Protein AF-0000000085053010 (afdb_homodimer)

Nearest PDB structures (foldseek):
  4k17-assembly2_B  TM=7.929E-01  e=8.274E-27  Mus musculus
  4k17-assembly1_A  TM=7.684E-01  e=2.219E-26  Mus musculus
  8j07-assembly1_5  TM=6.119E-01  e=8.176E-06  Homo sapiens
  4z79-assembly1_A  TM=6.629E-01  e=2.456E-03  Homo sapiens
  5wfn-assembly2_D  TM=6.579E-01  e=7.276E-02  Homo sapiens

Structure (mmCIF, N/CA/C/O backbone):
data_AF-0000000085053010-model_v1
#
loop_
_entity.id
_entity.type
_entity.pdbx_description
1 polymer 'RasGTPase-activating protein'
#
loop_
_atom_site.group_PDB
_atom_site.id
_atom_site.type_symbol
_atom_site.label_atom_id
_atom_site.label_alt_id
_atom_site.label_comp_id
_atom_site.label_asym_id
_atom_site.label_entity_id
_atom_site.label_seq_id
_atom_site.pdbx_PDB_ins_code
_atom_site.Cartn_x
_atom_site.Cartn_y
_atom_site.Cartn_z
_atom_site.occupancy
_atom_site.B_iso_or_equiv
_atom_site.auth_seq_id
_atom_site.auth_comp_id
_atom_site.auth_asym_id
_atom_site.auth_atom_id
_atom_site.pdbx_PDB_model_num
ATOM 1 N N . MET A 1 1 ? -22.344 43.875 -30.562 1 17.2 1 MET A N 1
ATOM 2 C CA . MET A 1 1 ? -20.984 44.406 -30.516 1 17.2 1 MET A CA 1
ATOM 3 C C . MET A 1 1 ? -20.703 45.062 -29.172 1 17.2 1 MET A C 1
ATOM 5 O O . MET A 1 1 ? -19.656 45.719 -29 1 17.2 1 MET A O 1
ATOM 9 N N . MET A 1 2 ? -21.5 45 -28.219 1 18.98 2 MET A N 1
ATOM 10 C CA . MET A 1 2 ? -21.625 45.938 -27.109 1 18.98 2 MET A CA 1
ATOM 11 C C . MET A 1 2 ? -20.406 45.875 -26.203 1 18.98 2 MET A C 1
ATOM 13 O O . MET A 1 2 ? -19.953 44.812 -25.812 1 18.98 2 MET A O 1
ATOM 17 N N . MET A 1 3 ? -19.375 46.906 -26.203 1 20.56 3 MET A N 1
ATOM 18 C CA . MET A 1 3 ? -18.141 47.469 -25.656 1 20.56 3 MET A CA 1
ATOM 19 C C . MET A 1 3 ? -18.219 47.562 -24.125 1 20.56 3 MET A C 1
ATOM 21 O O . MET A 1 3 ? -18.609 48.625 -23.609 1 20.56 3 MET A O 1
ATOM 25 N N . ASP A 1 4 ? -18.938 46.656 -23.5 1 22.41 4 ASP A N 1
ATOM 26 C CA . ASP A 1 4 ? -19.391 46.906 -22.141 1 22.41 4 ASP A CA 1
ATOM 27 C C . ASP A 1 4 ? -18.234 47.281 -21.219 1 22.41 4 ASP A C 1
ATOM 29 O O . ASP A 1 4 ? -17.172 46.656 -21.281 1 22.41 4 ASP A O 1
ATOM 33 N N . GLN A 1 5 ? -18.109 48.5 -20.703 1 24.81 5 GLN A N 1
ATOM 34 C CA . GLN A 1 5 ? -17.312 49.469 -19.938 1 24.81 5 GLN A CA 1
ATOM 35 C C . GLN A 1 5 ? -16.875 48.875 -18.609 1 24.81 5 GLN A C 1
ATOM 37 O O . GLN A 1 5 ? -17.688 48.344 -17.859 1 24.81 5 GLN A O 1
ATOM 42 N N . LEU A 1 6 ? -15.68 48.344 -18.562 1 26.39 6 LEU A N 1
ATOM 43 C CA . LEU A 1 6 ? -14.938 47.781 -17.453 1 26.39 6 LEU A CA 1
ATOM 44 C C . LEU A 1 6 ? -15.125 48.625 -16.188 1 26.39 6 LEU A C 1
ATOM 46 O O . LEU A 1 6 ? -14.852 49.812 -16.188 1 26.39 6 LEU A O 1
ATOM 50 N N . SER A 1 7 ? -16.203 48.406 -15.43 1 28.05 7 SER A N 1
ATOM 51 C CA . SER A 1 7 ? -16.734 49.25 -14.359 1 28.05 7 SER A CA 1
ATOM 52 C C . SER A 1 7 ? -15.633 49.625 -13.359 1 28.05 7 SER A C 1
ATOM 54 O O . SER A 1 7 ? -14.797 48.781 -13.016 1 28.05 7 SER A O 1
ATOM 56 N N . THR A 1 8 ? -15.148 50.875 -13.172 1 32.38 8 THR A N 1
ATOM 57 C CA . THR A 1 8 ? -14.297 51.719 -12.352 1 32.38 8 THR A CA 1
ATOM 58 C C . THR A 1 8 ? -14.477 51.406 -10.875 1 32.38 8 THR A C 1
ATOM 60 O O . THR A 1 8 ? -13.727 51.906 -10.031 1 32.38 8 THR A O 1
ATOM 63 N N . THR A 1 9 ? -15.609 50.906 -10.453 1 29.25 9 THR A N 1
ATOM 64 C CA . THR A 1 9 ? -15.977 50.812 -9.047 1 29.25 9 THR A CA 1
ATOM 65 C C . THR A 1 9 ? -15.406 49.562 -8.406 1 29.25 9 THR A C 1
ATOM 67 O O . THR A 1 9 ? -15.695 49.25 -7.242 1 29.25 9 THR A O 1
ATOM 70 N N . SER A 1 10 ? -15.039 48.719 -9.328 1 27.34 10 SER A N 1
ATOM 71 C CA . SER A 1 10 ? -14.719 47.469 -8.68 1 27.34 10 SER A CA 1
ATOM 72 C C . SER A 1 10 ? -13.523 47.625 -7.746 1 27.34 10 SER A C 1
ATOM 74 O O . SER A 1 10 ? -12.633 48.438 -7.988 1 27.34 10 SER A O 1
ATOM 76 N N . ASN A 1 11 ? -13.719 47.25 -6.449 1 30.48 11 ASN A N 1
ATOM 77 C CA . ASN A 1 11 ? -12.75 47.375 -5.367 1 30.48 11 ASN A CA 1
ATOM 78 C C . ASN A 1 11 ? -11.352 46.969 -5.809 1 30.48 11 ASN A C 1
ATOM 80 O O . ASN A 1 11 ? -10.359 47.594 -5.422 1 30.48 11 ASN A O 1
ATOM 84 N N . ALA A 1 12 ? -11.328 46 -6.668 1 30.16 12 ALA A N 1
ATOM 85 C CA . ALA A 1 12 ? -10.07 45.594 -7.277 1 30.16 12 ALA A CA 1
ATOM 86 C C . ALA A 1 12 ? -9.461 46.719 -8.102 1 30.16 12 ALA A C 1
ATOM 88 O O . ALA A 1 12 ? -8.25 46.969 -8.062 1 30.16 12 ALA A O 1
ATOM 89 N N . TYR A 1 13 ? -10.297 47.531 -8.781 1 32.75 13 TYR A N 1
ATOM 90 C CA . TYR A 1 13 ? -9.883 48.688 -9.57 1 32.75 13 TYR A CA 1
ATOM 91 C C . TYR A 1 13 ? -9.375 49.812 -8.68 1 32.75 13 TYR A C 1
ATOM 93 O O . TYR A 1 13 ? -8.305 50.375 -8.93 1 32.75 13 TYR A O 1
ATOM 101 N N . ASN A 1 14 ? -10.172 50.062 -7.668 1 32.03 14 ASN A N 1
ATOM 102 C CA . ASN A 1 14 ? -9.758 51.156 -6.77 1 32.03 14 ASN A CA 1
ATOM 103 C C . ASN A 1 14 ? -8.461 50.812 -6.039 1 32.03 14 ASN A C 1
ATOM 105 O O . ASN A 1 14 ? -7.598 51.656 -5.863 1 32.03 14 ASN A O 1
ATOM 109 N N . ALA A 1 15 ? -8.297 49.5 -5.652 1 33.34 15 ALA A N 1
ATOM 110 C CA . ALA A 1 15 ? -7.047 49.125 -5 1 33.34 15 ALA A CA 1
ATOM 111 C C . ALA A 1 15 ? -5.871 49.188 -5.973 1 33.34 15 ALA A C 1
ATOM 113 O O . ALA A 1 15 ? -4.777 49.625 -5.605 1 33.34 15 ALA A O 1
ATOM 114 N N . MET A 1 16 ? -6.074 49 -7.238 1 32.44 16 MET A N 1
ATOM 115 C CA . MET A 1 16 ? -5.105 49.188 -8.312 1 32.44 16 MET A CA 1
ATOM 116 C C . MET A 1 16 ? -4.773 50.688 -8.492 1 32.44 16 MET A C 1
ATOM 118 O O . MET A 1 16 ? -3.604 51.062 -8.594 1 32.44 16 MET A O 1
ATOM 122 N N . ILE A 1 17 ? -5.777 51.5 -8.539 1 34.78 17 ILE A N 1
ATOM 123 C CA . ILE A 1 17 ? -5.59 52.938 -8.703 1 34.78 17 ILE A CA 1
ATOM 124 C C . ILE A 1 17 ? -4.809 53.5 -7.52 1 34.78 17 ILE A C 1
ATOM 126 O O . ILE A 1 17 ? -3.893 54.312 -7.691 1 34.78 17 ILE A O 1
ATOM 130 N N . SER A 1 18 ? -5.234 53.031 -6.32 1 32.47 18 SER A N 1
ATOM 131 C CA . SER A 1 18 ? -4.52 53.562 -5.16 1 32.47 18 SER A CA 1
ATOM 132 C C . SER A 1 18 ? -3.072 53.062 -5.141 1 32.47 18 SER A C 1
ATOM 134 O O . SER A 1 18 ? -2.164 53.812 -4.801 1 32.47 18 SER A O 1
ATOM 136 N N . ALA A 1 19 ? -2.764 51.781 -5.484 1 31.02 19 ALA A N 1
ATOM 137 C CA . ALA A 1 19 ? -1.388 51.344 -5.645 1 31.02 19 ALA A CA 1
ATOM 138 C C . ALA A 1 19 ? -0.682 52.094 -6.762 1 31.02 19 ALA A C 1
ATOM 140 O O . ALA A 1 19 ? 0.478 52.5 -6.617 1 31.02 19 ALA A O 1
ATOM 141 N N . GLU A 1 20 ? -1.279 52.25 -7.863 1 31.39 20 GLU A N 1
ATOM 142 C CA . GLU A 1 20 ? -0.753 53.062 -8.945 1 31.39 20 GLU A CA 1
ATOM 143 C C . GLU A 1 20 ? -0.503 54.5 -8.477 1 31.39 20 GLU A C 1
ATOM 145 O O . GLU A 1 20 ? 0.502 55.125 -8.844 1 31.39 20 GLU A O 1
ATOM 150 N N . ASN A 1 21 ? -1.512 55.031 -7.926 1 30.44 21 ASN A N 1
ATOM 151 C CA . ASN A 1 21 ? -1.35 56.375 -7.438 1 30.44 21 ASN A CA 1
ATOM 152 C C . ASN A 1 21 ? -0.29 56.469 -6.344 1 30.44 21 ASN A C 1
ATOM 154 O O . ASN A 1 21 ? 0.304 57.531 -6.129 1 30.44 21 ASN A O 1
ATOM 158 N N . SER A 1 22 ? -0.301 55.438 -5.391 1 30.55 22 SER A N 1
ATOM 159 C CA . SER A 1 22 ? 0.771 55.594 -4.414 1 30.55 22 SER A CA 1
ATOM 160 C C . SER A 1 22 ? 2.135 55.312 -5.039 1 30.55 22 SER A C 1
ATOM 162 O O . SER A 1 22 ? 3.166 55.469 -4.383 1 30.55 22 SER A O 1
ATOM 164 N N . VAL A 1 23 ? 2.275 54.469 -6.023 1 31.38 23 VAL A N 1
ATOM 165 C CA . VAL A 1 23 ? 3.549 54.312 -6.719 1 31.38 23 VAL A CA 1
ATOM 166 C C . VAL A 1 23 ? 3.99 55.625 -7.312 1 31.38 23 VAL A C 1
ATOM 168 O O . VAL A 1 23 ? 4.926 55.688 -8.117 1 31.38 23 VAL A O 1
ATOM 171 N N . LYS A 1 24 ? 3.307 56.531 -7.441 1 32.78 24 LYS A N 1
ATOM 172 C CA . LYS A 1 24 ? 4.023 57.688 -7.973 1 32.78 24 LYS A CA 1
ATOM 173 C C . LYS A 1 24 ? 5.336 57.906 -7.227 1 32.78 24 LYS A C 1
ATOM 175 O O . LYS A 1 24 ? 6.055 58.875 -7.496 1 32.78 24 LYS A O 1
ATOM 180 N N . GLY A 1 25 ? 5.312 57.656 -5.926 1 29.19 25 GLY A N 1
ATOM 181 C CA . GLY A 1 25 ? 6.582 58.156 -5.414 1 29.19 25 GLY A CA 1
ATOM 182 C C . GLY A 1 25 ? 7.773 57.375 -5.93 1 29.19 25 GLY A C 1
ATOM 183 O O . GLY A 1 25 ? 7.609 56.281 -6.527 1 29.19 25 GLY A O 1
ATOM 184 N N . THR A 1 26 ? 9.102 57.781 -5.574 1 29.92 26 THR A N 1
ATOM 185 C CA . THR A 1 26 ? 10.508 57.469 -5.801 1 29.92 26 THR A CA 1
ATOM 186 C C . THR A 1 26 ? 10.734 55.938 -5.688 1 29.92 26 THR A C 1
ATOM 188 O O . THR A 1 26 ? 9.969 55.25 -5.027 1 29.92 26 THR A O 1
ATOM 191 N N . SER A 1 27 ? 11.586 55.188 -6.645 1 35.34 27 SER A N 1
ATOM 192 C CA . SER A 1 27 ? 12.383 53.969 -6.781 1 35.34 27 SER A CA 1
ATOM 193 C C . SER A 1 27 ? 12.742 53.406 -5.418 1 35.34 27 SER A C 1
ATOM 195 O O . SER A 1 27 ? 13.781 52.75 -5.27 1 35.34 27 SER A O 1
ATOM 197 N N . ASN A 1 28 ? 12.25 53.875 -4.328 1 33.19 28 ASN A N 1
ATOM 198 C CA . ASN A 1 28 ? 12.883 53.531 -3.057 1 33.19 28 ASN A CA 1
ATOM 199 C C . ASN A 1 28 ? 12.617 52.062 -2.674 1 33.19 28 ASN A C 1
ATOM 201 O O . ASN A 1 28 ? 11.508 51.562 -2.842 1 33.19 28 ASN A O 1
ATOM 205 N N . THR A 1 29 ? 13.672 51.156 -2.693 1 41.28 29 THR A N 1
ATOM 206 C CA . THR A 1 29 ? 13.789 49.875 -2.043 1 41.28 29 THR A CA 1
ATOM 207 C C . THR A 1 29 ? 13.031 49.844 -0.718 1 41.28 29 THR A C 1
ATOM 209 O O . THR A 1 29 ? 13.242 50.719 0.132 1 41.28 29 THR A O 1
ATOM 212 N N . VAL A 1 30 ? 11.906 49.344 -0.717 1 43.03 30 VAL A N 1
ATOM 213 C CA . VAL A 1 30 ? 11.117 49.281 0.512 1 43.03 30 VAL A CA 1
ATOM 214 C C . VAL A 1 30 ? 11.711 48.219 1.434 1 43.03 30 VAL A C 1
ATOM 216 O O . VAL A 1 30 ? 12.062 47.125 0.986 1 43.03 30 VAL A O 1
ATOM 219 N N . VAL A 1 31 ? 12.195 48.562 2.629 1 50.06 31 VAL A N 1
ATOM 220 C CA . VAL A 1 31 ? 12.75 47.719 3.688 1 50.06 31 VAL A CA 1
ATOM 221 C C . VAL A 1 31 ? 11.633 46.969 4.383 1 50.06 31 VAL A C 1
ATOM 223 O O . VAL A 1 31 ? 10.688 47.562 4.895 1 50.06 31 VAL A O 1
ATOM 226 N N . ILE A 1 32 ? 11.539 45.656 4.09 1 50.72 32 ILE A N 1
ATOM 227 C CA . ILE A 1 32 ? 10.578 44.844 4.812 1 50.72 32 ILE A CA 1
ATOM 228 C C . ILE A 1 32 ? 11.195 44.344 6.117 1 50.72 32 ILE A C 1
ATOM 230 O O . ILE A 1 32 ? 12.289 43.781 6.117 1 50.72 32 ILE A O 1
ATOM 234 N N . TYR A 1 33 ? 10.578 44.75 7.262 1 54.12 33 TYR A N 1
ATOM 235 C CA . TYR A 1 33 ? 11.031 44.312 8.57 1 54.12 33 TYR A CA 1
ATOM 236 C C . TYR A 1 33 ? 10.547 42.875 8.852 1 54.12 33 TYR A C 1
ATOM 238 O O . TYR A 1 33 ? 9.375 42.562 8.641 1 54.12 33 TYR A O 1
ATOM 246 N N . LYS A 1 34 ? 11.414 41.938 8.961 1 57.88 34 LYS A N 1
ATOM 247 C CA . LYS A 1 34 ? 11.109 40.656 9.57 1 57.88 34 LYS A CA 1
ATOM 248 C C . LYS A 1 34 ? 11.844 40.5 10.898 1 57.88 34 LYS A C 1
ATOM 250 O O . LYS A 1 34 ? 13.07 40.562 10.953 1 57.88 34 LYS A O 1
ATOM 255 N N . PRO A 1 35 ? 11 40.531 11.969 1 52 35 PRO A N 1
ATOM 256 C CA . PRO A 1 35 ? 11.734 40.312 13.219 1 52 35 PRO A CA 1
ATOM 257 C C . PRO A 1 35 ? 12.586 39.062 13.211 1 52 35 PRO A C 1
ATOM 259 O O . PRO A 1 35 ? 12.219 38.062 12.562 1 52 35 PRO A O 1
ATOM 262 N N . LEU A 1 36 ? 13.82 39.031 13.359 1 49.34 36 LEU A N 1
ATOM 263 C CA . LEU A 1 36 ? 14.789 37.938 13.344 1 49.34 36 LEU A CA 1
ATOM 264 C C . LEU A 1 36 ? 14.289 36.75 14.164 1 49.34 36 LEU A C 1
ATOM 266 O O . LEU A 1 36 ? 14.672 35.625 13.914 1 49.34 36 LEU A O 1
ATOM 270 N N . GLY A 1 37 ? 13.734 36.812 15.336 1 47.69 37 GLY A N 1
ATOM 271 C CA . GLY A 1 37 ? 13.586 35.812 16.359 1 47.69 37 GLY A CA 1
ATOM 272 C C . GLY A 1 37 ? 12.766 34.625 15.922 1 47.69 37 GLY A C 1
ATOM 273 O O . GLY A 1 37 ? 12.383 33.781 16.734 1 47.69 37 GLY A O 1
ATOM 274 N N . VAL A 1 38 ? 12.32 34.594 14.781 1 43.41 38 VAL A N 1
ATOM 275 C CA . VAL A 1 38 ? 11.203 33.656 14.695 1 43.41 38 VAL A CA 1
ATOM 276 C C . VAL A 1 38 ? 11.719 32.219 14.719 1 43.41 38 VAL A C 1
ATOM 278 O O . VAL A 1 38 ? 10.938 31.266 14.805 1 43.41 38 VAL A O 1
ATOM 281 N N . ASP A 1 39 ? 12.859 32 14.273 1 44.06 39 ASP A N 1
ATOM 282 C CA . ASP A 1 39 ? 13.086 30.547 14.25 1 44.06 39 ASP A CA 1
ATOM 283 C C . ASP A 1 39 ? 13.352 30.016 15.648 1 44.06 39 ASP A C 1
ATOM 285 O O . ASP A 1 39 ? 14.461 30.109 16.156 1 44.06 39 ASP A O 1
ATOM 289 N N . ILE A 1 40 ? 12.383 30.203 16.422 1 42.66 40 ILE A N 1
ATOM 290 C CA . ILE A 1 40 ? 12.484 29.656 17.766 1 42.66 40 ILE A CA 1
ATOM 291 C C . ILE A 1 40 ? 12.914 28.188 17.688 1 42.66 40 ILE A C 1
ATOM 293 O O . ILE A 1 40 ? 12.234 27.375 17.062 1 42.66 40 ILE A O 1
ATOM 297 N N . LEU A 1 41 ? 14.133 28.031 17.891 1 45.41 41 LEU A N 1
ATOM 298 C CA . LEU A 1 41 ? 14.578 26.656 18.109 1 45.41 41 LEU A CA 1
ATOM 299 C C . LEU A 1 41 ? 13.781 26 19.219 1 45.41 41 LEU A C 1
ATOM 301 O O . LEU A 1 41 ? 13.594 26.578 20.297 1 45.41 41 LEU A O 1
ATOM 305 N N . PRO A 1 42 ? 13.016 25.156 18.906 1 38.41 42 PRO A N 1
ATOM 306 C CA . PRO A 1 42 ? 12.336 24.484 20.016 1 38.41 42 PRO A CA 1
ATOM 307 C C . PRO A 1 42 ? 13.234 24.297 21.234 1 38.41 42 PRO A C 1
ATOM 309 O O . PRO A 1 42 ? 14.461 24.25 21.094 1 38.41 42 PRO A O 1
ATOM 312 N N . GLN A 1 43 ? 12.68 24.547 22.297 1 35.91 43 GLN A N 1
ATOM 313 C CA . GLN A 1 43 ? 13.406 24.312 23.547 1 35.91 43 GLN A CA 1
ATOM 314 C C . GLN A 1 43 ? 14.078 22.938 23.531 1 35.91 43 GLN A C 1
ATOM 316 O O . GLN A 1 43 ? 13.438 21.938 23.234 1 35.91 43 GLN A O 1
ATOM 321 N N . GLY A 1 44 ? 15.305 22.844 23.656 1 41.25 44 GLY A N 1
ATOM 322 C CA . GLY A 1 44 ? 16.141 21.672 23.672 1 41.25 44 GLY A CA 1
ATOM 323 C C . GLY A 1 44 ? 16.891 21.453 22.359 1 41.25 44 GLY A C 1
ATOM 324 O O . GLY A 1 44 ? 17.5 20.391 22.156 1 41.25 44 GLY A O 1
ATOM 325 N N . SER A 1 45 ? 16.516 22.375 21.562 1 41.47 45 SER A N 1
ATOM 326 C CA . SER A 1 45 ? 17.25 22.281 20.297 1 41.47 45 SER A CA 1
ATOM 327 C C . SER A 1 45 ? 18.75 22.469 20.516 1 41.47 45 SER A C 1
ATOM 329 O O . SER A 1 45 ? 19.172 23.281 21.344 1 41.47 45 SER A O 1
ATOM 331 N N . ILE A 1 46 ? 19.422 21.516 20.391 1 41.72 46 ILE A N 1
ATOM 332 C CA . ILE A 1 46 ? 20.859 21.625 20.5 1 41.72 46 ILE A CA 1
ATOM 333 C C . ILE A 1 46 ? 21.422 22.328 19.25 1 41.72 46 ILE A C 1
ATOM 335 O O . ILE A 1 46 ? 21.234 21.859 18.125 1 41.72 46 ILE A O 1
ATOM 339 N N . ILE A 1 47 ? 21.594 23.688 19.484 1 48.56 47 ILE A N 1
ATOM 340 C CA . ILE A 1 47 ? 22.156 24.438 18.359 1 48.56 47 ILE A CA 1
ATOM 341 C C . ILE A 1 47 ? 23.672 24.469 18.469 1 48.56 47 ILE A C 1
ATOM 343 O O . ILE A 1 47 ? 24.234 24.453 19.562 1 48.56 47 ILE A O 1
ATOM 347 N N . THR A 1 48 ? 24.281 24.141 17.391 1 45.44 48 THR A N 1
ATOM 348 C CA . THR A 1 48 ? 25.734 24.188 17.344 1 45.44 48 THR A CA 1
ATOM 349 C C . THR A 1 48 ? 26.25 25.578 17.703 1 45.44 48 THR A C 1
ATOM 351 O O . THR A 1 48 ? 25.453 26.531 17.781 1 45.44 48 THR A O 1
ATOM 354 N N . GLU A 1 49 ? 27.438 25.656 18.219 1 53.81 49 GLU A N 1
ATOM 355 C CA . GLU A 1 49 ? 28.094 26.938 18.5 1 53.81 49 GLU A CA 1
ATOM 356 C C . GLU A 1 49 ? 27.969 27.891 17.328 1 53.81 49 GLU A C 1
ATOM 358 O O . GLU A 1 49 ? 27.766 29.094 17.516 1 53.81 49 GLU A O 1
ATOM 363 N N . GLU A 1 50 ? 28.031 27.266 16.234 1 50.97 50 GLU A N 1
ATOM 364 C CA . GLU A 1 50 ? 27.938 28.078 15.016 1 50.97 50 GLU A CA 1
ATOM 365 C C . GLU A 1 50 ? 26.531 28.609 14.812 1 50.97 50 GLU A C 1
ATOM 367 O O . GLU A 1 50 ? 26.344 29.781 14.477 1 50.97 50 GLU A O 1
ATOM 372 N N . GLU A 1 51 ? 25.594 27.797 15.195 1 53.09 51 GLU A N 1
ATOM 373 C CA . GLU A 1 51 ? 24.203 28.25 15.078 1 53.09 51 GLU A CA 1
ATOM 374 C C . GLU A 1 51 ? 23.891 29.312 16.109 1 53.09 51 GLU A C 1
ATOM 376 O O . GLU A 1 51 ? 23.188 30.281 15.82 1 53.09 51 GLU A O 1
ATOM 381 N N . GLN A 1 52 ? 24.578 29.094 17.188 1 59.84 52 GLN A N 1
ATOM 382 C CA . GLN A 1 52 ? 24.438 30.094 18.234 1 59.84 52 GLN A CA 1
ATOM 383 C C . GLN A 1 52 ? 25.047 31.422 17.812 1 59.84 52 GLN A C 1
ATOM 385 O O . GLN A 1 52 ? 24.484 32.5 18.078 1 59.84 52 GLN A O 1
ATOM 390 N N . ALA A 1 53 ? 26.188 31.25 17.203 1 61.38 53 ALA A N 1
ATOM 391 C CA . ALA A 1 53 ? 26.844 32.469 16.719 1 61.38 53 ALA A CA 1
ATOM 392 C C . ALA A 1 53 ? 26 33.156 15.672 1 61.38 53 ALA A C 1
ATOM 394 O O . ALA A 1 53 ? 25.875 34.375 15.68 1 61.38 53 ALA A O 1
ATOM 395 N N . ILE A 1 54 ? 25.312 32.406 14.867 1 60.5 54 ILE A N 1
ATOM 396 C CA . ILE A 1 54 ? 24.438 32.969 13.836 1 60.5 54 ILE A CA 1
ATOM 397 C C . ILE A 1 54 ? 23.234 33.625 14.484 1 60.5 54 ILE A C 1
ATOM 399 O O . ILE A 1 54 ? 22.859 34.75 14.117 1 60.5 54 ILE A O 1
ATOM 403 N N . ARG A 1 55 ? 22.859 33.062 15.539 1 62.34 55 ARG A N 1
ATOM 404 C CA . ARG A 1 55 ? 21.703 33.625 16.234 1 62.34 55 ARG A CA 1
ATOM 405 C C . ARG A 1 55 ? 22.062 34.906 16.953 1 62.34 55 ARG A C 1
ATOM 407 O O . ARG A 1 55 ? 21.281 35.875 16.953 1 62.34 55 ARG A O 1
ATOM 414 N N . ASN A 1 56 ? 23.281 34.844 17.547 1 62.81 56 ASN A N 1
ATOM 415 C CA . ASN A 1 56 ? 23.75 36.062 18.219 1 62.81 56 ASN A CA 1
ATOM 416 C C . ASN A 1 56 ? 23.938 37.219 17.25 1 62.81 56 ASN A C 1
ATOM 418 O O . ASN A 1 56 ? 23.609 38.344 17.562 1 62.81 56 ASN A O 1
ATOM 422 N N . ARG A 1 57 ? 24.375 36.719 16.094 1 66.5 57 ARG A N 1
ATOM 423 C CA . ARG A 1 57 ? 24.547 37.719 15.062 1 66.5 57 ARG A CA 1
ATOM 424 C C . ARG A 1 57 ? 23.203 38.281 14.594 1 66.5 57 ARG A C 1
ATOM 426 O O . ARG A 1 57 ? 23.047 39.5 14.422 1 66.5 57 ARG A O 1
ATOM 433 N N . GLU A 1 58 ? 22.281 37.469 14.531 1 63.69 58 GLU A N 1
ATOM 434 C CA . GLU A 1 58 ? 20.953 37.875 14.086 1 63.69 58 GLU A CA 1
ATOM 435 C C . GLU A 1 58 ? 20.281 38.75 15.133 1 63.69 58 GLU A C 1
ATOM 437 O O . GLU A 1 58 ? 19.609 39.75 14.789 1 63.69 58 GLU A O 1
ATOM 442 N N . LYS A 1 59 ? 20.609 38.438 16.297 1 66.19 59 LYS A N 1
ATOM 443 C CA . LYS A 1 59 ? 20.031 39.219 17.391 1 66.19 59 LYS A CA 1
ATOM 444 C C . LYS A 1 59 ? 20.594 40.625 17.391 1 66.19 59 LYS A C 1
ATOM 446 O O . LYS A 1 59 ? 19.922 41.562 17.828 1 66.19 59 LYS A O 1
ATOM 451 N N . SER A 1 60 ? 21.812 40.688 16.891 1 69 60 SER A N 1
ATOM 452 C CA . SER A 1 60 ? 22.438 42 16.859 1 69 60 SER A CA 1
ATOM 453 C C . SER A 1 60 ? 21.953 42.812 15.664 1 69 60 SER A C 1
ATOM 455 O O . SER A 1 60 ? 22.078 44.031 15.648 1 69 60 SER A O 1
ATOM 457 N N . MET A 1 61 ? 21.297 42.156 14.75 1 70.94 61 MET A N 1
ATOM 458 C CA . MET A 1 61 ? 20.828 42.812 13.531 1 70.94 61 MET A CA 1
ATOM 459 C C . MET A 1 61 ? 19.375 43.219 13.656 1 70.94 61 MET A C 1
ATOM 461 O O . MET A 1 61 ? 18.562 42.938 12.781 1 70.94 61 MET A O 1
ATOM 465 N N . THR A 1 62 ? 19.062 43.875 14.766 1 72.06 62 THR A N 1
ATOM 466 C CA . THR A 1 62 ? 17.641 44.156 14.984 1 72.06 62 THR A CA 1
ATOM 467 C C . THR A 1 62 ? 17.312 45.594 14.68 1 72.06 62 THR A C 1
ATOM 469 O O . THR A 1 62 ? 16.141 45.938 14.438 1 72.06 62 THR A O 1
ATOM 472 N N . LEU A 1 63 ? 18.375 46.469 14.672 1 78 63 LEU A N 1
ATOM 473 C CA . LEU A 1 63 ? 18.062 47.875 14.469 1 78 63 LEU A CA 1
ATOM 474 C C . LEU A 1 63 ? 17.531 48.094 13.062 1 78 63 LEU A C 1
ATOM 476 O O . LEU A 1 63 ? 18.156 47.688 12.078 1 78 63 LEU A O 1
ATOM 480 N N . MET A 1 64 ? 16.484 48.75 13 1 79.25 64 MET A N 1
ATOM 481 C CA . MET A 1 64 ? 15.852 49.031 11.719 1 79.25 64 MET A CA 1
ATOM 482 C C . MET A 1 64 ? 16.531 50.219 11.023 1 79.25 64 MET A C 1
ATOM 484 O O . MET A 1 64 ? 17 51.125 11.68 1 79.25 64 MET A O 1
ATOM 488 N N . TYR A 1 65 ? 16.641 50.062 9.75 1 78.5 65 TYR A N 1
ATOM 489 C CA . TYR A 1 65 ? 17.141 51.156 8.914 1 78.5 65 TYR A CA 1
ATOM 490 C C . TYR A 1 65 ? 16.031 52.156 8.578 1 78.5 65 TYR A C 1
ATOM 492 O O . TYR A 1 65 ? 14.891 51.75 8.32 1 78.5 65 TYR A O 1
ATOM 500 N N . SER A 1 66 ? 16.406 53.5 8.703 1 74.69 66 SER A N 1
ATOM 501 C CA . SER A 1 66 ? 15.445 54.531 8.305 1 74.69 66 SER A CA 1
ATOM 502 C C . SER A 1 66 ? 15.258 54.531 6.789 1 74.69 66 SER A C 1
ATOM 504 O O . SER A 1 66 ? 16.031 53.938 6.055 1 74.69 66 SER A O 1
ATOM 506 N N . ILE A 1 67 ? 14.281 55.156 6.395 1 67.19 67 ILE A N 1
ATOM 507 C CA . ILE A 1 67 ? 14.031 55.312 4.965 1 67.19 67 ILE A CA 1
ATOM 508 C C . ILE A 1 67 ? 15.227 56 4.305 1 67.19 67 ILE A C 1
ATOM 510 O O . ILE A 1 67 ? 15.625 55.656 3.193 1 67.19 67 ILE A O 1
ATOM 514 N N . LYS A 1 68 ? 15.695 57.031 5.051 1 74.38 68 LYS A N 1
ATOM 515 C CA . LYS A 1 68 ? 16.859 57.75 4.531 1 74.38 68 LYS A CA 1
ATOM 516 C C . LYS A 1 68 ? 18.047 56.844 4.363 1 74.38 68 LYS A C 1
ATOM 518 O O . LYS A 1 68 ? 18.719 56.875 3.326 1 74.38 68 LYS A O 1
ATOM 523 N N . GLU A 1 69 ? 18.219 56.094 5.391 1 79.56 69 GLU A N 1
ATOM 524 C CA . GLU A 1 69 ? 19.344 55.156 5.324 1 79.56 69 GLU A CA 1
ATOM 525 C C . GLU A 1 69 ? 19.125 54.125 4.211 1 79.56 69 GLU A C 1
ATOM 527 O O . GLU A 1 69 ? 20.078 53.781 3.494 1 79.56 69 GLU A O 1
ATOM 532 N N . SER A 1 70 ? 17.969 53.625 4.172 1 74.31 70 SER A N 1
ATOM 533 C CA . SER A 1 70 ? 17.656 52.656 3.139 1 74.31 70 SER A CA 1
ATOM 534 C C . SER A 1 70 ? 17.828 53.25 1.744 1 74.31 70 SER A C 1
ATOM 536 O O . SER A 1 70 ? 18.281 52.531 0.828 1 74.31 70 SER A O 1
ATOM 538 N N . SER A 1 71 ? 17.422 54.469 1.626 1 72.5 71 SER A N 1
ATOM 539 C CA . SER A 1 71 ? 17.625 55.156 0.35 1 72.5 71 SER A CA 1
ATOM 540 C C . SER A 1 71 ? 19.109 55.281 0.01 1 72.5 71 SER A C 1
ATOM 542 O O . SER A 1 71 ? 19.5 55.125 -1.151 1 72.5 71 SER A O 1
ATOM 544 N N . ILE A 1 72 ? 19.906 55.562 0.985 1 82.88 72 ILE A N 1
ATOM 545 C CA . ILE A 1 72 ? 21.344 55.656 0.781 1 82.88 72 ILE A CA 1
ATOM 546 C C . ILE A 1 72 ? 21.891 54.312 0.326 1 82.88 72 ILE A C 1
ATOM 548 O O . ILE A 1 72 ? 22.734 54.25 -0.571 1 82.88 72 ILE A O 1
ATOM 552 N N . ILE A 1 73 ? 21.422 53.312 0.945 1 81.62 73 ILE A N 1
ATOM 553 C CA . ILE A 1 73 ? 21.859 51.969 0.578 1 81.62 73 ILE A CA 1
ATOM 554 C C . ILE A 1 73 ? 21.453 51.656 -0.863 1 81.62 73 ILE A C 1
ATOM 556 O O . ILE A 1 73 ? 22.234 51.062 -1.625 1 81.62 73 ILE A O 1
ATOM 560 N N . ASP A 1 74 ? 20.281 52 -1.181 1 72.69 74 ASP A N 1
ATOM 561 C CA . ASP A 1 74 ? 19.812 51.844 -2.553 1 72.69 74 ASP A CA 1
ATOM 562 C C . ASP A 1 74 ? 20.703 52.594 -3.533 1 72.69 74 ASP A C 1
ATOM 564 O O . ASP A 1 74 ? 21.031 52.094 -4.605 1 72.69 74 ASP A O 1
ATOM 568 N N . GLN A 1 75 ? 21.047 53.812 -3.193 1 76.5 75 GLN A N 1
ATOM 569 C CA . GLN A 1 75 ? 21.922 54.625 -4.031 1 76.5 75 GLN A CA 1
ATOM 570 C C . GLN A 1 75 ? 23.297 54 -4.18 1 76.5 75 GLN A C 1
ATOM 572 O O . GLN A 1 75 ? 23.891 54.031 -5.262 1 76.5 75 GLN A O 1
ATOM 577 N N . LEU A 1 76 ? 23.75 53.531 -3.154 1 84.88 76 LEU A N 1
ATOM 578 C CA . LEU A 1 76 ? 25.047 52.844 -3.188 1 84.88 76 LEU A CA 1
ATOM 579 C C . LEU A 1 76 ? 25.016 51.656 -4.156 1 84.88 76 LEU A C 1
ATOM 581 O O . LEU A 1 76 ? 25.938 51.469 -4.957 1 84.88 76 LEU A O 1
ATOM 585 N N . PHE A 1 77 ? 24.062 50.938 -4.023 1 75.81 77 PHE A N 1
ATOM 586 C CA . PHE A 1 77 ? 23.906 49.781 -4.887 1 75.81 77 PHE A CA 1
ATOM 587 C C . PHE A 1 77 ? 23.812 50.188 -6.348 1 75.81 77 PHE A C 1
ATOM 589 O O . PHE A 1 77 ? 24.422 49.562 -7.219 1 75.81 77 PHE A O 1
ATOM 596 N N . LYS A 1 78 ? 23.016 51.188 -6.582 1 70.31 78 LYS A N 1
ATOM 597 C CA . LYS A 1 78 ? 22.875 51.688 -7.941 1 70.31 78 LYS A CA 1
ATOM 598 C C . LYS A 1 78 ? 24.203 52.219 -8.484 1 70.31 78 LYS A C 1
ATOM 600 O O . LYS A 1 78 ? 24.531 51.969 -9.641 1 70.31 78 LYS A O 1
ATOM 605 N N . LEU A 1 79 ? 24.828 52.906 -7.727 1 81 79 LEU A N 1
ATOM 606 C CA . LEU A 1 79 ? 26.141 53.438 -8.109 1 81 79 LEU A CA 1
ATOM 607 C C . LEU A 1 79 ? 27.078 52.312 -8.531 1 81 79 LEU A C 1
ATOM 609 O O . LEU A 1 79 ? 27.766 52.406 -9.547 1 81 79 LEU A O 1
ATOM 613 N N . ILE A 1 80 ? 27.078 51.219 -7.812 1 80.31 80 ILE A N 1
ATOM 614 C CA . ILE A 1 80 ? 27.953 50.094 -8.102 1 80.31 80 ILE A CA 1
ATOM 615 C C . ILE A 1 80 ? 27.469 49.375 -9.359 1 80.31 80 ILE A C 1
ATOM 617 O O . ILE A 1 80 ? 28.266 49.062 -10.242 1 80.31 80 ILE A O 1
ATOM 621 N N . ALA A 1 81 ? 26.203 49.094 -9.406 1 69.19 81 ALA A N 1
ATOM 622 C CA . ALA A 1 81 ? 25.625 48.344 -10.523 1 69.19 81 ALA A CA 1
ATOM 623 C C . ALA A 1 81 ? 25.844 49.094 -11.844 1 69.19 81 ALA A C 1
ATOM 625 O O . ALA A 1 81 ? 26.094 48.438 -12.883 1 69.19 81 ALA A O 1
ATOM 626 N N . LEU A 1 82 ? 25.75 50.406 -11.703 1 65.81 82 LEU A N 1
ATOM 627 C CA . LEU A 1 82 ? 25.797 51.188 -12.93 1 65.81 82 LEU A CA 1
ATOM 628 C C . LEU A 1 82 ? 27.234 51.469 -13.336 1 65.81 82 LEU A C 1
ATOM 630 O O . LEU A 1 82 ? 27.547 51.562 -14.531 1 65.81 82 LEU A O 1
ATOM 634 N N . ASN A 1 83 ? 28.109 51.625 -12.422 1 73.62 83 ASN A N 1
ATOM 635 C CA . ASN A 1 83 ? 29.406 52.188 -12.75 1 73.62 83 ASN A CA 1
ATOM 636 C C . ASN A 1 83 ? 30.531 51.188 -12.516 1 73.62 83 ASN A C 1
ATOM 638 O O . ASN A 1 83 ? 31.641 51.344 -13.039 1 73.62 83 ASN A O 1
ATOM 642 N N . GLN A 1 84 ? 30.297 50.219 -11.609 1 76.94 84 GLN A N 1
ATOM 643 C CA . GLN A 1 84 ? 31.359 49.25 -11.32 1 76.94 84 GLN A CA 1
ATOM 644 C C . GLN A 1 84 ? 30.781 47.906 -10.898 1 76.94 84 GLN A C 1
ATOM 646 O O . GLN A 1 84 ? 31 47.469 -9.773 1 76.94 84 GLN A O 1
ATOM 651 N N . ILE A 1 85 ? 30.328 47.188 -11.781 1 69.62 85 ILE A N 1
ATOM 652 C CA . ILE A 1 85 ? 29.516 45.969 -11.531 1 69.62 85 ILE A CA 1
ATOM 653 C C . ILE A 1 85 ? 30.406 44.875 -10.992 1 69.62 85 ILE A C 1
ATOM 655 O O . ILE A 1 85 ? 29.938 43.969 -10.281 1 69.62 85 ILE A O 1
ATOM 659 N N . ASP A 1 86 ? 31.734 44.938 -11.234 1 69.94 86 ASP A N 1
ATOM 660 C CA . ASP A 1 86 ? 32.656 43.875 -10.812 1 69.94 86 ASP A CA 1
ATOM 661 C C . ASP A 1 86 ? 32.781 43.812 -9.289 1 69.94 86 ASP A C 1
ATOM 663 O O . ASP A 1 86 ? 33.219 42.812 -8.734 1 69.94 86 ASP A O 1
ATOM 667 N N . VAL A 1 87 ? 32.312 44.844 -8.688 1 79.94 87 VAL A N 1
ATOM 668 C CA . VAL A 1 87 ? 32.312 44.875 -7.23 1 79.94 87 VAL A CA 1
ATOM 669 C C . VAL A 1 87 ? 31.453 43.75 -6.688 1 79.94 87 VAL A C 1
ATOM 671 O O . VAL A 1 87 ? 31.797 43.125 -5.68 1 79.94 87 VAL A O 1
ATOM 674 N N . PHE A 1 88 ? 30.406 43.438 -7.344 1 72.69 88 PHE A N 1
ATOM 675 C CA . PHE A 1 88 ? 29.5 42.406 -6.852 1 72.69 88 PHE A CA 1
ATOM 676 C C . PHE A 1 88 ? 30.141 41.031 -6.914 1 72.69 88 PHE A C 1
ATOM 678 O O . PHE A 1 88 ? 29.906 40.188 -6.047 1 72.69 88 PHE A O 1
ATOM 685 N N . LYS A 1 89 ? 30.906 40.844 -7.898 1 66.88 89 LYS A N 1
ATOM 686 C CA . LYS A 1 89 ? 31.688 39.625 -7.957 1 66.88 89 LYS A CA 1
ATOM 687 C C . LYS A 1 89 ? 32.656 39.531 -6.793 1 66.88 89 LYS A C 1
ATOM 689 O O . LYS A 1 89 ? 32.812 38.469 -6.195 1 66.88 89 LYS A O 1
ATOM 694 N N . GLN A 1 90 ? 33.188 40.625 -6.527 1 76 90 GLN A N 1
ATOM 695 C CA . GLN A 1 90 ? 34.188 40.688 -5.465 1 76 90 GLN A CA 1
ATOM 696 C C . GLN A 1 90 ? 33.562 40.469 -4.098 1 76 90 GLN A C 1
ATOM 698 O O . GLN A 1 90 ? 34.188 39.938 -3.186 1 76 90 GLN A O 1
ATOM 703 N N . LEU A 1 91 ? 32.344 40.875 -3.947 1 79.25 91 LEU A N 1
ATOM 704 C CA . LEU A 1 91 ? 31.672 40.75 -2.666 1 79.25 91 LEU A CA 1
ATOM 705 C C . LEU A 1 91 ? 31.562 39.281 -2.256 1 79.25 91 LEU A C 1
ATOM 707 O O . LEU A 1 91 ? 31.578 38.969 -1.065 1 79.25 91 LEU A O 1
ATOM 711 N N . TYR A 1 92 ? 31.422 38.344 -3.283 1 67.25 92 TYR A N 1
ATOM 712 C CA . TYR A 1 92 ? 31.281 36.906 -2.994 1 67.25 92 TYR A CA 1
ATOM 713 C C . TYR A 1 92 ? 32.562 36.375 -2.393 1 67.25 92 TYR A C 1
ATOM 715 O O . TYR A 1 92 ? 32.562 35.344 -1.713 1 67.25 92 TYR A O 1
ATOM 723 N N . ASN A 1 93 ? 33.594 37.094 -2.65 1 71.44 93 ASN A N 1
ATOM 724 C CA . ASN A 1 93 ? 34.875 36.656 -2.078 1 71.44 93 ASN A CA 1
ATOM 725 C C . ASN A 1 93 ? 35 37.062 -0.608 1 71.44 93 ASN A C 1
ATOM 727 O O . ASN A 1 93 ? 35.844 36.531 0.119 1 71.44 93 ASN A O 1
ATOM 731 N N . TYR A 1 94 ? 34.094 37.969 -0.225 1 78 94 TYR A N 1
ATOM 732 C CA . TYR A 1 94 ? 34.188 38.5 1.128 1 78 94 TYR A CA 1
ATOM 733 C C . TYR A 1 94 ? 33.281 37.781 2.082 1 78 94 TYR A C 1
ATOM 735 O O . TYR A 1 94 ? 33.25 38.062 3.283 1 78 94 TYR A O 1
ATOM 743 N N . ILE A 1 95 ? 32.438 36.812 1.571 1 72.44 95 ILE A N 1
ATOM 744 C CA . ILE A 1 95 ? 31.438 36.188 2.422 1 72.44 95 ILE A CA 1
ATOM 745 C C . ILE A 1 95 ? 31.75 34.688 2.572 1 72.44 95 ILE A C 1
ATOM 747 O O . ILE A 1 95 ? 32.531 34.125 1.794 1 72.44 95 ILE A O 1
ATOM 751 N N . GLU A 1 96 ? 31.203 34.219 3.65 1 62.69 96 GLU A N 1
ATOM 752 C CA . GLU A 1 96 ? 31.312 32.781 3.875 1 62.69 96 GLU A CA 1
ATOM 753 C C . GLU A 1 96 ? 30.266 32 3.068 1 62.69 96 GLU A C 1
ATOM 755 O O . GLU A 1 96 ? 29.312 32.594 2.576 1 62.69 96 GLU A O 1
ATOM 760 N N . GLN A 1 97 ? 30.5 30.766 2.77 1 53.41 97 GLN A N 1
ATOM 761 C CA . GLN A 1 97 ? 29.672 29.922 1.91 1 53.41 97 GLN A CA 1
ATOM 762 C C . GLN A 1 97 ? 28.219 29.922 2.375 1 53.41 97 GLN A C 1
ATOM 764 O O . GLN A 1 97 ? 27.297 29.844 1.556 1 53.41 97 GLN A O 1
ATOM 769 N N . ASP A 1 98 ? 27.984 30.156 3.676 1 51.97 98 ASP A N 1
ATOM 770 C CA . ASP A 1 98 ? 26.625 30.109 4.219 1 51.97 98 ASP A CA 1
ATOM 771 C C . ASP A 1 98 ? 25.828 31.359 3.852 1 51.97 98 ASP A C 1
ATOM 773 O O . ASP A 1 98 ? 24.609 31.359 3.9 1 51.97 98 ASP A O 1
ATOM 777 N N . GLU A 1 99 ? 26.594 32.344 3.385 1 60.38 99 GLU A N 1
ATOM 778 C CA . GLU A 1 99 ? 25.938 33.625 3.09 1 60.38 99 GLU A CA 1
ATOM 779 C C . GLU A 1 99 ? 25.734 33.812 1.59 1 60.38 99 GLU A C 1
ATOM 781 O O . GLU A 1 99 ? 25.172 34.812 1.15 1 60.38 99 GLU A O 1
ATOM 786 N N . TYR A 1 100 ? 26.156 32.75 0.917 1 57.94 100 TYR A N 1
ATOM 787 C CA . TYR A 1 100 ? 26.062 32.875 -0.535 1 57.94 100 TYR A CA 1
ATOM 788 C C . TYR A 1 100 ? 24.625 33.062 -0.983 1 57.94 100 TYR A C 1
ATOM 790 O O . TYR A 1 100 ? 24.328 33.938 -1.806 1 57.94 100 TYR A O 1
ATOM 798 N N . LEU A 1 101 ? 23.812 32.281 -0.351 1 54.75 101 LEU A N 1
ATOM 799 C CA . LEU A 1 101 ? 22.422 32.344 -0.752 1 54.75 101 LEU A CA 1
ATOM 800 C C . LEU A 1 101 ? 21.812 33.688 -0.345 1 54.75 101 LEU A C 1
ATOM 802 O O . LEU A 1 101 ? 21.031 34.281 -1.105 1 54.75 101 LEU A O 1
ATOM 806 N N . LEU A 1 102 ? 22.188 34.125 0.81 1 60.91 102 LEU A N 1
ATOM 807 C CA . LEU A 1 102 ? 21.656 35.375 1.311 1 60.91 102 LEU A CA 1
ATOM 808 C C . LEU A 1 102 ? 22.094 36.531 0.43 1 60.91 102 LEU A C 1
ATOM 810 O O . LEU A 1 102 ? 21.281 37.406 0.089 1 60.91 102 LEU A O 1
ATOM 814 N N . LEU A 1 103 ? 23.297 36.562 0.032 1 66.44 103 LEU A N 1
ATOM 815 C CA . LEU A 1 103 ? 23.812 37.625 -0.811 1 66.44 103 LEU A CA 1
ATOM 816 C C . LEU A 1 103 ? 23.156 37.594 -2.188 1 66.44 103 LEU A C 1
ATOM 818 O O . LEU A 1 103 ? 22.797 38.656 -2.73 1 66.44 103 LEU A O 1
ATOM 822 N N . SER A 1 104 ? 22.922 36.375 -2.605 1 55.88 104 SER A N 1
ATOM 823 C CA . SER A 1 104 ? 22.281 36.25 -3.91 1 55.88 104 SER A CA 1
ATOM 824 C C . SER A 1 104 ? 20.859 36.781 -3.879 1 55.88 104 SER A C 1
ATOM 826 O O . SER A 1 104 ? 20.422 37.469 -4.801 1 55.88 104 SER A O 1
ATOM 828 N N . LYS A 1 105 ? 20.25 36.469 -2.789 1 58.06 105 LYS A N 1
ATOM 829 C CA . LYS A 1 105 ? 18.875 36.969 -2.635 1 58.06 105 LYS A CA 1
ATOM 830 C C . LYS A 1 105 ? 18.828 38.469 -2.551 1 58.06 105 LYS A C 1
ATOM 832 O O . LYS A 1 105 ? 17.938 39.125 -3.123 1 58.06 105 LYS A O 1
ATOM 837 N N . VAL A 1 106 ? 19.828 39 -1.836 1 64.69 106 VAL A N 1
ATOM 838 C CA . VAL A 1 106 ? 19.906 40.469 -1.673 1 64.69 106 VAL A CA 1
ATOM 839 C C . VAL A 1 106 ? 20.125 41.125 -3.029 1 64.69 106 VAL A C 1
ATOM 841 O O . VAL A 1 106 ? 19.484 42.125 -3.357 1 64.69 106 VAL A O 1
ATOM 844 N N . LEU A 1 107 ? 21 40.531 -3.748 1 60.97 107 LEU A N 1
ATOM 845 C CA . LEU A 1 107 ? 21.344 41.094 -5.047 1 60.97 107 LEU A CA 1
ATOM 846 C C . LEU A 1 107 ? 20.141 41.062 -5.988 1 60.97 107 LEU A C 1
ATOM 848 O O . LEU A 1 107 ? 19.891 42.031 -6.73 1 60.97 107 LEU A O 1
ATOM 852 N N . MET A 1 108 ? 19.391 40.031 -5.809 1 52.38 108 MET A N 1
ATOM 853 C CA . MET A 1 108 ? 18.188 39.906 -6.641 1 52.38 108 MET A CA 1
ATOM 854 C C . MET A 1 108 ? 17.125 40.906 -6.211 1 52.38 108 MET A C 1
ATOM 856 O O . MET A 1 108 ? 16.484 41.531 -7.055 1 52.38 108 MET A O 1
ATOM 860 N N . THR A 1 109 ? 16.969 40.969 -4.883 1 54.75 109 THR A N 1
ATOM 861 C CA . THR A 1 109 ? 15.906 41.812 -4.336 1 54.75 109 THR A CA 1
ATOM 862 C C . THR A 1 109 ? 16.172 43.281 -4.66 1 54.75 109 THR A C 1
ATOM 864 O O . THR A 1 109 ? 15.273 44 -5.117 1 54.75 109 THR A O 1
ATOM 867 N N . ILE A 1 110 ? 17.391 43.625 -4.316 1 54.53 110 ILE A N 1
ATOM 868 C CA . ILE A 1 110 ? 17.703 45.062 -4.504 1 54.53 110 ILE A CA 1
ATOM 869 C C . ILE A 1 110 ? 17.766 45.375 -5.996 1 54.53 110 ILE A C 1
ATOM 871 O O . ILE A 1 110 ? 17.406 46.469 -6.426 1 54.53 110 ILE A O 1
ATOM 875 N N . SER A 1 111 ? 18.156 44.312 -6.766 1 48.28 111 SER A N 1
ATOM 876 C CA . SER A 1 111 ? 18.312 44.531 -8.195 1 48.28 111 SER A CA 1
ATOM 877 C C . SER A 1 111 ? 16.953 44.656 -8.883 1 48.28 111 SER A C 1
ATOM 879 O O . SER A 1 111 ? 16.812 45.375 -9.875 1 48.28 111 SER A O 1
ATOM 881 N N . ILE A 1 112 ? 16.109 43.781 -8.602 1 42.47 112 ILE A N 1
ATOM 882 C CA . ILE A 1 112 ? 14.797 43.781 -9.25 1 42.47 112 ILE A CA 1
ATOM 883 C C . ILE A 1 112 ? 14.133 45.125 -9.047 1 42.47 112 ILE A C 1
ATOM 885 O O . ILE A 1 112 ? 13.477 45.656 -9.953 1 42.47 112 ILE A O 1
ATOM 889 N N . GLY A 1 113 ? 14.18 45.625 -7.922 1 40.38 113 GLY A N 1
ATOM 890 C CA . GLY A 1 113 ? 13.664 46.969 -7.809 1 40.38 113 GLY A CA 1
ATOM 891 C C . GLY A 1 113 ? 14.367 47.969 -8.719 1 40.38 113 GLY A C 1
ATOM 892 O O . GLY A 1 113 ? 13.859 49.062 -8.969 1 40.38 113 GLY A O 1
ATOM 893 N N . CYS A 1 114 ? 15.758 47.625 -8.93 1 38.62 114 CYS A N 1
ATOM 894 C CA . CYS A 1 114 ? 16.516 48.562 -9.781 1 38.62 114 CYS A CA 1
ATOM 895 C C . CYS A 1 114 ? 16.562 48.062 -11.219 1 38.62 114 CYS A C 1
ATOM 897 O O . CYS A 1 114 ? 16.562 46.844 -11.461 1 38.62 114 CYS A O 1
ATOM 899 N N . ASN A 1 115 ? 16.016 48.719 -12.188 1 38.09 115 ASN A N 1
ATOM 900 C CA . ASN A 1 115 ? 16.281 48.469 -13.602 1 38.09 115 ASN A CA 1
ATOM 901 C C . ASN A 1 115 ? 17.594 47.719 -13.805 1 38.09 115 ASN A C 1
ATOM 903 O O . ASN A 1 115 ? 17.812 47.094 -14.852 1 38.09 115 ASN A O 1
ATOM 907 N N . SER A 1 116 ? 18.5 47.719 -12.945 1 39.62 116 SER A N 1
ATOM 908 C CA . SER A 1 116 ? 19.844 47.156 -12.961 1 39.62 116 SER A CA 1
ATOM 909 C C . SER A 1 116 ? 19.812 45.656 -12.711 1 39.62 116 SER A C 1
ATOM 911 O O . SER A 1 116 ? 20.859 45 -12.734 1 39.62 116 SER A O 1
ATOM 913 N N . SER A 1 117 ? 18.641 45.094 -12.359 1 40 117 SER A N 1
ATOM 914 C CA . SER A 1 117 ? 18.516 4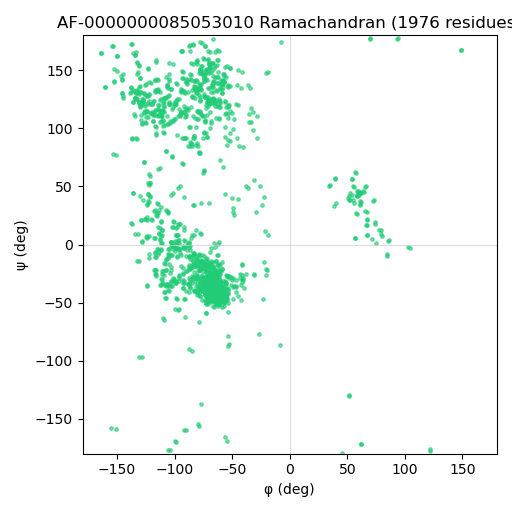3.688 -12.102 1 40 117 SER A CA 1
ATOM 915 C C . SER A 1 117 ? 18.953 42.844 -13.312 1 40 117 SER A C 1
ATOM 917 O O . SER A 1 117 ? 19.656 41.844 -13.172 1 40 117 SER A O 1
ATOM 919 N N . LEU A 1 118 ? 18.516 43.344 -14.445 1 37.38 118 LEU A N 1
ATOM 920 C CA . LEU A 1 118 ? 18.891 42.625 -15.672 1 37.38 118 LEU A CA 1
ATOM 921 C C . LEU A 1 118 ? 20.406 42.594 -15.836 1 37.38 118 LEU A C 1
ATOM 923 O O . LEU A 1 118 ? 20.969 41.594 -16.266 1 37.38 118 LEU A O 1
ATOM 927 N N . ARG A 1 119 ? 21.016 43.719 -15.43 1 40.31 119 ARG A N 1
ATOM 928 C CA . ARG A 1 119 ? 22.469 43.781 -15.539 1 40.31 119 ARG A CA 1
ATOM 929 C C . ARG A 1 119 ? 23.141 42.781 -14.594 1 40.31 119 ARG A C 1
ATOM 931 O O . ARG A 1 119 ? 24.109 42.125 -14.969 1 40.31 119 ARG A O 1
ATOM 938 N N . LEU A 1 120 ? 22.562 42.656 -13.492 1 43 120 LEU A N 1
ATOM 939 C CA . LEU A 1 120 ? 23.141 41.719 -12.539 1 43 120 LEU A CA 1
ATOM 940 C C . LEU A 1 120 ? 22.938 40.281 -13 1 43 120 LEU A C 1
ATOM 942 O O . LEU A 1 120 ? 23.844 39.438 -12.922 1 43 120 LEU A O 1
ATOM 946 N N . VAL A 1 121 ? 21.75 40.094 -13.477 1 40.34 121 VAL A N 1
ATOM 947 C CA . VAL A 1 121 ? 21.484 38.75 -13.992 1 40.34 121 VAL A CA 1
ATOM 948 C C . VAL A 1 121 ? 22.438 38.438 -15.141 1 40.34 121 VAL A C 1
ATOM 950 O O . VAL A 1 121 ? 23.031 37.344 -15.188 1 40.34 121 VAL A O 1
ATOM 953 N N . ARG A 1 122 ? 22.562 39.438 -15.953 1 34.59 122 ARG A N 1
ATOM 954 C CA . ARG A 1 122 ? 23.438 39.281 -17.109 1 34.59 122 ARG A CA 1
ATOM 955 C C . ARG A 1 122 ? 24.891 39.031 -16.672 1 34.59 122 ARG A C 1
ATOM 957 O O . ARG A 1 122 ? 25.578 38.188 -17.25 1 34.59 122 ARG A O 1
ATOM 964 N N . TYR A 1 123 ? 25.281 39.844 -15.711 1 36.41 123 TYR A N 1
ATOM 965 C CA . TYR A 1 123 ? 26.656 39.688 -15.242 1 36.41 123 TYR A CA 1
ATOM 966 C C . TYR A 1 123 ? 26.906 38.281 -14.703 1 36.41 123 TYR A C 1
ATOM 968 O O . TYR A 1 123 ? 27.906 37.656 -15.047 1 36.41 123 TYR A O 1
ATOM 976 N N . PHE A 1 124 ? 25.922 37.906 -13.93 1 37.69 124 PHE A N 1
ATOM 977 C CA . PHE A 1 124 ? 26.203 36.594 -13.297 1 37.69 124 PHE A CA 1
ATOM 978 C C . PHE A 1 124 ? 25.984 35.469 -14.281 1 37.69 124 PHE A C 1
ATOM 980 O O . PHE A 1 124 ? 26.625 34.406 -14.164 1 37.69 124 PHE A O 1
ATOM 987 N N . ILE A 1 125 ? 25.125 35.719 -15.172 1 32.34 125 ILE A N 1
ATOM 988 C CA . ILE A 1 125 ? 24.984 34.688 -16.219 1 32.34 125 ILE A CA 1
ATOM 989 C C . ILE A 1 125 ? 26.297 34.562 -17 1 32.34 125 ILE A C 1
ATOM 991 O O . ILE A 1 125 ? 26.719 33.469 -17.344 1 32.34 125 ILE A O 1
ATOM 995 N N . HIS A 1 126 ? 26.859 35.781 -17.281 1 29.17 126 HIS A N 1
ATOM 996 C CA . HIS A 1 126 ? 28.047 35.75 -18.141 1 29.17 126 HIS A CA 1
ATOM 997 C C . HIS A 1 126 ? 29.281 35.375 -17.344 1 29.17 126 HIS A C 1
ATOM 999 O O . HIS A 1 126 ? 30.375 35.25 -17.906 1 29.17 126 HIS A O 1
ATOM 1005 N N . CYS A 1 127 ? 29.281 35.562 -16.141 1 29.34 127 CYS A N 1
ATOM 1006 C CA . CYS A 1 127 ? 30.469 35.031 -15.492 1 29.34 127 CYS A CA 1
ATOM 1007 C C . CYS A 1 127 ? 30.688 33.562 -15.883 1 29.34 127 CYS A C 1
ATOM 1009 O O . CYS A 1 127 ? 29.75 32.75 -15.852 1 29.34 127 CYS A O 1
ATOM 1011 N N . ASP A 1 128 ? 31.438 33.406 -17 1 28 128 ASP A N 1
ATOM 1012 C CA . ASP A 1 128 ? 32.031 32.219 -17.609 1 28 128 ASP A CA 1
ATOM 1013 C C . ASP A 1 128 ? 32.281 31.141 -16.562 1 28 128 ASP A C 1
ATOM 1015 O O . ASP A 1 128 ? 33.188 31.25 -15.758 1 28 128 ASP A O 1
ATOM 1019 N N . TYR A 1 129 ? 31.438 30.781 -15.797 1 25.31 129 TYR A N 1
ATOM 1020 C CA . TYR A 1 129 ? 31.984 29.469 -15.461 1 25.31 129 TYR A CA 1
ATOM 1021 C C . TYR A 1 129 ? 32.094 28.594 -16.703 1 25.31 129 TYR A C 1
ATOM 1023 O O . TYR A 1 129 ? 31.094 28.234 -17.312 1 25.31 129 TYR A O 1
ATOM 1031 N N . LYS A 1 130 ? 33.031 28.828 -17.625 1 25.14 130 LYS A N 1
ATOM 1032 C CA . LYS A 1 130 ? 33.656 28.438 -18.891 1 25.14 130 LYS A CA 1
ATOM 1033 C C . LYS A 1 130 ? 33.406 26.969 -19.188 1 25.14 130 LYS A C 1
ATOM 1035 O O . LYS A 1 130 ? 33.312 26.578 -20.359 1 25.14 130 LYS A O 1
ATOM 1040 N N . GLN A 1 131 ? 33.531 25.984 -18.391 1 24.75 131 GLN A N 1
ATOM 1041 C CA . GLN A 1 131 ? 34.125 24.828 -19.078 1 24.75 131 GLN A CA 1
ATOM 1042 C C . GLN A 1 131 ? 33.156 24.281 -20.125 1 24.75 131 GLN A C 1
ATOM 1044 O O . GLN A 1 131 ? 33.562 23.484 -20.984 1 24.75 131 GLN A O 1
ATOM 1049 N N . ALA A 1 132 ? 31.828 24.562 -20.078 1 22.89 132 ALA A N 1
ATOM 1050 C CA . ALA A 1 132 ? 31.109 23.562 -20.828 1 22.89 132 ALA A CA 1
ATOM 1051 C C . ALA A 1 132 ? 31 23.938 -22.312 1 22.89 132 ALA A C 1
ATOM 1053 O O . ALA A 1 132 ? 30.453 23.188 -23.109 1 22.89 132 ALA A O 1
ATOM 1054 N N . VAL A 1 133 ? 31.141 25.219 -22.781 1 26.61 133 VAL A N 1
ATOM 1055 C CA . VAL A 1 133 ? 30.516 25.469 -24.078 1 26.61 133 VAL A CA 1
ATOM 1056 C C . VAL A 1 133 ? 31.438 24.984 -25.203 1 26.61 133 VAL A C 1
ATOM 1058 O O . VAL A 1 133 ? 32.031 25.797 -25.922 1 26.61 133 VAL A O 1
ATOM 1061 N N . ALA A 1 134 ? 32.406 24.297 -25.062 1 25.48 134 ALA A N 1
ATOM 1062 C CA . ALA A 1 134 ? 33.312 24.25 -26.188 1 25.48 134 ALA A CA 1
ATOM 1063 C C . ALA A 1 134 ? 32.594 23.859 -27.484 1 25.48 134 ALA A C 1
ATOM 1065 O O . ALA A 1 134 ? 32.812 24.5 -28.516 1 25.48 134 ALA A O 1
ATOM 1066 N N . GLY A 1 135 ? 32.188 22.562 -27.938 1 27.42 135 GLY A N 1
ATOM 1067 C CA . GLY A 1 135 ? 32.406 22.109 -29.297 1 27.42 135 GLY A CA 1
ATOM 1068 C C . GLY A 1 135 ? 31.312 22.547 -30.266 1 27.42 135 GLY A C 1
ATOM 1069 O O . GLY A 1 135 ? 30.203 22.875 -29.844 1 27.42 135 GLY A O 1
ATOM 1070 N N . ASN A 1 136 ? 31.406 23.156 -31.609 1 29.81 136 ASN A N 1
ATOM 1071 C CA . ASN A 1 136 ? 31.016 23.703 -32.906 1 29.81 136 ASN A CA 1
ATOM 1072 C C . ASN A 1 136 ? 29.953 22.844 -33.594 1 29.81 136 ASN A C 1
ATOM 1074 O O . ASN A 1 136 ? 29.703 22.984 -34.781 1 29.81 136 ASN A O 1
ATOM 1078 N N . GLN A 1 137 ? 29.641 21.547 -33.5 1 32.56 137 GLN A N 1
ATOM 1079 C CA . GLN A 1 137 ? 28.938 20.844 -34.594 1 32.56 137 GLN A CA 1
ATOM 1080 C C . GLN A 1 137 ? 27.484 21.297 -34.688 1 32.56 137 GLN A C 1
ATOM 1082 O O . GLN A 1 137 ? 26.859 21.609 -33.656 1 32.56 137 GLN A O 1
ATOM 1087 N N . SER A 1 138 ? 26.875 21.797 -35.938 1 35.69 138 SER A N 1
ATOM 1088 C CA . SER A 1 138 ? 25.609 22.203 -36.531 1 35.69 138 SER A CA 1
ATOM 1089 C C . SER A 1 138 ? 24.453 21.375 -35.969 1 35.69 138 SER A C 1
ATOM 1091 O O . SER A 1 138 ? 24.5 20.141 -36 1 35.69 138 SER A O 1
ATOM 1093 N N . PRO A 1 139 ? 23.5 21.922 -35.312 1 40 139 PRO A N 1
ATOM 1094 C CA . PRO A 1 139 ? 22.578 21.031 -34.625 1 40 139 PRO A CA 1
ATOM 1095 C C . PRO A 1 139 ? 21.5 20.453 -35.531 1 40 139 PRO A C 1
ATOM 1097 O O . PRO A 1 139 ? 20.938 21.156 -36.375 1 40 139 PRO A O 1
ATOM 1100 N N . THR A 1 140 ? 21.578 19.188 -36.031 1 48.09 140 THR A N 1
ATOM 1101 C CA . THR A 1 140 ? 20.625 18.453 -36.844 1 48.09 140 THR A CA 1
ATOM 1102 C C . THR A 1 140 ? 19.188 18.688 -36.344 1 48.09 140 THR A C 1
ATOM 1104 O O . THR A 1 140 ? 18.969 19.094 -35.219 1 48.09 140 THR A O 1
ATOM 1107 N N . MET A 1 141 ? 18.031 18.688 -37.281 1 49.19 141 MET A N 1
ATOM 1108 C CA . MET A 1 141 ? 16.609 18.859 -36.969 1 49.19 141 MET A CA 1
ATOM 1109 C C . MET A 1 141 ? 16.234 18.109 -35.719 1 49.19 141 MET A C 1
ATOM 1111 O O . MET A 1 141 ? 15.445 18.609 -34.906 1 49.19 141 MET A O 1
ATOM 1115 N N . SER A 1 142 ? 16.938 17.172 -35.656 1 51.34 142 SER A N 1
ATOM 1116 C CA . SER A 1 142 ? 16.734 16.344 -34.469 1 51.34 142 SER A CA 1
ATOM 1117 C C . SER A 1 142 ? 17.219 17.047 -33.219 1 51.34 142 SER A C 1
ATOM 1119 O O . SER A 1 142 ? 16.594 16.938 -32.156 1 51.34 142 SER A O 1
ATOM 1121 N N . SER A 1 143 ? 18.078 17.828 -33.406 1 56.78 143 SER A N 1
ATOM 1122 C CA . SER A 1 143 ? 18.641 18.594 -32.312 1 56.78 143 SER A CA 1
ATOM 1123 C C . SER A 1 143 ? 17.734 19.781 -31.953 1 56.78 143 SER A C 1
ATOM 1125 O O . SER A 1 143 ? 17.578 20.109 -30.766 1 56.78 143 SER A O 1
ATOM 1127 N N . LEU A 1 144 ? 17.203 20.312 -32.969 1 60.09 144 LEU A N 1
ATOM 1128 C CA . LEU A 1 144 ? 16.297 21.438 -32.75 1 60.09 144 LEU A CA 1
ATOM 1129 C C . LEU A 1 144 ? 15.008 20.984 -32.094 1 60.09 144 LEU A C 1
ATOM 1131 O O . LEU A 1 144 ? 14.484 21.688 -31.203 1 60.09 144 LEU A O 1
ATOM 1135 N N . LEU A 1 145 ? 14.625 19.812 -32.375 1 63.25 145 LEU A N 1
ATOM 1136 C CA . LEU A 1 145 ? 13.438 19.25 -31.734 1 63.25 145 LEU A CA 1
ATOM 1137 C C . LEU A 1 145 ? 13.695 18.922 -30.266 1 63.25 145 LEU A C 1
ATOM 1139 O O . LEU A 1 145 ? 12.82 19.141 -29.422 1 63.25 145 LEU A O 1
ATOM 1143 N N . ASN A 1 146 ? 14.773 18.594 -30.031 1 61.28 146 ASN A N 1
ATOM 1144 C CA . ASN A 1 146 ? 15.18 18.375 -28.641 1 61.28 146 ASN A CA 1
ATOM 1145 C C . ASN A 1 146 ? 15.305 19.688 -27.875 1 61.28 146 ASN A C 1
ATOM 1147 O O . ASN A 1 146 ? 14.945 19.766 -26.703 1 61.28 146 ASN A O 1
ATOM 1151 N N . TYR A 1 147 ? 15.625 20.719 -28.578 1 63.59 147 TYR A N 1
ATOM 1152 C CA . TYR A 1 147 ? 15.688 22.047 -27.969 1 63.59 147 TYR A CA 1
ATOM 1153 C C . TYR A 1 147 ? 14.289 22.594 -27.703 1 63.59 147 TYR A C 1
ATOM 1155 O O . TYR A 1 147 ? 14.062 23.281 -26.719 1 63.59 147 TYR A O 1
ATOM 1163 N N . CYS A 1 148 ? 13.43 22.234 -28.625 1 65.94 148 CYS A N 1
ATOM 1164 C CA . CYS A 1 148 ? 12.047 22.641 -28.391 1 65.94 148 CYS A CA 1
ATOM 1165 C C . CYS A 1 148 ? 11.492 22 -27.125 1 65.94 148 CYS A C 1
ATOM 1167 O O . CYS A 1 148 ? 10.82 22.656 -26.328 1 65.94 148 CYS A O 1
ATOM 1169 N N . ARG A 1 149 ? 11.883 20.844 -26.891 1 66.12 149 ARG A N 1
ATOM 1170 C CA . ARG A 1 149 ? 11.453 20.141 -25.688 1 66.12 149 ARG A CA 1
ATOM 1171 C C . ARG A 1 149 ? 12.133 20.719 -24.453 1 66.12 149 ARG A C 1
ATOM 1173 O O . ARG A 1 149 ? 11.492 20.906 -23.406 1 66.12 149 ARG A O 1
ATOM 1180 N N . GLU A 1 150 ? 13.266 21 -24.625 1 64.75 150 GLU A N 1
ATOM 1181 C CA . GLU A 1 150 ? 14.008 21.547 -23.5 1 64.75 150 GLU A CA 1
ATOM 1182 C C . GLU A 1 150 ? 13.539 22.953 -23.156 1 64.75 150 GLU A C 1
ATOM 1184 O O . GLU A 1 150 ? 13.383 23.297 -21.984 1 64.75 150 GLU A O 1
ATOM 1189 N N . ILE A 1 151 ? 13.188 23.688 -24.172 1 63.75 151 ILE A N 1
ATOM 1190 C CA . ILE A 1 151 ? 12.688 25.031 -23.938 1 63.75 151 ILE A CA 1
ATOM 1191 C C . ILE A 1 151 ? 11.273 24.969 -23.375 1 63.75 151 ILE A C 1
ATOM 1193 O O . ILE A 1 151 ? 10.93 25.703 -22.453 1 63.75 151 ILE A O 1
ATOM 1197 N N . ALA A 1 152 ? 10.602 24.016 -23.938 1 65.88 152 ALA A N 1
ATOM 1198 C CA . ALA A 1 152 ? 9.258 23.828 -23.406 1 65.88 152 ALA A CA 1
ATOM 1199 C C . ALA A 1 152 ? 9.32 23.391 -21.938 1 65.88 152 ALA A C 1
ATOM 1201 O O . ALA A 1 152 ? 8.562 23.891 -21.109 1 65.88 152 ALA A O 1
ATOM 1202 N N . THR A 1 153 ? 10.195 22.609 -21.547 1 64.38 153 THR A N 1
ATOM 1203 C CA . THR A 1 153 ? 10.344 22.141 -20.172 1 64.38 153 THR A CA 1
ATOM 1204 C C . THR A 1 153 ? 10.891 23.25 -19.281 1 64.38 153 THR A C 1
ATOM 1206 O O . THR A 1 153 ? 10.445 23.422 -18.156 1 64.38 153 THR A O 1
ATOM 1209 N N . GLN A 1 154 ? 11.727 24.047 -19.797 1 63.69 154 GLN A N 1
ATOM 1210 C CA . GLN A 1 154 ? 12.25 25.156 -19.016 1 63.69 154 GLN A CA 1
ATOM 1211 C C . GLN A 1 154 ? 11.211 26.266 -18.859 1 63.69 154 GLN A C 1
ATOM 1213 O O . GLN A 1 154 ? 11.07 26.844 -17.781 1 63.69 154 GLN A O 1
ATOM 1218 N N . PHE A 1 155 ? 10.445 26.391 -19.938 1 63.12 155 PHE A N 1
ATOM 1219 C CA . PHE A 1 155 ? 9.43 27.453 -19.922 1 63.12 155 PHE A CA 1
ATOM 1220 C C . PHE A 1 155 ? 8.273 27.062 -19 1 63.12 155 PHE A C 1
ATOM 1222 O O . PHE A 1 155 ? 7.668 27.922 -18.359 1 63.12 155 PHE A O 1
ATOM 1229 N N . THR A 1 156 ? 8.047 25.766 -18.953 1 63.34 156 THR A N 1
ATOM 1230 C CA . THR A 1 156 ? 6.91 25.328 -18.156 1 63.34 156 THR A CA 1
ATOM 1231 C C . THR A 1 156 ? 7.363 24.891 -16.75 1 63.34 156 THR A C 1
ATOM 1233 O O . THR A 1 156 ? 6.551 24.422 -15.953 1 63.34 156 THR A O 1
ATOM 1236 N N . SER A 1 157 ? 8.547 25.016 -16.438 1 58.03 157 SER A N 1
ATOM 1237 C CA . SER A 1 157 ? 9.016 24.656 -15.094 1 58.03 157 SER A CA 1
ATOM 1238 C C . SER A 1 157 ? 8.484 25.641 -14.047 1 58.03 157 SER A C 1
ATOM 1240 O O . SER A 1 157 ? 8.234 26.797 -14.352 1 58.03 157 SER A O 1
ATOM 1242 N N . THR A 1 158 ? 8.312 25.25 -12.773 1 54.31 158 THR A N 1
ATOM 1243 C CA . THR A 1 158 ? 7.812 26.109 -11.703 1 54.31 158 THR A CA 1
ATOM 1244 C C . THR A 1 158 ? 8.75 27.297 -11.484 1 54.31 158 THR A C 1
ATOM 1246 O O . THR A 1 158 ? 8.289 28.406 -11.227 1 54.31 158 THR A O 1
ATOM 1249 N N . ASP A 1 159 ? 9.93 27.188 -1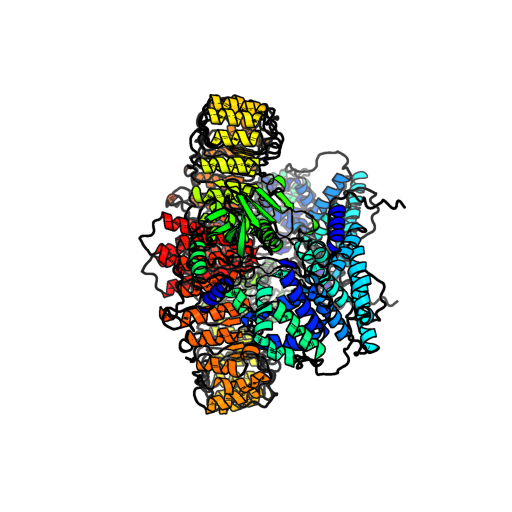1.797 1 49.38 159 ASP A N 1
ATOM 1250 C CA . ASP A 1 159 ? 10.93 28.25 -11.68 1 49.38 159 ASP A CA 1
ATOM 1251 C C . ASP A 1 159 ? 10.742 29.297 -12.773 1 49.38 159 ASP A C 1
ATOM 1253 O O . ASP A 1 159 ? 10.789 30.5 -12.508 1 49.38 159 ASP A O 1
ATOM 1257 N N . SER A 1 160 ? 10.422 28.812 -13.883 1 56.88 160 SER A N 1
ATOM 1258 C CA . SER A 1 160 ? 10.211 29.719 -14.992 1 56.88 160 SER A CA 1
ATOM 1259 C C . SER A 1 160 ? 8.844 30.391 -14.906 1 56.88 160 SER A C 1
ATOM 1261 O O . SER A 1 160 ? 8.703 31.578 -15.211 1 56.88 160 SER A O 1
ATOM 1263 N N . ILE A 1 161 ? 7.977 29.625 -14.477 1 58.5 161 ILE A N 1
ATOM 1264 C CA . ILE A 1 161 ? 6.641 30.188 -14.32 1 58.5 161 ILE A CA 1
ATOM 1265 C C . ILE A 1 161 ? 6.625 31.156 -13.148 1 58.5 161 ILE A C 1
ATOM 1267 O O . ILE A 1 161 ? 6.035 32.25 -13.242 1 58.5 161 ILE A O 1
ATOM 1271 N N . ASP A 1 162 ? 7.379 30.812 -12.172 1 51.84 162 ASP A N 1
ATOM 1272 C CA . ASP A 1 162 ? 7.512 31.656 -10.992 1 51.84 162 ASP A CA 1
ATOM 1273 C C . ASP A 1 162 ? 8.344 32.906 -11.289 1 51.84 162 ASP A C 1
ATOM 1275 O O . ASP A 1 162 ? 8.086 33.969 -10.75 1 51.84 162 ASP A O 1
ATOM 1279 N N . LYS A 1 163 ? 9.172 32.906 -12.438 1 50.31 163 LYS A N 1
ATOM 1280 C CA . LYS A 1 163 ? 10.07 34 -12.836 1 50.31 163 LYS A CA 1
ATOM 1281 C C . LYS A 1 163 ? 9.477 34.812 -13.977 1 50.31 163 LYS A C 1
ATOM 1283 O O . LYS A 1 163 ? 10.109 35.75 -14.477 1 50.31 163 LYS A O 1
ATOM 1288 N N . LEU A 1 164 ? 8.406 34.406 -14.367 1 57.84 164 LEU A N 1
ATOM 1289 C CA . LEU A 1 164 ? 7.73 35.219 -15.383 1 57.84 164 LEU A CA 1
ATOM 1290 C C . LEU A 1 164 ? 7.387 36.594 -14.844 1 57.84 164 LEU A C 1
ATOM 1292 O O . LEU A 1 164 ? 6.844 36.719 -13.742 1 57.84 164 LEU A O 1
ATOM 1296 N N . PRO A 1 165 ? 7.684 37.625 -15.57 1 50.22 165 PRO A N 1
ATOM 1297 C CA . PRO A 1 165 ? 7.379 38.969 -15.07 1 50.22 165 PRO A CA 1
ATOM 1298 C C . PRO A 1 165 ? 5.895 39.156 -14.773 1 50.22 165 PRO A C 1
ATOM 1300 O O . PRO A 1 165 ? 5.043 38.75 -15.555 1 50.22 165 PRO A O 1
ATOM 1303 N N . VAL A 1 166 ? 5.66 39.781 -13.695 1 50.31 166 VAL A N 1
ATOM 1304 C CA . VAL A 1 166 ? 4.293 39.969 -13.211 1 50.31 166 VAL A CA 1
ATOM 1305 C C . VAL A 1 166 ? 3.453 40.656 -14.289 1 50.31 166 VAL A C 1
ATOM 1307 O O . VAL A 1 166 ? 2.322 40.25 -14.555 1 50.31 166 VAL A O 1
ATOM 1310 N N . PRO A 1 167 ? 4.086 41.562 -15.07 1 48.41 167 PRO A N 1
ATOM 1311 C CA . PRO A 1 167 ? 3.219 42.156 -16.078 1 48.41 167 PRO A CA 1
ATOM 1312 C C . PRO A 1 167 ? 2.715 41.156 -17.109 1 48.41 167 PRO A C 1
ATOM 1314 O O . PRO A 1 167 ? 1.569 41.25 -17.547 1 48.41 167 PRO A O 1
ATOM 1317 N N . ILE A 1 168 ? 3.451 40.156 -17.188 1 57.25 168 ILE A N 1
ATOM 1318 C CA . ILE A 1 168 ? 3.029 39.156 -18.172 1 57.25 168 ILE A CA 1
ATOM 1319 C C . ILE A 1 168 ? 1.929 38.281 -17.578 1 57.25 168 ILE A C 1
ATOM 1321 O O . ILE A 1 168 ? 0.96 37.938 -18.266 1 57.25 168 ILE A O 1
ATOM 1325 N N . LYS A 1 169 ? 2.133 38.094 -16.344 1 56.09 169 LYS A N 1
ATOM 1326 C CA . LYS A 1 169 ? 1.093 37.281 -15.703 1 56.09 169 LYS A CA 1
ATOM 1327 C C . LYS A 1 169 ? -0.222 38.062 -15.625 1 56.09 169 LYS A C 1
ATOM 1329 O O . LYS A 1 169 ? -1.294 37.5 -15.844 1 56.09 169 LYS A O 1
ATOM 1334 N N . VAL A 1 170 ? -0.04 39.438 -15.359 1 50.53 170 VAL A N 1
ATOM 1335 C CA . VAL A 1 170 ? -1.216 40.312 -15.305 1 50.53 170 VAL A CA 1
ATOM 1336 C C . VAL A 1 170 ? -1.879 40.375 -16.672 1 50.53 170 VAL A C 1
ATOM 1338 O O . VAL A 1 170 ? -3.1 40.25 -16.797 1 50.53 170 VAL A O 1
ATOM 1341 N N . VAL A 1 171 ? -1.07 40.438 -17.625 1 53.28 171 VAL A N 1
ATOM 1342 C CA . VAL A 1 171 ? -1.634 40.531 -18.969 1 53.28 171 VAL A CA 1
ATOM 1343 C C . VAL A 1 171 ? -2.27 39.188 -19.344 1 53.28 171 VAL A C 1
ATOM 1345 O O . VAL A 1 171 ? -3.346 39.156 -19.938 1 53.28 171 VAL A O 1
ATOM 1348 N N . ALA A 1 172 ? -1.623 38.219 -18.797 1 57.91 172 ALA A N 1
ATOM 1349 C CA . ALA A 1 172 ? -2.197 36.906 -19.062 1 57.91 172 ALA A CA 1
ATOM 1350 C C . ALA A 1 172 ? -3.559 36.75 -18.391 1 57.91 172 ALA A C 1
ATOM 1352 O O . ALA A 1 172 ? -4.488 36.188 -18.984 1 57.91 172 ALA A O 1
ATOM 1353 N N . MET A 1 173 ? -3.635 37.375 -17.234 1 54.53 173 MET A N 1
ATOM 1354 C CA . MET A 1 173 ? -4.918 37.375 -16.547 1 54.53 173 MET A CA 1
ATOM 1355 C C . MET A 1 173 ? -5.965 38.156 -17.312 1 54.53 173 MET A C 1
ATOM 1357 O O . MET A 1 173 ? -7.113 37.719 -17.438 1 54.53 173 MET A O 1
ATOM 1361 N N . PHE A 1 174 ? -5.492 39.344 -17.797 1 49.5 174 PHE A N 1
ATOM 1362 C CA . PHE A 1 174 ? -6.414 40.156 -18.562 1 49.5 174 PHE A CA 1
ATOM 1363 C C . PHE A 1 174 ? -6.93 39.406 -19.781 1 49.5 174 PHE A C 1
ATOM 1365 O O . PHE A 1 174 ? -8.125 39.438 -20.078 1 49.5 174 PHE A O 1
ATOM 1372 N N . TYR A 1 175 ? -6.051 38.781 -20.312 1 54.91 175 TYR A N 1
ATOM 1373 C CA . TYR A 1 175 ? -6.461 38.062 -21.516 1 54.91 175 TYR A CA 1
ATOM 1374 C C . TYR A 1 175 ? -7.352 36.875 -21.188 1 54.91 175 TYR A C 1
ATOM 1376 O O . TYR A 1 175 ? -8.258 36.531 -21.953 1 54.91 175 TYR A O 1
ATOM 1384 N N . HIS A 1 176 ? -7.062 36.469 -19.969 1 55.34 176 HIS A N 1
ATOM 1385 C CA . HIS A 1 176 ? -7.945 35.375 -19.547 1 55.34 176 HIS A CA 1
ATOM 1386 C C . HIS A 1 176 ? -9.352 35.906 -19.266 1 55.34 176 HIS A C 1
ATOM 1388 O O . HIS A 1 176 ? -10.336 35.25 -19.594 1 55.34 176 HIS A O 1
ATOM 1394 N N . GLU A 1 177 ? -9.43 36.969 -18.594 1 50.97 177 GLU A N 1
ATOM 1395 C CA . GLU A 1 177 ? -10.727 37.562 -18.312 1 50.97 177 GLU A CA 1
ATOM 1396 C C . GLU A 1 177 ? -11.438 38 -19.594 1 50.97 177 GLU A C 1
ATOM 1398 O O . GLU A 1 177 ? -12.664 37.906 -19.688 1 50.97 177 GLU A O 1
ATOM 1403 N N . MET A 1 178 ? -10.672 38.5 -20.391 1 49.47 178 MET A N 1
ATOM 1404 C CA . MET A 1 178 ? -11.297 39 -21.625 1 49.47 178 MET A CA 1
ATOM 1405 C C . MET A 1 178 ? -11.766 37.844 -22.5 1 49.47 178 MET A C 1
ATOM 1407 O O . MET A 1 178 ? -12.734 37.969 -23.25 1 49.47 178 MET A O 1
ATOM 1411 N N . TRP A 1 179 ? -10.953 36.875 -22.375 1 45.44 179 TRP A N 1
ATOM 1412 C CA . TRP A 1 179 ? -11.367 35.688 -23.156 1 45.44 179 TRP A CA 1
ATOM 1413 C C . TRP A 1 179 ? -11.531 34.5 -22.25 1 45.44 179 TRP A C 1
ATOM 1415 O O . TRP A 1 179 ? -10.68 33.594 -22.219 1 45.44 179 TRP A O 1
ATOM 1425 N N . PRO A 1 180 ? -12.539 34.719 -21.25 1 44.97 180 PRO A N 1
ATOM 1426 C CA . PRO A 1 180 ? -12.766 33.719 -20.203 1 44.97 180 PRO A CA 1
ATOM 1427 C C . PRO A 1 180 ? -12.953 32.312 -20.766 1 44.97 180 PRO A C 1
ATOM 1429 O O . PRO A 1 180 ? -13.008 31.328 -20 1 44.97 180 PRO A O 1
ATOM 1432 N N . HIS A 1 181 ? -13.539 32.219 -21.859 1 44.31 181 HIS A N 1
ATOM 1433 C CA . HIS A 1 181 ? -14.07 30.906 -22.266 1 44.31 181 HIS A CA 1
ATOM 1434 C C . HIS A 1 181 ? -12.984 29.844 -22.234 1 44.31 181 HIS A C 1
ATOM 1436 O O . HIS A 1 181 ? -11.789 30.156 -22.234 1 44.31 181 HIS A O 1
ATOM 1442 N N . GLU A 1 182 ? -13.328 28.75 -22.781 1 42.12 182 GLU A N 1
ATOM 1443 C CA . GLU A 1 182 ? -12.969 27.344 -22.625 1 42.12 182 GLU A CA 1
ATOM 1444 C C . GLU A 1 182 ? -11.453 27.156 -22.719 1 42.12 182 GLU A C 1
ATOM 1446 O O . GLU A 1 182 ? -10.867 26.453 -21.891 1 42.12 182 GLU A O 1
ATOM 1451 N N . GLU A 1 183 ? -10.852 27.016 -23.922 1 46.75 183 GLU A N 1
ATOM 1452 C CA . GLU A 1 183 ? -9.648 26.281 -24.297 1 46.75 183 GLU A CA 1
ATOM 1453 C C . GLU A 1 183 ? -8.391 27.125 -24.047 1 46.75 183 GLU A C 1
ATOM 1455 O O . GLU A 1 183 ? -7.336 26.859 -24.625 1 46.75 183 GLU A O 1
ATOM 1460 N N . ASP A 1 184 ? -8.195 28.016 -23.047 1 49.84 184 ASP A N 1
ATOM 1461 C CA . ASP A 1 184 ? -7.062 28.844 -22.656 1 49.84 184 ASP A CA 1
ATOM 1462 C C . ASP A 1 184 ? -6.355 29.422 -23.891 1 49.84 184 ASP A C 1
ATOM 1464 O O . ASP A 1 184 ? -5.137 29.609 -23.875 1 49.84 184 ASP A O 1
ATOM 1468 N N . GLN A 1 185 ? -7.066 29.75 -24.891 1 57.62 185 GLN A N 1
ATOM 1469 C CA . GLN A 1 185 ? -6.539 30.219 -26.172 1 57.62 185 GLN A CA 1
ATOM 1470 C C . GLN A 1 185 ? -5.988 31.641 -26.047 1 57.62 185 GLN A C 1
ATOM 1472 O O . GLN A 1 185 ? -4.957 31.953 -26.656 1 57.62 185 GLN A O 1
ATOM 1477 N N . GLY A 1 186 ? -6.809 32.594 -25.438 1 57.25 186 GLY A N 1
ATOM 1478 C CA . GLY A 1 186 ? -6.312 33.938 -25.312 1 57.25 186 GLY A CA 1
ATOM 1479 C C . GLY A 1 186 ? -5.004 34.031 -24.547 1 57.25 186 GLY A C 1
ATOM 1480 O O . GLY A 1 186 ? -4.062 34.688 -24.969 1 57.25 186 GLY A O 1
ATOM 1481 N N . ILE A 1 187 ? -4.883 33.312 -23.531 1 59.34 187 ILE A N 1
ATOM 1482 C CA . ILE A 1 187 ? -3.697 33.281 -22.688 1 59.34 187 ILE A CA 1
ATOM 1483 C C . ILE A 1 187 ? -2.566 32.562 -23.391 1 59.34 187 ILE A C 1
ATOM 1485 O O . ILE A 1 187 ? -1.409 32.969 -23.344 1 59.34 187 ILE A O 1
ATOM 1489 N N . SER A 1 188 ? -3.01 31.656 -24.031 1 62.97 188 SER A N 1
ATOM 1490 C CA . SER A 1 188 ? -2.018 30.922 -24.812 1 62.97 188 SER A CA 1
ATOM 1491 C C . SER A 1 188 ? -1.478 31.766 -25.969 1 62.97 188 SER A C 1
ATOM 1493 O O . SER A 1 188 ? -0.274 31.766 -26.219 1 62.97 188 SER A O 1
ATOM 1495 N N . ASN A 1 189 ? -2.354 32.438 -26.609 1 64.06 189 ASN A N 1
ATOM 1496 C CA . ASN A 1 189 ? -1.902 33.312 -27.688 1 64.06 189 ASN A CA 1
ATOM 1497 C C . ASN A 1 189 ? -1.002 34.438 -27.172 1 64.06 189 ASN A C 1
ATOM 1499 O O . ASN A 1 189 ? -0.007 34.781 -27.797 1 64.06 189 ASN A O 1
ATOM 1503 N N . PHE A 1 190 ? -1.287 35.062 -26.047 1 62.12 190 PHE A N 1
ATOM 1504 C CA . PHE A 1 190 ? -0.447 36.094 -25.438 1 62.12 190 PHE A CA 1
ATOM 1505 C C . PHE A 1 190 ? 0.881 35.5 -24.984 1 62.12 190 PHE A C 1
ATOM 1507 O O . PHE A 1 190 ? 1.947 35.969 -25.391 1 62.12 190 PHE A O 1
ATOM 1514 N N . LEU A 1 191 ? 0.75 34.438 -24.188 1 65.75 191 LEU A N 1
ATOM 1515 C CA . LEU A 1 191 ? 1.957 33.938 -23.531 1 65.75 191 LEU A CA 1
ATOM 1516 C C . LEU A 1 191 ? 2.867 33.25 -24.547 1 65.75 191 LEU A C 1
ATOM 1518 O O . LEU A 1 191 ? 4.09 33.344 -24.469 1 65.75 191 LEU A O 1
ATOM 1522 N N . ILE A 1 192 ? 2.244 32.75 -25.438 1 69.44 192 ILE A N 1
ATOM 1523 C CA . ILE A 1 192 ? 3.049 31.969 -26.375 1 69.44 192 ILE A CA 1
ATOM 1524 C C . ILE A 1 192 ? 3.332 32.781 -27.625 1 69.44 192 ILE A C 1
ATOM 1526 O O . ILE A 1 192 ? 4.492 33.062 -27.953 1 69.44 192 ILE A O 1
ATOM 1530 N N . ASN A 1 193 ? 2.316 33.281 -28.281 1 69.94 193 ASN A N 1
ATOM 1531 C CA . ASN A 1 193 ? 2.512 33.906 -29.578 1 69.94 193 ASN A CA 1
ATOM 1532 C C . ASN A 1 193 ? 3.035 35.344 -29.422 1 69.94 193 ASN A C 1
ATOM 1534 O O . ASN A 1 193 ? 3.91 35.781 -30.172 1 69.94 193 ASN A O 1
ATOM 1538 N N . ARG A 1 194 ? 2.518 36.094 -28.469 1 65.19 194 ARG A N 1
ATOM 1539 C CA . ARG A 1 194 ? 2.887 37.5 -28.375 1 65.19 194 ARG A CA 1
ATOM 1540 C C . ARG A 1 194 ? 4.105 37.688 -27.484 1 65.19 194 ARG A C 1
ATOM 1542 O O . ARG A 1 194 ? 4.867 38.656 -27.656 1 65.19 194 ARG A O 1
ATOM 1549 N N . PHE A 1 195 ? 4.277 36.656 -26.609 1 64.06 195 PHE A N 1
ATOM 1550 C CA . PHE A 1 195 ? 5.414 36.812 -25.719 1 64.06 195 PHE A CA 1
ATOM 1551 C C . PHE A 1 195 ? 6.531 35.844 -26.078 1 64.06 195 PHE A C 1
ATOM 1553 O O . PHE A 1 195 ? 7.613 36.25 -26.5 1 64.06 195 PHE A O 1
ATOM 1560 N N . LEU A 1 196 ? 6.285 34.656 -25.938 1 65 196 LEU A N 1
ATOM 1561 C CA . LEU A 1 196 ? 7.348 33.656 -26.094 1 65 196 LEU A CA 1
ATOM 1562 C C . LEU A 1 196 ? 7.848 33.594 -27.531 1 65 196 LEU A C 1
ATOM 1564 O O . LEU A 1 196 ? 9.055 33.625 -27.766 1 65 196 LEU A O 1
ATOM 1568 N N . VAL A 1 197 ? 6.961 33.562 -28.328 1 67.81 197 VAL A N 1
ATOM 1569 C CA . VAL A 1 197 ? 7.332 33.406 -29.734 1 67.81 197 VAL A CA 1
ATOM 1570 C C . VAL A 1 197 ? 8.062 34.656 -30.203 1 67.81 197 VAL A C 1
ATOM 1572 O O . VAL A 1 197 ? 9.094 34.594 -30.875 1 67.81 197 VAL A O 1
ATOM 1575 N N . GLN A 1 198 ? 7.527 35.844 -29.875 1 65.69 198 GLN A N 1
ATOM 1576 C CA . GLN A 1 198 ? 8.188 37.062 -30.281 1 65.69 198 GLN A CA 1
ATOM 1577 C C . GLN A 1 198 ? 9.586 37.156 -29.672 1 65.69 198 GLN A C 1
ATOM 1579 O O . GLN A 1 198 ? 10.523 37.594 -30.344 1 65.69 198 GLN A O 1
ATOM 1584 N N . ALA A 1 199 ? 9.711 36.594 -28.469 1 62.97 199 ALA A N 1
ATOM 1585 C CA . ALA A 1 199 ? 11 36.625 -27.797 1 62.97 199 ALA A CA 1
ATOM 1586 C C . ALA A 1 199 ? 11.992 35.688 -28.453 1 62.97 199 ALA A C 1
ATOM 1588 O O . ALA A 1 199 ? 13.188 35.969 -28.531 1 62.97 199 ALA A O 1
ATOM 1589 N N . LEU A 1 200 ? 11.516 34.719 -28.969 1 66.06 200 LEU A N 1
ATOM 1590 C CA . LEU A 1 200 ? 12.375 33.719 -29.609 1 66.06 200 LEU A CA 1
ATOM 1591 C C . LEU A 1 200 ? 12.734 34.188 -31.031 1 66.06 200 LEU A C 1
ATOM 1593 O O . LEU A 1 200 ? 13.859 33.938 -31.484 1 66.06 200 LEU A O 1
ATOM 1597 N N . GLN A 1 201 ? 11.719 34.781 -31.734 1 68.06 201 GLN A N 1
ATOM 1598 C CA . GLN A 1 201 ? 11.945 35.156 -33.125 1 68.06 201 GLN A CA 1
ATOM 1599 C C . GLN A 1 201 ? 12.852 36.375 -33.219 1 68.06 201 GLN A C 1
ATOM 1601 O O . GLN A 1 201 ? 13.609 36.531 -34.156 1 68.06 201 GLN A O 1
ATOM 1606 N N . SER A 1 202 ? 12.469 37.375 -32.469 1 63.44 202 SER A N 1
ATOM 1607 C CA . SER A 1 202 ? 13.289 38.562 -32.438 1 63.44 202 SER A CA 1
ATOM 1608 C C . SER A 1 202 ? 13.938 38.75 -31.062 1 63.44 202 SER A C 1
ATOM 1610 O O . SER A 1 202 ? 13.633 39.719 -30.344 1 63.44 202 SER A O 1
ATOM 1612 N N . PRO A 1 203 ? 14.789 37.812 -30.797 1 55.81 203 PRO A N 1
ATOM 1613 C CA . PRO A 1 203 ? 15.352 37.844 -29.453 1 55.81 203 PRO A CA 1
ATOM 1614 C C . PRO A 1 203 ? 16.141 39.125 -29.141 1 55.81 203 PRO A C 1
ATOM 1616 O O . PRO A 1 203 ? 16.219 39.531 -27.984 1 55.81 203 PRO A O 1
ATOM 1619 N N . GLU A 1 204 ? 16.484 39.812 -30.172 1 59.66 204 GLU A N 1
ATOM 1620 C CA . GLU A 1 204 ? 17.188 41.062 -30.047 1 59.66 204 GLU A CA 1
ATOM 1621 C C . GLU A 1 204 ? 16.25 42.188 -29.578 1 59.66 204 GLU A C 1
ATOM 1623 O O . GLU A 1 204 ? 16.641 43.031 -28.766 1 59.66 204 GLU A O 1
ATOM 1628 N N . SER A 1 205 ? 15.031 42.094 -30.078 1 58.06 205 SER A N 1
ATOM 1629 C CA . SER A 1 205 ? 14.07 43.156 -29.781 1 58.06 205 SER A CA 1
ATOM 1630 C C . SER A 1 205 ? 13.555 43.031 -28.344 1 58.06 205 SER A C 1
ATOM 1632 O O . SER A 1 205 ? 13.039 44 -27.781 1 58.06 205 SER A O 1
ATOM 1634 N N . TYR A 1 206 ? 13.828 41.812 -27.766 1 51.38 206 TYR A N 1
ATOM 1635 C CA . TYR A 1 206 ? 13.344 41.594 -26.406 1 51.38 206 TYR A CA 1
ATOM 1636 C C . TYR A 1 206 ? 14.5 41.438 -25.438 1 51.38 206 TYR A C 1
ATOM 1638 O O . TYR A 1 206 ? 14.328 40.906 -24.344 1 51.38 206 TYR A O 1
ATOM 1646 N N . SER A 1 207 ? 15.781 41.906 -26.031 1 47.78 207 SER A N 1
ATOM 1647 C CA . SER A 1 207 ? 17.109 42.031 -25.422 1 47.78 207 SER A CA 1
ATOM 1648 C C . SER A 1 207 ? 17.547 40.688 -24.812 1 47.78 207 SER A C 1
ATOM 1650 O O . SER A 1 207 ? 18.125 40.688 -23.719 1 47.78 207 SER A O 1
ATOM 1652 N N . LEU A 1 208 ? 17.25 39.625 -25.438 1 50.84 208 LEU A N 1
ATOM 1653 C CA . LEU A 1 208 ? 17.578 38.25 -25.062 1 50.84 208 LEU A CA 1
ATOM 1654 C C . LEU A 1 208 ? 18.953 37.875 -25.594 1 50.84 208 LEU A C 1
ATOM 1656 O O . LEU A 1 208 ? 19.5 36.844 -25.203 1 50.84 208 LEU A O 1
ATOM 1660 N N . VAL A 1 209 ? 19.406 38.781 -26.5 1 51.81 209 VAL A N 1
ATOM 1661 C CA . VAL A 1 209 ? 20.719 38.594 -27.094 1 51.81 209 VAL A CA 1
ATOM 1662 C C . VAL A 1 209 ? 21.562 39.844 -26.875 1 51.81 209 VAL A C 1
ATOM 1664 O O . VAL A 1 209 ? 21.109 40.938 -27.156 1 51.81 209 VAL A O 1
ATOM 1667 N N . PRO A 1 210 ? 22.781 39.688 -26.344 1 43.06 210 PRO A N 1
ATOM 1668 C CA . PRO A 1 210 ? 23.641 40.875 -26.234 1 43.06 210 PRO A CA 1
ATOM 1669 C C . PRO A 1 210 ? 23.906 41.531 -27.594 1 43.06 210 PRO A C 1
ATOM 1671 O O . PRO A 1 210 ? 23.953 40.844 -28.609 1 43.06 210 PRO A O 1
ATOM 1674 N N . PRO A 1 211 ? 23.891 42.812 -27.531 1 47 211 PRO A N 1
ATOM 1675 C CA . PRO A 1 211 ? 24.094 43.531 -28.797 1 47 211 PRO A CA 1
ATOM 1676 C C . PRO A 1 211 ? 25.328 43.031 -29.562 1 47 211 PRO A C 1
ATOM 1678 O O . PRO A 1 211 ? 25.359 43.094 -30.797 1 47 211 PRO A O 1
ATOM 1681 N N . GLN A 1 212 ? 26.25 42.594 -28.797 1 44.81 212 GLN A N 1
ATOM 1682 C CA . GLN A 1 212 ? 27.484 42.25 -29.484 1 44.81 212 GLN A CA 1
ATOM 1683 C C . GLN A 1 212 ? 27.359 40.906 -30.172 1 44.81 212 GLN A C 1
ATOM 1685 O O . GLN A 1 212 ? 28.203 40.562 -31.016 1 44.81 212 GLN A O 1
ATOM 1690 N N . LEU A 1 213 ? 26.453 40.281 -29.625 1 44.75 213 LEU A N 1
ATOM 1691 C CA . LEU A 1 213 ? 26.344 38.969 -30.25 1 44.75 213 LEU A CA 1
ATOM 1692 C C . LEU A 1 213 ? 25.359 39 -31.422 1 44.75 213 LEU A C 1
ATOM 1694 O O . LEU A 1 213 ? 24.219 39.469 -31.266 1 44.75 213 LEU A O 1
ATOM 1698 N N . HIS A 1 214 ? 25.922 38.844 -32.375 1 49.59 214 HIS A N 1
ATOM 1699 C CA . HIS A 1 214 ? 25.141 38.781 -33.594 1 49.59 214 HIS A CA 1
ATOM 1700 C C . HIS A 1 214 ? 24.562 37.375 -33.781 1 49.59 214 HIS A C 1
ATOM 1702 O O . HIS A 1 214 ? 25.281 36.375 -33.719 1 49.59 214 HIS A O 1
ATOM 1708 N N . ILE A 1 215 ? 23.266 37.344 -33.594 1 50.94 215 ILE A N 1
ATOM 1709 C CA . ILE A 1 215 ? 22.609 36.062 -33.906 1 50.94 215 ILE A CA 1
ATOM 1710 C C . ILE A 1 215 ? 22.766 35.75 -35.375 1 50.94 215 ILE A C 1
ATOM 1712 O O . ILE A 1 215 ? 22.453 36.562 -36.25 1 50.94 215 ILE A O 1
ATOM 1716 N N . SER A 1 216 ? 23.375 34.719 -35.531 1 55.56 216 SER A N 1
ATOM 1717 C CA . SER A 1 216 ? 23.578 34.375 -36.938 1 55.56 216 SER A CA 1
ATOM 1718 C C . SER A 1 216 ? 22.234 34.125 -37.625 1 55.56 216 SER A C 1
ATOM 1720 O O . SER A 1 216 ? 21.219 33.906 -36.969 1 55.56 216 SER A O 1
ATOM 1722 N N . ALA A 1 217 ? 22.172 34.312 -38.875 1 58.41 217 ALA A N 1
ATOM 1723 C CA . ALA A 1 217 ? 20.969 34.062 -39.656 1 58.41 217 ALA A CA 1
ATOM 1724 C C . ALA A 1 217 ? 20.438 32.656 -39.406 1 58.41 217 ALA A C 1
ATOM 1726 O O . ALA A 1 217 ? 19.219 32.438 -39.375 1 58.41 217 ALA A O 1
ATOM 1727 N N . ARG A 1 218 ? 21.219 31.75 -39.094 1 57.59 218 ARG A N 1
ATOM 1728 C CA . ARG A 1 218 ? 20.828 30.359 -38.844 1 57.59 218 ARG A CA 1
ATOM 1729 C C . ARG A 1 218 ? 20.219 30.203 -37.469 1 57.59 218 ARG A C 1
ATOM 1731 O O . ARG A 1 218 ? 19.203 29.516 -37.312 1 57.59 218 ARG A O 1
ATOM 1738 N N . SER A 1 219 ? 20.875 30.828 -36.562 1 55.84 219 SER A N 1
ATOM 1739 C CA . SER A 1 219 ? 20.344 30.781 -35.219 1 55.84 219 SER A CA 1
ATOM 1740 C C . SER A 1 219 ? 18.984 31.484 -35.125 1 55.84 219 SER A C 1
ATOM 1742 O O . SER A 1 219 ? 18.062 31.016 -34.469 1 55.84 219 SER A O 1
ATOM 1744 N N . SER A 1 220 ? 19.016 32.594 -35.781 1 62 220 SER A N 1
ATOM 1745 C CA . SER A 1 220 ? 17.734 33.281 -35.875 1 62 220 SER A CA 1
ATOM 1746 C C . SER A 1 220 ? 16.688 32.438 -36.562 1 62 220 SER A C 1
ATOM 1748 O O . SER A 1 220 ? 15.523 32.406 -36.125 1 62 220 SER A O 1
ATOM 1750 N N . SER A 1 221 ? 17.141 31.781 -37.625 1 65.25 221 SER A N 1
ATOM 1751 C CA . SER A 1 221 ? 16.219 30.891 -38.344 1 65.25 221 SER A CA 1
ATOM 1752 C C . SER A 1 221 ? 15.805 29.719 -37.469 1 65.25 221 SER A C 1
ATOM 1754 O O . SER A 1 221 ? 14.633 29.344 -37.438 1 65.25 221 SER A O 1
ATOM 1756 N N . ASN A 1 222 ? 16.703 29.203 -36.625 1 60.69 222 ASN A N 1
ATOM 1757 C CA . ASN A 1 222 ? 16.375 28.094 -35.75 1 60.69 222 ASN A CA 1
ATOM 1758 C C . ASN A 1 222 ? 15.438 28.5 -34.625 1 60.69 222 ASN A C 1
ATOM 1760 O O . ASN A 1 222 ? 14.484 27.781 -34.312 1 60.69 222 ASN A O 1
ATOM 1764 N N . LEU A 1 223 ? 15.68 29.656 -34.094 1 63.59 223 LEU A N 1
ATOM 1765 C CA . LEU A 1 223 ? 14.789 30.188 -33.062 1 63.59 223 LEU A CA 1
ATOM 1766 C C . LEU A 1 223 ? 13.398 30.469 -33.625 1 63.59 223 LEU A C 1
ATOM 1768 O O . LEU A 1 223 ? 12.391 30.25 -32.938 1 63.59 223 LEU A O 1
ATOM 1772 N N . THR A 1 224 ? 13.539 30.953 -34.781 1 68.44 224 THR A N 1
ATOM 1773 C CA . THR A 1 224 ? 12.258 31.188 -35.438 1 68.44 224 THR A CA 1
ATOM 1774 C C . THR A 1 224 ? 11.516 29.875 -35.656 1 68.44 224 THR A C 1
ATOM 1776 O O . THR A 1 224 ? 10.297 29.812 -35.5 1 68.44 224 THR A O 1
ATOM 1779 N N . ILE A 1 225 ? 12.25 28.844 -35.969 1 67 225 ILE A N 1
ATOM 1780 C CA . ILE A 1 225 ? 11.609 27.547 -36.219 1 67 225 ILE A CA 1
ATOM 1781 C C . ILE A 1 225 ? 11.094 26.984 -34.875 1 67 225 ILE A C 1
ATOM 1783 O O . ILE A 1 225 ? 9.969 26.484 -34.812 1 67 225 ILE A O 1
ATOM 1787 N N . ILE A 1 226 ? 11.859 27.172 -33.75 1 65.06 226 ILE A N 1
ATOM 1788 C CA . ILE A 1 226 ? 11.43 26.719 -32.438 1 65.06 226 ILE A CA 1
ATOM 1789 C C . ILE A 1 226 ? 10.219 27.516 -31.984 1 65.06 226 ILE A C 1
ATOM 1791 O O . ILE A 1 226 ? 9.242 26.953 -31.484 1 65.06 226 ILE A O 1
ATOM 1795 N N . ALA A 1 227 ? 10.297 28.812 -32.219 1 67.88 227 ALA A N 1
ATOM 1796 C CA . ALA A 1 227 ? 9.18 29.688 -31.875 1 67.88 227 ALA A CA 1
ATOM 1797 C C . ALA A 1 227 ? 7.918 29.297 -32.625 1 67.88 227 ALA A C 1
ATOM 1799 O O . ALA A 1 227 ? 6.832 29.203 -32.062 1 67.88 227 ALA A O 1
ATOM 1800 N N . LYS A 1 228 ? 8.172 29.094 -33.875 1 71.5 228 LYS A N 1
ATOM 1801 C CA . LYS A 1 228 ? 7.02 28.734 -34.688 1 71.5 228 LYS A CA 1
ATOM 1802 C C . LYS A 1 228 ? 6.492 27.344 -34.344 1 71.5 228 LYS A C 1
ATOM 1804 O O . LYS A 1 228 ? 5.281 27.109 -34.375 1 71.5 228 LYS A O 1
ATOM 1809 N N . MET A 1 229 ? 7.422 26.469 -33.875 1 68.56 229 MET A N 1
ATOM 1810 C CA . MET A 1 229 ? 6.984 25.125 -33.5 1 68.56 229 MET A CA 1
ATOM 1811 C C . MET A 1 229 ? 6.18 25.156 -32.188 1 68.56 229 MET A C 1
ATOM 1813 O O . MET A 1 229 ? 5.125 24.531 -32.094 1 68.56 229 MET A O 1
ATOM 1817 N N . ILE A 1 230 ? 6.625 25.969 -31.172 1 69.19 230 ILE A N 1
ATOM 1818 C CA . ILE A 1 230 ? 5.914 26.094 -29.906 1 69.19 230 ILE A CA 1
ATOM 1819 C C . ILE A 1 230 ? 4.594 26.828 -30.125 1 69.19 230 ILE A C 1
ATOM 1821 O O . ILE A 1 230 ? 3.555 26.422 -29.594 1 69.19 230 ILE A O 1
ATOM 1825 N N . SER A 1 231 ? 4.645 27.891 -30.922 1 72.62 231 SER A N 1
ATOM 1826 C CA . SER A 1 231 ? 3.428 28.641 -31.234 1 72.62 231 SER A CA 1
ATOM 1827 C C . SER A 1 231 ? 2.412 27.766 -31.953 1 72.62 231 SER A C 1
ATOM 1829 O O . SER A 1 231 ? 1.229 27.766 -31.609 1 72.62 231 SER A O 1
ATOM 1831 N N . HIS A 1 232 ? 2.975 27.031 -32.875 1 72.62 232 HIS A N 1
ATOM 1832 C CA . HIS A 1 232 ? 2.084 26.141 -33.625 1 72.62 232 HIS A CA 1
ATOM 1833 C C . HIS A 1 232 ? 1.491 25.062 -32.719 1 72.62 232 HIS A C 1
ATOM 1835 O O . HIS A 1 232 ? 0.293 24.781 -32.781 1 72.62 232 HIS A O 1
ATOM 1841 N N . THR A 1 233 ? 2.338 24.547 -31.781 1 70.19 233 THR A N 1
ATOM 1842 C CA . THR A 1 233 ? 1.893 23.438 -30.953 1 70.19 233 THR A CA 1
ATOM 1843 C C . THR A 1 233 ? 0.869 23.891 -29.922 1 70.19 233 THR A C 1
ATOM 1845 O O . THR A 1 233 ? -0.119 23.203 -29.672 1 70.19 233 THR A O 1
ATOM 1848 N N . LEU A 1 234 ? 1.099 25.141 -29.266 1 69.31 234 LEU A N 1
ATOM 1849 C CA . LEU A 1 234 ? 0.285 25.516 -28.125 1 69.31 234 LEU A CA 1
ATOM 1850 C C . LEU A 1 234 ? -0.869 26.422 -28.547 1 69.31 234 LEU A C 1
ATOM 1852 O O . LEU A 1 234 ? -1.911 26.453 -27.891 1 69.31 234 LEU A O 1
ATOM 1856 N N . THR A 1 235 ? -0.777 27.281 -29.656 1 69.56 235 THR A N 1
ATOM 1857 C CA . THR A 1 235 ? -1.832 28.219 -30 1 69.56 235 THR A CA 1
ATOM 1858 C C . THR A 1 235 ? -2.469 27.844 -31.344 1 69.56 235 THR A C 1
ATOM 1860 O O . THR A 1 235 ? -3.473 28.438 -31.75 1 69.56 235 THR A O 1
ATOM 1863 N N . GLY A 1 236 ? -1.858 26.891 -31.984 1 66.81 236 GLY A N 1
ATOM 1864 C CA . GLY A 1 236 ? -2.41 26.438 -33.25 1 66.81 236 GLY A CA 1
ATOM 1865 C C . GLY A 1 236 ? -2.072 27.359 -34.406 1 66.81 236 GLY A C 1
ATOM 1866 O O . GLY A 1 236 ? -2.678 27.266 -35.469 1 66.81 236 GLY A O 1
ATOM 1867 N N . THR A 1 237 ? -1.115 28.344 -34.25 1 68.62 237 THR A N 1
ATOM 1868 C CA . THR A 1 237 ? -0.715 29.234 -35.344 1 68.62 237 THR A CA 1
ATOM 1869 C C . THR A 1 237 ? -0.126 28.422 -36.5 1 68.62 237 THR A C 1
ATOM 1871 O O . THR A 1 237 ? 0.703 27.531 -36.281 1 68.62 237 THR A O 1
ATOM 1874 N N . PRO A 1 238 ? -0.667 28.594 -37.688 1 67.56 238 PRO A N 1
ATOM 1875 C CA . PRO A 1 238 ? -0.232 27.797 -38.812 1 67.56 238 PRO A CA 1
ATOM 1876 C C . PRO A 1 238 ? 1.273 27.875 -39.062 1 67.56 238 PRO A C 1
ATOM 1878 O O . PRO A 1 238 ? 1.853 28.969 -39 1 67.56 238 PRO A O 1
ATOM 1881 N N . PHE A 1 239 ? 2.162 26.75 -39 1 62.81 239 PHE A N 1
ATOM 1882 C CA . PHE A 1 239 ? 3.592 26.656 -39.281 1 62.81 239 PHE A CA 1
ATOM 1883 C C . PHE A 1 239 ? 3.883 25.516 -40.25 1 62.81 239 PHE A C 1
ATOM 1885 O O . PHE A 1 239 ? 3.549 24.359 -40 1 62.81 239 PHE A O 1
ATOM 1892 N N . LYS A 1 240 ? 4.281 25.812 -41.406 1 59.38 240 LYS A N 1
ATOM 1893 C CA . LYS A 1 240 ? 4.629 24.828 -42.438 1 59.38 240 LYS A CA 1
ATOM 1894 C C . LYS A 1 240 ? 6.039 24.281 -42.219 1 59.38 240 LYS A C 1
ATOM 1896 O O . LYS A 1 240 ? 7.02 25.016 -42.312 1 59.38 240 LYS A O 1
ATOM 1901 N N . TYR A 1 241 ? 6.145 23.219 -41.406 1 52.09 241 TYR A N 1
ATOM 1902 C CA . TYR A 1 241 ? 7.469 22.656 -41.156 1 52.09 241 TYR A CA 1
ATOM 1903 C C . TYR A 1 241 ? 7.734 21.469 -42.031 1 52.09 241 TYR A C 1
ATOM 1905 O O . TYR A 1 241 ? 6.805 20.75 -42.438 1 52.09 241 TYR A O 1
ATOM 1913 N N . GLY A 1 242 ? 8.305 21.5 -43.094 1 51.62 242 GLY A N 1
ATOM 1914 C CA . GLY A 1 242 ? 8.68 20.453 -44.031 1 51.62 242 GLY A CA 1
ATOM 1915 C C . GLY A 1 242 ? 8.43 19.047 -43.5 1 51.62 242 GLY A C 1
ATOM 1916 O O . GLY A 1 242 ? 7.945 18.891 -42.375 1 51.62 242 GLY A O 1
ATOM 1917 N N . GLU A 1 243 ? 8.609 17.766 -44.281 1 47.34 243 GLU A N 1
ATOM 1918 C CA . GLU A 1 243 ? 8.336 16.344 -44.125 1 47.34 243 GLU A CA 1
ATOM 1919 C C . GLU A 1 243 ? 9.25 15.734 -43.062 1 47.34 243 GLU A C 1
ATOM 1921 O O . GLU A 1 243 ? 9.672 14.586 -43.188 1 47.34 243 GLU A O 1
ATOM 1926 N N . GLU A 1 244 ? 9.578 16.469 -41.969 1 50.47 244 GLU A N 1
ATOM 1927 C CA . GLU A 1 244 ? 10.539 15.766 -41.125 1 50.47 244 GLU A CA 1
ATOM 1928 C C . GLU A 1 244 ? 9.82 14.938 -40.062 1 50.47 244 GLU A C 1
ATOM 1930 O O . GLU A 1 244 ? 8.875 15.414 -39.406 1 50.47 244 GLU A O 1
ATOM 1935 N N . LYS A 1 245 ? 10.07 13.656 -39.75 1 53.25 245 LYS A N 1
ATOM 1936 C CA . LYS A 1 245 ? 9.359 12.617 -39 1 53.25 245 LYS A CA 1
ATOM 1937 C C . LYS A 1 245 ? 9.219 12.992 -37.531 1 53.25 245 LYS A C 1
ATOM 1939 O O . LYS A 1 245 ? 8.203 12.688 -36.906 1 53.25 245 LYS A O 1
ATOM 1944 N N . ASP A 1 246 ? 10.016 13.555 -36.938 1 55.5 246 ASP A N 1
ATOM 1945 C CA . ASP A 1 246 ? 10.062 13.641 -35.469 1 55.5 246 ASP A CA 1
ATOM 1946 C C . ASP A 1 246 ? 9.312 14.875 -34.969 1 55.5 246 ASP A C 1
ATOM 1948 O O . ASP A 1 246 ? 9.312 15.156 -33.781 1 55.5 246 ASP A O 1
ATOM 1952 N N . ILE A 1 247 ? 8.5 15.586 -35.656 1 63.81 247 ILE A N 1
ATOM 1953 C CA . ILE A 1 247 ? 7.902 16.875 -35.312 1 63.81 247 ILE A CA 1
ATOM 1954 C C . ILE A 1 247 ? 6.578 16.641 -34.594 1 63.81 247 ILE A C 1
ATOM 1956 O O . ILE A 1 247 ? 6.27 17.312 -33.594 1 63.81 247 ILE A O 1
ATOM 1960 N N . GLU A 1 248 ? 5.902 15.688 -35.094 1 65.25 248 GLU A N 1
ATOM 1961 C CA . GLU A 1 248 ? 4.609 15.414 -34.469 1 65.25 248 GLU A CA 1
ATOM 1962 C C . GLU A 1 248 ? 4.785 14.891 -33.031 1 65.25 248 GLU A C 1
ATOM 1964 O O . GLU A 1 248 ? 4.02 15.25 -32.125 1 65.25 248 GLU A O 1
ATOM 1969 N N . GLN A 1 249 ? 5.844 14.258 -32.906 1 64.62 249 GLN A N 1
ATOM 1970 C CA . GLN A 1 249 ? 6.188 13.766 -31.562 1 64.62 249 GLN A CA 1
ATOM 1971 C C . GLN A 1 249 ? 6.66 14.906 -30.656 1 64.62 249 GLN A C 1
ATOM 1973 O O . GLN A 1 249 ? 6.312 14.953 -29.484 1 64.62 249 GLN A O 1
ATOM 1978 N N . THR A 1 250 ? 7.332 15.68 -31.125 1 68 250 THR A N 1
ATOM 1979 C CA . THR A 1 250 ? 7.816 16.812 -30.359 1 68 250 THR A CA 1
ATOM 1980 C C . THR A 1 250 ? 6.672 17.781 -30.047 1 68 250 THR A C 1
ATOM 1982 O O . THR A 1 250 ? 6.598 18.328 -28.938 1 68 250 THR A O 1
ATOM 1985 N N . LYS A 1 251 ? 5.734 17.859 -30.938 1 68.62 251 LYS A N 1
ATOM 1986 C CA . LYS A 1 251 ? 4.547 18.672 -30.672 1 68.62 251 LYS A CA 1
ATOM 1987 C C . LYS A 1 251 ? 3.738 18.109 -29.516 1 68.62 251 LYS A C 1
ATOM 1989 O O . LYS A 1 251 ? 3.305 18.859 -28.625 1 68.62 251 LYS A O 1
ATOM 1994 N N . GLN A 1 252 ? 3.74 16.906 -29.5 1 68.19 252 GLN A N 1
ATOM 1995 C CA . GLN A 1 252 ? 2.992 16.25 -28.438 1 68.19 252 GLN A CA 1
ATOM 1996 C C . GLN A 1 252 ? 3.736 16.328 -27.109 1 68.19 252 GLN A C 1
ATOM 1998 O O . GLN A 1 252 ? 3.121 16.531 -26.062 1 68.19 252 GLN A O 1
ATOM 2003 N N . THR A 1 253 ? 4.895 16.234 -27.234 1 69.81 253 THR A N 1
ATOM 2004 C CA . THR A 1 253 ? 5.703 16.344 -26.016 1 69.81 253 THR A CA 1
ATOM 2005 C C . THR A 1 253 ? 5.645 17.75 -25.453 1 69.81 253 THR A C 1
ATOM 2007 O O . THR A 1 253 ? 5.52 17.938 -24.234 1 69.81 253 THR A O 1
ATOM 2010 N N . ILE A 1 254 ? 5.594 18.734 -26.281 1 71.75 254 ILE A N 1
ATOM 2011 C CA . ILE A 1 254 ? 5.52 20.109 -25.828 1 71.75 254 ILE A CA 1
ATOM 2012 C C . ILE A 1 254 ? 4.125 20.391 -25.281 1 71.75 254 ILE A C 1
ATOM 2014 O O . ILE A 1 254 ? 3.986 21 -24.203 1 71.75 254 ILE A O 1
ATOM 2018 N N . LYS A 1 255 ? 3.152 19.891 -25.938 1 70.44 255 LYS A N 1
ATOM 2019 C CA . LYS A 1 255 ? 1.801 20.031 -25.406 1 70.44 255 LYS A CA 1
ATOM 2020 C C . LYS A 1 255 ? 1.657 19.344 -24.062 1 70.44 255 LYS A C 1
ATOM 2022 O O . LYS A 1 255 ? 1.02 19.875 -23.156 1 70.44 255 LYS A O 1
ATOM 2027 N N . GLN A 1 256 ? 2.336 18.375 -23.891 1 67.62 256 GLN A N 1
ATOM 2028 C CA . GLN A 1 256 ? 2.305 17.609 -22.656 1 67.62 256 GLN A CA 1
ATOM 2029 C C . GLN A 1 256 ? 3.098 18.297 -21.547 1 67.62 256 GLN A C 1
ATOM 2031 O O . GLN A 1 256 ? 2.666 18.328 -20.391 1 67.62 256 GLN A O 1
ATOM 2036 N N . ILE A 1 257 ? 4.117 18.844 -21.797 1 70.81 257 ILE A N 1
ATOM 2037 C CA . ILE A 1 257 ? 4.898 19.578 -20.812 1 70.81 257 ILE A CA 1
ATOM 2038 C C . ILE A 1 257 ? 4.098 20.766 -20.312 1 70.81 257 ILE A C 1
ATOM 2040 O O . ILE A 1 257 ? 4.031 21.016 -19.094 1 70.81 257 ILE A O 1
ATOM 2044 N N . PHE A 1 258 ? 3.381 21.438 -21.219 1 67.81 258 PHE A N 1
ATOM 2045 C CA . PHE A 1 258 ? 2.598 22.578 -20.781 1 67.81 258 PHE A CA 1
ATOM 2046 C C . PHE A 1 258 ? 1.31 22.141 -20.094 1 67.81 258 PHE A C 1
ATOM 2048 O O . PHE A 1 258 ? 0.851 22.781 -19.156 1 67.81 258 PHE A O 1
ATOM 2055 N N . ARG A 1 259 ? 0.822 21.094 -20.484 1 67.5 259 ARG A N 1
ATOM 2056 C CA . ARG A 1 259 ? -0.387 20.578 -19.844 1 67.5 259 ARG A CA 1
ATOM 2057 C C . ARG A 1 259 ? -0.082 20 -18.469 1 67.5 259 ARG A C 1
ATOM 2059 O O . ARG A 1 259 ? -0.814 20.266 -17.5 1 67.5 259 ARG A O 1
ATOM 2066 N N . GLU A 1 260 ? 0.989 19.375 -18.234 1 61.97 260 GLU A N 1
ATOM 2067 C CA . GLU A 1 260 ? 1.384 18.75 -16.969 1 61.97 260 GLU A CA 1
ATOM 2068 C C . GLU A 1 260 ? 1.884 19.781 -15.977 1 61.97 260 GLU A C 1
ATOM 2070 O O . GLU A 1 260 ? 1.701 19.625 -14.766 1 61.97 260 GLU A O 1
ATOM 2075 N N . SER A 1 261 ? 2.508 20.828 -16.438 1 62.09 261 SER A N 1
ATOM 2076 C CA . SER A 1 261 ? 2.945 21.922 -15.555 1 62.09 261 SER A CA 1
ATOM 2077 C C . SER A 1 261 ? 1.809 22.891 -15.281 1 62.09 261 SER A C 1
ATOM 2079 O O . SER A 1 261 ? 1.948 23.797 -14.453 1 62.09 261 SER A O 1
ATOM 2081 N N . ASN A 1 262 ? 0.652 22.531 -15.695 1 61.19 262 ASN A N 1
ATOM 2082 C CA . ASN A 1 262 ? -0.45 23.484 -15.656 1 61.19 262 ASN A CA 1
ATOM 2083 C C . ASN A 1 262 ? 0.029 24.906 -15.922 1 61.19 262 ASN A C 1
ATOM 2085 O O . ASN A 1 262 ? -0.307 25.844 -15.18 1 61.19 262 ASN A O 1
ATOM 2089 N N . TYR A 1 263 ? 0.745 25.031 -16.953 1 63.81 263 TYR A N 1
ATOM 2090 C CA . TYR A 1 263 ? 1.496 26.266 -17.125 1 63.81 263 TYR A CA 1
ATOM 2091 C C . TYR A 1 263 ? 0.561 27.469 -17.203 1 63.81 263 TYR A C 1
ATOM 2093 O O . TYR A 1 263 ? 0.75 28.453 -16.484 1 63.81 263 TYR A O 1
ATOM 2101 N N . PHE A 1 264 ? -0.527 27.328 -18 1 61.56 264 PHE A N 1
ATOM 2102 C CA . PHE A 1 264 ? -1.385 28.5 -18.141 1 61.56 264 PHE A CA 1
ATOM 2103 C C . PHE A 1 264 ? -2.184 28.734 -16.875 1 61.56 264 PHE A C 1
ATOM 2105 O O . PHE A 1 264 ? -2.326 29.891 -16.422 1 61.56 264 PHE A O 1
ATOM 2112 N N . LYS A 1 265 ? -2.672 27.688 -16.219 1 59.09 265 LYS A N 1
ATOM 2113 C CA . LYS A 1 265 ? -3.318 27.812 -14.922 1 59.09 265 LYS A CA 1
ATOM 2114 C C . LYS A 1 265 ? -2.309 28.188 -13.844 1 59.09 265 LYS A C 1
ATOM 2116 O O . LYS A 1 265 ? -2.611 29 -12.953 1 59.09 265 LYS A O 1
ATOM 2121 N N . SER A 1 266 ? -1.215 27.656 -13.852 1 58.22 266 SER A N 1
ATOM 2122 C CA . SER A 1 266 ? -0.16 27.969 -12.891 1 58.22 266 SER A CA 1
ATOM 2123 C C . SER A 1 266 ? 0.353 29.391 -13.07 1 58.22 266 SER A C 1
ATOM 2125 O O . SER A 1 266 ? 0.667 30.062 -12.086 1 58.22 266 SER A O 1
ATOM 2127 N N . VAL A 1 267 ? 0.35 29.734 -14.273 1 58.28 267 VAL A N 1
ATOM 2128 C CA . VAL A 1 267 ? 0.669 31.125 -14.516 1 58.28 267 VAL A CA 1
ATOM 2129 C C . VAL A 1 267 ? -0.481 32 -14.031 1 58.28 267 VAL A C 1
ATOM 2131 O O . VAL A 1 267 ? -0.254 33.062 -13.445 1 58.28 267 VAL A O 1
ATOM 2134 N N . LEU A 1 268 ? -1.796 31.5 -14.297 1 53.41 268 LEU A N 1
ATOM 2135 C CA . LEU A 1 268 ? -2.969 32.219 -13.82 1 53.41 268 LEU A CA 1
ATOM 2136 C C . LEU A 1 268 ? -3.127 32.062 -12.312 1 53.41 268 LEU A C 1
ATOM 2138 O O . LEU A 1 268 ? -3.562 33 -11.633 1 53.41 268 LEU A O 1
ATOM 2142 N N . GLY A 1 269 ? -3.271 30.953 -11.602 1 45.88 269 GLY A N 1
ATOM 2143 C CA . GLY A 1 269 ? -3.396 30.656 -10.188 1 45.88 269 GLY A CA 1
ATOM 2144 C C . GLY A 1 269 ? -2.225 31.156 -9.367 1 45.88 269 GLY A C 1
ATOM 2145 O O . GLY A 1 269 ? -2.283 31.172 -8.133 1 45.88 269 GLY A O 1
ATOM 2146 N N . SER A 1 270 ? -1.145 30.953 -9.75 1 37.94 270 SER A N 1
ATOM 2147 C CA . SER A 1 270 ? -0.156 31.672 -8.945 1 37.94 270 SER A CA 1
ATOM 2148 C C . SER A 1 270 ? -0.678 33.031 -8.508 1 37.94 270 SER A C 1
ATOM 2150 O O . SER A 1 270 ? -0.805 33.938 -9.328 1 37.94 270 SER A O 1
ATOM 2152 N N . ARG A 1 271 ? -1.964 32.844 -7.969 1 33 271 ARG A N 1
ATOM 2153 C CA . ARG A 1 271 ? -2.521 34 -7.266 1 33 271 ARG A CA 1
ATOM 2154 C C . ARG A 1 271 ? -1.421 34.969 -6.824 1 33 271 ARG A C 1
ATOM 2156 O O . ARG A 1 271 ? -0.273 34.562 -6.637 1 33 271 ARG A O 1
ATOM 2163 N N . PHE A 1 272 ? -1.943 36.062 -6.883 1 30.56 272 PHE A N 1
ATOM 2164 C CA . PHE A 1 272 ? -1.31 37.219 -6.273 1 30.56 272 PHE A CA 1
ATOM 2165 C C . PHE A 1 272 ? -0.894 36.938 -4.836 1 30.56 272 PHE A C 1
ATOM 2167 O O . PHE A 1 272 ? -1.737 36.875 -3.941 1 30.56 272 PHE A O 1
ATOM 2174 N N . SER A 1 273 ? -0.588 35.781 -4.379 1 27.5 273 SER A N 1
ATOM 2175 C CA . SER A 1 273 ? -0.209 36.344 -3.096 1 27.5 273 SER A CA 1
ATOM 2176 C C . SER A 1 273 ? 0.28 37.781 -3.264 1 27.5 273 SER A C 1
ATOM 2178 O O . SER A 1 273 ? 0.847 38.156 -4.301 1 27.5 273 SER A O 1
ATOM 2180 N N . THR A 1 274 ? -0.572 38.656 -2.748 1 26.38 274 THR A N 1
ATOM 2181 C CA . THR A 1 274 ? -0.105 40 -2.568 1 26.38 274 THR A CA 1
ATOM 2182 C C . THR A 1 274 ? 1.42 40.062 -2.529 1 26.38 274 THR A C 1
ATOM 2184 O O . THR A 1 274 ? 2.01 41.156 -2.525 1 26.38 274 THR A O 1
ATOM 2187 N N . GLN A 1 275 ? 1.923 38.875 -2.219 1 26.59 275 GLN A N 1
ATOM 2188 C CA . GLN A 1 275 ? 3.369 38.938 -2.043 1 26.59 275 GLN A CA 1
ATOM 2189 C C . GLN A 1 275 ? 4.082 39.031 -3.389 1 26.59 275 GLN A C 1
ATOM 2191 O O . GLN A 1 275 ? 5.289 39.281 -3.441 1 26.59 275 GLN A O 1
ATOM 2196 N N . SER A 1 276 ? 3.553 38.406 -4.34 1 28.5 276 SER A N 1
ATOM 2197 C CA . SER A 1 276 ? 4.316 38.5 -5.582 1 28.5 276 SER A CA 1
ATOM 2198 C C . SER A 1 276 ? 4.406 39.938 -6.078 1 28.5 276 SER A C 1
ATOM 2200 O O . SER A 1 276 ? 5.129 40.219 -7.035 1 28.5 276 SER A O 1
ATOM 2202 N N . TYR A 1 277 ? 3.229 40.531 -5.949 1 28.62 277 TYR A N 1
ATOM 2203 C CA . TYR A 1 277 ? 3.361 41.969 -6.25 1 28.62 277 TYR A CA 1
ATOM 2204 C C . TYR A 1 277 ? 4.566 42.562 -5.535 1 28.62 277 TYR A C 1
ATOM 2206 O O . TYR A 1 277 ? 5.055 43.625 -5.91 1 28.62 277 TYR A O 1
ATOM 2214 N N . GLN A 1 278 ? 4.598 42.031 -4.324 1 28.73 278 GLN A N 1
ATOM 2215 C CA . GLN A 1 278 ? 5.523 42.719 -3.418 1 28.73 278 GLN A CA 1
ATOM 2216 C C . GLN A 1 278 ? 6.973 42.469 -3.834 1 28.73 278 GLN A C 1
ATOM 2218 O O . GLN A 1 278 ? 7.695 41.719 -3.166 1 28.73 278 GLN A O 1
ATOM 2223 N N . PHE A 1 279 ? 7.152 41.719 -4.695 1 31.16 279 PHE A N 1
ATOM 2224 C CA . PHE A 1 279 ? 8.586 41.875 -4.898 1 31.16 279 PHE A CA 1
ATOM 2225 C C . PHE A 1 279 ? 8.953 43.375 -4.914 1 31.16 279 PHE A C 1
ATOM 2227 O O . PHE A 1 279 ? 8.891 44 -5.961 1 31.16 279 PHE A O 1
ATOM 2234 N N . SER A 1 280 ? 8.328 44 -4.098 1 35.59 280 SER A N 1
ATOM 2235 C CA . SER A 1 280 ? 8.875 45.219 -3.537 1 35.59 280 SER A CA 1
ATOM 2236 C C . SER A 1 280 ? 10.391 45.156 -3.4 1 35.59 280 SER A C 1
ATOM 2238 O O . SER A 1 280 ? 10.938 44.094 -3.105 1 35.59 280 SER A O 1
ATOM 2240 N N . ASN A 1 281 ? 11.023 45.781 -4.18 1 42.41 281 ASN A N 1
ATOM 2241 C CA . ASN A 1 281 ? 12.398 46.188 -3.932 1 42.41 281 ASN A CA 1
ATOM 2242 C C . ASN A 1 281 ? 12.703 46.25 -2.438 1 42.41 281 ASN A C 1
ATOM 2244 O O . ASN A 1 281 ? 13.18 47.281 -1.938 1 42.41 281 ASN A O 1
ATOM 2248 N N . GLU A 1 282 ? 12.008 45.281 -1.793 1 49 282 GLU A N 1
ATOM 2249 C CA . GLU A 1 282 ? 12.141 45.344 -0.34 1 49 282 GLU A CA 1
ATOM 2250 C C . GLU A 1 282 ? 13.266 44.438 0.154 1 49 282 GLU A C 1
ATOM 2252 O O . GLU A 1 282 ? 13.344 43.281 -0.23 1 49 282 GLU A O 1
ATOM 2257 N N . ALA A 1 283 ? 14.102 44.969 0.569 1 61.78 283 ALA A N 1
ATOM 2258 C CA . ALA A 1 283 ? 15.188 44.281 1.235 1 61.78 283 ALA A CA 1
ATOM 2259 C C . ALA A 1 283 ? 14.844 43.969 2.695 1 61.78 283 ALA A C 1
ATOM 2261 O O . ALA A 1 283 ? 14.289 44.844 3.387 1 61.78 283 ALA A O 1
ATOM 2262 N N . THR A 1 284 ? 14.953 42.75 3.1 1 65.56 284 THR A N 1
ATOM 2263 C CA . THR A 1 284 ? 14.789 42.438 4.516 1 65.56 284 THR A CA 1
ATOM 2264 C C . THR A 1 284 ? 15.867 43.125 5.348 1 65.56 284 THR A C 1
ATOM 2266 O O . THR A 1 284 ? 16.891 43.562 4.816 1 65.56 284 THR A O 1
ATOM 2269 N N . MET A 1 285 ? 15.484 43.219 6.59 1 72.81 285 MET A N 1
ATOM 2270 C CA . MET A 1 285 ? 16.453 43.844 7.488 1 72.81 285 MET A CA 1
ATOM 2271 C C . MET A 1 285 ? 17.781 43.094 7.461 1 72.81 285 MET A C 1
ATOM 2273 O O . MET A 1 285 ? 18.859 43.688 7.473 1 72.81 285 MET A O 1
ATOM 2277 N N . SER A 1 286 ? 17.547 41.812 7.371 1 71.44 286 SER A N 1
ATOM 2278 C CA . SER A 1 286 ? 18.766 41 7.352 1 71.44 286 SER A CA 1
ATOM 2279 C C . SER A 1 286 ? 19.578 41.25 6.09 1 71.44 286 SER A C 1
ATOM 2281 O O . SER A 1 286 ? 20.812 41.281 6.137 1 71.44 286 SER A O 1
ATOM 2283 N N . GLN A 1 287 ? 18.953 41.5 5.098 1 71.25 287 GLN A N 1
ATOM 2284 C CA . GLN A 1 287 ? 19.625 41.812 3.838 1 71.25 287 GLN A CA 1
ATOM 2285 C C . GLN A 1 287 ? 20.328 43.156 3.887 1 71.25 287 GLN A C 1
ATOM 2287 O O . GLN A 1 287 ? 21.453 43.312 3.418 1 71.25 287 GLN A O 1
ATOM 2292 N N . LEU A 1 288 ? 19.625 44.125 4.508 1 78.25 288 LEU A N 1
ATOM 2293 C CA . LEU A 1 288 ? 20.219 45.438 4.629 1 78.25 288 LEU A CA 1
ATOM 2294 C C . LEU A 1 288 ? 21.438 45.438 5.543 1 78.25 288 LEU A C 1
ATOM 2296 O O . LEU A 1 288 ? 22.438 46.062 5.254 1 78.25 288 LEU A O 1
ATOM 2300 N N . HIS A 1 289 ? 21.266 44.719 6.598 1 80.75 289 HIS A N 1
ATOM 2301 C CA . HIS A 1 289 ? 22.406 44.562 7.492 1 80.75 289 HIS A CA 1
ATOM 2302 C C . HIS A 1 289 ? 23.594 43.938 6.781 1 80.75 289 HIS A C 1
ATOM 2304 O O . HIS A 1 289 ? 24.734 44.344 6.965 1 80.75 289 HIS A O 1
ATOM 2310 N N . LEU A 1 290 ? 23.266 42.938 5.984 1 79.06 290 LEU A N 1
ATOM 2311 C CA . LEU A 1 290 ? 24.328 42.25 5.27 1 79.06 290 LEU A CA 1
ATOM 2312 C C . LEU A 1 290 ? 25.047 43.188 4.305 1 79.06 290 LEU A C 1
ATOM 2314 O O . LEU A 1 290 ? 26.281 43.219 4.277 1 79.06 290 LEU A O 1
ATOM 2318 N N . ILE A 1 291 ? 24.344 43.938 3.555 1 81.75 291 ILE A N 1
ATOM 2319 C CA . ILE A 1 291 ? 24.938 44.844 2.559 1 81.75 291 ILE A CA 1
ATOM 2320 C C . ILE A 1 291 ? 25.719 45.938 3.258 1 81.75 291 ILE A C 1
ATOM 2322 O O . ILE A 1 291 ? 26.828 46.312 2.832 1 81.75 291 ILE A O 1
ATOM 2326 N N . HIS A 1 292 ? 25.094 46.531 4.234 1 86.75 292 HIS A N 1
ATOM 2327 C CA . HIS A 1 292 ? 25.781 47.562 5 1 86.75 292 HIS A CA 1
ATOM 2328 C C . HIS A 1 292 ? 27.109 47.062 5.562 1 86.75 292 HIS A C 1
ATOM 2330 O O . HIS A 1 292 ? 28.125 47.719 5.453 1 86.75 292 HIS A O 1
ATOM 2336 N N . ARG A 1 293 ? 27.094 45.969 6.094 1 87.5 293 ARG A N 1
ATOM 2337 C CA . ARG A 1 293 ? 28.281 45.375 6.672 1 87.5 293 ARG A CA 1
ATOM 2338 C C . ARG A 1 293 ? 29.344 45.156 5.605 1 87.5 293 ARG A C 1
ATOM 2340 O O . ARG A 1 293 ? 30.5 45.531 5.789 1 87.5 293 ARG A O 1
ATOM 2347 N N . LEU A 1 294 ? 29.016 44.531 4.5 1 86.75 294 LEU A N 1
ATOM 2348 C CA . LEU A 1 294 ? 29.969 44.156 3.441 1 86.75 294 LEU A CA 1
ATOM 2349 C C . LEU A 1 294 ? 30.578 45.406 2.824 1 86.75 294 LEU A C 1
ATOM 2351 O O . LEU A 1 294 ? 31.781 45.469 2.586 1 86.75 294 LEU A O 1
ATOM 2355 N N . LEU A 1 295 ? 29.734 46.406 2.576 1 89 295 LEU A N 1
ATOM 2356 C CA . LEU A 1 295 ? 30.219 47.625 1.933 1 89 295 LEU A CA 1
ATOM 2357 C C . LEU A 1 295 ? 31.109 48.438 2.873 1 89 295 LEU A C 1
ATOM 2359 O O . LEU A 1 295 ? 32.125 49 2.447 1 89 295 LEU A O 1
ATOM 2363 N N . TRP A 1 296 ? 30.766 48.469 4.113 1 90.19 296 TRP A N 1
ATOM 2364 C CA . TRP A 1 296 ? 31.531 49.25 5.078 1 90.19 296 TRP A CA 1
ATOM 2365 C C . TRP A 1 296 ? 32.875 48.594 5.371 1 90.19 296 TRP A C 1
ATOM 2367 O O . TRP A 1 296 ? 33.906 49.25 5.398 1 90.19 296 TRP A O 1
ATOM 2377 N N . GLN A 1 297 ? 32.844 47.344 5.594 1 89.88 297 GLN A N 1
ATOM 2378 C CA . GLN A 1 297 ? 34.062 46.625 5.973 1 89.88 297 GLN A CA 1
ATOM 2379 C C . GLN A 1 297 ? 35.094 46.625 4.84 1 89.88 297 GLN A C 1
ATOM 2381 O O . GLN A 1 297 ? 36.281 46.562 5.082 1 89.88 297 GLN A O 1
ATOM 2386 N N . ASN A 1 298 ? 34.625 46.688 3.66 1 90.44 298 ASN A N 1
ATOM 2387 C CA . ASN A 1 298 ? 35.5 46.625 2.504 1 90.44 298 ASN A CA 1
ATOM 2388 C C . ASN A 1 298 ? 35.5 47.938 1.728 1 90.44 298 ASN A C 1
ATOM 2390 O O . ASN A 1 298 ? 35.625 47.938 0.503 1 90.44 298 ASN A O 1
ATOM 2394 N N . LYS A 1 299 ? 35.25 48.938 2.363 1 92.69 299 LYS A N 1
ATOM 2395 C CA . LYS A 1 299 ? 35.062 50.25 1.755 1 92.69 299 LYS A CA 1
ATOM 2396 C C . LYS A 1 299 ? 36.281 50.688 0.949 1 92.69 299 LYS A C 1
ATOM 2398 O O . LYS A 1 299 ? 36.156 51.125 -0.191 1 92.69 299 LYS A O 1
ATOM 2403 N N . GLN A 1 300 ? 37.469 50.5 1.483 1 90.81 300 GLN A N 1
ATOM 2404 C CA . GLN A 1 300 ? 38.688 50.969 0.837 1 90.81 300 GLN A CA 1
ATOM 2405 C C . GLN A 1 300 ? 38.969 50.156 -0.437 1 90.81 300 GLN A C 1
ATOM 2407 O O . GLN A 1 300 ? 39.312 50.719 -1.472 1 90.81 300 GLN A O 1
ATOM 2412 N N . GLU A 1 301 ? 38.781 48.844 -0.315 1 90.62 301 GLU A N 1
ATOM 2413 C CA . GLU A 1 301 ? 39 48 -1.473 1 90.62 301 GLU A CA 1
ATOM 2414 C C . GLU A 1 301 ? 38 48.281 -2.58 1 90.62 301 GLU A C 1
ATOM 2416 O O . GLU A 1 301 ? 38.344 48.312 -3.762 1 90.62 301 GLU A O 1
ATOM 2421 N N . ILE A 1 302 ? 36.844 48.562 -2.219 1 92.19 302 ILE A N 1
ATOM 2422 C CA . ILE A 1 302 ? 35.781 48.781 -3.205 1 92.19 302 ILE A CA 1
ATOM 2423 C C . ILE A 1 302 ? 36 50.125 -3.881 1 92.19 302 ILE A C 1
ATOM 2425 O O . ILE A 1 302 ? 35.844 50.25 -5.098 1 92.19 302 ILE A O 1
ATOM 2429 N N . GLN A 1 303 ? 36.312 51.062 -3.09 1 92.25 303 GLN A N 1
ATOM 2430 C CA . GLN A 1 303 ? 36.594 52.406 -3.648 1 92.25 303 GLN A CA 1
ATOM 2431 C C . GLN A 1 303 ? 37.688 52.344 -4.703 1 92.25 303 GLN A C 1
ATOM 2433 O O . GLN A 1 303 ? 37.625 53 -5.734 1 92.25 303 GLN A O 1
ATOM 2438 N N . SER A 1 304 ? 38.688 51.531 -4.422 1 89.75 304 SER A N 1
ATOM 2439 C CA . SER A 1 304 ? 39.844 51.406 -5.32 1 89.75 304 SER A CA 1
ATOM 2440 C C . SER A 1 304 ? 39.469 50.688 -6.609 1 89.75 304 SER A C 1
ATOM 2442 O O . SER A 1 304 ? 40.156 50.781 -7.617 1 89.75 304 SER A O 1
ATOM 2444 N N . MET A 1 305 ? 38.406 50 -6.602 1 87.81 305 MET A N 1
ATOM 2445 C CA . MET A 1 305 ? 38 49.219 -7.766 1 87.81 305 MET A CA 1
ATOM 2446 C C . MET A 1 305 ? 37.344 50.125 -8.82 1 87.81 305 MET A C 1
ATOM 2448 O O . MET A 1 305 ? 37.281 49.781 -10 1 87.81 305 MET A O 1
ATOM 2452 N N . PHE A 1 306 ? 36.969 51.25 -8.367 1 88.38 306 PHE A N 1
ATOM 2453 C CA . PHE A 1 306 ? 36.281 52.156 -9.32 1 88.38 306 PHE A CA 1
ATOM 2454 C C . PHE A 1 306 ? 37.312 52.75 -10.297 1 88.38 306 PHE A C 1
ATOM 2456 O O . PHE A 1 306 ? 38.281 53.375 -9.883 1 88.38 306 PHE A O 1
ATOM 2463 N N . LYS A 1 307 ? 37.031 52.594 -11.523 1 83.12 307 LYS A N 1
ATOM 2464 C CA . LYS A 1 307 ? 37.906 53.125 -12.562 1 83.12 307 LYS A CA 1
ATOM 2465 C C . LYS A 1 307 ? 37.812 54.656 -12.641 1 83.12 307 LYS A C 1
ATOM 2467 O O . LYS A 1 307 ? 38.812 55.344 -12.875 1 83.12 307 LYS A O 1
ATOM 2472 N N . ASN A 1 308 ? 36.562 55.188 -12.516 1 85.44 308 ASN A N 1
ATOM 2473 C CA . ASN A 1 308 ? 36.312 56.625 -12.492 1 85.44 308 ASN A CA 1
ATOM 2474 C C . ASN A 1 308 ? 36.375 57.188 -11.07 1 85.44 308 ASN A C 1
ATOM 2476 O O . ASN A 1 308 ? 35.594 56.812 -10.211 1 85.44 308 ASN A O 1
ATOM 2480 N N . VAL A 1 309 ? 37.281 58.062 -10.812 1 85.81 309 VAL A N 1
ATOM 2481 C CA . VAL A 1 309 ? 37.562 58.625 -9.484 1 85.81 309 VAL A CA 1
ATOM 2482 C C . VAL A 1 309 ? 36.344 59.344 -8.945 1 85.81 309 VAL A C 1
ATOM 2484 O O . VAL A 1 309 ? 36.094 59.344 -7.738 1 85.81 309 VAL A O 1
ATOM 2487 N N . GLU A 1 310 ? 35.594 59.906 -9.867 1 87.88 310 GLU A N 1
ATOM 2488 C CA . GLU A 1 310 ? 34.406 60.625 -9.438 1 87.88 310 GLU A CA 1
ATOM 2489 C C . GLU A 1 310 ? 33.375 59.688 -8.781 1 87.88 310 GLU A C 1
ATOM 2491 O O . GLU A 1 310 ? 32.781 60 -7.766 1 87.88 310 GLU A O 1
ATOM 2496 N N . PHE A 1 311 ? 33.312 58.562 -9.375 1 88.44 311 PHE A N 1
ATOM 2497 C CA . PHE A 1 311 ? 32.375 57.594 -8.836 1 88.44 311 PHE A CA 1
ATOM 2498 C C . PHE A 1 311 ? 32.875 57 -7.539 1 88.44 311 PHE A C 1
ATOM 2500 O O . PHE A 1 311 ? 32.094 56.688 -6.641 1 88.44 311 PHE A O 1
ATOM 2507 N N . GLY A 1 312 ? 34.125 56.875 -7.418 1 90.75 312 GLY A N 1
ATOM 2508 C CA . GLY A 1 312 ? 34.719 56.406 -6.176 1 90.75 312 GLY A CA 1
ATOM 2509 C C . GLY A 1 312 ? 34.5 57.375 -5.02 1 90.75 312 GLY A C 1
ATOM 2510 O O . GLY A 1 312 ? 34.25 56.938 -3.895 1 90.75 312 GLY A O 1
ATOM 2511 N N . THR A 1 313 ? 34.625 58.594 -5.359 1 91.75 313 THR A N 1
ATOM 2512 C CA . THR A 1 313 ? 34.406 59.625 -4.344 1 91.75 313 THR A CA 1
ATOM 2513 C C . THR A 1 313 ? 32.938 59.688 -3.939 1 91.75 313 THR A C 1
ATOM 2515 O O . THR A 1 313 ? 32.625 59.906 -2.77 1 91.75 313 THR A O 1
ATOM 2518 N N . GLU A 1 314 ? 32.188 59.531 -4.926 1 91.44 314 GLU A N 1
ATOM 2519 C CA . GLU A 1 314 ? 30.766 59.5 -4.617 1 91.44 314 GLU A CA 1
ATOM 2520 C C . GLU A 1 314 ? 30.422 58.312 -3.717 1 91.44 314 GLU A C 1
ATOM 2522 O O . GLU A 1 314 ? 29.625 58.438 -2.791 1 91.44 314 GLU A O 1
ATOM 2527 N N . PHE A 1 315 ? 31 57.188 -3.984 1 92.88 315 PHE A N 1
ATOM 2528 C CA . PHE A 1 315 ? 30.828 56 -3.146 1 92.88 315 PHE A CA 1
ATOM 2529 C C . PHE A 1 315 ? 31.25 56.281 -1.711 1 92.88 315 PHE A C 1
ATOM 2531 O O . PHE A 1 315 ? 30.516 55.969 -0.769 1 92.88 315 PHE A O 1
ATOM 2538 N N . ASP A 1 316 ? 32.344 56.906 -1.637 1 92.62 316 ASP A N 1
ATOM 2539 C CA . ASP A 1 316 ? 32.875 57.219 -0.316 1 92.62 316 ASP A CA 1
ATOM 2540 C C . ASP A 1 316 ? 31.953 58.188 0.426 1 92.62 316 ASP A C 1
ATOM 2542 O O . ASP A 1 316 ? 31.75 58.062 1.634 1 92.62 316 ASP A O 1
ATOM 2546 N N . SER A 1 317 ? 31.406 59.094 -0.26 1 92.94 317 SER A N 1
ATOM 2547 C CA . SER A 1 317 ? 30.5 60.062 0.347 1 92.94 317 SER A CA 1
ATOM 2548 C C . SER A 1 317 ? 29.219 59.375 0.845 1 92.94 317 SER A C 1
ATOM 2550 O O . SER A 1 317 ? 28.766 59.656 1.96 1 92.94 317 SER A O 1
ATOM 2552 N N . LEU A 1 318 ? 28.734 58.562 0.069 1 91 318 LEU A N 1
ATOM 2553 C CA . LEU A 1 318 ? 27.484 57.906 0.407 1 91 318 LEU A CA 1
ATOM 2554 C C . LEU A 1 318 ? 27.672 56.938 1.571 1 91 318 LEU A C 1
ATOM 2556 O O . LEU A 1 318 ? 26.844 56.875 2.49 1 91 318 LEU A O 1
ATOM 2560 N N . ILE A 1 319 ? 28.688 56.188 1.599 1 92.94 319 ILE A N 1
ATOM 2561 C CA . ILE A 1 319 ? 28.906 55.219 2.645 1 92.94 319 ILE A CA 1
ATOM 2562 C C . ILE A 1 319 ? 29.203 55.906 3.969 1 92.94 319 ILE A C 1
ATOM 2564 O O . ILE A 1 319 ? 28.828 55.406 5.035 1 92.94 319 ILE A O 1
ATOM 2568 N N . ASN A 1 320 ? 29.828 57.031 3.883 1 90.56 320 ASN A N 1
ATOM 2569 C CA . ASN A 1 320 ? 30.078 57.812 5.094 1 90.56 320 ASN A CA 1
ATOM 2570 C C . ASN A 1 320 ? 28.781 58.406 5.652 1 90.56 320 ASN A C 1
ATOM 2572 O O . ASN A 1 320 ? 28.625 58.562 6.867 1 90.56 320 ASN A O 1
ATOM 2576 N N . LYS A 1 321 ? 27.906 58.719 4.75 1 88.94 321 LYS A N 1
ATOM 2577 C CA . LYS A 1 321 ? 26.609 59.219 5.184 1 88.94 321 LYS A CA 1
ATOM 2578 C C . LYS A 1 321 ? 25.828 58.125 5.898 1 88.94 321 LYS A C 1
ATOM 2580 O O . LYS A 1 321 ? 25.047 58.406 6.82 1 88.94 321 LYS A O 1
ATOM 2585 N N . LEU A 1 322 ? 25.984 56.938 5.5 1 87.56 322 LEU A N 1
ATOM 2586 C CA . LEU A 1 322 ? 25.328 55.781 6.125 1 87.56 322 LEU A CA 1
ATOM 2587 C C . LEU A 1 322 ? 25.938 55.5 7.484 1 87.56 322 LEU A C 1
ATOM 2589 O O . LEU A 1 322 ? 25.234 55.094 8.414 1 87.56 322 LEU A O 1
ATOM 2593 N N . GLY A 1 323 ? 27.141 55.719 7.645 1 85.25 323 GLY A N 1
ATOM 2594 C CA . GLY A 1 323 ? 27.812 55.562 8.922 1 85.25 323 GLY A CA 1
ATOM 2595 C C . GLY A 1 323 ? 28.438 54.219 9.117 1 85.25 323 GLY A C 1
ATOM 2596 O O . GLY A 1 323 ? 28.25 53.312 8.297 1 85.25 323 GLY A O 1
ATOM 2597 N N . ASP A 1 324 ? 29.125 54.031 10.258 1 86.81 324 ASP A N 1
ATOM 2598 C CA . ASP A 1 324 ? 29.844 52.812 10.625 1 86.81 324 ASP A CA 1
ATOM 2599 C C . ASP A 1 324 ? 28.875 51.688 11.023 1 86.81 324 ASP A C 1
ATOM 2601 O O . ASP A 1 324 ? 27.984 51.906 11.859 1 86.81 324 ASP A O 1
ATOM 2605 N N . TYR A 1 325 ? 29.094 50.562 10.336 1 87.19 325 TYR A N 1
ATOM 2606 C CA . TYR A 1 325 ? 28.219 49.438 10.633 1 87.19 325 TYR A CA 1
ATOM 2607 C C . TYR A 1 325 ? 28.406 48.969 12.07 1 87.19 325 TYR A C 1
ATOM 2609 O O . TYR A 1 325 ? 27.453 48.562 12.734 1 87.19 325 TYR A O 1
ATOM 2617 N N . ASN A 1 326 ? 29.641 49.031 12.57 1 81.31 326 ASN A N 1
ATOM 2618 C CA . ASN A 1 326 ? 29.906 48.594 13.938 1 81.31 326 ASN A CA 1
ATOM 2619 C C . ASN A 1 326 ? 29.219 49.5 14.961 1 81.31 326 ASN A C 1
ATOM 2621 O O . ASN A 1 326 ? 28.781 49 16 1 81.31 326 ASN A O 1
ATOM 2625 N N . SER A 1 327 ? 29.078 50.75 14.594 1 79.75 327 SER A N 1
ATOM 2626 C CA . SER A 1 327 ? 28.375 51.656 15.484 1 79.75 327 SER A CA 1
ATOM 2627 C C . SER A 1 327 ? 26.891 51.344 15.555 1 79.75 327 SER A C 1
ATOM 2629 O O . SER A 1 327 ? 26.25 51.594 16.578 1 79.75 327 SER A O 1
ATOM 2631 N N . ARG A 1 328 ? 26.469 50.812 14.547 1 79.5 328 ARG A N 1
ATOM 2632 C CA . ARG A 1 328 ? 25.047 50.469 14.484 1 79.5 328 ARG A CA 1
ATOM 2633 C C . ARG A 1 328 ? 24.734 49.25 15.344 1 79.5 328 ARG A C 1
ATOM 2635 O O . ARG A 1 328 ? 23.688 49.188 16 1 79.5 328 ARG A O 1
ATOM 2642 N N . ILE A 1 329 ? 25.625 48.344 15.305 1 78.62 329 ILE A N 1
ATOM 2643 C CA . ILE A 1 329 ? 25.344 47.094 16.016 1 78.62 329 ILE A CA 1
ATOM 2644 C C . ILE A 1 329 ? 25.703 47.25 17.484 1 78.62 329 ILE A C 1
ATOM 2646 O O . ILE A 1 329 ? 25.094 46.625 18.359 1 78.62 329 ILE A O 1
ATOM 2650 N N . SER A 1 330 ? 26.719 48.125 17.734 1 73.62 330 SER A N 1
ATOM 2651 C CA . SER A 1 330 ? 27.156 48.312 19.109 1 73.62 330 SER A CA 1
ATOM 2652 C C . SER A 1 330 ? 26.344 49.375 19.812 1 73.62 330 SER A C 1
ATOM 2654 O O . SER A 1 330 ? 26.453 49.562 21.016 1 73.62 330 SER A O 1
ATOM 2656 N N . LEU A 1 331 ? 25.359 50.062 19.125 1 76.81 331 LEU A N 1
ATOM 2657 C CA . LEU A 1 331 ? 24.5 51.094 19.672 1 76.81 331 LEU A CA 1
ATOM 2658 C C . LEU A 1 331 ? 25.312 52.188 20.359 1 76.81 331 LEU A C 1
ATOM 2660 O O . LEU A 1 331 ? 25 52.594 21.469 1 76.81 331 LEU A O 1
ATOM 2664 N N . GLN A 1 332 ? 26.438 52.562 19.844 1 68.19 332 GLN A N 1
ATOM 2665 C CA . GLN A 1 332 ? 27.406 53.469 20.453 1 68.19 332 GLN A CA 1
ATOM 2666 C C . GLN A 1 332 ? 26.812 54.844 20.641 1 68.19 332 GLN A C 1
ATOM 2668 O O . GLN A 1 332 ? 27.359 55.656 21.375 1 68.19 332 GLN A O 1
ATOM 2673 N N . SER A 1 333 ? 25.656 55.125 20.125 1 76.25 333 SER A N 1
ATOM 2674 C CA . SER A 1 333 ? 25.047 56.438 20.25 1 76.25 333 SER A CA 1
ATOM 2675 C C . SER A 1 333 ? 24.5 56.656 21.656 1 76.25 333 SER A C 1
ATOM 2677 O O . SER A 1 333 ? 24.234 57.781 22.047 1 76.25 333 SER A O 1
ATOM 2679 N N . ILE A 1 334 ? 24.484 55.594 22.422 1 84.25 334 ILE A N 1
ATOM 2680 C CA . ILE A 1 334 ? 23.938 55.656 23.766 1 84.25 334 ILE A CA 1
ATOM 2681 C C . ILE A 1 334 ? 25.047 55.406 24.781 1 84.25 334 ILE A C 1
ATOM 2683 O O . ILE A 1 334 ? 25.969 54.625 24.547 1 84.25 334 ILE A O 1
ATOM 2687 N N . ALA A 1 335 ? 24.938 56.156 25.891 1 83.69 335 ALA A N 1
ATOM 2688 C CA . ALA A 1 335 ? 25.938 56 26.938 1 83.69 335 ALA A CA 1
ATOM 2689 C C . ALA A 1 335 ? 26 54.531 27.422 1 83.69 335 ALA A C 1
ATOM 2691 O O . ALA A 1 335 ? 24.969 53.875 27.531 1 83.69 335 ALA A O 1
ATOM 2692 N N . PRO A 1 336 ? 27.156 54.062 27.656 1 84.75 336 PRO A N 1
ATOM 2693 C CA . PRO A 1 336 ? 27.344 52.656 27.969 1 84.75 336 PRO A CA 1
ATOM 2694 C C . PRO A 1 336 ? 26.578 52.219 29.219 1 84.75 336 PRO A C 1
ATOM 2696 O O . PRO A 1 336 ? 26.047 51.094 29.25 1 84.75 336 PRO A O 1
ATOM 2699 N N . ASN A 1 337 ? 26.547 53.094 30.25 1 82.06 337 ASN A N 1
ATOM 2700 C CA . ASN A 1 337 ? 25.828 52.719 31.453 1 82.06 337 ASN A CA 1
ATOM 2701 C C . ASN A 1 337 ? 24.328 52.625 31.203 1 82.06 337 ASN A C 1
ATOM 2703 O O . ASN A 1 337 ? 23.672 51.719 31.734 1 82.06 337 ASN A O 1
ATOM 2707 N N . GLU A 1 338 ? 23.891 53.5 30.359 1 87.19 338 GLU A N 1
ATOM 2708 C CA . GLU A 1 338 ? 22.484 53.438 29.984 1 87.19 338 GLU A CA 1
ATOM 2709 C C . GLU A 1 338 ? 22.188 52.219 29.125 1 87.19 338 GLU A C 1
ATOM 2711 O O . GLU A 1 338 ? 21.188 51.531 29.328 1 87.19 338 GLU A O 1
ATOM 2716 N N . LEU A 1 339 ? 23.062 51.906 28.359 1 88.06 339 LEU A N 1
ATOM 2717 C CA . LEU A 1 339 ? 22.875 50.781 27.438 1 88.06 339 LEU A CA 1
ATOM 2718 C C . LEU A 1 339 ? 22.844 49.469 28.188 1 88.06 339 LEU A C 1
ATOM 2720 O O . LEU A 1 339 ? 22.078 48.562 27.844 1 88.06 339 LEU A O 1
ATOM 2724 N N . LYS A 1 340 ? 23.672 49.406 29.125 1 87.44 340 LYS A N 1
ATOM 2725 C CA . LYS A 1 340 ? 23.688 48.156 29.922 1 87.44 340 LYS A CA 1
ATOM 2726 C C . LYS A 1 340 ? 22.359 47.938 30.625 1 87.44 340 LYS A C 1
ATOM 2728 O O . LYS A 1 340 ? 21.828 46.844 30.641 1 87.44 340 LYS A O 1
ATOM 2733 N N . SER A 1 341 ? 21.875 49 31.172 1 88.5 341 SER A N 1
ATOM 2734 C CA . SER A 1 341 ? 20.594 48.906 31.859 1 88.5 341 SER A CA 1
ATOM 2735 C C . SER A 1 341 ? 19.453 48.594 30.891 1 88.5 341 SER A C 1
ATOM 2737 O O . SER A 1 341 ? 18.547 47.844 31.234 1 88.5 341 SER A O 1
ATOM 2739 N N . ILE A 1 342 ? 19.5 49.156 29.812 1 90 342 ILE A N 1
ATOM 2740 C CA . ILE A 1 342 ? 18.469 48.938 28.797 1 90 342 ILE A CA 1
ATOM 2741 C C . ILE A 1 342 ? 18.516 47.5 28.281 1 90 342 ILE A C 1
ATOM 2743 O O . ILE A 1 342 ? 17.484 46.812 28.203 1 90 342 ILE A O 1
ATOM 2747 N N . LYS A 1 343 ? 19.656 47.031 28 1 86.31 343 LYS A N 1
ATOM 2748 C CA . LYS A 1 343 ? 19.812 45.656 27.516 1 86.31 343 LYS A CA 1
ATOM 2749 C C . LYS A 1 343 ? 19.359 44.656 28.547 1 86.31 343 LYS A C 1
ATOM 2751 O O . LYS A 1 343 ? 18.766 43.625 28.203 1 86.31 343 LYS A O 1
ATOM 2756 N N . ASN A 1 344 ? 19.641 44.969 29.766 1 88.12 344 ASN A N 1
ATOM 2757 C CA . ASN A 1 344 ? 19.219 44.062 30.828 1 88.12 344 ASN A CA 1
ATOM 2758 C C . ASN A 1 344 ? 17.688 43.969 30.906 1 88.12 344 ASN A C 1
ATOM 2760 O O . ASN A 1 344 ? 17.141 42.906 31.062 1 88.12 344 ASN A O 1
ATOM 2764 N N . TYR A 1 345 ? 17.141 45.094 30.781 1 89.56 345 TYR A N 1
ATOM 2765 C CA . TYR A 1 345 ? 15.68 45.125 30.828 1 89.56 345 TYR A CA 1
ATOM 2766 C C . TYR A 1 345 ? 15.078 44.438 29.625 1 89.56 345 TYR A C 1
ATOM 2768 O O . TYR A 1 345 ? 14.133 43.656 29.766 1 89.56 345 TYR A O 1
ATOM 2776 N N . MET A 1 346 ? 15.586 44.656 28.547 1 86.31 346 MET A N 1
ATOM 2777 C CA . MET A 1 346 ? 15.062 44.094 27.328 1 86.31 346 MET A CA 1
ATOM 2778 C C . MET A 1 346 ? 15.227 42.562 27.328 1 86.31 346 MET A C 1
ATOM 2780 O O . MET A 1 346 ? 14.336 41.844 26.891 1 86.31 346 MET A O 1
ATOM 2784 N N . ASN A 1 347 ? 16.297 42.156 27.812 1 81.88 347 ASN A N 1
ATOM 2785 C CA . ASN A 1 347 ? 16.531 40.719 27.906 1 81.88 347 ASN A CA 1
ATOM 2786 C C . ASN A 1 347 ? 15.578 40.062 28.891 1 81.88 347 ASN A C 1
ATOM 2788 O O . ASN A 1 347 ? 15.102 38.969 28.641 1 81.88 347 ASN A O 1
ATOM 2792 N N . GLN A 1 348 ? 15.359 40.75 29.906 1 81.94 348 GLN A N 1
ATOM 2793 C CA . GLN A 1 348 ? 14.438 40.25 30.906 1 81.94 348 GLN A CA 1
ATOM 2794 C C . GLN A 1 348 ? 13.031 40.094 30.328 1 81.94 348 GLN A C 1
ATOM 2796 O O . GLN A 1 348 ? 12.297 39.156 30.703 1 81.94 348 GLN A O 1
ATOM 2801 N N . LYS A 1 349 ? 12.711 40.969 29.422 1 82.88 349 LYS A N 1
ATOM 2802 C CA . LYS A 1 349 ? 11.375 40.969 28.844 1 82.88 349 LYS A CA 1
ATOM 2803 C C . LYS A 1 349 ? 11.367 40.219 27.516 1 82.88 349 LYS A C 1
ATOM 2805 O O . LYS A 1 349 ? 10.336 40.156 26.828 1 82.88 349 LYS A O 1
ATOM 2810 N N . ASN A 1 350 ? 12.461 39.594 27.219 1 79.25 350 ASN A N 1
ATOM 2811 C CA . ASN A 1 350 ? 12.609 38.906 25.953 1 79.25 350 ASN A CA 1
ATOM 2812 C C . ASN A 1 350 ? 12.234 39.781 24.766 1 79.25 350 ASN A C 1
ATOM 2814 O O . ASN A 1 350 ? 11.438 39.375 23.922 1 79.25 350 ASN A O 1
ATOM 2818 N N . GLU A 1 351 ? 12.641 41.031 24.859 1 84.88 351 GLU A N 1
ATOM 2819 C CA . GLU A 1 351 ? 12.43 42 23.797 1 84.88 351 GLU A CA 1
ATOM 2820 C C . GLU A 1 351 ? 13.719 42.281 23.031 1 84.88 351 GLU A C 1
ATOM 2822 O O . GLU A 1 351 ? 14.805 42.25 23.609 1 84.88 351 GLU A O 1
ATOM 2827 N N . ASP A 1 352 ? 13.523 42.531 21.781 1 83.25 352 ASP A N 1
ATOM 2828 C CA . ASP A 1 352 ? 14.641 42.969 20.953 1 83.25 352 ASP A CA 1
ATOM 2829 C C . ASP A 1 352 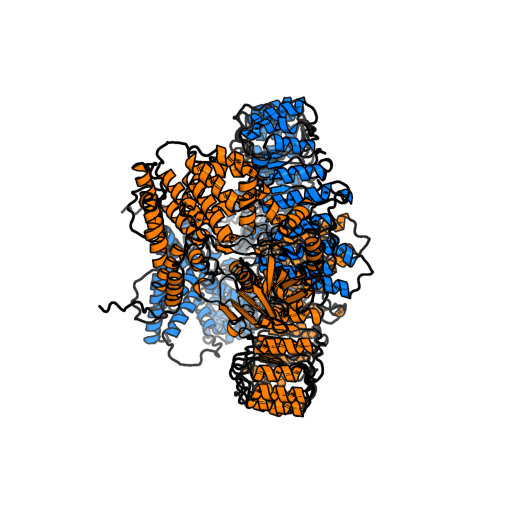? 14.531 44.469 20.672 1 83.25 352 ASP A C 1
ATOM 2831 O O . ASP A 1 352 ? 13.445 45.062 20.781 1 83.25 352 ASP A O 1
ATOM 2835 N N . ILE A 1 353 ? 15.648 45.094 20.375 1 85.62 353 ILE A N 1
ATOM 2836 C CA . ILE A 1 353 ? 15.688 46.531 20.141 1 85.62 353 ILE A CA 1
ATOM 2837 C C . ILE A 1 353 ? 15.578 46.812 18.656 1 85.62 353 ILE A C 1
ATOM 2839 O O . ILE A 1 353 ? 16.484 46.5 17.875 1 85.62 353 ILE A O 1
ATOM 2843 N N . SER A 1 354 ? 14.523 47.375 18.234 1 86.44 354 SER A N 1
ATOM 2844 C CA . SER A 1 354 ? 14.312 47.75 16.828 1 86.44 354 SER A CA 1
ATOM 2845 C C . SER A 1 354 ? 14.758 49.188 16.562 1 86.44 354 SER A C 1
ATOM 2847 O O . SER A 1 354 ? 15.125 49.531 15.445 1 86.44 354 SER A O 1
ATOM 2849 N N . TYR A 1 355 ? 14.617 50.094 17.562 1 89.19 355 TYR A N 1
ATOM 2850 C CA . TYR A 1 355 ? 15.07 51.469 17.531 1 89.19 355 TYR A CA 1
ATOM 2851 C C . TYR A 1 355 ? 15.531 51.938 18.906 1 89.19 355 TYR A C 1
ATOM 2853 O O . TYR A 1 355 ? 14.961 51.531 19.922 1 89.19 355 TYR A O 1
ATOM 2861 N N . ILE A 1 356 ? 16.547 52.688 18.906 1 89.81 356 ILE A N 1
ATOM 2862 C CA . ILE A 1 356 ? 17 53.312 20.156 1 89.81 356 ILE A CA 1
ATOM 2863 C C . ILE A 1 356 ? 17.547 54.688 19.875 1 89.81 356 ILE A C 1
ATOM 2865 O O . ILE A 1 356 ? 18.266 54.906 18.891 1 89.81 356 ILE A O 1
ATOM 2869 N N . GLY A 1 357 ? 17.062 55.688 20.578 1 89.69 357 GLY A N 1
ATOM 2870 C CA . GLY A 1 357 ? 17.531 57.062 20.406 1 89.69 357 GLY A CA 1
ATOM 2871 C C . GLY A 1 357 ? 17.141 57.969 21.547 1 89.69 357 GLY A C 1
ATOM 2872 O O . GLY A 1 357 ? 16.281 57.625 22.375 1 89.69 357 GLY A O 1
ATOM 2873 N N . TYR A 1 358 ? 17.797 59.125 21.609 1 90.38 358 TYR A N 1
ATOM 2874 C CA . TYR A 1 358 ? 17.484 60.125 22.625 1 90.38 358 TYR A CA 1
ATOM 2875 C C . TYR A 1 358 ? 16.281 60.969 22.203 1 90.38 358 TYR A C 1
ATOM 2877 O O . TYR A 1 358 ? 16.125 61.281 21.016 1 90.38 358 TYR A O 1
ATOM 2885 N N . ILE A 1 359 ? 15.445 61.281 23.156 1 92 359 ILE A N 1
ATOM 2886 C CA . ILE A 1 359 ? 14.312 62.156 22.922 1 92 359 ILE A CA 1
ATOM 2887 C C . ILE A 1 359 ? 14.25 63.219 24.047 1 92 359 ILE A C 1
ATOM 2889 O O . ILE A 1 359 ? 14.859 63.031 25.109 1 92 359 ILE A O 1
ATOM 2893 N N . GLN A 1 360 ? 13.602 64.312 23.719 1 91.44 360 GLN A N 1
ATOM 2894 C CA . GLN A 1 360 ? 13.367 65.375 24.734 1 91.44 360 GLN A CA 1
ATOM 2895 C C . GLN A 1 360 ? 11.906 65.312 25.188 1 91.44 360 GLN A C 1
ATOM 2897 O O . GLN A 1 360 ? 11.023 65.812 24.453 1 91.44 360 GLN A O 1
ATOM 2902 N N . LYS A 1 361 ? 11.703 64.812 26.328 1 89.94 361 LYS A N 1
ATOM 2903 C CA . LYS A 1 361 ? 10.352 64.75 26.859 1 89.94 361 LYS A CA 1
ATOM 2904 C C . LYS A 1 361 ? 9.906 66.125 27.422 1 89.94 361 LYS A C 1
ATOM 2906 O O . LYS A 1 361 ? 10.672 66.812 28.109 1 89.94 361 LYS A O 1
ATOM 2911 N N . ASN A 1 362 ? 8.719 66.5 27.094 1 81.19 362 ASN A N 1
ATOM 2912 C CA . ASN A 1 362 ? 8.188 67.75 27.625 1 81.19 362 ASN A CA 1
ATOM 2913 C C . ASN A 1 362 ? 7.781 67.625 29.094 1 81.19 362 ASN A C 1
ATOM 2915 O O . ASN A 1 362 ? 6.82 66.875 29.406 1 81.19 362 ASN A O 1
ATOM 2919 N N . GLY A 1 363 ? 8.742 67.938 30.016 1 71.25 363 GLY A N 1
ATOM 2920 C CA . GLY A 1 363 ? 8.445 67.938 31.438 1 71.25 363 GLY A CA 1
ATOM 2921 C C . GLY A 1 363 ? 7.895 69.188 31.984 1 71.25 363 GLY A C 1
ATOM 2922 O O . GLY A 1 363 ? 7.801 70.188 31.25 1 71.25 363 GLY A O 1
ATOM 2923 N N . LYS A 1 364 ? 7.297 69.25 33.281 1 70.75 364 LYS A N 1
ATOM 2924 C CA . LYS A 1 364 ? 6.746 70.438 33.938 1 70.75 364 LYS A CA 1
ATOM 2925 C C . LYS A 1 364 ? 7.777 71.562 34.031 1 70.75 364 LYS A C 1
ATOM 2927 O O . LYS A 1 364 ? 7.426 72.75 33.938 1 70.75 364 LYS A O 1
ATOM 2932 N N . ARG A 1 365 ? 9.188 71.25 34.344 1 75.06 365 ARG A N 1
ATOM 2933 C CA . ARG A 1 365 ? 10.234 72.188 34.562 1 75.06 365 ARG A CA 1
ATOM 2934 C C . ARG A 1 365 ? 11.094 72.375 33.312 1 75.06 365 ARG A C 1
ATOM 2936 O O . ARG A 1 365 ? 12.227 72.875 33.406 1 75.06 365 ARG A O 1
ATOM 2943 N N . GLY A 1 366 ? 10.555 71.875 32.156 1 79.38 366 GLY A N 1
ATOM 2944 C CA . GLY A 1 366 ? 11.281 71.938 30.891 1 79.38 366 GLY A CA 1
ATOM 2945 C C . GLY A 1 366 ? 11.531 70.625 30.234 1 79.38 366 GLY A C 1
ATOM 2946 O O . GLY A 1 366 ? 11.102 69.562 30.75 1 79.38 366 GLY A O 1
ATOM 2947 N N . PRO A 1 367 ? 12.258 70.625 29.062 1 86.06 367 PRO A N 1
ATOM 2948 C CA . PRO A 1 367 ? 12.539 69.438 28.344 1 86.06 367 PRO A CA 1
ATOM 2949 C C . PRO A 1 367 ? 13.555 68.5 29.062 1 86.06 367 PRO A C 1
ATOM 2951 O O . PRO A 1 367 ? 14.555 69.062 29.578 1 86.06 367 PRO A O 1
ATOM 2954 N N . VAL A 1 368 ? 13.219 67.312 29.375 1 88.62 368 VAL A N 1
ATOM 2955 C CA . VAL A 1 368 ? 14.102 66.375 30.031 1 88.62 368 VAL A CA 1
ATOM 2956 C C . VAL A 1 368 ? 14.555 65.312 29.016 1 88.62 368 VAL A C 1
ATOM 2958 O O . VAL A 1 368 ? 13.742 64.75 28.281 1 88.62 368 VAL A O 1
ATOM 2961 N N . LYS A 1 369 ? 15.844 65 29.031 1 89.88 369 LYS A N 1
ATOM 2962 C CA . LYS A 1 369 ? 16.438 64.062 28.109 1 89.88 369 LYS A CA 1
ATOM 2963 C C . LYS A 1 369 ? 16.125 62.625 28.547 1 89.88 369 LYS A C 1
ATOM 2965 O O . LYS A 1 369 ? 16.266 62.281 29.734 1 89.88 369 LYS A O 1
ATOM 2970 N N . ARG A 1 370 ? 15.562 61.812 27.625 1 92.19 370 ARG A N 1
ATOM 2971 C CA . ARG A 1 370 ? 15.25 60.406 27.844 1 92.19 370 ARG A CA 1
ATOM 2972 C C . ARG A 1 370 ? 15.703 59.562 26.672 1 92.19 370 ARG A C 1
ATOM 2974 O O . ARG A 1 370 ? 16.016 60.062 25.609 1 92.19 370 ARG A O 1
ATOM 2981 N N . VAL A 1 371 ? 15.773 58.219 26.984 1 92.69 371 VAL A N 1
ATOM 2982 C CA . VAL A 1 371 ? 16.062 57.281 25.906 1 92.69 371 VAL A CA 1
ATOM 2983 C C . VAL A 1 371 ? 14.797 56.531 25.5 1 92.69 371 VAL A C 1
ATOM 2985 O O . VAL A 1 371 ? 14.109 55.969 26.344 1 92.69 371 VAL A O 1
ATOM 2988 N N . LEU A 1 372 ? 14.445 56.625 24.281 1 93.69 372 LEU A N 1
ATOM 2989 C CA . LEU A 1 372 ? 13.305 55.906 23.734 1 93.69 372 LEU A CA 1
ATOM 2990 C C . LEU A 1 372 ? 13.766 54.625 23.031 1 93.69 372 LEU A C 1
ATOM 2992 O O . LEU A 1 372 ? 14.688 54.656 22.219 1 93.69 372 LEU A O 1
ATOM 2996 N N . VAL A 1 373 ? 13.18 53.531 23.469 1 92.94 373 VAL A N 1
ATOM 2997 C CA . VAL A 1 373 ? 13.477 52.25 22.844 1 92.94 373 VAL A CA 1
ATOM 2998 C C . VAL A 1 373 ? 12.203 51.656 22.266 1 92.94 373 VAL A C 1
ATOM 3000 O O . VAL A 1 373 ? 11.195 51.531 22.969 1 92.94 373 VAL A O 1
ATOM 3003 N N . VAL A 1 374 ? 12.242 51.438 20.984 1 92.38 374 VAL A N 1
ATOM 3004 C CA . VAL A 1 374 ? 11.18 50.656 20.359 1 92.38 374 VAL A CA 1
ATOM 3005 C C . VAL A 1 374 ? 11.594 49.188 20.25 1 92.38 374 VAL A C 1
ATOM 3007 O O . VAL A 1 374 ? 12.57 48.875 19.562 1 92.38 374 VAL A O 1
ATOM 3010 N N . GLY A 1 375 ? 10.891 48.375 20.969 1 89.81 375 GLY A N 1
ATOM 3011 C CA . GLY A 1 375 ? 11.156 46.938 20.922 1 89.81 375 GLY A CA 1
ATOM 3012 C C . GLY A 1 375 ? 10.336 46.219 19.859 1 89.81 375 GLY A C 1
ATOM 3013 O O . GLY A 1 375 ? 9.859 46.844 18.906 1 89.81 375 GLY A O 1
ATOM 3014 N N . THR A 1 376 ? 10.219 44.875 20.078 1 88.44 376 THR A N 1
ATOM 3015 C CA . THR A 1 376 ? 9.43 44.062 19.172 1 88.44 376 THR A CA 1
ATOM 3016 C C . THR A 1 376 ? 7.941 44.156 19.484 1 88.44 376 THR A C 1
ATOM 3018 O O . THR A 1 376 ? 7.102 44.031 18.594 1 88.44 376 THR A O 1
ATOM 3021 N N . ASN A 1 377 ? 7.688 44.406 20.734 1 91.81 377 ASN A N 1
ATOM 3022 C CA . ASN A 1 377 ? 6.281 44.438 21.109 1 91.81 377 ASN A CA 1
ATOM 3023 C C . ASN A 1 377 ? 5.965 45.688 21.953 1 91.81 377 ASN A C 1
ATOM 3025 O O . ASN A 1 377 ? 4.797 46.031 22.156 1 91.81 377 ASN A O 1
ATOM 3029 N N . LYS A 1 378 ? 7.035 46.312 22.422 1 93.12 378 LYS A N 1
ATOM 3030 C CA . LYS A 1 378 ? 6.832 47.375 23.391 1 93.12 378 LYS A CA 1
ATOM 3031 C C . LYS A 1 378 ? 7.602 48.625 23 1 93.12 378 LYS A C 1
ATOM 3033 O O . LYS A 1 378 ? 8.547 48.562 22.219 1 93.12 378 LYS A O 1
ATOM 3038 N N . VAL A 1 379 ? 7.09 49.75 23.484 1 94.5 379 VAL A N 1
ATOM 3039 C CA . VAL A 1 379 ? 7.801 51.031 23.469 1 94.5 379 VAL A CA 1
ATOM 3040 C C . VAL A 1 379 ? 8.156 51.438 24.891 1 94.5 379 VAL A C 1
ATOM 3042 O O . VAL A 1 379 ? 7.281 51.531 25.75 1 94.5 379 VAL A O 1
ATOM 3045 N N . ILE A 1 380 ? 9.461 51.688 25.062 1 94.62 380 ILE A N 1
ATOM 3046 C CA . ILE A 1 380 ? 9.93 51.906 26.422 1 94.62 380 ILE A CA 1
ATOM 3047 C C . ILE A 1 380 ? 10.773 53.188 26.469 1 94.62 380 ILE A C 1
ATOM 3049 O O . ILE A 1 380 ? 11.508 53.469 25.531 1 94.62 380 ILE A O 1
ATOM 3053 N N . THR A 1 381 ? 10.648 53.906 27.562 1 93.94 381 THR A N 1
ATOM 3054 C CA . THR A 1 381 ? 11.5 55.062 27.828 1 93.94 381 THR A CA 1
ATOM 3055 C C . THR A 1 381 ? 12.344 54.844 29.078 1 93.94 381 THR A C 1
ATOM 3057 O O . THR A 1 381 ? 11.891 54.219 30.047 1 93.94 381 THR A O 1
ATOM 3060 N N . PHE A 1 382 ? 13.531 55.312 28.984 1 93.56 382 PHE A N 1
ATOM 3061 C CA . PHE A 1 382 ? 14.461 55.219 30.094 1 93.56 382 PHE A CA 1
ATOM 3062 C C . PHE A 1 382 ? 14.984 56.594 30.5 1 93.56 382 PHE A C 1
ATOM 3064 O O . PHE A 1 382 ? 15.133 57.469 29.641 1 93.56 382 PHE A O 1
ATOM 3071 N N . LYS A 1 383 ? 15.32 56.719 31.734 1 89.81 383 LYS A N 1
ATOM 3072 C CA . LYS A 1 383 ? 15.922 57.969 32.219 1 89.81 383 LYS A CA 1
ATOM 3073 C C . LYS A 1 383 ? 17.391 58.062 31.828 1 89.81 383 LYS A C 1
ATOM 3075 O O . LYS A 1 383 ? 18.094 57.031 31.828 1 89.81 383 LYS A O 1
ATOM 3080 N N . HIS A 1 384 ? 17.844 59.188 31.391 1 81.69 384 HIS A N 1
ATOM 3081 C CA . HIS A 1 384 ? 19.188 59.375 30.875 1 81.69 384 HIS A CA 1
ATOM 3082 C C . HIS A 1 384 ? 20.219 59.281 32 1 81.69 384 HIS A C 1
ATOM 3084 O O . HIS A 1 384 ? 21.391 59 31.734 1 81.69 384 HIS A O 1
ATOM 3090 N N . THR A 1 385 ? 19.906 59.562 33.281 1 72.44 385 THR A N 1
ATOM 3091 C CA . THR A 1 385 ? 20.906 59.688 34.344 1 72.44 385 THR A CA 1
ATOM 3092 C C . THR A 1 385 ? 21.328 58.312 34.844 1 72.44 385 THR A C 1
ATOM 3094 O O . THR A 1 385 ? 22.516 58.062 35.094 1 72.44 385 THR A O 1
ATOM 3097 N N . ASN A 1 386 ? 20.391 57.344 35.062 1 73.25 386 ASN A N 1
ATOM 3098 C CA . ASN A 1 386 ? 20.734 56.062 35.688 1 73.25 386 ASN A CA 1
ATOM 3099 C C . ASN A 1 386 ? 20.156 54.875 34.906 1 73.25 386 ASN A C 1
ATOM 3101 O O . ASN A 1 386 ? 20.328 53.75 35.312 1 73.25 386 ASN A O 1
ATOM 3105 N N . GLY A 1 387 ? 19.641 55.156 33.75 1 78.06 387 GLY A N 1
ATOM 3106 C CA . GLY A 1 387 ? 19.109 54.062 32.969 1 78.06 387 GLY A CA 1
ATOM 3107 C C . GLY A 1 387 ? 17.875 53.438 33.594 1 78.06 387 GLY A C 1
ATOM 3108 O O . GLY A 1 387 ? 17.531 52.312 33.281 1 78.06 387 GLY A O 1
ATOM 3109 N N . LYS A 1 388 ? 17.297 54.156 34.5 1 87.19 388 LYS A N 1
ATOM 3110 C CA . LYS A 1 388 ? 16.094 53.625 35.156 1 87.19 388 LYS A CA 1
ATOM 3111 C C . LYS A 1 388 ? 14.891 53.656 34.219 1 87.19 388 LYS A C 1
ATOM 3113 O O . LYS A 1 388 ? 14.789 54.531 33.375 1 87.19 388 LYS A O 1
ATOM 3118 N N . LEU A 1 389 ? 13.992 52.688 34.438 1 91.38 389 LEU A N 1
ATOM 3119 C CA . LEU A 1 389 ? 12.812 52.531 33.594 1 91.38 389 LEU A CA 1
ATOM 3120 C C . LEU A 1 389 ? 11.867 53.719 33.75 1 91.38 389 LEU A C 1
ATOM 3122 O O . LEU A 1 389 ? 11.602 54.156 34.875 1 91.38 389 LEU A O 1
ATOM 3126 N N . GLY A 1 390 ? 11.484 54.375 32.719 1 90.38 390 GLY A N 1
ATOM 3127 C CA . GLY A 1 390 ? 10.445 55.375 32.719 1 90.38 390 GLY A CA 1
ATOM 3128 C C . GLY A 1 390 ? 9.055 54.812 32.5 1 90.38 390 GLY A C 1
ATOM 3129 O O . GLY A 1 390 ? 8.406 54.375 33.469 1 90.38 390 GLY A O 1
ATOM 3130 N N . ARG A 1 391 ? 8.648 54.719 31.266 1 91.56 391 ARG A N 1
ATOM 3131 C CA . ARG A 1 391 ? 7.348 54.156 30.891 1 91.56 391 ARG A CA 1
ATOM 3132 C C . ARG A 1 391 ? 7.504 52.969 29.938 1 91.56 391 ARG A C 1
ATOM 3134 O O . ARG A 1 391 ? 8.438 52.938 29.141 1 91.56 391 ARG A O 1
ATOM 3141 N N . ASP A 1 392 ? 6.719 52.031 30.188 1 91.69 392 ASP A N 1
ATOM 3142 C CA . ASP A 1 392 ? 6.68 50.844 29.344 1 91.69 392 ASP A CA 1
ATOM 3143 C C . ASP A 1 392 ? 5.262 50.562 28.844 1 91.69 392 ASP A C 1
ATOM 3145 O O . ASP A 1 392 ? 4.312 50.562 29.641 1 91.69 392 ASP A O 1
ATOM 3149 N N . GLY A 1 393 ? 5.043 50.562 27.594 1 93.81 393 GLY A N 1
ATOM 3150 C CA . GLY A 1 393 ? 3.736 50.312 27.016 1 93.81 393 GLY A CA 1
ATOM 3151 C C . GLY A 1 393 ? 3.781 49.312 25.875 1 93.81 393 GLY A C 1
ATOM 3152 O O . GLY A 1 393 ? 4.648 49.375 25 1 93.81 393 GLY A O 1
ATOM 3153 N N . HIS A 1 394 ? 2.848 48.312 25.891 1 94.25 394 HIS A N 1
ATOM 3154 C CA . HIS A 1 394 ? 2.709 47.375 24.781 1 94.25 394 HIS A CA 1
ATOM 3155 C C . HIS A 1 394 ? 2.053 48.031 23.578 1 94.25 394 HIS A C 1
ATOM 3157 O O . HIS A 1 394 ? 1.206 48.906 23.719 1 94.25 394 HIS A O 1
ATOM 3163 N N . LEU A 1 395 ? 2.342 47.625 22.438 1 92.81 395 LEU A N 1
ATOM 3164 C CA . LEU A 1 395 ? 1.86 48.219 21.203 1 92.81 395 LEU A CA 1
ATOM 3165 C C . LEU A 1 395 ? 0.342 48.094 21.094 1 92.81 395 LEU A C 1
ATOM 3167 O O . LEU A 1 395 ? -0.305 48.938 20.484 1 92.81 395 LEU A O 1
ATOM 3171 N N . LEU A 1 396 ? -0.214 47.094 21.688 1 92.31 396 LEU A N 1
ATOM 3172 C CA . LEU A 1 396 ? -1.661 46.906 21.641 1 92.31 396 LEU A CA 1
ATOM 3173 C C . LEU A 1 396 ? -2.369 48 22.469 1 92.31 396 LEU A C 1
ATOM 3175 O O . LEU A 1 396 ? -3.555 48.25 22.266 1 92.31 396 LEU A O 1
ATOM 3179 N N . ASP A 1 397 ? -1.644 48.531 23.391 1 93.5 397 ASP A N 1
ATOM 3180 C CA . ASP A 1 397 ? -2.219 49.594 24.234 1 93.5 397 ASP A CA 1
ATOM 3181 C C . ASP A 1 397 ? -1.997 50.969 23.625 1 93.5 397 ASP A C 1
ATOM 3183 O O . ASP A 1 397 ? -2.473 51.969 24.172 1 93.5 397 ASP A O 1
ATOM 3187 N N . LEU A 1 398 ? -1.27 51.062 22.531 1 94.69 398 LEU A N 1
ATOM 3188 C CA . LEU A 1 398 ? -1.05 52.312 21.828 1 94.69 398 LEU A CA 1
ATOM 3189 C C . LEU A 1 398 ? -2.285 52.719 21.031 1 94.69 398 LEU A C 1
ATOM 3191 O O . LEU A 1 398 ? -2.59 52.094 20.016 1 94.69 398 LEU A O 1
ATOM 3195 N N . VAL A 1 399 ? -2.949 53.719 21.406 1 93.75 399 VAL A N 1
ATOM 3196 C CA . VAL A 1 399 ? -4.242 54.094 20.844 1 93.75 399 VAL A CA 1
ATOM 3197 C C . VAL A 1 399 ? -4.039 55.094 19.688 1 93.75 399 VAL A C 1
ATOM 3199 O O . VAL A 1 399 ? -4.773 55.031 18.703 1 93.75 399 VAL A O 1
ATOM 3202 N N . GLU A 1 400 ? -3.002 55.969 19.969 1 94.5 400 GLU A N 1
ATOM 3203 C CA . GLU A 1 400 ? -2.85 57.031 19 1 94.5 400 GLU A CA 1
ATOM 3204 C C . GLU A 1 400 ? -1.405 57.531 18.938 1 94.5 400 GLU A C 1
ATOM 3206 O O . GLU A 1 400 ? -0.725 57.594 19.953 1 94.5 400 GLU A O 1
ATOM 3211 N N . ILE A 1 401 ? -0.963 57.812 17.688 1 95.12 401 ILE A N 1
ATOM 3212 C CA . ILE A 1 401 ? 0.277 58.562 17.469 1 95.12 401 ILE A CA 1
ATOM 3213 C C . ILE A 1 401 ? -0.037 59.938 16.891 1 95.12 401 ILE A C 1
ATOM 3215 O O . ILE A 1 401 ? -0.623 60.031 15.812 1 95.12 401 ILE A O 1
ATOM 3219 N N . ASN A 1 402 ? 0.298 60.906 17.688 1 95 402 ASN A N 1
ATOM 3220 C CA . ASN A 1 402 ? 0.073 62.281 17.281 1 95 402 ASN A CA 1
ATOM 3221 C C . ASN A 1 402 ? 1.388 63.031 17.016 1 95 402 ASN A C 1
ATOM 3223 O O . ASN A 1 402 ? 2.225 63.156 17.906 1 95 402 ASN A O 1
ATOM 3227 N N . SER A 1 403 ? 1.602 63.438 15.727 1 94.5 403 SER A N 1
ATOM 3228 C CA . SER A 1 403 ? 2.795 64.188 15.336 1 94.5 403 SER A CA 1
ATOM 3229 C C . SER A 1 403 ? 2.436 65.375 14.477 1 94.5 403 SER A C 1
ATOM 3231 O O . SER A 1 403 ? 2.377 65.312 13.242 1 94.5 403 SER A O 1
ATOM 3233 N N . PRO A 1 404 ? 2.232 66.562 15.195 1 91.69 404 PRO A N 1
ATOM 3234 C CA . PRO A 1 404 ? 1.825 67.75 14.461 1 91.69 404 PRO A CA 1
ATOM 3235 C C . PRO A 1 404 ? 2.949 68.312 13.609 1 91.69 404 PRO A C 1
ATOM 3237 O O . PRO A 1 404 ? 2.688 69.062 12.68 1 91.69 404 PRO A O 1
ATOM 3240 N N . SER A 1 405 ? 4.148 68.125 14.031 1 88 405 SER A N 1
ATOM 3241 C CA . SER A 1 405 ? 5.297 68.562 13.25 1 88 405 SER A CA 1
ATOM 3242 C C . SER A 1 405 ? 6.371 67.438 13.18 1 88 405 SER A C 1
ATOM 3244 O O . SER A 1 405 ? 6.332 66.5 13.938 1 88 405 SER A O 1
ATOM 3246 N N . GLY A 1 406 ? 7.289 67.625 12.258 1 88.31 406 GLY A N 1
ATOM 3247 C CA . GLY A 1 406 ? 8.359 66.625 12.094 1 88.31 406 GLY A CA 1
ATOM 3248 C C . GLY A 1 406 ? 9.273 66.562 13.297 1 88.31 406 GLY A C 1
ATOM 3249 O O . GLY A 1 406 ? 10.148 65.688 13.352 1 88.31 406 GLY A O 1
ATOM 3250 N N . GLN A 1 407 ? 9.039 67.312 14.312 1 90.06 407 GLN A N 1
ATOM 3251 C CA . GLN A 1 407 ? 9.938 67.375 15.461 1 90.06 407 GLN A CA 1
ATOM 3252 C C . GLN A 1 407 ? 9.188 67 16.75 1 90.06 407 GLN A C 1
ATOM 3254 O O . GLN A 1 407 ? 9.797 66.875 17.797 1 90.06 407 GLN A O 1
ATOM 3259 N N . GLN A 1 408 ? 7.91 66.938 16.594 1 92.75 408 GLN A N 1
ATOM 3260 C CA . GLN A 1 408 ? 7.094 66.688 17.781 1 92.75 408 GLN A CA 1
ATOM 3261 C C . GLN A 1 408 ? 6.402 65.312 17.641 1 92.75 408 GLN A C 1
ATOM 3263 O O . GLN A 1 408 ? 5.883 65 16.578 1 92.75 408 GLN A O 1
ATOM 3268 N N . LEU A 1 409 ? 6.477 64.5 18.703 1 94.06 409 LEU A N 1
ATOM 3269 C CA . LEU A 1 409 ? 5.898 63.188 18.703 1 94.06 409 LEU A CA 1
ATOM 3270 C C . LEU A 1 409 ? 5.156 62.906 20 1 94.06 409 LEU A C 1
ATOM 3272 O O . LEU A 1 409 ? 5.727 63.062 21.094 1 94.06 409 LEU A O 1
ATOM 3276 N N . ASP A 1 410 ? 3.9 62.594 19.953 1 94.88 410 ASP A N 1
ATOM 3277 C CA . ASP A 1 410 ? 3.094 62.188 21.094 1 94.88 410 ASP A CA 1
ATOM 3278 C C . ASP A 1 410 ? 2.562 60.75 20.922 1 94.88 410 ASP A C 1
ATOM 3280 O O . ASP A 1 410 ? 1.748 60.5 20.031 1 94.88 410 ASP A O 1
ATOM 3284 N N . LEU A 1 411 ? 3.057 59.844 21.719 1 95.5 411 LEU A N 1
ATOM 3285 C CA . LEU A 1 411 ? 2.555 58.46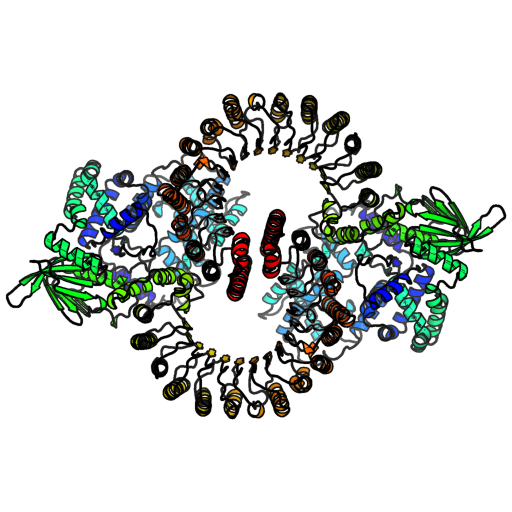9 21.766 1 95.5 411 LEU A CA 1
ATOM 3286 C C . LEU A 1 411 ? 1.528 58.312 22.875 1 95.5 411 LEU A C 1
ATOM 3288 O O . LEU A 1 411 ? 1.872 58.344 24.047 1 95.5 411 LEU A O 1
ATOM 3292 N N . ILE A 1 412 ? 0.303 58.125 22.547 1 95.81 412 ILE A N 1
ATOM 3293 C CA . ILE A 1 412 ? -0.785 58.031 23.516 1 95.81 412 ILE A CA 1
ATOM 3294 C C . ILE A 1 412 ? -1.166 56.594 23.75 1 95.81 412 ILE A C 1
ATOM 3296 O O . ILE A 1 412 ? -1.744 55.938 22.875 1 95.81 412 ILE A O 1
ATOM 3300 N N . PHE A 1 413 ? -0.836 56.062 24.891 1 95.25 413 PHE A N 1
ATOM 3301 C CA . PHE A 1 413 ? -1.222 54.719 25.312 1 95.25 413 PHE A CA 1
ATOM 3302 C C . PHE A 1 413 ? -2.504 54.75 26.141 1 95.25 413 PHE A C 1
ATOM 3304 O O . PHE A 1 413 ? -2.945 55.844 26.562 1 95.25 413 PHE A O 1
ATOM 3311 N N . LYS A 1 414 ? -3.141 53.656 26.375 1 92.06 414 LYS A N 1
ATOM 3312 C CA . LYS A 1 414 ? -4.367 53.562 27.172 1 92.06 414 LYS A CA 1
ATOM 3313 C C . LYS A 1 414 ? -4.141 54.094 28.578 1 92.06 414 LYS A C 1
ATOM 3315 O O . LYS A 1 414 ? -5.035 54.688 29.172 1 92.06 414 LYS A O 1
ATOM 3320 N N . ARG A 1 415 ? -2.908 53.844 29.172 1 92.19 415 ARG A N 1
ATOM 3321 C CA . ARG A 1 415 ? -2.676 54.156 30.578 1 92.19 415 ARG A CA 1
ATOM 3322 C C . ARG A 1 415 ? -1.775 55.375 30.734 1 92.19 415 ARG A C 1
ATOM 3324 O O . ARG A 1 415 ? -1.716 55.969 31.812 1 92.19 415 ARG A O 1
ATOM 3331 N N . HIS A 1 416 ? -0.987 55.656 29.656 1 91.81 416 HIS A N 1
ATOM 3332 C CA . HIS A 1 416 ? -0.055 56.781 29.75 1 91.81 416 HIS A CA 1
ATOM 3333 C C . HIS A 1 416 ? 0.257 57.375 28.391 1 91.81 416 HIS A C 1
ATOM 3335 O O . HIS A 1 416 ? -0.215 56.875 27.359 1 91.81 416 HIS A O 1
ATOM 3341 N N . GLN A 1 417 ? 0.929 58.5 28.391 1 92.5 417 GLN A N 1
ATOM 3342 C CA . GLN A 1 417 ? 1.336 59.125 27.156 1 92.5 417 GLN A CA 1
ATOM 3343 C C . GLN A 1 417 ? 2.807 59.531 27.203 1 92.5 417 GLN A C 1
ATOM 3345 O O . GLN A 1 417 ? 3.346 59.812 28.281 1 92.5 417 GLN A O 1
ATOM 3350 N N . ILE A 1 418 ? 3.443 59.5 26.109 1 92.19 418 ILE A N 1
ATOM 3351 C CA . ILE A 1 418 ? 4.82 59.969 25.938 1 92.19 418 ILE A CA 1
ATOM 3352 C C . ILE A 1 418 ? 4.863 61.125 24.969 1 92.19 418 ILE A C 1
ATOM 3354 O O . ILE A 1 418 ? 4.773 60.938 23.75 1 92.19 418 ILE A O 1
ATOM 3358 N N . SER A 1 419 ? 4.98 62.281 25.531 1 91.69 419 SER A N 1
ATOM 3359 C CA . SER A 1 419 ? 5.117 63.5 24.719 1 91.69 419 SER A CA 1
ATOM 3360 C C . SER A 1 419 ? 6.574 63.938 24.625 1 91.69 419 SER A C 1
ATOM 3362 O O . SER A 1 419 ? 7.223 64.188 25.641 1 91.69 419 SER A O 1
ATOM 3364 N N . SER A 1 420 ? 7.062 64 23.344 1 91.69 420 SER A N 1
ATOM 3365 C CA . SER A 1 420 ? 8.484 64.25 23.188 1 91.69 420 SER A CA 1
ATOM 3366 C C . SER A 1 420 ? 8.773 65 21.875 1 91.69 420 SER A C 1
ATOM 3368 O O . SER A 1 420 ? 7.902 65.062 21 1 91.69 420 SER A O 1
ATOM 3370 N N . THR A 1 421 ? 9.938 65.562 21.875 1 91.25 421 THR A N 1
ATOM 3371 C CA . THR A 1 421 ? 10.477 66.188 20.656 1 91.25 421 THR A CA 1
ATOM 3372 C C . THR A 1 421 ? 11.727 65.438 20.203 1 91.25 421 THR A C 1
ATOM 3374 O O . THR A 1 421 ? 12.516 64.938 21.031 1 91.25 421 THR A O 1
ATOM 3377 N N . SER A 1 422 ? 11.758 65.125 18.938 1 89.19 422 SER A N 1
ATOM 3378 C CA . SER A 1 422 ? 12.898 64.375 18.375 1 89.19 422 SER A CA 1
ATOM 3379 C C . SER A 1 422 ? 13.094 64.75 16.906 1 89.19 422 SER A C 1
ATOM 3381 O O . SER A 1 422 ? 12.133 65.062 16.203 1 89.19 422 SER A O 1
ATOM 3383 N N . GLU A 1 423 ? 14.391 64.688 16.453 1 84.5 423 GLU A N 1
ATOM 3384 C CA . GLU A 1 423 ? 14.688 64.875 15.047 1 84.5 423 GLU A CA 1
ATOM 3385 C C . GLU A 1 423 ? 14.352 63.594 14.234 1 84.5 423 GLU A C 1
ATOM 3387 O O . GLU A 1 423 ? 14.188 63.688 13.016 1 84.5 423 GLU A O 1
ATOM 3392 N N . ASP A 1 424 ? 14.141 62.5 15 1 88.38 424 ASP A N 1
ATOM 3393 C CA . ASP A 1 424 ? 13.914 61.25 14.328 1 88.38 424 ASP A CA 1
ATOM 3394 C C . ASP A 1 424 ? 12.445 60.844 14.398 1 88.38 424 ASP A C 1
ATOM 3396 O O . ASP A 1 424 ? 12.125 59.656 14.414 1 88.38 424 ASP A O 1
ATOM 3400 N N . CYS A 1 425 ? 11.594 61.75 14.508 1 90.06 425 CYS A N 1
ATOM 3401 C CA . CYS A 1 425 ? 10.18 61.469 14.703 1 90.06 425 CYS A CA 1
ATOM 3402 C C . CYS A 1 425 ? 9.648 60.562 13.609 1 90.06 425 CYS A C 1
ATOM 3404 O O . CYS A 1 425 ? 8.984 59.562 13.891 1 90.06 425 CYS A O 1
ATOM 3406 N N . ASP A 1 426 ? 9.953 60.812 12.414 1 87.06 426 ASP A N 1
ATOM 3407 C CA . ASP A 1 426 ? 9.438 60.031 11.297 1 87.06 426 ASP A CA 1
ATOM 3408 C C . ASP A 1 426 ? 9.984 58.594 11.32 1 87.06 426 ASP A C 1
ATOM 3410 O O . ASP A 1 426 ? 9.273 57.656 10.961 1 87.06 426 ASP A O 1
ATOM 3414 N N . HIS A 1 427 ? 11.211 58.438 11.734 1 86.44 427 HIS A N 1
ATOM 3415 C CA . HIS A 1 427 ? 11.805 57.125 11.844 1 86.44 427 HIS A CA 1
ATOM 3416 C C . HIS A 1 427 ? 11.141 56.312 12.953 1 86.44 427 HIS A C 1
ATOM 3418 O O . HIS A 1 427 ? 10.891 55.094 12.781 1 86.44 427 HIS A O 1
ATOM 3424 N N . ILE A 1 428 ? 10.867 56.938 14.039 1 91.81 428 ILE A N 1
ATOM 3425 C CA . ILE A 1 428 ? 10.211 56.281 15.164 1 91.81 428 ILE A CA 1
ATOM 3426 C C . ILE A 1 428 ? 8.812 55.812 14.742 1 91.81 428 ILE A C 1
ATOM 3428 O O . ILE A 1 428 ? 8.43 54.656 14.984 1 91.81 428 ILE A O 1
ATOM 3432 N N . ILE A 1 429 ? 8.133 56.688 14.133 1 91.44 429 ILE A N 1
ATOM 3433 C CA . ILE A 1 429 ? 6.777 56.406 13.688 1 91.44 429 ILE A CA 1
ATOM 3434 C C . ILE A 1 429 ? 6.797 55.25 12.711 1 91.44 429 ILE A C 1
ATOM 3436 O O . ILE A 1 429 ? 5.996 54.312 12.828 1 91.44 429 ILE A O 1
ATOM 3440 N N . THR A 1 430 ? 7.699 55.25 11.797 1 84.44 430 THR A N 1
ATOM 3441 C CA . THR A 1 430 ? 7.801 54.188 10.797 1 84.44 430 THR A CA 1
ATOM 3442 C C . THR A 1 430 ? 8.141 52.844 11.461 1 84.44 430 THR A C 1
ATOM 3444 O O . THR A 1 430 ? 7.602 51.812 11.094 1 84.44 430 THR A O 1
ATOM 3447 N N . CYS A 1 431 ? 9.023 52.875 12.398 1 86.75 431 CYS A N 1
ATOM 3448 C CA . CYS A 1 431 ? 9.422 51.656 13.117 1 86.75 431 CYS A CA 1
ATOM 3449 C C . CYS A 1 431 ? 8.227 51.062 13.836 1 86.75 431 CYS A C 1
ATOM 3451 O O . CYS A 1 431 ? 7.992 49.844 13.734 1 86.75 431 CYS A O 1
ATOM 3453 N N . ILE A 1 432 ? 7.523 51.844 14.508 1 91.44 432 ILE A N 1
ATOM 3454 C CA . ILE A 1 432 ? 6.371 51.375 15.266 1 91.44 432 ILE A CA 1
ATOM 3455 C C . ILE A 1 432 ? 5.324 50.812 14.305 1 91.44 432 ILE A C 1
ATOM 3457 O O . ILE A 1 432 ? 4.77 49.719 14.547 1 91.44 432 ILE A O 1
ATOM 3461 N N . ARG A 1 433 ? 5.109 51.5 13.289 1 87.88 433 ARG A N 1
ATOM 3462 C CA . ARG A 1 433 ? 4.094 51.062 12.328 1 87.88 433 ARG A CA 1
ATOM 3463 C C . ARG A 1 433 ? 4.469 49.719 11.688 1 87.88 433 ARG A C 1
ATOM 3465 O O . ARG A 1 433 ? 3.607 48.875 11.469 1 87.88 433 ARG A O 1
ATOM 3472 N N . ARG A 1 434 ? 5.68 49.562 11.344 1 83.88 434 ARG A N 1
ATOM 3473 C CA . ARG A 1 434 ? 6.133 48.344 10.719 1 83.88 434 ARG A CA 1
ATOM 3474 C C . ARG A 1 434 ? 5.941 47.156 11.656 1 83.88 434 ARG A C 1
ATOM 3476 O O . ARG A 1 434 ? 5.504 46.062 11.234 1 83.88 434 ARG A O 1
ATOM 3483 N N . ILE A 1 435 ? 6.293 47.312 12.867 1 87.38 435 ILE A N 1
ATOM 3484 C CA . ILE A 1 435 ? 6.156 46.25 13.859 1 87.38 435 ILE A CA 1
ATOM 3485 C C . ILE A 1 435 ? 4.676 45.938 14.07 1 87.38 435 ILE A C 1
ATOM 3487 O O . ILE A 1 435 ? 4.289 44.781 14.148 1 87.38 435 ILE A O 1
ATOM 3491 N N . TYR A 1 436 ? 4 46.969 14.156 1 88.81 436 TYR A N 1
ATOM 3492 C CA . TYR A 1 436 ? 2.566 46.812 14.375 1 88.81 436 TYR A CA 1
ATOM 3493 C C . TYR A 1 436 ? 1.922 46.062 13.219 1 88.81 436 TYR A C 1
ATOM 3495 O O . TYR A 1 436 ? 1.127 45.156 13.438 1 88.81 436 TYR A O 1
ATOM 3503 N N . GLU A 1 437 ? 2.279 46.438 12.055 1 82.94 437 GLU A N 1
ATOM 3504 C CA . GLU A 1 437 ? 1.699 45.781 10.883 1 82.94 437 GLU A CA 1
ATOM 3505 C C . GLU A 1 437 ? 2.178 44.344 10.742 1 82.94 437 GLU A C 1
ATOM 3507 O O . GLU A 1 437 ? 1.451 43.5 10.234 1 82.94 437 GLU A O 1
ATOM 3512 N N . TYR A 1 438 ? 3.328 44.125 11.156 1 84.25 438 TYR A N 1
ATOM 3513 C CA . TYR A 1 438 ? 3.832 42.75 11.117 1 84.25 438 TYR A CA 1
ATOM 3514 C C . TYR A 1 438 ? 3.029 41.844 12.047 1 84.25 438 TYR A C 1
ATOM 3516 O O . TYR A 1 438 ? 2.701 40.719 11.695 1 84.25 438 TYR A O 1
ATOM 3524 N N . SER A 1 439 ? 2.676 42.344 13.164 1 89.06 439 SER A N 1
ATOM 3525 C CA . SER A 1 439 ? 2.027 41.531 14.188 1 89.06 439 SER A CA 1
ATOM 3526 C C . SER A 1 439 ? 0.515 41.5 13.992 1 89.06 439 SER A C 1
ATOM 3528 O O . SER A 1 439 ? -0.14 40.5 14.32 1 89.06 439 SER A O 1
ATOM 3530 N N . PHE A 1 440 ? -0.055 42.594 13.539 1 88.81 440 PHE A N 1
ATOM 3531 C CA . PHE A 1 440 ? -1.509 42.688 13.57 1 88.81 440 PHE A CA 1
ATOM 3532 C C . PHE A 1 440 ? -2.047 43.125 12.211 1 88.81 440 PHE A C 1
ATOM 3534 O O . PHE A 1 440 ? -2.977 43.906 12.125 1 88.81 440 PHE A O 1
ATOM 3541 N N . ASN A 1 441 ? -1.537 42.625 11.227 1 77.81 441 ASN A N 1
ATOM 3542 C CA . ASN A 1 441 ? -1.921 43 9.867 1 77.81 441 ASN A CA 1
ATOM 3543 C C . ASN A 1 441 ? -3.387 42.688 9.594 1 77.81 441 ASN A C 1
ATOM 3545 O O . ASN A 1 441 ? -4.094 43.469 8.977 1 77.81 441 ASN A O 1
ATOM 3549 N N . ASN A 1 442 ? -3.914 41.594 10.062 1 75.5 442 ASN A N 1
ATOM 3550 C CA . ASN A 1 442 ? -5.25 41.125 9.727 1 75.5 442 ASN A CA 1
ATOM 3551 C C . ASN A 1 442 ? -6.305 41.719 10.664 1 75.5 442 ASN A C 1
ATOM 3553 O O . ASN A 1 442 ? -7.496 41.438 10.508 1 75.5 442 ASN A O 1
ATOM 3557 N N . TRP A 1 443 ? -5.863 42.5 11.5 1 86.19 443 TRP A N 1
ATOM 3558 C CA . TRP A 1 443 ? -6.832 43.031 12.445 1 86.19 443 TRP A CA 1
ATOM 3559 C C . TRP A 1 443 ? -7.664 44.156 11.805 1 86.19 443 TRP A C 1
ATOM 3561 O O . TRP A 1 443 ? -7.203 44.812 10.891 1 86.19 443 TRP A O 1
ATOM 3571 N N . PRO A 1 444 ? -8.953 44.25 12.242 1 83.62 444 PRO A N 1
ATOM 3572 C CA . PRO A 1 444 ? -9.82 45.312 11.68 1 83.62 444 PRO A CA 1
ATOM 3573 C C . PRO A 1 444 ? -9.25 46.719 11.883 1 83.62 444 PRO A C 1
ATOM 3575 O O . PRO A 1 444 ? -8.641 47 12.922 1 83.62 444 PRO A O 1
ATOM 3578 N N . PHE A 1 445 ? -9.5 47.594 10.953 1 80.75 445 PHE A N 1
ATOM 3579 C CA . PHE A 1 445 ? -8.969 48.938 10.93 1 80.75 445 PHE A CA 1
ATOM 3580 C C . PHE A 1 445 ? -9.422 49.719 12.156 1 80.75 445 PHE A C 1
ATOM 3582 O O . PHE A 1 445 ? -8.672 50.531 12.688 1 80.75 445 PHE A O 1
ATOM 3589 N N . SER A 1 446 ? -10.586 49.375 12.602 1 80.94 446 SER A N 1
ATOM 3590 C CA . SER A 1 446 ? -11.148 50.125 13.734 1 80.94 446 SER A CA 1
ATOM 3591 C C . SER A 1 446 ? -10.367 49.844 15.016 1 80.94 446 SER A C 1
ATOM 3593 O O . SER A 1 446 ? -10.406 50.625 15.961 1 80.94 446 SER A O 1
ATOM 3595 N N . MET A 1 447 ? -9.656 48.781 14.961 1 83.75 447 MET A N 1
ATOM 3596 C CA . MET A 1 447 ? -8.938 48.375 16.172 1 83.75 447 MET A CA 1
ATOM 3597 C C . MET A 1 447 ? -7.484 48.844 16.109 1 83.75 447 MET A C 1
ATOM 3599 O O . MET A 1 447 ? -6.773 48.781 17.125 1 83.75 447 MET A O 1
ATOM 3603 N N . LYS A 1 448 ? -7.055 49.281 15.062 1 85.62 448 LYS A N 1
ATOM 3604 C CA . LYS A 1 448 ? -5.668 49.688 14.891 1 85.62 448 LYS A CA 1
ATOM 3605 C C . LYS A 1 448 ? -5.449 51.094 15.453 1 85.62 448 LYS A C 1
ATOM 3607 O O . LYS A 1 448 ? -6.41 51.844 15.672 1 85.62 448 LYS A O 1
ATOM 3612 N N . MET A 1 449 ? -4.215 51.344 15.734 1 88.81 449 MET A N 1
ATOM 3613 C CA . MET A 1 449 ? -3.883 52.656 16.297 1 88.81 449 MET A CA 1
ATOM 3614 C C . MET A 1 449 ? -4.207 53.781 15.305 1 88.81 449 MET A C 1
ATOM 3616 O O . MET A 1 449 ? -4.043 53.594 14.094 1 88.81 449 MET A O 1
ATOM 3620 N N . LYS A 1 450 ? -4.652 54.875 15.883 1 91.5 450 LYS A N 1
ATOM 3621 C CA . LYS A 1 450 ? -4.957 56.062 15.07 1 91.5 450 LYS A CA 1
ATOM 3622 C C . LYS A 1 450 ? -3.697 56.875 14.766 1 91.5 450 LYS A C 1
ATOM 3624 O O . LYS A 1 450 ? -2.852 57.062 15.648 1 91.5 450 LYS A O 1
ATOM 3629 N N . LEU A 1 451 ? -3.545 57.25 13.539 1 91.62 451 LEU A N 1
ATOM 3630 C CA . LEU A 1 451 ? -2.385 58 13.102 1 91.62 451 LEU A CA 1
ATOM 3631 C C . LEU A 1 451 ? -2.777 59.438 12.773 1 91.62 451 LEU A C 1
ATOM 3633 O O . LEU A 1 451 ? -3.404 59.719 11.742 1 91.62 451 LEU A O 1
ATOM 3637 N N . LYS A 1 452 ? -2.447 60.344 13.727 1 93.75 452 LYS A N 1
ATOM 3638 C CA . LYS A 1 452 ? -2.637 61.781 13.5 1 93.75 452 LYS A CA 1
ATOM 3639 C C . LYS A 1 452 ? -1.312 62.469 13.164 1 93.75 452 LYS A C 1
ATOM 3641 O O . LYS A 1 452 ? -0.73 63.125 14.016 1 93.75 452 LYS A O 1
ATOM 3646 N N . ILE A 1 453 ? -0.874 62.25 11.945 1 91.5 453 ILE A N 1
ATOM 3647 C CA . ILE A 1 453 ? 0.403 62.781 11.477 1 91.5 453 ILE A CA 1
ATOM 3648 C C . ILE A 1 453 ? 0.159 63.875 10.469 1 91.5 453 ILE A C 1
ATOM 3650 O O . ILE A 1 453 ? -0.585 63.719 9.5 1 91.5 453 ILE A O 1
ATOM 3654 N N . THR A 1 454 ? 0.739 65.062 10.703 1 89.5 454 THR A N 1
ATOM 3655 C CA . THR A 1 454 ? 0.592 66.25 9.805 1 89.5 454 THR A CA 1
ATOM 3656 C C . THR A 1 454 ? 1.947 66.625 9.25 1 89.5 454 THR A C 1
ATOM 3658 O O . THR A 1 454 ? 2.881 66.938 10.016 1 89.5 454 THR A O 1
ATOM 3661 N N . PRO A 1 455 ? 2.102 66.875 7.969 1 86.88 455 PRO A N 1
ATOM 3662 C CA . PRO A 1 455 ? 1.184 66.438 6.895 1 86.88 455 PRO A CA 1
ATOM 3663 C C . PRO A 1 455 ? 1.149 64.938 6.668 1 86.88 455 PRO A C 1
ATOM 3665 O O . PRO A 1 455 ? 2.08 64.25 7.059 1 86.88 455 PRO A O 1
ATOM 3668 N N . GLN A 1 456 ? 0.222 64.5 6.195 1 81.25 456 GLN A N 1
ATOM 3669 C CA . GLN A 1 456 ? 0.001 63.062 6 1 81.25 456 GLN A CA 1
ATOM 3670 C C . GLN A 1 456 ? 1.044 62.469 5.059 1 81.25 456 GLN A C 1
ATOM 3672 O O . GLN A 1 456 ? 1.274 61.25 5.062 1 81.25 456 GLN A O 1
ATOM 3677 N N . SER A 1 457 ? 1.687 63.281 4.336 1 76.06 457 SER A N 1
ATOM 3678 C CA . SER A 1 457 ? 2.701 62.844 3.389 1 76.06 457 SER A CA 1
ATOM 3679 C C . SER A 1 457 ? 3.91 62.25 4.109 1 76.06 457 SER A C 1
ATOM 3681 O O . SER A 1 457 ? 4.711 61.531 3.51 1 76.06 457 SER A O 1
ATOM 3683 N N . ARG A 1 458 ? 4.012 62.5 5.441 1 81.56 458 ARG A N 1
ATOM 3684 C CA . ARG A 1 458 ? 5.117 62 6.246 1 81.56 458 ARG A CA 1
ATOM 3685 C C . ARG A 1 458 ? 4.98 60.5 6.477 1 81.56 458 ARG A C 1
ATOM 3687 O O . ARG A 1 458 ? 5.953 59.812 6.836 1 81.56 458 ARG A O 1
ATOM 3694 N N . LEU A 1 459 ? 3.811 60.031 6.25 1 81.12 459 LEU A N 1
ATOM 3695 C CA . LEU A 1 459 ? 3.572 58.625 6.445 1 81.12 459 LEU A CA 1
ATOM 3696 C C . LEU A 1 459 ? 4.059 57.812 5.242 1 81.12 459 LEU A C 1
ATOM 3698 O O . LEU A 1 459 ? 3.492 57.906 4.152 1 81.12 459 LEU A O 1
ATOM 3702 N N . GLU A 1 460 ? 5.035 57.031 5.582 1 68.94 460 GLU A N 1
ATOM 3703 C CA . GLU A 1 460 ? 5.59 56.156 4.535 1 68.94 460 GLU A CA 1
ATOM 3704 C C . GLU A 1 460 ? 4.695 54.969 4.277 1 68.94 460 GLU A C 1
ATOM 3706 O O . GLU A 1 460 ? 4.02 54.469 5.188 1 68.94 460 GLU A O 1
ATOM 3711 N N . ALA A 1 461 ? 4.68 54.5 3.047 1 60.78 461 ALA A N 1
ATOM 3712 C CA . ALA A 1 461 ? 3.963 53.281 2.705 1 60.78 461 ALA A CA 1
ATOM 3713 C C . ALA A 1 461 ? 4.652 52.062 3.305 1 60.78 461 ALA A C 1
ATOM 3715 O O . ALA A 1 461 ? 5.883 51.969 3.281 1 60.78 461 ALA A O 1
ATOM 3716 N N . ILE A 1 462 ? 4.047 51.312 4.07 1 68.25 462 ILE A N 1
ATOM 3717 C CA . ILE A 1 462 ? 4.578 50.094 4.684 1 68.25 462 ILE A CA 1
ATOM 3718 C C . ILE A 1 462 ? 4.094 48.875 3.912 1 68.25 462 ILE A C 1
ATOM 3720 O O . ILE A 1 462 ? 2.893 48.688 3.709 1 68.25 462 ILE A O 1
ATOM 3724 N N . ALA A 1 463 ? 5.074 48.125 3.398 1 57.06 463 ALA A N 1
ATOM 3725 C CA . ALA A 1 463 ? 4.727 46.906 2.719 1 57.06 463 ALA A CA 1
ATOM 3726 C C . ALA A 1 463 ? 4.234 45.844 3.713 1 57.06 463 ALA A C 1
ATOM 3728 O O . ALA A 1 463 ? 4.773 45.719 4.816 1 57.06 463 ALA A O 1
ATOM 3729 N N . PRO A 1 464 ? 3.182 45.219 3.355 1 59.06 464 PRO A N 1
ATOM 3730 C CA . PRO A 1 464 ? 2.74 44.156 4.258 1 59.06 464 PRO A CA 1
ATOM 3731 C C . PRO A 1 464 ? 3.768 43.031 4.398 1 59.06 464 PRO A C 1
ATOM 3733 O O . PRO A 1 464 ? 4.527 42.75 3.463 1 59.06 464 PRO A O 1
ATOM 3736 N N . ALA A 1 465 ? 3.926 42.562 5.582 1 65.06 465 ALA A N 1
ATOM 3737 C CA . ALA A 1 465 ? 4.844 41.469 5.852 1 65.06 465 ALA A CA 1
ATOM 3738 C C . ALA A 1 465 ? 4.496 40.25 5.004 1 65.06 465 ALA A C 1
ATOM 3740 O O . ALA A 1 465 ? 3.346 40.062 4.598 1 65.06 465 ALA A O 1
ATOM 3741 N N . ASP A 1 466 ? 5.391 39.438 4.52 1 59.69 466 ASP A N 1
ATOM 3742 C CA . ASP A 1 466 ? 5.23 38.219 3.732 1 59.69 466 ASP A CA 1
ATOM 3743 C C . ASP A 1 466 ? 4.742 37.062 4.602 1 59.69 466 ASP A C 1
ATOM 3745 O O . ASP A 1 466 ? 5.473 36.094 4.828 1 59.69 466 ASP A O 1
ATOM 3749 N N . HIS A 1 467 ? 3.521 37.281 5.102 1 69.56 467 HIS A N 1
ATOM 3750 C CA . HIS A 1 467 ? 2.955 36.25 5.961 1 69.56 467 HIS A CA 1
ATOM 3751 C C . HIS A 1 467 ? 2.166 35.219 5.148 1 69.56 467 HIS A C 1
ATOM 3753 O O . HIS A 1 467 ? 1.544 35.562 4.141 1 69.56 467 HIS A O 1
ATOM 3759 N N . THR A 1 468 ? 2.281 33.938 5.484 1 66.94 468 THR A N 1
ATOM 3760 C CA . THR A 1 468 ? 1.271 32.969 5.098 1 66.94 468 THR A CA 1
ATOM 3761 C C . THR A 1 468 ? 0.017 33.125 5.953 1 66.94 468 THR A C 1
ATOM 3763 O O . THR A 1 468 ? 0.035 33.781 6.977 1 66.94 468 THR A O 1
ATOM 3766 N N . PRO A 1 469 ? -1.046 32.656 5.523 1 70 469 PRO A N 1
ATOM 3767 C CA . PRO A 1 469 ? -2.262 32.75 6.336 1 70 469 PRO A CA 1
ATOM 3768 C C . PRO A 1 469 ? -2.076 32.188 7.75 1 70 469 PRO A C 1
ATOM 3770 O O . PRO A 1 469 ? -2.67 32.719 8.695 1 70 469 PRO A O 1
ATOM 3773 N N . SER A 1 470 ? -1.215 31.312 7.871 1 76.38 470 SER A N 1
ATOM 3774 C CA . SER A 1 470 ? -1 30.734 9.195 1 76.38 470 SER A CA 1
ATOM 3775 C C . SER A 1 470 ? 0.097 31.484 9.945 1 76.38 470 SER A C 1
ATOM 3777 O O . SER A 1 470 ? 0.031 31.641 11.172 1 76.38 470 SER A O 1
ATOM 3779 N N . SER A 1 471 ? 1.08 32.031 9.242 1 78.44 471 SER A N 1
ATOM 3780 C CA . SER A 1 471 ? 2.176 32.719 9.922 1 78.44 471 SER A CA 1
ATOM 3781 C C . SER A 1 471 ? 1.716 34.062 10.5 1 78.44 471 SER A C 1
ATOM 3783 O O . SER A 1 471 ? 2.291 34.531 11.477 1 78.44 471 SER A O 1
ATOM 3785 N N . ILE A 1 472 ? 0.721 34.562 9.961 1 82.44 472 ILE A N 1
ATOM 3786 C CA . ILE A 1 472 ? 0.2 35.844 10.469 1 82.44 472 ILE A CA 1
ATOM 3787 C C . ILE A 1 472 ? -0.406 35.625 11.852 1 82.44 472 ILE A C 1
ATOM 3789 O O . ILE A 1 472 ? -0.291 36.5 12.719 1 82.44 472 ILE A O 1
ATOM 3793 N N . MET A 1 473 ? -1.033 34.562 12.016 1 88.38 473 MET A N 1
ATOM 3794 C CA . MET A 1 473 ? -1.607 34.25 13.32 1 88.38 473 MET A CA 1
ATOM 3795 C C . MET A 1 473 ? -0.511 34.031 14.359 1 88.38 473 MET A C 1
ATOM 3797 O O . MET A 1 473 ? -0.654 34.406 15.516 1 88.38 473 MET A O 1
ATOM 3801 N N . VAL A 1 474 ? 0.533 33.406 13.883 1 88.94 474 VAL A N 1
ATOM 3802 C CA . VAL A 1 474 ? 1.64 33.156 14.797 1 88.94 474 VAL A CA 1
ATOM 3803 C C . VAL A 1 474 ? 2.268 34.469 15.242 1 88.94 474 VAL A C 1
ATOM 3805 O O . VAL A 1 474 ? 2.621 34.625 16.422 1 88.94 474 VAL A O 1
ATOM 3808 N N . ALA A 1 475 ? 2.398 35.406 14.32 1 89 475 ALA A N 1
ATOM 3809 C CA . ALA A 1 475 ? 2.932 36.719 14.672 1 89 475 ALA A CA 1
ATOM 3810 C C . ALA A 1 475 ? 2.049 37.406 15.711 1 89 475 ALA A C 1
ATOM 3812 O O . ALA A 1 475 ? 2.551 37.969 16.688 1 89 475 ALA A O 1
ATOM 3813 N N . ALA A 1 476 ? 0.808 37.312 15.516 1 91.88 476 ALA A N 1
ATOM 3814 C CA . ALA A 1 476 ? -0.13 37.906 16.484 1 91.88 476 ALA A CA 1
ATOM 3815 C C . ALA A 1 476 ? -0.054 37.188 17.812 1 91.88 476 ALA A C 1
ATOM 3817 O O . ALA A 1 476 ? -0.053 37.812 18.875 1 91.88 476 ALA A O 1
ATOM 3818 N N . TYR A 1 477 ? 0.057 35.875 17.781 1 93.44 477 TYR A N 1
ATOM 3819 C CA . TYR A 1 477 ? 0.139 35.062 18.984 1 93.44 477 TYR A CA 1
ATOM 3820 C C . TYR A 1 477 ? 1.362 35.438 19.812 1 93.44 477 TYR A C 1
ATOM 3822 O O . TYR A 1 477 ? 1.264 35.625 21.031 1 93.44 477 TYR A O 1
ATOM 3830 N N . LYS A 1 478 ? 2.469 35.562 19.188 1 91.62 478 LYS A N 1
ATOM 3831 C CA . LYS A 1 478 ? 3.699 35.938 19.891 1 91.62 478 LYS A CA 1
ATOM 3832 C C . LYS A 1 478 ? 3.572 37.281 20.562 1 91.62 478 LYS A C 1
ATOM 3834 O O . LYS A 1 478 ? 3.982 37.469 21.719 1 91.62 478 LYS A O 1
ATOM 3839 N N . SER A 1 479 ? 3.027 38.219 19.844 1 92.94 479 SER A N 1
ATOM 3840 C CA . SER A 1 479 ? 2.838 39.562 20.406 1 92.94 479 SER A CA 1
ATOM 3841 C C . SER A 1 479 ? 1.848 39.531 21.578 1 92.94 479 SER A C 1
ATOM 3843 O O . SER A 1 479 ? 2.031 40.219 22.578 1 92.94 479 SER A O 1
ATOM 3845 N N . LEU A 1 480 ? 0.836 38.719 21.438 1 94.75 480 LEU A N 1
ATOM 3846 C CA . LEU A 1 480 ? -0.183 38.594 22.484 1 94.75 480 LEU A CA 1
ATOM 3847 C C . LEU A 1 480 ? 0.366 37.906 23.719 1 94.75 480 LEU A C 1
ATOM 3849 O O . LEU A 1 480 ? -0.03 38.188 24.844 1 94.75 480 LEU A O 1
ATOM 3853 N N . CYS A 1 481 ? 1.214 36.938 23.484 1 93.56 481 CYS A N 1
ATOM 3854 C CA . CYS A 1 481 ? 1.861 36.312 24.625 1 93.56 481 CYS A CA 1
ATOM 3855 C C . CYS A 1 481 ? 2.625 37.344 25.453 1 93.56 481 CYS A C 1
ATOM 3857 O O . CYS A 1 481 ? 2.594 37.312 26.688 1 93.56 481 CYS A O 1
ATOM 3859 N N . ALA A 1 482 ? 3.309 38.219 24.781 1 91.94 482 ALA A N 1
ATOM 3860 C CA . ALA A 1 482 ? 3.99 39.312 25.469 1 91.94 482 ALA A CA 1
ATOM 3861 C C . ALA A 1 482 ? 2.992 40.219 26.188 1 91.94 482 ALA A C 1
ATOM 3863 O O . ALA A 1 482 ? 3.26 40.688 27.297 1 91.94 482 ALA A O 1
ATOM 3864 N N . TYR A 1 483 ? 1.869 40.438 25.609 1 93.62 483 TYR A N 1
ATOM 3865 C CA . TYR A 1 483 ? 0.833 41.312 26.156 1 93.62 483 TYR A CA 1
ATOM 3866 C C . TYR A 1 483 ? 0.257 40.719 27.438 1 93.62 483 TYR A C 1
ATOM 3868 O O . TYR A 1 483 ? 0.073 41.406 28.438 1 93.62 483 TYR A O 1
ATOM 3876 N N . TYR A 1 484 ? 0.028 39.406 27.406 1 93.19 484 TYR A N 1
ATOM 3877 C CA . TYR A 1 484 ? -0.567 38.719 28.547 1 93.19 484 TYR A CA 1
ATOM 3878 C C . TYR A 1 484 ? 0.509 38.188 29.484 1 93.19 484 TYR A C 1
ATOM 3880 O O . TYR A 1 484 ? 0.202 37.562 30.5 1 93.19 484 TYR A O 1
ATOM 3888 N N . GLN A 1 485 ? 1.769 38.375 29.141 1 88.94 485 GLN A N 1
ATOM 3889 C CA . GLN A 1 485 ? 2.904 37.938 29.938 1 88.94 485 GLN A CA 1
ATOM 3890 C C . GLN A 1 485 ? 2.898 36.406 30.094 1 88.94 485 GLN A C 1
ATOM 3892 O O . GLN A 1 485 ? 3.051 35.906 31.203 1 88.94 485 GLN A O 1
ATOM 3897 N N . SER A 1 486 ? 2.486 35.781 29.047 1 90.12 486 SER A N 1
ATOM 3898 C CA . SER A 1 486 ? 2.537 34.312 28.969 1 90.12 486 SER A CA 1
ATOM 3899 C C . SER A 1 486 ? 3.672 33.875 28.062 1 90.12 486 SER A C 1
ATOM 3901 O O . SER A 1 486 ? 4.016 34.531 27.078 1 90.12 486 SER A O 1
ATOM 3903 N N . PRO A 1 487 ? 4.348 32.812 28.391 1 88.25 487 PRO A N 1
ATOM 3904 C CA . PRO A 1 487 ? 5.445 32.344 27.547 1 88.25 487 PRO A CA 1
ATOM 3905 C C . PRO A 1 487 ? 4.965 31.844 26.188 1 88.25 487 PRO A C 1
ATOM 3907 O O . PRO A 1 487 ? 3.883 31.266 26.094 1 88.25 487 PRO A O 1
ATOM 3910 N N . VAL A 1 488 ? 5.758 32.188 25.219 1 89.06 488 VAL A N 1
ATOM 3911 C CA . VAL A 1 488 ? 5.477 31.656 23.875 1 89.06 488 VAL A CA 1
ATOM 3912 C C . VAL A 1 488 ? 5.758 30.156 23.828 1 89.06 488 VAL A C 1
ATOM 3914 O O . VAL A 1 488 ? 6.82 29.703 24.266 1 89.06 488 VAL A O 1
ATOM 3917 N N . LYS A 1 489 ? 4.82 29.422 23.438 1 85.75 489 LYS A N 1
ATOM 3918 C CA . LYS A 1 489 ? 5.004 27.969 23.281 1 85.75 489 LYS A CA 1
ATOM 3919 C C . LYS A 1 489 ? 5.461 27.625 21.875 1 85.75 489 LYS A C 1
ATOM 3921 O O . LYS A 1 489 ? 4.668 27.672 20.922 1 85.75 489 LYS A O 1
ATOM 3926 N N . PRO A 1 490 ? 6.68 27.203 21.734 1 77.56 490 PRO A N 1
ATOM 3927 C CA . PRO A 1 490 ? 7.219 26.953 20.406 1 77.56 490 PRO A CA 1
ATOM 3928 C C . PRO A 1 490 ? 6.449 25.875 19.641 1 77.56 490 PRO A C 1
ATOM 3930 O O . PRO A 1 490 ? 6.293 25.953 18.422 1 77.56 490 PRO A O 1
ATOM 3933 N N . ASN A 1 491 ? 6.02 24.891 20.312 1 77.62 491 ASN A N 1
ATOM 3934 C CA . ASN A 1 491 ? 5.277 23.812 19.672 1 77.62 491 ASN A CA 1
ATOM 3935 C C . ASN A 1 491 ? 3.979 24.312 19.047 1 77.62 491 ASN A C 1
ATOM 3937 O O . ASN A 1 491 ? 3.582 23.859 17.984 1 77.62 491 ASN A O 1
ATOM 3941 N N . VAL A 1 492 ? 3.367 25.203 19.75 1 85.12 492 VAL A N 1
ATOM 3942 C CA . VAL A 1 492 ? 2.129 25.781 19.234 1 85.12 492 VAL A CA 1
ATOM 3943 C C . VAL A 1 492 ? 2.416 26.547 17.953 1 85.12 492 VAL A C 1
ATOM 3945 O O . VAL A 1 492 ? 1.702 26.406 16.953 1 85.12 492 VAL A O 1
ATOM 3948 N N . CYS A 1 493 ? 3.496 27.344 17.953 1 84.94 493 CYS A N 1
ATOM 3949 C CA . CYS A 1 493 ? 3.883 28.109 16.766 1 84.94 493 CYS A CA 1
ATOM 3950 C C . CYS A 1 493 ? 4.18 27.188 15.594 1 84.94 493 CYS A C 1
ATOM 3952 O O . CYS A 1 493 ? 3.715 27.438 14.477 1 84.94 493 CYS A O 1
ATOM 3954 N N . TRP A 1 494 ? 4.84 26.188 15.961 1 76.81 494 TRP A N 1
ATOM 3955 C CA . TRP A 1 494 ? 5.242 25.266 14.914 1 76.81 494 TRP A CA 1
ATOM 3956 C C . TRP A 1 494 ? 4.023 24.625 14.258 1 76.81 494 TRP A C 1
ATOM 3958 O O . TRP A 1 494 ? 3.951 24.516 13.031 1 76.81 494 TRP A O 1
ATOM 3968 N N . PHE A 1 495 ? 3.115 24.156 14.992 1 78.06 495 PHE A N 1
ATOM 3969 C CA . PHE A 1 495 ? 1.945 23.484 14.453 1 78.06 495 PHE A CA 1
ATOM 3970 C C . PHE A 1 495 ? 1.083 24.438 13.641 1 78.06 495 PHE A C 1
ATOM 3972 O O . PHE A 1 495 ? 0.561 24.062 12.586 1 78.06 495 PHE A O 1
ATOM 3979 N N . ILE A 1 496 ? 0.948 25.641 14.109 1 82.62 496 ILE A N 1
ATOM 3980 C CA . ILE A 1 496 ? 0.121 26.594 13.391 1 82.62 496 ILE A CA 1
ATOM 3981 C C . ILE A 1 496 ? 0.755 26.906 12.039 1 82.62 496 ILE A C 1
ATOM 3983 O O . ILE A 1 496 ? 0.058 27 11.023 1 82.62 496 ILE A O 1
ATOM 3987 N N . GLU A 1 497 ? 1.963 27.016 12.023 1 76.75 497 GLU A N 1
ATOM 3988 C CA . GLU A 1 497 ? 2.666 27.406 10.797 1 76.75 497 GLU A CA 1
ATOM 3989 C C . GLU A 1 497 ? 2.715 26.234 9.812 1 76.75 497 GLU A C 1
ATOM 3991 O O . GLU A 1 497 ? 2.693 26.453 8.594 1 76.75 497 GLU A O 1
ATOM 3996 N N . ASN A 1 498 ? 2.789 25.062 10.359 1 67.88 498 ASN A N 1
ATOM 3997 C CA . ASN A 1 498 ? 3.057 23.938 9.469 1 67.88 498 ASN A CA 1
ATOM 3998 C C . ASN A 1 498 ? 1.82 23.062 9.281 1 67.88 498 ASN A C 1
ATOM 4000 O O . ASN A 1 498 ? 1.682 22.391 8.258 1 67.88 498 ASN A O 1
ATOM 4004 N N . ALA A 1 499 ? 1.226 22.797 10.297 1 60.66 499 ALA A N 1
ATOM 4005 C CA . ALA A 1 499 ? 0.124 21.828 10.266 1 60.66 499 ALA A CA 1
ATOM 4006 C C . ALA A 1 499 ? -1.04 22.359 9.438 1 60.66 499 ALA A C 1
ATOM 4008 O O . ALA A 1 499 ? -1.69 21.609 8.711 1 60.66 499 ALA A O 1
ATOM 4009 N N . PHE A 1 500 ? -1.359 23.625 9.609 1 58.25 500 PHE A N 1
ATOM 4010 C CA . PHE A 1 500 ? -2.592 24.141 9.023 1 58.25 500 PHE A CA 1
ATOM 4011 C C . PHE A 1 500 ? -2.361 24.594 7.586 1 58.25 500 PHE A C 1
ATOM 4013 O O . PHE A 1 500 ? -3.309 24.703 6.805 1 58.25 500 PHE A O 1
ATOM 4020 N N . GLY A 1 501 ? -1.246 24.875 7.156 1 50.22 501 GLY A N 1
ATOM 4021 C CA . GLY A 1 501 ? -1.009 25.328 5.793 1 50.22 501 GLY A CA 1
ATOM 4022 C C . GLY A 1 501 ? -1.185 24.219 4.766 1 50.22 501 GLY A C 1
ATOM 4023 O O . GLY A 1 501 ? -1.246 24.484 3.564 1 50.22 501 GLY A O 1
ATOM 4024 N N . ARG A 1 502 ? -1.156 23.047 5.145 1 50.22 502 ARG A N 1
ATOM 4025 C CA . ARG A 1 502 ? -0.843 22.047 4.117 1 50.22 502 ARG A CA 1
ATOM 4026 C C . ARG A 1 502 ? -2.115 21.438 3.537 1 50.22 502 ARG A C 1
ATOM 4028 O O . ARG A 1 502 ? -2.186 21.172 2.338 1 50.22 502 ARG A O 1
ATOM 4035 N N . ASP A 1 503 ? -3.037 20.859 4.273 1 49.12 503 ASP A N 1
ATOM 4036 C CA . ASP A 1 503 ? -4.254 20.344 3.654 1 49.12 503 ASP A CA 1
ATOM 4037 C C . ASP A 1 503 ? -5.328 21.422 3.576 1 49.12 503 ASP A C 1
ATOM 4039 O O . ASP A 1 503 ? -5.977 21.734 4.578 1 49.12 503 ASP A O 1
ATOM 4043 N N . PRO A 1 504 ? -5.168 22.219 2.447 1 49.97 504 PRO A N 1
ATOM 4044 C CA . PRO A 1 504 ? -6.164 23.281 2.354 1 49.97 504 PRO A CA 1
ATOM 4045 C C . PRO A 1 504 ? -7.566 22.828 2.734 1 49.97 504 PRO A C 1
ATOM 4047 O O . PRO A 1 504 ? -8.445 23.656 3 1 49.97 504 PRO A O 1
ATOM 4050 N N . LYS A 1 505 ? -7.598 21.484 2.701 1 56.41 505 LYS A N 1
ATOM 4051 C CA . LYS A 1 505 ? -8.961 21.016 2.918 1 56.41 505 LYS A CA 1
ATOM 4052 C C . LYS A 1 505 ? -9.297 20.984 4.406 1 56.41 505 LYS A C 1
ATOM 4054 O O . LYS A 1 505 ? -10.477 20.984 4.781 1 56.41 505 LYS A O 1
ATOM 4059 N N . ASN A 1 506 ? -8.172 21 5.16 1 64.19 506 ASN A N 1
ATOM 4060 C CA . ASN A 1 506 ? -8.5 20.906 6.578 1 64.19 506 ASN A CA 1
ATOM 4061 C C . ASN A 1 506 ? -8.242 22.234 7.305 1 64.19 506 ASN A C 1
ATOM 4063 O O . ASN A 1 506 ? -7.098 22.547 7.629 1 64.19 506 ASN A O 1
ATOM 4067 N N . LYS A 1 507 ? -9.18 23.016 7.469 1 79.94 507 LYS A N 1
ATOM 4068 C CA . LYS A 1 507 ? -9.148 24.328 8.125 1 79.94 507 LYS A CA 1
ATOM 4069 C C . LYS A 1 507 ? -9.742 24.234 9.531 1 79.94 507 LYS A C 1
ATOM 4071 O O . LYS A 1 507 ? -10.523 25.109 9.93 1 79.94 507 LYS A O 1
ATOM 4076 N N . VAL A 1 508 ? -9.398 23.172 10.266 1 86.62 508 VAL A N 1
ATOM 4077 C CA . VAL A 1 508 ? -9.922 22.938 11.602 1 86.62 508 VAL A CA 1
ATOM 4078 C C . VAL A 1 508 ? -8.875 23.328 12.641 1 86.62 508 VAL A C 1
ATOM 4080 O O . VAL A 1 508 ? -7.762 22.812 12.641 1 86.62 508 VAL A O 1
ATOM 4083 N N . PHE A 1 509 ? -9.18 24.312 13.453 1 89.06 509 PHE A N 1
ATOM 4084 C CA . PHE A 1 509 ? -8.352 24.672 14.594 1 89.06 509 PHE A CA 1
ATOM 4085 C C . PHE A 1 509 ? -8.656 23.781 15.789 1 89.06 509 PHE A C 1
ATOM 4087 O O . PHE A 1 509 ? -9.539 24.078 16.594 1 89.06 509 PHE A O 1
ATOM 4094 N N . ASN A 1 510 ? -7.934 22.688 16 1 86.38 510 ASN A N 1
ATOM 4095 C CA . ASN A 1 510 ? -8.148 21.672 17.031 1 86.38 510 ASN A CA 1
ATOM 4096 C C . ASN A 1 510 ? -7.098 21.75 18.125 1 86.38 510 ASN A C 1
ATOM 4098 O O . ASN A 1 510 ? -5.902 21.594 17.859 1 86.38 510 ASN A O 1
ATOM 4102 N N . PHE A 1 511 ? -7.434 21.859 19.391 1 85.19 511 PHE A N 1
ATOM 4103 C CA . PHE A 1 511 ? -6.52 22.016 20.516 1 85.19 511 PHE A CA 1
ATOM 4104 C C . PHE A 1 511 ? -5.719 20.734 20.734 1 85.19 511 PHE A C 1
ATOM 4106 O O . PHE A 1 511 ? -4.605 20.766 21.266 1 85.19 511 PHE A O 1
ATOM 4113 N N . LYS A 1 512 ? -6.324 19.672 20.344 1 78.06 512 LYS A N 1
ATOM 4114 C CA . LYS A 1 512 ? -5.672 18.391 20.594 1 78.06 512 LYS A CA 1
ATOM 4115 C C . LYS A 1 512 ? -4.367 18.281 19.797 1 78.06 512 LYS A C 1
ATOM 4117 O O . LYS A 1 512 ? -3.488 17.5 20.156 1 78.06 512 LYS A O 1
ATOM 4122 N N . LEU A 1 513 ? -4.262 19.016 18.734 1 74.5 513 LEU A N 1
ATOM 4123 C CA . LEU A 1 513 ? -3.076 18.969 17.875 1 74.5 513 LEU A CA 1
ATOM 4124 C C . LEU A 1 513 ? -1.844 19.438 18.656 1 74.5 513 LEU A C 1
ATOM 4126 O O . LEU A 1 513 ? -0.731 18.969 18.375 1 74.5 513 LEU A O 1
ATOM 4130 N N . PHE A 1 514 ? -2.037 20.359 19.609 1 77.31 514 PHE A N 1
ATOM 4131 C CA . PHE A 1 514 ? -0.907 20.969 20.312 1 77.31 514 PHE A CA 1
ATOM 4132 C C . PHE A 1 514 ? -0.391 20.062 21.406 1 77.31 514 PHE A C 1
ATOM 4134 O O . PHE A 1 514 ? 0.705 20.266 21.938 1 77.31 514 PHE A O 1
ATOM 4141 N N . THR A 1 515 ? -1.229 19.062 21.766 1 71.44 515 THR A N 1
ATOM 4142 C CA . THR A 1 515 ? -0.848 18.172 22.859 1 71.44 515 THR A CA 1
ATOM 4143 C C . THR A 1 515 ? -0.414 16.812 22.328 1 71.44 515 THR A C 1
ATOM 4145 O O . THR A 1 515 ? -0.024 15.938 23.094 1 71.44 515 THR A O 1
ATOM 4148 N N . LYS A 1 516 ? -0.535 16.672 21.031 1 63.25 516 LYS A N 1
ATOM 4149 C CA . LYS A 1 516 ? -0.343 15.352 20.453 1 63.25 516 LYS A CA 1
ATOM 4150 C C . LYS A 1 516 ? 1.102 14.883 20.609 1 63.25 516 LYS A C 1
ATOM 4152 O O . LYS A 1 516 ? 1.353 13.703 20.859 1 63.25 516 LYS A O 1
ATOM 4157 N N . HIS A 1 517 ? 2.104 15.797 20.516 1 61.25 517 HIS A N 1
ATOM 4158 C CA . HIS A 1 517 ? 3.496 15.367 20.516 1 61.25 517 HIS A CA 1
ATOM 4159 C C . HIS A 1 517 ? 4.035 15.227 21.938 1 61.25 517 HIS A C 1
ATOM 4161 O O . HIS A 1 517 ? 4.777 14.289 22.234 1 61.25 517 HIS A O 1
ATOM 4167 N N . THR A 1 518 ? 3.604 16.188 22.922 1 62.34 518 THR A N 1
ATOM 4168 C CA . THR A 1 518 ? 4.172 16.203 24.266 1 62.34 518 THR A CA 1
ATOM 4169 C C . THR A 1 518 ? 3.172 15.641 25.281 1 62.34 518 THR A C 1
ATOM 4171 O O . THR A 1 518 ? 3.553 15.25 26.391 1 62.34 518 THR A O 1
ATOM 4174 N N . ARG A 1 519 ? 1.875 15.414 24.938 1 65.88 519 ARG A N 1
ATOM 4175 C CA . ARG A 1 519 ? 0.784 14.977 25.812 1 65.88 519 ARG A CA 1
ATOM 4176 C C . ARG A 1 519 ? 0.608 15.922 26.984 1 65.88 519 ARG A C 1
ATOM 4178 O O . ARG A 1 519 ? 0.037 15.547 28.016 1 65.88 519 ARG A O 1
ATOM 4185 N N . GLU A 1 520 ? 1.344 17 26.984 1 75.94 520 GLU A N 1
ATOM 4186 C CA . GLU A 1 520 ? 1.127 18.047 27.969 1 75.94 520 GLU A CA 1
ATOM 4187 C C . GLU A 1 520 ? 0.093 19.062 27.484 1 75.94 520 GLU A C 1
ATOM 4189 O O . GLU A 1 520 ? 0.274 19.703 26.453 1 75.94 520 GLU A O 1
ATOM 4194 N N . GLN A 1 521 ? -0.958 19.047 28.25 1 80.88 521 GLN A N 1
ATOM 4195 C CA . GLN A 1 521 ? -2.016 20 27.891 1 80.88 521 GLN A CA 1
ATOM 4196 C C . GLN A 1 521 ? -1.607 21.422 28.219 1 80.88 521 GLN A C 1
ATOM 4198 O O . GLN A 1 521 ? -0.932 21.672 29.219 1 80.88 521 GLN A O 1
ATOM 4203 N N . LEU A 1 522 ? -1.948 22.328 27.391 1 88.06 522 LEU A N 1
ATOM 4204 C CA . LEU A 1 522 ? -1.727 23.75 27.641 1 88.06 522 LEU A CA 1
ATOM 4205 C C . LEU A 1 522 ? -2.594 24.234 28.797 1 88.06 522 LEU A C 1
ATOM 4207 O O . LEU A 1 522 ? -3.742 23.812 28.953 1 88.06 522 LEU A O 1
ATOM 4211 N N . SER A 1 523 ? -1.995 25.047 29.672 1 89.81 523 SER A N 1
ATOM 4212 C CA . SER A 1 523 ? -2.781 25.625 30.766 1 89.81 523 SER A CA 1
ATOM 4213 C C . SER A 1 523 ? -3.82 26.609 30.234 1 89.81 523 SER A C 1
ATOM 4215 O O . SER A 1 523 ? -3.703 27.094 29.109 1 89.81 523 SER A O 1
ATOM 4217 N N . ASN A 1 524 ? -4.898 26.844 31 1 92.75 524 ASN A N 1
ATOM 4218 C CA . ASN A 1 524 ? -5.926 27.812 30.609 1 92.75 524 ASN A CA 1
ATOM 4219 C C . ASN A 1 524 ? -5.328 29.188 30.344 1 92.75 524 ASN A C 1
ATOM 4221 O O . ASN A 1 524 ? -5.781 29.906 29.438 1 92.75 524 ASN A O 1
ATOM 4225 N N . GLN A 1 525 ? -4.273 29.547 31.078 1 92.94 525 GLN A N 1
ATOM 4226 C CA . GLN A 1 525 ? -3.613 30.828 30.891 1 92.94 525 GLN A CA 1
ATOM 4227 C C . GLN A 1 525 ? -2.891 30.891 29.547 1 92.94 525 GLN A C 1
ATOM 4229 O O . GLN A 1 525 ? -2.879 31.938 28.891 1 92.94 525 GLN A O 1
ATOM 4234 N N . ASP A 1 526 ? -2.363 29.781 29.219 1 91.31 526 ASP A N 1
ATOM 4235 C CA . ASP A 1 526 ? -1.622 29.703 27.969 1 91.31 526 ASP A CA 1
ATOM 4236 C C . ASP A 1 526 ? -2.559 29.797 26.766 1 91.31 526 ASP A C 1
ATOM 4238 O O . ASP A 1 526 ? -2.135 30.188 25.672 1 91.31 526 ASP A O 1
ATOM 4242 N N . LEU A 1 527 ? -3.811 29.547 27.016 1 93.19 527 LEU A N 1
ATOM 4243 C CA . LEU A 1 527 ? -4.762 29.5 25.922 1 93.19 527 LEU A CA 1
ATOM 4244 C C . LEU A 1 527 ? -5.324 30.891 25.625 1 93.19 527 LEU A C 1
ATOM 4246 O O . LEU A 1 527 ? -5.848 31.125 24.531 1 93.19 527 LEU A O 1
ATOM 4250 N N . ILE A 1 528 ? -5.219 31.75 26.5 1 95.81 528 ILE A N 1
ATOM 4251 C CA . ILE A 1 528 ? -5.844 33.062 26.375 1 95.81 528 ILE A CA 1
ATOM 4252 C C . ILE A 1 528 ? -5.254 33.812 25.172 1 95.81 528 ILE A C 1
ATOM 4254 O O . ILE A 1 528 ? -5.984 34.25 24.281 1 95.81 528 ILE A O 1
ATOM 4258 N N . PRO A 1 529 ? -3.867 33.938 25.078 1 95.69 529 PRO A N 1
ATOM 4259 C CA . PRO A 1 529 ? -3.33 34.625 23.906 1 95.69 529 PRO A CA 1
ATOM 4260 C C . PRO A 1 529 ? -3.658 33.875 22.594 1 95.69 529 PRO A C 1
ATOM 4262 O O . PRO A 1 529 ? -3.834 34.531 21.562 1 95.69 529 PRO A O 1
ATOM 4265 N N . LEU A 1 530 ? -3.766 32.656 22.672 1 93.56 530 LEU A N 1
ATOM 4266 C CA . LEU A 1 530 ? -4.043 31.844 21.484 1 93.56 530 LEU A CA 1
ATOM 4267 C C . LEU A 1 530 ? -5.449 32.125 20.969 1 93.56 530 LEU A C 1
ATOM 4269 O O . LEU A 1 530 ? -5.637 32.312 19.766 1 93.56 530 LEU A O 1
ATOM 4273 N N . ILE A 1 531 ? -6.426 32.125 21.844 1 95.25 531 ILE A N 1
ATOM 4274 C CA . ILE A 1 531 ? -7.809 32.406 21.469 1 95.25 531 ILE A CA 1
ATOM 4275 C C . ILE A 1 531 ? -7.953 33.844 21.016 1 95.25 531 ILE A C 1
ATOM 4277 O O . ILE A 1 531 ? -8.719 34.125 20.078 1 95.25 531 ILE A O 1
ATOM 4281 N N . HIS A 1 532 ? -7.23 34.688 21.688 1 95.31 532 HIS A N 1
ATOM 4282 C CA . HIS A 1 532 ? -7.254 36.094 21.266 1 95.31 532 HIS A CA 1
ATOM 4283 C C . HIS A 1 532 ? -6.738 36.25 19.844 1 95.31 532 HIS A C 1
ATOM 4285 O O . HIS A 1 532 ? -7.277 37.031 19.062 1 95.31 532 HIS A O 1
ATOM 4291 N N . ALA A 1 533 ? -5.73 35.531 19.5 1 93.19 533 ALA A N 1
ATOM 4292 C CA . ALA A 1 533 ? -5.184 35.562 18.141 1 93.19 533 ALA A CA 1
ATOM 4293 C C . ALA A 1 533 ? -6.203 35.062 17.125 1 93.19 533 ALA A C 1
ATOM 4295 O O . ALA A 1 533 ? -6.207 35.5 15.969 1 93.19 533 ALA A O 1
ATOM 4296 N N . LEU A 1 534 ? -7.102 34.25 17.531 1 92.62 534 LEU A N 1
ATOM 4297 C CA . LEU A 1 534 ? -8.102 33.656 16.656 1 92.62 534 LEU A CA 1
ATOM 4298 C C . LEU A 1 534 ? -9.242 34.625 16.375 1 92.62 534 LEU A C 1
ATOM 4300 O O . LEU A 1 534 ? -10.008 34.438 15.438 1 92.62 534 LEU A O 1
ATOM 4304 N N . ARG A 1 535 ? -9.352 35.656 17.172 1 91.75 535 ARG A N 1
ATOM 4305 C CA . ARG A 1 535 ? -10.453 36.594 17.031 1 91.75 535 ARG A CA 1
ATOM 4306 C C . ARG A 1 535 ? -10.539 37.125 15.609 1 91.75 535 ARG A C 1
ATOM 4308 O O . ARG A 1 535 ? -11.641 37.312 15.07 1 91.75 535 ARG A O 1
ATOM 4315 N N . TYR A 1 536 ? -9.422 37.344 15.062 1 88.12 536 TYR A N 1
ATOM 4316 C CA . TYR A 1 536 ? -9.422 38 13.766 1 88.12 536 TYR A CA 1
ATOM 4317 C C . TYR A 1 536 ? -8.68 37.188 12.719 1 88.12 536 TYR A C 1
ATOM 4319 O O . TYR A 1 536 ? -8.188 37.719 11.734 1 88.12 536 TYR A O 1
ATOM 4327 N N . ASP A 1 537 ? -8.648 35.938 13.031 1 86.69 537 ASP A N 1
ATOM 4328 C CA . ASP A 1 537 ? -8.078 35 12.047 1 86.69 537 ASP A CA 1
ATOM 4329 C C . ASP A 1 537 ? -9.047 34.781 10.898 1 86.69 537 ASP A C 1
ATOM 4331 O O . ASP A 1 537 ? -10.266 34.719 11.102 1 86.69 537 ASP A O 1
ATOM 4335 N N . TRP A 1 538 ? -8.5 34.688 9.656 1 79.44 538 TRP A N 1
ATOM 4336 C CA . TRP A 1 538 ? -9.359 34.531 8.492 1 79.44 538 TRP A CA 1
ATOM 4337 C C . TRP A 1 538 ? -9.156 33.156 7.863 1 79.44 538 TRP A C 1
ATOM 4339 O O . TRP A 1 538 ? -9.742 32.844 6.82 1 79.44 538 TRP A O 1
ATOM 4349 N N . TYR A 1 539 ? -8.375 32.344 8.453 1 81.19 539 TYR A N 1
ATOM 4350 C CA . TYR A 1 539 ? -8.016 31.078 7.82 1 81.19 539 TYR A CA 1
ATOM 4351 C C . TYR A 1 539 ? -8.867 29.922 8.352 1 81.19 539 TYR A C 1
ATOM 4353 O O . TYR A 1 539 ? -9.414 29.141 7.578 1 81.19 539 TYR A O 1
ATOM 4361 N N . PHE A 1 540 ? -9.055 29.766 9.672 1 87.56 540 PHE A N 1
ATOM 4362 C CA . PHE A 1 540 ? -9.711 28.625 10.289 1 87.56 540 PHE A CA 1
ATOM 4363 C C . PHE A 1 540 ? -11.227 28.75 10.203 1 87.56 540 PHE A C 1
ATOM 4365 O O . PHE A 1 540 ? -11.781 29.797 10.539 1 87.56 540 PHE A O 1
ATOM 4372 N N . GLU A 1 541 ? -11.852 27.703 9.812 1 89.44 541 GLU A N 1
ATOM 4373 C CA . GLU A 1 541 ? -13.305 27.719 9.633 1 89.44 541 GLU A CA 1
ATOM 4374 C C . GLU A 1 541 ? -14 26.906 10.719 1 89.44 541 GLU A C 1
ATOM 4376 O O . GLU A 1 541 ? -15.211 27.031 10.922 1 89.44 541 GLU A O 1
ATOM 4381 N N . GLU A 1 542 ? -13.266 26.109 11.367 1 91.62 542 GLU A N 1
ATOM 4382 C CA . GLU A 1 542 ? -13.844 25.281 12.422 1 91.62 542 GLU A CA 1
ATOM 4383 C C . GLU A 1 542 ? -13.031 25.375 13.711 1 91.62 542 GLU A C 1
ATOM 4385 O O . GLU A 1 542 ? -11.797 25.406 13.672 1 91.62 542 GLU A O 1
ATOM 4390 N N . LEU A 1 543 ? -13.703 25.5 14.773 1 93.19 543 LEU A N 1
ATOM 4391 C CA . LEU A 1 543 ? -13.094 25.484 16.109 1 93.19 543 LEU A CA 1
ATOM 4392 C C . LEU A 1 543 ? -13.469 24.203 16.859 1 93.19 543 LEU A C 1
ATOM 4394 O O . LEU A 1 543 ? -14.656 23.891 17.016 1 93.19 543 LEU A O 1
ATOM 4398 N N . ALA A 1 544 ? -12.523 23.453 17.266 1 93.12 544 ALA A N 1
ATOM 4399 C CA . ALA A 1 544 ? -12.773 22.219 18 1 93.12 544 ALA A CA 1
ATOM 4400 C C . ALA A 1 544 ? -12 22.188 19.312 1 93.12 544 ALA A C 1
ATOM 4402 O O . ALA A 1 544 ? -10.766 22.188 19.312 1 93.12 544 ALA A O 1
ATOM 4403 N N . ILE A 1 545 ? -12.656 22.219 20.422 1 93.19 545 ILE A N 1
ATOM 4404 C CA . ILE A 1 545 ? -12.109 22.031 21.75 1 93.19 545 ILE A CA 1
ATOM 4405 C C . ILE A 1 545 ? -12.758 20.812 22.406 1 93.19 545 ILE A C 1
ATOM 4407 O O . ILE A 1 545 ? -13.906 20.875 22.859 1 93.19 545 ILE A O 1
ATOM 4411 N N . LYS A 1 546 ? -12.031 19.766 22.5 1 91.5 546 LYS A N 1
ATOM 4412 C CA . LYS A 1 546 ? -12.586 18.531 23.031 1 91.5 546 LYS A CA 1
ATOM 4413 C C . LYS A 1 546 ? -11.75 18 24.203 1 91.5 546 LYS A C 1
ATOM 4415 O O . LYS A 1 546 ? -10.516 18.094 24.172 1 91.5 546 LYS A O 1
ATOM 4420 N N . ASN A 1 547 ? -12.391 17.531 25.266 1 88.56 547 ASN A N 1
ATOM 4421 C CA . ASN A 1 547 ? -11.758 16.906 26.422 1 88.56 547 ASN A CA 1
ATOM 4422 C C . ASN A 1 547 ? -10.68 17.812 27.016 1 88.56 547 ASN A C 1
ATOM 4424 O O . ASN A 1 547 ? -9.547 17.391 27.234 1 88.56 547 ASN A O 1
ATOM 4428 N N . TYR A 1 548 ? -10.977 19.031 27.109 1 89.06 548 TYR A N 1
ATOM 4429 C CA . TYR A 1 548 ? -10.125 20.078 27.672 1 89.06 548 TYR A CA 1
ATOM 4430 C C . TYR A 1 548 ? -10.836 20.797 28.812 1 89.06 548 TYR A C 1
ATOM 4432 O O . TYR A 1 548 ? -11.758 21.578 28.562 1 89.06 548 TYR A O 1
ATOM 4440 N N . PRO A 1 549 ? -10.414 20.609 30.016 1 89.81 549 PRO A N 1
ATOM 4441 C CA . PRO A 1 549 ? -11.086 21.312 31.109 1 89.81 549 PRO A CA 1
ATOM 4442 C C . PRO A 1 549 ? -10.852 22.812 31.078 1 89.81 549 PRO A C 1
ATOM 4444 O O . PRO A 1 549 ? -9.703 23.266 31 1 89.81 549 PRO A O 1
ATOM 4447 N N . ILE A 1 550 ? -11.883 23.609 31 1 93.06 550 ILE A N 1
ATOM 4448 C CA . ILE A 1 550 ? -11.844 25.078 31.031 1 93.06 550 ILE A CA 1
ATOM 4449 C C . ILE A 1 550 ? -12.359 25.578 32.375 1 93.06 550 ILE A C 1
ATOM 4451 O O . ILE A 1 550 ? -13.57 25.641 32.594 1 93.06 550 ILE A O 1
ATOM 4455 N N . THR A 1 551 ? -11.453 25.984 33.219 1 91.19 551 THR A N 1
ATOM 4456 C CA . THR A 1 551 ? -11.82 26.344 34.594 1 91.19 551 THR A CA 1
ATOM 4457 C C . THR A 1 551 ? -11.688 27.859 34.812 1 91.19 551 THR A C 1
ATOM 4459 O O . THR A 1 551 ? -12.328 28.422 35.688 1 91.19 551 THR A O 1
ATOM 4462 N N . LEU A 1 552 ? -10.867 28.547 34 1 92.69 552 LEU A N 1
ATOM 4463 C CA . LEU A 1 552 ? -10.609 29.969 34.188 1 92.69 552 LEU A CA 1
ATOM 4464 C C . LEU A 1 552 ? -11.695 30.812 33.5 1 92.69 552 LEU A C 1
ATOM 4466 O O . LEU A 1 552 ? -11.969 30.625 32.312 1 92.69 552 LEU A O 1
ATOM 4470 N N . LYS A 1 553 ? -12.266 31.672 34.219 1 91.25 553 LYS A N 1
ATOM 4471 C CA . LYS A 1 553 ? -13.328 32.531 33.719 1 91.25 553 LYS A CA 1
ATOM 4472 C C . LYS A 1 553 ? -12.812 33.469 32.594 1 91.25 553 LYS A C 1
ATOM 4474 O O . LYS A 1 553 ? -13.547 33.781 31.672 1 91.25 553 LYS A O 1
ATOM 4479 N N . GLU A 1 554 ? -11.594 33.906 32.75 1 93.38 554 GLU A N 1
ATOM 4480 C CA . GLU A 1 554 ? -10.992 34.781 31.734 1 93.38 554 GLU A CA 1
ATOM 4481 C C . GLU A 1 554 ? -10.945 34.062 30.375 1 93.38 554 GLU A C 1
ATOM 4483 O O . GLU A 1 554 ? -11.117 34.719 29.344 1 93.38 554 GLU A O 1
ATOM 4488 N N . LEU A 1 555 ? -10.688 32.844 30.469 1 94.56 555 LEU A N 1
ATOM 4489 C CA . LEU A 1 555 ? -10.633 32.094 29.234 1 94.56 555 LEU A CA 1
ATOM 4490 C C . LEU A 1 555 ? -12.016 31.984 28.594 1 94.56 555 LEU A C 1
ATOM 4492 O O . LEU A 1 555 ? -12.148 32.094 27.359 1 94.56 555 LEU A O 1
ATOM 4496 N N . ILE A 1 556 ? -13.023 31.812 29.359 1 94.25 556 ILE A N 1
ATOM 4497 C CA . ILE A 1 556 ? -14.398 31.734 28.859 1 94.25 556 ILE A CA 1
ATOM 4498 C C . ILE A 1 556 ? -14.773 33.062 28.203 1 94.25 556 ILE A C 1
ATOM 4500 O O . ILE A 1 556 ? -15.367 33.094 27.125 1 94.25 556 ILE A O 1
ATOM 4504 N N . THR A 1 557 ? -14.398 34.094 28.875 1 94.25 557 THR A N 1
ATOM 4505 C CA . THR A 1 557 ? -14.672 35.406 28.328 1 94.25 557 THR A CA 1
ATOM 4506 C C . THR A 1 557 ? -13.969 35.594 26.984 1 94.25 557 THR A C 1
ATOM 4508 O O . THR A 1 557 ? -14.539 36.188 26.047 1 94.25 557 THR A O 1
ATOM 4511 N N . GLU A 1 558 ? -12.781 35.125 26.953 1 94.81 558 GLU A N 1
ATOM 4512 C CA . GLU A 1 558 ? -12.031 35.25 25.703 1 94.81 558 GLU A CA 1
ATOM 4513 C C . GLU A 1 558 ? -12.672 34.406 24.594 1 94.81 558 GLU A C 1
ATOM 4515 O O . GLU A 1 558 ? -12.703 34.844 23.438 1 94.81 558 GLU A O 1
ATOM 4520 N N . ILE A 1 559 ? -13.117 33.25 24.906 1 94.81 559 ILE A N 1
ATOM 4521 C CA . ILE A 1 559 ? -13.766 32.406 23.922 1 94.81 559 ILE A CA 1
ATOM 4522 C C . ILE A 1 559 ? -15.031 33.062 23.406 1 94.81 559 ILE A C 1
ATOM 4524 O O . ILE A 1 559 ? -15.266 33.094 22.188 1 94.81 559 ILE A O 1
ATOM 4528 N N . THR A 1 560 ? -15.805 33.594 24.297 1 93.81 560 THR A N 1
ATOM 4529 C CA . THR A 1 560 ? -17.031 34.281 23.906 1 93.81 560 THR A CA 1
ATOM 4530 C C . THR A 1 560 ? -16.734 35.5 23.047 1 93.81 560 THR A C 1
ATOM 4532 O O . THR A 1 560 ? -17.438 35.781 22.062 1 93.81 560 THR A O 1
ATOM 4535 N N . THR A 1 561 ? -15.688 36.219 23.406 1 93.81 561 THR A N 1
ATOM 4536 C CA . THR A 1 561 ? -15.297 37.406 22.609 1 93.81 561 THR A CA 1
ATOM 4537 C C . THR A 1 561 ? -14.844 37 21.219 1 93.81 561 THR A C 1
ATOM 4539 O O . THR A 1 561 ? -15.148 37.656 20.234 1 93.81 561 THR A O 1
ATOM 4542 N N . MET A 1 562 ? -14.125 35.969 21.219 1 94.5 562 MET A N 1
ATOM 4543 C CA . MET A 1 562 ? -13.648 35.438 19.938 1 94.5 562 MET A CA 1
ATOM 4544 C C . MET A 1 562 ? -14.82 35.031 19.047 1 94.5 562 MET A C 1
ATOM 4546 O O . MET A 1 562 ? -14.836 35.344 17.859 1 94.5 562 MET A O 1
ATOM 4550 N N . LEU A 1 563 ? -15.828 34.406 19.625 1 92.5 563 LEU A N 1
ATOM 4551 C CA . LEU A 1 563 ? -17 33.969 18.859 1 92.5 563 LEU A CA 1
ATOM 4552 C C . LEU A 1 563 ? -17.797 35.156 18.359 1 92.5 563 LEU A C 1
ATOM 4554 O O . LEU A 1 563 ? -18.453 35.094 17.312 1 92.5 563 LEU A O 1
ATOM 4558 N N . SER A 1 564 ? -17.672 36.219 19.094 1 90.44 564 SER A N 1
ATOM 4559 C CA . SER A 1 564 ? -18.406 37.406 18.734 1 90.44 564 SER A CA 1
ATOM 4560 C C . SER A 1 564 ? -17.688 38.188 17.641 1 90.44 564 SER A C 1
ATOM 4562 O O . SER A 1 564 ? -18.312 38.906 16.859 1 90.44 564 SER A O 1
ATOM 4564 N N . SER A 1 565 ? -16.438 38.031 17.578 1 88.88 565 SER A N 1
ATOM 4565 C CA . SER A 1 565 ? -15.641 38.875 16.688 1 88.88 565 SER A CA 1
ATOM 4566 C C . SER A 1 565 ? -15.273 38.125 15.406 1 88.88 565 SER A C 1
ATOM 4568 O O . SER A 1 565 ? -15.188 38.75 14.336 1 88.88 565 SER A O 1
ATOM 4570 N N . ASN A 1 566 ? -15.133 36.875 15.5 1 89.5 566 ASN A N 1
ATOM 4571 C CA . ASN A 1 566 ? -14.664 36.094 14.352 1 89.5 566 ASN A CA 1
ATOM 4572 C C . ASN A 1 566 ? -15.773 35.875 13.328 1 89.5 566 ASN A C 1
ATOM 4574 O O . ASN A 1 566 ? -16.891 35.5 13.688 1 89.5 566 ASN A O 1
ATOM 4578 N N . THR A 1 567 ? -15.5 36.094 12.102 1 84.38 567 THR A N 1
ATOM 4579 C CA . THR A 1 567 ? -16.516 35.969 11.062 1 84.38 567 THR A CA 1
ATOM 4580 C C . THR A 1 567 ? -16.234 34.781 10.156 1 84.38 567 THR A C 1
ATOM 4582 O O . THR A 1 567 ? -16.969 34.5 9.203 1 84.38 567 THR A O 1
ATOM 4585 N N . THR A 1 568 ? -15.211 34.062 10.43 1 86.94 568 THR A N 1
ATOM 4586 C CA . THR A 1 568 ? -14.789 33 9.523 1 86.94 568 THR A CA 1
ATOM 4587 C C . THR A 1 568 ? -15.234 31.641 10.039 1 86.94 568 THR A C 1
ATOM 4589 O O . THR A 1 568 ? -15.539 30.75 9.258 1 86.94 568 THR A O 1
ATOM 4592 N N . ILE A 1 569 ? -15.367 31.438 11.305 1 91.19 569 ILE A N 1
ATOM 4593 C CA . ILE A 1 569 ? -15.703 30.156 11.914 1 91.19 569 ILE A CA 1
ATOM 4594 C C . ILE A 1 569 ? -17.172 29.828 11.648 1 91.19 569 ILE A C 1
ATOM 4596 O O . ILE A 1 569 ? -18.047 30.656 11.883 1 91.19 569 ILE A O 1
ATOM 4600 N N . ASN A 1 570 ? -17.406 28.672 11.109 1 91.38 570 ASN A N 1
ATOM 4601 C CA . ASN A 1 570 ? -18.766 28.266 10.812 1 91.38 570 ASN A CA 1
ATOM 4602 C C . ASN A 1 570 ? -19.078 26.891 11.391 1 91.38 570 ASN A C 1
ATOM 4604 O O . ASN A 1 570 ? -20.141 26.312 11.125 1 91.38 570 ASN A O 1
ATOM 4608 N N . SER A 1 571 ? -18.25 26.266 12.055 1 93.81 571 SER A N 1
ATOM 4609 C CA . SER A 1 571 ? -18.438 24.984 12.742 1 93.81 571 SER A CA 1
ATOM 4610 C C . SER A 1 571 ? -17.797 25 14.117 1 93.81 571 SER A C 1
ATOM 4612 O O . SER A 1 571 ? -16.641 25.438 14.266 1 93.81 571 SER A O 1
ATOM 4614 N N . ILE A 1 572 ? -18.453 24.609 15.109 1 94.94 572 ILE A N 1
ATOM 4615 C CA . ILE A 1 572 ? -17.953 24.656 16.484 1 94.94 572 ILE A CA 1
ATOM 4616 C C . ILE A 1 572 ? -18.172 23.312 17.172 1 94.94 572 ILE A C 1
ATOM 4618 O O . ILE A 1 572 ? -19.25 22.734 17.078 1 94.94 572 ILE A O 1
ATOM 4622 N N . SER A 1 573 ? -17.203 22.781 17.75 1 95.94 573 SER A N 1
ATOM 4623 C CA . SER A 1 573 ? -17.266 21.578 18.578 1 95.94 573 SER A CA 1
ATOM 4624 C C . SER A 1 573 ? -16.703 21.828 19.969 1 95.94 573 SER A C 1
ATOM 4626 O O . SER A 1 573 ? -15.484 21.875 20.141 1 95.94 573 SER A O 1
ATOM 4628 N N . LEU A 1 574 ? -17.5 21.953 20.922 1 95.12 574 LEU A N 1
ATOM 4629 C CA . LEU A 1 574 ? -17.141 22.109 22.328 1 95.12 574 LEU A CA 1
ATOM 4630 C C . LEU A 1 574 ? -17.641 20.922 23.141 1 95.12 574 LEU A C 1
ATOM 4632 O O . LEU A 1 574 ? -18.75 20.938 23.656 1 95.12 574 LEU A O 1
ATOM 4636 N N . SER A 1 575 ? -16.766 19.969 23.344 1 95.38 575 SER A N 1
ATOM 4637 C CA . SER A 1 575 ? -17.188 18.703 23.938 1 95.38 575 SER A CA 1
ATOM 4638 C C . SER A 1 575 ? -16.406 18.406 25.203 1 95.38 575 SER A C 1
ATOM 4640 O O . SER A 1 575 ? -15.172 18.531 25.219 1 95.38 575 SER A O 1
ATOM 4642 N N . ASN A 1 576 ? -17.078 18.125 26.234 1 93.75 576 ASN A N 1
ATOM 4643 C CA . ASN A 1 576 ? -16.484 17.672 27.5 1 93.75 576 ASN A CA 1
ATOM 4644 C C . ASN A 1 576 ? -15.477 18.672 28.031 1 93.75 576 ASN A C 1
ATOM 4646 O O . ASN A 1 576 ? -14.32 18.312 28.281 1 93.75 576 ASN A O 1
ATOM 4650 N N . LEU A 1 577 ? -15.914 19.844 28.312 1 93 577 LEU A N 1
ATOM 4651 C CA . LEU A 1 577 ? -15.031 20.938 28.703 1 93 577 LEU A CA 1
ATOM 4652 C C . LEU A 1 577 ? -15.094 21.156 30.219 1 93 577 LEU A C 1
ATOM 4654 O O . LEU A 1 577 ? -14.344 21.984 30.75 1 93 577 LEU A O 1
ATOM 4658 N N . SER A 1 578 ? -15.812 20.422 31 1 89.94 578 SER A N 1
ATOM 4659 C CA . SER A 1 578 ? -15.961 20.625 32.438 1 89.94 578 SER A CA 1
ATOM 4660 C C . SER A 1 578 ? -16.062 22.109 32.781 1 89.94 578 SER A C 1
ATOM 4662 O O . SER A 1 578 ? -15.32 22.594 33.625 1 89.94 578 SER A O 1
ATOM 4664 N N . LEU A 1 579 ? -16.969 22.766 32.219 1 90.5 579 LEU A N 1
ATOM 4665 C CA . LEU A 1 579 ? -17.141 24.203 32.375 1 90.5 579 LEU A CA 1
ATOM 4666 C C . LEU A 1 579 ? -17.703 24.562 33.75 1 90.5 579 LEU A C 1
ATOM 4668 O O . LEU A 1 579 ? -18.484 23.797 34.312 1 90.5 579 LEU A O 1
ATOM 4672 N N . PRO A 1 580 ? -17.203 25.734 34.188 1 88.19 580 PRO A N 1
ATOM 4673 C CA . PRO A 1 580 ? -17.844 26.219 35.406 1 88.19 580 PRO A CA 1
ATOM 4674 C C . PRO A 1 580 ? -19.328 26.516 35.219 1 88.19 580 PRO A C 1
ATOM 4676 O O . PRO A 1 580 ? -19.812 26.609 34.094 1 88.19 580 PRO A O 1
ATOM 4679 N N . LYS A 1 581 ? -19.969 26.703 36.344 1 84.5 581 LYS A N 1
ATOM 4680 C CA . LYS A 1 581 ? -21.406 26.938 36.344 1 84.5 581 LYS A CA 1
ATOM 4681 C C . LYS A 1 581 ? -21.766 28.172 35.531 1 84.5 581 LYS A C 1
ATOM 4683 O O . LYS A 1 581 ? -21.062 29.188 35.594 1 84.5 581 LYS A O 1
ATOM 4688 N N . GLU A 1 582 ? -22.734 28.156 34.688 1 86.38 582 GLU A N 1
ATOM 4689 C CA . GLU A 1 582 ? -23.344 29.25 33.938 1 86.38 582 GLU A CA 1
ATOM 4690 C C . GLU A 1 582 ? -22.438 29.688 32.781 1 86.38 582 GLU A C 1
ATOM 4692 O O . GLU A 1 582 ? -22.766 30.625 32.062 1 86.38 582 GLU A O 1
ATOM 4697 N N . SER A 1 583 ? -21.312 29.047 32.594 1 88.38 583 SER A N 1
ATOM 4698 C CA . SER A 1 583 ? -20.375 29.422 31.547 1 88.38 583 SER A CA 1
ATOM 4699 C C . SER A 1 583 ? -20.953 29.109 30.172 1 88.38 583 SER A C 1
ATOM 4701 O O . SER A 1 583 ? -20.75 29.875 29.234 1 88.38 583 SER A O 1
ATOM 4703 N N . ILE A 1 584 ? -21.625 28.047 30.062 1 89.75 584 ILE A N 1
ATOM 4704 C CA . ILE A 1 584 ? -22.156 27.625 28.766 1 89.75 584 ILE A CA 1
ATOM 4705 C C . ILE A 1 584 ? -23.266 28.578 28.344 1 89.75 584 ILE A C 1
ATOM 4707 O O . ILE A 1 584 ? -23.484 28.797 27.141 1 89.75 584 ILE A O 1
ATOM 4711 N N . MET A 1 585 ? -23.938 29.109 29.344 1 92.75 585 MET A N 1
ATOM 4712 C CA . MET A 1 585 ? -24.984 30.094 29.078 1 92.75 585 MET A CA 1
ATOM 4713 C C . MET A 1 585 ? -24.406 31.297 28.312 1 92.75 585 MET A C 1
ATOM 4715 O O . MET A 1 585 ? -25.016 31.766 27.344 1 92.75 585 MET A O 1
ATOM 4719 N N . GLN A 1 586 ? -23.266 31.734 28.688 1 91.56 586 GLN A N 1
ATOM 4720 C CA . GLN A 1 586 ? -22.609 32.875 28.047 1 91.56 586 GLN A CA 1
ATOM 4721 C C . GLN A 1 586 ? -22.312 32.594 26.578 1 91.56 586 GLN A C 1
ATOM 4723 O O . GLN A 1 586 ? -22.453 33.469 25.734 1 91.56 586 GLN A O 1
ATOM 4728 N N . ILE A 1 587 ? -21.922 31.406 26.391 1 92.25 587 ILE A N 1
ATOM 4729 C CA . ILE A 1 587 ? -21.562 31.016 25.031 1 92.25 587 ILE A CA 1
ATOM 4730 C C . ILE A 1 587 ? -22.797 31.078 24.141 1 92.25 587 ILE A C 1
ATOM 4732 O O . ILE A 1 587 ? -22.766 31.656 23.047 1 92.25 587 ILE A O 1
ATOM 4736 N N . PHE A 1 588 ? -23.922 30.578 24.594 1 94 588 PHE A N 1
ATOM 4737 C CA . PHE A 1 588 ? -25.156 30.562 23.812 1 94 588 PHE A CA 1
ATOM 4738 C C . PHE A 1 588 ? -25.688 31.984 23.594 1 94 588 PHE A C 1
ATOM 4740 O O . PHE A 1 588 ? -26.203 32.312 22.531 1 94 588 PHE A O 1
ATOM 4747 N N . ASP A 1 589 ? -25.469 32.781 24.578 1 92.38 589 ASP A N 1
ATOM 4748 C CA . ASP A 1 589 ? -25.938 34.156 24.469 1 92.38 589 ASP A CA 1
ATOM 4749 C C . ASP A 1 589 ? -25.188 34.875 23.359 1 92.38 589 ASP A C 1
ATOM 4751 O O . ASP A 1 589 ? -25.781 35.625 22.578 1 92.38 589 ASP A O 1
ATOM 4755 N N . VAL A 1 590 ? -23.969 34.625 23.344 1 91.44 590 VAL A N 1
ATOM 4756 C CA . VAL A 1 590 ? -23.125 35.312 22.359 1 91.44 590 VAL A CA 1
ATOM 4757 C C . VAL A 1 590 ? -23.453 34.781 20.953 1 91.44 590 VAL A C 1
ATOM 4759 O O . VAL A 1 590 ? -23.594 35.562 20.016 1 91.44 590 VAL A O 1
ATOM 4762 N N . ILE A 1 591 ? -23.594 33.438 20.812 1 89.69 591 ILE A N 1
ATOM 4763 C CA . ILE A 1 591 ? -23.844 32.875 19.5 1 89.69 591 ILE A CA 1
ATOM 4764 C C . ILE A 1 591 ? -25.219 33.281 19 1 89.69 591 ILE A C 1
ATOM 4766 O O . ILE A 1 591 ? -25.422 33.469 17.797 1 89.69 591 ILE A O 1
ATOM 4770 N N . GLN A 1 592 ? -26.125 33.438 19.922 1 90.69 592 GLN A N 1
ATOM 4771 C CA . GLN A 1 592 ? -27.469 33.875 19.562 1 90.69 592 GLN A CA 1
ATOM 4772 C C . GLN A 1 592 ? -27.453 35.281 19 1 90.69 592 GLN A C 1
ATOM 4774 O O . GLN A 1 592 ? -28.156 35.594 18.047 1 90.69 592 GLN A O 1
ATOM 4779 N N . ASN A 1 593 ? -26.641 36.094 19.547 1 87.69 593 ASN A N 1
ATOM 4780 C CA . ASN A 1 593 ? -26.625 37.531 19.188 1 87.69 593 ASN A CA 1
ATOM 4781 C C . ASN A 1 593 ? -25.75 37.781 17.953 1 87.69 593 ASN A C 1
ATOM 4783 O O . ASN A 1 593 ? -25.891 38.844 17.312 1 87.69 593 ASN A O 1
ATOM 4787 N N . GLN A 1 594 ? -24.891 36.906 17.625 1 83.19 594 GLN A N 1
ATOM 4788 C CA . GLN A 1 594 ? -23.969 37.094 16.5 1 83.19 594 GLN A CA 1
ATOM 4789 C C . GLN A 1 594 ? -24.594 36.625 15.188 1 83.19 594 GLN A C 1
ATOM 4791 O O . GLN A 1 594 ? -24.531 35.438 14.859 1 83.19 594 GLN A O 1
ATOM 4796 N N . LYS A 1 595 ? -25.047 37.5 14.453 1 77.69 595 LYS A N 1
ATOM 4797 C CA . LYS A 1 595 ? -25.781 37.188 13.234 1 77.69 595 LYS A CA 1
ATOM 4798 C C . LYS A 1 595 ? -24.844 36.719 12.125 1 77.69 595 LYS A C 1
ATOM 4800 O O . LYS A 1 595 ? -25.266 36.062 11.18 1 77.69 595 LYS A O 1
ATOM 4805 N N . THR A 1 596 ? -23.625 37.062 12.305 1 78.69 596 THR A N 1
ATOM 4806 C CA . THR A 1 596 ? -22.688 36.719 11.25 1 78.69 596 THR A CA 1
ATOM 4807 C C . THR A 1 596 ? -22.172 35.281 11.438 1 78.69 596 THR A C 1
ATOM 4809 O O . THR A 1 596 ? -21.578 34.719 10.523 1 78.69 596 THR A O 1
ATOM 4812 N N . LEU A 1 597 ? -22.453 34.719 12.539 1 84.06 597 LEU A N 1
ATOM 4813 C CA . LEU A 1 597 ? -21.984 33.375 12.82 1 84.06 597 LEU A CA 1
ATOM 4814 C C . LEU A 1 597 ? -22.969 32.344 12.273 1 84.06 597 LEU A C 1
ATOM 4816 O O . LEU A 1 597 ? -23.891 31.938 12.969 1 84.06 597 LEU A O 1
ATOM 4820 N N . ASN A 1 598 ? -22.797 31.969 11.078 1 86.19 598 ASN A N 1
ATOM 4821 C CA . ASN A 1 598 ? -23.625 30.953 10.438 1 86.19 598 ASN A CA 1
ATOM 4822 C C . ASN A 1 598 ? -23.047 29.562 10.617 1 86.19 598 ASN A C 1
ATOM 4824 O O . ASN A 1 598 ? -22.328 29.062 9.742 1 86.19 598 ASN A O 1
ATOM 4828 N N . LEU A 1 599 ? -23.453 28.875 11.641 1 92.62 599 LEU A N 1
ATOM 4829 C CA . LEU A 1 599 ? -22.891 27.578 11.984 1 92.62 599 LEU A CA 1
ATOM 4830 C C . LEU A 1 599 ? -23.5 26.469 11.141 1 92.62 599 LEU A C 1
ATOM 4832 O O . LEU A 1 599 ? -24.719 26.453 10.914 1 92.62 599 LEU A O 1
ATOM 4836 N N . THR A 1 600 ? -22.781 25.609 10.594 1 94.62 600 THR A N 1
ATOM 4837 C CA . THR A 1 600 ? -23.234 24.422 9.875 1 94.62 600 THR A CA 1
ATOM 4838 C C . THR A 1 600 ? -23.234 23.203 10.789 1 94.62 600 THR A C 1
ATOM 4840 O O . THR A 1 600 ? -23.953 22.234 10.547 1 94.62 600 THR A O 1
ATOM 4843 N N . LYS A 1 601 ? -22.359 23.25 11.805 1 96 601 LYS A N 1
ATOM 4844 C CA . LYS A 1 601 ? -22.234 22.172 12.781 1 96 601 LYS A CA 1
ATOM 4845 C C . LYS A 1 601 ? -22.094 22.734 14.195 1 96 601 LYS A C 1
ATOM 4847 O O . LYS A 1 601 ? -21.406 23.719 14.414 1 96 601 LYS A O 1
ATOM 4852 N N . LEU A 1 602 ? -22.781 22.188 15.109 1 96 602 LEU A N 1
ATOM 4853 C CA . LEU A 1 602 ? -22.688 22.562 16.516 1 96 602 LEU A CA 1
ATOM 4854 C C . LEU A 1 602 ? -22.625 21.312 17.391 1 96 602 LEU A C 1
ATOM 4856 O O . LEU A 1 602 ? -23.562 20.516 17.422 1 96 602 LEU A O 1
ATOM 4860 N N . ASP A 1 603 ? -21.562 21.094 17.984 1 96.81 603 ASP A N 1
ATOM 4861 C CA . ASP A 1 603 ? -21.375 19.984 18.906 1 96.81 603 ASP A CA 1
ATOM 4862 C C . ASP A 1 603 ? -21.109 20.484 20.328 1 96.81 603 ASP A C 1
ATOM 4864 O O . ASP A 1 603 ? -20.078 21.094 20.594 1 96.81 603 ASP A O 1
ATOM 4868 N N . ILE A 1 604 ? -21.969 20.297 21.219 1 95.69 604 ILE A N 1
ATOM 4869 C CA . ILE A 1 604 ? -21.828 20.703 22.609 1 95.69 604 ILE A CA 1
ATOM 4870 C C . ILE A 1 604 ? -21.984 19.469 23.516 1 95.69 604 ILE A C 1
ATOM 4872 O O . ILE A 1 604 ? -22.453 19.594 24.641 1 95.69 604 ILE A O 1
ATOM 4876 N N . SER A 1 605 ? -21.484 18.391 23.094 1 96.12 605 SER A N 1
ATOM 4877 C CA . SER A 1 605 ? -21.734 17.109 23.75 1 96.12 605 SER A CA 1
ATOM 4878 C C . SER A 1 605 ? -20.891 16.969 25 1 96.12 605 SER A C 1
ATOM 4880 O O . SER A 1 605 ? -19.859 17.609 25.156 1 96.12 605 SER A O 1
ATOM 4882 N N . LYS A 1 606 ? -21.422 16.203 25.953 1 95 606 LYS A N 1
ATOM 4883 C CA . LYS A 1 606 ? -20.75 15.766 27.172 1 95 606 LYS A CA 1
ATOM 4884 C C . LYS A 1 606 ? -20.469 16.953 28.094 1 95 606 LYS A C 1
ATOM 4886 O O . LYS A 1 606 ? -19.438 16.984 28.766 1 95 606 LYS A O 1
ATOM 4891 N N . ASN A 1 607 ? -21.203 18.047 27.938 1 94.25 607 ASN A N 1
ATOM 4892 C CA . ASN A 1 607 ? -21.203 19.141 28.891 1 94.25 607 ASN A CA 1
ATOM 4893 C C . ASN A 1 607 ? -22.469 19.172 29.734 1 94.25 607 ASN A C 1
ATOM 4895 O O . ASN A 1 607 ? -23.578 19.156 29.188 1 94.25 607 ASN A O 1
ATOM 4899 N N . MET A 1 608 ? -22.375 19.219 31.016 1 91.56 608 MET A N 1
ATOM 4900 C CA . MET A 1 608 ? -23.547 19.219 31.875 1 91.56 608 MET A CA 1
ATOM 4901 C C . MET A 1 608 ? -24.203 20.594 31.906 1 91.56 608 MET A C 1
ATOM 4903 O O . MET A 1 608 ? -23.547 21.594 32.25 1 91.56 608 MET A O 1
ATOM 4907 N N . PHE A 1 609 ? -25.5 20.625 31.547 1 92.38 609 PHE A N 1
ATOM 4908 C CA . PHE A 1 609 ? -26.219 21.891 31.516 1 92.38 609 PHE A CA 1
ATOM 4909 C C . PHE A 1 609 ? -26.953 22.156 32.812 1 92.38 609 PHE A C 1
ATOM 4911 O O . PHE A 1 609 ? -27.594 21.25 33.344 1 92.38 609 PHE A O 1
ATOM 4918 N N . ASP A 1 610 ? -26.828 23.344 33.344 1 89.06 610 ASP A N 1
ATOM 4919 C CA . ASP A 1 610 ? -27.703 23.797 34.406 1 89.06 610 ASP A CA 1
ATOM 4920 C C . ASP A 1 610 ? -28.984 24.422 33.844 1 89.06 610 ASP A C 1
ATOM 4922 O O . ASP A 1 610 ? -29.141 24.516 32.625 1 89.06 610 ASP A O 1
ATOM 4926 N N . GLU A 1 611 ? -29.891 24.719 34.594 1 89.81 611 GLU A N 1
ATOM 4927 C CA . GLU A 1 611 ? -31.203 25.219 34.188 1 89.81 611 GLU A CA 1
ATOM 4928 C C . GLU A 1 611 ? -31.062 26.5 33.344 1 89.81 611 GLU A C 1
ATOM 4930 O O . GLU A 1 611 ? -31.734 26.656 32.344 1 89.81 611 GLU A O 1
ATOM 4935 N N . LYS A 1 612 ? -30.203 27.375 33.781 1 91.62 612 LYS A N 1
ATOM 4936 C CA . LYS A 1 612 ? -30 28.625 33.062 1 91.62 612 LYS A CA 1
ATOM 4937 C C . LYS A 1 612 ? -29.391 28.359 31.688 1 91.62 612 LYS A C 1
ATOM 4939 O O . LYS A 1 612 ? -29.75 29.016 30.703 1 91.62 612 LYS A O 1
ATOM 4944 N N . SER A 1 613 ? -28.484 27.438 31.703 1 93.25 613 SER A N 1
ATOM 4945 C CA . SER A 1 613 ? -27.844 27.078 30.438 1 93.25 613 SER A CA 1
ATOM 4946 C C . SER A 1 613 ? -28.844 26.469 29.469 1 93.25 613 SER A C 1
ATOM 4948 O O . SER A 1 613 ? -28.781 26.719 28.266 1 93.25 613 SER A O 1
ATOM 4950 N N . VAL A 1 614 ? -29.766 25.672 29.984 1 94.12 614 VAL A N 1
ATOM 4951 C CA . VAL A 1 614 ? -30.797 25.078 29.141 1 94.12 614 VAL A CA 1
ATOM 4952 C C . VAL A 1 614 ? -31.672 26.172 28.531 1 94.12 614 VAL A C 1
ATOM 4954 O O . VAL A 1 614 ? -31.969 26.141 27.344 1 94.12 614 VAL A O 1
ATOM 4957 N N . ASN A 1 615 ? -31.984 27.109 29.344 1 93.88 615 ASN A N 1
ATOM 4958 C CA . ASN A 1 615 ? -32.844 28.188 28.875 1 93.88 615 ASN A CA 1
ATOM 4959 C C . ASN A 1 615 ? -32.156 29 27.766 1 93.88 615 ASN A C 1
ATOM 4961 O O . ASN A 1 615 ? -32.781 29.375 26.781 1 93.88 615 ASN A O 1
ATOM 4965 N N . SER A 1 616 ? -30.906 29.297 27.984 1 94.69 616 SER A N 1
ATOM 4966 C CA . SER A 1 616 ? -30.156 30.031 26.969 1 94.69 616 SER A CA 1
ATOM 4967 C C . SER A 1 616 ? -30.016 29.234 25.688 1 94.69 616 SER A C 1
ATOM 4969 O O . SER A 1 616 ? -30.062 29.781 24.578 1 94.69 616 SER A O 1
ATOM 4971 N N . PHE A 1 617 ? -29.812 28.016 25.844 1 95.25 617 PHE A N 1
ATOM 4972 C CA . PHE A 1 617 ? -29.703 27.125 24.688 1 95.25 617 PHE A CA 1
ATOM 4973 C C . PHE A 1 617 ? -31.016 27.094 23.906 1 95.25 617 PHE A C 1
ATOM 4975 O O . PHE A 1 617 ? -31 27.188 22.672 1 95.25 617 PHE A O 1
ATOM 4982 N N . VAL A 1 618 ? -32.062 26.859 24.625 1 95.62 618 VAL A N 1
ATOM 4983 C CA . VAL A 1 618 ? -33.375 26.859 24.031 1 95.62 618 VAL A CA 1
ATOM 4984 C C . VAL A 1 618 ? -33.625 28.172 23.281 1 95.62 618 VAL A C 1
ATOM 4986 O O . VAL A 1 618 ? -34.156 28.172 22.172 1 95.62 618 VAL A O 1
ATOM 4989 N N . ALA A 1 619 ? -33.188 29.219 23.891 1 94.81 619 ALA A N 1
ATOM 4990 C CA . ALA A 1 619 ? -33.344 30.531 23.266 1 94.81 619 ALA A CA 1
ATOM 4991 C C . ALA A 1 619 ? -32.531 30.609 21.969 1 94.81 619 ALA A C 1
ATOM 4993 O O . ALA A 1 619 ? -33 31.172 20.969 1 94.81 619 ALA A O 1
ATOM 4994 N N . TYR A 1 620 ? -31.359 30.125 22.047 1 94 620 TYR A N 1
ATOM 4995 C CA . TYR A 1 620 ? -30.531 30.094 20.859 1 94 620 TYR A CA 1
ATOM 4996 C C . TYR A 1 620 ? -31.188 29.281 19.75 1 94 620 TYR A C 1
ATOM 4998 O O . TYR A 1 620 ? -31.203 29.703 18.578 1 94 620 TYR A O 1
ATOM 5006 N N . LEU A 1 621 ? -31.75 28.109 20.078 1 95.19 621 LEU A N 1
ATOM 5007 C CA . LEU A 1 621 ? -32.375 27.25 19.078 1 95.19 621 LEU A CA 1
ATOM 5008 C C . LEU A 1 621 ? -33.562 27.938 18.438 1 95.19 621 LEU A C 1
ATOM 5010 O O . LEU A 1 621 ? -33.812 27.766 17.234 1 95.19 621 LEU A O 1
ATOM 5014 N N . GLN A 1 622 ? -34.25 28.688 19.234 1 93.69 622 GLN A N 1
ATOM 5015 C CA . GLN A 1 622 ? -35.5 29.281 18.766 1 93.69 622 GLN A CA 1
ATOM 5016 C C . GLN A 1 622 ? -35.25 30.562 17.984 1 93.69 622 GLN A C 1
ATOM 5018 O O . GLN A 1 622 ? -35.906 30.828 16.969 1 93.69 622 GLN A O 1
ATOM 5023 N N . TYR A 1 623 ? -34.281 31.359 18.5 1 91.12 623 TYR A N 1
ATOM 5024 C CA . TYR A 1 623 ? -34.156 32.719 17.969 1 91.12 623 TYR A CA 1
ATOM 5025 C C . TYR A 1 623 ? -32.812 32.906 17.281 1 91.12 623 TYR A C 1
ATOM 5027 O O . TYR A 1 623 ? -32.594 33.938 16.625 1 91.12 623 TYR A O 1
ATOM 5035 N N . GLY A 1 624 ? -31.938 32.031 17.406 1 89.88 624 GLY A N 1
ATOM 5036 C CA . GLY A 1 624 ? -30.609 32.188 16.797 1 89.88 624 GLY A CA 1
ATOM 5037 C C . GLY A 1 624 ? -30.609 31.891 15.312 1 89.88 624 GLY A C 1
ATOM 5038 O O . GLY A 1 624 ? -31.641 31.562 14.734 1 89.88 624 GLY A O 1
ATOM 5039 N N . GLN A 1 625 ? -29.469 32.125 14.672 1 89.19 625 GLN A N 1
ATOM 5040 C CA . GLN A 1 625 ? -29.266 31.812 13.258 1 89.19 625 GLN A CA 1
ATOM 5041 C C . GLN A 1 625 ? -28.922 30.328 13.078 1 89.19 625 GLN A C 1
ATOM 5043 O O . GLN A 1 625 ? -27.75 29.969 12.945 1 89.19 625 GLN A O 1
ATOM 5048 N N . THR A 1 626 ? -29.938 29.531 13 1 91.94 626 THR A N 1
ATOM 5049 C CA . THR A 1 626 ? -29.734 28.078 13.008 1 91.94 626 THR A CA 1
ATOM 5050 C C . THR A 1 626 ? -30.078 27.484 11.648 1 91.94 626 THR A C 1
ATOM 5052 O O . THR A 1 626 ? -30.047 26.25 11.492 1 91.94 626 THR A O 1
ATOM 5055 N N . GLY A 1 627 ? -30.344 28.266 10.68 1 90.88 627 GLY A N 1
ATOM 5056 C CA . GLY A 1 627 ? -30.812 27.797 9.391 1 90.88 627 GLY A CA 1
ATOM 5057 C C . GLY A 1 627 ? -29.781 26.969 8.648 1 90.88 627 GLY A C 1
ATOM 5058 O O . GLY A 1 627 ? -30.125 26.109 7.832 1 90.88 627 GLY A O 1
ATOM 5059 N N . ALA A 1 628 ? -28.594 27.141 8.875 1 92.88 628 ALA A N 1
ATOM 5060 C CA . ALA A 1 628 ? -27.531 26.5 8.117 1 92.88 628 ALA A CA 1
ATOM 5061 C C . ALA A 1 628 ? -27.016 25.25 8.844 1 92.88 628 ALA A C 1
ATOM 5063 O O . ALA A 1 628 ? -26.219 24.484 8.289 1 92.88 628 ALA A O 1
ATOM 5064 N N . ILE A 1 629 ? -27.484 24.906 10.047 1 95.62 629 ILE A N 1
ATOM 5065 C CA . ILE A 1 629 ? -26.969 23.797 10.844 1 95.62 629 ILE A CA 1
ATOM 5066 C C . ILE A 1 629 ? -27.375 22.469 10.203 1 95.62 629 ILE A C 1
ATOM 5068 O O . ILE A 1 629 ? -28.562 22.172 10.055 1 95.62 629 ILE A O 1
ATOM 5072 N N . LYS A 1 630 ? -26.453 21.734 9.852 1 96.5 630 LYS A N 1
ATOM 5073 C CA . LYS A 1 630 ? -26.672 20.422 9.258 1 96.5 630 LYS A CA 1
ATOM 5074 C C . LYS A 1 630 ? -26.516 19.312 10.297 1 96.5 630 LYS A C 1
ATOM 5076 O O . LYS A 1 630 ? -27.172 18.266 10.211 1 96.5 630 LYS A O 1
ATOM 5081 N N . GLU A 1 631 ? -25.625 19.531 11.242 1 97.25 631 GLU A N 1
ATOM 5082 C CA . GLU A 1 631 ? -25.344 18.547 12.273 1 97.25 631 GLU A CA 1
ATOM 5083 C C . GLU A 1 631 ? -25.453 19.156 13.672 1 97.25 631 GLU A C 1
ATOM 5085 O O . GLU A 1 631 ? -24.766 20.141 13.969 1 97.25 631 GLU A O 1
ATOM 5090 N N . LEU A 1 632 ? -26.203 18.609 14.469 1 97.31 632 LEU A N 1
ATOM 5091 C CA . LEU A 1 632 ? -26.391 19.047 15.844 1 97.31 632 LEU A CA 1
ATOM 5092 C C . LEU A 1 632 ? -26.125 17.906 16.812 1 97.31 632 LEU A C 1
ATOM 5094 O O . LEU A 1 632 ? -26.828 16.891 16.781 1 97.31 632 LEU A O 1
ATOM 5098 N N . ASN A 1 633 ? -25.125 18 17.594 1 97.38 633 ASN A N 1
ATOM 5099 C CA . ASN A 1 633 ? -24.797 16.969 18.594 1 97.38 633 ASN A CA 1
ATOM 5100 C C . ASN A 1 633 ? -25 17.484 20.016 1 97.38 633 ASN A C 1
ATOM 5102 O O . ASN A 1 633 ? -24.219 18.281 20.516 1 97.38 633 ASN A O 1
ATOM 5106 N N . ILE A 1 634 ? -25.969 17.078 20.656 1 96.56 634 ILE A N 1
ATOM 5107 C CA . ILE A 1 634 ? -26.312 17.438 22.031 1 96.56 634 ILE A CA 1
ATOM 5108 C C . ILE A 1 634 ? -26.375 16.172 22.906 1 96.56 634 ILE A C 1
ATOM 5110 O O . ILE A 1 634 ? -27.297 16.016 23.703 1 96.56 634 ILE A O 1
ATOM 5114 N N . SER A 1 635 ? -25.422 15.328 22.656 1 96.44 635 SER A N 1
ATOM 5115 C CA . SER A 1 635 ? -25.375 14.07 23.406 1 96.44 635 SER A CA 1
ATOM 5116 C C . SER A 1 635 ? -24.828 14.273 24.812 1 96.44 635 SER A C 1
ATOM 5118 O O . SER A 1 635 ? -23.938 15.102 25.016 1 96.44 635 SER A O 1
ATOM 5120 N N . SER A 1 636 ? -25.438 13.617 25.797 1 95.38 636 SER A N 1
ATOM 5121 C CA . SER A 1 636 ? -24.969 13.523 27.172 1 95.38 636 SER A CA 1
ATOM 5122 C C . SER A 1 636 ? -24.812 14.906 27.797 1 95.38 636 SER A C 1
ATOM 5124 O O . SER A 1 636 ? -23.766 15.219 28.359 1 95.38 636 SER A O 1
ATOM 5126 N N . ILE A 1 637 ? -25.781 15.734 27.625 1 93.31 637 ILE A N 1
ATOM 5127 C CA . ILE A 1 637 ? -25.719 17.078 28.188 1 93.31 637 ILE A CA 1
ATOM 5128 C C . ILE A 1 637 ? -26.484 17.125 29.5 1 93.31 637 ILE A C 1
ATOM 5130 O O . ILE A 1 637 ? -26.719 18.203 30.062 1 93.31 637 ILE A O 1
ATOM 5134 N N . GLY A 1 638 ? -26.953 16.016 30.062 1 88.62 638 GLY A N 1
ATOM 5135 C CA . GLY A 1 638 ? -27.547 15.891 31.375 1 88.62 638 GLY A CA 1
ATOM 5136 C C . GLY A 1 638 ? -28.859 16.641 31.516 1 88.62 638 GLY A C 1
ATOM 5137 O O . GLY A 1 638 ? -29.094 17.312 32.531 1 88.62 638 GLY A O 1
ATOM 5138 N N . VAL A 1 639 ? -29.75 16.5 30.656 1 87.5 639 VAL A N 1
ATOM 5139 C CA . VAL A 1 639 ? -30.969 17.297 30.656 1 87.5 639 VAL A CA 1
ATOM 5140 C C . VAL A 1 639 ? -32.062 16.547 31.406 1 87.5 639 VAL A C 1
ATOM 5142 O O . VAL A 1 639 ? -32.062 15.32 31.453 1 87.5 639 VAL A O 1
ATOM 5145 N N . THR A 1 640 ? -33 17.312 32.062 1 86.88 640 THR A N 1
ATOM 5146 C CA . THR A 1 640 ? -34.188 16.797 32.719 1 86.88 640 THR A CA 1
ATOM 5147 C C . THR A 1 640 ? -35.312 16.609 31.719 1 86.88 640 THR A C 1
ATOM 5149 O O . THR A 1 640 ? -35.219 17.031 30.562 1 86.88 640 THR A O 1
ATOM 5152 N N . ALA A 1 641 ? -36.469 16 32.094 1 88.31 641 ALA A N 1
ATOM 5153 C CA . ALA A 1 641 ? -37.594 15.734 31.25 1 88.31 641 ALA A CA 1
ATOM 5154 C C . ALA A 1 641 ? -38.219 17.031 30.719 1 88.31 641 ALA A C 1
ATOM 5156 O O . ALA A 1 641 ? -38.594 17.125 29.547 1 88.31 641 ALA A O 1
ATOM 5157 N N . ASN A 1 642 ? -38.312 17.984 31.625 1 88.88 642 ASN A N 1
ATOM 5158 C CA . ASN A 1 642 ? -38.844 19.281 31.219 1 88.88 642 ASN A CA 1
ATOM 5159 C C . ASN A 1 642 ? -37.938 19.969 30.188 1 88.88 642 ASN A C 1
ATOM 5161 O O . ASN A 1 642 ? -38.438 20.594 29.25 1 88.88 642 ASN A O 1
ATOM 5165 N N . ALA A 1 643 ? -36.688 19.859 30.422 1 91.56 643 ALA A N 1
ATOM 5166 C CA . ALA A 1 643 ? -35.75 20.453 29.5 1 91.56 643 ALA A CA 1
ATOM 5167 C C . ALA A 1 643 ? -35.844 19.828 28.109 1 91.56 643 ALA A C 1
ATOM 5169 O O . ALA A 1 643 ? -35.688 20.5 27.094 1 91.56 643 ALA A O 1
ATOM 5170 N N . ILE A 1 644 ? -36.156 18.562 28.078 1 92.25 644 ILE A N 1
ATOM 5171 C CA . ILE A 1 644 ? -36.281 17.844 26.812 1 92.25 644 ILE A CA 1
ATOM 5172 C C . ILE A 1 644 ? -37.469 18.406 26.031 1 92.25 644 ILE A C 1
ATOM 5174 O O . ILE A 1 644 ? -37.344 18.656 24.828 1 92.25 644 ILE A O 1
ATOM 5178 N N . LYS A 1 645 ? -38.5 18.578 26.656 1 91.5 645 LYS A N 1
ATOM 5179 C CA . LYS A 1 645 ? -39.688 19.156 26.031 1 91.5 645 LYS A CA 1
ATOM 5180 C C . LYS A 1 645 ? -39.375 20.531 25.453 1 91.5 645 LYS A C 1
ATOM 5182 O O . LYS A 1 645 ? -39.75 20.828 24.312 1 91.5 645 LYS A O 1
ATOM 5187 N N . LEU A 1 646 ? -38.719 21.297 26.234 1 93.19 646 LEU A N 1
ATOM 5188 C CA . LEU A 1 646 ? -38.375 22.641 25.797 1 93.19 646 LEU A CA 1
ATOM 5189 C C . LEU A 1 646 ? -37.469 22.609 24.578 1 93.19 646 LEU A C 1
ATOM 5191 O O . LEU A 1 646 ? -37.625 23.422 23.656 1 93.19 646 LEU A O 1
ATOM 5195 N N . ILE A 1 647 ? -36.531 21.719 24.578 1 94.56 647 ILE A N 1
ATOM 5196 C CA . ILE A 1 647 ? -35.562 21.625 23.5 1 94.56 647 ILE A CA 1
ATOM 5197 C C . ILE A 1 647 ? -36.281 21.266 22.188 1 94.56 647 ILE A C 1
ATOM 5199 O O . ILE A 1 647 ? -36.062 21.922 21.172 1 94.56 647 ILE A O 1
ATOM 5203 N N . PHE A 1 648 ? -37.125 20.281 22.172 1 93.19 648 PHE A N 1
ATOM 5204 C CA . PHE A 1 648 ? -37.812 19.844 20.938 1 93.19 648 PHE A CA 1
ATOM 5205 C C . PHE A 1 648 ? -38.875 20.844 20.516 1 93.19 648 PHE A C 1
ATOM 5207 O O . PHE A 1 648 ? -39.125 21.016 19.328 1 93.19 648 PHE A O 1
ATOM 5214 N N . ASP A 1 649 ? -39.406 21.516 21.5 1 93.38 649 ASP A N 1
ATOM 5215 C CA . ASP A 1 649 ? -40.281 22.625 21.156 1 93.38 649 ASP A CA 1
ATOM 5216 C C . ASP A 1 649 ? -39.5 23.734 20.438 1 93.38 649 ASP A C 1
ATOM 5218 O O . ASP A 1 649 ? -40.031 24.344 19.5 1 93.38 649 ASP A O 1
ATOM 5222 N N . ALA A 1 650 ? -38.344 24 20.969 1 95.19 650 ALA A N 1
ATOM 5223 C CA . ALA A 1 650 ? -37.5 25.016 20.344 1 95.19 650 ALA A CA 1
ATOM 5224 C C . ALA A 1 650 ? -37.094 24.594 18.938 1 95.19 650 ALA A C 1
ATOM 5226 O O . ALA A 1 650 ? -37 25.422 18.031 1 95.19 650 ALA A O 1
ATOM 5227 N N . LEU A 1 651 ? -36.781 23.297 18.766 1 95 651 LEU A N 1
ATOM 5228 C CA . LEU A 1 651 ? -36.438 22.781 17.438 1 95 651 LEU A CA 1
ATOM 5229 C C . LEU A 1 651 ? -37.594 22.938 16.469 1 95 651 LEU A C 1
ATOM 5231 O O . LEU A 1 651 ? -37.406 23.172 15.281 1 95 651 LEU A O 1
ATOM 5235 N N . ARG A 1 652 ? -38.781 22.766 17 1 93.56 652 ARG A N 1
ATOM 5236 C CA . ARG A 1 652 ? -40 22.906 16.203 1 93.56 652 ARG A CA 1
ATOM 5237 C C . ARG A 1 652 ? -40.219 24.344 15.758 1 93.56 652 ARG A C 1
ATOM 5239 O O . ARG A 1 652 ? -40.531 24.609 14.602 1 93.56 652 ARG A O 1
ATOM 5246 N N . ARG A 1 653 ? -39.938 25.203 16.625 1 93.19 653 ARG A N 1
ATOM 5247 C CA . ARG A 1 653 ? -40.219 26.625 16.375 1 93.19 653 ARG A CA 1
ATOM 5248 C C . ARG A 1 653 ? -39.031 27.281 15.648 1 93.19 653 ARG A C 1
ATOM 5250 O O . ARG A 1 653 ? -39.219 28.281 14.953 1 93.19 653 ARG A O 1
ATOM 5257 N N . GLY A 1 654 ? -37.844 26.734 15.898 1 91.62 654 GLY A N 1
ATOM 5258 C CA . GLY A 1 654 ? -36.656 27.297 15.289 1 91.62 654 GLY A CA 1
ATOM 5259 C C . GLY A 1 654 ? -36.531 26.984 13.812 1 91.62 654 GLY A C 1
ATOM 5260 O O . GLY A 1 654 ? -37.375 26.266 13.25 1 91.62 654 GLY A O 1
ATOM 5261 N N . ASN A 1 655 ? -35.562 27.641 13.164 1 90.44 655 ASN A N 1
ATOM 5262 C CA . ASN A 1 655 ? -35.281 27.422 11.742 1 90.44 655 ASN A CA 1
ATOM 5263 C C . ASN A 1 655 ? -34.219 26.359 11.523 1 90.44 655 ASN A C 1
ATOM 5265 O O . ASN A 1 655 ? -33.031 26.672 11.438 1 90.44 655 ASN A O 1
ATOM 5269 N N . PHE A 1 656 ? -34.625 25.125 11.367 1 93.88 656 PHE A N 1
ATOM 5270 C CA . PHE A 1 656 ? -33.688 24.016 11.18 1 93.88 656 PHE A CA 1
ATOM 5271 C C . PHE A 1 656 ? -34 23.281 9.875 1 93.88 656 PHE A C 1
ATOM 5273 O O . PHE A 1 656 ? -34.031 22.062 9.844 1 93.88 656 PHE A O 1
ATOM 5280 N N . GLN A 1 657 ? -34.062 23.984 8.852 1 90 657 GLN A N 1
ATOM 5281 C CA . GLN A 1 657 ? -34.469 23.422 7.555 1 90 657 GLN A CA 1
ATOM 5282 C C . GLN A 1 657 ? -33.312 22.594 6.957 1 90 657 GLN A C 1
ATOM 5284 O O . GLN A 1 657 ? -33.562 21.672 6.176 1 90 657 GLN A O 1
ATOM 5289 N N . SER A 1 658 ? -32.125 22.859 7.367 1 93.81 658 SER A N 1
ATOM 5290 C CA . SER A 1 658 ? -30.969 22.188 6.773 1 93.81 658 SER A CA 1
ATOM 5291 C C . SER A 1 658 ? -30.484 21.047 7.66 1 93.81 658 SER A C 1
ATOM 5293 O O . SER A 1 658 ? -29.531 20.344 7.309 1 93.81 658 SER A O 1
ATOM 5295 N N . LEU A 1 659 ? -31.078 20.797 8.797 1 95.88 659 LEU A N 1
ATOM 5296 C CA . LEU A 1 659 ? -30.609 19.812 9.766 1 95.88 659 LEU A CA 1
ATOM 5297 C C . LEU A 1 659 ? -30.703 18.391 9.18 1 95.88 659 LEU A C 1
ATOM 5299 O O . LEU A 1 659 ? -31.781 17.953 8.789 1 95.88 659 LEU A O 1
ATOM 5303 N N . GLU A 1 660 ? -29.641 17.719 9.133 1 96.81 660 GLU A N 1
ATOM 5304 C CA . GLU A 1 660 ? -29.594 16.375 8.547 1 96.81 660 GLU A CA 1
ATOM 5305 C C . GLU A 1 660 ? -29.375 15.312 9.617 1 96.81 660 GLU A C 1
ATOM 5307 O O . GLU A 1 660 ? -29.844 14.188 9.492 1 96.81 660 GLU A O 1
ATOM 5312 N N . SER A 1 661 ? -28.641 15.672 10.625 1 97.69 661 SER A N 1
ATOM 5313 C CA . SER A 1 661 ? -28.297 14.688 11.648 1 97.69 661 SER A CA 1
ATOM 5314 C C . SER A 1 661 ? -28.453 15.266 13.047 1 97.69 661 SER A C 1
ATOM 5316 O O . SER A 1 661 ? -28 16.375 13.328 1 97.69 661 SER A O 1
ATOM 5318 N N . LEU A 1 662 ? -29.062 14.57 13.914 1 97.56 662 LEU A N 1
ATOM 5319 C CA . LEU A 1 662 ? -29.25 14.945 15.312 1 97.56 662 LEU A CA 1
ATOM 5320 C C . LEU A 1 662 ? -28.812 13.82 16.234 1 97.56 662 LEU A C 1
ATOM 5322 O O . LEU A 1 662 ? -29.266 12.688 16.109 1 97.56 662 LEU A O 1
ATOM 5326 N N . ASP A 1 663 ? -27.938 14.039 17.094 1 97.62 663 ASP A N 1
ATOM 5327 C CA . ASP A 1 663 ? -27.484 13.07 18.078 1 97.62 663 ASP A CA 1
ATOM 5328 C C . ASP A 1 663 ? -27.953 13.461 19.484 1 97.62 663 ASP A C 1
ATOM 5330 O O . ASP A 1 663 ? -27.484 14.438 20.062 1 97.62 663 ASP A O 1
ATOM 5334 N N . PHE A 1 664 ? -28.844 12.805 19.984 1 96.56 664 PHE A N 1
ATOM 5335 C CA . PHE A 1 664 ? -29.406 13.047 21.312 1 96.56 664 PHE A CA 1
ATOM 5336 C C . PHE A 1 664 ? -29.047 11.922 22.266 1 96.56 664 PHE A C 1
ATOM 5338 O O . PHE A 1 664 ? -29.672 11.773 23.328 1 96.56 664 PHE A O 1
ATOM 5345 N N . SER A 1 665 ? -28.047 11.164 21.953 1 96.5 665 SER A N 1
ATOM 5346 C CA . SER A 1 665 ? -27.656 9.953 22.688 1 96.5 665 SER A CA 1
ATOM 5347 C C . SER A 1 665 ? -27.141 10.297 24.078 1 96.5 665 SER A C 1
ATOM 5349 O O . SER A 1 665 ? -26.594 11.383 24.297 1 96.5 665 SER A O 1
ATOM 5351 N N . GLY A 1 666 ? -27.344 9.375 25 1 95.19 666 GLY A N 1
ATOM 5352 C CA . GLY A 1 666 ? -26.781 9.492 26.328 1 95.19 666 GLY A CA 1
ATOM 5353 C C . GLY A 1 666 ? -27.641 10.328 27.266 1 95.19 666 GLY A C 1
ATOM 5354 O O . GLY A 1 666 ? -27.375 10.398 28.469 1 95.19 666 GLY A O 1
ATOM 5355 N N . ASN A 1 667 ? -28.672 11.016 26.766 1 93.94 667 ASN A N 1
ATOM 5356 C CA . ASN A 1 667 ? -29.594 11.766 27.625 1 93.94 667 ASN A CA 1
ATOM 5357 C C . ASN A 1 667 ? -30.672 10.859 28.203 1 93.94 667 ASN A C 1
ATOM 5359 O O . ASN A 1 667 ? -31.703 10.617 27.562 1 93.94 667 ASN A O 1
ATOM 5363 N N . LYS A 1 668 ? -30.656 10.203 29.359 1 88.56 668 LYS A N 1
ATOM 5364 C CA . LYS A 1 668 ? -31.391 9.086 29.953 1 88.56 668 LYS A CA 1
ATOM 5365 C C . LYS A 1 668 ? -32.781 9.531 30.422 1 88.56 668 LYS A C 1
ATOM 5367 O O . LYS A 1 668 ? -33.594 8.703 30.844 1 88.56 668 LYS A O 1
ATOM 5372 N N . ASN A 1 669 ? -33.312 10.633 30.188 1 84.31 669 ASN A N 1
ATOM 5373 C CA . ASN A 1 669 ? -34.594 11.078 30.734 1 84.31 669 ASN A CA 1
ATOM 5374 C C . ASN A 1 669 ? -35.656 11.227 29.656 1 84.31 669 ASN A C 1
ATOM 5376 O O . ASN A 1 669 ? -36.625 11.961 29.828 1 84.31 669 ASN A O 1
ATOM 5380 N N . LEU A 1 670 ? -35.656 10.5 28.578 1 85.44 670 LEU A N 1
ATOM 5381 C CA . LEU A 1 670 ? -36.594 10.641 27.484 1 85.44 670 LEU A CA 1
ATOM 5382 C C . LEU A 1 670 ? -37.906 9.883 27.797 1 85.44 670 LEU A C 1
ATOM 5384 O O . LEU A 1 670 ? -38.969 10.289 27.344 1 85.44 670 LEU A O 1
ATOM 5388 N N . LYS A 1 671 ? -37.906 8.906 28.641 1 80.62 671 LYS A N 1
ATOM 5389 C CA . LYS A 1 671 ? -39 8.023 29.031 1 80.62 671 LYS A CA 1
ATOM 5390 C C . LYS A 1 671 ? -40.344 8.5 28.453 1 80.62 671 LYS A C 1
ATOM 5392 O O . LYS A 1 671 ? -40.656 8.219 27.297 1 80.62 671 LYS A O 1
ATOM 5397 N N . ASP A 1 672 ? -41.094 9.359 29.047 1 73.5 672 ASP A N 1
ATOM 5398 C CA . ASP A 1 672 ? -42.438 9.758 28.656 1 73.5 672 ASP A CA 1
ATOM 5399 C C . ASP A 1 672 ? -42.406 10.898 27.641 1 73.5 672 ASP A C 1
ATOM 5401 O O . ASP A 1 672 ? -43.406 11.188 26.984 1 73.5 672 ASP A O 1
ATOM 5405 N N . ASN A 1 673 ? -41.312 11.484 27.266 1 79.19 673 ASN A N 1
ATOM 5406 C CA . ASN A 1 673 ? -41.219 12.656 26.406 1 79.19 673 ASN A CA 1
ATOM 5407 C C . ASN A 1 673 ? -40.938 12.266 24.953 1 79.19 673 ASN A C 1
ATOM 5409 O O . ASN A 1 673 ? -40.625 13.125 24.125 1 79.19 673 ASN A O 1
ATOM 5413 N N . CYS A 1 674 ? -41.094 11.07 24.578 1 88.44 674 CYS A N 1
ATOM 5414 C CA . CYS A 1 674 ? -40.875 10.609 23.219 1 88.44 674 CYS A CA 1
ATOM 5415 C C . CYS A 1 674 ? -41.938 11.156 22.266 1 88.44 674 CYS A C 1
ATOM 5417 O O . CYS A 1 674 ? -41.688 11.258 21.062 1 88.44 674 CYS A O 1
ATOM 5419 N N . PHE A 1 675 ? -43 11.633 22.859 1 89.5 675 PHE A N 1
ATOM 5420 C CA . PHE A 1 675 ? -44.094 12.156 22.062 1 89.5 675 PHE A CA 1
ATOM 5421 C C . PHE A 1 675 ? -43.656 13.422 21.312 1 89.5 675 PHE A C 1
ATOM 5423 O O . PHE A 1 675 ? -44.062 13.641 20.172 1 89.5 675 PHE A O 1
ATOM 5430 N N . ASP A 1 676 ? -42.938 14.156 21.969 1 89.38 676 ASP A N 1
ATOM 5431 C CA . ASP A 1 676 ? -42.469 15.414 21.375 1 89.38 676 ASP A CA 1
ATOM 5432 C C . ASP A 1 676 ? -41.531 15.156 20.203 1 89.38 676 ASP A C 1
ATOM 5434 O O . ASP A 1 676 ? -41.594 15.859 19.188 1 89.38 676 ASP A O 1
ATOM 5438 N N . ILE A 1 677 ? -40.688 14.188 20.391 1 93.19 677 ILE A N 1
ATOM 5439 C CA . ILE A 1 677 ? -39.781 13.812 19.312 1 93.19 677 ILE A CA 1
ATOM 5440 C C . ILE A 1 677 ? -40.562 13.305 18.109 1 93.19 677 ILE A C 1
ATOM 5442 O O . ILE A 1 677 ? -40.281 13.664 16.969 1 93.19 677 ILE A O 1
ATOM 5446 N N . ALA A 1 678 ? -41.5 12.398 18.406 1 93.94 678 ALA A N 1
ATOM 5447 C CA . ALA A 1 678 ? -42.344 11.82 17.344 1 93.94 678 ALA A CA 1
ATOM 5448 C C . ALA A 1 678 ? -43.094 12.906 16.578 1 93.94 678 ALA A C 1
ATOM 5450 O O . ALA A 1 678 ? -43.156 12.867 15.336 1 93.94 678 ALA A O 1
ATOM 5451 N N . LYS A 1 679 ? -43.594 13.844 17.297 1 92.62 679 LYS A N 1
ATOM 5452 C CA . LYS A 1 679 ? -44.312 14.961 16.688 1 92.62 679 LYS A CA 1
ATOM 5453 C C . LYS A 1 679 ? -43.375 15.805 15.828 1 92.62 679 LYS A C 1
ATOM 5455 O O . LYS A 1 679 ? -43.719 16.203 14.719 1 92.62 679 LYS A O 1
ATOM 5460 N N . TRP A 1 680 ? -42.312 16.078 16.375 1 94.44 680 TRP A N 1
ATOM 5461 C CA . TRP A 1 680 ? -41.312 16.859 15.648 1 94.44 680 TRP A CA 1
ATOM 5462 C C . TRP A 1 680 ? -40.875 16.141 14.375 1 94.44 680 TRP A C 1
ATOM 5464 O O . TRP A 1 680 ? -40.781 16.75 13.305 1 94.44 680 TRP A O 1
ATOM 5474 N N . LEU A 1 681 ? -40.625 14.836 14.422 1 94.62 681 LEU A N 1
ATOM 5475 C CA . LEU A 1 681 ? -40.188 14.031 13.289 1 94.62 681 LEU A CA 1
ATOM 5476 C C . LEU A 1 681 ? -41.281 13.953 12.219 1 94.62 681 LEU A C 1
ATOM 5478 O O . LEU A 1 681 ? -40.969 13.758 11.039 1 94.62 681 LEU A O 1
ATOM 5482 N N . SER A 1 682 ? -42.531 14.039 12.562 1 95.19 682 SER A N 1
ATOM 5483 C CA . SER A 1 682 ? -43.625 13.914 11.633 1 95.19 682 SER A CA 1
ATOM 5484 C C . SER A 1 682 ? -43.938 15.242 10.93 1 95.19 682 SER A C 1
ATOM 5486 O O . SER A 1 682 ? -44.656 15.281 9.945 1 95.19 682 SER A O 1
ATOM 5488 N N . ASN A 1 683 ? -43.281 16.281 11.469 1 94.44 683 ASN A N 1
ATOM 5489 C CA . ASN A 1 683 ? -43.625 17.594 10.938 1 94.44 683 ASN A CA 1
ATOM 5490 C C . ASN A 1 683 ? -42.375 18.391 10.562 1 94.44 683 ASN A C 1
ATOM 5492 O O . ASN A 1 683 ? -41.781 18.141 9.516 1 94.44 683 ASN A O 1
ATOM 5496 N N . GLU A 1 684 ? -41.938 19.281 11.508 1 93.75 684 GLU A N 1
ATOM 5497 C CA . GLU A 1 684 ? -40.844 20.219 11.195 1 93.75 684 GLU A CA 1
ATOM 5498 C C . GLU A 1 684 ? -39.531 19.484 11 1 93.75 684 GLU A C 1
ATOM 5500 O O . GLU A 1 684 ? -38.656 19.938 10.25 1 93.75 684 GLU A O 1
ATOM 5505 N N . GLY A 1 685 ? -39.375 18.422 11.648 1 94.75 685 GLY A N 1
ATOM 5506 C CA . GLY A 1 685 ? -38.156 17.641 11.562 1 94.75 685 GLY A CA 1
ATOM 5507 C C . GLY A 1 685 ? -38.25 16.5 10.57 1 94.75 685 GLY A C 1
ATOM 5508 O O . GLY A 1 685 ? -37.438 15.57 10.602 1 94.75 685 GLY A O 1
ATOM 5509 N N . ALA A 1 686 ? -39.156 16.5 9.695 1 94.69 686 ALA A N 1
ATOM 5510 C CA . ALA A 1 686 ? -39.438 15.398 8.781 1 94.69 686 ALA A CA 1
ATOM 5511 C C . ALA A 1 686 ? -38.281 15.164 7.816 1 94.69 686 ALA A C 1
ATOM 5513 O O . ALA A 1 686 ? -38.094 14.062 7.293 1 94.69 686 ALA A O 1
ATOM 5514 N N . HIS A 1 687 ? -37.5 16.156 7.625 1 94.5 687 HIS A N 1
ATOM 5515 C CA . HIS A 1 687 ? -36.438 16.062 6.625 1 94.5 687 HIS A CA 1
ATOM 5516 C C . HIS A 1 687 ? -35.188 15.469 7.215 1 94.5 687 HIS A C 1
ATOM 5518 O O . HIS A 1 687 ? -34.219 15.18 6.488 1 94.5 687 HIS A O 1
ATOM 5524 N N . VAL A 1 688 ? -35.062 15.273 8.523 1 96.56 688 VAL A N 1
ATOM 5525 C CA . VAL A 1 688 ? -33.875 14.742 9.188 1 96.56 688 VAL A CA 1
ATOM 5526 C C . VAL A 1 688 ? -33.594 13.336 8.664 1 96.56 688 VAL A C 1
ATOM 5528 O O . VAL A 1 688 ? -34.5 12.523 8.508 1 96.56 688 VAL A O 1
ATOM 5531 N N . LYS A 1 689 ? -32.344 13.062 8.438 1 96.94 689 LYS A N 1
ATOM 5532 C CA . LYS A 1 689 ? -31.969 11.805 7.797 1 96.94 689 LYS A CA 1
ATOM 5533 C C . LYS A 1 689 ? -31.422 10.82 8.82 1 96.94 689 LYS A C 1
ATOM 5535 O O . LYS A 1 689 ? -31.547 9.602 8.648 1 96.94 689 LYS A O 1
ATOM 5540 N N . SER A 1 690 ? -30.781 11.312 9.852 1 97.75 690 SER A N 1
ATOM 5541 C CA . SER A 1 690 ? -30.141 10.438 10.836 1 97.75 690 SER A CA 1
ATOM 5542 C C . SER A 1 690 ? -30.469 10.875 12.258 1 97.75 690 SER A C 1
ATOM 5544 O O . SER A 1 690 ? -30.344 12.055 12.602 1 97.75 690 SER A O 1
ATOM 5546 N N . LEU A 1 691 ? -30.875 10.008 13.039 1 97.62 691 LEU A N 1
ATOM 5547 C CA . LEU A 1 691 ? -31.234 10.273 14.43 1 97.62 691 LEU A CA 1
ATOM 5548 C C . LEU A 1 691 ? -30.641 9.227 15.359 1 97.62 691 LEU A C 1
ATOM 5550 O O . LEU A 1 691 ? -30.812 8.023 15.141 1 97.62 691 LEU A O 1
ATOM 5554 N N . ASN A 1 692 ? -29.922 9.633 16.344 1 97.88 692 ASN A N 1
ATOM 5555 C CA . ASN A 1 692 ? -29.328 8.75 17.344 1 97.88 692 ASN A CA 1
ATOM 5556 C C . ASN A 1 692 ? -29.969 8.945 18.703 1 97.88 692 ASN A C 1
ATOM 5558 O O . ASN A 1 692 ? -29.812 10 19.328 1 97.88 692 ASN A O 1
ATOM 5562 N N . LEU A 1 693 ? -30.656 8.023 19.156 1 96.94 693 LEU A N 1
ATOM 5563 C CA . LEU A 1 693 ? -31.312 8.047 20.453 1 96.94 693 LEU A CA 1
ATOM 5564 C C . LEU A 1 693 ? -30.766 6.941 21.359 1 96.94 693 LEU A C 1
ATOM 5566 O O . LEU A 1 693 ? -31.5 6.391 22.172 1 96.94 693 LEU A O 1
ATOM 5570 N N . SER A 1 694 ? -29.531 6.57 21.156 1 97.19 694 SER A N 1
ATOM 5571 C CA . SER A 1 694 ? -28.938 5.5 21.938 1 97.19 694 SER A CA 1
ATOM 5572 C C . SER A 1 694 ? -28.781 5.902 23.406 1 97.19 694 SER A C 1
ATOM 5574 O O . SER A 1 694 ? -28.516 7.066 23.703 1 97.19 694 SER A O 1
ATOM 5576 N N . ASP A 1 695 ? -29.078 4.977 24.266 1 95.94 695 ASP A N 1
ATOM 5577 C CA . ASP A 1 695 ? -28.859 5.121 25.703 1 95.94 695 ASP A CA 1
ATOM 5578 C C . ASP A 1 695 ? -29.672 6.293 26.266 1 95.94 695 ASP A C 1
ATOM 5580 O O . ASP A 1 695 ? -29.125 7.16 26.953 1 95.94 695 ASP A O 1
ATOM 5584 N N . THR A 1 696 ? -30.922 6.418 25.875 1 95.25 696 THR A N 1
ATOM 5585 C CA . THR A 1 696 ? -31.766 7.523 26.312 1 95.25 696 THR A CA 1
ATOM 5586 C C . THR A 1 696 ? -32.875 7.02 27.219 1 95.25 696 THR A C 1
ATOM 5588 O O . THR A 1 696 ? -33.719 7.805 27.703 1 95.25 696 THR A O 1
ATOM 5591 N N . GLU A 1 697 ? -33.031 5.746 27.453 1 92.94 697 GLU A N 1
ATOM 5592 C CA . GLU A 1 697 ? -34.094 5.113 28.234 1 92.94 697 GLU A CA 1
ATOM 5593 C C . GLU A 1 697 ? -35.469 5.391 27.641 1 92.94 697 GLU A C 1
ATOM 5595 O O . GLU A 1 697 ? -36.438 5.613 28.359 1 92.94 697 GLU A O 1
ATOM 5600 N N . LEU A 1 698 ? -35.438 5.445 26.328 1 93.25 698 LEU A N 1
ATOM 5601 C CA . LEU A 1 698 ? -36.688 5.762 25.641 1 93.25 698 LEU A CA 1
ATOM 5602 C C . LEU A 1 698 ? -37.688 4.605 25.75 1 93.25 698 LEU A C 1
ATOM 5604 O O . LEU A 1 698 ? -37.281 3.453 25.938 1 93.25 698 LEU A O 1
ATOM 5608 N N . LYS A 1 699 ? -39 4.934 25.641 1 90.5 699 LYS A N 1
ATOM 5609 C CA . LYS A 1 699 ? -40.094 3.975 25.516 1 90.5 699 LYS A CA 1
ATOM 5610 C C . LYS A 1 699 ? -40.75 4.051 24.141 1 90.5 699 LYS A C 1
ATOM 5612 O O . LYS A 1 699 ? -41.406 5.047 23.797 1 90.5 699 LYS A O 1
ATOM 5617 N N . PRO A 1 700 ? -40.625 2.971 23.359 1 91.69 700 PRO A N 1
ATOM 5618 C CA . PRO A 1 700 ? -41.062 3.01 21.969 1 91.69 700 PRO A CA 1
ATOM 5619 C C . PRO A 1 700 ? -42.562 3.291 21.828 1 91.69 700 PRO A C 1
ATOM 5621 O O . PRO A 1 700 ? -42.969 3.832 20.797 1 91.69 700 PRO A O 1
ATOM 5624 N N . LYS A 1 701 ? -43.375 3.039 22.812 1 89.94 701 LYS A N 1
ATOM 5625 C CA . LYS A 1 701 ? -44.812 3.23 22.766 1 89.94 701 LYS A CA 1
ATOM 5626 C C . LYS A 1 701 ? -45.188 4.695 22.531 1 89.94 701 LYS A C 1
ATOM 5628 O O . LYS A 1 701 ? -46.219 5 21.938 1 89.94 701 LYS A O 1
ATOM 5633 N N . ASN A 1 702 ? -44.281 5.5 22.984 1 90.31 702 ASN A N 1
ATOM 5634 C CA . ASN A 1 702 ? -44.531 6.934 22.891 1 90.31 702 ASN A CA 1
ATOM 5635 C C . ASN A 1 702 ? -43.906 7.523 21.625 1 90.31 702 ASN A C 1
ATOM 5637 O O . ASN A 1 702 ? -44.094 8.695 21.328 1 90.31 702 ASN A O 1
ATOM 5641 N N . LEU A 1 703 ? -43.125 6.816 20.906 1 92.5 703 LEU A N 1
ATOM 5642 C CA . LEU A 1 703 ? -42.438 7.27 19.688 1 92.5 703 LEU A CA 1
ATOM 5643 C C . LEU A 1 703 ? -43.281 6.934 18.453 1 92.5 703 LEU A C 1
ATOM 5645 O O . LEU A 1 703 ? -42.875 6.094 17.656 1 92.5 703 LEU A O 1
ATOM 5649 N N . ILE A 1 704 ? -44.375 7.574 18.266 1 92.06 704 ILE A N 1
ATOM 5650 C CA . ILE A 1 704 ? -45.312 7.293 17.188 1 92.06 704 ILE A CA 1
ATOM 5651 C C . ILE A 1 704 ? -45.125 8.336 16.078 1 92.06 704 ILE A C 1
ATOM 5653 O O . ILE A 1 704 ? -45.594 9.469 16.203 1 92.06 704 ILE A O 1
ATOM 5657 N N . VAL A 1 705 ? -44.562 7.949 15.055 1 94.94 705 VAL A N 1
ATOM 5658 C CA . VAL A 1 705 ? -44.344 8.82 13.898 1 94.94 705 VAL A CA 1
ATOM 5659 C C . VAL A 1 705 ? -45.438 8.539 12.852 1 94.94 705 VAL A C 1
ATOM 5661 O O . VAL A 1 705 ? -45.781 7.387 12.617 1 94.94 705 VAL A O 1
ATOM 5664 N N . ASP A 1 706 ? -45.938 9.562 12.258 1 94.25 706 ASP A N 1
ATOM 5665 C CA . ASP A 1 706 ? -46.969 9.398 11.242 1 94.25 706 ASP A CA 1
ATOM 5666 C C . ASP A 1 706 ? -46.438 8.688 10.008 1 94.25 706 ASP A C 1
ATOM 5668 O O . ASP A 1 706 ? -45.281 8.898 9.617 1 94.25 706 ASP A O 1
ATOM 5672 N N . PHE A 1 707 ? -47.281 7.875 9.375 1 94 707 PHE A N 1
ATOM 5673 C CA . PHE A 1 707 ? -46.906 7.027 8.258 1 94 707 PHE A CA 1
ATOM 5674 C C . PHE A 1 707 ? -46.406 7.867 7.086 1 94 707 PHE A C 1
ATOM 5676 O O . PHE A 1 707 ? -47.125 8.742 6.594 1 94 707 PHE A O 1
ATOM 5683 N N . GLY A 1 708 ? -45.219 7.723 6.68 1 92.62 708 GLY A N 1
ATOM 5684 C CA . GLY A 1 708 ? -44.625 8.258 5.461 1 92.62 708 GLY A CA 1
ATOM 5685 C C . GLY A 1 708 ? -44.25 9.719 5.574 1 92.62 708 GLY A C 1
ATOM 5686 O O . GLY A 1 708 ? -43.844 10.344 4.586 1 92.62 708 GLY A O 1
ATOM 5687 N N . LYS A 1 709 ? -44.312 10.258 6.727 1 93.75 709 LYS A N 1
ATOM 5688 C CA . LYS A 1 709 ? -44.062 11.688 6.875 1 93.75 709 LYS A CA 1
ATOM 5689 C C . LYS A 1 709 ? -42.562 11.961 7.086 1 93.75 709 LYS A C 1
ATOM 5691 O O . LYS A 1 709 ? -42.062 13 6.664 1 93.75 709 LYS A O 1
ATOM 5696 N N . SER A 1 710 ? -41.938 11.07 7.738 1 95.62 710 SER A N 1
ATOM 5697 C CA . SER A 1 710 ? -40.531 11.266 8.062 1 95.62 710 SER A CA 1
ATOM 5698 C C . SER A 1 710 ? -39.625 10.711 6.969 1 95.62 710 SER A C 1
ATOM 5700 O O . SER A 1 710 ? -39.906 9.656 6.395 1 95.62 710 SER A O 1
ATOM 5702 N N . LYS A 1 711 ? -38.562 11.383 6.699 1 95.25 711 LYS A N 1
ATOM 5703 C CA . LYS A 1 711 ? -37.594 10.953 5.711 1 95.25 711 LYS A CA 1
ATOM 5704 C C . LYS A 1 711 ? -36.375 10.312 6.379 1 95.25 711 LYS A C 1
ATOM 5706 O O . LYS A 1 711 ? -35.312 10.203 5.77 1 95.25 711 LYS A O 1
ATOM 5711 N N . LEU A 1 712 ? -36.469 9.875 7.551 1 96.12 712 LEU A N 1
ATOM 5712 C CA . LEU A 1 712 ? -35.406 9.289 8.336 1 96.12 712 LEU A CA 1
ATOM 5713 C C . LEU A 1 712 ? -34.812 8.062 7.641 1 96.12 712 LEU A C 1
ATOM 5715 O O . LEU A 1 712 ? -35.562 7.156 7.254 1 96.12 712 LEU A O 1
ATOM 5719 N N . GLU A 1 713 ? -33.531 8.016 7.531 1 96.75 713 GLU A N 1
ATOM 5720 C CA . GLU A 1 713 ? -32.844 6.914 6.848 1 96.75 713 GLU A CA 1
ATOM 5721 C C . GLU A 1 713 ? -32.125 6.008 7.844 1 96.75 713 GLU A C 1
ATOM 5723 O O . GLU A 1 713 ? -31.984 4.805 7.613 1 96.75 713 GLU A O 1
ATOM 5728 N N . THR A 1 714 ? -31.578 6.574 8.891 1 97.5 714 THR A N 1
ATOM 5729 C CA . THR A 1 714 ? -30.828 5.816 9.883 1 97.5 714 THR A CA 1
ATOM 5730 C C . THR A 1 714 ? -31.375 6.086 11.281 1 97.5 714 THR A C 1
ATOM 5732 O O . THR A 1 714 ? -31.484 7.242 11.695 1 97.5 714 THR A O 1
ATOM 5735 N N . LEU A 1 715 ? -31.625 5.129 11.969 1 97.38 715 LEU A N 1
ATOM 5736 C CA . LEU A 1 715 ? -32.125 5.223 13.336 1 97.38 715 LEU A CA 1
ATOM 5737 C C . LEU A 1 715 ? -31.312 4.312 14.258 1 97.38 715 LEU A C 1
ATOM 5739 O O . LEU A 1 715 ? -31.234 3.104 14.031 1 97.38 715 LEU A O 1
ATOM 5743 N N . ASN A 1 716 ? -30.719 4.859 15.273 1 97.81 716 ASN A N 1
ATOM 5744 C CA . ASN A 1 716 ? -29.938 4.117 16.266 1 97.81 716 ASN A CA 1
ATOM 5745 C C . ASN A 1 716 ? -30.625 4.121 17.625 1 97.81 716 ASN A C 1
ATOM 5747 O O . ASN A 1 716 ? -30.766 5.176 18.25 1 97.81 716 ASN A O 1
ATOM 5751 N N . LEU A 1 717 ? -31.031 3.045 18.062 1 97.12 717 LEU A N 1
ATOM 5752 C CA . LEU A 1 717 ? -31.719 2.904 19.344 1 97.12 717 LEU A CA 1
ATOM 5753 C C . LEU A 1 717 ? -30.891 2.045 20.312 1 97.12 717 LEU A C 1
ATOM 5755 O O . LEU A 1 717 ? -31.453 1.448 21.234 1 97.12 717 LEU A O 1
ATOM 5759 N N . SER A 1 718 ? -29.656 1.957 20.188 1 97.38 718 SER A N 1
ATOM 5760 C CA . SER A 1 718 ? -28.766 1.058 20.906 1 97.38 718 SER A CA 1
ATOM 5761 C C . SER A 1 718 ? -28.734 1.396 22.406 1 97.38 718 SER A C 1
ATOM 5763 O O . SER A 1 718 ? -29.094 2.512 22.797 1 97.38 718 SER A O 1
ATOM 5765 N N . LYS A 1 719 ? -28.469 0.424 23.219 1 96.25 719 LYS A N 1
ATOM 5766 C CA . LYS A 1 719 ? -28.234 0.527 24.656 1 96.25 719 LYS A CA 1
ATOM 5767 C C . LYS A 1 719 ? -29.516 0.949 25.375 1 96.25 719 LYS A C 1
ATOM 5769 O O . LYS A 1 719 ? -29.453 1.451 26.5 1 96.25 719 LYS A O 1
ATOM 5774 N N . ASN A 1 720 ? -30.656 0.997 24.703 1 95.81 720 ASN A N 1
ATOM 5775 C CA . ASN A 1 720 ? -31.953 1.108 25.359 1 95.81 720 ASN A CA 1
ATOM 5776 C C . ASN A 1 720 ? -32.531 -0.264 25.672 1 95.81 720 ASN A C 1
ATOM 5778 O O . ASN A 1 720 ? -32.469 -1.179 24.844 1 95.81 720 ASN A O 1
ATOM 5782 N N . VAL A 1 721 ? -33.094 -0.471 26.766 1 94.56 721 VAL A N 1
ATOM 5783 C CA . VAL A 1 721 ? -33.688 -1.764 27.125 1 94.56 721 VAL A CA 1
ATOM 5784 C C . VAL A 1 721 ? -35.062 -1.915 26.484 1 94.56 721 VAL A C 1
ATOM 5786 O O . VAL A 1 721 ? -36 -1.238 26.875 1 94.56 721 VAL A O 1
ATOM 5789 N N . LEU A 1 722 ? -35.156 -2.789 25.469 1 94.25 722 LEU A N 1
ATOM 5790 C CA . LEU A 1 722 ? -36.375 -2.998 24.688 1 94.25 722 LEU A CA 1
ATOM 5791 C C . LEU A 1 722 ? -36.844 -4.457 24.766 1 94.25 722 LEU A C 1
ATOM 5793 O O . LEU A 1 722 ? -37.031 -5.098 23.734 1 94.25 722 LEU A O 1
ATOM 5797 N N . LYS A 1 723 ? -37 -4.996 25.844 1 91 723 LYS A N 1
ATOM 5798 C CA . LYS A 1 723 ? -37.156 -6.43 26.078 1 91 723 LYS A CA 1
ATOM 5799 C C . LYS A 1 723 ? -38.656 -6.812 26.125 1 91 723 LYS A C 1
ATOM 5801 O O . LYS A 1 723 ? -39 -7.965 25.875 1 91 723 LYS A O 1
ATOM 5806 N N . THR A 1 724 ? -39.625 -5.879 26.328 1 91.31 724 THR A N 1
ATOM 5807 C CA . THR A 1 724 ? -41.031 -6.199 26.547 1 91.31 724 THR A CA 1
ATOM 5808 C C . THR A 1 724 ? -41.781 -6.367 25.219 1 91.31 724 THR A C 1
ATOM 5810 O O . THR A 1 724 ? -41.312 -5.855 24.188 1 91.31 724 THR A O 1
ATOM 5813 N N . ARG A 1 725 ? -42.938 -7.125 25.188 1 88.69 725 ARG A N 1
ATOM 5814 C CA . ARG A 1 725 ? -43.75 -7.34 24 1 88.69 725 ARG A CA 1
ATOM 5815 C C . ARG A 1 725 ? -44.312 -6.023 23.469 1 88.69 725 ARG A C 1
ATOM 5817 O O . ARG A 1 725 ? -44.406 -5.828 22.25 1 88.69 725 ARG A O 1
ATOM 5824 N N . ASP A 1 726 ? -44.719 -5.234 24.375 1 90.5 726 ASP A N 1
ATOM 5825 C CA . ASP A 1 726 ? -45.219 -3.924 24 1 90.5 726 ASP A CA 1
ATOM 5826 C C . ASP A 1 726 ? -44.188 -3.117 23.234 1 90.5 726 ASP A C 1
ATOM 5828 O O . ASP A 1 726 ? -44.5 -2.408 22.281 1 90.5 726 ASP A O 1
ATOM 5832 N N . ASP A 1 727 ? -42.969 -3.227 23.703 1 93.12 727 ASP A N 1
ATOM 5833 C CA . ASP A 1 727 ? -41.875 -2.527 23.031 1 93.12 727 ASP A CA 1
ATOM 5834 C C . ASP A 1 727 ? -41.719 -3.021 21.594 1 93.12 727 ASP A C 1
ATOM 5836 O O . ASP A 1 727 ? -41.562 -2.223 20.672 1 93.12 727 ASP A O 1
ATOM 5840 N N . VAL A 1 728 ? -41.812 -4.316 21.469 1 92.25 728 VAL A N 1
ATOM 5841 C CA . VAL A 1 728 ? -41.594 -4.941 20.156 1 92.25 728 VAL A CA 1
ATOM 5842 C C . VAL A 1 728 ? -42.719 -4.52 19.203 1 92.25 728 VAL A C 1
ATOM 5844 O O . VAL A 1 728 ? -42.438 -4.184 18.047 1 92.25 728 VAL A O 1
ATOM 5847 N N . VAL A 1 729 ? -43.906 -4.5 19.656 1 92.62 729 VAL A N 1
ATOM 5848 C CA . VAL A 1 729 ? -45.062 -4.109 18.828 1 92.62 729 VAL A CA 1
ATOM 5849 C C . VAL A 1 729 ? -44.906 -2.643 18.422 1 92.62 729 VAL A C 1
ATOM 5851 O O . VAL A 1 729 ? -45.156 -2.287 17.281 1 92.62 729 VAL A O 1
ATOM 5854 N N . ALA A 1 730 ? -44.594 -1.889 19.375 1 93.75 730 ALA A N 1
ATOM 5855 C CA . ALA A 1 730 ? -44.406 -0.466 19.109 1 93.75 730 ALA A CA 1
ATOM 5856 C C . ALA A 1 730 ? -43.312 -0.247 18.062 1 93.75 730 ALA A C 1
ATOM 5858 O O . ALA A 1 730 ? -43.438 0.602 17.188 1 93.75 730 ALA A O 1
ATOM 5859 N N . LEU A 1 731 ? -42.219 -0.961 18.219 1 94.81 731 LEU A N 1
ATOM 5860 C CA . LEU A 1 731 ? -41.094 -0.847 17.281 1 94.81 731 LEU A CA 1
ATOM 5861 C C . LEU A 1 731 ? -41.531 -1.283 15.883 1 94.81 731 LEU A C 1
ATOM 5863 O O . LEU A 1 731 ? -41.156 -0.667 14.883 1 94.81 731 LEU A O 1
ATOM 5867 N N . SER A 1 732 ? -42.25 -2.389 15.812 1 93.88 732 SER A N 1
ATOM 5868 C CA . SER A 1 732 ? -42.75 -2.865 14.531 1 93.88 732 SER A CA 1
ATOM 5869 C C . SER A 1 732 ? -43.562 -1.787 13.828 1 93.88 732 SER A C 1
ATOM 5871 O O . SER A 1 732 ? -43.406 -1.565 12.625 1 93.88 732 SER A O 1
ATOM 5873 N N . GLN A 1 733 ? -44.406 -1.116 14.578 1 93.38 733 GLN A N 1
ATOM 5874 C CA . GLN A 1 733 ? -45.219 -0.033 14.039 1 93.38 733 GLN A CA 1
ATOM 5875 C C . GLN A 1 733 ? -44.344 1.146 13.609 1 93.38 733 GLN A C 1
ATOM 5877 O O . GLN A 1 733 ? -44.594 1.742 12.555 1 93.38 733 GLN A O 1
ATOM 5882 N N . LEU A 1 734 ? -43.5 1.443 14.484 1 94.69 734 LEU A N 1
ATOM 5883 C CA . LEU A 1 734 ? -42.562 2.541 14.18 1 94.69 734 LEU A CA 1
ATOM 5884 C C . LEU A 1 734 ? -41.844 2.293 12.867 1 94.69 734 LEU A C 1
ATOM 5886 O O . LEU A 1 734 ? -41.812 3.166 12 1 94.69 734 LEU A O 1
ATOM 5890 N N . PHE A 1 735 ? -41.25 1.081 12.695 1 94.94 735 PHE A N 1
ATOM 5891 C CA . PHE A 1 735 ? -40.469 0.747 11.508 1 94.94 735 PHE A CA 1
ATOM 5892 C C . PHE A 1 735 ? -41.344 0.734 10.266 1 94.94 735 PHE A C 1
ATOM 5894 O O . PHE A 1 735 ? -40.906 1.099 9.18 1 94.94 735 PHE A O 1
ATOM 5901 N N . ASN A 1 736 ? -42.531 0.315 10.453 1 92.5 736 ASN A N 1
ATOM 5902 C CA . ASN A 1 736 ? -43.469 0.324 9.336 1 92.5 736 ASN A CA 1
ATOM 5903 C C . ASN A 1 736 ? -43.812 1.747 8.891 1 92.5 736 ASN A C 1
ATOM 5905 O O . ASN A 1 736 ? -43.938 2.014 7.699 1 92.5 736 ASN A O 1
ATOM 5909 N N . ASN A 1 737 ? -43.906 2.652 9.859 1 93.88 737 ASN A N 1
ATOM 5910 C CA . ASN A 1 737 ? -44.312 4.035 9.586 1 93.88 737 ASN A CA 1
ATOM 5911 C C . ASN A 1 737 ? -43.156 4.82 8.961 1 93.88 737 ASN A C 1
ATOM 5913 O O . ASN A 1 737 ? -43.375 5.797 8.242 1 93.88 737 ASN A O 1
ATOM 5917 N N . LEU A 1 738 ? -41.969 4.445 9.25 1 94.62 738 LEU A N 1
ATOM 5918 C CA . LEU A 1 738 ? -40.781 5.105 8.688 1 94.62 738 LEU A CA 1
ATOM 5919 C C . LEU A 1 738 ? -40.438 4.52 7.32 1 94.62 738 LEU A C 1
ATOM 5921 O O . LEU A 1 738 ? -39.531 3.688 7.207 1 94.62 738 LEU A O 1
ATOM 5925 N N . THR A 1 739 ? -40.969 4.918 6.324 1 92.94 739 THR A N 1
ATOM 5926 C CA . THR A 1 739 ? -40.938 4.301 5 1 92.94 739 THR A CA 1
ATOM 5927 C C . THR A 1 739 ? -39.594 4.508 4.332 1 92.94 739 THR A C 1
ATOM 5929 O O . THR A 1 739 ? -39.219 3.77 3.416 1 92.94 739 THR A O 1
ATOM 5932 N N . ASN A 1 740 ? -38.812 5.496 4.785 1 93.94 740 ASN A N 1
ATOM 5933 C CA . ASN A 1 740 ? -37.531 5.773 4.164 1 93.94 740 ASN A CA 1
ATOM 5934 C C . ASN A 1 740 ? -36.375 5.152 4.953 1 93.94 740 ASN A C 1
ATOM 5936 O O . ASN A 1 740 ? -35.219 5.305 4.582 1 93.94 740 ASN A O 1
ATOM 5940 N N . LEU A 1 741 ? -36.594 4.449 5.984 1 93.75 741 LEU A N 1
ATOM 5941 C CA . LEU A 1 741 ? -35.594 3.881 6.867 1 93.75 741 LEU A CA 1
ATOM 5942 C C . LEU A 1 741 ? -34.781 2.824 6.145 1 93.75 741 LEU A C 1
ATOM 5944 O O . LEU A 1 741 ? -35.312 1.875 5.582 1 93.75 741 LEU A O 1
ATOM 5948 N N . GLN A 1 742 ? -33.5 2.99 6.148 1 94.5 742 GLN A N 1
ATOM 5949 C CA . GLN A 1 742 ? -32.562 2.09 5.453 1 94.5 742 GLN A CA 1
ATOM 5950 C C . GLN A 1 742 ? -31.641 1.385 6.43 1 94.5 742 GLN A C 1
ATOM 5952 O O . GLN A 1 742 ? -31.156 0.289 6.148 1 94.5 742 GLN A O 1
ATOM 5957 N N . SER A 1 743 ? -31.391 1.986 7.559 1 96.62 743 SER A N 1
ATOM 5958 C CA . SER A 1 743 ? -30.438 1.437 8.523 1 96.62 743 SER A CA 1
ATOM 5959 C C . SER A 1 743 ? -31.031 1.404 9.922 1 96.62 743 SER A C 1
ATOM 5961 O O . SER A 1 743 ? -31.438 2.441 10.461 1 96.62 743 SER A O 1
ATOM 5963 N N . ILE A 1 744 ? -31.078 0.28 10.453 1 96.81 744 ILE A N 1
ATOM 5964 C CA . ILE A 1 744 ? -31.578 0.074 11.805 1 96.81 744 ILE A CA 1
ATOM 5965 C C . ILE A 1 744 ? -30.484 -0.496 12.695 1 96.81 744 ILE A C 1
ATOM 5967 O O . ILE A 1 744 ? -29.922 -1.559 12.398 1 96.81 744 ILE A O 1
ATOM 5971 N N . ILE A 1 745 ? -30.172 0.15 13.773 1 97.31 745 ILE A N 1
ATOM 5972 C CA . ILE A 1 745 ? -29.094 -0.283 14.672 1 97.31 745 ILE A CA 1
ATOM 5973 C C . ILE A 1 745 ? -29.672 -0.537 16.062 1 97.31 745 ILE A C 1
ATOM 5975 O O . ILE A 1 745 ? -30.125 0.393 16.734 1 97.31 745 ILE A O 1
ATOM 5979 N N . LEU A 1 746 ? -29.656 -1.714 16.453 1 97.12 746 LEU A N 1
ATOM 5980 C CA . LEU A 1 746 ? -30.172 -2.16 17.734 1 97.12 746 LEU A CA 1
ATOM 5981 C C . LEU A 1 746 ? -29.125 -2.965 18.5 1 97.12 746 LEU A C 1
ATOM 5983 O O . LEU A 1 746 ? -29.281 -4.168 18.703 1 97.12 746 LEU A O 1
ATOM 5987 N N . ILE A 1 747 ? -28.125 -2.346 18.969 1 97.38 747 ILE A N 1
ATOM 5988 C CA . ILE A 1 747 ? -27.031 -3.016 19.672 1 97.38 747 ILE A CA 1
ATOM 5989 C C . ILE A 1 747 ? -27.297 -2.977 21.172 1 97.38 747 ILE A C 1
ATOM 5991 O O . ILE A 1 747 ? -27.656 -1.931 21.719 1 97.38 747 ILE A O 1
ATOM 5995 N N . ARG A 1 748 ? -27.172 -4.035 21.859 1 96.56 748 ARG A N 1
ATOM 5996 C CA . ARG A 1 748 ? -27.312 -4.141 23.297 1 96.56 748 ARG A CA 1
ATOM 5997 C C . ARG A 1 748 ? -28.656 -3.592 23.766 1 96.56 748 ARG A C 1
ATOM 5999 O O . ARG A 1 748 ? -28.703 -2.719 24.641 1 96.56 748 ARG A O 1
ATOM 6006 N N . THR A 1 749 ? -29.688 -4.023 23.156 1 96.38 749 THR A N 1
ATOM 6007 C CA . THR A 1 749 ? -31.031 -3.566 23.5 1 96.38 749 THR A CA 1
ATOM 6008 C C . THR A 1 749 ? -31.797 -4.668 24.219 1 96.38 749 THR A C 1
ATOM 6010 O O . THR A 1 749 ? -32.906 -4.43 24.719 1 96.38 749 THR A O 1
ATOM 6013 N N . LEU A 1 750 ? -31.344 -5.895 24.219 1 94.69 750 LEU A N 1
ATOM 6014 C CA . LEU A 1 750 ? -31.938 -7.059 24.875 1 94.69 750 LEU A CA 1
ATOM 6015 C C . LEU A 1 750 ? -33.281 -7.422 24.203 1 94.69 750 LEU A C 1
ATOM 6017 O O . LEU A 1 750 ? -34.188 -7.895 24.875 1 94.69 750 LEU A O 1
ATOM 6021 N N . ILE A 1 751 ? -33.375 -7.102 22.953 1 94.5 751 ILE A N 1
ATOM 6022 C CA . ILE A 1 751 ? -34.562 -7.523 22.203 1 94.5 751 ILE A CA 1
ATOM 6023 C C . ILE A 1 751 ? -34.656 -9.047 22.234 1 94.5 751 ILE A C 1
ATOM 6025 O O . ILE A 1 751 ? -33.656 -9.758 22.141 1 94.5 751 ILE A O 1
ATOM 6029 N N . PRO A 1 752 ? -35.844 -9.531 22.344 1 93.19 752 PRO A N 1
ATOM 6030 C CA . PRO A 1 752 ? -36.031 -10.984 22.391 1 93.19 752 PRO A CA 1
ATOM 6031 C C . PRO A 1 752 ? -35.781 -11.656 21.031 1 93.19 752 PRO A C 1
ATOM 6033 O O . PRO A 1 752 ? -36.125 -11.094 20 1 93.19 752 PRO A O 1
ATOM 6036 N N . SER A 1 753 ? -35.281 -12.914 21.031 1 92.44 753 SER A N 1
ATOM 6037 C CA . SER A 1 753 ? -34.938 -13.664 19.844 1 92.44 753 SER A CA 1
ATOM 6038 C C . SER A 1 753 ? -36.156 -13.969 18.984 1 92.44 753 SER A C 1
ATOM 6040 O O . SER A 1 753 ? -36.062 -14.023 17.75 1 92.44 753 SER A O 1
ATOM 6042 N N . ASP A 1 754 ? -37.312 -14.141 19.562 1 89.31 754 ASP A N 1
ATOM 6043 C CA . ASP A 1 754 ? -38.531 -14.578 18.844 1 89.31 754 ASP A CA 1
ATOM 6044 C C . ASP A 1 754 ? -39.312 -13.391 18.344 1 89.31 754 ASP A C 1
ATOM 6046 O O . ASP A 1 754 ? -40.375 -13.562 17.734 1 89.31 754 ASP A O 1
ATOM 6050 N N . SER A 1 755 ? -38.812 -12.195 18.531 1 90.25 755 SER A N 1
ATOM 6051 C CA . SER A 1 755 ? -39.594 -11 18.172 1 90.25 755 SER A CA 1
ATOM 6052 C C . SER A 1 755 ? -39.125 -10.414 16.844 1 90.25 755 SER A C 1
ATOM 6054 O O . SER A 1 755 ? -39.719 -9.477 16.328 1 90.25 755 SER A O 1
ATOM 6056 N N . ILE A 1 756 ? -38.125 -10.938 16.281 1 88.94 756 ILE A N 1
ATOM 6057 C CA . ILE A 1 756 ? -37.5 -10.336 15.117 1 88.94 756 ILE A CA 1
ATOM 6058 C C . ILE A 1 756 ? -38.438 -10.391 13.922 1 88.94 756 ILE A C 1
ATOM 6060 O O . ILE A 1 756 ? -38.531 -9.438 13.141 1 88.94 756 ILE A O 1
ATOM 6064 N N . LYS A 1 757 ? -39.125 -11.5 13.742 1 89.12 757 LYS A N 1
ATOM 6065 C CA . LYS A 1 757 ? -40.062 -11.648 12.625 1 89.12 757 LYS A CA 1
ATOM 6066 C C . LYS A 1 757 ? -41.125 -10.547 12.641 1 89.12 757 LYS A C 1
ATOM 6068 O O . LYS A 1 757 ? -41.438 -9.977 11.602 1 89.12 757 LYS A O 1
ATOM 6073 N N . GLU A 1 758 ? -41.625 -10.281 13.797 1 90.12 758 GLU A N 1
ATOM 6074 C CA . GLU A 1 758 ? -42.625 -9.234 13.961 1 90.12 758 GLU A CA 1
ATOM 6075 C C . GLU A 1 758 ? -42.031 -7.855 13.695 1 90.12 758 GLU A C 1
ATOM 6077 O O . GLU A 1 758 ? -42.656 -7.008 13.062 1 90.12 758 GLU A O 1
ATOM 6082 N N . MET A 1 759 ? -40.875 -7.637 14.164 1 90.94 759 MET A N 1
ATOM 6083 C CA . MET A 1 759 ? -40.219 -6.336 14.078 1 90.94 759 MET A CA 1
ATOM 6084 C C . MET A 1 759 ? -39.906 -5.965 12.625 1 90.94 759 MET A C 1
ATOM 6086 O O . MET A 1 759 ? -40 -4.793 12.25 1 90.94 759 MET A O 1
ATOM 6090 N N . ILE A 1 760 ? -39.625 -6.988 11.805 1 88.06 760 ILE A N 1
ATOM 6091 C CA . ILE A 1 760 ? -39.219 -6.68 10.438 1 88.06 760 ILE A CA 1
ATOM 6092 C C . ILE A 1 760 ? -40.344 -7.035 9.469 1 88.06 760 ILE A C 1
ATOM 6094 O O . ILE A 1 760 ? -40.094 -7.395 8.312 1 88.06 760 ILE A O 1
ATOM 6098 N N . ARG A 1 761 ? -41.5 -6.98 9.812 1 86.75 761 ARG A N 1
ATOM 6099 C CA . ARG A 1 761 ? -42.656 -7.312 8.992 1 86.75 761 ARG A CA 1
ATOM 6100 C C . ARG A 1 761 ? -42.719 -6.449 7.734 1 86.75 761 ARG A C 1
ATOM 6102 O O . ARG A 1 761 ? -43.219 -6.871 6.699 1 86.75 761 ARG A O 1
ATOM 6109 N N . PHE A 1 762 ? -42.062 -5.352 7.812 1 88.38 762 PHE A N 1
ATOM 6110 C CA . PHE A 1 762 ? -42.094 -4.398 6.711 1 88.38 762 PHE A CA 1
ATOM 6111 C C . PHE A 1 762 ? -41.156 -4.84 5.598 1 88.38 762 PHE A C 1
ATOM 6113 O O . PHE A 1 762 ? -41.188 -4.301 4.488 1 88.38 762 PHE A O 1
ATOM 6120 N N . ILE A 1 763 ? -40.312 -5.809 5.707 1 86.81 763 ILE A N 1
ATOM 6121 C CA . ILE A 1 763 ? -39.156 -6.148 4.906 1 86.81 763 ILE A CA 1
ATOM 6122 C C . ILE A 1 763 ? -39.594 -6.602 3.516 1 86.81 763 ILE A C 1
ATOM 6124 O O . ILE A 1 763 ? -38.812 -6.535 2.559 1 86.81 763 ILE A O 1
ATOM 6128 N N . ASP A 1 764 ? -40.812 -7.102 3.346 1 78.25 764 ASP A N 1
ATOM 6129 C CA . ASP A 1 764 ? -41.344 -7.527 2.053 1 78.25 764 ASP A CA 1
ATOM 6130 C C . ASP A 1 764 ? -41.531 -6.336 1.115 1 78.25 764 ASP A C 1
ATOM 6132 O O . ASP A 1 764 ? -41.5 -6.492 -0.107 1 78.25 764 ASP A O 1
ATOM 6136 N N . LYS A 1 765 ? -41.594 -5.145 1.678 1 79.25 765 LYS A N 1
ATOM 6137 C CA . LYS A 1 765 ? -41.938 -3.947 0.914 1 79.25 765 LYS A CA 1
ATOM 6138 C C . LYS A 1 765 ? -40.688 -3.098 0.64 1 79.25 765 LYS A C 1
ATOM 6140 O O . LYS A 1 765 ? -40.719 -2.262 -0.266 1 79.25 765 LYS A O 1
ATOM 6145 N N . ARG A 1 766 ? -39.781 -3.309 1.486 1 87.44 766 ARG A N 1
ATOM 6146 C CA . ARG A 1 766 ? -38.625 -2.398 1.399 1 87.44 766 ARG A CA 1
ATOM 6147 C C . ARG A 1 766 ? -37.344 -3.117 1.734 1 87.44 766 ARG A C 1
ATOM 6149 O O . ARG A 1 766 ? -37.312 -3.961 2.633 1 87.44 766 ARG A O 1
ATOM 6156 N N . LYS A 1 767 ? -36.281 -2.676 1.061 1 87.75 767 LYS A N 1
ATOM 6157 C CA . LYS A 1 767 ? -34.969 -3.254 1.286 1 87.75 767 LYS A CA 1
ATOM 6158 C C . LYS A 1 767 ? -34.188 -2.463 2.338 1 87.75 767 LYS A C 1
ATOM 6160 O O . LYS A 1 767 ? -34.375 -1.254 2.479 1 87.75 767 LYS A O 1
ATOM 6165 N N . LEU A 1 768 ? -33.438 -3.102 3.158 1 92.5 768 LEU A N 1
ATOM 6166 C CA . LEU A 1 768 ? -32.594 -2.488 4.172 1 92.5 768 LEU A CA 1
ATOM 6167 C C . LEU A 1 768 ? -31.125 -2.502 3.734 1 92.5 768 LEU A C 1
ATOM 6169 O O . LEU A 1 768 ? -30.625 -3.51 3.217 1 92.5 768 LEU A O 1
ATOM 6173 N N . THR A 1 769 ? -30.547 -1.425 3.906 1 93.31 769 THR A N 1
ATOM 6174 C CA . THR A 1 769 ? -29.109 -1.347 3.646 1 93.31 769 THR A CA 1
ATOM 6175 C C . THR A 1 769 ? -28.312 -1.96 4.797 1 93.31 769 THR A C 1
ATOM 6177 O O . THR A 1 769 ? -27.281 -2.594 4.578 1 93.31 769 THR A O 1
ATOM 6180 N N . GLN A 1 770 ? -28.812 -1.728 6.004 1 96.12 770 GLN A N 1
ATOM 6181 C CA . GLN A 1 770 ? -28.109 -2.252 7.164 1 96.12 770 GLN A CA 1
ATOM 6182 C C . GLN A 1 770 ? -29.078 -2.674 8.266 1 96.12 770 GLN A C 1
ATOM 6184 O O . GLN A 1 770 ? -30.016 -1.947 8.578 1 96.12 770 GLN A O 1
ATOM 6189 N N . PHE A 1 771 ? -28.922 -3.775 8.742 1 96.5 771 PHE A N 1
ATOM 6190 C CA . PHE A 1 771 ? -29.625 -4.297 9.914 1 96.5 771 PHE A CA 1
ATOM 6191 C C . PHE A 1 771 ? -28.641 -4.848 10.938 1 96.5 771 PHE A C 1
ATOM 6193 O O . PHE A 1 771 ? -28.078 -5.926 10.742 1 96.5 771 PHE A O 1
ATOM 6200 N N . ASN A 1 772 ? -28.391 -4.141 12.016 1 97.38 772 ASN A N 1
ATOM 6201 C CA . ASN A 1 772 ? -27.406 -4.508 13.031 1 97.38 772 ASN A CA 1
ATOM 6202 C C . ASN A 1 772 ? -28.094 -4.867 14.352 1 97.38 772 ASN A C 1
ATOM 6204 O O . ASN A 1 772 ? -28.609 -3.992 15.039 1 97.38 772 ASN A O 1
ATOM 6208 N N . ILE A 1 773 ? -28.062 -6.043 14.719 1 96.94 773 ILE A N 1
ATOM 6209 C CA . ILE A 1 773 ? -28.656 -6.52 15.961 1 96.94 773 ILE A CA 1
ATOM 6210 C C . ILE A 1 773 ? -27.594 -7.223 16.812 1 96.94 773 ILE A C 1
ATOM 6212 O O . ILE A 1 773 ? -27.844 -8.297 17.359 1 96.94 773 ILE A O 1
ATOM 6216 N N . GLY A 1 774 ? -26.453 -6.652 16.891 1 96.25 774 GLY A N 1
ATOM 6217 C CA . GLY A 1 774 ? -25.344 -7.25 17.609 1 96.25 774 GLY A CA 1
ATOM 6218 C C . GLY A 1 774 ? -25.469 -7.113 19.109 1 96.25 774 GLY A C 1
ATOM 6219 O O . GLY A 1 774 ? -26.203 -6.254 19.609 1 96.25 774 GLY A O 1
ATOM 6220 N N . GLU A 1 775 ? -24.891 -7.992 19.844 1 96.25 775 GLU A N 1
ATOM 6221 C CA . GLU A 1 775 ? -24.719 -7.961 21.297 1 96.25 775 GLU A CA 1
ATOM 6222 C C . GLU A 1 775 ? -26.062 -7.961 22.016 1 96.25 775 GLU A C 1
ATOM 6224 O O . GLU A 1 775 ? -26.297 -7.16 22.922 1 96.25 775 GLU A O 1
ATOM 6229 N N . ASN A 1 776 ? -27 -8.797 21.578 1 96 776 ASN A N 1
ATOM 6230 C CA . ASN A 1 776 ? -28.328 -8.891 22.203 1 96 776 ASN A CA 1
ATOM 6231 C C . ASN A 1 776 ? -28.562 -10.273 22.797 1 96 776 ASN A C 1
ATOM 6233 O O . ASN A 1 776 ? -29.688 -10.602 23.188 1 96 776 ASN A O 1
ATOM 6237 N N . GLN A 1 777 ? -27.562 -11.156 22.797 1 94.19 777 GLN A N 1
ATOM 6238 C CA . GLN A 1 777 ? -27.672 -12.516 23.328 1 94.19 777 GLN A CA 1
ATOM 6239 C C . GLN A 1 777 ? -28.766 -13.305 22.594 1 94.19 777 GLN A C 1
ATOM 6241 O O . GLN A 1 777 ? -29.578 -13.961 23.234 1 94.19 777 GLN A O 1
ATOM 6246 N N . LEU A 1 778 ? -28.75 -13.148 21.375 1 95.5 778 LEU A N 1
ATOM 6247 C CA . LEU A 1 778 ? -29.781 -13.766 20.547 1 95.5 778 LEU A CA 1
ATOM 6248 C C . LEU A 1 778 ? -29.5 -15.25 20.344 1 95.5 778 LEU A C 1
ATOM 6250 O O . LEU A 1 778 ? -28.328 -15.672 20.312 1 95.5 778 LEU A O 1
ATOM 6254 N N . THR A 1 779 ? -30.594 -16 20.156 1 94.94 779 THR A N 1
ATOM 6255 C CA . THR A 1 779 ? -30.484 -17.438 19.984 1 94.94 779 THR A CA 1
ATOM 6256 C C . THR A 1 779 ? -30.703 -17.828 18.531 1 94.94 779 THR A C 1
ATOM 6258 O O . THR A 1 779 ? -30.875 -16.953 17.672 1 94.94 779 THR A O 1
ATOM 6261 N N . ARG A 1 780 ? -30.688 -19.109 18.234 1 92.94 780 ARG A N 1
ATOM 6262 C CA . ARG A 1 780 ? -30.828 -19.656 16.891 1 92.94 780 ARG A CA 1
ATOM 6263 C C . ARG A 1 780 ? -32.188 -19.297 16.281 1 92.94 780 ARG A C 1
ATOM 6265 O O . ARG A 1 780 ? -32.312 -19.266 15.055 1 92.94 780 ARG A O 1
ATOM 6272 N N . THR A 1 781 ? -33.125 -18.984 17.078 1 93.19 781 THR A N 1
ATOM 6273 C CA . THR A 1 781 ? -34.469 -18.656 16.641 1 93.19 781 THR A CA 1
ATOM 6274 C C . THR A 1 781 ? -34.469 -17.422 15.75 1 93.19 781 THR A C 1
ATOM 6276 O O . THR A 1 781 ? -35.281 -17.297 14.836 1 93.19 781 THR A O 1
ATOM 6279 N N . VAL A 1 782 ? -33.562 -16.547 15.977 1 94.12 782 VAL A N 1
ATOM 6280 C CA . VAL A 1 782 ? -33.469 -15.312 15.188 1 94.12 782 VAL A CA 1
ATOM 6281 C C . VAL A 1 782 ? -33.188 -15.664 13.727 1 94.12 782 VAL A C 1
ATOM 6283 O O . VAL A 1 782 ? -33.75 -15.047 12.82 1 94.12 782 VAL A O 1
ATOM 6286 N N . ILE A 1 783 ? -32.344 -16.656 13.539 1 94.25 783 ILE A N 1
ATOM 6287 C CA . ILE A 1 783 ? -31.984 -17.078 12.188 1 94.25 783 ILE A CA 1
ATOM 6288 C C . ILE A 1 783 ? -33.188 -17.672 11.492 1 94.25 783 ILE A C 1
ATOM 6290 O O . ILE A 1 783 ? -33.469 -17.359 10.336 1 94.25 783 ILE A O 1
ATOM 6294 N N . THR A 1 784 ? -33.875 -18.484 12.195 1 91.19 784 THR A N 1
ATOM 6295 C CA . THR A 1 784 ? -35.094 -19.109 11.656 1 91.19 784 THR A CA 1
ATOM 6296 C C . THR A 1 784 ? -36.094 -18.031 11.242 1 91.19 784 THR A C 1
ATOM 6298 O O . THR A 1 784 ? -36.719 -18.156 10.195 1 91.19 784 THR A O 1
ATOM 6301 N N . ASP A 1 785 ? -36.188 -17.047 11.992 1 91.81 785 ASP A N 1
ATOM 6302 C CA . ASP A 1 785 ? -37.125 -15.953 11.727 1 91.81 785 ASP A CA 1
ATOM 6303 C C . ASP A 1 785 ? -36.688 -15.156 10.492 1 91.81 785 ASP A C 1
ATOM 6305 O O . ASP A 1 785 ? -37.531 -14.789 9.664 1 91.81 785 ASP A O 1
ATOM 6309 N N . LEU A 1 786 ? -35.438 -14.852 10.406 1 93 786 LEU A N 1
ATOM 6310 C CA . LEU A 1 786 ? -34.906 -14.117 9.266 1 93 786 LEU A CA 1
ATOM 6311 C C . LEU A 1 786 ? -35.156 -14.867 7.965 1 93 786 LEU A C 1
ATOM 6313 O O . LEU A 1 786 ? -35.531 -14.266 6.949 1 93 786 LEU A O 1
ATOM 6317 N N . ILE A 1 787 ? -35 -16.219 8.023 1 90.38 787 ILE A N 1
ATOM 6318 C CA . ILE A 1 787 ? -35.188 -17.078 6.852 1 90.38 787 ILE A CA 1
ATOM 6319 C C . ILE A 1 787 ? -36.656 -17.156 6.492 1 90.38 787 ILE A C 1
ATOM 6321 O O . ILE A 1 787 ? -37.031 -16.969 5.328 1 90.38 787 ILE A O 1
ATOM 6325 N N . SER A 1 788 ? -37.469 -17.391 7.484 1 87.44 788 SER A N 1
ATOM 6326 C CA . SER A 1 788 ? -38.906 -17.562 7.254 1 87.44 788 SER A CA 1
ATOM 6327 C C . SER A 1 788 ? -39.531 -16.297 6.711 1 87.44 788 SER A C 1
ATOM 6329 O O . SER A 1 788 ? -40.469 -16.344 5.922 1 87.44 788 SER A O 1
ATOM 6331 N N . SER A 1 789 ? -39 -15.156 7.078 1 87.38 789 SER A N 1
ATOM 6332 C CA . SER A 1 789 ? -39.531 -13.867 6.613 1 87.38 789 SER A CA 1
ATOM 6333 C C . SER A 1 789 ? -38.875 -13.453 5.301 1 87.38 789 SER A C 1
ATOM 6335 O O . SER A 1 789 ? -39.125 -12.367 4.781 1 87.38 789 SER A O 1
ATOM 6337 N N . SER A 1 790 ? -37.969 -14.219 4.758 1 87.12 790 SER A N 1
ATOM 6338 C CA . SER A 1 790 ? -37.219 -13.953 3.537 1 87.12 790 SER A CA 1
ATOM 6339 C C . SER A 1 790 ? -36.438 -12.641 3.645 1 87.12 790 SER A C 1
ATOM 6341 O O . SER A 1 790 ? -36.219 -11.953 2.645 1 87.12 790 SER A O 1
ATOM 6343 N N . ALA A 1 791 ? -36.125 -12.305 4.922 1 90.94 791 ALA A N 1
ATOM 6344 C CA . ALA A 1 791 ? -35.406 -11.055 5.164 1 90.94 791 ALA A CA 1
ATOM 6345 C C . ALA A 1 791 ? -34 -11.094 4.555 1 90.94 791 ALA A C 1
ATOM 6347 O O . ALA A 1 791 ? -33.469 -10.062 4.133 1 90.94 791 ALA A O 1
ATOM 6348 N N . ILE A 1 792 ? -33.375 -12.227 4.496 1 91.44 792 ILE A N 1
ATOM 6349 C CA . ILE A 1 792 ? -32 -12.398 4.047 1 91.44 792 ILE A CA 1
ATOM 6350 C C . ILE A 1 792 ? -31.891 -12 2.576 1 91.44 792 ILE A C 1
ATOM 6352 O O . ILE A 1 792 ? -30.797 -11.734 2.086 1 91.44 792 ILE A O 1
ATOM 6356 N N . HIS A 1 793 ? -33 -11.859 1.881 1 90.19 793 HIS A N 1
ATOM 6357 C CA . HIS A 1 793 ? -33 -11.477 0.475 1 90.19 793 HIS A CA 1
ATOM 6358 C C . HIS A 1 793 ? -33.219 -9.977 0.313 1 90.19 793 HIS A C 1
ATOM 6360 O O . HIS A 1 793 ? -33.094 -9.445 -0.796 1 90.19 793 HIS A O 1
ATOM 6366 N N . SER A 1 794 ? -33.438 -9.32 1.455 1 92.56 794 SER A N 1
ATOM 6367 C CA . SER A 1 794 ? -33.75 -7.898 1.391 1 92.56 794 SER A CA 1
ATOM 6368 C C . SER A 1 794 ? -32.781 -7.082 2.236 1 92.56 794 SER A C 1
ATOM 6370 O O . SER A 1 794 ? -33 -5.891 2.473 1 92.56 794 SER A O 1
ATOM 6372 N N . ILE A 1 795 ? -31.781 -7.645 2.75 1 94.94 795 ILE A N 1
ATOM 6373 C CA . ILE A 1 795 ? -30.781 -6.977 3.578 1 94.94 795 ILE A CA 1
ATOM 6374 C C . ILE A 1 795 ? -29.438 -7.008 2.875 1 94.94 795 ILE A C 1
ATOM 6376 O O . ILE A 1 795 ? -29.016 -8.047 2.361 1 94.94 795 ILE A O 1
ATOM 6380 N N . ARG A 1 796 ? -28.797 -5.926 2.842 1 95.44 796 ARG A N 1
ATOM 6381 C CA . ARG A 1 796 ? -27.5 -5.836 2.201 1 95.44 796 ARG A CA 1
ATOM 6382 C C . ARG A 1 796 ? -26.375 -6.098 3.201 1 95.44 796 ARG A C 1
ATOM 6384 O O . ARG A 1 796 ? -25.422 -6.816 2.898 1 95.44 796 ARG A O 1
ATOM 6391 N N . VAL A 1 797 ? -26.438 -5.461 4.395 1 97.25 797 VAL A N 1
ATOM 6392 C CA . VAL A 1 797 ? -25.453 -5.648 5.465 1 97.25 797 VAL A CA 1
ATOM 6393 C C . VAL A 1 797 ? -26.141 -6.25 6.691 1 97.25 797 VAL A C 1
ATOM 6395 O O . VAL A 1 797 ? -27.016 -5.621 7.293 1 97.25 797 VAL A O 1
ATOM 6398 N N . LEU A 1 798 ? -25.797 -7.398 7.047 1 97.44 798 LEU A N 1
ATOM 6399 C CA . LEU A 1 798 ? -26.328 -8.086 8.219 1 97.44 798 LEU A CA 1
ATOM 6400 C C . LEU A 1 798 ? -25.234 -8.273 9.273 1 97.44 798 LEU A C 1
ATOM 6402 O O . LEU A 1 798 ? -24.219 -8.906 9.016 1 97.44 798 LEU A O 1
ATOM 6406 N N . ASP A 1 799 ? -25.422 -7.723 10.461 1 97.94 799 ASP A N 1
ATOM 6407 C CA . ASP A 1 799 ? -24.422 -7.785 11.523 1 97.94 799 ASP A CA 1
ATOM 6408 C C . ASP A 1 799 ? -24.984 -8.508 12.75 1 97.94 799 ASP A C 1
ATOM 6410 O O . ASP A 1 799 ? -25.891 -8.008 13.414 1 97.94 799 ASP A O 1
ATOM 6414 N N . LEU A 1 800 ? -24.453 -9.617 13.047 1 97.44 800 LEU A N 1
ATOM 6415 C CA . LEU A 1 800 ? -24.859 -10.461 14.164 1 97.44 800 LEU A CA 1
ATOM 6416 C C . LEU A 1 800 ? -23.734 -10.578 15.188 1 97.44 800 LEU A C 1
ATOM 6418 O O . LEU A 1 800 ? -23.578 -11.617 15.828 1 97.44 800 LEU A O 1
ATOM 6422 N N . THR A 1 801 ? -23 -9.57 15.383 1 97 801 THR A N 1
ATOM 6423 C CA . THR A 1 801 ? -21.781 -9.562 16.188 1 97 801 THR A CA 1
ATOM 6424 C C . THR A 1 801 ? -22.094 -9.945 17.641 1 97 801 THR A C 1
ATOM 6426 O O . THR A 1 801 ? -23.062 -9.461 18.219 1 97 801 THR A O 1
ATOM 6429 N N . GLU A 1 802 ? -21.328 -10.789 18.234 1 95.62 802 GLU A N 1
ATOM 6430 C CA . GLU A 1 802 ? -21.281 -11.164 19.656 1 95.62 802 GLU A CA 1
ATOM 6431 C C . GLU A 1 802 ? -22.641 -11.703 20.125 1 95.62 802 GLU A C 1
ATOM 6433 O O . GLU A 1 802 ? -23.172 -11.25 21.141 1 95.62 802 GLU A O 1
ATOM 6438 N N . ASN A 1 803 ? -23.25 -12.5 19.344 1 95.5 803 ASN A N 1
ATOM 6439 C CA . ASN A 1 803 ? -24.375 -13.328 19.734 1 95.5 803 ASN A CA 1
ATOM 6440 C C . ASN A 1 803 ? -23.984 -14.797 19.828 1 95.5 803 ASN A C 1
ATOM 6442 O O . ASN A 1 803 ? -24.297 -15.594 18.938 1 95.5 803 ASN A O 1
ATOM 6446 N N . LYS A 1 804 ? -23.391 -15.164 20.875 1 92.75 804 LYS A N 1
ATOM 6447 C CA . LYS A 1 804 ? -22.781 -16.469 21.109 1 92.75 804 LYS A CA 1
ATOM 6448 C C . LYS A 1 804 ? -23.828 -17.578 21.094 1 92.75 804 LYS A C 1
ATOM 6450 O O . LYS A 1 804 ? -23.547 -18.703 20.688 1 92.75 804 LYS A O 1
ATOM 6455 N N . LYS A 1 805 ? -25.062 -17.297 21.406 1 93.62 805 LYS A N 1
ATOM 6456 C CA . LYS A 1 805 ? -26.109 -18.312 21.578 1 93.62 805 LYS A CA 1
ATOM 6457 C C . LYS A 1 805 ? -26.688 -18.734 20.234 1 93.62 805 LYS A C 1
ATOM 6459 O O . LYS A 1 805 ? -27.422 -19.719 20.156 1 93.62 805 LYS A O 1
ATOM 6464 N N . ILE A 1 806 ? -26.391 -18.016 19.156 1 94.56 806 ILE A N 1
ATOM 6465 C CA . ILE A 1 806 ? -26.75 -18.484 17.828 1 94.56 806 ILE A CA 1
ATOM 6466 C C . ILE A 1 806 ? -26.094 -19.844 17.562 1 94.56 806 ILE A C 1
ATOM 6468 O O . ILE A 1 806 ? -26.734 -20.75 17.031 1 94.56 806 ILE A O 1
ATOM 6472 N N . SER A 1 807 ? -24.781 -19.984 17.969 1 92.81 807 SER A N 1
ATOM 6473 C CA . SER A 1 807 ? -24.047 -21.25 17.984 1 92.81 807 SER A CA 1
ATOM 6474 C C . SER A 1 807 ? -23.766 -21.719 16.562 1 92.81 807 SER A C 1
ATOM 6476 O O . SER A 1 807 ? -24.172 -21.078 15.586 1 92.81 807 SER A O 1
ATOM 6478 N N . ASP A 1 808 ? -23.031 -22.859 16.391 1 93.69 808 ASP A N 1
ATOM 6479 C CA . ASP A 1 808 ? -22.688 -23.469 15.102 1 93.69 808 ASP A CA 1
ATOM 6480 C C . ASP A 1 808 ? -23.953 -23.922 14.359 1 93.69 808 ASP A C 1
ATOM 6482 O O . ASP A 1 808 ? -24 -23.875 13.133 1 93.69 808 ASP A O 1
ATOM 6486 N N . GLY A 1 809 ? -24.922 -24.266 15.164 1 90 809 GLY A N 1
ATOM 6487 C CA . GLY A 1 809 ? -26.188 -24.703 14.562 1 90 809 GLY A CA 1
ATOM 6488 C C . GLY A 1 809 ? -26.891 -23.578 13.812 1 90 809 GLY A C 1
ATOM 6489 O O . GLY A 1 809 ? -27.406 -23.797 12.711 1 90 809 GLY A O 1
ATOM 6490 N N . GLY A 1 810 ? -27.016 -22.453 14.43 1 93.5 810 GLY A N 1
ATOM 6491 C CA . GLY A 1 810 ? -27.625 -21.312 13.766 1 93.5 810 GLY A CA 1
ATOM 6492 C C . GLY A 1 810 ? -26.875 -20.875 12.523 1 93.5 810 GLY A C 1
ATOM 6493 O O . GLY A 1 810 ? -27.484 -20.516 11.523 1 93.5 810 GLY A O 1
ATOM 6494 N N . ILE A 1 811 ? -25.578 -20.922 12.609 1 95.31 811 ILE A N 1
ATOM 6495 C CA . ILE A 1 811 ? -24.734 -20.516 11.484 1 95.31 811 ILE A CA 1
ATOM 6496 C C . ILE A 1 811 ? -24.922 -21.484 10.328 1 95.31 811 ILE A C 1
ATOM 6498 O O . ILE A 1 811 ? -24.938 -21.078 9.164 1 95.31 811 ILE A O 1
ATOM 6502 N N . LYS A 1 812 ? -25.031 -22.812 10.625 1 91.94 812 LYS A N 1
ATOM 6503 C CA . LYS A 1 812 ? -25.297 -23.812 9.617 1 91.94 812 LYS A CA 1
ATOM 6504 C C . LYS A 1 812 ? -26.594 -23.516 8.867 1 91.94 812 LYS A C 1
ATOM 6506 O O . LYS A 1 812 ? -26.609 -23.516 7.633 1 91.94 812 LYS A O 1
ATOM 6511 N N . GLU A 1 813 ? -27.578 -23.188 9.586 1 91.06 813 GLU A N 1
ATOM 6512 C CA . GLU A 1 813 ? -28.875 -22.875 8.992 1 91.06 813 GLU A CA 1
ATOM 6513 C C . GLU A 1 813 ? -28.812 -21.625 8.133 1 91.06 813 GLU A C 1
ATOM 6515 O O . GLU A 1 813 ? -29.375 -21.578 7.035 1 91.06 813 GLU A O 1
ATOM 6520 N N . LEU A 1 814 ? -28.156 -20.656 8.695 1 95.31 814 LEU A N 1
ATOM 6521 C CA . LEU A 1 814 ? -28 -19.406 7.949 1 95.31 814 LEU A CA 1
ATOM 6522 C C . LEU A 1 814 ? -27.234 -19.656 6.648 1 95.31 814 LEU A C 1
ATOM 6524 O O . LEU A 1 814 ? -27.656 -19.203 5.582 1 95.31 814 LEU A O 1
ATOM 6528 N N . GLY A 1 815 ? -26.078 -20.359 6.754 1 93.25 815 GLY A N 1
ATOM 6529 C CA . GLY A 1 815 ? -25.266 -20.656 5.582 1 93.25 815 GLY A CA 1
ATOM 6530 C C . GLY A 1 815 ? -26.047 -21.391 4.496 1 93.25 815 GLY A C 1
ATOM 6531 O O . GLY A 1 815 ? -25.938 -21.047 3.316 1 93.25 815 GLY A O 1
ATOM 6532 N N . ARG A 1 816 ? -26.812 -22.297 4.887 1 88.81 816 ARG A N 1
ATOM 6533 C CA . ARG A 1 816 ? -27.625 -23.062 3.945 1 88.81 816 ARG A CA 1
ATOM 6534 C C . ARG A 1 816 ? -28.641 -22.172 3.25 1 88.81 816 ARG A C 1
ATOM 6536 O O . ARG A 1 816 ? -28.859 -22.297 2.041 1 88.81 816 ARG A O 1
ATOM 6543 N N . ALA A 1 817 ? -29.234 -21.359 4.027 1 89.38 817 ALA A N 1
ATOM 6544 C CA . ALA A 1 817 ? -30.266 -20.484 3.494 1 89.38 817 ALA A CA 1
ATOM 6545 C C . ALA A 1 817 ? -29.656 -19.453 2.535 1 89.38 817 ALA A C 1
ATOM 6547 O O . ALA A 1 817 ? -30.328 -19 1.61 1 89.38 817 ALA A O 1
ATOM 6548 N N . LEU A 1 818 ? -28.453 -19.125 2.773 1 91.75 818 LEU A N 1
ATOM 6549 C CA . LEU A 1 818 ? -27.797 -18.078 1.984 1 91.75 818 LEU A CA 1
ATOM 6550 C C . LEU A 1 818 ? -27.25 -18.656 0.679 1 91.75 818 LEU A C 1
ATOM 6552 O O . LEU A 1 818 ? -26.781 -17.906 -0.18 1 91.75 818 LEU A O 1
ATOM 6556 N N . TYR A 1 819 ? -27.312 -19.922 0.589 1 86 819 TYR A N 1
ATOM 6557 C CA . TYR A 1 819 ? -26.844 -20.516 -0.659 1 86 819 TYR A CA 1
ATOM 6558 C C . TYR A 1 819 ? -27.547 -19.891 -1.857 1 86 819 TYR A C 1
ATOM 6560 O O . TYR A 1 819 ? -28.781 -19.875 -1.924 1 86 819 TYR A O 1
ATOM 6568 N N . GLY A 1 820 ? -26.812 -19.234 -2.781 1 81.31 820 GLY A N 1
ATOM 6569 C CA . GLY A 1 820 ? -27.375 -18.625 -3.975 1 81.31 820 GLY A CA 1
ATOM 6570 C C . GLY A 1 820 ? -27.875 -17.203 -3.736 1 81.31 820 GLY A C 1
ATOM 6571 O O . GLY A 1 820 ? -28.406 -16.578 -4.645 1 81.31 820 GLY A O 1
ATOM 6572 N N . ASN A 1 821 ? -27.641 -16.766 -2.535 1 86.62 821 ASN A N 1
ATOM 6573 C CA . ASN A 1 821 ? -28.078 -15.422 -2.188 1 86.62 821 ASN A CA 1
ATOM 6574 C C . ASN A 1 821 ? -27.297 -14.359 -2.953 1 86.62 821 ASN A C 1
ATOM 6576 O O . ASN A 1 821 ? -26.078 -14.469 -3.09 1 86.62 821 ASN A O 1
ATOM 6580 N N . GLN A 1 822 ? -27.969 -13.336 -3.5 1 86.38 822 GLN A N 1
ATOM 6581 C CA . GLN A 1 822 ? -27.312 -12.281 -4.262 1 86.38 822 GLN A CA 1
ATOM 6582 C C . GLN A 1 822 ? -27.625 -10.906 -3.688 1 86.38 822 GLN A C 1
ATOM 6584 O O . GLN A 1 822 ? -27.547 -9.898 -4.395 1 86.38 822 GLN A O 1
ATOM 6589 N N . SER A 1 823 ? -28.031 -10.922 -2.418 1 91.06 823 SER A N 1
ATOM 6590 C CA . SER A 1 823 ? -28.406 -9.656 -1.804 1 91.06 823 SER A CA 1
ATOM 6591 C C . SER A 1 823 ? -27.375 -9.211 -0.772 1 91.06 823 SER A C 1
ATOM 6593 O O . SER A 1 823 ? -27 -8.039 -0.725 1 91.06 823 SER A O 1
ATOM 6595 N N . ILE A 1 824 ? -26.875 -10.07 -0.001 1 95.69 824 ILE A N 1
ATOM 6596 C CA . ILE A 1 824 ? -25.953 -9.75 1.082 1 95.69 824 ILE A CA 1
ATOM 6597 C C . ILE A 1 824 ? -24.594 -9.344 0.503 1 95.69 824 ILE A C 1
ATOM 6599 O O . ILE A 1 824 ? -24 -10.086 -0.28 1 95.69 824 ILE A O 1
ATOM 6603 N N . VAL A 1 825 ? -24.188 -8.219 0.843 1 96.5 825 VAL A N 1
ATOM 6604 C CA . VAL A 1 825 ? -22.891 -7.707 0.416 1 96.5 825 VAL A CA 1
ATOM 6605 C C . VAL A 1 825 ? -21.891 -7.828 1.558 1 96.5 825 VAL A C 1
ATOM 6607 O O . VAL A 1 825 ? -20.703 -8.086 1.326 1 96.5 825 VAL A O 1
ATOM 6610 N N . LYS A 1 826 ? -22.359 -7.641 2.738 1 97.56 826 LYS A N 1
ATOM 6611 C CA . LYS A 1 826 ? -21.516 -7.738 3.932 1 97.56 826 LYS A CA 1
ATOM 6612 C C . LYS A 1 826 ? -22.203 -8.578 5.008 1 97.56 826 LYS A C 1
ATOM 6614 O O . LYS A 1 826 ? -23.312 -8.281 5.426 1 97.56 826 LYS A O 1
ATOM 6619 N N . LEU A 1 827 ? -21.531 -9.57 5.473 1 98.25 827 LEU A N 1
ATOM 6620 C CA . LEU A 1 827 ? -22.016 -10.445 6.539 1 98.25 827 LEU A CA 1
ATOM 6621 C C . LEU A 1 827 ? -21.031 -10.453 7.715 1 98.25 827 LEU A C 1
ATOM 6623 O O . LEU A 1 827 ? -19.859 -10.773 7.547 1 98.25 827 LEU A O 1
ATOM 6627 N N . VAL A 1 828 ? -21.5 -10.07 8.906 1 98.12 828 VAL A N 1
ATOM 6628 C CA . VAL A 1 828 ? -20.656 -10.016 10.094 1 98.12 828 VAL A CA 1
ATOM 6629 C C . VAL A 1 828 ? -21.141 -11.047 11.117 1 98.12 828 VAL A C 1
ATOM 6631 O O . VAL A 1 828 ? -22.234 -10.93 11.648 1 98.12 828 VAL A O 1
ATOM 6634 N N . LEU A 1 829 ? -20.297 -12 11.406 1 97.81 829 LEU A N 1
ATOM 6635 C CA . LEU A 1 829 ? -20.594 -13.094 12.328 1 97.81 829 LEU A CA 1
ATOM 6636 C C . LEU A 1 829 ? -19.609 -13.109 13.492 1 97.81 829 LEU A C 1
ATOM 6638 O O . LEU A 1 829 ? -19.422 -14.141 14.133 1 97.81 829 LEU A O 1
ATOM 6642 N N . ASP A 1 830 ? -18.953 -12 13.797 1 97.31 830 ASP A N 1
ATOM 6643 C CA . ASP A 1 830 ? -17.906 -11.93 14.82 1 97.31 830 ASP A CA 1
ATOM 6644 C C . ASP A 1 830 ? -18.422 -12.414 16.172 1 97.31 830 ASP A C 1
ATOM 6646 O O . ASP A 1 830 ? -19.438 -11.906 16.672 1 97.31 830 ASP A O 1
ATOM 6650 N N . GLY A 1 831 ? -17.75 -13.367 16.656 1 95.75 831 GLY A N 1
ATOM 6651 C CA . GLY A 1 831 ? -18.062 -13.836 17.984 1 95.75 831 GLY A CA 1
ATOM 6652 C C . GLY A 1 831 ? -19.344 -14.648 18.062 1 95.75 831 GLY A C 1
ATOM 6653 O O . GLY A 1 831 ? -19.906 -14.859 19.141 1 95.75 831 GLY A O 1
ATOM 6654 N N . SER A 1 832 ? -19.859 -15.164 16.938 1 94.88 832 SER A N 1
ATOM 6655 C CA . SER A 1 832 ? -21.156 -15.828 16.938 1 94.88 832 SER A CA 1
ATOM 6656 C C . SER A 1 832 ? -21 -17.344 16.922 1 94.88 832 SER A C 1
ATOM 6658 O O . SER A 1 832 ? -21.984 -18.078 17.125 1 94.88 832 SER A O 1
ATOM 6660 N N . PHE A 1 833 ? -19.812 -17.891 16.734 1 94.44 833 PHE A N 1
ATOM 6661 C CA . PHE A 1 833 ? -19.562 -19.328 16.75 1 94.44 833 PHE A CA 1
ATOM 6662 C C . PHE A 1 833 ? -19.484 -19.828 18.188 1 94.44 833 PHE A C 1
ATOM 6664 O O . PHE A 1 833 ? -18.953 -19.156 19.078 1 94.44 833 PHE A O 1
ATOM 6671 N N . SER A 1 834 ? -20.125 -20.891 18.391 1 92.5 834 SER A N 1
ATOM 6672 C CA . SER A 1 834 ? -20 -21.531 19.703 1 92.5 834 SER A CA 1
ATOM 6673 C C . SER A 1 834 ? -20.422 -23 19.625 1 92.5 834 SER A C 1
ATOM 6675 O O . SER A 1 834 ? -21.375 -23.344 18.906 1 92.5 834 SER A O 1
ATOM 6677 N N . GLY A 1 835 ? -19.703 -23.828 20.203 1 86.12 835 GLY A N 1
ATOM 6678 C CA . GLY A 1 835 ? -20.016 -25.25 20.234 1 86.12 835 GLY A CA 1
ATOM 6679 C C . GLY A 1 835 ? -18.781 -26.125 20.281 1 86.12 835 GLY A C 1
ATOM 6680 O O . GLY A 1 835 ? -17.656 -25.609 20.25 1 86.12 835 GLY A O 1
ATOM 6681 N N . SER A 1 836 ? -18.922 -27.438 20.578 1 69.88 836 SER A N 1
ATOM 6682 C CA . SER A 1 836 ? -17.797 -28.375 20.609 1 69.88 836 SER A CA 1
ATOM 6683 C C . SER A 1 836 ? -17.344 -28.734 19.203 1 69.88 836 SER A C 1
ATOM 6685 O O . SER A 1 836 ? -18.125 -28.641 18.25 1 69.88 836 SER A O 1
ATOM 6687 N N . ALA A 1 837 ? -15.914 -28.938 19.156 1 66.12 837 ALA A N 1
ATOM 6688 C CA . ALA A 1 837 ? -15.32 -29.406 17.906 1 66.12 837 ALA A CA 1
ATOM 6689 C C . ALA A 1 837 ? -16.016 -30.688 17.422 1 66.12 837 ALA A C 1
ATOM 6691 O O . ALA A 1 837 ? -16.25 -31.609 18.203 1 66.12 837 ALA A O 1
ATOM 6692 N N . GLY A 1 838 ? -17.156 -30.594 16.547 1 68 838 GLY A N 1
ATOM 6693 C CA . GLY A 1 838 ? -17.891 -31.781 16.125 1 68 838 GLY A CA 1
ATOM 6694 C C . GLY A 1 838 ? -18.625 -31.594 14.805 1 68 838 GLY A C 1
ATOM 6695 O O . GLY A 1 838 ? -18.234 -30.75 14 1 68 838 GLY A O 1
ATOM 6696 N N . ALA A 1 839 ? -19.578 -32.344 14.586 1 70.62 839 ALA A N 1
ATOM 6697 C CA . ALA A 1 839 ? -20.328 -32.5 13.344 1 70.62 839 ALA A CA 1
ATOM 6698 C C . ALA A 1 839 ? -21.047 -31.203 12.984 1 70.62 839 ALA A C 1
ATOM 6700 O O . ALA A 1 839 ? -21.047 -30.781 11.82 1 70.62 839 ALA A O 1
ATOM 6701 N N . GLN A 1 840 ? -21.469 -30.422 14.008 1 81.44 840 GLN A N 1
ATOM 6702 C CA . GLN A 1 840 ? -22.234 -29.219 13.703 1 81.44 840 GLN A CA 1
ATOM 6703 C C . GLN A 1 840 ? -21.312 -28.109 13.195 1 81.44 840 GLN A C 1
ATOM 6705 O O . GLN A 1 840 ? -21.688 -27.375 12.281 1 81.44 840 GLN A O 1
ATOM 6710 N N . ARG A 1 841 ? -20.219 -28.031 13.797 1 90.69 841 ARG A N 1
ATOM 6711 C CA . ARG A 1 841 ? -19.266 -27 13.391 1 90.69 841 ARG A CA 1
ATOM 6712 C C . ARG A 1 841 ? -18.797 -27.234 11.953 1 90.69 841 ARG A C 1
ATOM 6714 O O . ARG A 1 841 ? -18.781 -26.297 11.156 1 90.69 841 ARG A O 1
ATOM 6721 N N . SER A 1 842 ? -18.406 -28.438 11.664 1 85.31 842 SER A N 1
ATOM 6722 C CA . SER A 1 842 ? -17.969 -28.781 10.32 1 85.31 842 SER A CA 1
ATOM 6723 C C . SER A 1 842 ? -19.062 -28.5 9.289 1 85.31 842 SER A C 1
ATOM 6725 O O . SER A 1 842 ? -18.781 -28 8.195 1 85.31 842 SER A O 1
ATOM 6727 N N . LYS A 1 843 ? -20.266 -28.781 9.625 1 85.5 843 LYS A N 1
ATOM 6728 C CA . LYS A 1 843 ? -21.391 -28.547 8.734 1 85.5 843 LYS A CA 1
ATOM 6729 C C . LYS A 1 843 ? -21.641 -27.047 8.531 1 85.5 843 LYS A C 1
ATOM 6731 O O . LYS A 1 843 ? -22 -26.625 7.438 1 85.5 843 LYS A O 1
ATOM 6736 N N . ALA A 1 844 ? -21.516 -26.328 9.602 1 91.81 844 ALA A N 1
ATOM 6737 C CA . ALA A 1 844 ? -21.656 -24.875 9.508 1 91.81 844 ALA A CA 1
ATOM 6738 C C . ALA A 1 844 ? -20.641 -24.266 8.555 1 91.81 844 ALA A C 1
ATOM 6740 O O . ALA A 1 844 ? -20.984 -23.453 7.703 1 91.81 844 ALA A O 1
ATOM 6741 N N . VAL A 1 845 ? -19.375 -24.688 8.766 1 92.31 845 VAL A N 1
ATOM 6742 C CA . VAL A 1 845 ? -18.281 -24.188 7.941 1 92.31 845 VAL A CA 1
ATOM 6743 C C . VAL A 1 845 ? -18.516 -24.578 6.484 1 92.31 845 VAL A C 1
ATOM 6745 O O . VAL A 1 845 ? -18.312 -23.766 5.578 1 92.31 845 VAL A O 1
ATOM 6748 N N . LEU A 1 846 ? -18.984 -25.75 6.234 1 85.44 846 LEU A N 1
ATOM 6749 C CA . LEU A 1 846 ? -19.281 -26.203 4.879 1 85.44 846 LEU A CA 1
ATOM 6750 C C . LEU A 1 846 ? -20.422 -25.391 4.27 1 85.44 846 LEU A C 1
ATOM 6752 O O . LEU A 1 846 ? -20.359 -25.031 3.088 1 85.44 846 LEU A O 1
ATOM 6756 N N . ALA A 1 847 ? -21.438 -25.156 5.02 1 88.31 847 ALA A N 1
ATOM 6757 C CA . ALA A 1 847 ? -22.562 -24.344 4.551 1 88.31 847 ALA A CA 1
ATOM 6758 C C . ALA A 1 847 ? -22.094 -22.953 4.137 1 88.31 847 ALA A C 1
ATOM 6760 O O . ALA A 1 847 ? -22.5 -22.438 3.094 1 88.31 847 ALA A O 1
ATOM 6761 N N . LEU A 1 848 ? -21.25 -22.359 4.945 1 93.44 848 LEU A N 1
ATOM 6762 C CA . LEU A 1 848 ? -20.703 -21.047 4.629 1 93.44 848 LEU A CA 1
ATOM 6763 C C . LEU A 1 848 ? -19.859 -21.109 3.361 1 93.44 848 LEU A C 1
ATOM 6765 O O . LEU A 1 848 ? -19.906 -20.188 2.539 1 93.44 848 LEU A O 1
ATOM 6769 N N . SER A 1 849 ? -19.062 -22.172 3.256 1 90.5 849 SER A N 1
ATOM 6770 C CA . SER A 1 849 ? -18.25 -22.359 2.064 1 90.5 849 SER A CA 1
ATOM 6771 C C . SER A 1 849 ? -19.109 -22.391 0.804 1 90.5 849 SER A C 1
ATOM 6773 O O . SER A 1 849 ? -18.781 -21.75 -0.191 1 90.5 849 SER A O 1
ATOM 6775 N N . ASN A 1 850 ? -20.188 -23.078 0.878 1 83.56 850 ASN A N 1
ATOM 6776 C CA . ASN A 1 850 ? -21.109 -23.188 -0.251 1 83.56 850 ASN A CA 1
ATOM 6777 C C . ASN A 1 850 ? -21.734 -21.844 -0.593 1 83.56 850 ASN A C 1
ATOM 6779 O O . ASN A 1 850 ? -21.906 -21.5 -1.768 1 83.56 850 ASN A O 1
ATOM 6783 N N . PHE A 1 851 ? -22.109 -21.125 0.383 1 91.06 851 PHE A N 1
ATOM 6784 C CA . PHE A 1 851 ? -22.641 -19.781 0.196 1 91.06 851 PHE A CA 1
ATOM 6785 C C . PHE A 1 851 ? -21.641 -18.906 -0.541 1 91.06 851 PHE A C 1
ATOM 6787 O O . PHE A 1 851 ? -21.984 -18.281 -1.546 1 91.06 851 PHE A O 1
ATOM 6794 N N . LEU A 1 852 ? -20.391 -18.875 -0.108 1 92.62 852 LEU A N 1
ATOM 6795 C CA . LEU A 1 852 ? -19.359 -18.031 -0.699 1 92.62 852 LEU A CA 1
ATOM 6796 C C . LEU A 1 852 ? -19.125 -18.391 -2.162 1 92.62 852 LEU A C 1
ATOM 6798 O O . LEU A 1 852 ? -18.922 -17.5 -3 1 92.62 852 LEU A O 1
ATOM 6802 N N . GLN A 1 853 ? -19.188 -19.656 -2.471 1 83.06 853 GLN A N 1
ATOM 6803 C CA . GLN A 1 853 ? -18.953 -20.125 -3.832 1 83.06 853 GLN A CA 1
ATOM 6804 C C . GLN A 1 853 ? -20.109 -19.766 -4.75 1 83.06 853 GLN A C 1
ATOM 6806 O O . GLN A 1 853 ? -19.922 -19.562 -5.945 1 83.06 853 GLN A O 1
ATOM 6811 N N . SER A 1 854 ? -21.266 -19.672 -4.137 1 80.12 854 SER A N 1
ATOM 6812 C CA . SER A 1 854 ? -22.469 -19.5 -4.945 1 80.12 854 SER A CA 1
ATOM 6813 C C . SER A 1 854 ? -22.797 -18.016 -5.113 1 80.12 854 SER A C 1
ATOM 6815 O O . SER A 1 854 ? -23.453 -17.641 -6.082 1 80.12 854 SER A O 1
ATOM 6817 N N . SER A 1 855 ? -22.359 -17.219 -4.172 1 86.94 855 SER A N 1
ATOM 6818 C CA . SER A 1 855 ? -22.719 -15.805 -4.188 1 86.94 855 SER A CA 1
ATOM 6819 C C . SER A 1 855 ? -21.766 -14.992 -5.051 1 86.94 855 SER A C 1
ATOM 6821 O O . SER A 1 855 ? -20.562 -15.25 -5.059 1 86.94 855 SER A O 1
ATOM 6823 N N . HIS A 1 856 ? -22.312 -14 -5.781 1 85.31 856 HIS A N 1
ATOM 6824 C CA . HIS A 1 856 ? -21.484 -13.094 -6.574 1 85.31 856 HIS A CA 1
ATOM 6825 C C . HIS A 1 856 ? -21.547 -11.672 -6.027 1 85.31 856 HIS A C 1
ATOM 6827 O O . HIS A 1 856 ? -21.016 -10.742 -6.637 1 85.31 856 HIS A O 1
ATOM 6833 N N . THR A 1 857 ? -22.188 -11.57 -4.832 1 90.88 857 THR A N 1
ATOM 6834 C CA . THR A 1 857 ? -22.375 -10.219 -4.305 1 90.88 857 THR A CA 1
ATOM 6835 C C . THR A 1 857 ? -21.609 -10.031 -2.998 1 90.88 857 THR A C 1
ATOM 6837 O O . THR A 1 857 ? -21.297 -8.906 -2.613 1 90.88 857 THR A O 1
ATOM 6840 N N . ILE A 1 858 ? -21.281 -11.094 -2.307 1 95.62 858 ILE A N 1
ATOM 6841 C CA . ILE A 1 858 ? -20.641 -11.008 -0.998 1 95.62 858 ILE A CA 1
ATOM 6842 C C . ILE A 1 858 ? -19.25 -10.398 -1.146 1 95.62 858 ILE A C 1
ATOM 6844 O O . ILE A 1 858 ? -18.422 -10.93 -1.884 1 95.62 858 ILE A O 1
ATOM 6848 N N . GLU A 1 859 ? -19 -9.297 -0.467 1 96.12 859 GLU A N 1
ATOM 6849 C CA . GLU A 1 859 ? -17.719 -8.609 -0.56 1 96.12 859 GLU A CA 1
ATOM 6850 C C . GLU A 1 859 ? -16.953 -8.688 0.757 1 96.12 859 GLU A C 1
ATOM 6852 O O . GLU A 1 859 ? -15.719 -8.703 0.765 1 96.12 859 GLU A O 1
ATOM 6857 N N . VAL A 1 860 ? -17.719 -8.656 1.825 1 97.69 860 VAL A N 1
ATOM 6858 C CA . VAL A 1 860 ? -17.078 -8.633 3.133 1 97.69 860 VAL A CA 1
ATOM 6859 C C . VAL A 1 860 ? -17.641 -9.742 4.012 1 97.69 860 VAL A C 1
ATOM 6861 O O . VAL A 1 860 ? -18.859 -9.828 4.199 1 97.69 860 VAL A O 1
ATOM 6864 N N . LEU A 1 861 ? -16.828 -10.57 4.504 1 98.19 861 LEU A N 1
ATOM 6865 C CA . LEU A 1 861 ? -17.203 -11.578 5.496 1 98.19 861 LEU A CA 1
ATOM 6866 C C . LEU A 1 861 ? -16.312 -11.469 6.734 1 98.19 861 LEU A C 1
ATOM 6868 O O . LEU A 1 861 ? -15.102 -11.664 6.652 1 98.19 861 LEU A O 1
ATOM 6872 N N . LYS A 1 862 ? -16.844 -11.133 7.852 1 97.75 862 LYS A N 1
ATOM 6873 C CA . LYS A 1 862 ? -16.141 -11.117 9.125 1 97.75 862 LYS A CA 1
ATOM 6874 C C . LYS A 1 862 ? -16.625 -12.25 10.031 1 97.75 862 LYS A C 1
ATOM 6876 O O . LYS A 1 862 ? -17.812 -12.344 10.344 1 97.75 862 LYS A O 1
ATOM 6881 N N . MET A 1 863 ? -15.805 -13.078 10.367 1 97.25 863 MET A N 1
ATOM 6882 C CA . MET A 1 863 ? -16.172 -14.203 11.227 1 97.25 863 MET A CA 1
ATOM 6883 C C . MET A 1 863 ? -15.125 -14.422 12.312 1 97.25 863 MET A C 1
ATOM 6885 O O . MET A 1 863 ? -14.656 -15.547 12.516 1 97.25 863 MET A O 1
ATOM 6889 N N . ARG A 1 864 ? -14.688 -13.312 12.922 1 97 864 ARG A N 1
ATOM 6890 C CA . ARG A 1 864 ? -13.727 -13.391 14.023 1 97 864 ARG A CA 1
ATOM 6891 C C . ARG A 1 864 ? -14.219 -14.336 15.109 1 97 864 ARG A C 1
ATOM 6893 O O . ARG A 1 864 ? -15.398 -14.328 15.461 1 97 864 ARG A O 1
ATOM 6900 N N . GLY A 1 865 ? -13.32 -15.117 15.586 1 96 865 GLY A N 1
ATOM 6901 C CA . GLY A 1 865 ? -13.648 -16 16.688 1 96 865 GLY A CA 1
ATOM 6902 C C . GLY A 1 865 ? -13.648 -15.297 18.031 1 96 865 GLY A C 1
ATOM 6903 O O . GLY A 1 865 ? -14.047 -14.133 18.141 1 96 865 GLY A O 1
ATOM 6904 N N . GLY A 1 866 ? -13.422 -16.062 19.047 1 92.38 866 GLY A N 1
ATOM 6905 C CA . GLY A 1 866 ? -13.43 -15.516 20.391 1 92.38 866 GLY A CA 1
ATOM 6906 C C . GLY A 1 866 ? -12.305 -16.047 21.266 1 92.38 866 GLY A C 1
ATOM 6907 O O . GLY A 1 866 ? -11.523 -16.891 20.812 1 92.38 866 GLY A O 1
ATOM 6908 N N . PRO A 1 867 ? -12.148 -15.523 22.406 1 88.44 867 PRO A N 1
ATOM 6909 C CA . PRO A 1 867 ? -11.062 -15.922 23.312 1 88.44 867 PRO A CA 1
ATOM 6910 C C . PRO A 1 867 ? -11.25 -17.344 23.859 1 88.44 867 PRO A C 1
ATOM 6912 O O . PRO A 1 867 ? -10.273 -18.016 24.188 1 88.44 867 PRO A O 1
ATOM 6915 N N . ASP A 1 868 ? -12.555 -17.766 23.844 1 90.5 868 ASP A N 1
ATOM 6916 C CA . ASP A 1 868 ? -12.844 -19.094 24.391 1 90.5 868 ASP A CA 1
ATOM 6917 C C . ASP A 1 868 ? -12.672 -20.172 23.328 1 90.5 868 ASP A C 1
ATOM 6919 O O . ASP A 1 868 ? -12.969 -19.938 22.141 1 90.5 868 ASP A O 1
ATOM 6923 N N . ARG A 1 869 ? -12.242 -21.312 23.734 1 89.31 869 ARG A N 1
ATOM 6924 C CA . ARG A 1 869 ? -11.953 -22.422 22.828 1 89.31 869 ARG A CA 1
ATOM 6925 C C . ARG A 1 869 ? -13.203 -22.844 22.047 1 89.31 869 ARG A C 1
ATOM 6927 O O . ARG A 1 869 ? -13.109 -23.266 20.891 1 89.31 869 ARG A O 1
ATOM 6934 N N . ASP A 1 870 ? -14.367 -22.75 22.672 1 91.44 870 ASP A N 1
ATOM 6935 C CA . ASP A 1 870 ? -15.609 -23.188 22.047 1 91.44 870 ASP A CA 1
ATOM 6936 C C . ASP A 1 870 ? -16.031 -22.234 20.938 1 91.44 870 ASP A C 1
ATOM 6938 O O . ASP A 1 870 ? -16.906 -22.578 20.125 1 91.44 870 ASP A O 1
ATOM 6942 N N . GLN A 1 871 ? -15.43 -21.062 20.828 1 94.31 871 GLN A N 1
ATOM 6943 C CA . GLN A 1 871 ? -15.75 -20.078 19.797 1 94.31 871 GLN A CA 1
ATOM 6944 C C . GLN A 1 871 ? -14.758 -20.172 18.641 1 94.31 871 GLN A C 1
ATOM 6946 O O . GLN A 1 871 ? -14.867 -19.422 17.672 1 94.31 871 GLN A O 1
ATOM 6951 N N . GLN A 1 872 ? -13.812 -21.109 18.719 1 94.94 872 GLN A N 1
ATOM 6952 C CA . GLN A 1 872 ? -12.719 -21.188 17.75 1 94.94 872 GLN A CA 1
ATOM 6953 C C . GLN A 1 872 ? -12.914 -22.375 16.797 1 94.94 872 GLN A C 1
ATOM 6955 O O . GLN A 1 872 ? -13.219 -23.484 17.234 1 94.94 872 GLN A O 1
ATOM 6960 N N . LEU A 1 873 ? -12.672 -22.172 15.508 1 94.81 873 LEU A N 1
ATOM 6961 C CA . LEU A 1 873 ? -12.93 -23.203 14.508 1 94.81 873 LEU A CA 1
ATOM 6962 C C . LEU A 1 873 ? -11.75 -24.156 14.406 1 94.81 873 LEU A C 1
ATOM 6964 O O . LEU A 1 873 ? -11.922 -25.312 13.992 1 94.81 873 LEU A O 1
ATOM 6968 N N . GLN A 1 874 ? -10.531 -23.688 14.727 1 93 874 GLN A N 1
ATOM 6969 C CA . GLN A 1 874 ? -9.336 -24.531 14.688 1 93 874 GLN A CA 1
ATOM 6970 C C . GLN A 1 874 ? -9.219 -25.25 13.344 1 93 874 GLN A C 1
ATOM 6972 O O . GLN A 1 874 ? -9.367 -24.625 12.289 1 93 874 GLN A O 1
ATOM 6977 N N . GLY A 1 875 ? -9.016 -26.531 13.305 1 88.94 875 GLY A N 1
ATOM 6978 C CA . GLY A 1 875 ? -8.828 -27.281 12.078 1 88.94 875 GLY A CA 1
ATOM 6979 C C . GLY A 1 875 ? -10.086 -27.391 11.234 1 88.94 875 GLY A C 1
ATOM 6980 O O . GLY A 1 875 ? -10.016 -27.641 10.031 1 88.94 875 GLY A O 1
ATOM 6981 N N . CYS A 1 876 ? -11.266 -27.125 11.711 1 90.38 876 CYS A N 1
ATOM 6982 C CA . CYS A 1 876 ? -12.539 -27.266 11.016 1 90.38 876 CYS A CA 1
ATOM 6983 C C . CYS A 1 876 ? -12.672 -26.203 9.922 1 90.38 876 CYS A C 1
ATOM 6985 O O . CYS A 1 876 ? -13.492 -26.359 9.016 1 90.38 876 CYS A O 1
ATOM 6987 N N . ILE A 1 877 ? -11.867 -25.141 9.977 1 93.94 877 ILE A N 1
ATOM 6988 C CA . ILE A 1 877 ? -11.992 -24.031 9.039 1 93.94 877 ILE A CA 1
ATOM 6989 C C . ILE A 1 877 ? -11.328 -24.391 7.715 1 93.94 877 ILE A C 1
ATOM 6991 O O . ILE A 1 877 ? -11.516 -23.719 6.711 1 93.94 877 ILE A O 1
ATOM 6995 N N . ILE A 1 878 ? -10.438 -25.422 7.633 1 89 878 ILE A N 1
ATOM 6996 C CA . ILE A 1 878 ? -9.547 -25.766 6.527 1 89 878 ILE A CA 1
ATOM 6997 C C . ILE A 1 878 ? -10.359 -25.922 5.242 1 89 878 ILE A C 1
ATOM 6999 O O . ILE A 1 878 ? -10.008 -25.359 4.203 1 89 878 ILE A O 1
ATOM 7003 N N . PRO A 1 879 ? -11.594 -26.578 5.27 1 84.81 879 PRO A N 1
ATOM 7004 C CA . PRO A 1 879 ? -12.367 -26.703 4.031 1 84.81 879 PRO A CA 1
ATOM 7005 C C . PRO A 1 879 ? -12.812 -25.344 3.482 1 84.81 879 PRO A C 1
ATOM 7007 O O . PRO A 1 879 ? -12.844 -25.141 2.264 1 84.81 879 PRO A O 1
ATOM 7010 N N . LEU A 1 880 ? -13.172 -24.5 4.34 1 92.38 880 LEU A N 1
ATOM 7011 C CA . LEU A 1 880 ? -13.57 -23.156 3.916 1 92.38 880 LEU A CA 1
ATOM 7012 C C . LEU A 1 880 ? -12.406 -22.438 3.26 1 92.38 880 LEU A C 1
ATOM 7014 O O . LEU A 1 880 ? -12.57 -21.812 2.201 1 92.38 880 LEU A O 1
ATOM 7018 N N . LEU A 1 881 ? -11.227 -22.531 3.898 1 93.25 881 LEU A N 1
ATOM 7019 C CA . LEU A 1 881 ? -10.039 -21.875 3.373 1 93.25 881 LEU A CA 1
ATOM 7020 C C . LEU A 1 881 ? -9.688 -22.391 1.986 1 93.25 881 LEU A C 1
ATOM 7022 O O . LEU A 1 881 ? -9.422 -21.609 1.068 1 93.25 881 LEU A O 1
ATOM 7026 N N . LEU A 1 882 ? -9.758 -23.641 1.812 1 82.69 882 LEU A N 1
ATOM 7027 C CA . LEU A 1 882 ? -9.414 -24.25 0.535 1 82.69 882 LEU A CA 1
ATOM 7028 C C . LEU A 1 882 ? -10.422 -23.859 -0.542 1 82.69 882 LEU A C 1
ATOM 7030 O O . LEU A 1 882 ? -10.07 -23.766 -1.72 1 82.69 882 LEU A O 1
ATOM 7034 N N . SER A 1 883 ? -11.625 -23.562 -0.185 1 84.75 883 SER A N 1
ATOM 7035 C CA . SER A 1 883 ? -12.672 -23.219 -1.136 1 84.75 883 SER A CA 1
ATOM 7036 C C . SER A 1 883 ? -12.539 -21.766 -1.598 1 84.75 883 SER A C 1
ATOM 7038 O O . SER A 1 883 ? -13.094 -21.391 -2.629 1 84.75 883 SER A O 1
ATOM 7040 N N . LEU A 1 884 ? -11.836 -20.969 -0.836 1 90.38 884 LEU A N 1
ATOM 7041 C CA . LEU A 1 884 ? -11.695 -19.547 -1.136 1 90.38 884 LEU A CA 1
ATOM 7042 C C . LEU A 1 884 ? -11 -19.328 -2.477 1 90.38 884 LEU A C 1
ATOM 7044 O O . LEU A 1 884 ? -11.102 -18.266 -3.078 1 90.38 884 LEU A O 1
ATOM 7048 N N . GLY A 1 885 ? -10.242 -20.297 -2.92 1 83 885 GLY A N 1
ATOM 7049 C CA . GLY A 1 885 ? -9.539 -20.188 -4.188 1 83 885 GLY A CA 1
ATOM 7050 C C . GLY A 1 885 ? -10.461 -19.891 -5.359 1 83 885 GLY A C 1
ATOM 7051 O O . GLY A 1 885 ? -10.086 -19.188 -6.289 1 83 885 GLY A O 1
ATOM 7052 N N . SER A 1 886 ? -11.703 -20.406 -5.293 1 77 886 SER A N 1
ATOM 7053 C CA . SER A 1 886 ? -12.633 -20.297 -6.406 1 77 886 SER A CA 1
ATOM 7054 C C . SER A 1 886 ? -13.617 -19.141 -6.188 1 77 886 SER A C 1
ATOM 7056 O O . SER A 1 886 ? -14.445 -18.859 -7.055 1 77 886 SER A O 1
ATOM 7058 N N . VAL A 1 887 ? -13.523 -18.5 -5.059 1 87.12 887 VAL A N 1
ATOM 7059 C CA . VAL A 1 887 ? -14.445 -17.422 -4.75 1 87.12 887 VAL A CA 1
ATOM 7060 C C . VAL A 1 887 ? -14.016 -16.156 -5.496 1 87.12 887 VAL A C 1
ATOM 7062 O O . VAL A 1 887 ? -12.844 -15.781 -5.469 1 87.12 887 VAL A O 1
ATOM 7065 N N . GLN A 1 888 ? -14.945 -15.484 -6.117 1 81.62 888 GLN A N 1
ATOM 7066 C CA . GLN A 1 888 ? -14.57 -14.383 -7 1 81.62 888 GLN A CA 1
ATOM 7067 C C . GLN A 1 888 ? -15.117 -13.055 -6.48 1 81.62 888 GLN A C 1
ATOM 7069 O O . GLN A 1 888 ? -14.773 -11.992 -7.004 1 81.62 888 GLN A O 1
ATOM 7074 N N . SER A 1 889 ? -15.922 -13.086 -5.465 1 90.31 889 SER A N 1
ATOM 7075 C CA . SER A 1 889 ? -16.609 -11.859 -5.078 1 90.31 889 SER A CA 1
ATOM 7076 C C . SER A 1 889 ? -16.062 -11.312 -3.762 1 90.31 889 SER A C 1
ATOM 7078 O O . SER A 1 889 ? -16.141 -10.109 -3.5 1 90.31 889 SER A O 1
ATOM 7080 N N . LEU A 1 890 ? -15.531 -12.117 -2.922 1 95.31 890 LEU A N 1
ATOM 7081 C CA . LEU A 1 890 ? -15.125 -11.742 -1.573 1 95.31 890 LEU A CA 1
ATOM 7082 C C . LEU A 1 890 ? -13.898 -10.836 -1.608 1 95.31 890 LEU A C 1
ATOM 7084 O O . LEU A 1 890 ? -12.867 -11.203 -2.182 1 95.31 890 LEU A O 1
ATOM 7088 N N . LYS A 1 891 ? -13.992 -9.648 -1.034 1 95.44 891 LYS A N 1
ATOM 7089 C CA . LYS A 1 891 ? -12.898 -8.68 -1.048 1 95.44 891 LYS A CA 1
ATOM 7090 C C . LYS A 1 891 ? -12.211 -8.609 0.311 1 95.44 891 LYS A C 1
ATOM 7092 O O . LYS A 1 891 ? -11.008 -8.344 0.391 1 95.44 891 LYS A O 1
ATOM 7097 N N . LYS A 1 892 ? -12.945 -8.766 1.282 1 97 892 LYS A N 1
ATOM 7098 C CA . LYS A 1 892 ? -12.406 -8.68 2.637 1 97 892 LYS A CA 1
ATOM 7099 C C . LYS A 1 892 ? -12.82 -9.883 3.473 1 97 892 LYS A C 1
ATOM 7101 O O . LYS A 1 892 ? -14 -10.234 3.523 1 97 892 LYS A O 1
ATOM 7106 N N . LEU A 1 893 ? -11.844 -10.477 4.141 1 97.81 893 LEU A N 1
ATOM 7107 C CA . LEU A 1 893 ? -12.094 -11.648 4.973 1 97.81 893 LEU A CA 1
ATOM 7108 C C . LEU A 1 893 ? -11.398 -11.516 6.324 1 97.81 893 LEU A C 1
ATOM 7110 O O . LEU A 1 893 ? -10.203 -11.203 6.383 1 97.81 893 LEU A O 1
ATOM 7114 N N . ASP A 1 894 ? -12.102 -11.648 7.395 1 97.81 894 ASP A N 1
ATOM 7115 C CA . ASP A 1 894 ? -11.547 -11.664 8.742 1 97.81 894 ASP A CA 1
ATOM 7116 C C . ASP A 1 894 ? -11.734 -13.031 9.398 1 97.81 894 ASP A C 1
ATOM 7118 O O . ASP A 1 894 ? -12.859 -13.414 9.734 1 97.81 894 ASP A O 1
ATOM 7122 N N . ILE A 1 895 ? -10.727 -13.766 9.625 1 97.94 895 ILE A N 1
ATOM 7123 C CA . ILE A 1 895 ? -10.781 -15.078 10.266 1 97.94 895 ILE A CA 1
ATOM 7124 C C . ILE A 1 895 ? -9.867 -15.086 11.492 1 97.94 895 ILE A C 1
ATOM 7126 O O . ILE A 1 895 ? -9.188 -16.078 11.766 1 97.94 895 ILE A O 1
ATOM 7130 N N . SER A 1 896 ? -9.742 -13.992 12.195 1 96.81 896 SER A N 1
ATOM 7131 C CA . SER A 1 896 ? -8.906 -13.883 13.383 1 96.81 896 SER A CA 1
ATOM 7132 C C . SER A 1 896 ? -9.484 -14.672 14.547 1 96.81 896 SER A C 1
ATOM 7134 O O . SER A 1 896 ? -10.688 -14.93 14.594 1 96.81 896 SER A O 1
ATOM 7136 N N . HIS A 1 897 ? -8.688 -15.141 15.43 1 96.5 897 HIS A N 1
ATOM 7137 C CA . HIS A 1 897 ? -9.047 -15.719 16.719 1 96.5 897 HIS A CA 1
ATOM 7138 C C . HIS A 1 897 ? -9.672 -17.094 16.547 1 96.5 897 HIS A C 1
ATOM 7140 O O . HIS A 1 897 ? -10.664 -17.422 17.203 1 96.5 897 HIS A O 1
ATOM 7146 N N . HIS A 1 898 ? -9.164 -17.891 15.602 1 96.44 898 HIS A N 1
ATOM 7147 C CA . HIS A 1 898 ? -9.695 -19.234 15.43 1 96.44 898 HIS A CA 1
ATOM 7148 C C . HIS A 1 898 ? -8.641 -20.281 15.75 1 96.44 898 HIS A C 1
ATOM 7150 O O . HIS A 1 898 ? -8.906 -21.484 15.664 1 96.44 898 HIS A O 1
ATOM 7156 N N . MET A 1 899 ? -7.398 -19.875 16.062 1 95.81 899 MET A N 1
ATOM 7157 C CA . MET A 1 899 ? -6.316 -20.797 16.391 1 95.81 899 MET A CA 1
ATOM 7158 C C . MET A 1 899 ? -6.133 -21.844 15.305 1 95.81 899 MET A C 1
ATOM 7160 O O . MET A 1 899 ? -6.117 -23.047 15.586 1 95.81 899 MET A O 1
ATOM 7164 N N . ILE A 1 900 ? -5.922 -21.406 14.102 1 95.12 900 ILE A N 1
ATOM 7165 C CA . ILE A 1 900 ? -5.902 -22.312 12.953 1 95.12 900 ILE A CA 1
ATOM 7166 C C . ILE A 1 900 ? -4.539 -22.984 12.852 1 95.12 900 ILE A C 1
ATOM 7168 O O . ILE A 1 900 ? -4.379 -23.969 12.125 1 95.12 900 ILE A O 1
ATOM 7172 N N . ASP A 1 901 ? -3.488 -22.469 13.523 1 94.12 901 ASP A N 1
ATOM 7173 C CA . ASP A 1 901 ? -2.154 -23.062 13.578 1 94.12 901 ASP A CA 1
ATOM 7174 C C . ASP A 1 901 ? -1.525 -23.141 12.188 1 94.12 901 ASP A C 1
ATOM 7176 O O . ASP A 1 901 ? -2.021 -22.531 11.242 1 94.12 901 ASP A O 1
ATOM 7180 N N . ASN A 1 902 ? -0.347 -23.812 11.992 1 89.94 902 ASN A N 1
ATOM 7181 C CA . ASN A 1 902 ? 0.376 -23.906 10.734 1 89.94 902 ASN A CA 1
ATOM 7182 C C . ASN A 1 902 ? -0.434 -24.656 9.672 1 89.94 902 ASN A C 1
ATOM 7184 O O . ASN A 1 902 ? -0.363 -24.328 8.484 1 89.94 902 ASN A O 1
ATOM 7188 N N . SER A 1 903 ? -1.238 -25.625 10.055 1 87.31 903 SER A N 1
ATOM 7189 C CA . SER A 1 903 ? -2.049 -26.391 9.109 1 87.31 903 SER A CA 1
ATOM 7190 C C . SER A 1 903 ? -3.068 -25.5 8.414 1 87.31 903 SER A C 1
ATOM 7192 O O . SER A 1 903 ? -3.25 -25.578 7.195 1 87.31 903 SER A O 1
ATOM 7194 N N . GLY A 1 904 ? -3.748 -24.672 9.242 1 92.56 904 GLY A N 1
ATOM 7195 C CA . GLY A 1 904 ? -4.668 -23.703 8.656 1 92.56 904 GLY A CA 1
ATOM 7196 C C . GLY A 1 904 ? -3.98 -22.688 7.77 1 92.56 904 GLY A C 1
ATOM 7197 O O . GLY A 1 904 ? -4.512 -22.297 6.723 1 92.56 904 GLY A O 1
ATOM 7198 N N . ALA A 1 905 ? -2.809 -22.281 8.18 1 93.88 905 ALA A N 1
ATOM 7199 C CA . ALA A 1 905 ? -2.043 -21.312 7.395 1 93.88 905 ALA A CA 1
ATOM 7200 C C . ALA A 1 905 ? -1.644 -21.891 6.043 1 93.88 905 ALA A C 1
ATOM 7202 O O . ALA A 1 905 ? -1.634 -21.188 5.035 1 93.88 905 ALA A O 1
ATOM 7203 N N . ILE A 1 906 ? -1.268 -23.172 6 1 87.44 906 ILE A N 1
ATOM 7204 C CA . ILE A 1 906 ? -0.916 -23.844 4.758 1 87.44 906 ILE A CA 1
ATOM 7205 C C . ILE A 1 906 ? -2.125 -23.875 3.826 1 87.44 906 ILE A C 1
ATOM 7207 O O . ILE A 1 906 ? -2.006 -23.578 2.635 1 87.44 906 ILE A O 1
ATOM 7211 N N . ALA A 1 907 ? -3.287 -24.188 4.398 1 87.38 907 ALA A N 1
ATOM 7212 C CA . ALA A 1 907 ? -4.52 -24.172 3.615 1 87.38 907 ALA A CA 1
ATOM 7213 C C . ALA A 1 907 ? -4.816 -22.781 3.088 1 87.38 907 ALA A C 1
ATOM 7215 O O . ALA A 1 907 ? -5.176 -22.609 1.92 1 87.38 907 ALA A O 1
ATOM 7216 N N . LEU A 1 908 ? -4.652 -21.812 3.965 1 93.94 908 LEU A N 1
ATOM 7217 C CA . LEU A 1 908 ? -4.859 -20.422 3.58 1 93.94 908 LEU A CA 1
ATOM 7218 C C . LEU A 1 908 ? -3.908 -20.031 2.459 1 93.94 908 LEU A C 1
ATOM 7220 O O . LEU A 1 908 ? -4.293 -19.297 1.541 1 93.94 908 LEU A O 1
ATOM 7224 N N . SER A 1 909 ? -2.666 -20.453 2.605 1 90.06 909 SER A N 1
ATOM 7225 C CA . SER A 1 909 ? -1.67 -20.141 1.584 1 90.06 909 SER A CA 1
ATOM 7226 C C . SER A 1 909 ? -2.092 -20.672 0.22 1 90.06 909 SER A C 1
ATOM 7228 O O . SER A 1 909 ? -1.894 -20.016 -0.801 1 90.06 909 SER A O 1
ATOM 7230 N N . LYS A 1 910 ? -2.656 -21.844 0.143 1 83.12 910 LYS A N 1
ATOM 7231 C CA . LYS A 1 910 ? -3.162 -22.391 -1.111 1 83.12 910 LYS A CA 1
ATOM 7232 C C . LYS A 1 910 ? -4.293 -21.531 -1.673 1 83.12 910 LYS A C 1
ATOM 7234 O O . LYS A 1 910 ? -4.371 -21.328 -2.885 1 83.12 910 LYS A O 1
ATOM 7239 N N . ALA A 1 911 ? -5.078 -21.047 -0.746 1 88.88 911 ALA A N 1
ATOM 7240 C CA . ALA A 1 911 ? -6.156 -20.156 -1.15 1 88.88 911 ALA A CA 1
ATOM 7241 C C . ALA A 1 911 ? -5.605 -18.859 -1.731 1 88.88 911 ALA A C 1
ATOM 7243 O O . ALA A 1 911 ? -6.074 -18.391 -2.773 1 88.88 911 ALA A O 1
ATOM 7244 N N . ILE A 1 912 ? -4.629 -18.328 -1.029 1 90.69 912 ILE A N 1
ATOM 7245 C CA . ILE A 1 912 ? -4.008 -17.078 -1.455 1 90.69 912 ILE A CA 1
ATOM 7246 C C . ILE A 1 912 ? -3.396 -17.25 -2.844 1 90.69 912 ILE A C 1
ATOM 7248 O O . ILE A 1 912 ? -3.508 -16.359 -3.693 1 90.69 912 ILE A O 1
ATOM 7252 N N . TYR A 1 913 ? -2.838 -18.375 -3.059 1 81.31 913 TYR A N 1
ATOM 7253 C CA . TYR A 1 913 ? -2.191 -18.656 -4.336 1 81.31 913 TYR A CA 1
ATOM 7254 C C . TYR A 1 913 ? -3.199 -18.625 -5.477 1 81.31 913 TYR A C 1
ATOM 7256 O O . TYR A 1 913 ? -2.9 -18.109 -6.559 1 81.31 913 TYR A O 1
ATOM 7264 N N . GLN A 1 914 ? -4.418 -19.031 -5.188 1 77.88 914 GLN A N 1
ATOM 7265 C CA . GLN A 1 914 ? -5.414 -19.219 -6.234 1 77.88 914 GLN A CA 1
ATOM 7266 C C . GLN A 1 914 ? -6.348 -18.016 -6.328 1 77.88 914 GLN A C 1
ATOM 7268 O O . GLN A 1 914 ? -6.777 -17.641 -7.422 1 77.88 914 GLN A O 1
ATOM 7273 N N . ASN A 1 915 ? -6.609 -17.375 -5.266 1 85.81 915 ASN A N 1
ATOM 7274 C CA . ASN A 1 915 ? -7.668 -16.375 -5.18 1 85.81 915 ASN A CA 1
ATOM 7275 C C . ASN A 1 915 ? -7.27 -15.078 -5.883 1 85.81 915 ASN A C 1
ATOM 7277 O O . ASN A 1 915 ? -6.113 -14.656 -5.793 1 85.81 915 ASN A O 1
ATOM 7281 N N . ARG A 1 916 ? -8.289 -14.484 -6.52 1 82.44 916 ARG A N 1
ATOM 7282 C CA . ARG A 1 916 ? -8.016 -13.242 -7.227 1 82.44 916 ARG A CA 1
ATOM 7283 C C . ARG A 1 916 ? -9.023 -12.156 -6.828 1 82.44 916 ARG A C 1
ATOM 7285 O O . ARG A 1 916 ? -9.266 -11.219 -7.594 1 82.44 916 ARG A O 1
ATOM 7292 N N . SER A 1 917 ? -9.609 -12.375 -5.699 1 90.69 917 SER A N 1
ATOM 7293 C CA . SER A 1 917 ? -10.641 -11.414 -5.328 1 90.69 917 SER A CA 1
ATOM 7294 C C . SER A 1 917 ? -10.344 -10.789 -3.967 1 90.69 917 SER A C 1
ATOM 7296 O O . SER A 1 917 ? -10.602 -9.602 -3.754 1 90.69 917 SER A O 1
ATOM 7298 N N . ILE A 1 918 ? -9.805 -11.461 -3.033 1 95.38 918 ILE A N 1
ATOM 7299 C CA . ILE A 1 918 ? -9.586 -10.984 -1.672 1 95.38 918 ILE A CA 1
ATOM 7300 C C . ILE A 1 918 ? -8.5 -9.914 -1.664 1 95.38 918 ILE A C 1
ATOM 7302 O O . ILE A 1 918 ? -7.379 -10.156 -2.129 1 95.38 918 ILE A O 1
ATOM 7306 N N . ARG A 1 919 ? -8.859 -8.797 -1.14 1 94.5 919 ARG A N 1
ATOM 7307 C CA . ARG A 1 919 ? -7.926 -7.676 -1.087 1 94.5 919 ARG A CA 1
ATOM 7308 C C . ARG A 1 919 ? -7.41 -7.461 0.332 1 94.5 919 ARG A C 1
ATOM 7310 O O . ARG A 1 919 ? -6.297 -6.961 0.523 1 94.5 919 ARG A O 1
ATOM 7317 N N . THR A 1 920 ? -8.234 -7.711 1.262 1 95.5 920 THR A N 1
ATOM 7318 C CA . THR A 1 920 ? -7.887 -7.527 2.666 1 95.5 920 THR A CA 1
ATOM 7319 C C . THR A 1 920 ? -8.094 -8.828 3.445 1 95.5 920 THR A C 1
ATOM 7321 O O . THR A 1 920 ? -9.164 -9.422 3.393 1 95.5 920 THR A O 1
ATOM 7324 N N . LEU A 1 921 ? -7.051 -9.219 4.152 1 96.56 921 LEU A N 1
ATOM 7325 C CA . LEU A 1 921 ? -7.094 -10.461 4.918 1 96.56 921 LEU A CA 1
ATOM 7326 C C . LEU A 1 921 ? -6.637 -10.234 6.352 1 96.56 921 LEU A C 1
ATOM 7328 O O . LEU A 1 921 ? -5.512 -9.781 6.582 1 96.56 921 LEU A O 1
ATOM 7332 N N . LEU A 1 922 ? -7.477 -10.484 7.352 1 96.06 922 LEU A N 1
ATOM 7333 C CA . LEU A 1 922 ? -7.137 -10.398 8.766 1 96.06 922 LEU A CA 1
ATOM 7334 C C . LEU A 1 922 ? -6.965 -11.789 9.375 1 96.06 922 LEU A C 1
ATOM 7336 O O . LEU A 1 922 ? -7.902 -12.586 9.383 1 96.06 922 LEU A O 1
ATOM 7340 N N . ILE A 1 923 ? -5.762 -12.117 9.938 1 96.62 923 ILE A N 1
ATOM 7341 C CA . ILE A 1 923 ? -5.496 -13.492 10.328 1 96.62 923 ILE A CA 1
ATOM 7342 C C . ILE A 1 923 ? -4.809 -13.523 11.688 1 96.62 923 ILE A C 1
ATOM 7344 O O . ILE A 1 923 ? -4.195 -14.523 12.062 1 96.62 923 ILE A O 1
ATOM 7348 N N . ASP A 1 924 ? -4.844 -12.484 12.5 1 92.88 924 ASP A N 1
ATOM 7349 C CA . ASP A 1 924 ? -4.16 -12.438 13.789 1 92.88 924 ASP A CA 1
ATOM 7350 C C . ASP A 1 924 ? -4.836 -13.352 14.805 1 92.88 924 ASP A C 1
ATOM 7352 O O . ASP A 1 924 ? -5.965 -13.797 14.594 1 92.88 924 ASP A O 1
ATOM 7356 N N . ASN A 1 925 ? -4.152 -13.711 15.789 1 93.81 925 ASN A N 1
ATOM 7357 C CA . ASN A 1 925 ? -4.637 -14.547 16.875 1 93.81 925 ASN A CA 1
ATOM 7358 C C . ASN A 1 925 ? -5.008 -15.945 16.391 1 93.81 925 ASN A C 1
ATOM 7360 O O . ASN A 1 925 ? -6.09 -16.453 16.703 1 93.81 925 ASN A O 1
ATOM 7364 N N . ASN A 1 926 ? -4.133 -16.547 15.555 1 95.94 926 ASN A N 1
ATOM 7365 C CA . ASN A 1 926 ? -4.371 -17.875 15.023 1 95.94 926 ASN A CA 1
ATOM 7366 C C . ASN A 1 926 ? -3.217 -18.828 15.336 1 95.94 926 ASN A C 1
ATOM 7368 O O . ASN A 1 926 ? -3.178 -19.953 14.836 1 95.94 926 ASN A O 1
ATOM 7372 N N . ASN A 1 927 ? -2.242 -18.375 16.125 1 93.88 927 ASN A N 1
ATOM 7373 C CA . ASN A 1 927 ? -1.106 -19.172 16.562 1 93.88 927 ASN A CA 1
ATOM 7374 C C . ASN A 1 927 ? -0.307 -19.703 15.367 1 93.88 927 ASN A C 1
ATOM 7376 O O . ASN A 1 927 ? 0.067 -20.875 15.336 1 93.88 927 ASN A O 1
ATOM 7380 N N . ILE A 1 928 ? -0.095 -18.875 14.359 1 93.38 928 ILE A N 1
ATOM 7381 C CA . ILE A 1 928 ? 0.66 -19.234 13.172 1 93.38 928 ILE A CA 1
ATOM 7382 C C . ILE A 1 928 ? 2.156 -19.125 13.453 1 93.38 928 ILE A C 1
ATOM 7384 O O . ILE A 1 928 ? 2.615 -18.109 13.992 1 93.38 928 ILE A O 1
ATOM 7388 N N . GLY A 1 929 ? 2.92 -20.109 13.141 1 88.25 929 GLY A N 1
ATOM 7389 C CA . GLY A 1 929 ? 4.359 -20.125 13.336 1 88.25 929 GLY A CA 1
ATOM 7390 C C . GLY A 1 929 ? 5.141 -19.797 12.078 1 88.25 929 GLY A C 1
ATOM 7391 O O . GLY A 1 929 ? 4.574 -19.312 11.094 1 88.25 929 GLY A O 1
ATOM 7392 N N . ALA A 1 930 ? 6.477 -19.984 12.078 1 86.44 930 ALA A N 1
ATOM 7393 C CA . ALA A 1 930 ? 7.383 -19.641 10.984 1 86.44 930 ALA A CA 1
ATOM 7394 C C . ALA A 1 930 ? 7.027 -20.406 9.711 1 86.44 930 ALA A C 1
ATOM 7396 O O . ALA A 1 930 ? 7.074 -19.844 8.609 1 86.44 930 ALA A O 1
ATOM 7397 N N . LEU A 1 931 ? 6.633 -21.703 9.875 1 85.38 931 LEU A N 1
ATOM 7398 C CA . LEU A 1 931 ? 6.266 -22.516 8.727 1 85.38 931 LEU A CA 1
ATOM 7399 C C . LEU A 1 931 ? 5.035 -21.953 8.023 1 85.38 931 LEU A C 1
ATOM 7401 O O . LEU A 1 931 ? 4.984 -21.891 6.793 1 85.38 931 LEU A O 1
ATOM 7405 N N . GLY A 1 932 ? 4.051 -21.578 8.805 1 91 932 GLY A N 1
ATOM 7406 C CA . GLY A 1 932 ? 2.846 -20.984 8.25 1 91 932 GLY A CA 1
ATOM 7407 C C . GLY A 1 932 ? 3.107 -19.688 7.496 1 91 932 GLY A C 1
ATOM 7408 O O . GLY A 1 932 ? 2.646 -19.516 6.367 1 91 932 GLY A O 1
ATOM 7409 N N . TYR A 1 933 ? 3.924 -18.812 8.086 1 92.44 933 TYR A N 1
ATOM 7410 C CA . TYR A 1 933 ? 4.219 -17.531 7.453 1 92.44 933 TYR A CA 1
ATOM 7411 C C . TYR A 1 933 ? 5.09 -17.734 6.219 1 92.44 933 TYR A C 1
ATOM 7413 O O . TYR A 1 933 ? 4.977 -16.969 5.25 1 92.44 933 TYR A O 1
ATOM 7421 N N . ALA A 1 934 ? 5.965 -18.688 6.25 1 90.12 934 ALA A N 1
ATOM 7422 C CA . ALA A 1 934 ? 6.766 -19 5.066 1 90.12 934 ALA A CA 1
ATOM 7423 C C . ALA A 1 934 ? 5.875 -19.391 3.887 1 90.12 934 ALA A C 1
ATOM 7425 O O . ALA A 1 934 ? 6.113 -18.953 2.756 1 90.12 934 ALA A O 1
ATOM 7426 N N . ASN A 1 935 ? 4.824 -20.203 4.141 1 89.12 935 ASN A N 1
ATOM 7427 C CA . ASN A 1 935 ? 3.889 -20.594 3.094 1 89.12 935 ASN A CA 1
ATOM 7428 C C . ASN A 1 935 ? 3.07 -19.406 2.594 1 89.12 935 ASN A C 1
ATOM 7430 O O . ASN A 1 935 ? 2.857 -19.266 1.39 1 89.12 935 ASN A O 1
ATOM 7434 N N . ILE A 1 936 ? 2.65 -18.609 3.506 1 93.44 936 ILE A N 1
ATOM 7435 C CA . ILE A 1 936 ? 1.889 -17.422 3.135 1 93.44 936 ILE A CA 1
ATOM 7436 C C . ILE A 1 936 ? 2.748 -16.516 2.264 1 93.44 936 ILE A C 1
ATOM 7438 O O . ILE A 1 936 ? 2.289 -16.016 1.232 1 93.44 936 ILE A O 1
ATOM 7442 N N . LYS A 1 937 ? 3.99 -16.297 2.73 1 92 937 LYS A N 1
ATOM 7443 C CA . LYS A 1 937 ? 4.93 -15.484 1.977 1 92 937 LYS A CA 1
ATOM 7444 C C . LYS A 1 937 ? 5.094 -16 0.551 1 92 937 LYS A C 1
ATOM 7446 O O . LYS A 1 937 ? 5.02 -15.227 -0.408 1 92 937 LYS A O 1
ATOM 7451 N N . ASN A 1 938 ? 5.289 -17.281 0.375 1 85.81 938 ASN A N 1
ATOM 7452 C CA . ASN A 1 938 ? 5.496 -17.891 -0.934 1 85.81 938 ASN A CA 1
ATOM 7453 C C . ASN A 1 938 ? 4.281 -17.703 -1.837 1 85.81 938 ASN A C 1
ATOM 7455 O O . ASN A 1 938 ? 4.426 -17.469 -3.037 1 85.81 938 ASN A O 1
ATOM 7459 N N . SER A 1 939 ? 3.133 -17.828 -1.272 1 87.81 939 SER A N 1
ATOM 7460 C CA . SER A 1 939 ? 1.911 -17.672 -2.053 1 87.81 939 SER A CA 1
ATOM 7461 C C . SER A 1 939 ? 1.686 -16.203 -2.43 1 87.81 939 SER A C 1
ATOM 7463 O O . SER A 1 939 ? 1.213 -15.914 -3.527 1 87.81 939 SER A O 1
ATOM 7465 N N . LEU A 1 940 ? 2.016 -15.328 -1.51 1 90.25 940 LEU A N 1
ATOM 7466 C CA . LEU A 1 940 ? 1.85 -13.906 -1.769 1 90.25 940 LEU A CA 1
ATOM 7467 C C . LEU A 1 940 ? 2.764 -13.445 -2.9 1 90.25 940 LEU A C 1
ATOM 7469 O O . LEU A 1 940 ? 2.438 -12.5 -3.625 1 90.25 940 LEU A O 1
ATOM 7473 N N . LYS A 1 941 ? 3.932 -14.102 -2.975 1 85 941 LYS A N 1
ATOM 7474 C CA . LYS A 1 941 ? 4.863 -13.789 -4.055 1 85 941 LYS A CA 1
ATOM 7475 C C . LYS A 1 941 ? 4.184 -13.906 -5.418 1 85 941 LYS A C 1
ATOM 7477 O O . LYS A 1 941 ? 4.504 -13.164 -6.344 1 85 941 LYS A O 1
ATOM 7482 N N . GLN A 1 942 ? 3.148 -14.773 -5.449 1 78.06 942 GLN A N 1
ATOM 7483 C CA . GLN A 1 942 ? 2.484 -15.031 -6.723 1 78.06 942 GLN A CA 1
ATOM 7484 C C . GLN A 1 942 ? 1.127 -14.336 -6.785 1 78.06 942 GLN A C 1
ATOM 7486 O O . GLN A 1 942 ? 0.442 -14.383 -7.809 1 78.06 942 GLN A O 1
ATOM 7491 N N . ASN A 1 943 ? 0.717 -13.789 -5.695 1 85.25 943 ASN A N 1
ATOM 7492 C CA . ASN A 1 943 ? -0.563 -13.094 -5.617 1 85.25 943 ASN A CA 1
ATOM 7493 C C . ASN A 1 943 ? -0.39 -11.578 -5.746 1 85.25 943 ASN A C 1
ATOM 7495 O O . ASN A 1 943 ? 0.308 -10.961 -4.941 1 85.25 943 ASN A O 1
ATOM 7499 N N . TYR A 1 944 ? -1.052 -10.969 -6.688 1 83.56 944 TYR A N 1
ATOM 7500 C CA . TYR A 1 944 ? -0.875 -9.539 -6.93 1 83.56 944 TYR A CA 1
ATOM 7501 C C . TYR A 1 944 ? -2.129 -8.766 -6.547 1 83.56 944 TYR A C 1
ATOM 7503 O O . TYR A 1 944 ? -2.279 -7.598 -6.914 1 83.56 944 TYR A O 1
ATOM 7511 N N . ILE A 1 945 ? -3.078 -9.477 -5.812 1 87.5 945 ILE A N 1
ATOM 7512 C CA . ILE A 1 945 ? -4.387 -8.867 -5.578 1 87.5 945 ILE A CA 1
ATOM 7513 C C . ILE A 1 945 ? -4.48 -8.391 -4.129 1 87.5 945 ILE A C 1
ATOM 7515 O O . ILE A 1 945 ? -5.012 -7.312 -3.861 1 87.5 945 ILE A O 1
ATOM 7519 N N . ILE A 1 946 ? -3.947 -9.164 -3.152 1 94.5 946 ILE A N 1
ATOM 7520 C CA . ILE A 1 946 ? -4.051 -8.828 -1.736 1 94.5 946 ILE A CA 1
ATOM 7521 C C . ILE A 1 946 ? -3.236 -7.57 -1.444 1 94.5 946 ILE A C 1
ATOM 7523 O O . ILE A 1 946 ? -2.033 -7.527 -1.711 1 94.5 946 ILE A O 1
ATOM 7527 N N . LYS A 1 947 ? -3.922 -6.637 -0.888 1 91.56 947 LYS A N 1
ATOM 7528 C CA . LYS A 1 947 ? -3.279 -5.344 -0.667 1 91.56 947 LYS A CA 1
ATOM 7529 C C . LYS A 1 947 ? -3.053 -5.09 0.82 1 91.56 947 LYS A C 1
ATOM 7531 O O . LYS A 1 947 ? -2.15 -4.34 1.196 1 91.56 947 LYS A O 1
ATOM 7536 N N . GLU A 1 948 ? -3.941 -5.664 1.598 1 92.44 948 GLU A N 1
ATOM 7537 C CA . GLU A 1 948 ? -3.891 -5.367 3.025 1 92.44 948 GLU A CA 1
ATOM 7538 C C . GLU A 1 948 ? -3.902 -6.645 3.857 1 92.44 948 GLU A C 1
ATOM 7540 O O . GLU A 1 948 ? -4.824 -7.457 3.748 1 92.44 948 GLU A O 1
ATOM 7545 N N . MET A 1 949 ? -2.869 -6.828 4.637 1 93.94 949 MET A N 1
ATOM 7546 C CA . MET A 1 949 ? -2.758 -7.848 5.676 1 93.94 949 MET A CA 1
ATOM 7547 C C . MET A 1 949 ? -2.137 -7.27 6.941 1 93.94 949 MET A C 1
ATOM 7549 O O . MET A 1 949 ? -0.915 -7.289 7.105 1 93.94 949 MET A O 1
ATOM 7553 N N . PRO A 1 950 ? -3.037 -6.801 7.809 1 90.44 950 PRO A N 1
ATOM 7554 C CA . PRO A 1 950 ? -2.508 -6.172 9.023 1 90.44 950 PRO A CA 1
ATOM 7555 C C . PRO A 1 950 ? -1.508 -7.059 9.758 1 90.44 950 PRO A C 1
ATOM 7557 O O . PRO A 1 950 ? -1.615 -8.289 9.711 1 90.44 950 PRO A O 1
ATOM 7560 N N . ILE A 1 951 ? -0.609 -6.453 10.445 1 86.75 951 ILE A N 1
ATOM 7561 C CA . ILE A 1 951 ? 0.431 -7.145 11.203 1 86.75 951 ILE A CA 1
ATOM 7562 C C . ILE A 1 951 ? -0.208 -8.031 12.266 1 86.75 951 ILE A C 1
ATOM 7564 O O . ILE A 1 951 ? -1.038 -7.57 13.055 1 86.75 951 ILE A O 1
ATOM 7568 N N . PRO A 1 952 ? 0.123 -9.273 12.188 1 90.25 952 PRO A N 1
ATOM 7569 C CA . PRO A 1 952 ? -0.41 -10.164 13.219 1 90.25 952 PRO A CA 1
ATOM 7570 C C . PRO A 1 952 ? 0.349 -10.062 14.539 1 90.25 952 PRO A C 1
ATOM 7572 O O . PRO A 1 952 ? 1.07 -10.984 14.922 1 90.25 952 PRO A O 1
ATOM 7575 N N . ILE A 1 953 ? 0.117 -9.102 15.305 1 84.69 953 ILE A N 1
ATOM 7576 C CA . ILE A 1 953 ? 0.887 -8.734 16.484 1 84.69 953 ILE A CA 1
ATOM 7577 C C . ILE A 1 953 ? 0.724 -9.805 17.562 1 84.69 953 ILE A C 1
ATOM 7579 O O . ILE A 1 953 ? 1.685 -10.148 18.25 1 84.69 953 ILE A O 1
ATOM 7583 N N . SER A 1 954 ? -0.481 -10.289 17.703 1 84.81 954 SER A N 1
ATOM 7584 C CA . SER A 1 954 ? -0.723 -11.289 18.734 1 84.81 954 SER A CA 1
ATOM 7585 C C . SER A 1 954 ? 0.038 -12.578 18.453 1 84.81 954 SER A C 1
ATOM 7587 O O . SER A 1 954 ? 0.646 -13.164 19.344 1 84.81 954 SER A O 1
ATOM 7589 N N . ASP A 1 955 ? 0.061 -13.008 17.25 1 88.75 955 ASP A N 1
ATOM 7590 C CA . ASP A 1 955 ? 0.799 -14.211 16.875 1 88.75 955 ASP A CA 1
ATOM 7591 C C . ASP A 1 955 ? 2.303 -14.008 17.047 1 88.75 955 ASP A C 1
ATOM 7593 O O . ASP A 1 955 ? 3.008 -14.898 17.516 1 88.75 955 ASP A O 1
ATOM 7597 N N . LEU A 1 956 ? 2.84 -12.828 16.688 1 84.81 956 LEU A N 1
ATOM 7598 C CA . LEU A 1 956 ? 4.266 -12.523 16.766 1 84.81 956 LEU A CA 1
ATOM 7599 C C . LEU A 1 956 ? 4.715 -12.43 18.219 1 84.81 956 LEU A C 1
ATOM 7601 O O . LEU A 1 956 ? 5.824 -12.844 18.562 1 84.81 956 LEU A O 1
ATOM 7605 N N . SER A 1 957 ? 3.785 -11.844 19.047 1 79.56 957 SER A N 1
ATOM 7606 C CA . SER A 1 957 ? 4.105 -11.727 20.469 1 79.56 957 SER A CA 1
ATOM 7607 C C . SER A 1 957 ? 4.32 -13.102 21.109 1 79.56 957 SER A C 1
ATOM 7609 O O . SER A 1 957 ? 5.188 -13.258 21.969 1 79.56 957 SER A O 1
ATOM 7611 N N . ILE A 1 958 ? 3.588 -14.078 20.641 1 80.94 958 ILE A N 1
ATOM 7612 C CA . ILE A 1 958 ? 3.721 -15.43 21.172 1 80.94 958 ILE A CA 1
ATOM 7613 C C . ILE A 1 958 ? 5.055 -16.031 20.734 1 80.94 958 ILE A C 1
ATOM 7615 O O . ILE A 1 958 ? 5.75 -16.672 21.516 1 80.94 958 ILE A O 1
ATOM 7619 N N . ILE A 1 959 ? 5.445 -15.789 19.5 1 79.56 959 ILE A N 1
ATOM 7620 C CA . ILE A 1 959 ? 6.684 -16.328 18.938 1 79.56 959 ILE A CA 1
ATOM 7621 C C . ILE A 1 959 ? 7.883 -15.695 19.641 1 79.56 959 ILE A C 1
ATOM 7623 O O . ILE A 1 959 ? 8.844 -16.391 19.984 1 79.56 959 ILE A O 1
ATOM 7627 N N . TYR A 1 960 ? 7.926 -14.391 19.859 1 74.19 960 TYR A N 1
ATOM 7628 C CA . TYR A 1 960 ? 9.07 -13.672 20.422 1 74.19 960 TYR A CA 1
ATOM 7629 C C . TYR A 1 960 ? 9.109 -13.797 21.938 1 74.19 960 TYR A C 1
ATOM 7631 O O . TYR A 1 960 ? 10.164 -13.602 22.547 1 74.19 960 TYR A O 1
ATOM 7639 N N . LYS A 1 961 ? 7.922 -14 22.641 1 68.12 961 LYS A N 1
ATOM 7640 C CA . LYS A 1 961 ? 7.883 -14.172 24.094 1 68.12 961 LYS A CA 1
ATOM 7641 C C . LYS A 1 961 ? 8.5 -15.508 24.5 1 68.12 961 LYS A C 1
ATOM 7643 O O . LYS A 1 961 ? 9.109 -15.609 25.578 1 68.12 961 LYS A O 1
ATOM 7648 N N . PHE A 1 962 ? 8.25 -16.5 23.594 1 57.41 962 PHE A N 1
ATOM 7649 C CA . PHE A 1 962 ? 8.711 -17.812 24.031 1 57.41 962 PHE A CA 1
ATOM 7650 C C . PHE A 1 962 ? 10.227 -17.906 23.984 1 57.41 962 PHE A C 1
ATOM 7652 O O . PHE A 1 962 ? 10.836 -17.719 22.922 1 57.41 962 PHE A O 1
ATOM 7659 N N . ASP A 1 963 ? 10.891 -17.609 25.094 1 51.69 963 ASP A N 1
ATOM 7660 C CA . ASP A 1 963 ? 12.32 -17.688 25.344 1 51.69 963 ASP A CA 1
ATOM 7661 C C . ASP A 1 963 ? 12.961 -18.812 24.531 1 51.69 963 ASP A C 1
ATOM 7663 O O . ASP A 1 963 ? 14.148 -18.75 24.219 1 51.69 963 ASP A O 1
ATOM 7667 N N . GLY A 1 964 ? 12.195 -19.859 24.141 1 54.72 964 GLY A N 1
ATOM 7668 C CA . GLY A 1 964 ? 12.805 -21 23.484 1 54.72 964 GLY A CA 1
ATOM 7669 C C . GLY A 1 964 ? 12.992 -20.797 21.984 1 54.72 964 GLY A C 1
ATOM 7670 O O . GLY A 1 964 ? 13.578 -21.625 21.312 1 54.72 964 GLY A O 1
ATOM 7671 N N . THR A 1 965 ? 12.398 -19.625 21.547 1 63.03 965 THR A N 1
ATOM 7672 C CA . THR A 1 965 ? 12.57 -19.438 20.109 1 63.03 965 THR A CA 1
ATOM 7673 C C . THR A 1 965 ? 13.984 -18.938 19.797 1 63.03 965 THR A C 1
ATOM 7675 O O . THR A 1 965 ? 14.461 -17.969 20.406 1 63.03 965 THR A O 1
ATOM 7678 N N . SER A 1 966 ? 14.742 -19.75 19.141 1 69.94 966 SER A N 1
ATOM 7679 C CA . SER A 1 966 ? 16.125 -19.484 18.766 1 69.94 966 SER A CA 1
ATOM 7680 C C . SER A 1 966 ? 16.234 -18.172 18.016 1 69.94 966 SER A C 1
ATOM 7682 O O . SER A 1 966 ? 15.273 -17.703 17.406 1 69.94 966 SER A O 1
ATOM 7684 N N . ASN A 1 967 ? 17.203 -17.344 18.312 1 74.31 967 ASN A N 1
ATOM 7685 C CA . ASN A 1 967 ? 17.516 -16.125 17.547 1 74.31 967 ASN A CA 1
ATOM 7686 C C . ASN A 1 967 ? 17.422 -16.375 16.047 1 74.31 967 ASN A C 1
ATOM 7688 O O . ASN A 1 967 ? 17.047 -15.469 15.297 1 74.31 967 ASN A O 1
ATOM 7692 N N . LEU A 1 968 ? 17.688 -17.547 15.742 1 77.38 968 LEU A N 1
ATOM 7693 C CA . LEU A 1 968 ? 17.625 -17.906 14.328 1 77.38 968 LEU A CA 1
ATOM 7694 C C . LEU A 1 968 ? 16.188 -17.906 13.828 1 77.38 968 LEU A C 1
ATOM 7696 O O . LEU A 1 968 ? 15.914 -17.406 12.727 1 77.38 968 LEU A O 1
ATOM 7700 N N . GLU A 1 969 ? 15.328 -18.438 14.664 1 77.75 969 GLU A N 1
ATOM 7701 C CA . GLU A 1 969 ? 13.922 -18.484 14.273 1 77.75 969 GLU A CA 1
ATOM 7702 C C . GLU A 1 969 ? 13.328 -17.078 14.227 1 77.75 969 GLU A C 1
ATOM 7704 O O . GLU A 1 969 ? 12.523 -16.766 13.352 1 77.75 969 GLU A O 1
ATOM 7709 N N . LYS A 1 970 ? 13.781 -16.266 15.156 1 81.38 970 LYS A N 1
ATOM 7710 C CA . LYS A 1 970 ? 13.297 -14.891 15.203 1 81.38 970 LYS A CA 1
ATOM 7711 C C . LYS A 1 970 ? 13.727 -14.117 13.961 1 81.38 970 LYS A C 1
ATOM 7713 O O . LYS A 1 970 ? 12.93 -13.383 13.375 1 81.38 970 LYS A O 1
ATOM 7718 N N . ASN A 1 971 ? 14.922 -14.273 13.562 1 80.75 971 ASN A N 1
ATOM 7719 C CA . ASN A 1 971 ? 15.43 -13.609 12.367 1 80.75 971 ASN A CA 1
ATOM 7720 C C . ASN A 1 971 ? 14.727 -14.109 11.102 1 80.75 971 ASN A C 1
ATOM 7722 O O . ASN A 1 971 ? 14.484 -13.336 10.18 1 80.75 971 ASN A O 1
ATOM 7726 N N . LYS A 1 972 ? 14.484 -15.398 11.18 1 83.81 972 LYS A N 1
ATOM 7727 C CA . LYS A 1 972 ? 13.758 -15.977 10.047 1 83.81 972 LYS A CA 1
ATOM 7728 C C . LYS A 1 972 ? 12.375 -15.359 9.906 1 83.81 972 LYS A C 1
ATOM 7730 O O . LYS A 1 972 ? 11.953 -15.008 8.805 1 83.81 972 LYS A O 1
ATOM 7735 N N . ILE A 1 973 ? 11.695 -15.211 11.008 1 86.12 973 ILE A N 1
ATOM 7736 C CA . ILE A 1 973 ? 10.352 -14.656 10.992 1 86.12 973 ILE A CA 1
ATOM 7737 C C . ILE A 1 973 ? 10.398 -13.195 10.539 1 86.12 973 ILE A C 1
ATOM 7739 O O . ILE A 1 973 ? 9.531 -12.742 9.797 1 86.12 973 ILE A O 1
ATOM 7743 N N . ARG A 1 974 ? 11.422 -12.523 11.023 1 85.25 974 ARG A N 1
ATOM 7744 C CA . ARG A 1 974 ? 11.594 -11.133 10.617 1 85.25 974 ARG A CA 1
ATOM 7745 C C . ARG A 1 974 ? 11.773 -11.023 9.109 1 85.25 974 ARG A C 1
ATOM 7747 O O . ARG A 1 974 ? 11.156 -10.172 8.461 1 85.25 974 ARG A O 1
ATOM 7754 N N . SER A 1 975 ? 12.586 -11.812 8.609 1 88.44 975 SER A N 1
ATOM 7755 C CA . SER A 1 975 ? 12.828 -11.812 7.172 1 88.44 975 SER A CA 1
ATOM 7756 C C . SER A 1 975 ? 11.555 -12.141 6.398 1 88.44 975 SER A C 1
ATOM 7758 O O . SER A 1 975 ? 11.273 -11.531 5.367 1 88.44 975 SER A O 1
ATOM 7760 N N . LEU A 1 976 ? 10.844 -13.141 6.902 1 90.38 976 LEU A N 1
ATOM 7761 C CA . LEU A 1 976 ? 9.594 -13.531 6.262 1 90.38 976 LEU A CA 1
ATOM 7762 C C . LEU A 1 976 ? 8.602 -12.383 6.254 1 90.38 976 LEU A C 1
ATOM 7764 O O . LEU A 1 976 ? 7.969 -12.102 5.23 1 90.38 976 LEU A O 1
ATOM 7768 N N . LEU A 1 977 ? 8.484 -11.695 7.348 1 89.62 977 LEU A N 1
ATOM 7769 C CA . LEU A 1 977 ? 7.535 -10.594 7.469 1 89.62 977 LEU A CA 1
ATOM 7770 C C . LEU A 1 977 ? 7.93 -9.438 6.559 1 89.62 977 LEU A C 1
ATOM 7772 O O . LEU A 1 977 ? 7.066 -8.789 5.965 1 89.62 977 LEU A O 1
ATOM 7776 N N . PHE A 1 978 ? 9.18 -9.18 6.488 1 88.19 978 PHE A N 1
ATOM 7777 C CA . PHE A 1 978 ? 9.664 -8.141 5.59 1 88.19 978 PHE A CA 1
ATOM 7778 C C . PHE A 1 978 ? 9.281 -8.453 4.148 1 88.19 978 PHE A C 1
ATOM 7780 O O . PHE A 1 978 ? 8.875 -7.566 3.396 1 88.19 978 PHE A O 1
ATOM 7787 N N . LYS A 1 979 ? 9.477 -9.695 3.756 1 91.5 979 LYS A N 1
ATOM 7788 C CA . LYS A 1 979 ? 9.125 -10.094 2.396 1 91.5 979 LYS A CA 1
ATOM 7789 C C . LYS A 1 979 ? 7.625 -9.969 2.156 1 91.5 979 LYS A C 1
ATOM 7791 O O . LYS A 1 979 ? 7.195 -9.539 1.086 1 91.5 979 LYS A O 1
ATOM 7796 N N . ILE A 1 980 ? 6.859 -10.383 3.125 1 93.31 980 ILE A N 1
ATOM 7797 C CA . ILE A 1 980 ? 5.41 -10.266 3.02 1 93.31 980 ILE A CA 1
ATOM 7798 C C . ILE A 1 980 ? 5.023 -8.797 2.811 1 93.31 980 ILE A C 1
ATOM 7800 O O . ILE A 1 980 ? 4.238 -8.477 1.918 1 93.31 980 ILE A O 1
ATOM 7804 N N . GLU A 1 981 ? 5.594 -7.93 3.59 1 89.75 981 GLU A N 1
ATOM 7805 C CA . GLU A 1 981 ? 5.324 -6.5 3.465 1 89.75 981 GLU A CA 1
ATOM 7806 C C . GLU A 1 981 ? 5.727 -5.98 2.086 1 89.75 981 GLU A C 1
ATOM 7808 O O . GLU A 1 981 ? 5.035 -5.145 1.505 1 89.75 981 GLU A O 1
ATOM 7813 N N . SER A 1 982 ? 6.828 -6.438 1.635 1 89.12 982 SER A N 1
ATOM 7814 C CA . SER A 1 982 ? 7.305 -6.016 0.321 1 89.12 982 SER A CA 1
ATOM 7815 C C . SER A 1 982 ? 6.328 -6.426 -0.777 1 89.12 982 SER A C 1
ATOM 7817 O O . SER A 1 982 ? 6.066 -5.652 -1.701 1 89.12 982 SER A O 1
ATOM 7819 N N . TYR A 1 983 ? 5.832 -7.652 -0.667 1 91.44 983 TYR A N 1
ATOM 7820 C CA . TYR A 1 983 ? 4.875 -8.125 -1.662 1 91.44 983 TYR A CA 1
ATOM 7821 C C . TYR A 1 983 ? 3.574 -7.336 -1.584 1 91.44 983 TYR A C 1
ATOM 7823 O O . TYR A 1 983 ? 2.957 -7.039 -2.609 1 91.44 983 TYR A O 1
ATOM 7831 N N . LEU A 1 984 ? 3.148 -7.016 -0.417 1 91.75 984 LEU A N 1
ATOM 7832 C CA . LEU A 1 984 ? 1.949 -6.203 -0.253 1 91.75 984 LEU A CA 1
ATOM 7833 C C . LEU A 1 984 ? 2.145 -4.816 -0.857 1 91.75 984 LEU A C 1
ATOM 7835 O O . LEU A 1 984 ? 1.235 -4.277 -1.492 1 91.75 984 LEU A O 1
ATOM 7839 N N . LEU A 1 985 ? 3.307 -4.25 -0.599 1 86.56 985 LEU A N 1
ATOM 7840 C CA . LEU A 1 985 ? 3.635 -2.951 -1.177 1 86.56 985 LEU A CA 1
ATOM 7841 C C . LEU A 1 985 ? 3.57 -3.004 -2.699 1 86.56 985 LEU A C 1
ATOM 7843 O O . LEU A 1 985 ? 3.039 -2.09 -3.334 1 86.56 985 LEU A O 1
ATOM 7847 N N . ARG A 1 986 ? 4.082 -4.031 -3.262 1 87.06 986 ARG A N 1
ATOM 7848 C CA . ARG A 1 986 ? 4.016 -4.242 -4.703 1 87.06 986 ARG A CA 1
ATOM 7849 C C . ARG A 1 986 ? 2.568 -4.266 -5.188 1 87.06 986 ARG A C 1
ATOM 7851 O O . ARG A 1 986 ? 2.232 -3.623 -6.184 1 87.06 986 ARG A O 1
ATOM 7858 N N . ASN A 1 987 ? 1.736 -5.012 -4.465 1 87.12 987 ASN A N 1
ATOM 7859 C CA . ASN A 1 987 ? 0.337 -5.148 -4.855 1 87.12 987 ASN A CA 1
ATOM 7860 C C . ASN A 1 987 ? -0.397 -3.814 -4.785 1 87.12 987 ASN A C 1
ATOM 7862 O O . ASN A 1 987 ? -1.362 -3.592 -5.52 1 87.12 987 ASN A O 1
ATOM 7866 N N . GLN A 1 988 ? -0.052 -2.988 -3.906 1 84.38 988 GLN A N 1
ATOM 7867 C CA . GLN A 1 988 ? -0.722 -1.709 -3.695 1 84.38 988 GLN A CA 1
ATOM 7868 C C . GLN A 1 988 ? -0.354 -0.708 -4.785 1 84.38 988 GLN A C 1
ATOM 7870 O O . GLN A 1 988 ? -1.036 0.305 -4.961 1 84.38 988 GLN A O 1
ATOM 7875 N N . GLN A 1 989 ? 0.726 -0.963 -5.512 1 73.06 989 GLN A N 1
ATOM 7876 C CA . GLN A 1 989 ? 1.14 -0.092 -6.605 1 73.06 989 GLN A CA 1
ATOM 7877 C C . GLN A 1 989 ? 0.396 -0.434 -7.895 1 73.06 989 GLN A C 1
ATOM 7879 O O . GLN A 1 989 ? 0.402 0.348 -8.844 1 73.06 989 GLN A O 1
ATOM 7884 N N . TYR A 1 990 ? -0.229 -1.701 -7.965 1 61.38 990 TYR A N 1
ATOM 7885 C CA . TYR A 1 990 ? -1.011 -2.09 -9.133 1 61.38 990 TYR A CA 1
ATOM 7886 C C . TYR A 1 990 ? -2.48 -1.731 -8.953 1 61.38 990 TYR A C 1
ATOM 7888 O O . TYR A 1 990 ? -3 -1.772 -7.832 1 61.38 990 TYR A O 1
ATOM 7896 N N . MET B 1 1 ? -5.141 -2.285 -60.062 1 16.66 1 MET B N 1
ATOM 7897 C CA . MET B 1 1 ? -6.445 -2.889 -59.812 1 16.66 1 MET B CA 1
ATOM 7898 C C . MET B 1 1 ? -6.293 -4.262 -59.156 1 16.66 1 MET B C 1
ATOM 7900 O O . MET B 1 1 ? -7.281 -4.965 -58.938 1 16.66 1 MET B O 1
ATOM 7904 N N . MET B 1 2 ? -5.164 -4.879 -59 1 18.62 2 MET B N 1
ATOM 7905 C CA . MET B 1 2 ? -4.898 -6.312 -59 1 18.62 2 MET B CA 1
ATOM 7906 C C . MET B 1 2 ? -5.391 -6.953 -57.719 1 18.62 2 MET B C 1
ATOM 7908 O O . MET B 1 2 ? -5.117 -6.445 -56.625 1 18.62 2 MET B O 1
ATOM 7912 N N . MET B 1 3 ? -6.578 -7.801 -57.656 1 19.56 3 MET B N 1
ATOM 7913 C CA . MET B 1 3 ? -7.488 -8.609 -56.844 1 19.56 3 MET B CA 1
ATOM 7914 C C . MET B 1 3 ? -6.73 -9.703 -56.094 1 19.56 3 MET B C 1
ATOM 7916 O O . MET B 1 3 ? -6.477 -10.773 -56.625 1 19.56 3 MET B O 1
ATOM 7920 N N . ASP B 1 4 ? -5.594 -9.477 -55.5 1 21.86 4 ASP B N 1
ATOM 7921 C CA . ASP B 1 4 ? -4.621 -10.516 -55.156 1 21.86 4 ASP B CA 1
ATOM 7922 C C . ASP B 1 4 ? -5.246 -11.586 -54.281 1 21.86 4 ASP B C 1
ATOM 7924 O O . ASP B 1 4 ? -5.969 -11.273 -53.344 1 21.86 4 ASP B O 1
ATOM 7928 N N . GLN B 1 5 ? -5.453 -12.883 -54.688 1 23.77 5 GLN B N 1
ATOM 7929 C CA . GLN B 1 5 ? -6.023 -14.211 -54.5 1 23.77 5 GLN B CA 1
ATOM 7930 C C . GLN B 1 5 ? -5.578 -14.812 -53.156 1 23.77 5 GLN B C 1
ATOM 7932 O O . GLN B 1 5 ? -4.391 -14.781 -52.844 1 23.77 5 GLN B O 1
ATOM 7937 N N . LEU B 1 6 ? -6.406 -14.789 -52.156 1 26.2 6 LEU B N 1
ATOM 7938 C CA . LEU B 1 6 ? -6.348 -15.266 -50.781 1 26.2 6 LEU B CA 1
ATOM 7939 C C . LEU B 1 6 ? -5.742 -16.672 -50.719 1 26.2 6 LEU B C 1
ATOM 7941 O O . LEU B 1 6 ? -6.246 -17.594 -51.344 1 26.2 6 LEU B O 1
ATOM 7945 N N . SER B 1 7 ? -4.418 -16.859 -50.688 1 27.28 7 SER B N 1
ATOM 7946 C CA . SER B 1 7 ? -3.656 -18.078 -50.969 1 27.28 7 SER B CA 1
ATOM 7947 C C . SER B 1 7 ? -4.145 -19.234 -50.094 1 27.28 7 SER B C 1
ATOM 7949 O O . SER B 1 7 ? -4.457 -19.047 -48.938 1 27.28 7 SER B O 1
ATOM 7951 N N . THR B 1 8 ? -4.793 -20.375 -50.562 1 31.55 8 THR B N 1
ATOM 7952 C CA . THR B 1 8 ? -5.246 -21.734 -50.281 1 31.55 8 THR B CA 1
ATOM 7953 C C . THR B 1 8 ? -4.23 -22.484 -49.438 1 31.55 8 THR B C 1
ATOM 7955 O O . THR B 1 8 ? -4.496 -23.594 -48.969 1 31.55 8 THR B O 1
ATOM 7958 N N . THR B 1 9 ? -2.971 -22.188 -49.438 1 29.41 9 THR B N 1
ATOM 7959 C CA . THR B 1 9 ? -1.896 -23 -48.875 1 29.41 9 THR B CA 1
ATOM 7960 C C . THR B 1 9 ? -1.804 -22.781 -47.375 1 29.41 9 THR B C 1
ATOM 7962 O O . THR B 1 9 ? -0.879 -23.281 -46.719 1 29.41 9 THR B O 1
ATOM 7965 N N . SER B 1 10 ? -2.477 -21.75 -47.031 1 27.28 10 SER B N 1
ATOM 7966 C CA . SER B 1 10 ? -2.139 -21.484 -45.625 1 27.28 10 SER B CA 1
ATOM 7967 C C . SER B 1 10 ? -2.615 -22.625 -44.719 1 27.28 10 SER B C 1
ATOM 7969 O O . SER B 1 10 ? -3.629 -23.266 -45 1 27.28 10 SER B O 1
ATOM 7971 N N . ASN B 1 11 ? -1.646 -23.281 -44.031 1 30.27 11 ASN B N 1
ATOM 7972 C CA . ASN B 1 11 ? -1.819 -24.453 -43.156 1 30.27 11 ASN B CA 1
ATOM 7973 C C . ASN B 1 11 ? -3.072 -24.328 -42.281 1 30.27 11 ASN B C 1
ATOM 7975 O O . ASN B 1 11 ? -3.77 -25.312 -42.062 1 30.27 11 ASN B O 1
ATOM 7979 N N . ALA B 1 12 ? -3.359 -23.125 -41.938 1 29.59 12 ALA B N 1
ATOM 7980 C CA . ALA B 1 12 ? -4.598 -22.859 -41.219 1 29.59 12 ALA B CA 1
ATOM 7981 C C . ALA B 1 12 ? -5.816 -23.25 -42.062 1 29.59 12 ALA B C 1
ATOM 7983 O O . ALA B 1 12 ? -6.77 -23.828 -41.531 1 29.59 12 ALA B O 1
ATOM 7984 N N . TYR B 1 13 ? -5.734 -23.031 -43.375 1 32.16 13 TYR B N 1
ATOM 7985 C CA . TYR B 1 13 ? -6.797 -23.375 -44.312 1 32.16 13 TYR B CA 1
ATOM 7986 C C . TYR B 1 13 ? -6.926 -24.875 -44.469 1 32.16 13 TYR B C 1
ATOM 7988 O O . TYR B 1 13 ? -8.031 -25.422 -44.406 1 32.16 13 TYR B O 1
ATOM 7996 N N . ASN B 1 14 ? -5.762 -25.453 -44.688 1 32.22 14 ASN B N 1
ATOM 7997 C CA . ASN B 1 14 ? -5.809 -26.891 -44.875 1 32.22 14 ASN B CA 1
ATOM 7998 C C . ASN B 1 14 ? -6.344 -27.609 -43.625 1 32.22 14 ASN B C 1
ATOM 8000 O O . ASN B 1 14 ? -7.117 -28.562 -43.719 1 32.22 14 ASN B O 1
ATOM 8004 N N . ALA B 1 15 ? -5.941 -27.078 -42.406 1 32.94 15 ALA B N 1
ATOM 8005 C CA . ALA B 1 15 ? -6.426 -27.719 -41.188 1 32.94 15 ALA B CA 1
ATOM 8006 C C . ALA B 1 15 ? -7.926 -27.5 -41.031 1 32.94 15 ALA B C 1
ATOM 8008 O O . ALA B 1 15 ? -8.648 -28.406 -40.594 1 32.94 15 ALA B O 1
ATOM 8009 N N . MET B 1 16 ? -8.438 -26.406 -41.531 1 32.34 16 MET B N 1
ATOM 8010 C CA . MET B 1 16 ? -9.875 -26.125 -41.594 1 32.34 16 MET B CA 1
ATOM 8011 C C . MET B 1 16 ? -10.57 -27.078 -42.562 1 32.34 16 MET B C 1
ATOM 8013 O O . MET B 1 16 ? -11.609 -27.656 -42.25 1 32.34 16 MET B O 1
ATOM 8017 N N . ILE B 1 17 ? -10.008 -27.203 -43.719 1 34.19 17 ILE B N 1
ATOM 8018 C CA . ILE B 1 17 ? -10.594 -28.078 -44.75 1 34.19 17 ILE B CA 1
ATOM 8019 C C . ILE B 1 17 ? -10.625 -29.516 -44.25 1 34.19 17 ILE B C 1
ATOM 8021 O O . ILE B 1 17 ? -11.617 -30.219 -44.406 1 34.19 17 ILE B O 1
ATOM 8025 N N . SER B 1 18 ? -9.477 -29.891 -43.625 1 32.41 18 SER B N 1
ATOM 8026 C CA . SER B 1 18 ? -9.461 -31.266 -43.125 1 32.41 18 SER B CA 1
ATOM 8027 C C . SER B 1 18 ? -10.484 -31.484 -42.031 1 32.41 18 SER B C 1
ATOM 8029 O O . SER B 1 18 ? -11.148 -32.531 -41.969 1 32.41 18 SER B O 1
ATOM 8031 N N . ALA B 1 19 ? -10.617 -30.484 -41.094 1 31.3 19 ALA B N 1
ATOM 8032 C CA . ALA B 1 19 ? -11.672 -30.562 -40.094 1 31.3 19 ALA B CA 1
ATOM 8033 C C . ALA B 1 19 ? -13.055 -30.531 -40.719 1 31.3 19 ALA B C 1
ATOM 8035 O O . ALA B 1 19 ? -13.945 -31.297 -40.344 1 31.3 19 ALA B O 1
ATOM 8036 N N . GLU B 1 20 ? -13.258 -29.656 -41.625 1 31.75 20 GLU B N 1
ATOM 8037 C CA . GLU B 1 20 ? -14.492 -29.625 -42.406 1 31.75 20 GLU B CA 1
ATOM 8038 C C . GLU B 1 20 ? -14.719 -30.938 -43.156 1 31.75 20 GLU B C 1
ATOM 8040 O O . GLU B 1 20 ? -15.844 -31.438 -43.219 1 31.75 20 GLU B O 1
ATOM 8045 N N . ASN B 1 21 ? -13.719 -31.266 -43.875 1 30.39 21 ASN B N 1
ATOM 8046 C CA . ASN B 1 21 ? -13.836 -32.5 -44.625 1 30.39 21 ASN B CA 1
ATOM 8047 C C . ASN B 1 21 ? -14.023 -33.719 -43.719 1 30.39 21 ASN B C 1
ATOM 8049 O O . ASN B 1 21 ? -14.562 -34.719 -44.156 1 30.39 21 ASN B O 1
ATOM 8053 N N . SER B 1 22 ? -13.211 -33.719 -42.594 1 30.23 22 SER B N 1
ATOM 8054 C CA . SER B 1 22 ? -13.469 -34.906 -41.781 1 30.23 22 SER B CA 1
ATOM 8055 C C . SER B 1 22 ? -14.852 -34.844 -41.125 1 30.23 22 SER B C 1
ATOM 8057 O O . SER B 1 22 ? -15.273 -35.812 -40.469 1 30.23 22 SER B O 1
ATOM 8059 N N . VAL B 1 23 ? -15.367 -33.656 -40.812 1 31.45 23 VAL B N 1
ATOM 8060 C CA . VAL B 1 23 ? -16.734 -33.625 -40.312 1 31.45 23 VAL B CA 1
ATOM 8061 C C . VAL B 1 23 ? -17.703 -34.156 -41.344 1 31.45 23 VAL B C 1
ATOM 8063 O O . VAL B 1 23 ? -18.422 -33.375 -42 1 31.45 23 VAL B O 1
ATOM 8066 N N . LYS B 1 24 ? -17.391 -34.562 -42.344 1 33 24 LYS B N 1
ATOM 8067 C CA . LYS B 1 24 ? -18.516 -35.25 -42.969 1 33 24 LYS B CA 1
ATOM 8068 C C . LYS B 1 24 ? -19.328 -36.062 -41.969 1 33 24 LYS B C 1
ATOM 8070 O O . LYS B 1 24 ? -20.25 -36.781 -42.344 1 33 24 LYS B O 1
ATOM 8075 N N . GLY B 1 25 ? -18.641 -36.656 -41.031 1 29.48 25 GLY B N 1
ATOM 8076 C CA . GLY B 1 25 ? -19.5 -37.594 -40.344 1 29.48 25 GLY B CA 1
ATOM 8077 C C . GLY B 1 25 ? -20.641 -36.906 -39.594 1 29.48 25 GLY B C 1
ATOM 8078 O O . GLY B 1 25 ? -20.656 -35.688 -39.438 1 29.48 25 GLY B O 1
ATOM 8079 N N . THR B 1 26 ? -21.719 -37.719 -39.156 1 29.66 26 THR B N 1
ATOM 8080 C CA . THR B 1 26 ? -22.984 -37.625 -38.438 1 29.66 26 THR B CA 1
ATOM 8081 C C . THR B 1 26 ? -22.844 -36.719 -37.219 1 29.66 26 THR B C 1
ATOM 8083 O O . THR B 1 26 ? -21.734 -36.5 -36.719 1 29.66 26 THR B O 1
ATOM 8086 N N . SER B 1 27 ? -23.812 -35.719 -36.906 1 34.31 27 SER B N 1
ATOM 8087 C CA . SER B 1 27 ? -24.25 -34.875 -35.781 1 34.31 27 SER B CA 1
ATOM 8088 C C . SER B 1 27 ? -23.812 -35.469 -34.438 1 34.31 27 SER B C 1
ATOM 8090 O O . SER B 1 27 ? -24.594 -35.469 -33.469 1 34.31 27 SER B O 1
ATOM 8092 N N . ASN B 1 28 ? -22.969 -36.438 -34.375 1 31.31 28 ASN B N 1
ATOM 8093 C CA . ASN B 1 28 ? -22.797 -37.25 -33.156 1 31.31 28 ASN B CA 1
ATOM 8094 C C . ASN B 1 28 ? -22.172 -36.438 -32.031 1 31.31 28 ASN B C 1
ATOM 8096 O O . ASN B 1 28 ? -21.25 -35.656 -32.25 1 31.31 28 ASN B O 1
ATOM 8100 N N . THR B 1 29 ? -23.016 -36.031 -30.922 1 39.16 29 THR B N 1
ATOM 8101 C CA . THR B 1 29 ? -22.578 -35.656 -29.578 1 39.16 29 THR B CA 1
ATOM 8102 C C . THR B 1 29 ? -21.281 -36.375 -29.219 1 39.16 29 THR B C 1
ATOM 8104 O O . THR B 1 29 ? -21.203 -37.594 -29.266 1 39.16 29 THR B O 1
ATOM 8107 N N . VAL B 1 30 ? -20.219 -35.781 -29.484 1 41.06 30 VAL B N 1
ATOM 8108 C CA . VAL B 1 30 ? -18.938 -36.406 -29.125 1 41.06 30 VAL B CA 1
ATOM 8109 C C . VAL B 1 30 ? -18.797 -36.406 -27.609 1 41.06 30 VAL B C 1
ATOM 8111 O O . VAL B 1 30 ? -19.094 -35.438 -26.938 1 41.06 30 VAL B O 1
ATOM 8114 N N . VAL B 1 31 ? -18.781 -37.562 -26.938 1 48.38 31 VAL B N 1
ATOM 8115 C CA . VAL B 1 31 ? -18.578 -37.875 -25.531 1 48.38 31 VAL B CA 1
ATOM 8116 C C . VAL B 1 31 ? -17.125 -37.594 -25.141 1 48.38 31 VAL B C 1
ATOM 8118 O O . VAL B 1 31 ? -16.203 -38.156 -25.734 1 48.38 31 VAL B O 1
ATOM 8121 N N . ILE B 1 32 ? -16.922 -36.438 -24.5 1 50.66 32 ILE B N 1
ATOM 8122 C CA . ILE B 1 32 ? -15.586 -36.188 -23.984 1 50.66 32 ILE B CA 1
ATOM 8123 C C . ILE B 1 32 ? -15.391 -36.938 -22.656 1 50.66 32 ILE B C 1
ATOM 8125 O O . ILE B 1 32 ? -16.219 -36.812 -21.75 1 50.66 32 ILE B O 1
ATOM 8129 N N . TYR B 1 33 ? -14.469 -37.938 -22.672 1 55.12 33 TYR B N 1
ATOM 8130 C CA . TYR B 1 33 ? -14.125 -38.656 -21.453 1 55.12 33 TYR B CA 1
ATOM 8131 C C . TYR B 1 33 ? -13.258 -37.812 -20.531 1 55.12 33 TYR B C 1
ATOM 8133 O O . TYR B 1 33 ? -12.258 -37.219 -20.984 1 55.12 33 TYR B O 1
ATOM 8141 N N . LYS B 1 34 ? -13.781 -37.406 -19.453 1 58.75 34 LYS B N 1
ATOM 8142 C CA . LYS B 1 34 ? -12.961 -36.938 -18.344 1 58.75 34 LYS B CA 1
ATOM 8143 C C . LYS B 1 34 ? -12.93 -37.938 -17.203 1 58.75 34 LYS B C 1
ATOM 8145 O O . LYS B 1 34 ? -13.977 -38.281 -16.672 1 58.75 34 LYS B O 1
ATOM 8150 N N . PRO B 1 35 ? -11.727 -38.531 -17.062 1 52.12 35 PRO B N 1
ATOM 8151 C CA . PRO B 1 35 ? -11.734 -39.438 -15.914 1 52.12 35 PRO B CA 1
ATOM 8152 C C . PRO B 1 35 ? -12.234 -38.75 -14.641 1 52.12 35 PRO B C 1
ATOM 8154 O O . PRO B 1 35 ? -12 -37.562 -14.438 1 52.12 35 PRO B O 1
ATOM 8157 N N . LEU B 1 36 ? -13.297 -39.094 -14.062 1 49.47 36 LEU B N 1
ATOM 8158 C CA . LEU B 1 36 ? -13.938 -38.562 -12.859 1 49.47 36 LEU B CA 1
ATOM 8159 C C . LEU B 1 36 ? -12.898 -38.281 -11.781 1 49.47 36 LEU B C 1
ATOM 8161 O O . LEU B 1 36 ? -13.172 -37.562 -10.82 1 49.47 36 LEU B O 1
ATOM 8165 N N . GLY B 1 37 ? -12 -39.062 -11.438 1 44.66 37 GLY B N 1
ATOM 8166 C CA . GLY B 1 37 ? -11.312 -39.219 -10.164 1 44.66 37 GLY B CA 1
ATOM 8167 C C . GLY B 1 37 ? -10.719 -37.938 -9.641 1 44.66 37 GLY B C 1
ATOM 8168 O O . GLY B 1 37 ? -10.539 -37.781 -8.43 1 44.66 37 GLY B O 1
ATOM 8169 N N . VAL B 1 38 ? -9.859 -37.219 -10.266 1 43.5 38 VAL B N 1
ATOM 8170 C CA . VAL B 1 38 ? -8.641 -36.844 -9.547 1 43.5 38 VAL B CA 1
ATOM 8171 C C . VAL B 1 38 ? -8.875 -35.594 -8.727 1 43.5 38 VAL B C 1
ATOM 8173 O O . VAL B 1 38 ? -8.211 -34.562 -8.945 1 43.5 38 VAL B O 1
ATOM 8176 N N . ASP B 1 39 ? -9.969 -35.156 -8.68 1 44.09 39 ASP B N 1
ATOM 8177 C CA . ASP B 1 39 ? -9.797 -34.062 -7.734 1 44.09 39 ASP B CA 1
ATOM 8178 C C . ASP B 1 39 ? -9.258 -34.562 -6.398 1 44.09 39 ASP B C 1
ATOM 8180 O O . ASP B 1 39 ? -9.977 -35.219 -5.633 1 44.09 39 ASP B O 1
ATOM 8184 N N . ILE B 1 40 ? -8.094 -35 -6.488 1 42.88 40 ILE B N 1
ATOM 8185 C CA . ILE B 1 40 ? -7.395 -35.469 -5.293 1 42.88 40 ILE B CA 1
ATOM 8186 C C . ILE B 1 40 ? -7.586 -34.469 -4.164 1 42.88 40 ILE B C 1
ATOM 8188 O O . ILE B 1 40 ? -7.223 -33.281 -4.301 1 42.88 40 ILE B O 1
ATOM 8192 N N . LEU B 1 41 ? -8.578 -34.75 -3.453 1 45.44 41 LEU B N 1
ATOM 8193 C CA . LEU B 1 41 ? -8.602 -34.031 -2.186 1 45.44 41 LEU B CA 1
ATOM 8194 C C . LEU B 1 41 ? -7.25 -34.125 -1.485 1 45.44 41 LEU B C 1
ATOM 8196 O O . LEU B 1 41 ? -6.676 -35.219 -1.379 1 45.44 41 LEU B O 1
ATOM 8200 N N . PRO B 1 42 ? -6.59 -33.156 -1.463 1 38.75 42 PRO B N 1
ATOM 8201 C CA . PRO B 1 42 ? -5.348 -33.281 -0.698 1 38.75 42 PRO B CA 1
ATOM 8202 C C . PRO B 1 42 ? -5.488 -34.188 0.515 1 38.75 42 PRO B C 1
ATOM 8204 O O . PRO B 1 42 ? -6.594 -34.344 1.039 1 38.75 42 PRO B O 1
ATOM 8207 N N . GLN B 1 43 ? -4.566 -34.969 0.622 1 36.94 43 GLN B N 1
ATOM 8208 C CA . GLN B 1 43 ? -4.543 -35.844 1.8 1 36.94 43 GLN B CA 1
ATOM 8209 C C . GLN B 1 43 ? -4.859 -35.062 3.066 1 36.94 43 GLN B C 1
ATOM 8211 O O . GLN B 1 43 ? -4.27 -34 3.311 1 36.94 43 GLN B O 1
ATOM 8216 N N . GLY B 1 44 ? -5.836 -35.375 3.74 1 41.72 44 GLY B N 1
ATOM 8217 C CA . GLY B 1 44 ? -6.312 -34.75 4.969 1 41.72 44 GLY B CA 1
ATOM 8218 C C . GLY B 1 44 ? -7.535 -33.875 4.762 1 41.72 44 GLY B C 1
ATOM 8219 O O . GLY B 1 44 ? -7.949 -33.156 5.672 1 41.72 44 GLY B O 1
ATOM 8220 N N . SER B 1 45 ? -7.801 -33.875 3.488 1 41.81 45 SER B N 1
ATOM 8221 C CA . SER B 1 45 ? -9.016 -33.125 3.221 1 41.81 45 SER B CA 1
ATOM 8222 C C . SER B 1 45 ? -10.227 -33.719 3.91 1 41.81 45 SER B C 1
ATOM 8224 O O . SER B 1 45 ? -10.352 -34.969 3.971 1 41.81 45 SER B O 1
ATOM 8226 N N . ILE B 1 46 ? -10.672 -33.156 4.816 1 41.38 46 ILE B N 1
ATOM 8227 C CA . ILE B 1 46 ? -11.875 -33.656 5.48 1 41.38 46 ILE B CA 1
ATOM 8228 C C . ILE B 1 46 ? -13.094 -33.375 4.609 1 41.38 46 ILE B C 1
ATOM 8230 O O . ILE B 1 46 ? -13.367 -32.219 4.262 1 41.38 46 ILE B O 1
ATOM 8234 N N . ILE B 1 47 ? -13.445 -34.5 3.838 1 48.88 47 ILE B N 1
ATOM 8235 C CA . ILE B 1 47 ? -14.625 -34.344 2.986 1 48.88 47 ILE B CA 1
ATOM 8236 C C . ILE B 1 47 ? -15.867 -34.812 3.74 1 48.88 47 ILE B C 1
ATOM 8238 O O . ILE B 1 47 ? -15.789 -35.688 4.594 1 48.88 47 ILE B O 1
ATOM 8242 N N . THR B 1 48 ? -16.859 -34 3.701 1 45.62 48 THR B N 1
ATOM 8243 C CA . THR B 1 48 ? -18.141 -34.344 4.328 1 45.62 48 THR B CA 1
ATOM 8244 C C . THR B 1 48 ? -18.641 -35.688 3.789 1 45.62 48 THR B C 1
ATOM 8246 O O . THR B 1 48 ? -18.125 -36.188 2.793 1 45.62 48 THR B O 1
ATOM 8249 N N . GLU B 1 49 ? -19.438 -36.375 4.602 1 53.69 49 GLU B N 1
ATOM 8250 C CA . GLU B 1 49 ? -20.078 -37.594 4.172 1 53.69 49 GLU B CA 1
ATOM 8251 C C . GLU B 1 49 ? -20.766 -37.438 2.824 1 53.69 49 GLU B C 1
ATOM 8253 O O . GLU B 1 49 ? -20.734 -38.312 1.979 1 53.69 49 GLU B O 1
ATOM 8258 N N . GLU B 1 50 ? -21.266 -36.281 2.707 1 51.47 50 GLU B N 1
ATOM 8259 C CA . GLU B 1 50 ? -21.953 -36 1.458 1 51.47 50 GLU B CA 1
ATOM 8260 C C . GLU B 1 50 ? -20.969 -35.875 0.295 1 51.47 50 GLU B C 1
ATOM 8262 O O . GLU B 1 50 ? -21.219 -36.406 -0.789 1 51.47 50 GLU B O 1
ATOM 8267 N N . GLU B 1 51 ? -19.844 -35.312 0.629 1 53.66 51 GLU B N 1
ATOM 8268 C CA . GLU B 1 51 ? -18.812 -35.219 -0.409 1 53.66 51 GLU B CA 1
ATOM 8269 C C . GLU B 1 51 ? -18.234 -36.594 -0.758 1 53.66 51 GLU B C 1
ATOM 8271 O O . GLU B 1 51 ? -17.984 -36.875 -1.928 1 53.66 51 GLU B O 1
ATOM 8276 N N . GLN B 1 52 ? -18.234 -37.312 0.314 1 60.09 52 GLN B N 1
ATOM 8277 C CA . GLN B 1 52 ? -17.781 -38.688 0.102 1 60.09 52 GLN B CA 1
ATOM 8278 C C . GLN B 1 52 ? -18.766 -39.469 -0.757 1 60.09 52 GLN B C 1
ATOM 8280 O O . GLN B 1 52 ? -18.359 -40.25 -1.633 1 60.09 52 GLN B O 1
ATOM 8285 N N . ALA B 1 53 ? -20 -39.219 -0.409 1 62.19 53 ALA B N 1
ATOM 8286 C CA . ALA B 1 53 ? -21.047 -39.875 -1.191 1 62.19 53 ALA B CA 1
ATOM 8287 C C . ALA B 1 53 ? -20.984 -39.438 -2.652 1 62.19 53 ALA B C 1
ATOM 8289 O O . ALA B 1 53 ? -21.125 -40.25 -3.561 1 62.19 53 ALA B O 1
ATOM 8290 N N . ILE B 1 54 ? -20.672 -38.188 -2.889 1 60.91 54 ILE B N 1
ATOM 8291 C CA . ILE B 1 54 ? -20.562 -37.656 -4.242 1 60.91 54 ILE B CA 1
ATOM 8292 C C . ILE B 1 54 ? -19.359 -38.281 -4.945 1 60.91 54 ILE B C 1
ATOM 8294 O O . ILE B 1 54 ? -19.453 -38.688 -6.098 1 60.91 54 ILE B O 1
ATOM 8298 N N . ARG B 1 55 ? -18.391 -38.5 -4.176 1 62.81 55 ARG B N 1
ATOM 8299 C CA . ARG B 1 55 ? -17.188 -39.094 -4.754 1 62.81 55 ARG B CA 1
ATOM 8300 C C . ARG B 1 55 ? -17.375 -40.562 -5.09 1 62.81 55 ARG B C 1
ATOM 8302 O O . ARG B 1 55 ? -16.906 -41.031 -6.129 1 62.81 55 ARG B O 1
ATOM 8309 N N . ASN B 1 56 ? -18.109 -41.188 -4.137 1 63.97 56 ASN B N 1
ATOM 8310 C CA . ASN B 1 56 ? -18.391 -42.594 -4.387 1 63.97 56 ASN B CA 1
ATOM 8311 C C . ASN B 1 56 ? -19.281 -42.781 -5.621 1 63.97 56 ASN B C 1
ATOM 8313 O O . ASN B 1 56 ? -19.062 -43.719 -6.406 1 63.97 56 ASN B O 1
ATOM 8317 N N . ARG B 1 57 ? -20.125 -41.781 -5.676 1 67.44 57 ARG B N 1
ATOM 8318 C CA . ARG B 1 57 ? -21 -41.812 -6.844 1 67.44 57 ARG B CA 1
ATOM 8319 C C . ARG B 1 57 ? -20.219 -41.562 -8.125 1 67.44 57 ARG B C 1
ATOM 8321 O O . ARG B 1 57 ? -20.406 -42.25 -9.133 1 67.44 57 ARG B O 1
ATOM 8328 N N . GLU B 1 58 ? -19.328 -40.719 -8.055 1 64.56 58 GLU B N 1
ATOM 8329 C CA . GLU B 1 58 ? -18.531 -40.375 -9.227 1 64.56 58 GLU B CA 1
ATOM 8330 C C . GLU B 1 58 ? -17.609 -41.531 -9.609 1 64.56 58 GLU B C 1
ATOM 8332 O O . GLU B 1 58 ? -17.406 -41.812 -10.797 1 64.56 58 GLU B O 1
ATOM 8337 N N . LYS B 1 59 ? -17.219 -42.188 -8.586 1 66.94 59 LYS B N 1
ATOM 8338 C CA . LYS B 1 59 ? -16.359 -43.344 -8.82 1 66.94 59 LYS B CA 1
ATOM 8339 C C . LYS B 1 59 ? -17.109 -44.438 -9.547 1 66.94 59 LYS B C 1
ATOM 8341 O O . LYS B 1 59 ? -16.516 -45.219 -10.305 1 66.94 59 LYS B O 1
ATOM 8346 N N . SER B 1 60 ? -18.406 -44.406 -9.258 1 70.44 60 SER B N 1
ATOM 8347 C CA . SER B 1 60 ? -19.219 -45.438 -9.891 1 70.44 60 SER B CA 1
ATOM 8348 C C . SER B 1 60 ? -19.547 -45.094 -11.336 1 70.44 60 SER B C 1
ATOM 8350 O O . SER B 1 60 ? -19.906 -45.938 -12.133 1 70.44 60 SER B O 1
ATOM 8352 N N . MET B 1 61 ? -19.328 -43.844 -11.695 1 71.75 61 MET B N 1
ATOM 8353 C CA . MET B 1 61 ? -19.672 -43.344 -13.023 1 71.75 61 MET B CA 1
ATOM 8354 C C . MET B 1 61 ? -18.453 -43.406 -13.953 1 71.75 61 MET B C 1
ATOM 8356 O O . MET B 1 61 ? -18.109 -42.406 -14.578 1 71.75 61 MET B O 1
ATOM 8360 N N . THR B 1 62 ? -17.797 -44.562 -14 1 73.06 62 THR B N 1
ATOM 8361 C CA . THR B 1 62 ? -16.547 -44.562 -14.742 1 73.06 62 THR B CA 1
ATOM 8362 C C . THR B 1 62 ? -16.719 -45.25 -16.094 1 73.06 62 THR B C 1
ATOM 8364 O O . THR B 1 62 ? -15.914 -45.062 -17 1 73.06 62 THR B O 1
ATOM 8367 N N . LEU B 1 63 ? -17.844 -46.031 -16.188 1 79.31 63 LEU B N 1
ATOM 8368 C CA . LEU B 1 63 ? -17.984 -46.781 -17.453 1 79.31 63 LEU B CA 1
ATOM 8369 C C . LEU B 1 63 ? -18.25 -45.812 -18.609 1 79.31 63 LEU B C 1
ATOM 8371 O O . LEU B 1 63 ? -19.156 -45 -18.531 1 79.31 63 LEU B O 1
ATOM 8375 N N . MET B 1 64 ? -17.531 -46 -19.594 1 80.31 64 MET B N 1
ATOM 8376 C CA . MET B 1 64 ? -17.656 -45.156 -20.781 1 80.31 64 MET B CA 1
ATOM 8377 C C . MET B 1 64 ? -18.828 -45.594 -21.656 1 80.31 64 MET B C 1
ATOM 8379 O O . MET B 1 64 ? -19.125 -46.781 -21.734 1 80.31 64 MET B O 1
ATOM 8383 N N . TYR B 1 65 ? -19.5 -44.656 -22.188 1 79.5 65 TYR B N 1
ATOM 8384 C CA . TYR B 1 65 ? -20.562 -44.906 -23.156 1 79.5 65 TYR B CA 1
ATOM 8385 C C . TYR B 1 65 ? -19.984 -45.094 -24.562 1 79.5 65 TYR B C 1
ATOM 8387 O O . TYR B 1 65 ? -19.062 -44.375 -24.953 1 79.5 65 TYR B O 1
ATOM 8395 N N . SER B 1 66 ? -20.547 -46.156 -25.266 1 75.56 66 SER B N 1
ATOM 8396 C CA . SER B 1 66 ? -20.156 -46.344 -26.656 1 75.56 66 SER B CA 1
ATOM 8397 C C . SER B 1 66 ? -20.75 -45.25 -27.547 1 75.56 66 SER B C 1
ATOM 8399 O O . SER B 1 66 ? -21.609 -44.5 -27.125 1 75.56 66 SER B O 1
ATOM 8401 N N . ILE B 1 67 ? -20.25 -45.188 -28.672 1 68.5 67 ILE B N 1
ATOM 8402 C CA . ILE B 1 67 ? -20.766 -44.25 -29.641 1 68.5 67 ILE B CA 1
ATOM 8403 C C . ILE B 1 67 ? -22.234 -44.531 -29.906 1 68.5 67 ILE B C 1
ATOM 8405 O O . ILE B 1 67 ? -23.047 -43.594 -30.031 1 68.5 67 ILE B O 1
ATOM 8409 N N . LYS B 1 68 ? -22.5 -45.844 -30.031 1 75.31 68 LYS B N 1
ATOM 8410 C CA . LYS B 1 68 ? -23.891 -46.25 -30.25 1 75.31 68 LYS B CA 1
ATOM 8411 C C . LYS B 1 68 ? -24.781 -45.781 -29.109 1 75.31 68 LYS B C 1
ATOM 8413 O O . LYS B 1 68 ? -25.859 -45.219 -29.344 1 75.31 68 LYS B O 1
ATOM 8418 N N . GLU B 1 69 ? -24.281 -46.031 -27.969 1 80.44 69 GLU B N 1
ATOM 8419 C CA . GLU B 1 69 ? -25.062 -45.594 -26.797 1 80.44 69 GLU B CA 1
ATOM 8420 C C . GLU B 1 69 ? -25.203 -44.094 -26.766 1 80.44 69 GLU B C 1
ATOM 8422 O O . GLU B 1 69 ? -26.281 -43.562 -26.453 1 80.44 69 GLU B O 1
ATOM 8427 N N . SER B 1 70 ? -24.125 -43.438 -26.984 1 75 70 SER B N 1
ATOM 8428 C CA . SER B 1 70 ? -24.141 -42 -27 1 75 70 SER B CA 1
ATOM 8429 C C . SER B 1 70 ? -25.094 -41.469 -28.062 1 75 70 SER B C 1
ATOM 8431 O O . SER B 1 70 ? -25.781 -40.469 -27.844 1 75 70 SER B O 1
ATOM 8433 N N . SER B 1 71 ? -25.094 -42.125 -29.188 1 73 71 SER B N 1
ATOM 8434 C CA . SER B 1 71 ? -26.016 -41.719 -30.234 1 73 71 SER B CA 1
ATOM 8435 C C . SER B 1 71 ? -27.469 -41.906 -29.797 1 73 71 SER B C 1
ATOM 8437 O O . SER B 1 71 ? -28.328 -41.094 -30.125 1 73 71 SER B O 1
ATOM 8439 N N . ILE B 1 72 ? -27.734 -43 -29.109 1 83.94 72 ILE B N 1
ATOM 8440 C CA . ILE B 1 72 ? -29.078 -43.25 -28.594 1 83.94 72 ILE B CA 1
ATOM 8441 C C . ILE B 1 72 ? -29.469 -42.125 -27.625 1 83.94 72 ILE B C 1
ATOM 8443 O O . ILE B 1 72 ? -30.609 -41.656 -27.656 1 83.94 72 ILE B O 1
ATOM 8447 N N . ILE B 1 73 ? -28.562 -41.781 -26.812 1 81.88 73 ILE B N 1
ATOM 8448 C CA . ILE B 1 73 ? -28.828 -40.688 -25.859 1 81.88 73 ILE B CA 1
ATOM 8449 C C . ILE B 1 73 ? -29.109 -39.406 -26.594 1 81.88 73 ILE B C 1
ATOM 8451 O O . ILE B 1 73 ? -30.031 -38.656 -26.234 1 81.88 73 ILE B O 1
ATOM 8455 N N . ASP B 1 74 ? -28.359 -39.125 -27.562 1 72.81 74 ASP B N 1
ATOM 8456 C CA . ASP B 1 74 ? -28.594 -37.969 -28.391 1 72.81 74 ASP B CA 1
ATOM 8457 C C . ASP B 1 74 ? -29.984 -38 -29.031 1 72.81 74 ASP B C 1
ATOM 8459 O O . ASP B 1 74 ? -30.672 -36.969 -29.062 1 72.81 74 ASP B O 1
ATOM 8463 N N . GLN B 1 75 ? -30.375 -39.156 -29.531 1 76.69 75 GLN B N 1
ATOM 8464 C CA . GLN B 1 75 ? -31.688 -39.312 -30.141 1 76.69 75 GLN B CA 1
ATOM 8465 C C . GLN B 1 75 ? -32.781 -39.094 -29.109 1 76.69 75 GLN B C 1
ATOM 8467 O O . GLN B 1 75 ? -33.812 -38.5 -29.406 1 76.69 75 GLN B O 1
ATOM 8472 N N . LEU B 1 76 ? -32.594 -39.594 -28 1 85.06 76 LEU B N 1
ATOM 8473 C CA . LEU B 1 76 ? -33.531 -39.406 -26.922 1 85.06 76 LEU B CA 1
ATOM 8474 C C . LEU B 1 76 ? -33.75 -37.906 -26.625 1 85.06 76 LEU B C 1
ATOM 8476 O O . LEU B 1 76 ? -34.875 -37.438 -26.484 1 85.06 76 LEU B O 1
ATOM 8480 N N . PHE B 1 77 ? -32.688 -37.312 -26.516 1 76.12 77 PHE B N 1
ATOM 8481 C CA . PHE B 1 77 ? -32.719 -35.875 -26.219 1 76.12 77 PHE B CA 1
ATOM 8482 C C . PHE B 1 77 ? -33.438 -35.125 -27.328 1 76.12 77 PHE B C 1
ATOM 8484 O O . PHE B 1 77 ? -34.25 -34.219 -27.062 1 76.12 77 PHE B O 1
ATOM 8491 N N . LYS B 1 78 ? -33.094 -35.438 -28.516 1 70.25 78 LYS B N 1
ATOM 8492 C CA . LYS B 1 78 ? -33.75 -34.781 -29.656 1 70.25 78 LYS B CA 1
ATOM 8493 C C . LYS B 1 78 ? -35.25 -35.094 -29.688 1 70.25 78 LYS B C 1
ATOM 8495 O O . LYS B 1 78 ? -36.062 -34.188 -29.953 1 70.25 78 LYS B O 1
ATOM 8500 N N . LEU B 1 79 ? -35.562 -36.219 -29.469 1 80.62 79 LEU B N 1
ATOM 8501 C CA . LEU B 1 79 ? -36.969 -36.625 -29.422 1 80.62 79 LEU B CA 1
ATOM 8502 C C . LEU B 1 79 ? -37.75 -35.781 -28.406 1 80.62 79 LEU B C 1
ATOM 8504 O O . LEU B 1 79 ? -38.844 -35.312 -28.688 1 80.62 79 LEU B O 1
ATOM 8508 N N . ILE B 1 80 ? -37.188 -35.562 -27.25 1 80.31 80 ILE B N 1
ATOM 8509 C CA . ILE B 1 80 ? -37.812 -34.781 -26.188 1 80.31 80 ILE B CA 1
ATOM 8510 C C . ILE B 1 80 ? -37.875 -33.312 -26.578 1 80.31 80 ILE B C 1
ATOM 8512 O O . ILE B 1 80 ? -38.906 -32.656 -26.453 1 80.31 80 ILE B O 1
ATOM 8516 N N . ALA B 1 81 ? -36.75 -32.781 -27.031 1 69.25 81 ALA B N 1
ATOM 8517 C CA . ALA B 1 81 ? -36.625 -31.359 -27.359 1 69.25 81 ALA B CA 1
ATOM 8518 C C . ALA B 1 81 ? -37.625 -30.984 -28.469 1 69.25 81 ALA B C 1
ATOM 8520 O O . ALA B 1 81 ? -38.188 -29.891 -28.453 1 69.25 81 ALA B O 1
ATOM 8521 N N . LEU B 1 82 ? -37.781 -31.953 -29.359 1 64.38 82 LEU B N 1
ATOM 8522 C CA . LEU B 1 82 ? -38.594 -31.641 -30.531 1 64.38 82 LEU B CA 1
ATOM 8523 C C . LEU B 1 82 ? -40.062 -31.891 -30.266 1 64.38 82 LEU B C 1
ATOM 8525 O O . LEU B 1 82 ? -40.906 -31.188 -30.812 1 64.38 82 LEU B O 1
ATOM 8529 N N . ASN B 1 83 ? -40.375 -32.844 -29.453 1 73 83 ASN B N 1
ATOM 8530 C CA . ASN B 1 83 ? -41.781 -33.281 -29.406 1 73 83 ASN B CA 1
ATOM 8531 C C . ASN B 1 83 ? -42.406 -33.031 -28.047 1 73 83 ASN B C 1
ATOM 8533 O O . ASN B 1 83 ? -43.625 -33.031 -27.922 1 73 83 ASN B O 1
ATOM 8537 N N . GLN B 1 84 ? -41.562 -32.906 -26.984 1 76.88 84 GLN B N 1
ATOM 8538 C CA . GLN B 1 84 ? -42.125 -32.688 -25.656 1 76.88 84 GLN B CA 1
ATOM 8539 C C . GLN B 1 84 ? -41.125 -31.953 -24.766 1 76.88 84 GLN B C 1
ATOM 8541 O O . GLN B 1 84 ? -40.688 -32.5 -23.75 1 76.88 84 GLN B O 1
ATOM 8546 N N . ILE B 1 85 ? -41 -30.703 -24.938 1 69.81 85 ILE B N 1
ATOM 8547 C CA . ILE B 1 85 ? -39.938 -29.891 -24.344 1 69.81 85 ILE B CA 1
ATOM 8548 C C . ILE B 1 85 ? -40.219 -29.734 -22.844 1 69.81 85 ILE B C 1
ATOM 8550 O O . ILE B 1 85 ? -39.281 -29.531 -22.062 1 69.81 85 ILE B O 1
ATOM 8554 N N . ASP B 1 86 ? -41.469 -29.906 -22.391 1 70.75 86 ASP B N 1
ATOM 8555 C CA . ASP B 1 86 ? -41.844 -29.719 -20.984 1 70.75 86 ASP B CA 1
ATOM 8556 C C . ASP B 1 86 ? -41.188 -30.766 -20.109 1 70.75 86 ASP B C 1
ATOM 8558 O O . ASP B 1 86 ? -41.094 -30.594 -18.891 1 70.75 86 ASP B O 1
ATOM 8562 N N . VAL B 1 87 ? -40.75 -31.812 -20.734 1 80.06 87 VAL B N 1
ATOM 8563 C CA . VAL B 1 87 ? -40.062 -32.875 -20 1 80.06 87 VAL B CA 1
ATOM 8564 C C . VAL B 1 87 ? -38.812 -32.281 -19.312 1 80.06 87 VAL B C 1
ATOM 8566 O O . VAL B 1 87 ? -38.5 -32.625 -18.172 1 80.06 87 VAL B O 1
ATOM 8569 N N . PHE B 1 88 ? -38.156 -31.375 -19.922 1 73 88 PHE B N 1
ATOM 8570 C CA . PHE B 1 88 ? -36.938 -30.828 -19.359 1 73 88 PHE B CA 1
ATOM 8571 C C . PHE B 1 88 ? -37.219 -29.984 -18.125 1 73 88 PHE B C 1
ATOM 8573 O O . PHE B 1 88 ? -36.438 -29.953 -17.188 1 73 88 PHE B O 1
ATOM 8580 N N . LYS B 1 89 ? -38.344 -29.328 -18.172 1 66.94 89 LYS B N 1
ATOM 8581 C CA . LYS B 1 89 ? -38.781 -28.625 -16.984 1 66.94 89 LYS B CA 1
ATOM 8582 C C . LYS B 1 89 ? -39.031 -29.578 -15.828 1 66.94 89 LYS B C 1
ATOM 8584 O O . LYS B 1 89 ? -38.656 -29.312 -14.68 1 66.94 89 LYS B O 1
ATOM 8589 N N . GLN B 1 90 ? -39.594 -30.656 -16.219 1 76.19 90 GLN B N 1
ATOM 8590 C CA . GLN B 1 90 ? -39.938 -31.656 -15.211 1 76.19 90 GLN B CA 1
ATOM 8591 C C . GLN B 1 90 ? -38.719 -32.312 -14.633 1 76.19 90 GLN B C 1
ATOM 8593 O O . GLN B 1 90 ? -38.688 -32.719 -13.469 1 76.19 90 GLN B O 1
ATOM 8598 N N . LEU B 1 91 ? -37.656 -32.438 -15.383 1 79.88 91 LEU B N 1
ATOM 8599 C CA . LEU B 1 91 ? -36.438 -33.094 -14.922 1 79.88 91 LEU B CA 1
ATOM 8600 C C . LEU B 1 91 ? -35.844 -32.344 -13.727 1 79.88 91 LEU B C 1
ATOM 8602 O O . LEU B 1 91 ? -35.219 -32.969 -12.867 1 79.88 91 LEU B O 1
ATOM 8606 N N . TYR B 1 92 ? -36.031 -30.953 -13.688 1 67.75 92 TYR B N 1
ATOM 8607 C CA . TYR B 1 92 ? -35.5 -30.156 -12.594 1 67.75 92 TYR B CA 1
ATOM 8608 C C . TYR B 1 92 ? -36.188 -30.5 -11.273 1 67.75 92 TYR B C 1
ATOM 8610 O O . TYR B 1 92 ? -35.625 -30.266 -10.203 1 67.75 92 TYR B O 1
ATOM 8618 N N . ASN B 1 93 ? -37.344 -31.062 -11.438 1 71.38 93 ASN B N 1
ATOM 8619 C CA . ASN B 1 93 ? -38.062 -31.469 -10.234 1 71.38 93 ASN B CA 1
ATOM 8620 C C . ASN B 1 93 ? -37.531 -32.781 -9.68 1 71.38 93 ASN B C 1
ATOM 8622 O O . ASN B 1 93 ? -37.812 -33.125 -8.531 1 71.38 93 ASN B O 1
ATOM 8626 N N . TYR B 1 94 ? -36.781 -33.469 -10.547 1 78.25 94 TYR B N 1
ATOM 8627 C CA . TYR B 1 94 ? -36.312 -34.812 -10.156 1 78.25 94 TYR B CA 1
ATOM 8628 C C . TYR B 1 94 ? -34.906 -34.75 -9.578 1 78.25 94 TYR B C 1
ATOM 8630 O O . TYR B 1 94 ? -34.375 -35.781 -9.148 1 78.25 94 TYR B O 1
ATOM 8638 N N . ILE B 1 95 ? -34.25 -33.562 -9.57 1 73.62 95 ILE B N 1
ATOM 8639 C CA . ILE B 1 95 ? -32.875 -33.5 -9.148 1 73.62 95 ILE B CA 1
ATOM 8640 C C . ILE B 1 95 ? -32.75 -32.656 -7.879 1 73.62 95 ILE B C 1
ATOM 8642 O O . ILE B 1 95 ? -33.656 -31.891 -7.539 1 73.62 95 ILE B O 1
ATOM 8646 N N . GLU B 1 96 ? -31.656 -32.906 -7.207 1 63.12 96 GLU B N 1
ATOM 8647 C CA . GLU B 1 96 ? -31.359 -32.125 -6.023 1 63.12 96 GLU B CA 1
ATOM 8648 C C . GLU B 1 96 ? -30.719 -30.781 -6.406 1 63.12 96 GLU B C 1
ATOM 8650 O O . GLU B 1 96 ? -30.25 -30.609 -7.535 1 63.12 96 GLU B O 1
ATOM 8655 N N . GLN B 1 97 ? -30.797 -29.797 -5.574 1 54.16 97 GLN B N 1
ATOM 8656 C CA . GLN B 1 97 ? -30.344 -28.422 -5.828 1 54.16 97 GLN B CA 1
ATOM 8657 C C . GLN B 1 97 ? -28.875 -28.406 -6.254 1 54.16 97 GLN B C 1
ATOM 8659 O O . GLN B 1 97 ? -28.469 -27.578 -7.07 1 54.16 97 GLN B O 1
ATOM 8664 N N . ASP B 1 98 ? -28.109 -29.422 -5.832 1 52.66 98 ASP B N 1
ATOM 8665 C CA . ASP B 1 98 ? -26.672 -29.453 -6.133 1 52.66 98 ASP B CA 1
ATOM 8666 C C . ASP B 1 98 ? -26.422 -29.875 -7.574 1 52.66 98 ASP B C 1
ATOM 8668 O O . ASP B 1 98 ? -25.328 -29.656 -8.109 1 52.66 98 ASP B O 1
ATOM 8672 N N . GLU B 1 99 ? -27.484 -30.422 -8.18 1 61.44 99 GLU B N 1
ATOM 8673 C CA . GLU B 1 99 ? -27.328 -30.922 -9.539 1 61.44 99 GLU B CA 1
ATOM 8674 C C . GLU B 1 99 ? -27.891 -29.953 -10.562 1 61.44 99 GLU B C 1
ATOM 8676 O O . GLU B 1 99 ? -27.828 -30.203 -11.766 1 61.44 99 GLU B O 1
ATOM 8681 N N . TYR B 1 100 ? -28.406 -28.859 -9.984 1 58.72 100 TYR B N 1
ATOM 8682 C CA . TYR B 1 100 ? -29.047 -27.906 -10.891 1 58.72 100 TYR B CA 1
ATOM 8683 C C . TYR B 1 100 ? -28.062 -27.406 -11.938 1 58.72 100 TYR B C 1
ATOM 8685 O O . TYR B 1 100 ? -28.375 -27.344 -13.125 1 58.72 100 TYR B O 1
ATOM 8693 N N . LEU B 1 101 ? -26.891 -27.125 -11.414 1 55.28 101 LEU B N 1
ATOM 8694 C CA . LEU B 1 101 ? -25.891 -26.578 -12.336 1 55.28 101 LEU B CA 1
ATOM 8695 C C . LEU B 1 101 ? -25.453 -27.641 -13.344 1 55.28 101 LEU B C 1
ATOM 8697 O O . LEU B 1 101 ? -25.281 -27.328 -14.531 1 55.28 101 LEU B O 1
ATOM 8701 N N . LEU B 1 102 ? -25.312 -28.828 -12.859 1 61.03 102 LEU B N 1
ATOM 8702 C CA . LEU B 1 102 ? -24.875 -29.922 -13.734 1 61.03 102 LEU B CA 1
ATOM 8703 C C . LEU B 1 102 ? -25.906 -30.188 -14.82 1 61.03 102 LEU B C 1
ATOM 8705 O O . LEU B 1 102 ? -25.547 -30.359 -15.992 1 61.03 102 LEU B O 1
ATOM 8709 N N . LEU B 1 103 ? -27.141 -30.203 -14.461 1 68.19 103 LEU B N 1
ATOM 8710 C CA . LEU B 1 103 ? -28.203 -30.453 -15.438 1 68.19 103 LEU B CA 1
ATOM 8711 C C . LEU B 1 103 ? -28.281 -29.328 -16.453 1 68.19 103 LEU B C 1
ATOM 8713 O O . LEU B 1 103 ? -28.453 -29.562 -17.656 1 68.19 103 LEU B O 1
ATOM 8717 N N . SER B 1 104 ? -28.047 -28.141 -15.898 1 56.84 104 SER B N 1
ATOM 8718 C CA . SER B 1 104 ? -28.094 -27 -16.797 1 56.84 104 SER B CA 1
ATOM 8719 C C . SER B 1 104 ? -26.969 -27.062 -17.828 1 56.84 104 SER B C 1
ATOM 8721 O O . SER B 1 104 ? -27.188 -26.797 -19.016 1 56.84 104 SER B O 1
ATOM 8723 N N . LYS B 1 105 ? -25.859 -27.5 -17.344 1 58.34 105 LYS B N 1
ATOM 8724 C CA . LYS B 1 105 ? -24.703 -27.625 -18.234 1 58.34 105 LYS B CA 1
ATOM 8725 C C . LYS B 1 105 ? -24.938 -28.703 -19.297 1 58.34 105 LYS B C 1
ATOM 8727 O O . LYS B 1 105 ? -24.594 -28.531 -20.469 1 58.34 105 LYS B O 1
ATOM 8732 N N . VAL B 1 106 ? -25.578 -29.797 -18.844 1 66.06 106 VAL B N 1
ATOM 8733 C CA . VAL B 1 106 ? -25.859 -30.922 -19.75 1 66.06 106 VAL B CA 1
ATOM 8734 C C . VAL B 1 106 ? -26.844 -30.469 -20.828 1 66.06 106 VAL B C 1
ATOM 8736 O O . VAL B 1 106 ? -26.656 -30.781 -22 1 66.06 106 VAL B O 1
ATOM 8739 N N . LEU B 1 107 ? -27.812 -29.781 -20.406 1 62.25 107 LEU B N 1
ATOM 8740 C CA . LEU B 1 107 ? -28.844 -29.344 -21.328 1 62.25 107 LEU B CA 1
ATOM 8741 C C . LEU B 1 107 ? -28.266 -28.359 -22.359 1 62.25 107 LEU B C 1
ATOM 8743 O O . LEU B 1 107 ? -28.609 -28.438 -23.547 1 62.25 107 LEU B O 1
ATOM 8747 N N . MET B 1 108 ? -27.312 -27.609 -21.859 1 52.88 108 MET B N 1
ATOM 8748 C CA . MET B 1 108 ? -26.656 -26.656 -22.766 1 52.88 108 MET B CA 1
ATOM 8749 C C . MET B 1 108 ? -25.734 -27.375 -23.734 1 52.88 108 MET B C 1
ATOM 8751 O O . MET B 1 108 ? -25.719 -27.062 -24.938 1 52.88 108 MET B O 1
ATOM 8755 N N . THR B 1 109 ? -24.984 -28.328 -23.156 1 55.44 109 THR B N 1
ATOM 8756 C CA . THR B 1 109 ? -23.984 -29.031 -23.953 1 55.44 109 THR B CA 1
ATOM 8757 C C . THR B 1 109 ? -24.656 -29.844 -25.062 1 55.44 109 THR B C 1
ATOM 8759 O O . THR B 1 109 ? -24.25 -29.781 -26.219 1 55.44 109 THR B O 1
ATOM 8762 N N . ILE B 1 110 ? -25.641 -30.578 -24.578 1 55.12 110 ILE B N 1
ATOM 8763 C CA . ILE B 1 110 ? -26.281 -31.453 -25.547 1 55.12 110 ILE B CA 1
ATOM 8764 C C . ILE B 1 110 ? -27.125 -30.641 -26.516 1 55.12 110 ILE B C 1
ATOM 8766 O O . ILE B 1 110 ? -27.266 -31 -27.688 1 55.12 110 ILE B O 1
ATOM 8770 N N . SER B 1 111 ? -27.594 -29.469 -26.016 1 48.41 111 SER B N 1
ATOM 8771 C CA . SER B 1 111 ? -28.469 -28.641 -26.844 1 48.41 111 SER B CA 1
ATOM 8772 C C . SER B 1 111 ? -27.672 -27.906 -27.922 1 48.41 111 SER B C 1
ATOM 8774 O O . SER B 1 111 ? -28.172 -27.656 -29.016 1 48.41 111 SER B O 1
ATOM 8776 N N . ILE B 1 112 ? -26.625 -27.312 -27.562 1 42.16 112 ILE B N 1
ATOM 8777 C CA . ILE B 1 112 ? -25.844 -26.516 -28.516 1 42.16 112 ILE B CA 1
ATOM 8778 C C . ILE B 1 112 ? -25.469 -27.375 -29.719 1 42.16 112 ILE B C 1
ATOM 8780 O O . ILE B 1 112 ? -25.469 -26.906 -30.844 1 42.16 112 ILE B O 1
ATOM 8784 N N . GLY B 1 113 ? -25.062 -28.562 -29.469 1 40.12 113 GLY B N 1
ATOM 8785 C CA . GLY B 1 113 ? -24.859 -29.375 -30.656 1 40.12 113 GLY B CA 1
ATOM 8786 C C . GLY B 1 113 ? -26.125 -29.562 -31.469 1 40.12 113 GLY B C 1
ATOM 8787 O O . GLY B 1 113 ? -26.062 -29.891 -32.656 1 40.12 113 GLY B O 1
ATOM 8788 N N . CYS B 1 114 ? -27.344 -29.672 -30.688 1 38.88 114 CYS B N 1
ATOM 8789 C CA . CYS B 1 114 ? -28.594 -29.922 -31.391 1 38.88 114 CYS B CA 1
ATOM 8790 C C . CYS B 1 114 ? -29.281 -28.609 -31.734 1 38.88 114 CYS B C 1
ATOM 8792 O O . CYS B 1 114 ? -29.172 -27.625 -30.984 1 38.88 114 CYS B O 1
ATOM 8794 N N . ASN B 1 115 ? -29.453 -28.203 -32.969 1 37.16 115 ASN B N 1
ATOM 8795 C CA . ASN B 1 115 ? -30.375 -27.141 -33.344 1 37.16 115 ASN B CA 1
ATOM 8796 C C . ASN B 1 115 ? -31.438 -26.906 -32.281 1 37.16 115 ASN B C 1
ATOM 8798 O O . ASN B 1 115 ? -32 -25.812 -32.219 1 37.16 115 ASN B O 1
ATOM 8802 N N . SER B 1 116 ? -31.797 -27.797 -31.5 1 39.03 116 SER B N 1
ATOM 8803 C CA . SER B 1 116 ? -32.781 -27.797 -30.422 1 39.03 116 SER B CA 1
ATOM 8804 C C . SER B 1 116 ? -32.281 -27.016 -29.203 1 39.03 116 SER B C 1
ATOM 8806 O O . SER B 1 116 ? -33.031 -26.828 -28.234 1 39.03 116 SER B O 1
ATOM 8808 N N . SER B 1 117 ? -31 -26.656 -29.172 1 39.81 117 SER B N 1
ATOM 8809 C CA . SER B 1 117 ? -30.422 -25.906 -28.078 1 39.81 117 SER B CA 1
ATOM 8810 C C . SER B 1 117 ? -31.125 -24.547 -27.906 1 39.81 117 SER B C 1
ATOM 8812 O O . SER B 1 117 ? -31.391 -24.125 -26.781 1 39.81 117 SER B O 1
ATOM 8814 N N . LEU B 1 118 ? -31.344 -23.938 -29.047 1 37.25 118 LEU B N 1
ATOM 8815 C CA . LEU B 1 118 ? -32.031 -22.656 -28.984 1 37.25 118 LEU B CA 1
ATOM 8816 C C . LEU B 1 118 ? -33.406 -22.797 -28.328 1 37.25 118 LEU B C 1
ATOM 8818 O O . LEU B 1 118 ? -33.812 -21.938 -27.562 1 37.25 118 LEU B O 1
ATOM 8822 N N . ARG B 1 119 ? -34 -23.953 -28.656 1 38.94 119 ARG B N 1
ATOM 8823 C CA . ARG B 1 119 ? -35.344 -24.172 -28.062 1 38.94 119 ARG B CA 1
ATOM 8824 C C . ARG B 1 119 ? -35.219 -24.328 -26.547 1 38.94 119 ARG B C 1
ATOM 8826 O O . ARG B 1 119 ? -36.062 -23.812 -25.797 1 38.94 119 ARG B O 1
ATOM 8833 N N . LEU B 1 120 ? -34.188 -24.969 -26.188 1 42.78 120 LEU B N 1
ATOM 8834 C CA . LEU B 1 120 ? -34.031 -25.172 -24.75 1 42.78 120 LEU B CA 1
ATOM 8835 C C . LEU B 1 120 ? -33.656 -23.859 -24.062 1 42.78 120 LEU B C 1
ATOM 8837 O O . LEU B 1 120 ? -34.188 -23.531 -23 1 42.78 120 LEU B O 1
ATOM 8841 N N . VAL B 1 121 ? -32.812 -23.156 -24.734 1 41.28 121 VAL B N 1
ATOM 8842 C CA . VAL B 1 121 ? -32.438 -21.859 -24.172 1 41.28 121 VAL B CA 1
ATOM 8843 C C . VAL B 1 121 ? -33.688 -20.984 -24.062 1 41.28 121 VAL B C 1
ATOM 8845 O O . VAL B 1 121 ? -33.938 -20.359 -23.031 1 41.28 121 VAL B O 1
ATOM 8848 N N . ARG B 1 122 ? -34.438 -21.125 -25.094 1 34.84 122 ARG B N 1
ATOM 8849 C CA . ARG B 1 122 ? -35.688 -20.328 -25.125 1 34.84 122 ARG B CA 1
ATOM 8850 C C . ARG B 1 122 ? -36.656 -20.766 -24.031 1 34.84 122 ARG B C 1
ATOM 8852 O O . ARG B 1 122 ? -37.25 -19.922 -23.359 1 34.84 122 ARG B O 1
ATOM 8859 N N . TYR B 1 123 ? -36.75 -22.062 -23.906 1 35.69 123 TYR B N 1
ATOM 8860 C CA . TYR B 1 123 ? -37.688 -22.562 -22.891 1 35.69 123 TYR B CA 1
ATOM 8861 C C . TYR B 1 123 ? -37.25 -22.094 -21.5 1 35.69 123 TYR B C 1
ATOM 8863 O O . TYR B 1 123 ? -38.094 -21.609 -20.734 1 35.69 123 TYR B O 1
ATOM 8871 N N . PHE B 1 124 ? -35.969 -22.281 -21.344 1 38.44 124 PHE B N 1
ATOM 8872 C CA . PHE B 1 124 ? -35.531 -21.953 -19.984 1 38.44 124 PHE B CA 1
ATOM 8873 C C . PHE B 1 124 ? -35.469 -20.438 -19.797 1 38.44 124 PHE B C 1
ATOM 8875 O O . PHE B 1 124 ? -35.656 -19.953 -18.672 1 38.44 124 PHE B O 1
ATOM 8882 N N . ILE B 1 125 ? -35.219 -19.812 -20.797 1 33.47 125 ILE B N 1
ATOM 8883 C CA . ILE B 1 125 ? -35.312 -18.359 -20.688 1 33.47 125 ILE B CA 1
ATOM 8884 C C . ILE B 1 125 ? -36.75 -17.969 -20.312 1 33.47 125 ILE B C 1
ATOM 8886 O O . ILE B 1 125 ? -36.938 -17.062 -19.5 1 33.47 125 ILE B O 1
ATOM 8890 N N . HIS B 1 126 ? -37.719 -18.672 -20.938 1 30.05 126 HIS B N 1
ATOM 8891 C CA . HIS B 1 126 ? -39.094 -18.266 -20.734 1 30.05 126 HIS B CA 1
ATOM 8892 C C . HIS B 1 126 ? -39.656 -18.844 -19.438 1 30.05 126 HIS B C 1
ATOM 8894 O O . HIS B 1 126 ? -40.781 -18.531 -19.047 1 30.05 126 HIS B O 1
ATOM 8900 N N . CYS B 1 127 ? -39.219 -19.906 -18.984 1 30.38 127 CYS B N 1
ATOM 8901 C CA . CYS B 1 127 ? -39.719 -20.266 -17.656 1 30.38 127 CYS B CA 1
ATOM 8902 C C . CYS B 1 127 ? -39.438 -19.156 -16.656 1 30.38 127 CYS B C 1
ATOM 8904 O O . CYS B 1 127 ? -38.312 -18.625 -16.594 1 30.38 127 CYS B O 1
ATOM 8906 N N . ASP B 1 128 ? -40.438 -18.266 -16.516 1 28.03 128 ASP B N 1
ATOM 8907 C CA . ASP B 1 128 ? -40.594 -17.234 -15.5 1 28.03 128 ASP B CA 1
ATOM 8908 C C . ASP B 1 128 ? -39.969 -17.672 -14.18 1 28.03 128 ASP B C 1
ATOM 8910 O O . ASP B 1 128 ? -40.562 -18.422 -13.414 1 28.03 128 ASP B O 1
ATOM 8914 N N . TYR B 1 129 ? -38.938 -17.969 -14.172 1 26.89 129 TYR B N 1
ATOM 8915 C CA . TYR B 1 129 ? -38.688 -17.594 -12.781 1 26.89 129 TYR B CA 1
ATOM 8916 C C . TYR B 1 129 ? -38.844 -16.094 -12.586 1 26.89 129 TYR B C 1
ATOM 8918 O O . TYR B 1 129 ? -38.5 -15.305 -13.469 1 26.89 129 TYR B O 1
ATOM 8926 N N . LYS B 1 130 ? -39.812 -15.312 -11.938 1 26.28 130 LYS B N 1
ATOM 8927 C CA . LYS B 1 130 ? -40.438 -14.023 -11.688 1 26.28 130 LYS B CA 1
ATOM 8928 C C . LYS B 1 130 ? -39.469 -12.875 -11.836 1 26.28 130 LYS B C 1
ATOM 8930 O O . LYS B 1 130 ? -39.781 -11.727 -11.5 1 26.28 130 LYS B O 1
ATOM 8935 N N . GLN B 1 131 ? -38.469 -12.688 -12.477 1 23.56 131 GLN B N 1
ATOM 8936 C CA . GLN B 1 131 ? -38.156 -11.289 -12.766 1 23.56 131 GLN B CA 1
ATOM 8937 C C . GLN B 1 131 ? -39 -10.766 -13.922 1 23.56 131 GLN B C 1
ATOM 8939 O O . GLN B 1 131 ? -39.438 -9.609 -13.906 1 23.56 131 GLN B O 1
ATOM 8944 N N . ALA B 1 132 ? -38.938 -11.148 -15.164 1 23.03 132 ALA B N 1
ATOM 8945 C CA . ALA B 1 132 ? -38.75 -10.234 -16.297 1 23.03 132 ALA B CA 1
ATOM 8946 C C . ALA B 1 132 ? -40.062 -9.508 -16.625 1 23.03 132 ALA B C 1
ATOM 8948 O O . ALA B 1 132 ? -41.125 -9.875 -16.125 1 23.03 132 ALA B O 1
ATOM 8949 N N . VAL B 1 133 ? -40.469 -9.344 -18.016 1 25.59 133 VAL B N 1
ATOM 8950 C CA . VAL B 1 133 ? -40.719 -8.266 -18.969 1 25.59 133 VAL B CA 1
ATOM 8951 C C . VAL B 1 133 ? -42.188 -7.93 -19.016 1 25.59 133 VAL B C 1
ATOM 8953 O O . VAL B 1 133 ? -42.906 -8.336 -19.938 1 25.59 133 VAL B O 1
ATOM 8956 N N . ALA B 1 134 ? -43 -8.203 -18.219 1 25.23 134 ALA B N 1
ATOM 8957 C CA . ALA B 1 134 ? -44.375 -8.031 -18.672 1 25.23 134 ALA B CA 1
ATOM 8958 C C . ALA B 1 134 ? -44.656 -6.582 -19.078 1 25.23 134 ALA B C 1
ATOM 8960 O O . ALA B 1 134 ? -45.594 -6.297 -19.781 1 25.23 134 ALA B O 1
ATOM 8961 N N . GLY B 1 135 ? -44.219 -5.418 -18.453 1 27.06 135 GLY B N 1
ATOM 8962 C CA . GLY B 1 135 ? -45.25 -4.402 -18.641 1 27.06 135 GLY B CA 1
ATOM 8963 C C . GLY B 1 135 ? -45.156 -3.709 -19.984 1 27.06 135 GLY B C 1
ATOM 8964 O O . GLY B 1 135 ? -44.094 -3.736 -20.641 1 27.06 135 GLY B O 1
ATOM 8965 N N . ASN B 1 136 ? -46.188 -3.354 -20.969 1 29.75 136 ASN B N 1
ATOM 8966 C CA . ASN B 1 136 ? -46.719 -2.775 -22.188 1 29.75 136 ASN B CA 1
ATOM 8967 C C . ASN B 1 136 ? -46.219 -1.355 -22.422 1 29.75 136 ASN B C 1
ATOM 8969 O O . ASN B 1 136 ? -46.719 -0.636 -23.281 1 29.75 136 ASN B O 1
ATOM 8973 N N . GLN B 1 137 ? -45.875 -0.433 -21.516 1 32.97 137 GLN B N 1
ATOM 8974 C CA . GLN B 1 137 ? -45.906 0.976 -21.906 1 32.97 137 GLN B CA 1
ATOM 8975 C C . GLN B 1 137 ? -44.719 1.324 -22.812 1 32.97 137 GLN B C 1
ATOM 8977 O O . GLN B 1 137 ? -43.656 0.728 -22.719 1 32.97 137 GLN B O 1
ATOM 8982 N N . SER B 1 138 ? -44.906 2.047 -24.141 1 35.38 138 SER B N 1
ATOM 8983 C CA . SER B 1 138 ? -44.062 2.604 -25.203 1 35.38 138 SER B CA 1
ATOM 8984 C C . SER B 1 138 ? -42.781 3.197 -24.641 1 35.38 138 SER B C 1
ATOM 8986 O O . SER B 1 138 ? -42.812 4.031 -23.734 1 35.38 138 SER B O 1
ATOM 8988 N N . PRO B 1 139 ? -41.688 2.629 -24.922 1 40 139 PRO B N 1
ATOM 8989 C CA . PRO B 1 139 ? -40.5 3.053 -24.172 1 40 139 PRO B CA 1
ATOM 8990 C C . PRO B 1 139 ? -40 4.426 -24.609 1 40 139 PRO B C 1
ATOM 8992 O O . PRO B 1 139 ? -39.969 4.73 -25.797 1 40 139 PRO B O 1
ATOM 8995 N N . THR B 1 140 ? -40.188 5.457 -23.859 1 49.19 140 THR B N 1
ATOM 8996 C CA . THR B 1 140 ? -39.656 6.797 -24.125 1 49.19 140 THR B CA 1
ATOM 8997 C C . THR B 1 140 ? -38.219 6.734 -24.547 1 49.19 140 THR B C 1
ATOM 8999 O O . THR B 1 140 ? -37.531 5.738 -24.281 1 49.19 140 THR B O 1
ATOM 9002 N N . MET B 1 141 ? -37.594 7.66 -25.422 1 50.56 141 MET B N 1
ATOM 9003 C CA . MET B 1 141 ? -36.219 7.738 -25.859 1 50.56 141 MET B CA 1
ATOM 9004 C C . MET B 1 141 ? -35.25 7.52 -24.703 1 50.56 141 MET B C 1
ATOM 9006 O O . MET B 1 141 ? -34.219 6.855 -24.859 1 50.56 141 MET B O 1
ATOM 9010 N N . SER B 1 142 ? -35.781 7.891 -23.672 1 52.81 142 SER B N 1
ATOM 9011 C CA . SER B 1 142 ? -35 7.742 -22.438 1 52.81 142 SER B CA 1
ATOM 9012 C C . SER B 1 142 ? -34.906 6.281 -22.016 1 52.81 142 SER B C 1
ATOM 9014 O O . SER B 1 142 ? -33.875 5.824 -21.562 1 52.81 142 SER B O 1
ATOM 9016 N N . SER B 1 143 ? -35.812 5.582 -22.266 1 58.53 143 SER B N 1
ATOM 9017 C CA . SER B 1 143 ? -35.875 4.156 -21.938 1 58.53 143 SER B CA 1
ATOM 9018 C C . SER B 1 143 ? -35.062 3.342 -22.938 1 58.53 143 SER B C 1
ATOM 9020 O O . SER B 1 143 ? -34.375 2.377 -22.547 1 58.53 143 SER B O 1
ATOM 9022 N N . LEU B 1 144 ? -35.094 3.789 -24.172 1 62.06 144 LEU B N 1
ATOM 9023 C CA . LEU B 1 144 ? -34.312 3.104 -25.203 1 62.06 144 LEU B CA 1
ATOM 9024 C C . LEU B 1 144 ? -32.812 3.301 -24.969 1 62.06 144 LEU B C 1
ATOM 9026 O O . LEU B 1 144 ? -32.031 2.373 -25.172 1 62.06 144 LEU B O 1
ATOM 9030 N N . LEU B 1 145 ? -32.5 4.426 -24.422 1 64.44 145 LEU B N 1
ATOM 9031 C CA . LEU B 1 145 ? -31.094 4.715 -24.109 1 64.44 145 LEU B CA 1
ATOM 9032 C C . LEU B 1 145 ? -30.625 3.879 -22.938 1 64.44 145 LEU B C 1
ATOM 9034 O O . LEU B 1 145 ? -29.484 3.406 -22.922 1 64.44 145 LEU B O 1
ATOM 9038 N N . ASN B 1 146 ? -31.406 3.637 -22.094 1 62.44 146 ASN B N 1
ATOM 9039 C CA . ASN B 1 146 ? -31.094 2.752 -20.969 1 62.44 146 ASN B CA 1
ATOM 9040 C C . ASN B 1 146 ? -30.984 1.297 -21.422 1 62.44 146 ASN B C 1
ATOM 9042 O O . ASN B 1 146 ? -30.125 0.557 -20.953 1 62.44 146 ASN B O 1
ATOM 9046 N N . TYR B 1 147 ? -31.719 0.892 -22.406 1 64.31 147 TYR B N 1
ATOM 9047 C CA . TYR B 1 147 ? -31.641 -0.45 -22.984 1 64.31 147 TYR B CA 1
ATOM 9048 C C . TYR B 1 147 ? -30.359 -0.616 -23.781 1 64.31 147 TYR B C 1
ATOM 9050 O O . TYR B 1 147 ? -29.75 -1.695 -23.797 1 64.31 147 TYR B O 1
ATOM 9058 N N . CYS B 1 148 ? -29.984 0.498 -24.422 1 66.62 148 CYS B N 1
ATOM 9059 C CA . CYS B 1 148 ? -28.703 0.437 -25.125 1 66.62 148 CYS B CA 1
ATOM 9060 C C . CYS B 1 148 ? -27.562 0.17 -24.141 1 66.62 148 CYS B C 1
ATOM 9062 O O . CYS B 1 148 ? -26.672 -0.639 -24.438 1 66.62 148 CYS B O 1
ATOM 9064 N N . ARG B 1 149 ? -27.672 0.687 -23.016 1 65.94 149 ARG B N 1
ATOM 9065 C CA . ARG B 1 149 ? -26.641 0.469 -21.984 1 65.94 149 ARG B CA 1
ATOM 9066 C C . ARG B 1 149 ? -26.719 -0.949 -21.438 1 65.94 149 ARG B C 1
ATOM 9068 O O . ARG B 1 149 ? -25.688 -1.597 -21.234 1 65.94 149 ARG B O 1
ATOM 9075 N N . GLU B 1 150 ? -27.812 -1.352 -21.266 1 64.69 150 GLU B N 1
ATOM 9076 C CA . GLU B 1 150 ? -27.984 -2.697 -20.719 1 64.69 150 GLU B CA 1
ATOM 9077 C C . GLU B 1 150 ? -27.578 -3.756 -21.734 1 64.69 150 GLU B C 1
ATOM 9079 O O . GLU B 1 150 ? -26.922 -4.742 -21.391 1 64.69 150 GLU B O 1
ATOM 9084 N N . ILE B 1 151 ? -27.859 -3.459 -23 1 64 151 ILE B N 1
ATOM 9085 C CA . ILE B 1 151 ? -27.469 -4.402 -24.031 1 64 151 ILE B CA 1
ATOM 9086 C C . ILE B 1 151 ? -25.953 -4.344 -24.25 1 64 151 ILE B C 1
ATOM 9088 O O . ILE B 1 151 ? -25.297 -5.379 -24.406 1 64 151 ILE B O 1
ATOM 9092 N N . ALA B 1 152 ? -25.516 -3.113 -24.156 1 65.81 152 ALA B N 1
ATOM 9093 C CA . ALA B 1 152 ? -24.062 -2.992 -24.25 1 65.81 152 ALA B CA 1
ATOM 9094 C C . ALA B 1 152 ? -23.375 -3.703 -23.094 1 65.81 152 ALA B C 1
ATOM 9096 O O . ALA B 1 152 ? -22.391 -4.41 -23.281 1 65.81 152 ALA B O 1
ATOM 9097 N N . THR B 1 153 ? -23.859 -3.689 -21.938 1 63.88 153 THR B N 1
ATOM 9098 C CA . THR B 1 153 ? -23.281 -4.352 -20.766 1 63.88 153 THR B CA 1
ATOM 9099 C C . THR B 1 153 ? -23.469 -5.863 -20.859 1 63.88 153 THR B C 1
ATOM 9101 O O . THR B 1 153 ? -22.547 -6.625 -20.531 1 63.88 153 THR B O 1
ATOM 9104 N N . GLN B 1 154 ? -24.516 -6.273 -21.391 1 62.5 154 GLN B N 1
ATOM 9105 C CA . GLN B 1 154 ? -24.734 -7.711 -21.562 1 62.5 154 GLN B CA 1
ATOM 9106 C C . GLN B 1 154 ? -23.875 -8.273 -22.688 1 62.5 154 GLN B C 1
ATOM 9108 O O . GLN B 1 154 ? -23.297 -9.359 -22.562 1 62.5 154 GLN B O 1
ATOM 9113 N N . PHE B 1 155 ? -23.734 -7.418 -23.703 1 62.81 155 PHE B N 1
ATOM 9114 C CA . PHE B 1 155 ? -22.953 -7.871 -24.844 1 62.81 155 PHE B CA 1
ATOM 9115 C C . PHE B 1 155 ? -21.469 -7.914 -24.516 1 62.81 155 PHE B C 1
ATOM 9117 O O . PHE B 1 155 ? -20.734 -8.781 -25 1 62.81 155 PHE B O 1
ATOM 9124 N N . THR B 1 156 ? -21.078 -7.008 -23.656 1 63.09 156 THR B N 1
ATOM 9125 C CA . THR B 1 156 ? -19.641 -6.938 -23.344 1 63.09 156 THR B CA 1
ATOM 9126 C C . THR B 1 156 ? -19.328 -7.723 -22.078 1 63.09 156 THR B C 1
ATOM 9128 O O . THR B 1 156 ? -18.188 -7.742 -21.625 1 63.09 156 THR B O 1
ATOM 9131 N N . SER B 1 157 ? -20.219 -8.352 -21.516 1 57.72 157 SER B N 1
ATOM 9132 C CA . SER B 1 157 ? -19.953 -9.156 -20.328 1 57.72 157 SER B CA 1
ATOM 9133 C C . SER B 1 157 ? -19.109 -10.383 -20.672 1 57.72 157 SER B C 1
ATOM 9135 O O . SER B 1 157 ? -19.188 -10.898 -21.797 1 57.72 157 SER B O 1
ATOM 9137 N N . THR B 1 158 ? -18.297 -10.953 -19.766 1 54.28 158 THR B N 1
ATOM 9138 C CA . THR B 1 158 ? -17.469 -12.133 -20 1 54.28 158 THR B CA 1
ATOM 9139 C C . THR B 1 158 ? -18.312 -13.336 -20.359 1 54.28 158 THR B C 1
ATOM 9141 O O . THR B 1 158 ? -17.922 -14.141 -21.219 1 54.28 158 THR B O 1
ATOM 9144 N N . ASP B 1 159 ? -19.469 -13.344 -19.953 1 48.59 159 ASP B N 1
ATOM 9145 C CA . ASP B 1 159 ? -20.406 -14.422 -20.266 1 48.59 159 ASP B CA 1
ATOM 9146 C C . ASP B 1 159 ? -20.906 -14.336 -21.703 1 48.59 159 ASP B C 1
ATOM 9148 O O . ASP B 1 159 ? -20.969 -15.352 -22.406 1 48.59 159 ASP B O 1
ATOM 9152 N N . SER B 1 160 ? -21.078 -13.156 -22.109 1 56.09 160 SER B N 1
ATOM 9153 C CA . SER B 1 160 ? -21.531 -12.961 -23.484 1 56.09 160 SER B CA 1
ATOM 9154 C C . SER B 1 160 ? -20.391 -13.102 -24.469 1 56.09 160 SER B C 1
ATOM 9156 O O . SER B 1 160 ? -20.562 -13.656 -25.562 1 56.09 160 SER B O 1
ATOM 9158 N N . ILE B 1 161 ? -19.312 -12.625 -24.047 1 58.38 161 ILE B N 1
ATOM 9159 C CA . ILE B 1 161 ? -18.141 -12.75 -24.906 1 58.38 161 ILE B CA 1
ATOM 9160 C C . ILE B 1 161 ? -17.703 -14.203 -24.984 1 58.38 161 ILE B C 1
ATOM 9162 O O . ILE B 1 161 ? -17.375 -14.711 -26.062 1 58.38 161 ILE B O 1
ATOM 9166 N N . ASP B 1 162 ? -17.844 -14.852 -23.891 1 52.31 162 ASP B N 1
ATOM 9167 C CA . ASP B 1 162 ? -17.484 -16.266 -23.812 1 52.31 162 ASP B CA 1
ATOM 9168 C C . ASP B 1 162 ? -18.516 -17.125 -24.531 1 52.31 162 ASP B C 1
ATOM 9170 O O . ASP B 1 162 ? -18.172 -18.156 -25.109 1 52.31 162 ASP B O 1
ATOM 9174 N N . LYS B 1 163 ? -19.781 -16.562 -24.797 1 50.22 163 LYS B N 1
ATOM 9175 C CA . LYS B 1 163 ? -20.891 -17.281 -25.422 1 50.22 163 LYS B CA 1
ATOM 9176 C C . LYS B 1 163 ? -21.016 -16.891 -26.891 1 50.22 163 LYS B C 1
ATOM 9178 O O . LYS B 1 163 ? -21.922 -17.375 -27.578 1 50.22 163 LYS B O 1
ATOM 9183 N N . LEU B 1 164 ? -20.203 -16.062 -27.281 1 57.41 164 LEU B N 1
ATOM 9184 C CA . LEU B 1 164 ? -20.219 -15.727 -28.688 1 57.41 164 LEU B CA 1
ATOM 9185 C C . LEU B 1 164 ? -19.844 -16.938 -29.531 1 57.41 164 LEU B C 1
ATOM 9187 O O . LEU B 1 164 ? -18.859 -17.625 -29.25 1 57.41 164 LEU B O 1
ATOM 9191 N N . PRO B 1 165 ? -20.609 -17.234 -30.609 1 50.03 165 PRO B N 1
ATOM 9192 C CA . PRO B 1 165 ? -20.281 -18.406 -31.422 1 50.03 165 PRO B CA 1
ATOM 9193 C C . PRO B 1 165 ? -18.875 -18.344 -32 1 50.03 165 PRO B C 1
ATOM 9195 O O . PRO B 1 165 ? -18.453 -17.281 -32.469 1 50.03 165 PRO B O 1
ATOM 9198 N N . VAL B 1 166 ? -18.25 -19.453 -31.938 1 50.84 166 VAL B N 1
ATOM 9199 C CA . VAL B 1 166 ? -16.859 -19.531 -32.375 1 50.84 166 VAL B CA 1
ATOM 9200 C C . VAL B 1 166 ? -16.75 -19.031 -33.812 1 50.84 166 VAL B C 1
ATOM 9202 O O . VAL B 1 166 ? -15.844 -18.266 -34.156 1 50.84 166 VAL B O 1
ATOM 9205 N N . PRO B 1 167 ? -17.797 -19.312 -34.656 1 48.19 167 PRO B N 1
ATOM 9206 C CA . PRO B 1 167 ? -17.625 -18.797 -36 1 48.19 167 PRO B CA 1
ATOM 9207 C C . PRO B 1 167 ? -17.547 -17.281 -36.062 1 48.19 167 PRO B C 1
ATOM 9209 O O . PRO B 1 167 ? -16.781 -16.719 -36.844 1 48.19 167 PRO B O 1
ATOM 9212 N N . ILE B 1 168 ? -18.109 -16.75 -35.062 1 56.59 168 ILE B N 1
ATOM 9213 C CA . ILE B 1 168 ? -18.078 -15.289 -35.062 1 56.59 168 ILE B CA 1
ATOM 9214 C C . ILE B 1 168 ? -16.719 -14.797 -34.562 1 56.59 168 ILE B C 1
ATOM 9216 O O . ILE B 1 168 ? -16.172 -13.836 -35.125 1 56.59 168 ILE B O 1
ATOM 9220 N N . LYS B 1 169 ? -16.281 -15.578 -33.688 1 56.22 169 LYS B N 1
ATOM 9221 C CA . LYS B 1 169 ? -14.969 -15.195 -33.188 1 56.22 169 LYS B CA 1
ATOM 9222 C C . LYS B 1 169 ? -13.898 -15.414 -34.25 1 56.22 169 LYS B C 1
ATOM 9224 O O . LYS B 1 169 ? -12.992 -14.586 -34.406 1 56.22 169 LYS B O 1
ATOM 9229 N N . VAL B 1 170 ? -14.125 -16.609 -35 1 50.5 170 VAL B N 1
ATOM 9230 C CA . VAL B 1 170 ? -13.188 -16.906 -36.094 1 50.5 170 VAL B CA 1
ATOM 9231 C C . VAL B 1 170 ? -13.273 -15.836 -37.156 1 50.5 170 VAL B C 1
ATOM 9233 O O . VAL B 1 170 ? -12.25 -15.344 -37.656 1 50.5 170 VAL B O 1
ATOM 9236 N N . VAL B 1 171 ? -14.43 -15.477 -37.406 1 52.84 171 VAL B N 1
ATOM 9237 C CA . VAL B 1 171 ? -14.594 -14.453 -38.438 1 52.84 171 VAL B CA 1
ATOM 9238 C C . VAL B 1 171 ? -14.047 -13.125 -37.969 1 52.84 171 VAL B C 1
ATOM 9240 O O . VAL B 1 171 ? -13.391 -12.398 -38.719 1 52.84 171 VAL B O 1
ATOM 9243 N N . ALA B 1 172 ? -14.227 -12.977 -36.688 1 57.88 172 ALA B N 1
ATOM 9244 C CA . ALA B 1 172 ? -13.672 -11.75 -36.094 1 57.88 172 ALA B CA 1
ATOM 9245 C C . ALA B 1 172 ? -12.148 -11.75 -36.188 1 57.88 172 ALA B C 1
ATOM 9247 O O . ALA B 1 172 ? -11.539 -10.719 -36.5 1 57.88 172 ALA B O 1
ATOM 9248 N N . MET B 1 173 ? -11.617 -12.992 -36.031 1 54.5 173 MET B N 1
ATOM 9249 C CA . MET B 1 173 ? -10.172 -13.125 -36.156 1 54.5 173 MET B CA 1
ATOM 9250 C C . MET B 1 173 ? -9.719 -12.859 -37.594 1 54.5 173 MET B C 1
ATOM 9252 O O . MET B 1 173 ? -8.719 -12.18 -37.812 1 54.5 173 MET B O 1
ATOM 9256 N N . PHE B 1 174 ? -10.555 -13.445 -38.5 1 49.09 174 PHE B N 1
ATOM 9257 C CA . PHE B 1 174 ? -10.219 -13.242 -39.906 1 49.09 174 PHE B CA 1
ATOM 9258 C C . PHE B 1 174 ? -10.242 -11.758 -40.25 1 49.09 174 PHE B C 1
ATOM 9260 O O . PHE B 1 174 ? -9.336 -11.25 -40.938 1 49.09 174 PHE B O 1
ATOM 9267 N N . TYR B 1 175 ? -11.188 -11.211 -39.75 1 54.66 175 TYR B N 1
ATOM 9268 C CA . TYR B 1 175 ? -11.305 -9.797 -40.094 1 54.66 175 TYR B CA 1
ATOM 9269 C C . TYR B 1 175 ? -10.211 -8.984 -39.406 1 54.66 175 TYR B C 1
ATOM 9271 O O . TYR B 1 175 ? -9.734 -7.988 -39.969 1 54.66 175 TYR B O 1
ATOM 9279 N N . HIS B 1 176 ? -9.836 -9.602 -38.312 1 55.28 176 HIS B N 1
ATOM 9280 C CA . HIS B 1 176 ? -8.719 -8.938 -37.656 1 55.28 176 HIS B CA 1
ATOM 9281 C C . HIS B 1 176 ? -7.434 -9.102 -38.469 1 55.28 176 HIS B C 1
ATOM 9283 O O . HIS B 1 176 ? -6.641 -8.164 -38.594 1 55.28 176 HIS B O 1
ATOM 9289 N N . GLU B 1 177 ? -7.188 -10.305 -38.906 1 50.75 177 GLU B N 1
ATOM 9290 C CA . GLU B 1 177 ? -6 -10.555 -39.719 1 50.75 177 GLU B CA 1
ATOM 9291 C C . GLU B 1 177 ? -6.043 -9.773 -41 1 50.75 177 GLU B C 1
ATOM 9293 O O . GLU B 1 177 ? -5.012 -9.312 -41.5 1 50.75 177 GLU B O 1
ATOM 9298 N N . MET B 1 178 ? -7.18 -9.75 -41.5 1 48.09 178 MET B N 1
ATOM 9299 C CA . MET B 1 178 ? -7.285 -9.078 -42.781 1 48.09 178 MET B CA 1
ATOM 9300 C C . MET B 1 178 ? -7.156 -7.57 -42.625 1 48.09 178 MET B C 1
ATOM 9302 O O . MET B 1 178 ? -6.672 -6.887 -43.531 1 48.09 178 MET B O 1
ATOM 9306 N N . TRP B 1 179 ? -7.688 -7.23 -41.531 1 45.12 179 TRP B N 1
ATOM 9307 C CA . TRP B 1 179 ? -7.543 -5.805 -41.281 1 45.12 179 TRP B CA 1
ATOM 9308 C C . TRP B 1 179 ? -6.801 -5.562 -39.969 1 45.12 179 TRP B C 1
ATOM 9310 O O . TRP B 1 179 ? -7.41 -5.223 -38.969 1 45.12 179 TRP B O 1
ATOM 9320 N N . PRO B 1 180 ? -5.477 -6.176 -40 1 45.62 180 PRO B N 1
ATOM 9321 C CA . PRO B 1 180 ? -4.652 -6.172 -38.781 1 45.62 180 PRO B CA 1
ATOM 9322 C C . PRO B 1 180 ? -4.566 -4.793 -38.125 1 45.62 180 PRO B C 1
ATOM 9324 O O . PRO B 1 180 ? -4.086 -4.668 -37 1 45.62 180 PRO B O 1
ATOM 9327 N N . HIS B 1 181 ? -4.523 -3.836 -38.906 1 44.81 181 HIS B N 1
ATOM 9328 C CA . HIS B 1 181 ? -4.09 -2.533 -38.406 1 44.81 181 HIS B CA 1
ATOM 9329 C C . HIS B 1 181 ? -4.938 -2.082 -37.25 1 44.81 181 HIS B C 1
ATOM 9331 O O . HIS B 1 181 ? -6.023 -2.615 -37 1 44.81 181 HIS B O 1
ATOM 9337 N N . GLU B 1 182 ? -4.801 -0.88 -36.969 1 42.34 182 GLU B N 1
ATOM 9338 C CA . GLU B 1 182 ? -4.879 -0.09 -35.75 1 42.34 182 GLU B CA 1
ATOM 9339 C C . GLU B 1 182 ? -6.207 -0.314 -35.031 1 42.34 182 GLU B C 1
ATOM 9341 O O . GLU B 1 182 ? -6.234 -0.534 -33.812 1 42.34 182 GLU B O 1
ATOM 9346 N N . GLU B 1 183 ? -7.273 0.444 -35.375 1 46.78 183 GLU B N 1
ATOM 9347 C CA . GLU B 1 183 ? -8.406 0.896 -34.562 1 46.78 183 GLU B CA 1
ATOM 9348 C C . GLU B 1 183 ? -9.484 -0.177 -34.469 1 46.78 183 GLU B C 1
ATOM 9350 O O . GLU B 1 183 ? -10.633 0.119 -34.156 1 46.78 183 GLU B O 1
ATOM 9355 N N . ASP B 1 184 ? -9.281 -1.509 -34.438 1 50.03 184 ASP B N 1
ATOM 9356 C CA . ASP B 1 184 ? -10.203 -2.635 -34.312 1 50.03 184 ASP B CA 1
ATOM 9357 C C . ASP B 1 184 ? -11.484 -2.383 -35.094 1 50.03 184 ASP B C 1
ATOM 9359 O O . ASP B 1 184 ? -12.562 -2.822 -34.688 1 50.03 184 ASP B O 1
ATOM 9363 N N . GLN B 1 185 ? -11.367 -1.719 -36.156 1 58.19 185 GLN B N 1
ATOM 9364 C CA . GLN B 1 185 ? -12.5 -1.296 -37 1 58.19 185 GLN B CA 1
ATOM 9365 C C . GLN B 1 185 ? -13.125 -2.482 -37.719 1 58.19 185 GLN B C 1
ATOM 9367 O O . GLN B 1 185 ? -14.352 -2.566 -37.844 1 58.19 185 GLN B O 1
ATOM 9372 N N . GLY B 1 186 ? -12.219 -3.332 -38.438 1 57.53 186 GLY B N 1
ATOM 9373 C CA . GLY B 1 186 ? -12.766 -4.484 -39.125 1 57.53 186 GLY B CA 1
ATOM 9374 C C . GLY B 1 186 ? -13.539 -5.414 -38.219 1 57.53 186 GLY B C 1
ATOM 9375 O O . GLY B 1 186 ? -14.656 -5.836 -38.531 1 57.53 186 GLY B O 1
ATOM 9376 N N . ILE B 1 187 ? -13.07 -5.605 -37.062 1 59.78 187 ILE B N 1
ATOM 9377 C CA . ILE B 1 187 ? -13.68 -6.496 -36.062 1 59.78 187 ILE B CA 1
ATOM 9378 C C . ILE B 1 187 ? -14.906 -5.82 -35.469 1 59.78 187 ILE B C 1
ATOM 9380 O O . ILE B 1 187 ? -15.938 -6.465 -35.25 1 59.78 187 ILE B O 1
ATOM 9384 N N . SER B 1 188 ? -14.703 -4.625 -35.312 1 63.69 188 SER B N 1
ATOM 9385 C CA . SER B 1 188 ? -15.836 -3.873 -34.781 1 63.69 188 SER B CA 1
ATOM 9386 C C . SER B 1 188 ? -16.969 -3.797 -35.812 1 63.69 188 SER B C 1
ATOM 9388 O O . SER B 1 188 ? -18.141 -3.945 -35.438 1 63.69 188 SER B O 1
ATOM 9390 N N . ASN B 1 189 ? -16.594 -3.58 -37.031 1 64.62 189 ASN B N 1
ATOM 9391 C CA . ASN B 1 189 ? -17.609 -3.561 -38.094 1 64.62 189 ASN B CA 1
ATOM 9392 C C . ASN B 1 189 ? -18.281 -4.922 -38.25 1 64.62 189 ASN B C 1
ATOM 9394 O O . ASN B 1 189 ? -19.5 -5 -38.438 1 64.62 189 ASN B O 1
ATOM 9398 N N . PHE B 1 190 ? -17.562 -6.012 -38.188 1 61.66 190 PHE B N 1
ATOM 9399 C CA . PHE B 1 190 ? -18.125 -7.355 -38.25 1 61.66 190 PHE B CA 1
ATOM 9400 C C . PHE B 1 190 ? -18.969 -7.648 -37.031 1 61.66 190 PHE B C 1
ATOM 9402 O O . PHE B 1 190 ? -20.156 -7.996 -37.125 1 61.66 190 PHE B O 1
ATOM 9409 N N . LEU B 1 191 ? -18.344 -7.434 -35.844 1 65.69 191 LEU B N 1
ATOM 9410 C CA . LEU B 1 191 ? -19.016 -7.875 -34.625 1 65.69 191 LEU B CA 1
ATOM 9411 C C . LEU B 1 191 ? -20.203 -6.977 -34.312 1 65.69 191 LEU B C 1
ATOM 9413 O O . LEU B 1 191 ? -21.234 -7.453 -33.844 1 65.69 191 LEU B O 1
ATOM 9417 N N . ILE B 1 192 ? -20 -5.848 -34.656 1 70 192 ILE B N 1
ATOM 9418 C CA . ILE B 1 192 ? -21.047 -4.906 -34.281 1 70 192 ILE B CA 1
ATOM 9419 C C . ILE B 1 192 ? -22 -4.688 -35.469 1 70 192 ILE B C 1
ATOM 9421 O O . ILE B 1 192 ? -23.188 -4.969 -35.344 1 70 192 ILE B O 1
ATOM 9425 N N . ASN B 1 193 ? -21.484 -4.289 -36.594 1 70.25 193 ASN B N 1
ATOM 9426 C CA . ASN B 1 193 ? -22.359 -3.898 -37.688 1 70.25 193 ASN B CA 1
ATOM 9427 C C . ASN B 1 193 ? -22.906 -5.117 -38.438 1 70.25 193 ASN B C 1
ATOM 9429 O O . ASN B 1 193 ? -24.078 -5.141 -38.812 1 70.25 193 ASN B O 1
ATOM 9433 N N . ARG B 1 194 ? -22.094 -6.129 -38.688 1 64.81 194 ARG B N 1
ATOM 9434 C CA . ARG B 1 194 ? -22.531 -7.25 -39.5 1 64.81 194 ARG B CA 1
ATOM 9435 C C . ARG B 1 194 ? -23.188 -8.328 -38.656 1 64.81 194 ARG B C 1
ATOM 9437 O O . ARG B 1 194 ? -24.047 -9.07 -39.125 1 64.81 194 ARG B O 1
ATOM 9444 N N . PHE B 1 195 ? -22.797 -8.258 -37.344 1 63.84 195 PHE B N 1
ATOM 9445 C CA . PHE B 1 195 ? -23.375 -9.305 -36.5 1 63.84 195 PHE B CA 1
ATOM 9446 C C . PHE B 1 195 ? -24.391 -8.719 -35.531 1 63.84 195 PHE B C 1
ATOM 9448 O O . PHE B 1 195 ? -25.594 -9.008 -35.625 1 63.84 195 PHE B O 1
ATOM 9455 N N . LEU B 1 196 ? -23.969 -7.898 -34.688 1 65.44 196 LEU B N 1
ATOM 9456 C CA . LEU B 1 196 ? -24.828 -7.43 -33.625 1 65.44 196 LEU B CA 1
ATOM 9457 C C . LEU B 1 196 ? -25.953 -6.551 -34.156 1 65.44 196 LEU B C 1
ATOM 9459 O O . LEU B 1 196 ? -27.125 -6.734 -33.812 1 65.44 196 LEU B O 1
ATOM 9463 N N . VAL B 1 197 ? -25.547 -5.75 -34.938 1 68.44 197 VAL B N 1
ATOM 9464 C CA . VAL B 1 197 ? -26.516 -4.805 -35.469 1 68.44 197 VAL B CA 1
ATOM 9465 C C . VAL B 1 197 ? -27.531 -5.543 -36.344 1 68.44 197 VAL B C 1
ATOM 9467 O O . VAL B 1 197 ? -28.734 -5.312 -36.25 1 68.44 197 VAL B O 1
ATOM 9470 N N . GLN B 1 198 ? -27.047 -6.418 -37.219 1 65.62 198 GLN B N 1
ATOM 9471 C CA . GLN B 1 198 ? -27.969 -7.172 -38.094 1 65.62 198 GLN B CA 1
ATOM 9472 C C . GLN B 1 198 ? -28.906 -8.047 -37.25 1 65.62 198 GLN B C 1
ATOM 9474 O O . GLN B 1 198 ? -30.094 -8.148 -37.531 1 65.62 198 GLN B O 1
ATOM 9479 N N . ALA B 1 199 ? -28.359 -8.531 -36.125 1 63.5 199 ALA B N 1
ATOM 9480 C CA . ALA B 1 199 ? -29.172 -9.383 -35.25 1 63.5 199 ALA B CA 1
ATOM 9481 C C . ALA B 1 199 ? -30.219 -8.562 -34.5 1 63.5 199 ALA B C 1
ATOM 9483 O O . ALA B 1 199 ? -31.328 -9.039 -34.25 1 63.5 199 ALA B O 1
ATOM 9484 N N . LEU B 1 200 ? -29.938 -7.418 -34.281 1 67.5 200 LEU B N 1
ATOM 9485 C CA . LEU B 1 200 ? -30.875 -6.547 -33.562 1 67.5 200 LEU B CA 1
ATOM 9486 C C . LEU B 1 200 ? -31.922 -6 -34.531 1 67.5 200 LEU B C 1
ATOM 9488 O O . LEU B 1 200 ? -33.094 -5.852 -34.156 1 67.5 200 LEU B O 1
ATOM 9492 N N . GLN B 1 201 ? -31.438 -5.629 -35.781 1 69.25 201 GLN B N 1
ATOM 9493 C CA . GLN B 1 201 ? -32.344 -5.016 -36.75 1 69.25 201 GLN B CA 1
ATOM 9494 C C . GLN B 1 201 ? -33.312 -6.047 -37.312 1 69.25 201 GLN B C 1
ATOM 9496 O O . GLN B 1 201 ? -34.469 -5.719 -37.656 1 69.25 201 GLN B O 1
ATOM 9501 N N . SER B 1 202 ? -32.781 -7.145 -37.75 1 64.19 202 SER B N 1
ATOM 9502 C CA . SER B 1 202 ? -33.625 -8.219 -38.281 1 64.19 202 SER B CA 1
ATOM 9503 C C . SER B 1 202 ? -33.562 -9.453 -37.406 1 64.19 202 SER B C 1
ATOM 9505 O O . SER B 1 202 ? -33.062 -10.508 -37.812 1 64.19 202 SER B O 1
ATOM 9507 N N . PRO B 1 203 ? -34.062 -9.227 -36.219 1 56.34 203 PRO B N 1
ATOM 9508 C CA . PRO B 1 203 ? -33.906 -10.32 -35.25 1 56.34 203 PRO B CA 1
ATOM 9509 C C . PRO B 1 203 ? -34.594 -11.609 -35.719 1 56.34 203 PRO B C 1
ATOM 9511 O O . PRO B 1 203 ? -34.156 -12.703 -35.375 1 56.34 203 PRO B O 1
ATOM 9514 N N . GLU B 1 204 ? -35.469 -11.477 -36.656 1 60.25 204 GLU B N 1
ATOM 9515 C CA . GLU B 1 204 ? -36.156 -12.617 -37.219 1 60.25 204 GLU B CA 1
ATOM 9516 C C . GLU B 1 204 ? -35.25 -13.422 -38.156 1 60.25 204 GLU B C 1
ATOM 9518 O O . GLU B 1 204 ? -35.281 -14.656 -38.156 1 60.25 204 GLU B O 1
ATOM 9523 N N . SER B 1 205 ? -34.438 -12.672 -38.875 1 57.59 205 SER B N 1
ATOM 9524 C CA . SER B 1 205 ? -33.562 -13.312 -39.844 1 57.59 205 SER B CA 1
ATOM 9525 C C . SER B 1 205 ? -32.438 -14.062 -39.156 1 57.59 205 SER B C 1
ATOM 9527 O O . SER B 1 205 ? -31.812 -14.961 -39.781 1 57.59 205 SER B O 1
ATOM 9529 N N . TYR B 1 206 ? -32.219 -13.719 -37.875 1 51.81 206 TYR B N 1
ATOM 9530 C CA . TYR B 1 206 ? -31.141 -14.344 -37.156 1 51.81 206 TYR B CA 1
ATOM 9531 C C . TYR B 1 206 ? -31.656 -15.242 -36.031 1 51.81 206 TYR B C 1
ATOM 9533 O O . TYR B 1 206 ? -30.922 -15.586 -35.125 1 51.81 206 TYR B O 1
ATOM 9541 N N . SER B 1 207 ? -33.094 -15.5 -36.188 1 48 207 SER B N 1
ATOM 9542 C CA . SER B 1 207 ? -33.969 -16.391 -35.438 1 48 207 SER B CA 1
ATOM 9543 C C . SER B 1 207 ? -33.906 -16.062 -33.938 1 48 207 SER B C 1
ATOM 9545 O O . SER B 1 207 ? -33.906 -16.953 -33.094 1 48 207 SER B O 1
ATOM 9547 N N . LEU B 1 208 ? -33.781 -14.844 -33.594 1 51.62 208 LEU B N 1
ATOM 9548 C CA . LEU B 1 208 ? -33.75 -14.273 -32.25 1 51.62 208 LEU B CA 1
ATOM 9549 C C . LEU B 1 208 ? -35.156 -14.039 -31.719 1 51.62 208 LEU B C 1
ATOM 9551 O O . LEU B 1 208 ? -35.344 -13.805 -30.516 1 51.62 208 LEU B O 1
ATOM 9555 N N . VAL B 1 209 ? -36.062 -14.102 -32.656 1 52.72 209 VAL B N 1
ATOM 9556 C CA . VAL B 1 209 ? -37.469 -13.953 -32.344 1 52.72 209 VAL B CA 1
ATOM 9557 C C . VAL B 1 209 ? -38.25 -15.188 -32.812 1 52.72 209 VAL B C 1
ATOM 9559 O O . VAL B 1 209 ? -38.125 -15.594 -33.969 1 52.72 209 VAL B O 1
ATOM 9562 N N . PRO B 1 210 ? -39 -15.883 -31.906 1 42.44 210 PRO B N 1
ATOM 9563 C CA . PRO B 1 210 ? -39.812 -17 -32.375 1 42.44 210 PRO B CA 1
ATOM 9564 C C . PRO B 1 210 ? -40.812 -16.578 -33.469 1 42.44 210 PRO B C 1
ATOM 9566 O O . PRO B 1 210 ? -41.25 -15.438 -33.5 1 42.44 210 PRO B O 1
ATOM 9569 N N . PRO B 1 211 ? -40.906 -17.484 -34.375 1 46.53 211 PRO B N 1
ATOM 9570 C CA . PRO B 1 211 ? -41.781 -17.156 -35.5 1 46.53 211 PRO B CA 1
ATOM 9571 C C . PRO B 1 211 ? -43.156 -16.688 -35.062 1 46.53 211 PRO B C 1
ATOM 9573 O O . PRO B 1 211 ? -43.812 -15.922 -35.781 1 46.53 211 PRO B O 1
ATOM 9576 N N . GLN B 1 212 ? -43.531 -17.188 -33.906 1 44.75 212 GLN B N 1
ATOM 9577 C CA . GLN B 1 212 ? -44.906 -16.859 -33.5 1 44.75 212 GLN B CA 1
ATOM 9578 C C . GLN B 1 212 ? -45 -15.445 -32.938 1 44.75 212 GLN B C 1
ATOM 9580 O O . GLN B 1 212 ? -46.062 -14.891 -32.781 1 44.75 212 GLN B O 1
ATOM 9585 N N . LEU B 1 213 ? -43.812 -15.125 -32.562 1 45.53 213 LEU B N 1
ATOM 9586 C CA . LEU B 1 213 ? -43.875 -13.781 -31.984 1 45.53 213 LEU B CA 1
ATOM 9587 C C . LEU B 1 213 ? -43.594 -12.727 -33.062 1 45.53 213 LEU B C 1
ATOM 9589 O O . LEU B 1 213 ? -42.594 -12.836 -33.781 1 45.53 213 LEU B O 1
ATOM 9593 N N . HIS B 1 214 ? -44.5 -12.109 -33.25 1 50.75 214 HIS B N 1
ATOM 9594 C CA . HIS B 1 214 ? -44.375 -11 -34.188 1 50.75 214 HIS B CA 1
ATOM 9595 C C . HIS B 1 214 ? -43.812 -9.758 -33.5 1 50.75 214 HIS B C 1
ATOM 9597 O O . HIS B 1 214 ? -44.312 -9.336 -32.469 1 50.75 214 HIS B O 1
ATOM 9603 N N . ILE B 1 215 ? -42.625 -9.461 -33.875 1 52.94 215 ILE B N 1
ATOM 9604 C CA . ILE B 1 215 ? -42.031 -8.211 -33.375 1 52.94 215 ILE B CA 1
ATOM 9605 C C . ILE B 1 215 ? -42.875 -7.031 -33.875 1 52.94 215 ILE B C 1
ATOM 9607 O O . ILE B 1 215 ? -43.125 -6.91 -35.062 1 52.94 215 ILE B O 1
ATOM 9611 N N . SER B 1 216 ? -43.344 -6.371 -32.938 1 58.12 216 SER B N 1
ATOM 9612 C CA . SER B 1 216 ? -44.156 -5.223 -33.344 1 58.12 216 SER B CA 1
ATOM 9613 C C . SER B 1 216 ? -43.312 -4.211 -34.125 1 58.12 216 SER B C 1
ATOM 9615 O O . SER B 1 216 ? -42.094 -4.215 -34.031 1 58.12 216 SER B O 1
ATOM 9617 N N . ALA B 1 217 ? -43.906 -3.527 -35.031 1 59.41 217 ALA B N 1
ATOM 9618 C CA . ALA B 1 217 ? -43.219 -2.49 -35.781 1 59.41 217 ALA B CA 1
ATOM 9619 C C . ALA B 1 217 ? -42.469 -1.535 -34.875 1 59.41 217 ALA B C 1
ATOM 9621 O O . ALA B 1 217 ? -41.375 -1.077 -35.188 1 59.41 217 ALA B O 1
ATOM 9622 N N . ARG B 1 218 ? -42.875 -1.336 -33.719 1 59.06 218 ARG B N 1
ATOM 9623 C CA . ARG B 1 218 ? -42.25 -0.437 -32.75 1 59.06 218 ARG B CA 1
ATOM 9624 C C . ARG B 1 218 ? -41 -1.084 -32.125 1 59.06 218 ARG B C 1
ATOM 9626 O O . ARG B 1 218 ? -39.969 -0.439 -31.984 1 59.06 218 ARG B O 1
ATOM 9633 N N . SER B 1 219 ? -41.219 -2.307 -31.797 1 57.56 219 SER B N 1
ATOM 9634 C CA . SER B 1 219 ? -40.094 -3.021 -31.234 1 57.56 219 SER B CA 1
ATOM 9635 C C . SER B 1 219 ? -38.969 -3.182 -32.281 1 57.56 219 SER B C 1
ATOM 9637 O O . SER B 1 219 ? -37.812 -3.033 -31.953 1 57.56 219 SER B O 1
ATOM 9639 N N . SER B 1 220 ? -39.469 -3.506 -33.438 1 62.97 220 SER B N 1
ATOM 9640 C CA . SER B 1 220 ? -38.469 -3.572 -34.531 1 62.97 220 SER B CA 1
ATOM 9641 C C . SER B 1 220 ? -37.812 -2.225 -34.719 1 62.97 220 SER B C 1
ATOM 9643 O O . SER B 1 220 ? -36.594 -2.162 -34.938 1 62.97 220 SER B O 1
ATOM 9645 N N . SER B 1 221 ? -38.625 -1.154 -34.656 1 66.31 221 SER B N 1
ATOM 9646 C CA . SER B 1 221 ? -38.062 0.187 -34.812 1 66.31 221 SER B CA 1
ATOM 9647 C C . SER B 1 221 ? -37.125 0.534 -33.656 1 66.31 221 SER B C 1
ATOM 9649 O O . SER B 1 221 ? -36.062 1.118 -33.844 1 66.31 221 SER B O 1
ATOM 9651 N N . ASN B 1 222 ? -37.469 0.065 -32.438 1 62.38 222 ASN B N 1
ATOM 9652 C CA . ASN B 1 222 ? -36.625 0.341 -31.266 1 62.38 222 ASN B CA 1
ATOM 9653 C C . ASN B 1 222 ? -35.312 -0.434 -31.328 1 62.38 222 ASN B C 1
ATOM 9655 O O . ASN B 1 222 ? -34.25 0.115 -31.031 1 62.38 222 ASN B O 1
ATOM 9659 N N . LEU B 1 223 ? -35.406 -1.697 -31.75 1 64.94 223 LEU B N 1
ATOM 9660 C CA . LEU B 1 223 ? -34.188 -2.498 -31.922 1 64.94 223 LEU B CA 1
ATOM 9661 C C . LEU B 1 223 ? -33.312 -1.908 -33.031 1 64.94 223 LEU B C 1
ATOM 9663 O O . LEU B 1 223 ? -32.094 -1.92 -32.906 1 64.94 223 LEU B O 1
ATOM 9667 N N . THR B 1 224 ? -34.031 -1.466 -33.969 1 69.62 224 THR B N 1
ATOM 9668 C CA . THR B 1 224 ? -33.281 -0.822 -35.031 1 69.62 224 THR B CA 1
ATOM 9669 C C . THR B 1 224 ? -32.594 0.439 -34.531 1 69.62 224 THR B C 1
ATOM 9671 O O . THR B 1 224 ? -31.422 0.704 -34.875 1 69.62 224 THR B O 1
ATOM 9674 N N . ILE B 1 225 ? -33.25 1.163 -33.656 1 68.25 225 ILE B N 1
ATOM 9675 C CA . ILE B 1 225 ? -32.625 2.379 -33.125 1 68.25 225 ILE B CA 1
ATOM 9676 C C . ILE B 1 225 ? -31.484 2.016 -32.188 1 68.25 225 ILE B C 1
ATOM 9678 O O . ILE B 1 225 ? -30.406 2.625 -32.219 1 68.25 225 ILE B O 1
ATOM 9682 N N . ILE B 1 226 ? -31.641 0.913 -31.359 1 66.56 226 ILE B N 1
ATOM 9683 C CA . ILE B 1 226 ? -30.594 0.459 -30.469 1 66.56 226 ILE B CA 1
ATOM 9684 C C . ILE B 1 226 ? -29.406 -0.061 -31.281 1 66.56 226 ILE B C 1
ATOM 9686 O O . ILE B 1 226 ? -28.25 0.26 -30.984 1 66.56 226 ILE B O 1
ATOM 9690 N N . ALA B 1 227 ? -29.75 -0.829 -32.312 1 69.12 227 ALA B N 1
ATOM 9691 C CA . ALA B 1 227 ? -28.719 -1.346 -33.188 1 69.12 227 ALA B CA 1
ATOM 9692 C C . ALA B 1 227 ? -27.938 -0.208 -33.844 1 69.12 227 ALA B C 1
ATOM 9694 O O . ALA B 1 227 ? -26.703 -0.228 -33.906 1 69.12 227 ALA B O 1
ATOM 9695 N N . LYS B 1 228 ? -28.719 0.716 -34.281 1 72.62 228 LYS B N 1
ATOM 9696 C CA . LYS B 1 228 ? -28.078 1.843 -34.969 1 72.62 228 LYS B CA 1
ATOM 9697 C C . LYS B 1 228 ? -27.281 2.686 -33.969 1 72.62 228 LYS B C 1
ATOM 9699 O O . LYS B 1 228 ? -26.219 3.209 -34.312 1 72.62 228 LYS B O 1
ATOM 9704 N N . MET B 1 229 ? -27.781 2.729 -32.719 1 70.38 229 MET B N 1
ATOM 9705 C CA . MET B 1 229 ? -27.062 3.504 -31.703 1 70.38 229 MET B CA 1
ATOM 9706 C C . MET B 1 229 ? -25.75 2.824 -31.328 1 70.38 229 MET B C 1
ATOM 9708 O O . MET B 1 229 ? -24.703 3.479 -31.25 1 70.38 229 MET B O 1
ATOM 9712 N N . ILE B 1 230 ? -25.75 1.436 -31.156 1 69.81 230 ILE B N 1
ATOM 9713 C CA . ILE B 1 230 ? -24.547 0.689 -30.828 1 69.81 230 ILE B CA 1
ATOM 9714 C C . ILE B 1 230 ? -23.578 0.717 -32 1 69.81 230 ILE B C 1
ATOM 9716 O O . ILE B 1 230 ? -22.375 0.931 -31.828 1 69.81 230 ILE B O 1
ATOM 9720 N N . SER B 1 231 ? -24.141 0.513 -33.188 1 73.06 231 SER B N 1
ATOM 9721 C CA . SER B 1 231 ? -23.312 0.564 -34.406 1 73.06 231 SER B CA 1
ATOM 9722 C C . SER B 1 231 ? -22.688 1.939 -34.594 1 73.06 231 SER B C 1
ATOM 9724 O O . SER B 1 231 ? -21.484 2.045 -34.844 1 73.06 231 SER B O 1
ATOM 9726 N N . HIS B 1 232 ? -23.531 2.918 -34.344 1 73.38 232 HIS B N 1
ATOM 9727 C CA . HIS B 1 232 ? -23 4.273 -34.469 1 73.38 232 HIS B CA 1
ATOM 9728 C C . HIS B 1 232 ? -21.938 4.555 -33.438 1 73.38 232 HIS B C 1
ATOM 9730 O O . HIS B 1 232 ? -20.891 5.133 -33.75 1 73.38 232 HIS B O 1
ATOM 9736 N N . THR B 1 233 ? -22.156 4.023 -32.188 1 71.12 233 THR B N 1
ATOM 9737 C CA . THR B 1 233 ? -21.25 4.336 -31.094 1 71.12 233 THR B CA 1
ATOM 9738 C C . THR B 1 233 ? -19.922 3.607 -31.281 1 71.12 233 THR B C 1
ATOM 9740 O O . THR B 1 233 ? -18.844 4.18 -31.031 1 71.12 233 THR B O 1
ATOM 9743 N N . LEU B 1 234 ? -19.953 2.264 -31.734 1 69.56 234 LEU B N 1
ATOM 9744 C CA . LEU B 1 234 ? -18.75 1.45 -31.703 1 69.56 234 LEU B CA 1
ATOM 9745 C C . LEU B 1 234 ? -18.047 1.462 -33.062 1 69.56 234 LEU B C 1
ATOM 9747 O O . LEU B 1 234 ? -16.828 1.283 -33.125 1 69.56 234 LEU B O 1
ATOM 9751 N N . THR B 1 235 ? -18.766 1.588 -34.281 1 69.94 235 THR B N 1
ATOM 9752 C CA . THR B 1 235 ? -18.125 1.485 -35.562 1 69.94 235 THR B CA 1
ATOM 9753 C C . THR B 1 235 ? -18.172 2.824 -36.312 1 69.94 235 THR B C 1
ATOM 9755 O O . THR B 1 235 ? -17.562 2.98 -37.375 1 69.94 235 THR B O 1
ATOM 9758 N N . GLY B 1 236 ? -18.906 3.768 -35.688 1 66.69 236 GLY B N 1
ATOM 9759 C CA . GLY B 1 236 ? -18.969 5.09 -36.312 1 66.69 236 GLY B CA 1
ATOM 9760 C C . GLY B 1 236 ? -19.922 5.156 -37.5 1 66.69 236 GLY B C 1
ATOM 9761 O O . GLY B 1 236 ? -19.891 6.113 -38.25 1 66.69 236 GLY B O 1
ATOM 9762 N N . THR B 1 237 ? -20.812 4.137 -37.75 1 68.81 237 THR B N 1
ATOM 9763 C CA . THR B 1 237 ? -21.797 4.168 -38.812 1 68.81 237 THR B CA 1
ATOM 9764 C C . THR B 1 237 ? -22.766 5.332 -38.656 1 68.81 237 THR B C 1
ATOM 9766 O O . THR B 1 237 ? -23.266 5.559 -37.531 1 68.81 237 THR B O 1
ATOM 9769 N N . PRO B 1 238 ? -22.875 6.207 -39.625 1 68.44 238 PRO B N 1
ATOM 9770 C CA . PRO B 1 238 ? -23.703 7.402 -39.5 1 68.44 238 PRO B CA 1
ATOM 9771 C C . PRO B 1 238 ? -25.141 7.082 -39.094 1 68.44 238 PRO B C 1
ATOM 9773 O O . PRO B 1 238 ? -25.734 6.129 -39.594 1 68.44 238 PRO B O 1
ATOM 9776 N N . PHE B 1 239 ? -25.75 7.566 -37.906 1 63.16 239 PHE B N 1
ATOM 9777 C CA . PHE B 1 239 ? -27.109 7.398 -37.375 1 63.16 239 PHE B CA 1
ATOM 9778 C C . PHE B 1 239 ? -27.719 8.75 -37 1 63.16 239 PHE B C 1
ATOM 9780 O O . PHE B 1 239 ? -27.172 9.461 -36.156 1 63.16 239 PHE B O 1
ATOM 9787 N N . LYS B 1 240 ? -28.688 9.312 -37.75 1 62 240 LYS B N 1
ATOM 9788 C CA . LYS B 1 240 ? -29.375 10.57 -37.5 1 62 240 LYS B CA 1
ATOM 9789 C C . LYS B 1 240 ? -30.438 10.391 -36.406 1 62 240 LYS B C 1
ATOM 9791 O O . LYS B 1 240 ? -31.422 9.688 -36.594 1 62 240 LYS B O 1
ATOM 9796 N N . TYR B 1 241 ? -30.109 10.359 -35.062 1 54.03 241 TYR B N 1
ATOM 9797 C CA . TYR B 1 241 ? -31.078 10.062 -34.031 1 54.03 241 TYR B CA 1
ATOM 9798 C C . TYR B 1 241 ? -31.734 11.344 -33.5 1 54.03 241 TYR B C 1
ATOM 9800 O O . TYR B 1 241 ? -32.5 11.305 -32.562 1 54.03 241 TYR B O 1
ATOM 9808 N N . GLY B 1 242 ? -32.062 12.219 -34.125 1 52.66 242 GLY B N 1
ATOM 9809 C CA . GLY B 1 242 ? -32.688 13.477 -33.75 1 52.66 242 GLY B CA 1
ATOM 9810 C C . GLY B 1 242 ? -32.031 14.125 -32.531 1 52.66 242 GLY B C 1
ATOM 9811 O O . GLY B 1 242 ? -31.062 13.609 -32 1 52.66 242 GLY B O 1
ATOM 9812 N N . GLU B 1 243 ? -32.5 15.461 -31.906 1 47.94 243 GLU B N 1
ATOM 9813 C CA . GLU B 1 243 ? -32 16.391 -30.891 1 47.94 243 GLU B CA 1
ATOM 9814 C C . GLU B 1 243 ? -32.25 15.852 -29.484 1 47.94 243 GLU B C 1
ATOM 9816 O O . GLU B 1 243 ? -32.469 16.625 -28.547 1 47.94 243 GLU B O 1
ATOM 9821 N N . GLU B 1 244 ? -32.156 14.516 -29.281 1 51.38 244 GLU B N 1
ATOM 9822 C CA . GLU B 1 244 ? -32.531 14.164 -27.906 1 51.38 244 GLU B CA 1
ATOM 9823 C C . GLU B 1 244 ? -31.328 14.234 -26.984 1 51.38 244 GLU B C 1
ATOM 9825 O O . GLU B 1 244 ? -30.25 13.773 -27.328 1 51.38 244 GLU B O 1
ATOM 9830 N N . LYS B 1 245 ? -31.312 14.867 -25.797 1 53.53 245 LYS B N 1
ATOM 9831 C CA . LYS B 1 245 ? -30.25 15.273 -24.875 1 53.53 245 LYS B CA 1
ATOM 9832 C C . LYS B 1 245 ? -29.484 14.062 -24.359 1 53.53 245 LYS B C 1
ATOM 9834 O O . LYS B 1 245 ? -28.266 14.125 -24.156 1 53.53 245 LYS B O 1
ATOM 9839 N N . ASP B 1 246 ? -29.984 13 -24.109 1 56.41 246 ASP B N 1
ATOM 9840 C CA . ASP B 1 246 ? -29.359 11.938 -23.328 1 56.41 246 ASP B CA 1
ATOM 9841 C C . ASP B 1 246 ? -28.609 10.969 -24.219 1 56.41 246 ASP B C 1
ATOM 9843 O O . ASP B 1 246 ? -28.078 9.961 -23.75 1 56.41 246 ASP B O 1
ATOM 9847 N N . ILE B 1 247 ? -28.312 11.141 -25.469 1 64.19 247 ILE B N 1
ATOM 9848 C CA . ILE B 1 247 ? -27.75 10.188 -26.438 1 64.19 247 ILE B CA 1
ATOM 9849 C C . ILE B 1 247 ? -26.234 10.219 -26.359 1 64.19 247 ILE B C 1
ATOM 9851 O O . ILE B 1 247 ? -25.578 9.18 -26.422 1 64.19 247 ILE B O 1
ATOM 9855 N N . GLU B 1 248 ? -25.781 11.422 -26.219 1 65.44 248 GLU B N 1
ATOM 9856 C CA . GLU B 1 248 ? -24.328 11.523 -26.156 1 65.44 248 GLU B CA 1
ATOM 9857 C C . GLU B 1 248 ? -23.781 10.859 -24.906 1 65.44 248 GLU B C 1
ATOM 9859 O O . GLU B 1 248 ? -22.719 10.219 -24.953 1 65.44 248 GLU B O 1
ATOM 9864 N N . GLN B 1 249 ? -24.547 10.914 -23.938 1 65.88 249 GLN B N 1
ATOM 9865 C CA . GLN B 1 249 ? -24.172 10.25 -22.703 1 65.88 249 GLN B CA 1
ATOM 9866 C C . GLN B 1 249 ? -24.297 8.734 -22.828 1 65.88 249 GLN B C 1
ATOM 9868 O O . GLN B 1 249 ? -23.438 7.996 -22.344 1 65.88 249 GLN B O 1
ATOM 9873 N N . THR B 1 250 ? -25.188 8.305 -23.391 1 68.88 250 THR B N 1
ATOM 9874 C CA . THR B 1 250 ? -25.375 6.871 -23.578 1 68.88 250 THR B CA 1
ATOM 9875 C C . THR B 1 250 ? -24.328 6.328 -24.562 1 68.88 250 THR B C 1
ATOM 9877 O O . THR B 1 250 ? -23.797 5.23 -24.359 1 68.88 250 THR B O 1
ATOM 9880 N N . LYS B 1 251 ? -23.969 7.117 -25.516 1 69.69 251 LYS B N 1
ATOM 9881 C CA . LYS B 1 251 ? -22.891 6.727 -26.422 1 69.69 251 LYS B CA 1
ATOM 9882 C C . LYS B 1 251 ? -21.578 6.535 -25.672 1 69.69 251 LYS B C 1
ATOM 9884 O O . LYS B 1 251 ? -20.859 5.551 -25.906 1 69.69 251 LYS B O 1
ATOM 9889 N N . GLN B 1 252 ? -21.422 7.352 -24.812 1 68.12 252 GLN B N 1
ATOM 9890 C CA . GLN B 1 252 ? -20.203 7.285 -24.016 1 68.12 252 GLN B CA 1
ATOM 9891 C C . GLN B 1 252 ? -20.234 6.109 -23.047 1 68.12 252 GLN B C 1
ATOM 9893 O O . GLN B 1 252 ? -19.219 5.434 -22.844 1 68.12 252 GLN B O 1
ATOM 9898 N N . THR B 1 253 ? -21.281 5.938 -22.594 1 70.88 253 THR B N 1
ATOM 9899 C CA . THR B 1 253 ? -21.422 4.824 -21.672 1 70.88 253 THR B CA 1
ATOM 9900 C C . THR B 1 253 ? -21.266 3.488 -22.391 1 70.88 253 THR B C 1
ATOM 9902 O O . THR B 1 253 ? -20.594 2.58 -21.891 1 70.88 253 THR B O 1
ATOM 9905 N N . ILE B 1 254 ? -21.719 3.395 -23.594 1 71.62 254 ILE B N 1
ATOM 9906 C CA . ILE B 1 254 ? -21.594 2.164 -24.375 1 71.62 254 ILE B CA 1
ATOM 9907 C C . ILE B 1 254 ? -20.141 1.982 -24.828 1 71.62 254 ILE B C 1
ATOM 9909 O O . ILE B 1 254 ? -19.594 0.888 -24.719 1 71.62 254 ILE B O 1
ATOM 9913 N N . LYS B 1 255 ? -19.578 3.049 -25.25 1 70.25 255 LYS B N 1
ATOM 9914 C CA . LYS B 1 255 ? -18.172 2.963 -25.609 1 70.25 255 LYS B CA 1
ATOM 9915 C C . LYS B 1 255 ? -17.328 2.559 -24.406 1 70.25 255 LYS B C 1
ATOM 9917 O O . LYS B 1 255 ? -16.391 1.763 -24.531 1 70.25 255 LYS B O 1
ATOM 9922 N N . GLN B 1 256 ? -17.688 2.91 -23.328 1 68.38 256 GLN B N 1
ATOM 9923 C CA . GLN B 1 256 ? -16.969 2.6 -22.094 1 68.38 256 GLN B CA 1
ATOM 9924 C C . GLN B 1 256 ? -17.219 1.156 -21.656 1 68.38 256 GLN B C 1
ATOM 9926 O O . GLN B 1 256 ? -16.297 0.469 -21.219 1 68.38 256 GLN B O 1
ATOM 9931 N N . ILE B 1 257 ? -18.312 0.682 -21.812 1 71.75 257 ILE B N 1
ATOM 9932 C CA . ILE B 1 257 ? -18.594 -0.706 -21.469 1 71.75 257 ILE B CA 1
ATOM 9933 C C . ILE B 1 257 ? -17.797 -1.641 -22.375 1 71.75 257 ILE B C 1
ATOM 9935 O O . ILE B 1 257 ? -17.188 -2.605 -21.906 1 71.75 257 ILE B O 1
ATOM 9939 N N . PHE B 1 258 ? -17.688 -1.262 -23.641 1 68.12 258 PHE B N 1
ATOM 9940 C CA . PHE B 1 258 ? -16.938 -2.121 -24.562 1 68.12 258 PHE B CA 1
ATOM 9941 C C . PHE B 1 258 ? -15.438 -1.931 -24.375 1 68.12 258 PHE B C 1
ATOM 9943 O O . PHE B 1 258 ? -14.664 -2.883 -24.484 1 68.12 258 PHE B O 1
ATOM 9950 N N . ARG B 1 259 ? -15.07 -0.834 -24.062 1 67.88 259 ARG B N 1
ATOM 9951 C CA . ARG B 1 259 ? -13.648 -0.585 -23.812 1 67.88 259 ARG B CA 1
ATOM 9952 C C . ARG B 1 259 ? -13.195 -1.222 -22.5 1 67.88 259 ARG B C 1
ATOM 9954 O O . ARG B 1 259 ? -12.141 -1.847 -22.438 1 67.88 259 ARG B O 1
ATOM 9961 N N . GLU B 1 260 ? -13.961 -1.229 -21.469 1 63.09 260 GLU B N 1
ATOM 9962 C CA . GLU B 1 260 ? -13.633 -1.776 -20.156 1 63.09 260 GLU B CA 1
ATOM 9963 C C . GLU B 1 260 ? -13.703 -3.301 -20.156 1 63.09 260 GLU B C 1
ATOM 9965 O O . GLU B 1 260 ? -12.945 -3.965 -19.438 1 63.09 260 GLU B O 1
ATOM 9970 N N . SER B 1 261 ? -14.555 -3.881 -20.938 1 63.84 261 SER B N 1
ATOM 9971 C CA . SER B 1 261 ? -14.641 -5.332 -21.062 1 63.84 261 SER B CA 1
ATOM 9972 C C . SER B 1 261 ? -13.633 -5.867 -22.078 1 63.84 261 SER B C 1
ATOM 9974 O O . SER B 1 261 ? -13.461 -7.082 -22.203 1 63.84 261 SER B O 1
ATOM 9976 N N . ASN B 1 262 ? -12.789 -5.043 -22.531 1 62.34 262 ASN B N 1
ATOM 9977 C CA . ASN B 1 262 ? -11.914 -5.414 -23.641 1 62.34 262 ASN B CA 1
ATOM 9978 C C . ASN B 1 262 ? -12.633 -6.328 -24.625 1 62.34 262 ASN B C 1
ATOM 9980 O O . ASN B 1 262 ? -12.094 -7.367 -25.016 1 62.34 262 ASN B O 1
ATOM 9984 N N . TYR B 1 263 ? -13.758 -5.902 -25.031 1 64.38 263 TYR B N 1
ATOM 9985 C CA . TYR B 1 263 ? -14.648 -6.832 -25.719 1 64.38 263 TYR B CA 1
ATOM 9986 C C . TYR B 1 263 ? -14.016 -7.344 -27 1 64.38 263 TYR B C 1
ATOM 9988 O O . TYR B 1 263 ? -13.961 -8.555 -27.234 1 64.38 263 TYR B O 1
ATOM 9996 N N . PHE B 1 264 ? -13.422 -6.43 -27.812 1 62.25 264 PHE B N 1
ATOM 9997 C CA . PHE B 1 264 ? -12.898 -6.891 -29.094 1 62.25 264 PHE B CA 1
ATOM 9998 C C . PHE B 1 264 ? -11.625 -7.707 -28.906 1 62.25 264 PHE B C 1
ATOM 10000 O O . PHE B 1 264 ? -11.438 -8.734 -29.562 1 62.25 264 PHE B O 1
ATOM 10007 N N . LYS B 1 265 ? -10.758 -7.324 -27.984 1 59.66 265 LYS B N 1
ATOM 10008 C CA . LYS B 1 265 ? -9.586 -8.125 -27.625 1 59.66 265 LYS B CA 1
ATOM 10009 C C . LYS B 1 265 ? -10 -9.406 -26.891 1 59.66 265 LYS B C 1
ATOM 10011 O O . LYS B 1 265 ? -9.414 -10.461 -27.125 1 59.66 265 LYS B O 1
ATOM 10016 N N . SER B 1 266 ? -10.891 -9.297 -26.062 1 58.69 266 SER B N 1
ATOM 10017 C CA . SER B 1 266 ? -11.383 -10.461 -25.328 1 58.69 266 SER B CA 1
ATOM 10018 C C . SER B 1 266 ? -12.086 -11.445 -26.266 1 58.69 266 SER B C 1
ATOM 10020 O O . SER B 1 266 ? -11.969 -12.664 -26.094 1 58.69 266 SER B O 1
ATOM 10022 N N . VAL B 1 267 ? -12.695 -10.828 -27.203 1 58.81 267 VAL B N 1
ATOM 10023 C CA . VAL B 1 267 ? -13.266 -11.695 -28.219 1 58.81 267 VAL B CA 1
ATOM 10024 C C . VAL B 1 267 ? -12.148 -12.305 -29.078 1 58.81 267 VAL B C 1
ATOM 10026 O O . VAL B 1 267 ? -12.203 -13.484 -29.422 1 58.81 267 VAL B O 1
ATOM 10029 N N . LEU B 1 268 ? -11.047 -11.438 -29.422 1 54.31 268 LEU B N 1
ATOM 10030 C CA . LEU B 1 268 ? -9.898 -11.922 -30.188 1 54.31 268 LEU B CA 1
ATOM 10031 C C . LEU B 1 268 ? -9.016 -12.82 -29.328 1 54.31 268 LEU B C 1
ATOM 10033 O O . LEU B 1 268 ? -8.43 -13.781 -29.812 1 54.31 268 LEU B O 1
ATOM 10037 N N . GLY B 1 269 ? -8.406 -12.516 -28.203 1 46.78 269 GLY B N 1
ATOM 10038 C CA . GLY B 1 269 ? -7.574 -13.258 -27.266 1 46.78 269 GLY B CA 1
ATOM 10039 C C . GLY B 1 269 ? -8.258 -14.5 -26.719 1 46.78 269 GLY B C 1
ATOM 10040 O O . GLY B 1 269 ? -7.617 -15.32 -26.062 1 46.78 269 GLY B O 1
ATOM 10041 N N . SER B 1 270 ? -9.359 -14.383 -26.359 1 38.5 270 SER B N 1
ATOM 10042 C CA . SER B 1 270 ? -9.914 -15.688 -26.031 1 38.5 270 SER B CA 1
ATOM 10043 C C . SER B 1 270 ? -9.438 -16.75 -27.016 1 38.5 270 SER B C 1
ATOM 10045 O O . SER B 1 270 ? -9.852 -16.766 -28.172 1 38.5 270 SER B O 1
ATOM 10047 N N . ARG B 1 271 ? -8.023 -16.688 -27.156 1 33.16 271 ARG B N 1
ATOM 10048 C CA . ARG B 1 271 ? -7.375 -17.781 -27.875 1 33.16 271 ARG B CA 1
ATOM 10049 C C . ARG B 1 271 ? -8.273 -19.016 -27.938 1 33.16 271 ARG B C 1
ATOM 10051 O O . ARG B 1 271 ? -9.148 -19.188 -27.078 1 33.16 271 ARG B O 1
ATOM 10058 N N . PHE B 1 272 ? -7.969 -19.547 -29.016 1 30.81 272 PHE B N 1
ATOM 10059 C CA . PHE B 1 272 ? -8.414 -20.891 -29.344 1 30.81 272 PHE B CA 1
ATOM 10060 C C . PHE B 1 272 ? -8.148 -21.844 -28.172 1 30.81 272 PHE B C 1
ATOM 10062 O O . PHE B 1 272 ? -7.012 -22.266 -27.969 1 30.81 272 PHE B O 1
ATOM 10069 N N . SER B 1 273 ? -8.055 -21.516 -26.969 1 28.25 273 SER B N 1
ATOM 10070 C CA . SER B 1 273 ? -7.898 -22.906 -26.578 1 28.25 273 SER B CA 1
ATOM 10071 C C . SER B 1 273 ? -8.68 -23.828 -27.516 1 28.25 273 SER B C 1
ATOM 10073 O O . SER B 1 273 ? -9.711 -23.438 -28.062 1 28.25 273 SER B O 1
ATOM 10075 N N . THR B 1 274 ? -7.887 -24.609 -28.234 1 26.5 274 THR B N 1
ATOM 10076 C CA . THR B 1 274 ? -8.469 -25.734 -28.969 1 26.5 274 THR B CA 1
ATOM 10077 C C . THR B 1 274 ? -9.812 -26.141 -28.359 1 26.5 274 THR B C 1
ATOM 10079 O O . THR B 1 274 ? -10.508 -27 -28.906 1 26.5 274 THR B O 1
ATOM 10082 N N . GLN B 1 275 ? -9.953 -25.609 -27.172 1 27.34 275 GLN B N 1
ATOM 10083 C CA . GLN B 1 275 ? -11.188 -26.062 -26.531 1 27.34 275 GLN B CA 1
ATOM 10084 C C . GLN B 1 275 ? -12.398 -25.328 -27.094 1 27.34 275 GLN B C 1
ATOM 10086 O O . GLN B 1 275 ? -13.539 -25.734 -26.875 1 27.34 275 GLN B O 1
ATOM 10091 N N . SER B 1 276 ? -12.219 -24.141 -27.422 1 29.25 276 SER B N 1
ATOM 10092 C CA . SER B 1 276 ? -13.43 -23.453 -27.875 1 29.25 276 SER B CA 1
ATOM 10093 C C . SER B 1 276 ? -13.992 -24.078 -29.141 1 29.25 276 SER B C 1
ATOM 10095 O O . SER B 1 276 ? -15.117 -23.781 -29.547 1 29.25 276 SER B O 1
ATOM 10097 N N . TYR B 1 277 ? -13.039 -24.391 -30.031 1 29.3 277 TYR B N 1
ATOM 10098 C CA . TYR B 1 277 ? -13.547 -25.109 -31.188 1 29.3 277 TYR B CA 1
ATOM 10099 C C . TYR B 1 277 ? -14.43 -26.281 -30.766 1 29.3 277 TYR B C 1
ATOM 10101 O O . TYR B 1 277 ? -15.328 -26.703 -31.5 1 29.3 277 TYR B O 1
ATOM 10109 N N . GLN B 1 278 ? -13.812 -26.922 -29.828 1 29.2 278 GLN B N 1
ATOM 10110 C CA . GLN B 1 278 ? -14.359 -28.234 -29.469 1 29.2 278 GLN B CA 1
ATOM 10111 C C . GLN B 1 278 ? -15.719 -28.078 -28.781 1 29.2 278 GLN B C 1
ATOM 10113 O O . GLN B 1 278 ? -15.844 -28.297 -27.578 1 29.2 278 GLN B O 1
ATOM 10118 N N . PHE B 1 279 ? -16.125 -26.984 -28.578 1 31.45 279 PHE B N 1
ATOM 10119 C CA . PHE B 1 279 ? -17.484 -27.203 -28.109 1 31.45 279 PHE B CA 1
ATOM 10120 C C . PHE B 1 279 ? -18.234 -28.125 -29.047 1 31.45 279 PHE B C 1
ATOM 10122 O O . PHE B 1 279 ? -18.859 -27.672 -30.016 1 31.45 279 PHE B O 1
ATOM 10129 N N . SER B 1 280 ? -17.547 -29.047 -29.453 1 35.72 280 SER B N 1
ATOM 10130 C CA . SER B 1 280 ? -18.219 -30.312 -29.734 1 35.72 280 SER B CA 1
ATOM 10131 C C . SER B 1 280 ? -19.344 -30.578 -28.75 1 35.72 280 SER B C 1
ATOM 10133 O O . SER B 1 280 ? -19.266 -30.203 -27.578 1 35.72 280 SER B O 1
ATOM 10135 N N . ASN B 1 281 ? -20.516 -30.422 -29.156 1 42.47 281 ASN B N 1
ATOM 10136 C CA . ASN B 1 281 ? -21.672 -31.047 -28.516 1 42.47 281 ASN B CA 1
ATOM 10137 C C . ASN B 1 281 ? -21.281 -32.281 -27.703 1 42.47 281 ASN B C 1
ATOM 10139 O O . ASN B 1 281 ? -21.594 -33.406 -28.062 1 42.47 281 ASN B O 1
ATOM 10143 N N . GLU B 1 282 ? -20.141 -32.062 -27.031 1 49.09 282 GLU B N 1
ATOM 10144 C CA . GLU B 1 282 ? -19.625 -33.219 -26.266 1 49.09 282 GLU B CA 1
ATOM 10145 C C . GLU B 1 282 ? -20.156 -33.219 -24.844 1 49.09 282 GLU B C 1
ATOM 10147 O O . GLU B 1 282 ? -20.125 -32.188 -24.172 1 49.09 282 GLU B O 1
ATOM 10152 N N . ALA B 1 283 ? -20.797 -34.094 -24.594 1 61.69 283 ALA B N 1
ATOM 10153 C CA . ALA B 1 283 ? -21.25 -34.344 -23.219 1 61.69 283 ALA B CA 1
ATOM 10154 C C . ALA B 1 283 ? -20.203 -35.094 -22.422 1 61.69 283 ALA B C 1
ATOM 10156 O O . ALA B 1 283 ? -19.594 -36.031 -22.922 1 61.69 283 ALA B O 1
ATOM 10157 N N . THR B 1 284 ? -19.812 -34.625 -21.297 1 65.31 284 THR B N 1
ATOM 10158 C CA . THR B 1 284 ? -18.906 -35.344 -20.406 1 65.31 284 THR B CA 1
ATOM 10159 C C . THR B 1 284 ? -19.562 -36.656 -19.938 1 65.31 284 THR B C 1
ATOM 10161 O O . THR B 1 284 ? -20.781 -36.812 -20.047 1 65.31 284 THR B O 1
ATOM 10164 N N . MET B 1 285 ? -18.672 -37.5 -19.531 1 72.81 285 MET B N 1
ATOM 10165 C CA . MET B 1 285 ? -19.188 -38.781 -19.016 1 72.81 285 MET B CA 1
ATOM 10166 C C . MET B 1 285 ? -20.172 -38.531 -17.875 1 72.81 285 MET B C 1
ATOM 10168 O O . MET B 1 285 ? -21.203 -39.188 -17.797 1 72.81 285 MET B O 1
ATOM 10172 N N . SER B 1 286 ? -19.734 -37.562 -17.125 1 71.81 286 SER B N 1
ATOM 10173 C CA . SER B 1 286 ? -20.609 -37.281 -15.984 1 71.81 286 SER B CA 1
ATOM 10174 C C . SER B 1 286 ? -21.969 -36.75 -16.453 1 71.81 286 SER B C 1
ATOM 10176 O O . SER B 1 286 ? -23 -37.094 -15.867 1 71.81 286 SER B O 1
ATOM 10178 N N . GLN B 1 287 ? -21.984 -36.094 -17.469 1 71.62 287 GLN B N 1
ATOM 10179 C CA . GLN B 1 287 ? -23.219 -35.562 -18.016 1 71.62 287 GLN B CA 1
ATOM 10180 C C . GLN B 1 287 ? -24.078 -36.688 -18.625 1 71.62 287 GLN B C 1
ATOM 10182 O O . GLN B 1 287 ? -25.297 -36.719 -18.422 1 71.62 287 GLN B O 1
ATOM 10187 N N . LEU B 1 288 ? -23.375 -37.594 -19.297 1 78.38 288 LEU B N 1
ATOM 10188 C CA . LEU B 1 288 ? -24.094 -38.719 -19.891 1 78.38 288 LEU B CA 1
ATOM 10189 C C . LEU B 1 288 ? -24.688 -39.625 -18.828 1 78.38 288 LEU B C 1
ATOM 10191 O O . LEU B 1 288 ? -25.828 -40.094 -18.953 1 78.38 288 LEU B O 1
ATOM 10195 N N . HIS B 1 289 ? -23.891 -39.844 -17.828 1 81.12 289 HIS B N 1
ATOM 10196 C CA . HIS B 1 289 ? -24.391 -40.656 -16.719 1 81.12 289 HIS B CA 1
ATOM 10197 C C . HIS B 1 289 ? -25.609 -39.969 -16.078 1 81.12 289 HIS B C 1
ATOM 10199 O O . HIS B 1 289 ? -26.578 -40.656 -15.734 1 81.12 289 HIS B O 1
ATOM 10205 N N . LEU B 1 290 ? -25.5 -38.656 -15.961 1 79.62 290 LEU B N 1
ATOM 10206 C CA . LEU B 1 290 ? -26.609 -37.938 -15.344 1 79.62 290 LEU B CA 1
ATOM 10207 C C . LEU B 1 290 ? -27.875 -38.062 -16.172 1 79.62 290 LEU B C 1
ATOM 10209 O O . LEU B 1 290 ? -28.953 -38.344 -15.633 1 79.62 290 LEU B O 1
ATOM 10213 N N . ILE B 1 291 ? -27.812 -37.906 -17.438 1 82.12 291 ILE B N 1
ATOM 10214 C CA . ILE B 1 291 ? -28.984 -37.938 -18.312 1 82.12 291 ILE B CA 1
ATOM 10215 C C . ILE B 1 291 ? -29.547 -39.375 -18.359 1 82.12 291 ILE B C 1
ATOM 10217 O O . ILE B 1 291 ? -30.766 -39.562 -18.312 1 82.12 291 ILE B O 1
ATOM 10221 N N . HIS B 1 292 ? -28.672 -40.312 -18.547 1 86.94 292 HIS B N 1
ATOM 10222 C CA . HIS B 1 292 ? -29.109 -41.688 -18.547 1 86.94 292 HIS B CA 1
ATOM 10223 C C . HIS B 1 292 ? -29.844 -42.031 -17.266 1 86.94 292 HIS B C 1
ATOM 10225 O O . HIS B 1 292 ? -30.906 -42.656 -17.312 1 86.94 292 HIS B O 1
ATOM 10231 N N . ARG B 1 293 ? -29.344 -41.688 -16.219 1 87.81 293 ARG B N 1
ATOM 10232 C CA . ARG B 1 293 ? -29.953 -41.969 -14.922 1 87.81 293 ARG B CA 1
ATOM 10233 C C . ARG B 1 293 ? -31.328 -41.312 -14.812 1 87.81 293 ARG B C 1
ATOM 10235 O O . ARG B 1 293 ? -32.312 -41.969 -14.438 1 87.81 293 ARG B O 1
ATOM 10242 N N . LEU B 1 294 ? -31.453 -40.031 -15.102 1 87.25 294 LEU B N 1
ATOM 10243 C CA . LEU B 1 294 ? -32.688 -39.281 -14.961 1 87.25 294 LEU B CA 1
ATOM 10244 C C . LEU B 1 294 ? -33.781 -39.812 -15.883 1 87.25 294 LEU B C 1
ATOM 10246 O O . LEU B 1 294 ? -34.906 -39.969 -15.461 1 87.25 294 LEU B O 1
ATOM 10250 N N . LEU B 1 295 ? -33.406 -40.125 -17.109 1 89.25 295 LEU B N 1
ATOM 10251 C CA . LEU B 1 295 ? -34.375 -40.625 -18.094 1 89.25 295 LEU B CA 1
ATOM 10252 C C . LEU B 1 295 ? -34.844 -42.031 -17.734 1 89.25 295 LEU B C 1
ATOM 10254 O O . LEU B 1 295 ? -36.031 -42.312 -17.859 1 89.25 295 LEU B O 1
ATOM 10258 N N . TRP B 1 296 ? -33.938 -42.844 -17.281 1 90.69 296 TRP B N 1
ATOM 10259 C CA . TRP B 1 296 ? -34.312 -44.219 -16.953 1 90.69 296 TRP B CA 1
ATOM 10260 C C . TRP B 1 296 ? -35.156 -44.281 -15.695 1 90.69 296 TRP B C 1
ATOM 10262 O O . TRP B 1 296 ? -36.188 -44.969 -15.656 1 90.69 296 TRP B O 1
ATOM 10272 N N . GLN B 1 297 ? -34.781 -43.594 -14.695 1 90.19 297 GLN B N 1
ATOM 10273 C CA . GLN B 1 297 ? -35.469 -43.625 -13.414 1 90.19 297 GLN B CA 1
ATOM 10274 C C . GLN B 1 297 ? -36.906 -43.062 -13.523 1 90.19 297 GLN B C 1
ATOM 10276 O O . GLN B 1 297 ? -37.781 -43.469 -12.766 1 90.19 297 GLN B O 1
ATOM 10281 N N . ASN B 1 298 ? -37.094 -42.188 -14.422 1 90.69 298 ASN B N 1
ATOM 10282 C CA . ASN B 1 298 ? -38.375 -41.562 -14.57 1 90.69 298 ASN B CA 1
ATOM 10283 C C . ASN B 1 298 ? -39.031 -41.906 -15.914 1 90.69 298 ASN B C 1
ATOM 10285 O O . ASN B 1 298 ? -39.75 -41.062 -16.5 1 90.69 298 ASN B O 1
ATOM 10289 N N . LYS B 1 299 ? -38.719 -42.969 -16.422 1 92.81 299 LYS B N 1
ATOM 10290 C CA . LYS B 1 299 ? -39.125 -43.375 -17.766 1 92.81 299 LYS B CA 1
ATOM 10291 C C . LYS B 1 299 ? -40.625 -43.406 -17.906 1 92.81 299 LYS B C 1
ATOM 10293 O O . LYS B 1 299 ? -41.188 -42.875 -18.875 1 92.81 299 LYS B O 1
ATOM 10298 N N . GLN B 1 300 ? -41.375 -43.906 -16.906 1 91 300 GLN B N 1
ATOM 10299 C CA . GLN B 1 300 ? -42.812 -44.031 -16.984 1 91 300 GLN B CA 1
ATOM 10300 C C . GLN B 1 300 ? -43.5 -42.688 -16.969 1 91 300 GLN B C 1
ATOM 10302 O O . GLN B 1 300 ? -44.406 -42.438 -17.75 1 91 300 GLN B O 1
ATOM 10307 N N . GLU B 1 301 ? -43 -41.844 -16.078 1 91 301 GLU B N 1
ATOM 10308 C CA . GLU B 1 301 ? -43.562 -40.5 -15.977 1 91 301 GLU B CA 1
ATOM 10309 C C . GLU B 1 301 ? -43.312 -39.688 -17.25 1 91 301 GLU B C 1
ATOM 10311 O O . GLU B 1 301 ? -44.188 -38.969 -17.719 1 91 301 GLU B O 1
ATOM 10316 N N . ILE B 1 302 ? -42.188 -39.875 -17.797 1 92.06 302 ILE B N 1
ATOM 10317 C CA . ILE B 1 302 ? -41.844 -39.094 -18.984 1 92.06 302 ILE B CA 1
ATOM 10318 C C . ILE B 1 302 ? -42.625 -39.594 -20.188 1 92.06 302 ILE B C 1
ATOM 10320 O O . ILE B 1 302 ? -43.125 -38.781 -20.984 1 92.06 302 ILE B O 1
ATOM 10324 N N . GLN B 1 303 ? -42.75 -40.844 -20.25 1 92.19 303 GLN B N 1
ATOM 10325 C CA . GLN B 1 303 ? -43.531 -41.438 -21.359 1 92.19 303 GLN B CA 1
ATOM 10326 C C . GLN B 1 303 ? -44.938 -40.906 -21.344 1 92.19 303 GLN B C 1
ATOM 10328 O O . GLN B 1 303 ? -45.531 -40.625 -22.391 1 92.19 303 GLN B O 1
ATOM 10333 N N . SER B 1 304 ? -45.469 -40.75 -20.141 1 89.88 304 SER B N 1
ATOM 10334 C CA . SER B 1 304 ? -46.875 -40.312 -20 1 89.88 304 SER B CA 1
ATOM 10335 C C . SER B 1 304 ? -47.031 -38.844 -20.344 1 89.88 304 SER B C 1
ATOM 10337 O O . SER B 1 304 ? -48.125 -38.375 -20.609 1 89.88 304 SER B O 1
ATOM 10339 N N . MET B 1 305 ? -45.969 -38.156 -20.375 1 88.31 305 MET B N 1
ATOM 10340 C CA . MET B 1 305 ? -46 -36.719 -20.641 1 88.31 305 MET B CA 1
ATOM 10341 C C . MET B 1 305 ? -46.188 -36.438 -22.141 1 88.31 305 MET B C 1
ATOM 10343 O O . MET B 1 305 ? -46.594 -35.344 -22.531 1 88.31 305 MET B O 1
ATOM 10347 N N . PHE B 1 306 ? -45.875 -37.438 -22.891 1 88.19 306 PHE B N 1
ATOM 10348 C CA . PHE B 1 306 ? -45.969 -37.219 -24.328 1 88.19 306 PHE B CA 1
ATOM 10349 C C . PHE B 1 306 ? -47.406 -37.188 -24.781 1 88.19 306 PHE B C 1
ATOM 10351 O O . PHE B 1 306 ? -48.188 -38.125 -24.516 1 88.19 306 PHE B O 1
ATOM 10358 N N . LYS B 1 307 ? -47.844 -36.188 -25.469 1 84.88 307 LYS B N 1
ATOM 10359 C CA . LYS B 1 307 ? -49.188 -36.031 -25.984 1 84.88 307 LYS B CA 1
ATOM 10360 C C . LYS B 1 307 ? -49.469 -36.969 -27.141 1 84.88 307 LYS B C 1
ATOM 10362 O O . LYS B 1 307 ? -50.562 -37.531 -27.234 1 84.8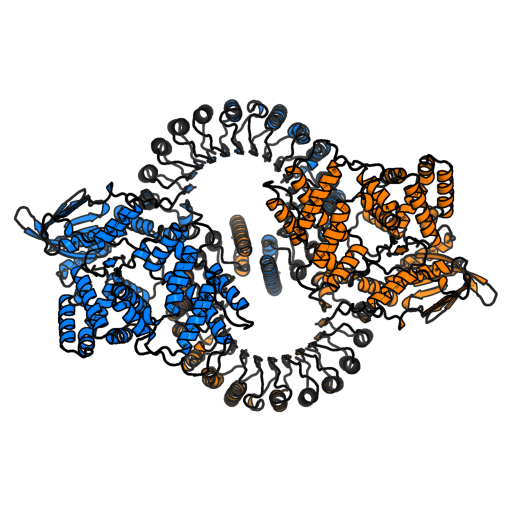8 307 LYS B O 1
ATOM 10367 N N . ASN B 1 308 ? -48.375 -37.125 -28 1 84.81 308 ASN B N 1
ATOM 10368 C CA . ASN B 1 308 ? -48.469 -38.062 -29.109 1 84.81 308 ASN B CA 1
ATOM 10369 C C . ASN B 1 308 ? -47.969 -39.438 -28.734 1 84.81 308 ASN B C 1
ATOM 10371 O O . ASN B 1 308 ? -46.781 -39.594 -28.375 1 84.81 308 ASN B O 1
ATOM 10375 N N . VAL B 1 309 ? -48.781 -40.438 -28.797 1 85.94 309 VAL B N 1
ATOM 10376 C CA . VAL B 1 309 ? -48.5 -41.812 -28.344 1 85.94 309 VAL B CA 1
ATOM 10377 C C . VAL B 1 309 ? -47.344 -42.375 -29.156 1 85.94 309 VAL B C 1
ATOM 10379 O O . VAL B 1 309 ? -46.531 -43.156 -28.641 1 85.94 309 VAL B O 1
ATOM 10382 N N . GLU B 1 310 ? -47.25 -41.938 -30.406 1 87.75 310 GLU B N 1
ATOM 10383 C CA . GLU B 1 310 ? -46.188 -42.469 -31.25 1 87.75 310 GLU B CA 1
ATOM 10384 C C . GLU B 1 310 ? -44.812 -42.031 -30.719 1 87.75 310 GLU B C 1
ATOM 10386 O O . GLU B 1 310 ? -43.875 -42.844 -30.688 1 87.75 310 GLU B O 1
ATOM 10391 N N . PHE B 1 311 ? -44.781 -40.875 -30.297 1 87.88 311 PHE B N 1
ATOM 10392 C CA . PHE B 1 311 ? -43.531 -40.375 -29.781 1 87.88 311 PHE B CA 1
ATOM 10393 C C . PHE B 1 311 ? -43.188 -40.969 -28.422 1 87.88 311 PHE B C 1
ATOM 10395 O O . PHE B 1 311 ? -42.031 -41.219 -28.109 1 87.88 311 PHE B O 1
ATOM 10402 N N . GLY B 1 312 ? -44.188 -41.25 -27.672 1 90.88 312 GLY B N 1
ATOM 10403 C CA . GLY B 1 312 ? -43.969 -41.938 -26.406 1 90.88 312 GLY B CA 1
ATOM 10404 C C . GLY B 1 312 ? -43.438 -43.344 -26.578 1 90.88 312 GLY B C 1
ATOM 10405 O O . GLY B 1 312 ? -42.562 -43.781 -25.828 1 90.88 312 GLY B O 1
ATOM 10406 N N . THR B 1 313 ? -43.969 -44 -27.578 1 91.81 313 THR B N 1
ATOM 10407 C CA . THR B 1 313 ? -43.5 -45.344 -27.875 1 91.81 313 THR B CA 1
ATOM 10408 C C . THR B 1 313 ? -42.094 -45.344 -28.406 1 91.81 313 THR B C 1
ATOM 10410 O O . THR B 1 313 ? -41.281 -46.219 -28.094 1 91.81 313 THR B O 1
ATOM 10413 N N . GLU B 1 314 ? -41.875 -44.344 -29.172 1 91.31 314 GLU B N 1
ATOM 10414 C CA . GLU B 1 314 ? -40.5 -44.219 -29.656 1 91.31 314 GLU B CA 1
ATOM 10415 C C . GLU B 1 314 ? -39.531 -43.969 -28.516 1 91.31 314 GLU B C 1
ATOM 10417 O O . GLU B 1 314 ? -38.438 -44.531 -28.5 1 91.31 314 GLU B O 1
ATOM 10422 N N . PHE B 1 315 ? -39.906 -43.156 -27.578 1 92.75 315 PHE B N 1
ATOM 10423 C CA . PHE B 1 315 ? -39.094 -42.906 -26.391 1 92.75 315 PHE B CA 1
ATOM 10424 C C . PHE B 1 315 ? -38.844 -44.219 -25.641 1 92.75 315 PHE B C 1
ATOM 10426 O O . PHE B 1 315 ? -37.688 -44.5 -25.266 1 92.75 315 PHE B O 1
ATOM 10433 N N . ASP B 1 316 ? -39.875 -44.906 -25.5 1 92.75 316 ASP B N 1
ATOM 10434 C CA . ASP B 1 316 ? -39.75 -46.188 -24.781 1 92.75 316 ASP B CA 1
ATOM 10435 C C . ASP B 1 316 ? -38.812 -47.156 -25.5 1 92.75 316 ASP B C 1
ATOM 10437 O O . ASP B 1 316 ? -38.031 -47.844 -24.875 1 92.75 316 ASP B O 1
ATOM 10441 N N . SER B 1 317 ? -38.875 -47.125 -26.75 1 93.06 317 SER B N 1
ATOM 10442 C CA . SER B 1 317 ? -38 -48 -27.547 1 93.06 317 SER B CA 1
ATOM 10443 C C . SER B 1 317 ? -36.531 -47.594 -27.422 1 93.06 317 SER B C 1
ATOM 10445 O O . SER B 1 317 ? -35.688 -48.469 -27.234 1 93.06 317 SER B O 1
ATOM 10447 N N . LEU B 1 318 ? -36.312 -46.375 -27.484 1 91.5 318 LEU B N 1
ATOM 10448 C CA . LEU B 1 318 ? -34.938 -45.875 -27.438 1 91.5 318 LEU B CA 1
ATOM 10449 C C . LEU B 1 318 ? -34.344 -46.094 -26.047 1 91.5 318 LEU B C 1
ATOM 10451 O O . LEU B 1 318 ? -33.188 -46.531 -25.922 1 91.5 318 LEU B O 1
ATOM 10455 N N . ILE B 1 319 ? -35.031 -45.844 -25.031 1 93.06 319 ILE B N 1
ATOM 10456 C CA . ILE B 1 319 ? -34.5 -45.969 -23.672 1 93.06 319 ILE B CA 1
ATOM 10457 C C . ILE B 1 319 ? -34.281 -47.438 -23.328 1 93.06 319 ILE B C 1
ATOM 10459 O O . ILE B 1 319 ? -33.344 -47.75 -22.594 1 93.06 319 ILE B O 1
ATOM 10463 N N . ASN B 1 320 ? -35.094 -48.281 -23.891 1 90.88 320 ASN B N 1
ATOM 10464 C CA . ASN B 1 320 ? -34.875 -49.719 -23.672 1 90.88 320 ASN B CA 1
ATOM 10465 C C . ASN B 1 320 ? -33.625 -50.219 -24.406 1 90.88 320 ASN B C 1
ATOM 10467 O O . ASN B 1 320 ? -32.938 -51.125 -23.938 1 90.88 320 ASN B O 1
ATOM 10471 N N . LYS B 1 321 ? -33.406 -49.594 -25.516 1 89.31 321 LYS B N 1
ATOM 10472 C CA . LYS B 1 321 ? -32.188 -49.938 -26.25 1 89.31 321 LYS B CA 1
ATOM 10473 C C . LYS B 1 321 ? -30.953 -49.5 -25.484 1 89.31 321 LYS B C 1
ATOM 10475 O O . LYS B 1 321 ? -29.906 -50.156 -25.547 1 89.31 321 LYS B O 1
ATOM 10480 N N . LEU B 1 322 ? -31.016 -48.469 -24.781 1 87.88 322 LEU B N 1
ATOM 10481 C CA . LEU B 1 322 ? -29.906 -47.969 -23.969 1 87.88 322 LEU B CA 1
ATOM 10482 C C . LEU B 1 322 ? -29.703 -48.844 -22.734 1 87.88 322 LEU B C 1
ATOM 10484 O O . LEU B 1 322 ? -28.562 -49.062 -22.312 1 87.88 322 LEU B O 1
ATOM 10488 N N . GLY B 1 323 ? -30.703 -49.375 -22.219 1 85.69 323 GLY B N 1
ATOM 10489 C CA . GLY B 1 323 ? -30.625 -50.344 -21.125 1 85.69 323 GLY B CA 1
ATOM 10490 C C . GLY B 1 323 ? -30.766 -49.688 -19.766 1 85.69 323 GLY B C 1
ATOM 10491 O O . GLY B 1 323 ? -30.812 -48.438 -19.656 1 85.69 323 GLY B O 1
ATOM 10492 N N . ASP B 1 324 ? -30.75 -50.5 -18.703 1 87.19 324 ASP B N 1
ATOM 10493 C CA . ASP B 1 324 ? -30.922 -50.094 -17.312 1 87.19 324 ASP B CA 1
ATOM 10494 C C . ASP B 1 324 ? -29.656 -49.406 -16.797 1 87.19 324 ASP B C 1
ATOM 10496 O O . ASP B 1 324 ? -28.562 -49.938 -16.922 1 87.19 324 ASP B O 1
ATOM 10500 N N . TYR B 1 325 ? -29.922 -48.219 -16.25 1 87.56 325 TYR B N 1
ATOM 10501 C CA . TYR B 1 325 ? -28.797 -47.438 -15.719 1 87.56 325 TYR B CA 1
ATOM 10502 C C . TYR B 1 325 ? -28.156 -48.188 -14.539 1 87.56 325 TYR B C 1
ATOM 10504 O O . TYR B 1 325 ? -26.938 -48.156 -14.383 1 87.56 325 TYR B O 1
ATOM 10512 N N . ASN B 1 326 ? -28.969 -48.844 -13.719 1 82.25 326 ASN B N 1
ATOM 10513 C CA . ASN B 1 326 ? -28.438 -49.562 -12.562 1 82.25 326 ASN B CA 1
ATOM 10514 C C . ASN B 1 326 ? -27.562 -50.75 -12.992 1 82.25 326 ASN B C 1
ATOM 10516 O O . ASN B 1 326 ? -26.578 -51.062 -12.32 1 82.25 326 ASN B O 1
ATOM 10520 N N . SER B 1 327 ? -27.891 -51.312 -14.117 1 80.75 327 SER B N 1
ATOM 10521 C CA . SER B 1 327 ? -27.078 -52.406 -14.625 1 80.75 327 SER B CA 1
ATOM 10522 C C . SER B 1 327 ? -25.703 -51.906 -15.086 1 80.75 327 SER B C 1
ATOM 10524 O O . SER B 1 327 ? -24.719 -52.625 -15 1 80.75 327 SER B O 1
ATOM 10526 N N . ARG B 1 328 ? -25.703 -50.75 -15.461 1 80.25 328 ARG B N 1
ATOM 10527 C CA . ARG B 1 328 ? -24.453 -50.156 -15.938 1 80.25 328 ARG B CA 1
ATOM 10528 C C . ARG B 1 328 ? -23.5 -49.875 -14.773 1 80.25 328 ARG B C 1
ATOM 10530 O O . ARG B 1 328 ? -22.297 -50.094 -14.883 1 80.25 328 ARG B O 1
ATOM 10537 N N . ILE B 1 329 ? -24.078 -49.406 -13.742 1 79.75 329 ILE B N 1
ATOM 10538 C CA . ILE B 1 329 ? -23.219 -49 -12.625 1 79.75 329 ILE B CA 1
ATOM 10539 C C . ILE B 1 329 ? -22.844 -50.219 -11.789 1 79.75 329 ILE B C 1
ATOM 10541 O O . ILE B 1 329 ? -21.766 -50.25 -11.188 1 79.75 329 ILE B O 1
ATOM 10545 N N . SER B 1 330 ? -23.766 -51.188 -11.758 1 75.12 330 SER B N 1
ATOM 10546 C CA . SER B 1 330 ? -23.516 -52.375 -10.945 1 75.12 330 SER B CA 1
ATOM 10547 C C . SER B 1 330 ? -22.734 -53.406 -11.734 1 75.12 330 SER B C 1
ATOM 10549 O O . SER B 1 330 ? -22.281 -54.438 -11.172 1 75.12 330 SER B O 1
ATOM 10551 N N . LEU B 1 331 ? -22.375 -53.188 -13.039 1 78.31 331 LEU B N 1
ATOM 10552 C CA . LEU B 1 331 ? -21.609 -54.094 -13.898 1 78.31 331 LEU B CA 1
ATOM 10553 C C . LEU B 1 331 ? -22.219 -55.5 -13.898 1 78.31 331 LEU B C 1
ATOM 10555 O O . LEU B 1 331 ? -21.484 -56.5 -13.766 1 78.31 331 LEU B O 1
ATOM 10559 N N . GLN B 1 332 ? -23.5 -55.625 -13.883 1 69.75 332 GLN B N 1
ATOM 10560 C CA . GLN B 1 332 ? -24.234 -56.875 -13.734 1 69.75 332 GLN B CA 1
ATOM 10561 C C . GLN B 1 332 ? -23.938 -57.844 -14.891 1 69.75 332 GLN B C 1
ATOM 10563 O O . GLN B 1 332 ? -24.219 -59.031 -14.805 1 69.75 332 GLN B O 1
ATOM 10568 N N . SER B 1 333 ? -23.25 -57.406 -15.922 1 77.25 333 SER B N 1
ATOM 10569 C CA . SER B 1 333 ? -22.969 -58.25 -17.078 1 77.25 333 SER B CA 1
ATOM 10570 C C . SER B 1 333 ? -21.859 -59.25 -16.75 1 77.25 333 SER B C 1
ATOM 10572 O O . SER B 1 333 ? -21.672 -60.219 -17.469 1 77.25 333 SER B O 1
ATOM 10574 N N . ILE B 1 334 ? -21.25 -59.062 -15.617 1 85.19 334 ILE B N 1
ATOM 10575 C CA . ILE B 1 334 ? -20.125 -59.906 -15.211 1 85.19 334 ILE B CA 1
ATOM 10576 C C . ILE B 1 334 ? -20.531 -60.719 -13.969 1 85.19 334 ILE B C 1
ATOM 10578 O O . ILE B 1 334 ? -21.234 -60.219 -13.102 1 85.19 334 ILE B O 1
ATOM 10582 N N . ALA B 1 335 ? -20.062 -61.969 -13.977 1 84.5 335 ALA B N 1
ATOM 10583 C CA . ALA B 1 335 ? -20.359 -62.812 -12.828 1 84.5 335 ALA B CA 1
ATOM 10584 C C . ALA B 1 335 ? -19.875 -62.188 -11.531 1 84.5 335 ALA B C 1
ATOM 10586 O O . ALA B 1 335 ? -18.797 -61.562 -11.492 1 84.5 335 ALA B O 1
ATOM 10587 N N . PRO B 1 336 ? -20.625 -62.281 -10.508 1 85.19 336 PRO B N 1
ATOM 10588 C CA . PRO B 1 336 ? -20.344 -61.594 -9.25 1 85.19 336 PRO B CA 1
ATOM 10589 C C . PRO B 1 336 ? -18.984 -61.969 -8.656 1 85.19 336 PRO B C 1
ATOM 10591 O O . PRO B 1 336 ? -18.266 -61.125 -8.117 1 85.19 336 PRO B O 1
ATOM 10594 N N . ASN B 1 337 ? -18.656 -63.312 -8.758 1 82.56 337 ASN B N 1
ATOM 10595 C CA . ASN B 1 337 ? -17.375 -63.75 -8.219 1 82.56 337 ASN B CA 1
ATOM 10596 C C . ASN B 1 337 ? -16.203 -63.125 -8.992 1 82.56 337 ASN B C 1
ATOM 10598 O O . ASN B 1 337 ? -15.195 -62.75 -8.406 1 82.56 337 ASN B O 1
ATOM 10602 N N . GLU B 1 338 ? -16.422 -63.062 -10.25 1 87.5 338 GLU B N 1
ATOM 10603 C CA . GLU B 1 338 ? -15.414 -62.438 -11.094 1 87.5 338 GLU B CA 1
ATOM 10604 C C . GLU B 1 338 ? -15.312 -60.938 -10.82 1 87.5 338 GLU B C 1
ATOM 10606 O O . GLU B 1 338 ? -14.211 -60.375 -10.711 1 87.5 338 GLU B O 1
ATOM 10611 N N . LEU B 1 339 ? -16.375 -60.375 -10.578 1 88.25 339 LEU B N 1
ATOM 10612 C CA . LEU B 1 339 ? -16.422 -58.938 -10.367 1 88.25 339 LEU B CA 1
ATOM 10613 C C . LEU B 1 339 ? -15.742 -58.562 -9.055 1 88.25 339 LEU B C 1
ATOM 10615 O O . LEU B 1 339 ? -15.055 -57.531 -8.984 1 88.25 339 LEU B O 1
ATOM 10619 N N . LYS B 1 340 ? -15.969 -59.344 -8.117 1 87.62 340 LYS B N 1
ATOM 10620 C CA . LYS B 1 340 ? -15.336 -59.062 -6.832 1 87.62 340 LYS B CA 1
ATOM 10621 C C . LYS B 1 340 ? -13.812 -59.125 -6.941 1 87.62 340 LYS B C 1
ATOM 10623 O O . LYS B 1 340 ? -13.117 -58.25 -6.414 1 87.62 340 LYS B O 1
ATOM 10628 N N . SER B 1 341 ? -13.367 -60.125 -7.633 1 88.88 341 SER B N 1
ATOM 10629 C CA . SER B 1 341 ? -11.93 -60.25 -7.816 1 88.88 341 SER B CA 1
ATOM 10630 C C . SER B 1 341 ? -11.359 -59.094 -8.648 1 88.88 341 SER B C 1
ATOM 10632 O O . SER B 1 341 ? -10.273 -58.594 -8.367 1 88.88 341 SER B O 1
ATOM 10634 N N . ILE B 1 342 ? -12.047 -58.719 -9.578 1 90.31 342 ILE B N 1
ATOM 10635 C CA . ILE B 1 342 ? -11.617 -57.625 -10.461 1 90.31 342 ILE B CA 1
ATOM 10636 C C . ILE B 1 342 ? -11.594 -56.312 -9.695 1 90.31 342 ILE B C 1
ATOM 10638 O O . ILE B 1 342 ? -10.609 -55.562 -9.75 1 90.31 342 ILE B O 1
ATOM 10642 N N . LYS B 1 343 ? -12.602 -56.031 -8.969 1 86.81 343 LYS B N 1
ATOM 10643 C CA . LYS B 1 343 ? -12.672 -54.812 -8.195 1 86.81 343 LYS B CA 1
ATOM 10644 C C . LYS B 1 343 ? -11.562 -54.75 -7.156 1 86.81 343 LYS B C 1
ATOM 10646 O O . LYS B 1 343 ? -10.984 -53.656 -6.922 1 86.81 343 LYS B O 1
ATOM 10651 N N . ASN B 1 344 ? -11.289 -55.875 -6.59 1 88.69 344 ASN B N 1
ATOM 10652 C CA . ASN B 1 344 ? -10.211 -55.906 -5.605 1 88.69 344 ASN B CA 1
ATOM 10653 C C . ASN B 1 344 ? -8.867 -55.562 -6.238 1 88.69 344 ASN B C 1
ATOM 10655 O O . ASN B 1 344 ? -8.086 -54.781 -5.672 1 88.69 344 ASN B O 1
ATOM 10659 N N . TYR B 1 345 ? -8.703 -56.125 -7.352 1 90.12 345 TYR B N 1
ATOM 10660 C CA . TYR B 1 345 ? -7.453 -55.844 -8.055 1 90.12 345 TYR B CA 1
ATOM 10661 C C . TYR B 1 345 ? -7.367 -54.375 -8.477 1 90.12 345 TYR B C 1
ATOM 10663 O O . TYR B 1 345 ? -6.332 -53.75 -8.312 1 90.12 345 TYR B O 1
ATOM 10671 N N . MET B 1 346 ? -8.383 -53.906 -8.969 1 86.69 346 MET B N 1
ATOM 10672 C CA . MET B 1 346 ? -8.398 -52.531 -9.461 1 86.69 346 MET B CA 1
ATOM 10673 C C . MET B 1 346 ? -8.219 -51.531 -8.32 1 86.69 346 MET B C 1
ATOM 10675 O O . MET B 1 346 ? -7.508 -50.531 -8.469 1 86.69 346 MET B O 1
ATOM 10679 N N . ASN B 1 347 ? -8.797 -51.844 -7.266 1 82.62 347 ASN B N 1
ATOM 10680 C CA . ASN B 1 347 ? -8.648 -51 -6.098 1 82.62 347 ASN B CA 1
ATOM 10681 C C . ASN B 1 347 ? -7.215 -51 -5.574 1 82.62 347 ASN B C 1
ATOM 10683 O O . ASN B 1 347 ? -6.691 -49.969 -5.16 1 82.62 347 ASN B O 1
ATOM 10687 N N . GLN B 1 348 ? -6.688 -52.156 -5.625 1 82.81 348 GLN B N 1
ATOM 10688 C CA . GLN B 1 348 ? -5.312 -52.281 -5.164 1 82.81 348 GLN B CA 1
ATOM 10689 C C . GLN B 1 348 ? -4.359 -51.469 -6.035 1 82.81 348 GLN B C 1
ATOM 10691 O O . GLN B 1 348 ? -3.377 -50.906 -5.535 1 82.81 348 GLN B O 1
ATOM 10696 N N . LYS B 1 349 ? -4.719 -51.344 -7.297 1 84.06 349 LYS B N 1
ATOM 10697 C CA . LYS B 1 349 ? -3.854 -50.625 -8.227 1 84.06 349 LYS B CA 1
ATOM 10698 C C . LYS B 1 349 ? -4.332 -49.188 -8.422 1 84.06 349 LYS B C 1
ATOM 10700 O O . LYS B 1 349 ? -3.775 -48.469 -9.234 1 84.06 349 LYS B O 1
ATOM 10705 N N . ASN B 1 350 ? -5.27 -48.812 -7.637 1 79.62 350 ASN B N 1
ATOM 10706 C CA . ASN B 1 350 ? -5.855 -47.5 -7.742 1 79.62 350 ASN B CA 1
ATOM 10707 C C . ASN B 1 350 ? -6.297 -47.188 -9.172 1 79.62 350 ASN B C 1
ATOM 10709 O O . ASN B 1 350 ? -5.949 -46.125 -9.719 1 79.62 350 ASN B O 1
ATOM 10713 N N . GLU B 1 351 ? -6.883 -48.188 -9.789 1 85.44 351 GLU B N 1
ATOM 10714 C CA . GLU B 1 351 ? -7.422 -48.062 -11.141 1 85.44 351 GLU B CA 1
ATOM 10715 C C . GLU B 1 351 ? -8.945 -48.031 -11.125 1 85.44 351 GLU B C 1
ATOM 10717 O O . GLU B 1 351 ? -9.586 -48.625 -10.266 1 85.44 351 GLU B O 1
ATOM 10722 N N . ASP B 1 352 ? -9.445 -47.25 -12.023 1 83.56 352 ASP B N 1
ATOM 10723 C CA . ASP B 1 352 ? -10.891 -47.219 -12.25 1 83.56 352 ASP B CA 1
ATOM 10724 C C . ASP B 1 352 ? -11.258 -48.031 -13.5 1 83.56 352 ASP B C 1
ATOM 10726 O O . ASP B 1 352 ? -10.406 -48.25 -14.367 1 83.56 352 ASP B O 1
ATOM 10730 N N . ILE B 1 353 ? -12.492 -48.5 -13.547 1 86.25 353 ILE B N 1
ATOM 10731 C CA . ILE B 1 353 ? -12.945 -49.312 -14.664 1 86.25 353 ILE B CA 1
ATOM 10732 C C . ILE B 1 353 ? -13.641 -48.469 -15.703 1 86.25 353 ILE B C 1
ATOM 10734 O O . ILE B 1 353 ? -14.719 -47.906 -15.445 1 86.25 353 ILE B O 1
ATOM 10738 N N . SER B 1 354 ? -13.062 -48.312 -16.828 1 86.75 354 SER B N 1
ATOM 10739 C CA . SER B 1 354 ? -13.641 -47.531 -17.922 1 86.75 354 SER B CA 1
ATOM 10740 C C . SER B 1 354 ? -14.461 -48.406 -18.859 1 86.75 354 SER B C 1
ATOM 10742 O O . SER B 1 354 ? -15.398 -47.938 -19.5 1 86.75 354 SER B O 1
ATOM 10744 N N . TYR B 1 355 ? -14.047 -49.688 -19.047 1 89.56 355 TYR B N 1
ATOM 10745 C CA . TYR B 1 355 ? -14.75 -50.719 -19.812 1 89.56 355 TYR B CA 1
ATOM 10746 C C . TYR B 1 355 ? -14.57 -52.094 -19.203 1 89.56 355 TYR B C 1
ATOM 10748 O O . TYR B 1 355 ? -13.508 -52.406 -18.656 1 89.56 355 TYR B O 1
ATOM 10756 N N . ILE B 1 356 ? -15.586 -52.844 -19.25 1 90.19 356 ILE B N 1
ATOM 10757 C CA . ILE B 1 356 ? -15.508 -54.219 -18.797 1 90.19 356 ILE B CA 1
ATOM 10758 C C . ILE B 1 356 ? -16.406 -55.094 -19.656 1 90.19 356 ILE B C 1
ATOM 10760 O O . ILE B 1 356 ? -17.531 -54.719 -19.984 1 90.19 356 ILE B O 1
ATOM 10764 N N . GLY B 1 357 ? -15.859 -56.156 -20.219 1 90.06 357 GLY B N 1
ATOM 10765 C CA . GLY B 1 357 ? -16.641 -57.062 -21.047 1 90.06 357 GLY B CA 1
ATOM 10766 C C . GLY B 1 357 ? -15.945 -58.406 -21.281 1 90.06 357 GLY B C 1
ATOM 10767 O O . GLY B 1 357 ? -14.758 -58.562 -21 1 90.06 357 GLY B O 1
ATOM 10768 N N . TYR B 1 358 ? -16.734 -59.375 -21.75 1 90.69 358 TYR B N 1
ATOM 10769 C CA . TYR B 1 358 ? -16.188 -60.719 -22.062 1 90.69 358 TYR B CA 1
ATOM 10770 C C . TYR B 1 358 ? -15.555 -60.719 -23.453 1 90.69 358 TYR B C 1
ATOM 10772 O O . TYR B 1 358 ? -16.062 -60.062 -24.375 1 90.69 358 TYR B O 1
ATOM 10780 N N . ILE B 1 359 ? -14.445 -61.406 -23.547 1 92.12 359 ILE B N 1
ATOM 10781 C CA . ILE B 1 359 ? -13.781 -61.594 -24.844 1 92.12 359 ILE B CA 1
ATOM 10782 C C . ILE B 1 359 ? -13.414 -63.062 -25 1 92.12 359 ILE B C 1
ATOM 10784 O O . ILE B 1 359 ? -13.391 -63.844 -24.031 1 92.12 359 ILE B O 1
ATOM 10788 N N . GLN B 1 360 ? -13.273 -63.469 -26.266 1 91.69 360 GLN B N 1
ATOM 10789 C CA . GLN B 1 360 ? -12.805 -64.812 -26.562 1 91.69 360 GLN B CA 1
ATOM 10790 C C . GLN B 1 360 ? -11.344 -64.812 -27.016 1 91.69 360 GLN B C 1
ATOM 10792 O O . GLN B 1 360 ? -11.039 -64.375 -28.141 1 91.69 360 GLN B O 1
ATOM 10797 N N . LYS B 1 361 ? -10.516 -65.25 -26.172 1 89.75 361 LYS B N 1
ATOM 10798 C CA . LYS B 1 361 ? -9.086 -65.25 -26.484 1 89.75 361 LYS B CA 1
ATOM 10799 C C . LYS B 1 361 ? -8.727 -66.438 -27.344 1 89.75 361 LYS B C 1
ATOM 10801 O O . LYS B 1 361 ? -9.203 -67.562 -27.094 1 89.75 361 LYS B O 1
ATOM 10806 N N . ASN B 1 362 ? -7.965 -66.188 -28.375 1 80.75 362 ASN B N 1
ATOM 10807 C CA . ASN B 1 362 ? -7.523 -67.312 -29.219 1 80.75 362 ASN B CA 1
ATOM 10808 C C . ASN B 1 362 ? -6.445 -68.125 -28.531 1 80.75 362 ASN B C 1
ATOM 10810 O O . ASN B 1 362 ? -5.332 -67.688 -28.312 1 80.75 362 ASN B O 1
ATOM 10814 N N . GLY B 1 363 ? -6.879 -69.25 -27.844 1 71.38 363 GLY B N 1
ATOM 10815 C CA . GLY B 1 363 ? -5.93 -70.125 -27.188 1 71.38 363 GLY B CA 1
ATOM 10816 C C . GLY B 1 363 ? -5.48 -71.312 -28.078 1 71.38 363 GLY B C 1
ATOM 10817 O O . GLY B 1 363 ? -5.969 -71.438 -29.203 1 71.38 363 GLY B O 1
ATOM 10818 N N . LYS B 1 364 ? -4.332 -72.125 -27.719 1 71.56 364 LYS B N 1
ATOM 10819 C CA . LYS B 1 364 ? -3.793 -73.25 -28.453 1 71.56 364 LYS B CA 1
ATOM 10820 C C . LYS B 1 364 ? -4.871 -74.312 -28.703 1 71.56 364 LYS B C 1
ATOM 10822 O O . LYS B 1 364 ? -4.871 -74.938 -29.75 1 71.56 364 LYS B O 1
ATOM 10827 N N . ARG B 1 365 ? -5.836 -74.562 -27.625 1 75.81 365 ARG B N 1
ATOM 10828 C CA . ARG B 1 365 ? -6.824 -75.688 -27.703 1 75.81 365 ARG B CA 1
ATOM 10829 C C . ARG B 1 365 ? -8.195 -75.125 -28.078 1 75.81 365 ARG B C 1
ATOM 10831 O O . ARG B 1 365 ? -9.219 -75.75 -27.828 1 75.81 365 ARG B O 1
ATOM 10838 N N . GLY B 1 366 ? -8.227 -73.812 -28.594 1 79.75 366 GLY B N 1
ATOM 10839 C CA . GLY B 1 366 ? -9.469 -73.125 -28.984 1 79.75 366 GLY B CA 1
ATOM 10840 C C . GLY B 1 366 ? -9.703 -71.812 -28.25 1 79.75 366 GLY B C 1
ATOM 10841 O O . GLY B 1 366 ? -8.875 -71.375 -27.453 1 79.75 366 GLY B O 1
ATOM 10842 N N . PRO B 1 367 ? -10.891 -71.188 -28.531 1 86.12 367 PRO B N 1
ATOM 10843 C CA . PRO B 1 367 ? -11.211 -69.938 -27.922 1 86.12 367 PRO B CA 1
ATOM 10844 C C . PRO B 1 367 ? -11.547 -70.062 -26.438 1 86.12 367 PRO B C 1
ATOM 10846 O O . PRO B 1 367 ? -12.25 -71 -26.031 1 86.12 367 PRO B O 1
ATOM 10849 N N . VAL B 1 368 ? -10.859 -69.375 -25.578 1 88.62 368 VAL B N 1
ATOM 10850 C CA . VAL B 1 368 ? -11.086 -69.375 -24.125 1 88.62 368 VAL B CA 1
ATOM 10851 C C . VAL B 1 368 ? -11.742 -68.062 -23.719 1 88.62 368 VAL B C 1
ATOM 10853 O O . VAL B 1 368 ? -11.273 -67 -24.094 1 88.62 368 VAL B O 1
ATOM 10856 N N . LYS B 1 369 ? -12.75 -68.125 -22.891 1 89.75 369 LYS B N 1
ATOM 10857 C CA . LYS B 1 369 ? -13.477 -66.938 -22.422 1 89.75 369 LYS B CA 1
ATOM 10858 C C . LYS B 1 369 ? -12.695 -66.25 -21.328 1 89.75 369 LYS B C 1
ATOM 10860 O O . LYS B 1 369 ? -12.172 -66.875 -20.406 1 89.75 369 LYS B O 1
ATOM 10865 N N . ARG B 1 370 ? -12.5 -64.938 -21.516 1 92.25 370 ARG B N 1
ATOM 10866 C CA . ARG B 1 370 ? -11.82 -64.062 -20.562 1 92.25 370 ARG B CA 1
ATOM 10867 C C . ARG B 1 370 ? -12.586 -62.75 -20.359 1 92.25 370 ARG B C 1
ATOM 10869 O O . ARG B 1 370 ? -13.484 -62.406 -21.141 1 92.25 370 ARG B O 1
ATOM 10876 N N . VAL B 1 371 ? -12.219 -62.062 -19.234 1 92.81 371 VAL B N 1
ATOM 10877 C CA . VAL B 1 371 ? -12.781 -60.75 -19 1 92.81 371 VAL B CA 1
ATOM 10878 C C . VAL B 1 371 ? -11.742 -59.656 -19.297 1 92.81 371 VAL B C 1
ATOM 10880 O O . VAL B 1 371 ? -10.617 -59.719 -18.797 1 92.81 371 VAL B O 1
ATOM 10883 N N . LEU B 1 372 ? -12.055 -58.812 -20.188 1 93.81 372 LEU B N 1
ATOM 10884 C CA . LEU B 1 372 ? -11.195 -57.656 -20.5 1 93.81 372 LEU B CA 1
ATOM 10885 C C . LEU B 1 372 ? -11.648 -56.406 -19.75 1 93.81 372 LEU B C 1
ATOM 10887 O O . LEU B 1 372 ? -12.836 -56.094 -19.766 1 93.81 372 LEU B O 1
ATOM 10891 N N . VAL B 1 373 ? -10.719 -55.844 -19.031 1 93.38 373 VAL B N 1
ATOM 10892 C CA . VAL B 1 373 ? -11 -54.594 -18.328 1 93.38 373 VAL B CA 1
ATOM 10893 C C . VAL B 1 373 ? -10.062 -53.5 -18.812 1 93.38 373 VAL B C 1
ATOM 10895 O O . VAL B 1 373 ? -8.844 -53.688 -18.859 1 93.38 373 VAL B O 1
ATOM 10898 N N . VAL B 1 374 ? -10.664 -52.469 -19.328 1 92.62 374 VAL B N 1
ATOM 10899 C CA . VAL B 1 374 ? -9.898 -51.25 -19.625 1 92.62 374 VAL B CA 1
ATOM 10900 C C . VAL B 1 374 ? -9.992 -50.281 -18.453 1 92.62 374 VAL B C 1
ATOM 10902 O O . VAL B 1 374 ? -11.078 -49.812 -18.125 1 92.62 374 VAL B O 1
ATOM 10905 N N . GLY B 1 375 ? -8.867 -50.062 -17.828 1 90 375 GLY B N 1
ATOM 10906 C CA . GLY B 1 375 ? -8.812 -49.125 -16.719 1 90 375 GLY B CA 1
ATOM 10907 C C . GLY B 1 375 ? -8.461 -47.719 -17.156 1 90 375 GLY B C 1
ATOM 10908 O O . GLY B 1 375 ? -8.664 -47.344 -18.328 1 90 375 GLY B O 1
ATOM 10909 N N . THR B 1 376 ? -7.969 -46.938 -16.156 1 88.69 376 THR B N 1
ATOM 10910 C CA . THR B 1 376 ? -7.57 -45.562 -16.438 1 88.69 376 THR B CA 1
ATOM 10911 C C . THR B 1 376 ? -6.18 -45.5 -17.062 1 88.69 376 THR B C 1
ATOM 10913 O O . THR B 1 376 ? -5.867 -44.594 -17.844 1 88.69 376 THR B O 1
ATOM 10916 N N . ASN B 1 377 ? -5.406 -46.469 -16.688 1 91.88 377 ASN B N 1
ATOM 10917 C CA . ASN B 1 377 ? -4.035 -46.469 -17.188 1 91.88 377 ASN B CA 1
ATOM 10918 C C . ASN B 1 377 ? -3.627 -47.812 -17.766 1 91.88 377 ASN B C 1
ATOM 10920 O O . ASN B 1 377 ? -2.617 -47.938 -18.469 1 91.88 377 ASN B O 1
ATOM 10924 N N . LYS B 1 378 ? -4.445 -48.812 -17.453 1 93.25 378 LYS B N 1
ATOM 10925 C CA . LYS B 1 378 ? -4.035 -50.188 -17.781 1 93.25 378 LYS B CA 1
ATOM 10926 C C . LYS B 1 378 ? -5.148 -50.938 -18.5 1 93.25 378 LYS B C 1
ATOM 10928 O O . LYS B 1 378 ? -6.32 -50.531 -18.422 1 93.25 378 LYS B O 1
ATOM 10933 N N . VAL B 1 379 ? -4.719 -51.906 -19.281 1 94.62 379 VAL B N 1
ATOM 10934 C CA . VAL B 1 379 ? -5.609 -52.906 -19.844 1 94.62 379 VAL B CA 1
ATOM 10935 C C . VAL B 1 379 ? -5.312 -54.281 -19.234 1 94.62 379 VAL B C 1
ATOM 10937 O O . VAL B 1 379 ? -4.172 -54.75 -19.25 1 94.62 379 VAL B O 1
ATOM 10940 N N . ILE B 1 380 ? -6.383 -54.875 -18.672 1 94.62 380 ILE B N 1
ATOM 10941 C CA . ILE B 1 380 ? -6.168 -56.062 -17.891 1 94.62 380 ILE B CA 1
ATOM 10942 C C . ILE B 1 380 ? -7.137 -57.156 -18.344 1 94.62 380 ILE B C 1
ATOM 10944 O O . ILE B 1 380 ? -8.281 -56.875 -18.719 1 94.62 380 ILE B O 1
ATOM 10948 N N . THR B 1 381 ? -6.652 -58.375 -18.344 1 94 381 THR B N 1
ATOM 10949 C CA . THR B 1 381 ? -7.5 -59.531 -18.609 1 94 381 THR B CA 1
ATOM 10950 C C . THR B 1 381 ? -7.566 -60.469 -17.406 1 94 381 THR B C 1
ATOM 10952 O O . THR B 1 381 ? -6.578 -60.625 -16.688 1 94 381 THR B O 1
ATOM 10955 N N . PHE B 1 382 ? -8.727 -60.969 -17.219 1 93.69 382 PHE B N 1
ATOM 10956 C CA . PHE B 1 382 ? -8.953 -61.906 -16.109 1 93.69 382 PHE B CA 1
ATOM 10957 C C . PHE B 1 382 ? -9.5 -63.219 -16.609 1 93.69 382 PHE B C 1
ATOM 10959 O O . PHE B 1 382 ? -10.219 -63.281 -17.625 1 93.69 382 PHE B O 1
ATOM 10966 N N . LYS B 1 383 ? -9.211 -64.25 -15.898 1 89.94 383 LYS B N 1
ATOM 10967 C CA . LYS B 1 383 ? -9.766 -65.562 -16.234 1 89.94 383 LYS B CA 1
ATOM 10968 C C . LYS B 1 383 ? -11.219 -65.688 -15.781 1 89.94 383 LYS B C 1
ATOM 10970 O O . LYS B 1 383 ? -11.594 -65.188 -14.734 1 89.94 383 LYS B O 1
ATOM 10975 N N . HIS B 1 384 ? -12.062 -66.25 -16.609 1 81.81 384 HIS B N 1
ATOM 10976 C CA . HIS B 1 384 ? -13.5 -66.312 -16.375 1 81.81 384 HIS B CA 1
ATOM 10977 C C . HIS B 1 384 ? -13.812 -67.25 -15.211 1 81.81 384 HIS B C 1
ATOM 10979 O O . HIS B 1 384 ? -14.836 -67.125 -14.539 1 81.81 384 HIS B O 1
ATOM 10985 N N . THR B 1 385 ? -12.969 -68.312 -14.875 1 72.94 385 THR B N 1
ATOM 10986 C CA . THR B 1 385 ? -13.352 -69.375 -13.914 1 72.94 385 THR B CA 1
ATOM 10987 C C . THR B 1 385 ? -13.164 -68.875 -12.484 1 72.94 385 THR B C 1
ATOM 10989 O O . THR B 1 385 ? -14.016 -69.125 -11.625 1 72.94 385 THR B O 1
ATOM 10992 N N . ASN B 1 386 ? -12.062 -68.125 -12.125 1 73.31 386 ASN B N 1
ATOM 10993 C CA . ASN B 1 386 ? -11.766 -67.812 -10.734 1 73.31 386 ASN B CA 1
ATOM 10994 C C . ASN B 1 386 ? -11.391 -66.312 -10.594 1 73.31 386 ASN B C 1
ATOM 10996 O O . ASN B 1 386 ? -11.086 -65.875 -9.492 1 73.31 386 ASN B O 1
ATOM 11000 N N . GLY B 1 387 ? -11.586 -65.562 -11.656 1 78.25 387 GLY B N 1
ATOM 11001 C CA . GLY B 1 387 ? -11.25 -64.125 -11.562 1 78.25 387 GLY B CA 1
ATOM 11002 C C . GLY B 1 387 ? -9.773 -63.875 -11.383 1 78.25 387 GLY B C 1
ATOM 11003 O O . GLY B 1 387 ? -9.375 -62.812 -10.922 1 78.25 387 GLY B O 1
ATOM 11004 N N . LYS B 1 388 ? -8.984 -64.875 -11.664 1 87.5 388 LYS B N 1
ATOM 11005 C CA . LYS B 1 388 ? -7.539 -64.75 -11.531 1 87.5 388 LYS B CA 1
ATOM 11006 C C . LYS B 1 388 ? -6.977 -63.812 -12.625 1 87.5 388 LYS B C 1
ATOM 11008 O O . LYS B 1 388 ? -7.484 -63.812 -13.75 1 87.5 388 LYS B O 1
ATOM 11013 N N . LEU B 1 389 ? -5.906 -63.094 -12.258 1 91.56 389 LEU B N 1
ATOM 11014 C CA . LEU B 1 389 ? -5.281 -62.156 -13.164 1 91.56 389 LEU B CA 1
ATOM 11015 C C . LEU B 1 389 ? -4.652 -62.844 -14.359 1 91.56 389 LEU B C 1
ATOM 11017 O O . LEU B 1 389 ? -3.982 -63.875 -14.203 1 91.56 389 LEU B O 1
ATOM 11021 N N . GLY B 1 390 ? -4.984 -62.5 -15.547 1 90.75 390 GLY B N 1
ATOM 11022 C CA . GLY B 1 390 ? -4.316 -62.938 -16.766 1 90.75 390 GLY B CA 1
ATOM 11023 C C . GLY B 1 390 ? -3.113 -62.094 -17.125 1 90.75 390 GLY B C 1
ATOM 11024 O O . GLY B 1 390 ? -2.008 -62.344 -16.641 1 90.75 390 GLY B O 1
ATOM 11025 N N . ARG B 1 391 ? -3.35 -61.094 -17.922 1 91.75 391 ARG B N 1
ATOM 11026 C CA . ARG B 1 391 ? -2.312 -60.156 -18.359 1 91.75 391 ARG B CA 1
ATOM 11027 C C . ARG B 1 391 ? -2.646 -58.719 -17.953 1 91.75 391 ARG B C 1
ATOM 11029 O O . ARG B 1 391 ? -3.818 -58.344 -17.906 1 91.75 391 ARG B O 1
ATOM 11036 N N . ASP B 1 392 ? -1.658 -58.062 -17.531 1 91.75 392 ASP B N 1
ATOM 11037 C CA . ASP B 1 392 ? -1.783 -56.656 -17.172 1 91.75 392 ASP B CA 1
ATOM 11038 C C . ASP B 1 392 ? -0.761 -55.812 -17.922 1 91.75 392 ASP B C 1
ATOM 11040 O O . ASP B 1 392 ? 0.426 -56.156 -17.953 1 91.75 392 ASP B O 1
ATOM 11044 N N . GLY B 1 393 ? -1.176 -54.875 -18.688 1 93.88 393 GLY B N 1
ATOM 11045 C CA . GLY B 1 393 ? -0.294 -54 -19.438 1 93.88 393 GLY B CA 1
ATOM 11046 C C . GLY B 1 393 ? -0.664 -52.531 -19.312 1 93.88 393 GLY B C 1
ATOM 11047 O O . GLY B 1 393 ? -1.838 -52.188 -19.422 1 93.88 393 GLY B O 1
ATOM 11048 N N . HIS B 1 394 ? 0.338 -51.656 -19.031 1 94.38 394 HIS B N 1
ATOM 11049 C CA . HIS B 1 394 ? 0.128 -50.219 -19.031 1 94.38 394 HIS B CA 1
ATOM 11050 C C . HIS B 1 394 ? -0.04 -49.688 -20.438 1 94.38 394 HIS B C 1
ATOM 11052 O O . HIS B 1 394 ? 0.575 -50.188 -21.375 1 94.38 394 HIS B O 1
ATOM 11058 N N . LEU B 1 395 ? -0.742 -48.656 -20.609 1 93 395 LEU B N 1
ATOM 11059 C CA . LEU B 1 395 ? -1.063 -48.094 -21.906 1 93 395 LEU B CA 1
ATOM 11060 C C . LEU B 1 395 ? 0.198 -47.594 -22.609 1 93 395 LEU B C 1
ATOM 11062 O O . LEU B 1 395 ? 0.265 -47.594 -23.844 1 93 395 LEU B O 1
ATOM 11066 N N . LEU B 1 396 ? 1.183 -47.219 -21.875 1 92.38 396 LEU B N 1
ATOM 11067 C CA . LEU B 1 396 ? 2.428 -46.75 -22.469 1 92.38 396 LEU B CA 1
ATOM 11068 C C . LEU B 1 396 ? 3.195 -47.875 -23.125 1 92.38 396 LEU B C 1
ATOM 11070 O O . LEU B 1 396 ? 4.043 -47.656 -23.984 1 92.38 396 LEU B O 1
ATOM 11074 N N . ASP B 1 397 ? 2.904 -49.062 -22.688 1 93.56 397 ASP B N 1
ATOM 11075 C CA . ASP B 1 397 ? 3.574 -50.219 -23.25 1 93.56 397 ASP B CA 1
ATOM 11076 C C . ASP B 1 397 ? 2.791 -50.812 -24.422 1 93.56 397 ASP B C 1
ATOM 11078 O O . ASP B 1 397 ? 3.236 -51.75 -25.078 1 93.56 397 ASP B O 1
ATOM 11082 N N . LEU B 1 398 ? 1.63 -50.25 -24.703 1 94.75 398 LEU B N 1
ATOM 11083 C CA . LEU B 1 398 ? 0.831 -50.656 -25.844 1 94.75 398 LEU B CA 1
ATOM 11084 C C . LEU B 1 398 ? 1.403 -50.094 -27.141 1 94.75 398 LEU B C 1
ATOM 11086 O O . LEU B 1 398 ? 1.293 -48.906 -27.406 1 94.75 398 LEU B O 1
ATOM 11090 N N . VAL B 1 399 ? 1.933 -50.906 -28 1 94 399 VAL B N 1
ATOM 11091 C CA . VAL B 1 399 ? 2.674 -50.469 -29.172 1 94 399 VAL B CA 1
ATOM 11092 C C . VAL B 1 399 ? 1.729 -50.375 -30.375 1 94 399 VAL B C 1
ATOM 11094 O O . VAL B 1 399 ? 1.876 -49.5 -31.219 1 94 399 VAL B O 1
ATOM 11097 N N . GLU B 1 400 ? 0.798 -51.406 -30.344 1 94.69 400 GLU B N 1
ATOM 11098 C CA . GLU B 1 400 ? -0.037 -51.5 -31.531 1 94.69 400 GLU B CA 1
ATOM 11099 C C . GLU B 1 400 ? -1.396 -52.125 -31.219 1 94.69 400 GLU B C 1
ATOM 11101 O O . GLU B 1 400 ? -1.493 -53.031 -30.391 1 94.69 400 GLU B O 1
ATOM 11106 N N . ILE B 1 401 ? -2.432 -51.531 -31.859 1 95.31 401 ILE B N 1
ATOM 11107 C CA . ILE B 1 401 ? -3.754 -52.156 -31.906 1 95.31 401 ILE B CA 1
ATOM 11108 C C . ILE B 1 401 ? -4.062 -52.625 -33.312 1 95.31 401 ILE B C 1
ATOM 11110 O O . ILE B 1 401 ? -4.109 -51.812 -34.25 1 95.31 401 ILE B O 1
ATOM 11114 N N . ASN B 1 402 ? -4.164 -53.906 -33.438 1 95.06 402 ASN B N 1
ATOM 11115 C CA . ASN B 1 402 ? -4.473 -54.531 -34.719 1 95.06 402 ASN B CA 1
ATOM 11116 C C . ASN B 1 402 ? -5.875 -55.125 -34.75 1 95.06 402 ASN B C 1
ATOM 11118 O O . ASN B 1 402 ? -6.18 -56.031 -33.969 1 95.06 402 ASN B O 1
ATOM 11122 N N . SER B 1 403 ? -6.766 -54.562 -35.594 1 94.69 403 SER B N 1
ATOM 11123 C CA . SER B 1 403 ? -8.133 -55.062 -35.781 1 94.69 403 SER B CA 1
ATOM 11124 C C . SER B 1 403 ? -8.5 -55.188 -37.25 1 94.69 403 SER B C 1
ATOM 11126 O O . SER B 1 403 ? -9.031 -54.25 -37.844 1 94.69 403 SER B O 1
ATOM 11128 N N . PRO B 1 404 ? -8.219 -56.438 -37.781 1 91.81 404 PRO B N 1
ATOM 11129 C CA . PRO B 1 404 ? -8.484 -56.625 -39.188 1 91.81 404 PRO B CA 1
ATOM 11130 C C . PRO B 1 404 ? -9.977 -56.688 -39.531 1 91.81 404 PRO B C 1
ATOM 11132 O O . PRO B 1 404 ? -10.367 -56.5 -40.656 1 91.81 404 PRO B O 1
ATOM 11135 N N . SER B 1 405 ? -10.742 -57.094 -38.562 1 88.12 405 SER B N 1
ATOM 11136 C CA . SER B 1 405 ? -12.188 -57.125 -38.75 1 88.12 405 SER B CA 1
ATOM 11137 C C . SER B 1 405 ? -12.906 -56.562 -37.5 1 88.12 405 SER B C 1
ATOM 11139 O O . SER B 1 405 ? -12.297 -56.406 -36.469 1 88.12 405 SER B O 1
ATOM 11141 N N . GLY B 1 406 ? -14.164 -56.25 -37.656 1 88.62 406 GLY B N 1
ATOM 11142 C CA . GLY B 1 406 ? -14.945 -55.688 -36.562 1 88.62 406 GLY B CA 1
ATOM 11143 C C . GLY B 1 406 ? -15.109 -56.688 -35.406 1 88.62 406 GLY B C 1
ATOM 11144 O O . GLY B 1 406 ? -15.633 -56.344 -34.344 1 88.62 406 GLY B O 1
ATOM 11145 N N . GLN B 1 407 ? -14.602 -57.875 -35.531 1 90 407 GLN B N 1
ATOM 11146 C CA . GLN B 1 407 ? -14.805 -58.906 -34.5 1 90 407 GLN B CA 1
ATOM 11147 C C . GLN B 1 407 ? -13.477 -59.406 -33.969 1 90 407 GLN B C 1
ATOM 11149 O O . GLN B 1 407 ? -13.445 -60.156 -32.969 1 90 407 GLN B O 1
ATOM 11154 N N . GLN B 1 408 ? -12.445 -59 -34.594 1 92.81 408 GLN B N 1
ATOM 11155 C CA . GLN B 1 408 ? -11.125 -59.438 -34.188 1 92.81 408 GLN B CA 1
ATOM 11156 C C . GLN B 1 408 ? -10.312 -58.281 -33.625 1 92.81 408 GLN B C 1
ATOM 11158 O O . GLN B 1 408 ? -10.305 -57.188 -34.188 1 92.81 408 GLN B O 1
ATOM 11163 N N . LEU B 1 409 ? -9.695 -58.469 -32.469 1 93.81 409 LEU B N 1
ATOM 11164 C CA . LEU B 1 409 ? -8.914 -57.438 -31.812 1 93.81 409 LEU B CA 1
ATOM 11165 C C . LEU B 1 409 ? -7.598 -58 -31.281 1 93.81 409 LEU B C 1
ATOM 11167 O O . LEU B 1 409 ? -7.586 -58.969 -30.531 1 93.81 409 LEU B O 1
ATOM 11171 N N . ASP B 1 410 ? -6.496 -57.469 -31.688 1 94.88 410 ASP B N 1
ATOM 11172 C CA . ASP B 1 410 ? -5.168 -57.812 -31.188 1 94.88 410 ASP B CA 1
ATOM 11173 C C . ASP B 1 410 ? -4.496 -56.594 -30.547 1 94.88 410 ASP B C 1
ATOM 11175 O O . ASP B 1 410 ? -4.164 -55.625 -31.234 1 94.88 410 ASP B O 1
ATOM 11179 N N . LEU B 1 411 ? -4.328 -56.656 -29.234 1 95.38 411 LEU B N 1
ATOM 11180 C CA . LEU B 1 411 ? -3.594 -55.625 -28.5 1 95.38 411 LEU B CA 1
ATOM 11181 C C . LEU B 1 411 ? -2.146 -56.062 -28.281 1 95.38 411 LEU B C 1
ATOM 11183 O O . LEU B 1 411 ? -1.878 -57 -27.531 1 95.38 411 LEU B O 1
ATOM 11187 N N . ILE B 1 412 ? -1.223 -55.438 -28.922 1 95.88 412 ILE B N 1
ATOM 11188 C CA . ILE B 1 412 ? 0.186 -55.812 -28.875 1 95.88 412 ILE B CA 1
ATOM 11189 C C . ILE B 1 412 ? 0.934 -54.906 -27.906 1 95.88 412 ILE B C 1
ATOM 11191 O O . ILE B 1 412 ? 1.123 -53.719 -28.188 1 95.88 412 ILE B O 1
ATOM 11195 N N . PHE B 1 413 ? 1.313 -55.438 -26.781 1 95.25 413 PHE B N 1
ATOM 11196 C CA . PHE B 1 413 ? 2.133 -54.719 -25.812 1 95.25 413 PHE B CA 1
ATOM 11197 C C . PHE B 1 413 ? 3.611 -55.031 -26.016 1 95.25 413 PHE B C 1
ATOM 11199 O O . PHE B 1 413 ? 3.959 -55.938 -26.766 1 95.25 413 PHE B O 1
ATOM 11206 N N . LYS B 1 414 ? 4.527 -54.281 -25.422 1 92.31 414 LYS B N 1
ATOM 11207 C CA . LYS B 1 414 ? 5.965 -54.5 -25.531 1 92.31 414 LYS B CA 1
ATOM 11208 C C . LYS B 1 414 ? 6.348 -55.906 -25.047 1 92.31 414 LYS B C 1
ATOM 11210 O O . LYS B 1 414 ? 7.199 -56.562 -25.656 1 92.31 414 LYS B O 1
ATOM 11215 N N . ARG B 1 415 ? 5.652 -56.438 -23.969 1 92.12 415 ARG B N 1
ATOM 11216 C CA . ARG B 1 415 ? 6.074 -57.688 -23.328 1 92.12 415 ARG B CA 1
ATOM 11217 C C . ARG B 1 415 ? 5.125 -58.812 -23.656 1 92.12 415 ARG B C 1
ATOM 11219 O O . ARG B 1 415 ? 5.465 -60 -23.484 1 92.12 415 ARG B O 1
ATOM 11226 N N . HIS B 1 416 ? 3.84 -58.438 -24.062 1 91.88 416 HIS B N 1
ATOM 11227 C CA . HIS B 1 416 ? 2.859 -59.469 -24.344 1 91.88 416 HIS B CA 1
ATOM 11228 C C . HIS B 1 416 ? 1.804 -58.969 -25.328 1 91.88 416 HIS B C 1
ATOM 11230 O O . HIS B 1 416 ? 1.828 -57.812 -25.75 1 91.88 416 HIS B O 1
ATOM 11236 N N . GLN B 1 417 ? 0.996 -59.906 -25.781 1 92.44 417 GLN B N 1
ATOM 11237 C CA . GLN B 1 417 ? -0.093 -59.562 -26.703 1 92.44 417 GLN B CA 1
ATOM 11238 C C . GLN B 1 417 ? -1.403 -60.219 -26.25 1 92.44 417 GLN B C 1
ATOM 11240 O O . GLN B 1 417 ? -1.399 -61.281 -25.625 1 92.44 417 GLN B O 1
ATOM 11245 N N . ILE B 1 418 ? -2.467 -59.562 -26.484 1 92.12 418 ILE B N 1
ATOM 11246 C CA . ILE B 1 418 ? -3.814 -60.062 -26.219 1 92.12 418 ILE B CA 1
ATOM 11247 C C . ILE B 1 418 ? -4.582 -60.188 -27.547 1 92.12 418 ILE B C 1
ATOM 11249 O O . ILE B 1 418 ? -5.074 -59.188 -28.078 1 92.12 418 ILE B O 1
ATOM 11253 N N . SER B 1 419 ? -4.641 -61.375 -28 1 91.62 419 SER B N 1
ATOM 11254 C CA . SER B 1 419 ? -5.41 -61.656 -29.219 1 91.62 419 SER B CA 1
ATOM 11255 C C . SER B 1 419 ? -6.789 -62.219 -28.875 1 91.62 419 SER B C 1
ATOM 11257 O O . SER B 1 419 ? -6.902 -63.25 -28.219 1 91.62 419 SER B O 1
ATOM 11259 N N . SER B 1 420 ? -7.828 -61.469 -29.359 1 91.75 420 SER B N 1
ATOM 11260 C CA . SER B 1 420 ? -9.172 -61.875 -28.953 1 91.75 420 SER B CA 1
ATOM 11261 C C . SER B 1 420 ? -10.203 -61.531 -30.016 1 91.75 420 SER B C 1
ATOM 11263 O O . SER B 1 420 ? -9.898 -60.781 -30.953 1 91.75 420 SER B O 1
ATOM 11265 N N . THR B 1 421 ? -11.32 -62.188 -29.875 1 91.31 421 THR B N 1
ATOM 11266 C CA . THR B 1 421 ? -12.5 -61.844 -30.656 1 91.31 421 THR B CA 1
ATOM 11267 C C . THR B 1 421 ? -13.609 -61.312 -29.766 1 91.31 421 THR B C 1
ATOM 11269 O O . THR B 1 421 ? -13.773 -61.75 -28.641 1 91.31 421 THR B O 1
ATOM 11272 N N . SER B 1 422 ? -14.188 -60.219 -30.219 1 89.5 422 SER B N 1
ATOM 11273 C CA . SER B 1 422 ? -15.273 -59.625 -29.453 1 89.5 422 SER B CA 1
ATOM 11274 C C . SER B 1 422 ? -16.219 -58.844 -30.375 1 89.5 422 SER B C 1
ATOM 11276 O O . SER B 1 422 ? -15.82 -58.375 -31.438 1 89.5 422 SER B O 1
ATOM 11278 N N . GLU B 1 423 ? -17.516 -58.781 -29.953 1 84.75 423 GLU B N 1
ATOM 11279 C CA . GLU B 1 423 ? -18.5 -58 -30.688 1 84.75 423 GLU B CA 1
ATOM 11280 C C . GLU B 1 423 ? -18.328 -56.5 -30.406 1 84.75 423 GLU B C 1
ATOM 11282 O O . GLU B 1 423 ? -18.812 -55.656 -31.172 1 84.75 423 GLU B O 1
ATOM 11287 N N . ASP B 1 424 ? -17.562 -56.25 -29.344 1 88.56 424 ASP B N 1
ATOM 11288 C CA . ASP B 1 424 ? -17.422 -54.844 -28.922 1 88.56 424 ASP B CA 1
ATOM 11289 C C . ASP B 1 424 ? -16.062 -54.312 -29.297 1 88.56 424 ASP B C 1
ATOM 11291 O O . ASP B 1 424 ? -15.516 -53.438 -28.609 1 88.56 424 ASP B O 1
ATOM 11295 N N . CYS B 1 425 ? -15.477 -54.812 -30.297 1 90.19 425 CYS B N 1
ATOM 11296 C CA . CYS B 1 425 ? -14.117 -54.438 -30.672 1 90.19 425 CYS B CA 1
ATOM 11297 C C . CYS B 1 425 ? -14 -52.938 -30.859 1 90.19 425 CYS B C 1
ATOM 11299 O O . CYS B 1 425 ? -13.094 -52.281 -30.312 1 90.19 425 CYS B O 1
ATOM 11301 N N . ASP B 1 426 ? -14.891 -52.344 -31.516 1 87.38 426 ASP B N 1
ATOM 11302 C CA . ASP B 1 426 ? -14.828 -50.906 -31.797 1 87.38 426 ASP B CA 1
ATOM 11303 C C . ASP B 1 426 ? -14.969 -50.062 -30.531 1 87.38 426 ASP B C 1
ATOM 11305 O O . ASP B 1 426 ? -14.336 -49.031 -30.391 1 87.38 426 ASP B O 1
ATOM 11309 N N . HIS B 1 427 ? -15.781 -50.531 -29.609 1 86.88 427 HIS B N 1
ATOM 11310 C CA . HIS B 1 427 ? -15.945 -49.844 -28.344 1 86.88 427 HIS B CA 1
ATOM 11311 C C . HIS B 1 427 ? -14.68 -49.906 -27.5 1 86.88 427 HIS B C 1
ATOM 11313 O O . HIS B 1 427 ? -14.281 -48.906 -26.875 1 86.88 427 HIS B O 1
ATOM 11319 N N . ILE B 1 428 ? -14.055 -51.062 -27.516 1 92.19 428 ILE B N 1
ATOM 11320 C CA . ILE B 1 428 ? -12.812 -51.25 -26.766 1 92.19 428 ILE B CA 1
ATOM 11321 C C . ILE B 1 428 ? -11.734 -50.312 -27.344 1 92.19 428 ILE B C 1
ATOM 11323 O O . ILE B 1 428 ? -11.055 -49.625 -26.594 1 92.19 428 ILE B O 1
ATOM 11327 N N . ILE B 1 429 ? -11.648 -50.344 -28.609 1 91.69 429 ILE B N 1
ATOM 11328 C CA . ILE B 1 429 ? -10.648 -49.531 -29.281 1 91.69 429 ILE B CA 1
ATOM 11329 C C . ILE B 1 429 ? -10.883 -48.031 -28.969 1 91.69 429 ILE B C 1
ATOM 11331 O O . ILE B 1 429 ? -9.945 -47.312 -28.625 1 91.69 429 ILE B O 1
ATOM 11335 N N . THR B 1 430 ? -12.094 -47.625 -29.031 1 84.81 430 THR B N 1
ATOM 11336 C CA . THR B 1 430 ? -12.43 -46.219 -28.766 1 84.81 430 THR B CA 1
ATOM 11337 C C . THR B 1 430 ? -12.117 -45.844 -27.312 1 84.81 430 THR B C 1
ATOM 11339 O O . THR B 1 430 ? -11.609 -44.781 -27.047 1 84.81 430 THR B O 1
ATOM 11342 N N . CYS B 1 431 ? -12.422 -46.719 -26.406 1 86.88 431 CYS B N 1
ATOM 11343 C CA . CYS B 1 431 ? -12.148 -46.5 -24.984 1 86.88 431 CYS B CA 1
ATOM 11344 C C . CYS B 1 431 ? -10.656 -46.312 -24.75 1 86.88 431 CYS B C 1
ATOM 11346 O O . CYS B 1 431 ? -10.242 -45.375 -24.078 1 86.88 431 CYS B O 1
ATOM 11348 N N . ILE B 1 432 ? -9.906 -47.156 -25.297 1 91.62 432 ILE B N 1
ATOM 11349 C CA . ILE B 1 432 ? -8.461 -47.094 -25.109 1 91.62 432 ILE B CA 1
ATOM 11350 C C . ILE B 1 432 ? -7.91 -45.812 -25.719 1 91.62 432 ILE B C 1
ATOM 11352 O O . ILE B 1 432 ? -7.098 -45.125 -25.094 1 91.62 432 ILE B O 1
ATOM 11356 N N . ARG B 1 433 ? -8.359 -45.5 -26.844 1 88.19 433 ARG B N 1
ATOM 11357 C CA . ARG B 1 433 ? -7.871 -44.312 -27.531 1 88.19 433 ARG B CA 1
ATOM 11358 C C . ARG B 1 433 ? -8.219 -43.062 -26.766 1 88.19 433 ARG B C 1
ATOM 11360 O O . ARG B 1 433 ? -7.41 -42.125 -26.688 1 88.19 433 ARG B O 1
ATOM 11367 N N . ARG B 1 434 ? -9.383 -42.969 -26.25 1 83.94 434 ARG B N 1
ATOM 11368 C CA . ARG B 1 434 ? -9.805 -41.812 -25.484 1 83.94 434 ARG B CA 1
ATOM 11369 C C . ARG B 1 434 ? -8.93 -41.625 -24.25 1 83.94 434 ARG B C 1
ATOM 11371 O O . ARG B 1 434 ? -8.523 -40.5 -23.938 1 83.94 434 ARG B O 1
ATOM 11378 N N . ILE B 1 435 ? -8.68 -42.656 -23.562 1 87.56 435 ILE B N 1
ATOM 11379 C CA . ILE B 1 435 ? -7.855 -42.594 -22.359 1 87.56 435 ILE B CA 1
ATOM 11380 C C . ILE B 1 435 ? -6.43 -42.188 -22.734 1 87.56 435 ILE B C 1
ATOM 11382 O O . ILE B 1 435 ? -5.816 -41.344 -22.062 1 87.56 435 ILE B O 1
ATOM 11386 N N . TYR B 1 436 ? -6.027 -42.781 -23.734 1 89 436 TYR B N 1
ATOM 11387 C CA . TYR B 1 436 ? -4.676 -42.5 -24.203 1 89 436 TYR B CA 1
ATOM 11388 C C . TYR B 1 436 ? -4.523 -41.031 -24.594 1 89 436 TYR B C 1
ATOM 11390 O O . TYR B 1 436 ? -3.547 -40.406 -24.219 1 89 436 TYR B O 1
ATOM 11398 N N . GLU B 1 437 ? -5.469 -40.562 -25.297 1 83.06 437 GLU B N 1
ATOM 11399 C CA . GLU B 1 437 ? -5.41 -39.188 -25.734 1 83.06 437 GLU B CA 1
ATOM 11400 C C . GLU B 1 437 ? -5.57 -38.219 -24.562 1 83.06 437 GLU B C 1
ATOM 11402 O O . GLU B 1 437 ? -5.016 -37.094 -24.594 1 83.06 437 GLU B O 1
ATOM 11407 N N . TYR B 1 438 ? -6.301 -38.625 -23.656 1 84.38 438 TYR B N 1
ATOM 11408 C CA . TYR B 1 438 ? -6.445 -37.781 -22.469 1 84.38 438 TYR B CA 1
ATOM 11409 C C . TYR B 1 438 ? -5.121 -37.625 -21.734 1 84.38 438 TYR B C 1
ATOM 11411 O O . TYR B 1 438 ? -4.77 -36.531 -21.266 1 84.38 438 TYR B O 1
ATOM 11419 N N . SER B 1 439 ? -4.375 -38.656 -21.641 1 89.06 439 SER B N 1
ATOM 11420 C CA . SER B 1 439 ? -3.156 -38.656 -20.844 1 89.06 439 SER B CA 1
ATOM 11421 C C . SER B 1 439 ? -1.958 -38.188 -21.656 1 89.06 439 SER B C 1
ATOM 11423 O O . SER B 1 439 ? -1.043 -37.562 -21.109 1 89.06 439 SER B O 1
ATOM 11425 N N . PHE B 1 440 ? -1.929 -38.5 -22.938 1 88.94 440 PHE B N 1
ATOM 11426 C CA . PHE B 1 440 ? -0.704 -38.281 -23.703 1 88.94 440 PHE B CA 1
ATOM 11427 C C . PHE B 1 440 ? -0.991 -37.469 -24.969 1 88.94 440 PHE B C 1
ATOM 11429 O O . PHE B 1 440 ? -0.414 -37.781 -26.031 1 88.94 440 PHE B O 1
ATOM 11436 N N . ASN B 1 441 ? -1.796 -36.562 -24.906 1 78 441 ASN B N 1
ATOM 11437 C CA . ASN B 1 441 ? -2.201 -35.812 -26.078 1 78 441 ASN B CA 1
ATOM 11438 C C . ASN B 1 441 ? -1.02 -35.062 -26.703 1 78 441 ASN B C 1
ATOM 11440 O O . ASN B 1 441 ? -0.874 -35.031 -27.922 1 78 441 ASN B O 1
ATOM 11444 N N . ASN B 1 442 ? -0.125 -34.531 -25.938 1 75.44 442 ASN B N 1
ATOM 11445 C CA . ASN B 1 442 ? 0.95 -33.656 -26.422 1 75.44 442 ASN B CA 1
ATOM 11446 C C . ASN B 1 442 ? 2.176 -34.469 -26.844 1 75.44 442 ASN B C 1
ATOM 11448 O O . ASN B 1 442 ? 3.172 -33.906 -27.297 1 75.44 442 ASN B O 1
ATOM 11452 N N . TRP B 1 443 ? 2.025 -35.719 -26.734 1 86.31 443 TRP B N 1
ATOM 11453 C CA . TRP B 1 443 ? 3.186 -36.531 -27.094 1 86.31 443 TRP B CA 1
ATOM 11454 C C . TRP B 1 443 ? 3.342 -36.625 -28.594 1 86.31 443 TRP B C 1
ATOM 11456 O O . TRP B 1 443 ? 2.355 -36.562 -29.344 1 86.31 443 TRP B O 1
ATOM 11466 N N . PRO B 1 444 ? 4.621 -36.719 -29.078 1 84.12 444 PRO B N 1
ATOM 11467 C CA . PRO B 1 444 ? 4.855 -36.844 -30.516 1 84.12 444 PRO B CA 1
ATOM 11468 C C . PRO B 1 444 ? 4.164 -38.062 -31.125 1 84.12 444 PRO B C 1
ATOM 11470 O O . PRO B 1 444 ? 4.094 -39.125 -30.484 1 84.12 444 PRO B O 1
ATOM 11473 N N . PHE B 1 445 ? 3.732 -37.938 -32.344 1 81.06 445 PHE B N 1
ATOM 11474 C CA . PHE B 1 445 ? 2.973 -38.969 -33.062 1 81.06 445 PHE B CA 1
ATOM 11475 C C . PHE B 1 445 ? 3.779 -40.25 -33.188 1 81.06 445 PHE B C 1
ATOM 11477 O O . PHE B 1 445 ? 3.223 -41.344 -33.094 1 81.06 445 PHE B O 1
ATOM 11484 N N . SER B 1 446 ? 5.059 -40.094 -33.281 1 81.5 446 SER B N 1
ATOM 11485 C CA . SER B 1 446 ? 5.922 -41.25 -33.469 1 81.5 446 SER B CA 1
ATOM 11486 C C . SER B 1 446 ? 5.945 -42.125 -32.219 1 81.5 446 SER B C 1
ATOM 11488 O O . SER B 1 446 ? 6.262 -43.312 -32.312 1 81.5 446 SER B O 1
ATOM 11490 N N . MET B 1 447 ? 5.555 -41.5 -31.172 1 84.19 447 MET B N 1
ATOM 11491 C CA . MET B 1 447 ? 5.625 -42.25 -29.906 1 84.19 447 MET B CA 1
ATOM 11492 C C . MET B 1 447 ? 4.266 -42.844 -29.547 1 84.19 447 MET B C 1
ATOM 11494 O O . MET B 1 447 ? 4.164 -43.688 -28.641 1 84.19 447 MET B O 1
ATOM 11498 N N . LYS B 1 448 ? 3.291 -42.5 -30.203 1 86.19 448 LYS B N 1
ATOM 11499 C CA . LYS B 1 448 ? 1.944 -43 -29.922 1 86.19 448 LYS B CA 1
ATOM 11500 C C . LYS B 1 448 ? 1.726 -44.375 -30.5 1 86.19 448 LYS B C 1
ATOM 11502 O O . LYS B 1 448 ? 2.486 -44.844 -31.359 1 86.19 448 LYS B O 1
ATOM 11507 N N . MET B 1 449 ? 0.761 -45.031 -29.922 1 89.38 449 MET B N 1
ATOM 11508 C CA . MET B 1 449 ? 0.47 -46.375 -30.391 1 89.38 449 MET B CA 1
ATOM 11509 C C . MET B 1 449 ? 0.024 -46.375 -31.844 1 89.38 449 MET B C 1
ATOM 11511 O O . MET B 1 449 ? -0.666 -45.469 -32.281 1 89.38 449 MET B O 1
ATOM 11515 N N . LYS B 1 450 ? 0.444 -47.438 -32.531 1 91.75 450 LYS B N 1
ATOM 11516 C CA . LYS B 1 450 ? 0.057 -47.594 -33.938 1 91.75 450 LYS B CA 1
ATOM 11517 C C . LYS B 1 450 ? -1.332 -48.219 -34.062 1 91.75 450 LYS B C 1
ATOM 11519 O O . LYS B 1 450 ? -1.666 -49.156 -33.312 1 91.75 450 LYS B O 1
ATOM 11524 N N . LEU B 1 451 ? -2.123 -47.656 -34.906 1 91.88 451 LEU B N 1
ATOM 11525 C CA . LEU B 1 451 ? -3.486 -48.125 -35.125 1 91.88 451 LEU B CA 1
ATOM 11526 C C . LEU B 1 451 ? -3.623 -48.781 -36.5 1 91.88 451 LEU B C 1
ATOM 11528 O O . LEU B 1 451 ? -3.656 -48.094 -37.5 1 91.88 451 LEU B O 1
ATOM 11532 N N . LYS B 1 452 ? -3.627 -50.156 -36.438 1 93.94 452 LYS B N 1
ATOM 11533 C CA . LYS B 1 452 ? -3.883 -50.906 -37.656 1 93.94 452 LYS B CA 1
ATOM 11534 C C . LYS B 1 452 ? -5.312 -51.438 -37.688 1 93.94 452 LYS B C 1
ATOM 11536 O O . LYS B 1 452 ? -5.547 -52.625 -37.406 1 93.94 452 LYS B O 1
ATOM 11541 N N . ILE B 1 453 ? -6.238 -50.531 -37.969 1 91.81 453 ILE B N 1
ATOM 11542 C CA . ILE B 1 453 ? -7.66 -50.875 -37.969 1 91.81 453 ILE B CA 1
ATOM 11543 C C . ILE B 1 453 ? -8.188 -50.875 -39.406 1 91.81 453 ILE B C 1
ATOM 11545 O O . ILE B 1 453 ? -7.977 -49.906 -40.156 1 91.81 453 ILE B O 1
ATOM 11549 N N . THR B 1 454 ? -8.812 -51.969 -39.844 1 89.5 454 THR B N 1
ATOM 11550 C CA . THR B 1 454 ? -9.367 -52.094 -41.188 1 89.5 454 THR B CA 1
ATOM 11551 C C . THR B 1 454 ? -10.875 -52.281 -41.125 1 89.5 454 THR B C 1
ATOM 11553 O O . THR B 1 454 ? -11.359 -53.219 -40.469 1 89.5 454 THR B O 1
ATOM 11556 N N . PRO B 1 455 ? -11.672 -51.562 -41.875 1 87.44 455 PRO B N 1
ATOM 11557 C CA . PRO B 1 455 ? -11.328 -50.344 -42.594 1 87.44 455 PRO B CA 1
ATOM 11558 C C . PRO B 1 455 ? -11.086 -49.156 -41.688 1 87.44 455 PRO B C 1
ATOM 11560 O O . PRO B 1 455 ? -11.531 -49.156 -40.531 1 87.44 455 PRO B O 1
ATOM 11563 N N . GLN B 1 456 ? -10.438 -48.281 -42.031 1 81.31 456 GLN B N 1
ATOM 11564 C CA . GLN B 1 456 ? -10.039 -47.125 -41.25 1 81.31 456 GLN B CA 1
ATOM 11565 C C . GLN B 1 456 ? -11.258 -46.281 -40.812 1 81.31 456 GLN B C 1
ATOM 11567 O O . GLN B 1 456 ? -11.188 -45.531 -39.875 1 81.31 456 GLN B O 1
ATOM 11572 N N . SER B 1 457 ? -12.32 -46.5 -41.469 1 76.81 457 SER B N 1
ATOM 11573 C CA . SER B 1 457 ? -13.539 -45.75 -41.188 1 76.81 457 SER B CA 1
ATOM 11574 C C . SER B 1 457 ? -14.086 -46.125 -39.812 1 76.81 457 SER B C 1
ATOM 11576 O O . SER B 1 457 ? -14.906 -45.406 -39.25 1 76.81 457 SER B O 1
ATOM 11578 N N . ARG B 1 458 ? -13.586 -47.281 -39.25 1 81.94 458 ARG B N 1
ATOM 11579 C CA . ARG B 1 458 ? -14.023 -47.75 -37.938 1 81.94 458 ARG B CA 1
ATOM 11580 C C . ARG B 1 458 ? -13.477 -46.844 -36.812 1 81.94 458 ARG B C 1
ATOM 11582 O O . ARG B 1 458 ? -13.969 -46.875 -35.688 1 81.94 458 ARG B O 1
ATOM 11589 N N . LEU B 1 459 ? -12.492 -46.125 -37.188 1 81.69 459 LEU B N 1
ATOM 11590 C CA . LEU B 1 459 ? -11.891 -45.219 -36.188 1 81.69 459 LEU B CA 1
ATOM 11591 C C . LEU B 1 459 ? -12.719 -43.969 -36.031 1 81.69 459 LEU B C 1
ATOM 11593 O O . LEU B 1 459 ? -12.789 -43.156 -36.938 1 81.69 459 LEU B O 1
ATOM 11597 N N . GLU B 1 460 ? -13.227 -43.906 -34.844 1 69.81 460 GLU B N 1
ATOM 11598 C CA . GLU B 1 460 ? -14.031 -42.719 -34.531 1 69.81 460 GLU B CA 1
ATOM 11599 C C . GLU B 1 460 ? -13.141 -41.5 -34.25 1 69.81 460 GLU B C 1
ATOM 11601 O O . GLU B 1 460 ? -12.023 -41.656 -33.75 1 69.81 460 GLU B O 1
ATOM 11606 N N . ALA B 1 461 ? -13.609 -40.344 -34.594 1 61.81 461 ALA B N 1
ATOM 11607 C CA . ALA B 1 461 ? -12.906 -39.094 -34.281 1 61.81 461 ALA B CA 1
ATOM 11608 C C . ALA B 1 461 ? -12.953 -38.844 -32.75 1 61.81 461 ALA B C 1
ATOM 11610 O O . ALA B 1 461 ? -13.984 -39.031 -32.125 1 61.81 461 ALA B O 1
ATOM 11611 N N . ILE B 1 462 ? -11.906 -38.719 -32.125 1 68.75 462 ILE B N 1
ATOM 11612 C CA . ILE B 1 462 ? -11.812 -38.438 -30.688 1 68.75 462 ILE B CA 1
ATOM 11613 C C . ILE B 1 462 ? -11.516 -36.969 -30.469 1 68.75 462 ILE B C 1
ATOM 11615 O O . ILE B 1 462 ? -10.562 -36.406 -31.031 1 68.75 462 ILE B O 1
ATOM 11619 N N . ALA B 1 463 ? -12.438 -36.344 -29.719 1 57.62 463 ALA B N 1
ATOM 11620 C CA . ALA B 1 463 ? -12.211 -34.938 -29.375 1 57.62 463 ALA B CA 1
ATOM 11621 C C . ALA B 1 463 ? -11.07 -34.781 -28.375 1 57.62 463 ALA B C 1
ATOM 11623 O O . ALA B 1 463 ? -10.938 -35.625 -27.453 1 57.62 463 ALA B O 1
ATOM 11624 N N . PRO B 1 464 ? -10.227 -33.875 -28.625 1 59.03 464 PRO B N 1
ATOM 11625 C CA . PRO B 1 464 ? -9.164 -33.688 -27.641 1 59.03 464 PRO B CA 1
ATOM 11626 C C . PRO B 1 464 ? -9.703 -33.25 -26.266 1 59.03 464 PRO B C 1
ATOM 11628 O O . PRO B 1 464 ? -10.75 -32.625 -26.188 1 59.03 464 PRO B O 1
ATOM 11631 N N . ALA B 1 465 ? -9.141 -33.812 -25.266 1 65 465 ALA B N 1
ATOM 11632 C CA . ALA B 1 465 ? -9.523 -33.469 -23.891 1 65 465 ALA B CA 1
ATOM 11633 C C . ALA B 1 465 ? -9.383 -31.953 -23.656 1 65 465 ALA B C 1
ATOM 11635 O O . ALA B 1 465 ? -8.586 -31.281 -24.312 1 65 465 ALA B O 1
ATOM 11636 N N . ASP B 1 466 ? -10.195 -31.281 -22.906 1 59.66 466 ASP B N 1
ATOM 11637 C CA . ASP B 1 466 ? -10.18 -29.875 -22.531 1 59.66 466 ASP B CA 1
ATOM 11638 C C . ASP B 1 466 ? -9.094 -29.578 -21.5 1 59.66 466 ASP B C 1
ATOM 11640 O O . ASP B 1 466 ? -9.391 -29.297 -20.344 1 59.66 466 ASP B O 1
ATOM 11644 N N . HIS B 1 467 ? -7.879 -29.797 -21.969 1 69.5 467 HIS B N 1
ATOM 11645 C CA . HIS B 1 467 ? -6.762 -29.562 -21.062 1 69.5 467 HIS B CA 1
ATOM 11646 C C . HIS B 1 467 ? -6.266 -28.125 -21.156 1 69.5 467 HIS B C 1
ATOM 11648 O O . HIS B 1 467 ? -6.301 -27.516 -22.219 1 69.5 467 HIS B O 1
ATOM 11654 N N . THR B 1 468 ? -5.93 -27.516 -20.016 1 66.62 468 THR B N 1
ATOM 11655 C CA . THR B 1 468 ? -5.051 -26.344 -20.016 1 66.62 468 THR B CA 1
ATOM 11656 C C . THR B 1 468 ? -3.604 -26.766 -20.266 1 66.62 468 THR B C 1
ATOM 11658 O O . THR B 1 468 ? -3.27 -27.953 -20.188 1 66.62 468 THR B O 1
ATOM 11661 N N . PRO B 1 469 ? -2.807 -25.906 -20.656 1 69.44 469 PRO B N 1
ATOM 11662 C CA . PRO B 1 469 ? -1.402 -26.266 -20.891 1 69.44 469 PRO B CA 1
ATOM 11663 C C . PRO B 1 469 ? -0.76 -26.922 -19.672 1 69.44 469 PRO B C 1
ATOM 11665 O O . PRO B 1 469 ? 0.091 -27.812 -19.812 1 69.44 469 PRO B O 1
ATOM 11668 N N . SER B 1 470 ? -1.257 -26.594 -18.578 1 75.5 470 SER B N 1
ATOM 11669 C CA . SER B 1 470 ? -0.677 -27.188 -17.375 1 75.5 470 SER B CA 1
ATOM 11670 C C . SER B 1 470 ? -1.408 -28.453 -16.984 1 75.5 470 SER B C 1
ATOM 11672 O O . SER B 1 470 ? -0.793 -29.406 -16.484 1 75.5 470 SER B O 1
ATOM 11674 N N . SER B 1 471 ? -2.695 -28.562 -17.266 1 77.94 471 SER B N 1
ATOM 11675 C CA . SER B 1 471 ? -3.447 -29.75 -16.859 1 77.94 471 SER B CA 1
ATOM 11676 C C . SER B 1 471 ? -3.062 -30.953 -17.703 1 77.94 471 SER B C 1
ATOM 11678 O O . SER B 1 471 ? -3.182 -32.094 -17.25 1 77.94 471 SER B O 1
ATOM 11680 N N . ILE B 1 472 ? -2.592 -30.719 -18.844 1 82.38 472 ILE B N 1
ATOM 11681 C CA . ILE B 1 472 ? -2.182 -31.812 -19.719 1 82.38 472 ILE B CA 1
ATOM 11682 C C . ILE B 1 472 ? -0.954 -32.5 -19.125 1 82.38 472 ILE B C 1
ATOM 11684 O O . ILE B 1 472 ? -0.823 -33.719 -19.219 1 82.38 472 ILE B O 1
ATOM 11688 N N . MET B 1 473 ? -0.105 -31.734 -18.578 1 88.12 473 MET B N 1
ATOM 11689 C CA . MET B 1 473 ? 1.078 -32.312 -17.953 1 88.12 473 MET B CA 1
ATOM 11690 C C . MET B 1 473 ? 0.695 -33.125 -16.719 1 88.12 473 MET B C 1
ATOM 11692 O O . MET B 1 473 ? 1.29 -34.156 -16.438 1 88.12 473 MET B O 1
ATOM 11696 N N . VAL B 1 474 ? -0.289 -32.625 -16.062 1 88.69 474 VAL B N 1
ATOM 11697 C CA . VAL B 1 474 ? -0.731 -33.312 -14.852 1 88.69 474 VAL B CA 1
ATOM 11698 C C . VAL B 1 474 ? -1.33 -34.656 -15.234 1 88.69 474 VAL B C 1
ATOM 11700 O O . VAL B 1 474 ? -1.097 -35.656 -14.555 1 88.69 474 VAL B O 1
ATOM 11703 N N . ALA B 1 475 ? -2.096 -34.688 -16.297 1 88.88 475 ALA B N 1
ATOM 11704 C CA . ALA B 1 475 ? -2.662 -35.938 -16.781 1 88.88 475 ALA B CA 1
ATOM 11705 C C . ALA B 1 475 ? -1.564 -36.938 -17.141 1 88.88 475 ALA B C 1
ATOM 11707 O O . ALA B 1 475 ? -1.638 -38.094 -16.766 1 88.88 475 ALA B O 1
ATOM 11708 N N . ALA B 1 476 ? -0.579 -36.5 -17.797 1 91.88 476 ALA B N 1
ATOM 11709 C CA . ALA B 1 476 ? 0.554 -37.344 -18.141 1 91.88 476 ALA B CA 1
ATOM 11710 C C . ALA B 1 476 ? 1.296 -37.812 -16.891 1 91.88 476 ALA B C 1
ATOM 11712 O O . ALA B 1 476 ? 1.654 -38.969 -16.781 1 91.88 476 ALA B O 1
ATOM 11713 N N . TYR B 1 477 ? 1.473 -36.906 -15.953 1 93.31 477 TYR B N 1
ATOM 11714 C CA . TYR B 1 477 ? 2.164 -37.219 -14.703 1 93.31 477 TYR B CA 1
ATOM 11715 C C . TYR B 1 477 ? 1.444 -38.312 -13.945 1 93.31 477 TYR B C 1
ATOM 11717 O O . TYR B 1 477 ? 2.074 -39.281 -13.477 1 93.31 477 TYR B O 1
ATOM 11725 N N . LYS B 1 478 ? 0.166 -38.219 -13.828 1 91.56 478 LYS B N 1
ATOM 11726 C CA . LYS B 1 478 ? -0.613 -39.219 -13.117 1 91.56 478 LYS B CA 1
ATOM 11727 C C . LYS B 1 478 ? -0.474 -40.594 -13.773 1 91.56 478 LYS B C 1
ATOM 11729 O O . LYS B 1 478 ? -0.297 -41.594 -13.078 1 91.56 478 LYS B O 1
ATOM 11734 N N . SER B 1 479 ? -0.569 -40.594 -15.078 1 92.94 479 SER B N 1
ATOM 11735 C CA . SER B 1 479 ? -0.422 -41.875 -15.797 1 92.94 479 SER B CA 1
ATOM 11736 C C . SER B 1 479 ? 0.984 -42.438 -15.633 1 92.94 479 SER B C 1
ATOM 11738 O O . SER B 1 479 ? 1.158 -43.625 -15.492 1 92.94 479 SER B O 1
ATOM 11740 N N . LEU B 1 480 ? 1.972 -41.562 -15.633 1 94.81 480 LEU B N 1
ATOM 11741 C CA . LEU B 1 480 ? 3.361 -42 -15.492 1 94.81 480 LEU B CA 1
ATOM 11742 C C . LEU B 1 480 ? 3.643 -42.469 -14.078 1 94.81 480 LEU B C 1
ATOM 11744 O O . LEU B 1 480 ? 4.461 -43.375 -13.883 1 94.81 480 LEU B O 1
ATOM 11748 N N . CYS B 1 481 ? 3.016 -41.844 -13.125 1 93.62 481 CYS B N 1
ATOM 11749 C CA . CYS B 1 481 ? 3.154 -42.375 -11.766 1 93.62 481 CYS B CA 1
ATOM 11750 C C . CYS B 1 481 ? 2.686 -43.812 -11.68 1 93.62 481 CYS B C 1
ATOM 11752 O O . CYS B 1 481 ? 3.318 -44.656 -11.016 1 93.62 481 CYS B O 1
ATOM 11754 N N . ALA B 1 482 ? 1.585 -44.094 -12.336 1 91.94 482 ALA B N 1
ATOM 11755 C CA . ALA B 1 482 ? 1.109 -45.469 -12.398 1 91.94 482 ALA B CA 1
ATOM 11756 C C . ALA B 1 482 ? 2.105 -46.375 -13.133 1 91.94 482 ALA B C 1
ATOM 11758 O O . ALA B 1 482 ? 2.32 -47.531 -12.75 1 91.94 482 ALA B O 1
ATOM 11759 N N . TYR B 1 483 ? 2.746 -45.875 -14.141 1 93.69 483 TYR B N 1
ATOM 11760 C CA . TYR B 1 483 ? 3.705 -46.625 -14.953 1 93.69 483 TYR B CA 1
ATOM 11761 C C . TYR B 1 483 ? 4.941 -46.969 -14.133 1 93.69 483 TYR B C 1
ATOM 11763 O O . TYR B 1 483 ? 5.418 -48.125 -14.188 1 93.69 483 TYR B O 1
ATOM 11771 N N . TYR B 1 484 ? 5.383 -46 -13.336 1 93.25 484 TYR B N 1
ATOM 11772 C CA . TYR B 1 484 ? 6.586 -46.219 -12.547 1 93.25 484 TYR B CA 1
ATOM 11773 C C . TYR B 1 484 ? 6.242 -46.75 -11.156 1 93.25 484 TYR B C 1
ATOM 11775 O O . TYR B 1 484 ? 7.129 -46.938 -10.328 1 93.25 484 TYR B O 1
ATOM 11783 N N . GLN B 1 485 ? 4.969 -46.906 -10.875 1 88.94 485 GLN B N 1
ATOM 11784 C CA . GLN B 1 485 ? 4.484 -47.406 -9.594 1 88.94 485 GLN B CA 1
ATOM 11785 C C . GLN B 1 485 ? 4.898 -46.5 -8.453 1 88.94 485 GLN B C 1
ATOM 11787 O O . GLN B 1 485 ? 5.414 -46.969 -7.43 1 88.94 485 GLN B O 1
ATOM 11792 N N . SER B 1 486 ? 4.875 -45.219 -8.758 1 90.12 486 SER B N 1
ATOM 11793 C CA . SER B 1 486 ? 5.105 -44.188 -7.758 1 90.12 486 SER B CA 1
ATOM 11794 C C . SER B 1 486 ? 3.807 -43.5 -7.363 1 90.12 486 SER B C 1
ATOM 11796 O O . SER B 1 486 ? 2.896 -43.375 -8.188 1 90.12 486 SER B O 1
ATOM 11798 N N . PRO B 1 487 ? 3.619 -43.188 -6.141 1 88.25 487 PRO B N 1
ATOM 11799 C CA . PRO B 1 487 ? 2.385 -42.531 -5.727 1 88.25 487 PRO B CA 1
ATOM 11800 C C . PRO B 1 487 ? 2.242 -41.125 -6.32 1 88.25 487 PRO B C 1
ATOM 11802 O O . PRO B 1 487 ? 3.238 -40.406 -6.492 1 88.25 487 PRO B O 1
ATOM 11805 N N . VAL B 1 488 ? 1.015 -40.844 -6.684 1 89.06 488 VAL B N 1
ATOM 11806 C CA . VAL B 1 488 ? 0.721 -39.5 -7.16 1 89.06 488 VAL B CA 1
ATOM 11807 C C . VAL B 1 488 ? 0.782 -38.5 -5.996 1 89.06 488 VAL B C 1
ATOM 11809 O O . VAL B 1 488 ? 0.194 -38.75 -4.938 1 89.06 488 VAL B O 1
ATOM 11812 N N . LYS B 1 489 ? 1.56 -37.531 -6.133 1 85.19 489 LYS B N 1
ATOM 11813 C CA . LYS B 1 489 ? 1.635 -36.469 -5.117 1 85.19 489 LYS B CA 1
ATOM 11814 C C . LYS B 1 489 ? 0.64 -35.344 -5.41 1 85.19 489 LYS B C 1
ATOM 11816 O O . LYS B 1 489 ? 0.84 -34.562 -6.332 1 85.19 489 LYS B O 1
ATOM 11821 N N . PRO B 1 490 ? -0.366 -35.25 -4.582 1 77.31 490 PRO B N 1
ATOM 11822 C CA . PRO B 1 490 ? -1.416 -34.25 -4.863 1 77.31 490 PRO B CA 1
ATOM 11823 C C . PRO B 1 490 ? -0.894 -32.812 -4.871 1 77.31 490 PRO B C 1
ATOM 11825 O O . PRO B 1 490 ? -1.364 -32 -5.652 1 77.31 490 PRO B O 1
ATOM 11828 N N . ASN B 1 491 ? 0.011 -32.531 -4.039 1 76.94 491 ASN B N 1
ATOM 11829 C CA . ASN B 1 491 ? 0.563 -31.188 -3.977 1 76.94 491 ASN B CA 1
ATOM 11830 C C . ASN B 1 491 ? 1.259 -30.797 -5.277 1 76.94 491 ASN B C 1
ATOM 11832 O O . ASN B 1 491 ? 1.168 -29.656 -5.723 1 76.94 491 ASN B O 1
ATOM 11836 N N . VAL B 1 492 ? 1.925 -31.766 -5.816 1 84.5 492 VAL B N 1
ATOM 11837 C CA . VAL B 1 492 ? 2.604 -31.516 -7.086 1 84.5 492 VAL B CA 1
ATOM 11838 C C . VAL B 1 492 ? 1.574 -31.203 -8.172 1 84.5 492 VAL B C 1
ATOM 11840 O O . VAL B 1 492 ? 1.727 -30.25 -8.93 1 84.5 492 VAL B O 1
ATOM 11843 N N . CYS B 1 493 ? 0.479 -31.984 -8.203 1 84.25 493 CYS B N 1
ATOM 11844 C CA . CYS B 1 493 ? -0.583 -31.766 -9.18 1 84.25 493 CYS B CA 1
ATOM 11845 C C . CYS B 1 493 ? -1.207 -30.391 -9.023 1 84.25 493 CYS B C 1
ATOM 11847 O O . CYS B 1 493 ? -1.4 -29.672 -10.008 1 84.25 493 CYS B O 1
ATOM 11849 N N . TRP B 1 494 ? -1.368 -30.125 -7.816 1 76.06 494 TRP B N 1
ATOM 11850 C CA . TRP B 1 494 ? -2.014 -28.844 -7.535 1 76.06 494 TRP B CA 1
ATOM 11851 C C . TRP B 1 494 ? -1.153 -27.688 -8.016 1 76.06 494 TRP B C 1
ATOM 11853 O O . TRP B 1 494 ? -1.656 -26.75 -8.641 1 76.06 494 TRP B O 1
ATOM 11863 N N . PHE B 1 495 ? 0.077 -27.672 -7.738 1 77.44 495 PHE B N 1
ATOM 11864 C CA . PHE B 1 495 ? 0.963 -26.578 -8.109 1 77.44 495 PHE B CA 1
ATOM 11865 C C . PHE B 1 495 ? 1.094 -26.469 -9.625 1 77.44 495 PHE B C 1
ATOM 11867 O O . PHE B 1 495 ? 1.109 -25.359 -10.18 1 77.44 495 PHE B O 1
ATOM 11874 N N . ILE B 1 496 ? 1.167 -27.562 -10.273 1 82.19 496 ILE B N 1
ATOM 11875 C CA . ILE B 1 496 ? 1.312 -27.531 -11.727 1 82.19 496 ILE B CA 1
ATOM 11876 C C . ILE B 1 496 ? 0.057 -26.938 -12.359 1 82.19 496 ILE B C 1
ATOM 11878 O O . ILE B 1 496 ? 0.145 -26.125 -13.289 1 82.19 496 ILE B O 1
ATOM 11882 N N . GLU B 1 497 ? -1.005 -27.281 -11.859 1 76.25 497 GLU B N 1
ATOM 11883 C CA . GLU B 1 497 ? -2.27 -26.844 -12.438 1 76.25 497 GLU B CA 1
ATOM 11884 C C . GLU B 1 497 ? -2.531 -25.375 -12.125 1 76.25 497 GLU B C 1
ATOM 11886 O O . GLU B 1 497 ? -3.148 -24.672 -12.922 1 76.25 497 GLU B O 1
ATOM 11891 N N . ASN B 1 498 ? -2.062 -24.969 -10.977 1 67 498 ASN B N 1
ATOM 11892 C CA . ASN B 1 498 ? -2.469 -23.641 -10.539 1 67 498 ASN B CA 1
ATOM 11893 C C . ASN B 1 498 ? -1.312 -22.641 -10.625 1 67 498 ASN B C 1
ATOM 11895 O O . ASN B 1 498 ? -1.533 -21.438 -10.727 1 67 498 ASN B O 1
ATOM 11899 N N . ALA B 1 499 ? -0.255 -23.047 -10.172 1 60.03 499 ALA B N 1
ATOM 11900 C CA . ALA B 1 499 ? 0.877 -22.141 -10.039 1 60.03 499 ALA B CA 1
ATOM 11901 C C . ALA B 1 499 ? 1.362 -21.656 -11.406 1 60.03 499 ALA B C 1
ATOM 11903 O O . ALA B 1 499 ? 1.753 -20.5 -11.562 1 60.03 499 ALA B O 1
ATOM 11904 N N . PHE B 1 500 ? 1.428 -22.547 -12.344 1 57.88 500 PHE B N 1
ATOM 11905 C CA . PHE B 1 500 ? 2.094 -22.188 -13.594 1 57.88 500 PHE B CA 1
ATOM 11906 C C . PHE B 1 500 ? 1.13 -21.5 -14.547 1 57.88 500 PHE B C 1
ATOM 11908 O O . PHE B 1 500 ? 1.556 -20.844 -15.5 1 57.88 500 PHE B O 1
ATOM 11915 N N . GLY B 1 501 ? -0.118 -21.578 -14.422 1 50.5 501 GLY B N 1
ATOM 11916 C CA . GLY B 1 501 ? -1.047 -20.906 -15.32 1 50.5 501 GLY B CA 1
ATOM 11917 C C . GLY B 1 501 ? -1.113 -19.406 -15.102 1 50.5 501 GLY B C 1
ATOM 11918 O O . GLY B 1 501 ? -1.691 -18.688 -15.914 1 50.5 501 GLY B O 1
ATOM 11919 N N . ARG B 1 502 ? -0.639 -18.938 -14.062 1 49.97 502 ARG B N 1
ATOM 11920 C CA . ARG B 1 502 ? -1.111 -17.625 -13.664 1 49.97 502 ARG B CA 1
ATOM 11921 C C . ARG B 1 502 ? -0.226 -16.531 -14.25 1 49.97 502 ARG B C 1
ATOM 11923 O O . ARG B 1 502 ? -0.723 -15.484 -14.688 1 49.97 502 ARG B O 1
ATOM 11930 N N . ASP B 1 503 ? 1.082 -16.406 -13.945 1 49.09 503 ASP B N 1
ATOM 11931 C CA . ASP B 1 503 ? 1.906 -15.375 -14.562 1 49.09 503 ASP B CA 1
ATOM 11932 C C . ASP B 1 503 ? 2.484 -15.844 -15.891 1 49.09 503 ASP B C 1
ATOM 11934 O O . ASP B 1 503 ? 3.426 -16.641 -15.922 1 49.09 503 ASP B O 1
ATOM 11938 N N . PRO B 1 504 ? 1.586 -15.641 -16.938 1 49.75 504 PRO B N 1
ATOM 11939 C CA . PRO B 1 504 ? 2.105 -16.109 -18.219 1 49.75 504 PRO B CA 1
ATOM 11940 C C . PRO B 1 504 ? 3.582 -15.766 -18.422 1 49.75 504 PRO B C 1
ATOM 11942 O O . PRO B 1 504 ? 4.242 -16.344 -19.281 1 49.75 504 PRO B O 1
ATOM 11945 N N . LYS B 1 505 ? 3.93 -14.805 -17.562 1 56.25 505 LYS B N 1
ATOM 11946 C CA . LYS B 1 505 ? 5.293 -14.352 -17.828 1 56.25 505 LYS B CA 1
ATOM 11947 C C . LYS B 1 505 ? 6.316 -15.281 -17.188 1 56.25 505 LYS B C 1
ATOM 11949 O O . LYS B 1 505 ? 7.477 -15.32 -17.609 1 56.25 505 LYS B O 1
ATOM 11954 N N . ASN B 1 506 ? 5.742 -16.031 -16.219 1 63.69 506 ASN B N 1
ATOM 11955 C CA . ASN B 1 506 ? 6.75 -16.891 -15.594 1 63.69 506 ASN B CA 1
ATOM 11956 C C . ASN B 1 506 ? 6.535 -18.359 -15.938 1 63.69 506 ASN B C 1
ATOM 11958 O O . ASN B 1 506 ? 5.645 -19 -15.383 1 63.69 506 ASN B O 1
ATOM 11962 N N . LYS B 1 507 ? 7.184 -18.875 -16.875 1 79.88 507 LYS B N 1
ATOM 11963 C CA . LYS B 1 507 ? 7.145 -20.234 -17.375 1 79.88 507 LYS B CA 1
ATOM 11964 C C . LYS B 1 507 ? 8.336 -21.047 -16.859 1 79.88 507 LYS B C 1
ATOM 11966 O O . LYS B 1 507 ? 8.984 -21.766 -17.625 1 79.88 507 LYS B O 1
ATOM 11971 N N . VAL B 1 508 ? 8.617 -20.906 -15.562 1 86.25 508 VAL B N 1
ATOM 11972 C CA . VAL B 1 508 ? 9.766 -21.578 -14.945 1 86.25 508 VAL B CA 1
ATOM 11973 C C . VAL B 1 508 ? 9.289 -22.812 -14.172 1 86.25 508 VAL B C 1
ATOM 11975 O O . VAL B 1 508 ? 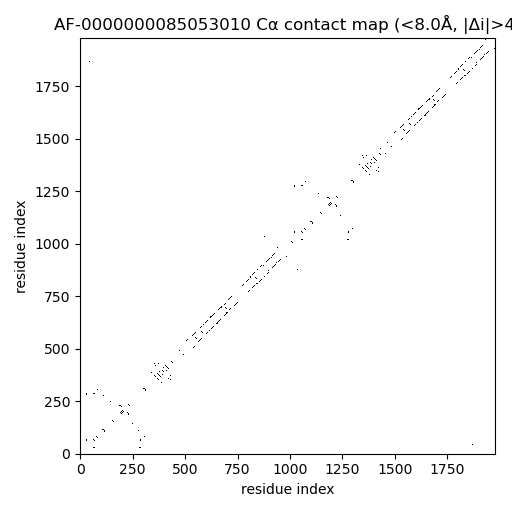8.453 -22.703 -13.273 1 86.25 508 VAL B O 1
ATOM 11978 N N . PHE B 1 509 ? 9.734 -23.969 -14.57 1 88.81 509 PHE B N 1
ATOM 11979 C CA . PHE B 1 509 ? 9.508 -25.203 -13.82 1 88.81 509 PHE B CA 1
ATOM 11980 C C . PHE B 1 509 ? 10.539 -25.359 -12.711 1 88.81 509 PHE B C 1
ATOM 11982 O O . PHE B 1 509 ? 11.609 -25.922 -12.93 1 88.81 509 PHE B O 1
ATOM 11989 N N . ASN B 1 510 ? 10.273 -24.922 -11.492 1 86.19 510 ASN B N 1
ATOM 11990 C CA . ASN B 1 510 ? 11.18 -24.906 -10.344 1 86.19 510 ASN B CA 1
ATOM 11991 C C . ASN B 1 510 ? 10.797 -25.969 -9.312 1 86.19 510 ASN B C 1
ATOM 11993 O O . ASN B 1 510 ? 9.688 -25.938 -8.773 1 86.19 510 ASN B O 1
ATOM 11997 N N . PHE B 1 511 ? 11.672 -26.844 -8.883 1 84.94 511 PHE B N 1
ATOM 11998 C CA . PHE B 1 511 ? 11.414 -27.938 -7.949 1 84.94 511 PHE B CA 1
ATOM 11999 C C . PHE B 1 511 ? 11.102 -27.391 -6.559 1 84.94 511 PHE B C 1
ATOM 12001 O O . PHE B 1 511 ? 10.406 -28.047 -5.777 1 84.94 511 PHE B O 1
ATOM 12008 N N . LYS B 1 512 ? 11.641 -26.266 -6.312 1 77.94 512 LYS B N 1
ATOM 12009 C CA . LYS B 1 512 ? 11.469 -25.703 -4.973 1 77.94 512 LYS B CA 1
ATOM 12010 C C . LYS B 1 512 ? 10.008 -25.359 -4.703 1 77.94 512 LYS B C 1
ATOM 12012 O O . LYS B 1 512 ? 9.594 -25.266 -3.545 1 77.94 512 LYS B O 1
ATOM 12017 N N . LEU B 1 513 ? 9.266 -25.125 -5.73 1 74.12 513 LEU B N 1
ATOM 12018 C CA . LEU B 1 513 ? 7.855 -24.766 -5.594 1 74.12 513 LEU B CA 1
ATOM 12019 C C . LEU B 1 513 ? 7.074 -25.891 -4.922 1 74.12 513 LEU B C 1
ATOM 12021 O O . LEU B 1 513 ? 6.105 -25.625 -4.199 1 74.12 513 LEU B O 1
ATOM 12025 N N . PHE B 1 514 ? 7.488 -27.156 -5.152 1 76.62 514 PHE B N 1
ATOM 12026 C CA . PHE B 1 514 ? 6.723 -28.297 -4.668 1 76.62 514 PHE B CA 1
ATOM 12027 C C . PHE B 1 514 ? 7.016 -28.562 -3.195 1 76.62 514 PHE B C 1
ATOM 12029 O O . PHE B 1 514 ? 6.281 -29.312 -2.537 1 76.62 514 PHE B O 1
ATOM 12036 N N . THR B 1 515 ? 8.125 -27.969 -2.715 1 70.88 515 THR B N 1
ATOM 12037 C CA . THR B 1 515 ? 8.523 -28.234 -1.334 1 70.88 515 THR B CA 1
ATOM 12038 C C . THR B 1 515 ? 8.203 -27.031 -0.448 1 70.88 515 THR B C 1
ATOM 12040 O O . THR B 1 515 ? 8.422 -27.062 0.764 1 70.88 515 THR B O 1
ATOM 12043 N N . LYS B 1 516 ? 7.723 -26 -1.09 1 62.78 516 LYS B N 1
ATOM 12044 C CA . LYS B 1 516 ? 7.582 -24.734 -0.372 1 62.78 516 LYS B CA 1
ATOM 12045 C C . LYS B 1 516 ? 6.535 -24.844 0.735 1 62.78 516 LYS B C 1
ATOM 12047 O O . LYS B 1 516 ? 6.703 -24.266 1.814 1 62.78 516 LYS B O 1
ATOM 12052 N N . HIS B 1 517 ? 5.438 -25.625 0.529 1 60.91 517 HIS B N 1
ATOM 12053 C CA . HIS B 1 517 ? 4.348 -25.641 1.498 1 60.91 517 HIS B CA 1
ATOM 12054 C C . HIS B 1 517 ? 4.609 -26.656 2.604 1 60.91 517 HIS B C 1
ATOM 12056 O O . HIS B 1 517 ? 4.312 -26.391 3.773 1 60.91 517 HIS B O 1
ATOM 12062 N N . THR B 1 518 ? 5.262 -27.891 2.232 1 61.69 518 THR B N 1
ATOM 12063 C CA . THR B 1 518 ? 5.434 -28.969 3.209 1 61.69 518 THR B CA 1
ATOM 12064 C C . THR B 1 518 ? 6.887 -29.047 3.67 1 61.69 518 THR B C 1
ATOM 12066 O O . THR B 1 518 ? 7.176 -29.641 4.715 1 61.69 518 THR B O 1
ATOM 12069 N N . ARG B 1 519 ? 7.875 -28.375 3.037 1 65.12 519 ARG B N 1
ATOM 12070 C CA . ARG B 1 519 ? 9.312 -28.422 3.283 1 65.12 519 ARG B CA 1
ATOM 12071 C C . ARG B 1 519 ? 9.836 -29.859 3.166 1 65.12 519 ARG B C 1
ATOM 12073 O O . ARG B 1 519 ? 10.891 -30.188 3.711 1 65.12 519 ARG B O 1
ATOM 12080 N N . GLU B 1 520 ? 8.961 -30.766 2.758 1 75.25 520 GLU B N 1
ATOM 12081 C CA . GLU B 1 520 ? 9.406 -32.125 2.445 1 75.25 520 GLU B CA 1
ATOM 12082 C C . GLU B 1 520 ? 9.812 -32.25 0.981 1 75.25 520 GLU B C 1
ATOM 12084 O O . GLU B 1 520 ? 9.008 -32 0.082 1 75.25 520 GLU B O 1
ATOM 12089 N N . GLN B 1 521 ? 11.07 -32.531 0.877 1 80.25 521 GLN B N 1
ATOM 12090 C CA . GLN B 1 521 ? 11.578 -32.656 -0.481 1 80.25 521 GLN B CA 1
ATOM 12091 C C . GLN B 1 521 ? 11.078 -33.969 -1.116 1 80.25 521 GLN B C 1
ATOM 12093 O O . GLN B 1 521 ? 10.938 -34.969 -0.436 1 80.25 521 GLN B O 1
ATOM 12098 N N . LEU B 1 522 ? 10.773 -33.938 -2.348 1 87.75 522 LEU B N 1
ATOM 12099 C CA . LEU B 1 522 ? 10.398 -35.125 -3.1 1 87.75 522 LEU B CA 1
ATOM 12100 C C . LEU B 1 522 ? 11.586 -36.062 -3.25 1 87.75 522 LEU B C 1
ATOM 12102 O O . LEU B 1 522 ? 12.727 -35.625 -3.42 1 87.75 522 LEU B O 1
ATOM 12106 N N . SER B 1 523 ? 11.328 -37.375 -3.057 1 89.62 523 SER B N 1
ATOM 12107 C CA . SER B 1 523 ? 12.398 -38.344 -3.266 1 89.62 523 SER B CA 1
ATOM 12108 C C . SER B 1 523 ? 12.805 -38.406 -4.734 1 89.62 523 SER B C 1
ATOM 12110 O O . SER B 1 523 ? 12.055 -37.969 -5.609 1 89.62 523 SER B O 1
ATOM 12112 N N . ASN B 1 524 ? 14.039 -38.844 -5.016 1 92.56 524 ASN B N 1
ATOM 12113 C CA . ASN B 1 524 ? 14.508 -39 -6.387 1 92.56 524 ASN B CA 1
ATOM 12114 C C . ASN B 1 524 ? 13.578 -39.906 -7.203 1 92.56 524 ASN B C 1
ATOM 12116 O O . ASN B 1 524 ? 13.367 -39.656 -8.398 1 92.56 524 ASN B O 1
ATOM 12120 N N . GLN B 1 525 ? 12.961 -40.906 -6.559 1 92.88 525 GLN B N 1
ATOM 12121 C CA . GLN B 1 525 ? 12.031 -41.812 -7.238 1 92.88 525 GLN B CA 1
ATOM 12122 C C . GLN B 1 525 ? 10.758 -41.062 -7.641 1 92.88 525 GLN B C 1
ATOM 12124 O O . GLN B 1 525 ? 10.203 -41.312 -8.711 1 92.88 525 GLN B O 1
ATOM 12129 N N . ASP B 1 526 ? 10.398 -40.188 -6.785 1 91.19 526 ASP B N 1
ATOM 12130 C CA . ASP B 1 526 ? 9.18 -39.438 -7.039 1 91.19 526 ASP B CA 1
ATOM 12131 C C . ASP B 1 526 ? 9.367 -38.469 -8.195 1 91.19 526 ASP B C 1
ATOM 12133 O O . ASP B 1 526 ? 8.391 -38.062 -8.836 1 91.19 526 ASP B O 1
ATOM 12137 N N . LEU B 1 527 ? 10.609 -38.188 -8.484 1 93.12 527 LEU B N 1
ATOM 12138 C CA . LEU B 1 527 ? 10.883 -37.156 -9.492 1 93.12 527 LEU B CA 1
ATOM 12139 C C . LEU B 1 527 ? 10.914 -37.781 -10.891 1 93.12 527 LEU B C 1
ATOM 12141 O O . LEU B 1 527 ? 10.781 -37.062 -11.883 1 93.12 527 LEU B O 1
ATOM 12145 N N . ILE B 1 528 ? 11.055 -39 -10.977 1 95.75 528 ILE B N 1
ATOM 12146 C CA . ILE B 1 528 ? 11.242 -39.656 -12.266 1 95.75 528 ILE B CA 1
ATOM 12147 C C . ILE B 1 528 ? 10 -39.469 -13.133 1 95.75 528 ILE B C 1
ATOM 12149 O O . ILE B 1 528 ? 10.094 -38.969 -14.25 1 95.75 528 ILE B O 1
ATOM 12153 N N . PRO B 1 529 ? 8.758 -39.781 -12.594 1 95.56 529 PRO B N 1
ATOM 12154 C CA . PRO B 1 529 ? 7.582 -39.562 -13.438 1 95.56 529 PRO B CA 1
ATOM 12155 C C . PRO B 1 529 ? 7.387 -38.094 -13.781 1 95.56 529 PRO B C 1
ATOM 12157 O O . PRO B 1 529 ? 6.898 -37.75 -14.859 1 95.56 529 PRO B O 1
ATOM 12160 N N . LEU B 1 530 ? 7.797 -37.281 -12.914 1 93.44 530 LEU B N 1
ATOM 12161 C CA . LEU B 1 530 ? 7.633 -35.844 -13.117 1 93.44 530 LEU B CA 1
ATOM 12162 C C . LEU B 1 530 ? 8.508 -35.344 -14.266 1 93.44 530 LEU B C 1
ATOM 12164 O O . LEU B 1 530 ? 8.039 -34.594 -15.141 1 93.44 530 LEU B O 1
ATOM 12168 N N . ILE B 1 531 ? 9.758 -35.75 -14.281 1 95.12 531 ILE B N 1
ATOM 12169 C CA . ILE B 1 531 ? 10.688 -35.344 -15.328 1 95.12 531 ILE B CA 1
ATOM 12170 C C . ILE B 1 531 ? 10.273 -35.969 -16.656 1 95.12 531 ILE B C 1
ATOM 12172 O O . ILE B 1 531 ? 10.406 -35.375 -17.719 1 95.12 531 ILE B O 1
ATOM 12176 N N . HIS B 1 532 ? 9.805 -37.188 -16.547 1 95.31 532 HIS B N 1
ATOM 12177 C CA . HIS B 1 532 ? 9.312 -37.844 -17.75 1 95.31 532 HIS B CA 1
ATOM 12178 C C . HIS B 1 532 ? 8.156 -37.062 -18.375 1 95.31 532 HIS B C 1
ATOM 12180 O O . HIS B 1 532 ? 8.062 -36.938 -19.594 1 95.31 532 HIS B O 1
ATOM 12186 N N . ALA B 1 533 ? 7.285 -36.562 -17.578 1 93.12 533 ALA B N 1
ATOM 12187 C CA . ALA B 1 533 ? 6.16 -35.781 -18.047 1 93.12 533 ALA B CA 1
ATOM 12188 C C . ALA B 1 533 ? 6.641 -34.5 -18.719 1 93.12 533 ALA B C 1
ATOM 12190 O O . ALA B 1 533 ? 5.992 -33.969 -19.641 1 93.12 533 ALA B O 1
ATOM 12191 N N . LEU B 1 534 ? 7.781 -34.031 -18.375 1 92.38 534 LEU B N 1
ATOM 12192 C CA . LEU B 1 534 ? 8.336 -32.781 -18.891 1 92.38 534 LEU B CA 1
ATOM 12193 C C . LEU B 1 534 ? 8.953 -33 -20.266 1 92.38 534 LEU B C 1
ATOM 12195 O O . LEU B 1 534 ? 9.188 -32.031 -21 1 92.38 534 LEU B O 1
ATOM 12199 N N . ARG B 1 535 ? 9.211 -34.219 -20.625 1 91.69 535 ARG B N 1
ATOM 12200 C CA . ARG B 1 535 ? 9.875 -34.531 -21.891 1 91.69 535 ARG B CA 1
ATOM 12201 C C . ARG B 1 535 ? 9.141 -33.875 -23.062 1 91.69 535 ARG B C 1
ATOM 12203 O O . ARG B 1 535 ? 9.766 -33.375 -23.984 1 91.69 535 ARG B O 1
ATOM 12210 N N . TYR B 1 536 ? 7.883 -33.875 -22.953 1 88.25 536 TYR B N 1
ATOM 12211 C CA . TYR B 1 536 ? 7.109 -33.438 -24.109 1 88.25 536 TYR B CA 1
ATOM 12212 C C . TYR B 1 536 ? 6.156 -32.312 -23.734 1 88.25 536 TYR B C 1
ATOM 12214 O O . TYR B 1 536 ? 5.137 -32.094 -24.391 1 88.25 536 TYR B O 1
ATOM 12222 N N . ASP B 1 537 ? 6.547 -31.688 -22.656 1 86.56 537 ASP B N 1
ATOM 12223 C CA . ASP B 1 537 ? 5.789 -30.5 -22.266 1 86.56 537 ASP B CA 1
ATOM 12224 C C . ASP B 1 537 ? 6.105 -29.312 -23.172 1 86.56 537 ASP B C 1
ATOM 12226 O O . ASP B 1 537 ? 7.25 -29.141 -23.594 1 86.56 537 ASP B O 1
ATOM 12230 N N . TRP B 1 538 ? 5.07 -28.531 -23.5 1 79.25 538 TRP B N 1
ATOM 12231 C CA . TRP B 1 538 ? 5.277 -27.422 -24.422 1 79.25 538 TRP B CA 1
ATOM 12232 C C . TRP B 1 538 ? 5.098 -26.094 -23.703 1 79.25 538 TRP B C 1
ATOM 12234 O O . TRP B 1 538 ? 5.156 -25.016 -24.312 1 79.25 538 TRP B O 1
ATOM 12244 N N . TYR B 1 539 ? 4.891 -26.141 -22.422 1 80.69 539 TYR B N 1
ATOM 12245 C CA . TYR B 1 539 ? 4.551 -24.922 -21.703 1 80.69 539 TYR B CA 1
ATOM 12246 C C . TYR B 1 539 ? 5.777 -24.312 -21.016 1 80.69 539 TYR B C 1
ATOM 12248 O O . TYR B 1 539 ? 6.039 -23.125 -21.141 1 80.69 539 TYR B O 1
ATOM 12256 N N . PHE B 1 540 ? 6.609 -25.078 -20.328 1 87 540 PHE B N 1
ATOM 12257 C CA . PHE B 1 540 ? 7.711 -24.578 -19.516 1 87 540 PHE B CA 1
ATOM 12258 C C . PHE B 1 540 ? 8.93 -24.266 -20.375 1 87 540 PHE B C 1
ATOM 12260 O O . PHE B 1 540 ? 9.336 -25.094 -21.188 1 87 540 PHE B O 1
ATOM 12267 N N . GLU B 1 541 ? 9.5 -23.141 -20.156 1 89.19 541 GLU B N 1
ATOM 12268 C CA . GLU B 1 541 ? 10.641 -22.703 -20.969 1 89.19 541 GLU B CA 1
ATOM 12269 C C . GLU B 1 541 ? 11.938 -22.75 -20.156 1 89.19 541 GLU B C 1
ATOM 12271 O O . GLU B 1 541 ? 13.031 -22.703 -20.719 1 89.19 541 GLU B O 1
ATOM 12276 N N . GLU B 1 542 ? 11.805 -22.828 -18.906 1 91.44 542 GLU B N 1
ATOM 12277 C CA . GLU B 1 542 ? 12.984 -22.875 -18.047 1 91.44 542 GLU B CA 1
ATOM 12278 C C . GLU B 1 542 ? 12.891 -24.016 -17.031 1 91.44 542 GLU B C 1
ATOM 12280 O O . GLU B 1 542 ? 11.82 -24.281 -16.484 1 91.44 542 GLU B O 1
ATOM 12285 N N . LEU B 1 543 ? 13.953 -24.703 -16.891 1 93.06 543 LEU B N 1
ATOM 12286 C CA . LEU B 1 543 ? 14.086 -25.75 -15.883 1 93.06 543 LEU B CA 1
ATOM 12287 C C . LEU B 1 543 ? 15.047 -25.312 -14.781 1 93.06 543 LEU B C 1
ATOM 12289 O O . LEU B 1 543 ? 16.203 -24.953 -15.055 1 93.06 543 LEU B O 1
ATOM 12293 N N . ALA B 1 544 ? 14.594 -25.297 -13.578 1 92.94 544 ALA B N 1
ATOM 12294 C CA . ALA B 1 544 ? 15.438 -24.906 -12.453 1 92.94 544 ALA B CA 1
ATOM 12295 C C . ALA B 1 544 ? 15.422 -25.969 -11.359 1 92.94 544 ALA B C 1
ATOM 12297 O O . ALA B 1 544 ? 14.375 -26.25 -10.773 1 92.94 544 ALA B O 1
ATOM 12298 N N . ILE B 1 545 ? 16.531 -26.609 -11.117 1 93.12 545 ILE B N 1
ATOM 12299 C CA . ILE B 1 545 ? 16.75 -27.531 -10.016 1 93.12 545 ILE B CA 1
ATOM 12300 C C . ILE B 1 545 ? 17.875 -27 -9.125 1 93.12 545 ILE B C 1
ATOM 12302 O O . ILE B 1 545 ? 19.062 -27.109 -9.484 1 93.12 545 ILE B O 1
ATOM 12306 N N . LYS B 1 546 ? 17.531 -26.516 -8 1 91.38 546 LYS B N 1
ATOM 12307 C CA . LYS B 1 546 ? 18.516 -25.922 -7.121 1 91.38 546 LYS B CA 1
ATOM 12308 C C . LYS B 1 546 ? 18.5 -26.562 -5.734 1 91.38 546 LYS B C 1
ATOM 12310 O O . LYS B 1 546 ? 17.422 -26.875 -5.211 1 91.38 546 LYS B O 1
ATOM 12315 N N . ASN B 1 547 ? 19.672 -26.812 -5.152 1 88.5 547 ASN B N 1
ATOM 12316 C CA . ASN B 1 547 ? 19.828 -27.344 -3.803 1 88.5 547 ASN B CA 1
ATOM 12317 C C . ASN B 1 547 ? 19 -28.609 -3.6 1 88.5 547 ASN B C 1
ATOM 12319 O O . ASN B 1 547 ? 18.25 -28.719 -2.637 1 88.5 547 ASN B O 1
ATOM 12323 N N . TYR B 1 548 ? 19.047 -29.453 -4.543 1 89 548 TYR B N 1
ATOM 12324 C CA . TYR B 1 548 ? 18.375 -30.734 -4.555 1 89 548 TYR B CA 1
ATOM 12325 C C . TYR B 1 548 ? 19.344 -31.875 -4.812 1 89 548 TYR B C 1
ATOM 12327 O O . TYR B 1 548 ? 19.844 -32.031 -5.93 1 89 548 TYR B O 1
ATOM 12335 N N . PRO B 1 549 ? 19.609 -32.688 -3.834 1 89.69 549 PRO B N 1
ATOM 12336 C CA . PRO B 1 549 ? 20.562 -33.781 -4.062 1 89.69 549 PRO B CA 1
ATOM 12337 C C . PRO B 1 549 ? 20 -34.844 -5.016 1 89.69 549 PRO B C 1
ATOM 12339 O O . PRO B 1 549 ? 18.891 -35.344 -4.816 1 89.69 549 PRO B O 1
ATOM 12342 N N . ILE B 1 550 ? 20.672 -35.094 -6.125 1 92.94 550 ILE B N 1
ATOM 12343 C CA . ILE B 1 550 ? 20.328 -36.125 -7.105 1 92.94 550 ILE B CA 1
ATOM 12344 C C . ILE B 1 550 ? 21.297 -37.281 -6.988 1 92.94 550 ILE B C 1
ATOM 12346 O O . ILE B 1 550 ? 22.422 -37.219 -7.488 1 92.94 550 ILE B O 1
ATOM 12350 N N . THR B 1 551 ? 20.859 -38.375 -6.387 1 91.12 551 THR B N 1
ATOM 12351 C CA . THR B 1 551 ? 21.75 -39.469 -6.094 1 91.12 551 THR B CA 1
ATOM 12352 C C . THR B 1 551 ? 21.422 -40.688 -6.973 1 91.12 551 THR B C 1
ATOM 12354 O O . THR B 1 551 ? 22.266 -41.531 -7.207 1 91.12 551 THR B O 1
ATOM 12357 N N . LEU B 1 552 ? 20.188 -40.781 -7.484 1 92.62 552 LEU B N 1
ATOM 12358 C CA . LEU B 1 552 ? 19.75 -41.938 -8.258 1 92.62 552 LEU B CA 1
ATOM 12359 C C . LEU B 1 552 ? 20.156 -41.781 -9.727 1 92.62 552 LEU B C 1
ATOM 12361 O O . LEU B 1 552 ? 19.844 -40.781 -10.359 1 92.62 552 LEU B O 1
ATOM 12365 N N . LYS B 1 553 ? 20.797 -42.75 -10.234 1 91.19 553 LYS B N 1
ATOM 12366 C CA . LYS B 1 553 ? 21.266 -42.75 -11.617 1 91.19 553 LYS B CA 1
ATOM 12367 C C . LYS B 1 553 ? 20.094 -42.719 -12.594 1 91.19 553 LYS B C 1
ATOM 12369 O O . LYS B 1 553 ? 20.203 -42.125 -13.672 1 91.19 553 LYS B O 1
ATOM 12374 N N . GLU B 1 554 ? 19.047 -43.406 -12.242 1 93.25 554 GLU B N 1
ATOM 12375 C CA . GLU B 1 554 ? 17.859 -43.406 -13.094 1 93.25 554 GLU B CA 1
ATOM 12376 C C . GLU B 1 554 ? 17.312 -42 -13.312 1 93.25 554 GLU B C 1
ATOM 12378 O O . GLU B 1 554 ? 16.812 -41.688 -14.398 1 93.25 554 GLU B O 1
ATOM 12383 N N . LEU B 1 555 ? 17.406 -41.281 -12.273 1 94.56 555 LEU B N 1
ATOM 12384 C CA . LEU B 1 555 ? 16.922 -39.906 -12.383 1 94.56 555 LEU B CA 1
ATOM 12385 C C . LEU B 1 555 ? 17.797 -39.094 -13.312 1 94.56 555 LEU B C 1
ATOM 12387 O O . LEU B 1 555 ? 17.297 -38.281 -14.086 1 94.56 555 LEU B O 1
ATOM 12391 N N . ILE B 1 556 ? 19.078 -39.281 -13.266 1 94.31 556 ILE B N 1
ATOM 12392 C CA . ILE B 1 556 ? 20 -38.594 -14.141 1 94.31 556 ILE B CA 1
ATOM 12393 C C . ILE B 1 556 ? 19.719 -38.938 -15.594 1 94.31 556 ILE B C 1
ATOM 12395 O O . ILE B 1 556 ? 19.688 -38.062 -16.469 1 94.31 556 ILE B O 1
ATOM 12399 N N . THR B 1 557 ? 19.484 -40.188 -15.773 1 94.25 557 THR B N 1
ATOM 12400 C CA . THR B 1 557 ? 19.172 -40.656 -17.109 1 94.25 557 THR B CA 1
ATOM 12401 C C . THR B 1 557 ? 17.875 -40 -17.625 1 94.25 557 THR B C 1
ATOM 12403 O O . THR B 1 557 ? 17.781 -39.625 -18.781 1 94.25 557 THR B O 1
ATOM 12406 N N . GLU B 1 558 ? 16.969 -39.938 -16.719 1 94.81 558 GLU B N 1
ATOM 12407 C CA . GLU B 1 558 ? 15.711 -39.312 -17.109 1 94.81 558 GLU B CA 1
ATOM 12408 C C . GLU B 1 558 ? 15.898 -37.812 -17.422 1 94.81 558 GLU B C 1
ATOM 12410 O O . GLU B 1 558 ? 15.273 -37.312 -18.344 1 94.81 558 GLU B O 1
ATOM 12415 N N . ILE B 1 559 ? 16.688 -37.156 -16.672 1 94.81 559 ILE B N 1
ATOM 12416 C CA . ILE B 1 559 ? 16.938 -35.75 -16.891 1 94.81 559 ILE B CA 1
ATOM 12417 C C . ILE B 1 559 ? 17.609 -35.562 -18.266 1 94.81 559 ILE B C 1
ATOM 12419 O O . ILE B 1 559 ? 17.219 -34.688 -19.031 1 94.81 559 ILE B O 1
ATOM 12423 N N . THR B 1 560 ? 18.578 -36.375 -18.531 1 93.94 560 THR B N 1
ATOM 12424 C CA . THR B 1 560 ? 19.281 -36.281 -19.797 1 93.94 560 THR B CA 1
ATOM 12425 C C . THR B 1 560 ? 18.359 -36.562 -20.969 1 93.94 560 THR B C 1
ATOM 12427 O O . THR B 1 560 ? 18.422 -35.906 -22.016 1 93.94 560 THR B O 1
ATOM 12430 N N . THR B 1 561 ? 17.469 -37.562 -20.781 1 93.88 561 THR B N 1
ATOM 12431 C CA . THR B 1 561 ? 16.5 -37.906 -21.828 1 93.88 561 THR B CA 1
ATOM 12432 C C . THR B 1 561 ? 15.539 -36.75 -22.062 1 93.88 561 THR B C 1
ATOM 12434 O O . THR B 1 561 ? 15.172 -36.438 -23.203 1 93.88 561 THR B O 1
ATOM 12437 N N . MET B 1 562 ? 15.148 -36.188 -21 1 94.5 562 MET B N 1
ATOM 12438 C CA . MET B 1 562 ? 14.25 -35.062 -21.094 1 94.5 562 MET B CA 1
ATOM 12439 C C . MET B 1 562 ? 14.898 -33.906 -21.844 1 94.5 562 MET B C 1
ATOM 12441 O O . MET B 1 562 ? 14.266 -33.281 -22.703 1 94.5 562 MET B O 1
ATOM 12445 N N . LEU B 1 563 ? 16.172 -33.656 -21.578 1 92.56 563 LEU B N 1
ATOM 12446 C CA . LEU B 1 563 ? 16.891 -32.562 -22.234 1 92.56 563 LEU B CA 1
ATOM 12447 C C . LEU B 1 563 ? 17.078 -32.844 -23.719 1 92.56 563 LEU B C 1
ATOM 12449 O O . LEU B 1 563 ? 17.125 -31.938 -24.547 1 92.56 563 LEU B O 1
ATOM 12453 N N . SER B 1 564 ? 17.094 -34.094 -24 1 90.5 564 SER B N 1
ATOM 12454 C CA . SER B 1 564 ? 17.281 -34.5 -25.391 1 90.5 564 SER B CA 1
ATOM 12455 C C . SER B 1 564 ? 15.961 -34.406 -26.172 1 90.5 564 SER B C 1
ATOM 12457 O O . SER B 1 564 ? 15.961 -34.219 -27.375 1 90.5 564 SER B O 1
ATOM 12459 N N . SER B 1 565 ? 14.898 -34.562 -25.516 1 89.06 565 SER B N 1
ATOM 12460 C CA . SER B 1 565 ? 13.617 -34.688 -26.188 1 89.06 565 SER B CA 1
ATOM 12461 C C . SER B 1 565 ? 12.844 -33.375 -26.156 1 89.06 565 SER B C 1
ATOM 12463 O O . SER B 1 565 ? 12.125 -33.062 -27.109 1 89.06 565 SER B O 1
ATOM 12465 N N . ASN B 1 566 ? 13.047 -32.625 -25.156 1 89.56 566 ASN B N 1
ATOM 12466 C CA . ASN B 1 566 ? 12.258 -31.406 -24.984 1 89.56 566 ASN B CA 1
ATOM 12467 C C . ASN B 1 566 ? 12.742 -30.297 -25.922 1 89.56 566 ASN B C 1
ATOM 12469 O O . ASN B 1 566 ? 13.945 -30.047 -26.016 1 89.56 566 ASN B O 1
ATOM 12473 N N . THR B 1 567 ? 11.867 -29.641 -26.578 1 84.75 567 THR B N 1
ATOM 12474 C CA . THR B 1 567 ? 12.242 -28.609 -27.531 1 84.75 567 THR B CA 1
ATOM 12475 C C . THR B 1 567 ? 11.828 -27.219 -27.047 1 84.75 567 THR B C 1
ATOM 12477 O O . THR B 1 567 ? 12.031 -26.219 -27.734 1 84.75 567 THR B O 1
ATOM 12480 N N . THR B 1 568 ? 11.25 -27.172 -25.906 1 86.88 568 THR B N 1
ATOM 12481 C CA . THR B 1 568 ? 10.688 -25.906 -25.438 1 86.88 568 THR B CA 1
ATOM 12482 C C . THR B 1 568 ? 11.617 -25.25 -24.438 1 86.88 568 THR B C 1
ATOM 12484 O O . THR B 1 568 ? 11.695 -24.016 -24.375 1 86.88 568 THR B O 1
ATOM 12487 N N . ILE B 1 569 ? 12.383 -25.953 -23.688 1 91.06 569 ILE B N 1
ATOM 12488 C CA . ILE B 1 569 ? 13.242 -25.422 -22.625 1 91.06 569 ILE B CA 1
ATOM 12489 C C . ILE B 1 569 ? 14.43 -24.688 -23.25 1 91.06 569 ILE B C 1
ATOM 12491 O O . ILE B 1 569 ? 15.109 -25.234 -24.125 1 91.06 569 ILE B O 1
ATOM 12495 N N . ASN B 1 570 ? 14.617 -23.469 -22.844 1 91.38 570 ASN B N 1
ATOM 12496 C CA . ASN B 1 570 ? 15.734 -22.688 -23.359 1 91.38 570 ASN B CA 1
ATOM 12497 C C . ASN B 1 570 ? 16.578 -22.078 -22.25 1 91.38 570 ASN B C 1
ATOM 12499 O O . ASN B 1 570 ? 17.469 -21.281 -22.5 1 91.38 570 ASN B O 1
ATOM 12503 N N . SER B 1 571 ? 16.328 -22.312 -21.062 1 93.62 571 SER B N 1
ATOM 12504 C CA . SER B 1 571 ? 17.094 -21.875 -19.891 1 93.62 571 SER B CA 1
ATOM 12505 C C . SER B 1 571 ? 17.203 -22.984 -18.859 1 93.62 571 SER B C 1
ATOM 12507 O O . SER B 1 571 ? 16.219 -23.641 -18.531 1 93.62 571 SER B O 1
ATOM 12509 N N . ILE B 1 572 ? 18.344 -23.25 -18.391 1 94.94 572 ILE B N 1
ATOM 12510 C CA . ILE B 1 572 ? 18.562 -24.359 -17.453 1 94.94 572 ILE B CA 1
ATOM 12511 C C . ILE B 1 572 ? 19.375 -23.875 -16.266 1 94.94 572 ILE B C 1
ATOM 12513 O O . ILE B 1 572 ? 20.375 -23.172 -16.438 1 94.94 572 ILE B O 1
ATOM 12517 N N . SER B 1 573 ? 18.953 -24.141 -15.117 1 95.88 573 SER B N 1
ATOM 12518 C CA . SER B 1 573 ? 19.672 -23.875 -13.883 1 95.88 573 SER B CA 1
ATOM 12519 C C . SER B 1 573 ? 19.812 -25.141 -13.039 1 95.88 573 SER B C 1
ATOM 12521 O O . SER B 1 573 ? 18.859 -25.562 -12.391 1 95.88 573 SER B O 1
ATOM 12523 N N . LEU B 1 574 ? 20.922 -25.703 -13 1 95.12 574 LEU B N 1
ATOM 12524 C CA . LEU B 1 574 ? 21.266 -26.859 -12.195 1 95.12 574 LEU B CA 1
ATOM 12525 C C . LEU B 1 574 ? 22.344 -26.516 -11.164 1 95.12 574 LEU B C 1
ATOM 12527 O O . LEU B 1 574 ? 23.531 -26.625 -11.445 1 95.12 574 LEU B O 1
ATOM 12531 N N . SER B 1 575 ? 21.891 -26.188 -9.984 1 95.38 575 SER B N 1
ATOM 12532 C CA . SER B 1 575 ? 22.828 -25.656 -9 1 95.38 575 SER B CA 1
ATOM 12533 C C . SER B 1 575 ? 22.844 -26.5 -7.734 1 95.38 575 SER B C 1
ATOM 12535 O O . SER B 1 575 ? 21.781 -26.875 -7.219 1 95.38 575 SER B O 1
ATOM 12537 N N . ASN B 1 576 ? 23.969 -26.875 -7.309 1 93.75 576 ASN B N 1
ATOM 12538 C CA . ASN B 1 576 ? 24.188 -27.562 -6.039 1 93.75 576 ASN B CA 1
ATOM 12539 C C . ASN B 1 576 ? 23.359 -28.844 -5.965 1 93.75 576 ASN B C 1
ATOM 12541 O O . ASN B 1 576 ? 22.578 -29.031 -5.035 1 93.75 576 ASN B O 1
ATOM 12545 N N . LEU B 1 577 ? 23.625 -29.766 -6.852 1 93 577 LEU B N 1
ATOM 12546 C CA . LEU B 1 577 ? 22.828 -30.984 -6.98 1 93 577 LEU B CA 1
ATOM 12547 C C . LEU B 1 577 ? 23.562 -32.156 -6.367 1 93 577 LEU B C 1
ATOM 12549 O O . LEU B 1 577 ? 23.016 -33.281 -6.297 1 93 577 LEU B O 1
ATOM 12553 N N . SER B 1 578 ? 24.719 -32.062 -5.773 1 89.94 578 SER B N 1
ATOM 12554 C CA . SER B 1 578 ? 25.5 -33.156 -5.223 1 89.94 578 SER B CA 1
ATOM 12555 C C . SER B 1 578 ? 25.422 -34.375 -6.121 1 89.94 578 SER B C 1
ATOM 12557 O O . SER B 1 578 ? 25.094 -35.469 -5.656 1 89.94 578 SER B O 1
ATOM 12559 N N . LEU B 1 579 ? 25.781 -34.25 -7.328 1 90.5 579 LEU B N 1
ATOM 12560 C CA . LEU B 1 579 ? 25.672 -35.281 -8.352 1 90.5 579 LEU B CA 1
ATOM 12561 C C . LEU B 1 579 ? 26.734 -36.344 -8.141 1 90.5 579 LEU B C 1
ATOM 12563 O O . LEU B 1 579 ? 27.844 -36.062 -7.68 1 90.5 579 LEU B O 1
ATOM 12567 N N . PRO B 1 580 ? 26.281 -37.562 -8.469 1 88 580 PRO B N 1
ATOM 12568 C CA . PRO B 1 580 ? 27.297 -38.625 -8.477 1 88 580 PRO B CA 1
ATOM 12569 C C . PRO B 1 580 ? 28.406 -38.375 -9.5 1 88 580 PRO B C 1
ATOM 12571 O O . PRO B 1 580 ? 28.234 -37.531 -10.398 1 88 580 PRO B O 1
ATOM 12574 N N . LYS B 1 581 ? 29.438 -39.125 -9.344 1 84.62 581 LYS B N 1
ATOM 12575 C CA . LYS B 1 581 ? 30.609 -38.969 -10.203 1 84.62 581 LYS B CA 1
ATOM 12576 C C . LYS B 1 581 ? 30.234 -39.156 -11.672 1 84.62 581 LYS B C 1
ATOM 12578 O O . LYS B 1 581 ? 29.453 -40.062 -12.008 1 84.62 581 LYS B O 1
ATOM 12583 N N . GLU B 1 582 ? 30.656 -38.375 -12.586 1 86.44 582 GLU B N 1
ATOM 12584 C CA . GLU B 1 582 ? 30.547 -38.438 -14.039 1 86.44 582 GLU B CA 1
ATOM 12585 C C . GLU B 1 582 ? 29.141 -38.156 -14.516 1 86.44 582 GLU B C 1
ATOM 12587 O O . GLU B 1 582 ? 28.859 -38.188 -15.719 1 86.44 582 GLU B O 1
ATOM 12592 N N . SER B 1 583 ? 28.25 -37.812 -13.617 1 88.69 583 SER B N 1
ATOM 12593 C CA . SER B 1 583 ? 26.875 -37.531 -13.984 1 88.69 583 SER B CA 1
ATOM 12594 C C . SER B 1 583 ? 26.766 -36.25 -14.773 1 88.69 583 SER B C 1
ATOM 12596 O O . SER B 1 583 ? 25.984 -36.156 -15.727 1 88.69 583 SER B O 1
ATOM 12598 N N . ILE B 1 584 ? 27.531 -35.281 -14.422 1 89.75 584 ILE B N 1
ATOM 12599 C CA . ILE B 1 584 ? 27.469 -33.969 -15.078 1 89.75 584 ILE B CA 1
ATOM 12600 C C . ILE B 1 584 ? 28 -34.094 -16.5 1 89.75 584 ILE B C 1
ATOM 12602 O O . ILE B 1 584 ? 27.547 -33.375 -17.391 1 89.75 584 ILE B O 1
ATOM 12606 N N . MET B 1 585 ? 28.922 -35 -16.656 1 92.75 585 MET B N 1
ATOM 12607 C CA . MET B 1 585 ? 29.453 -35.281 -17.984 1 92.75 585 MET B CA 1
ATOM 12608 C C . MET B 1 585 ? 28.344 -35.688 -18.938 1 92.75 585 MET B C 1
ATOM 12610 O O . MET B 1 585 ? 28.281 -35.188 -20.078 1 92.75 585 MET B O 1
ATOM 12614 N N . GLN B 1 586 ? 27.453 -36.5 -18.5 1 91.69 586 GLN B N 1
ATOM 12615 C CA . GLN B 1 586 ? 26.344 -37 -19.312 1 91.69 586 GLN B CA 1
ATOM 12616 C C . GLN B 1 586 ? 25.438 -35.844 -19.75 1 91.69 586 GLN B C 1
ATOM 12618 O O . GLN B 1 586 ? 24.953 -35.812 -20.875 1 91.69 586 GLN B O 1
ATOM 12623 N N . ILE B 1 587 ? 25.266 -34.969 -18.828 1 92.31 587 ILE B N 1
ATOM 12624 C CA . ILE B 1 587 ? 24.391 -33.844 -19.109 1 92.31 587 ILE B CA 1
ATOM 12625 C C . ILE B 1 587 ? 24.984 -33 -20.234 1 92.31 587 ILE B C 1
ATOM 12627 O O . ILE B 1 587 ? 24.297 -32.656 -21.188 1 92.31 587 ILE B O 1
ATOM 12631 N N . PHE B 1 588 ? 26.266 -32.719 -20.188 1 94 588 PHE B N 1
ATOM 12632 C CA . PHE B 1 588 ? 26.922 -31.875 -21.188 1 94 588 PHE B CA 1
ATOM 12633 C C . PHE B 1 588 ? 26.969 -32.594 -22.531 1 94 588 PHE B C 1
ATOM 12635 O O . PHE B 1 588 ? 26.828 -31.953 -23.578 1 94 588 PHE B O 1
ATOM 12642 N N . ASP B 1 589 ? 27.109 -33.844 -22.453 1 92.38 589 ASP B N 1
ATOM 12643 C CA . ASP B 1 589 ? 27.125 -34.625 -23.703 1 92.38 589 ASP B CA 1
ATOM 12644 C C . ASP B 1 589 ? 25.797 -34.5 -24.438 1 92.38 589 ASP B C 1
ATOM 12646 O O . ASP B 1 589 ? 25.766 -34.375 -25.656 1 92.38 589 ASP B O 1
ATOM 12650 N N . VAL B 1 590 ? 24.812 -34.594 -23.688 1 91.56 590 VAL B N 1
ATOM 12651 C CA . VAL B 1 590 ? 23.484 -34.562 -24.266 1 91.56 590 VAL B CA 1
ATOM 12652 C C . VAL B 1 590 ? 23.188 -33.156 -24.812 1 91.56 590 VAL B C 1
ATOM 12654 O O . VAL B 1 590 ? 22.688 -33.031 -25.922 1 91.56 590 VAL B O 1
ATOM 12657 N N . ILE B 1 591 ? 23.547 -32.125 -24.016 1 89.75 591 ILE B N 1
ATOM 12658 C CA . ILE B 1 591 ? 23.234 -30.75 -24.438 1 89.75 591 ILE B CA 1
ATOM 12659 C C . ILE B 1 591 ? 24.062 -30.391 -25.672 1 89.75 591 ILE B C 1
ATOM 12661 O O . ILE B 1 591 ? 23.609 -29.625 -26.531 1 89.75 591 ILE B O 1
ATOM 12665 N N . GLN B 1 592 ? 25.266 -30.922 -25.703 1 90.75 592 GLN B N 1
ATOM 12666 C CA . GLN B 1 592 ? 26.125 -30.672 -26.859 1 90.75 592 GLN B CA 1
ATOM 12667 C C . GLN B 1 592 ? 25.531 -31.25 -28.141 1 90.75 592 GLN B C 1
ATOM 12669 O O . GLN B 1 592 ? 25.594 -30.625 -29.203 1 90.75 592 GLN B O 1
ATOM 12674 N N . ASN B 1 593 ? 24.922 -32.344 -28.016 1 87.75 593 ASN B N 1
ATOM 12675 C CA . ASN B 1 593 ? 24.422 -33.094 -29.188 1 87.75 593 ASN B CA 1
ATOM 12676 C C . ASN B 1 593 ? 23.047 -32.594 -29.594 1 87.75 593 ASN B C 1
ATOM 12678 O O . ASN B 1 593 ? 22.609 -32.844 -30.734 1 87.75 593 ASN B O 1
ATOM 12682 N N . GLN B 1 594 ? 22.344 -31.953 -28.734 1 83.12 594 GLN B N 1
ATOM 12683 C CA . GLN B 1 594 ? 20.984 -31.5 -29.016 1 83.12 594 GLN B CA 1
ATOM 12684 C C . GLN B 1 594 ? 20.984 -30.125 -29.688 1 83.12 594 GLN B C 1
ATOM 12686 O O . GLN B 1 594 ? 21.047 -29.109 -29 1 83.12 594 GLN B O 1
ATOM 12691 N N . LYS B 1 595 ? 20.812 -30.125 -30.922 1 77.56 595 LYS B N 1
ATOM 12692 C CA . LYS B 1 595 ? 20.922 -28.891 -31.688 1 77.56 595 LYS B CA 1
ATOM 12693 C C . LYS B 1 595 ? 19.688 -28.016 -31.516 1 77.56 595 LYS B C 1
ATOM 12695 O O . LYS B 1 595 ? 19.734 -26.812 -31.75 1 77.56 595 LYS B O 1
ATOM 12700 N N . THR B 1 596 ? 18.672 -28.641 -31.047 1 78.62 596 THR B N 1
ATOM 12701 C CA . THR B 1 596 ? 17.438 -27.875 -30.922 1 78.62 596 THR B CA 1
ATOM 12702 C C . THR B 1 596 ? 17.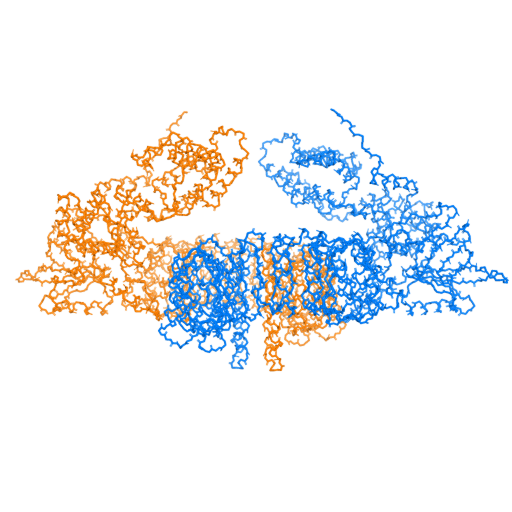391 -27.156 -29.578 1 78.62 596 THR B C 1
ATOM 12704 O O . THR B 1 596 ? 16.578 -26.25 -29.375 1 78.62 596 THR B O 1
ATOM 12707 N N . LEU B 1 597 ? 18.281 -27.484 -28.734 1 83.75 597 LEU B N 1
ATOM 12708 C CA . LEU B 1 597 ? 18.328 -26.859 -27.422 1 83.75 597 LEU B CA 1
ATOM 12709 C C . LEU B 1 597 ? 19.109 -25.547 -27.453 1 83.75 597 LEU B C 1
ATOM 12711 O O . LEU B 1 597 ? 20.328 -25.547 -27.266 1 83.75 597 LEU B O 1
ATOM 12715 N N . ASN B 1 598 ? 18.469 -24.5 -27.766 1 86.19 598 ASN B N 1
ATOM 12716 C CA . ASN B 1 598 ? 19.094 -23.172 -27.797 1 86.19 598 ASN B CA 1
ATOM 12717 C C . ASN B 1 598 ? 18.984 -22.469 -26.453 1 86.19 598 ASN B C 1
ATOM 12719 O O . ASN B 1 598 ? 18.062 -21.688 -26.234 1 86.19 598 ASN B O 1
ATOM 12723 N N . LEU B 1 599 ? 19.969 -22.641 -25.625 1 92.5 599 LEU B N 1
ATOM 12724 C CA . LEU B 1 599 ? 19.938 -22.125 -24.266 1 92.5 599 LEU B CA 1
ATOM 12725 C C . LEU B 1 599 ? 20.297 -20.641 -24.234 1 92.5 599 LEU B C 1
ATOM 12727 O O . LEU B 1 599 ? 21.219 -20.219 -24.938 1 92.5 599 LEU B O 1
ATOM 12731 N N . THR B 1 600 ? 19.594 -19.844 -23.562 1 94.62 600 THR B N 1
ATOM 12732 C CA . THR B 1 600 ? 19.891 -18.438 -23.328 1 94.62 600 THR B CA 1
ATOM 12733 C C . THR B 1 600 ? 20.594 -18.234 -22 1 94.62 600 THR B C 1
ATOM 12735 O O . THR B 1 600 ? 21.312 -17.25 -21.797 1 94.62 600 THR B O 1
ATOM 12738 N N . LYS B 1 601 ? 20.344 -19.172 -21.078 1 95.94 601 LYS B N 1
ATOM 12739 C CA . LYS B 1 601 ? 20.938 -19.156 -19.75 1 95.94 601 LYS B CA 1
ATOM 12740 C C . LYS B 1 601 ? 21.391 -20.547 -19.328 1 95.94 601 LYS B C 1
ATOM 12742 O O . LYS B 1 601 ? 20.688 -21.531 -19.578 1 95.94 601 LYS B O 1
ATOM 12747 N N . LEU B 1 602 ? 22.531 -20.656 -18.797 1 95.94 602 LEU B N 1
ATOM 12748 C CA . LEU B 1 602 ? 23.062 -21.906 -18.266 1 95.94 602 LEU B CA 1
ATOM 12749 C C . LEU B 1 602 ? 23.703 -21.688 -16.891 1 95.94 602 LEU B C 1
ATOM 12751 O O . LEU B 1 602 ? 24.688 -20.953 -16.781 1 95.94 602 LEU B O 1
ATOM 12755 N N . ASP B 1 603 ? 23.141 -22.172 -15.922 1 96.75 603 ASP B N 1
ATOM 12756 C CA . ASP B 1 603 ? 23.656 -22.109 -14.555 1 96.75 603 ASP B CA 1
ATOM 12757 C C . ASP B 1 603 ? 24.016 -23.484 -14.031 1 96.75 603 ASP B C 1
ATOM 12759 O O . ASP B 1 603 ? 23.141 -24.328 -13.805 1 96.75 603 ASP B O 1
ATOM 12763 N N . ILE B 1 604 ? 25.219 -23.797 -13.844 1 95.75 604 ILE B N 1
ATOM 12764 C CA . ILE B 1 604 ? 25.703 -25.062 -13.32 1 95.75 604 ILE B CA 1
ATOM 12765 C C . ILE B 1 604 ? 26.531 -24.828 -12.062 1 95.75 604 ILE B C 1
ATOM 12767 O O . ILE B 1 604 ? 27.453 -25.578 -11.766 1 95.75 604 ILE B O 1
ATOM 12771 N N . SER B 1 605 ? 26.141 -23.906 -11.297 1 96.12 605 SER B N 1
ATOM 12772 C CA . SER B 1 605 ? 26.938 -23.422 -10.172 1 96.12 605 SER B CA 1
ATOM 12773 C C . SER B 1 605 ? 26.875 -24.391 -8.992 1 96.12 605 SER B C 1
ATOM 12775 O O . SER B 1 605 ? 25.922 -25.156 -8.867 1 96.12 605 SER B O 1
ATOM 12777 N N . LYS B 1 606 ? 27.953 -24.406 -8.219 1 94.94 606 LYS B N 1
ATOM 12778 C CA . LYS B 1 606 ? 28.062 -25.109 -6.941 1 94.94 606 LYS B CA 1
ATOM 12779 C C . LYS B 1 606 ? 28.016 -26.625 -7.141 1 94.94 606 LYS B C 1
ATOM 12781 O O . LYS B 1 606 ? 27.469 -27.344 -6.301 1 94.94 606 LYS B O 1
ATOM 12786 N N . ASN B 1 607 ? 28.312 -27.094 -8.352 1 94.25 607 ASN B N 1
ATOM 12787 C CA . ASN B 1 607 ? 28.531 -28.516 -8.609 1 94.25 607 ASN B CA 1
ATOM 12788 C C . ASN B 1 607 ? 30.016 -28.828 -8.797 1 94.25 607 ASN B C 1
ATOM 12790 O O . ASN B 1 607 ? 30.688 -28.188 -9.609 1 94.25 607 ASN B O 1
ATOM 12794 N N . MET B 1 608 ? 30.547 -29.781 -8.109 1 91.56 608 MET B N 1
ATOM 12795 C CA . MET B 1 608 ? 31.969 -30.125 -8.227 1 91.56 608 MET B CA 1
ATOM 12796 C C . MET B 1 608 ? 32.219 -30.938 -9.484 1 91.56 608 MET B C 1
ATOM 12798 O O . MET B 1 608 ? 31.609 -32 -9.68 1 91.56 608 MET B O 1
ATOM 12802 N N . PHE B 1 609 ? 33.156 -30.422 -10.32 1 92.38 609 PHE B N 1
ATOM 12803 C CA . PHE B 1 609 ? 33.469 -31.094 -11.578 1 92.38 609 PHE B CA 1
ATOM 12804 C C . PHE B 1 609 ? 34.656 -32.031 -11.414 1 92.38 609 PHE B C 1
ATOM 12806 O O . PHE B 1 609 ? 35.656 -31.641 -10.805 1 92.38 609 PHE B O 1
ATOM 12813 N N . ASP B 1 610 ? 34.562 -33.219 -11.906 1 89.19 610 ASP B N 1
ATOM 12814 C CA . ASP B 1 610 ? 35.719 -34.094 -12.078 1 89.19 610 ASP B CA 1
ATOM 12815 C C . ASP B 1 610 ? 36.375 -33.844 -13.43 1 89.19 610 ASP B C 1
ATOM 12817 O O . ASP B 1 610 ? 35.906 -33.031 -14.227 1 89.19 610 ASP B O 1
ATOM 12821 N N . GLU B 1 611 ? 37.469 -34.375 -13.688 1 89.81 611 GLU B N 1
ATOM 12822 C CA . GLU B 1 611 ? 38.25 -34.125 -14.891 1 89.81 611 GLU B CA 1
ATOM 12823 C C . GLU B 1 611 ? 37.438 -34.438 -16.141 1 89.81 611 GLU B C 1
ATOM 12825 O O . GLU B 1 611 ? 37.5 -33.688 -17.125 1 89.81 611 GLU B O 1
ATOM 12830 N N . LYS B 1 612 ? 36.75 -35.531 -16.109 1 91.75 612 LYS B N 1
ATOM 12831 C CA . LYS B 1 612 ? 35.938 -35.906 -17.266 1 91.75 612 LYS B CA 1
ATOM 12832 C C . LYS B 1 612 ? 34.812 -34.906 -17.516 1 91.75 612 LYS B C 1
ATOM 12834 O O . LYS B 1 612 ? 34.5 -34.594 -18.672 1 91.75 612 LYS B O 1
ATOM 12839 N N . SER B 1 613 ? 34.281 -34.5 -16.422 1 93.25 613 SER B N 1
ATOM 12840 C CA . SER B 1 613 ? 33.188 -33.531 -16.531 1 93.25 613 SER B CA 1
ATOM 12841 C C . SER B 1 613 ? 33.719 -32.219 -17.109 1 93.25 613 SER B C 1
ATOM 12843 O O . SER B 1 613 ? 33 -31.562 -17.891 1 93.25 613 SER B O 1
ATOM 12845 N N . VAL B 1 614 ? 34.906 -31.812 -16.734 1 94.12 614 VAL B N 1
ATOM 12846 C CA . VAL B 1 614 ? 35.5 -30.594 -17.25 1 94.12 614 VAL B CA 1
ATOM 12847 C C . VAL B 1 614 ? 35.719 -30.734 -18.766 1 94.12 614 VAL B C 1
ATOM 12849 O O . VAL B 1 614 ? 35.375 -29.812 -19.516 1 94.12 614 VAL B O 1
ATOM 12852 N N . ASN B 1 615 ? 36.156 -31.859 -19.125 1 93.88 615 ASN B N 1
ATOM 12853 C CA . ASN B 1 615 ? 36.406 -32.094 -20.547 1 93.88 615 ASN B CA 1
ATOM 12854 C C . ASN B 1 615 ? 35.125 -32.031 -21.359 1 93.88 615 ASN B C 1
ATOM 12856 O O . ASN B 1 615 ? 35.094 -31.438 -22.453 1 93.88 615 ASN B O 1
ATOM 12860 N N . SER B 1 616 ? 34.094 -32.656 -20.875 1 94.69 616 SER B N 1
ATOM 12861 C CA . SER B 1 616 ? 32.812 -32.625 -21.562 1 94.69 616 SER B CA 1
ATOM 12862 C C . SER B 1 616 ? 32.25 -31.188 -21.609 1 94.69 616 SER B C 1
ATOM 12864 O O . SER B 1 616 ? 31.641 -30.797 -22.594 1 94.69 616 SER B O 1
ATOM 12866 N N . PHE B 1 617 ? 32.406 -30.516 -20.562 1 95.25 617 PHE B N 1
ATOM 12867 C CA . PHE B 1 617 ? 31.969 -29.141 -20.5 1 95.25 617 PHE B CA 1
ATOM 12868 C C . PHE B 1 617 ? 32.719 -28.281 -21.531 1 95.25 617 PHE B C 1
ATOM 12870 O O . PHE B 1 617 ? 32.094 -27.484 -22.25 1 95.25 617 PHE B O 1
ATOM 12877 N N . VAL B 1 618 ? 34 -28.391 -21.5 1 95.56 618 VAL B N 1
ATOM 12878 C CA . VAL B 1 618 ? 34.844 -27.672 -22.453 1 95.56 618 VAL B CA 1
ATOM 12879 C C . VAL B 1 618 ? 34.375 -28 -23.875 1 95.56 618 VAL B C 1
ATOM 12881 O O . VAL B 1 618 ? 34.281 -27.109 -24.734 1 95.56 618 VAL B O 1
ATOM 12884 N N . ALA B 1 619 ? 34.094 -29.234 -24.094 1 94.81 619 ALA B N 1
ATOM 12885 C CA . ALA B 1 619 ? 33.594 -29.672 -25.406 1 94.81 619 ALA B CA 1
ATOM 12886 C C . ALA B 1 619 ? 32.281 -29 -25.75 1 94.81 619 ALA B C 1
ATOM 12888 O O . ALA B 1 619 ? 32.062 -28.578 -26.891 1 94.81 619 ALA B O 1
ATOM 12889 N N . TYR B 1 620 ? 31.438 -28.969 -24.797 1 93.94 620 TYR B N 1
ATOM 12890 C CA . TYR B 1 620 ? 30.156 -28.312 -25.016 1 93.94 620 TYR B CA 1
ATOM 12891 C C . TYR B 1 620 ? 30.359 -26.844 -25.344 1 93.94 620 TYR B C 1
ATOM 12893 O O . TYR B 1 620 ? 29.719 -26.312 -26.266 1 93.94 620 TYR B O 1
ATOM 12901 N N . LEU B 1 621 ? 31.25 -26.141 -24.625 1 95.19 621 LEU B N 1
ATOM 12902 C CA . LEU B 1 621 ? 31.484 -24.719 -24.844 1 95.19 621 LEU B CA 1
ATOM 12903 C C . LEU B 1 621 ? 32.031 -24.484 -26.25 1 95.19 621 LEU B C 1
ATOM 12905 O O . LEU B 1 621 ? 31.703 -23.469 -26.891 1 95.19 621 LEU B O 1
ATOM 12909 N N . GLN B 1 622 ? 32.844 -25.391 -26.672 1 93.69 622 GLN B N 1
ATOM 12910 C CA . GLN B 1 622 ? 33.531 -25.188 -27.938 1 93.69 622 GLN B CA 1
ATOM 12911 C C . GLN B 1 622 ? 32.656 -25.594 -29.125 1 93.69 622 GLN B C 1
ATOM 12913 O O . GLN B 1 622 ? 32.656 -24.922 -30.156 1 93.69 622 GLN B O 1
ATOM 12918 N N . TYR B 1 623 ? 31.922 -26.688 -28.938 1 91.06 623 TYR B N 1
ATOM 12919 C CA . TYR B 1 623 ? 31.281 -27.266 -30.109 1 91.06 623 TYR B CA 1
ATOM 12920 C C . TYR B 1 623 ? 29.766 -27.219 -29.969 1 91.06 623 TYR B C 1
ATOM 12922 O O . TYR B 1 623 ? 29.031 -27.516 -30.922 1 91.06 623 TYR B O 1
ATOM 12930 N N . GLY B 1 624 ? 29.25 -26.922 -28.859 1 89.88 624 GLY B N 1
ATOM 12931 C CA . GLY B 1 624 ? 27.812 -26.891 -28.656 1 89.88 624 GLY B CA 1
ATOM 12932 C C . GLY B 1 624 ? 27.141 -25.672 -29.234 1 89.88 624 GLY B C 1
ATOM 12933 O O . GLY B 1 624 ? 27.812 -24.812 -29.812 1 89.88 624 GLY B O 1
ATOM 12934 N N . GLN B 1 625 ? 25.812 -25.641 -29.203 1 89.19 625 GLN B N 1
ATOM 12935 C CA . GLN B 1 625 ? 25.031 -24.484 -29.625 1 89.19 625 GLN B CA 1
ATOM 12936 C C . GLN B 1 625 ? 24.984 -23.422 -28.531 1 89.19 625 GLN B C 1
ATOM 12938 O O . GLN B 1 625 ? 24 -23.344 -27.781 1 89.19 625 GLN B O 1
ATOM 12943 N N . THR B 1 626 ? 25.984 -22.609 -28.5 1 92 626 THR B N 1
ATOM 12944 C CA . THR B 1 626 ? 26.125 -21.672 -27.375 1 92 626 THR B CA 1
ATOM 12945 C C . THR B 1 626 ? 25.891 -20.234 -27.844 1 92 626 THR B C 1
ATOM 12947 O O . THR B 1 626 ? 26.078 -19.297 -27.062 1 92 626 THR B O 1
ATOM 12950 N N . GLY B 1 627 ? 25.469 -20.031 -29.031 1 90.81 627 GLY B N 1
ATOM 12951 C CA . GLY B 1 627 ? 25.344 -18.703 -29.609 1 90.81 627 GLY B CA 1
ATOM 12952 C C . GLY B 1 627 ? 24.281 -17.859 -28.922 1 90.81 627 GLY B C 1
ATOM 12953 O O . GLY B 1 627 ? 24.359 -16.641 -28.938 1 90.81 627 GLY B O 1
ATOM 12954 N N . ALA B 1 628 ? 23.359 -18.406 -28.359 1 92.75 628 ALA B N 1
ATOM 12955 C CA . ALA B 1 628 ? 22.219 -17.672 -27.781 1 92.75 628 ALA B CA 1
ATOM 12956 C C . ALA B 1 628 ? 22.422 -17.453 -26.297 1 92.75 628 ALA B C 1
ATOM 12958 O O . ALA B 1 628 ? 21.641 -16.719 -25.672 1 92.75 628 ALA B O 1
ATOM 12959 N N . ILE B 1 629 ? 23.484 -17.938 -25.641 1 95.62 629 ILE B N 1
ATOM 12960 C CA . ILE B 1 629 ? 23.672 -17.859 -24.203 1 95.62 629 ILE B CA 1
ATOM 12961 C C . ILE B 1 629 ? 24 -16.422 -23.812 1 95.62 629 ILE B C 1
ATOM 12963 O O . ILE B 1 629 ? 25 -15.852 -24.25 1 95.62 629 ILE B O 1
ATOM 12967 N N . LYS B 1 630 ? 23.188 -15.883 -23.016 1 96.5 630 LYS B N 1
ATOM 12968 C CA . LYS B 1 630 ? 23.375 -14.523 -22.531 1 96.5 630 LYS B CA 1
ATOM 12969 C C . LYS B 1 630 ? 24 -14.523 -21.125 1 96.5 630 LYS B C 1
ATOM 12971 O O . LYS B 1 630 ? 24.734 -13.609 -20.766 1 96.5 630 LYS B O 1
ATOM 12976 N N . GLU B 1 631 ? 23.641 -15.531 -20.359 1 97.19 631 GLU B N 1
ATOM 12977 C CA . GLU B 1 631 ? 24.125 -15.633 -18.984 1 97.19 631 GLU B CA 1
ATOM 12978 C C . GLU B 1 631 ? 24.75 -17 -18.719 1 97.19 631 GLU B C 1
ATOM 12980 O O . GLU B 1 631 ? 24.109 -18.031 -18.922 1 97.19 631 GLU B O 1
ATOM 12985 N N . LEU B 1 632 ? 25.906 -17.016 -18.297 1 97.25 632 LEU B N 1
ATOM 12986 C CA . LEU B 1 632 ? 26.625 -18.219 -17.953 1 97.25 632 LEU B CA 1
ATOM 12987 C C . LEU B 1 632 ? 27.141 -18.172 -16.516 1 97.25 632 LEU B C 1
ATOM 12989 O O . LEU B 1 632 ? 27.938 -17.297 -16.172 1 97.25 632 LEU B O 1
ATOM 12993 N N . ASN B 1 633 ? 26.656 -19.016 -15.68 1 97.38 633 ASN B N 1
ATOM 12994 C CA . ASN B 1 633 ? 27.062 -19.078 -14.289 1 97.38 633 ASN B CA 1
ATOM 12995 C C . ASN B 1 633 ? 27.828 -20.375 -13.984 1 97.38 633 ASN B C 1
ATOM 12997 O O . ASN B 1 633 ? 27.219 -21.438 -13.883 1 97.38 633 ASN B O 1
ATOM 13001 N N . ILE B 1 634 ? 29.047 -20.328 -13.836 1 96.56 634 ILE B N 1
ATOM 13002 C CA . ILE B 1 634 ? 29.922 -21.453 -13.523 1 96.56 634 ILE B CA 1
ATOM 13003 C C . ILE B 1 634 ? 30.672 -21.188 -12.219 1 96.56 634 ILE B C 1
ATOM 13005 O O . ILE B 1 634 ? 31.875 -21.422 -12.117 1 96.56 634 ILE B O 1
ATOM 13009 N N . SER B 1 635 ? 29.922 -20.656 -11.289 1 96.44 635 SER B N 1
ATOM 13010 C CA . SER B 1 635 ? 30.531 -20.312 -10 1 96.44 635 SER B CA 1
ATOM 13011 C C . SER B 1 635 ? 30.703 -21.547 -9.125 1 96.44 635 SER B C 1
ATOM 13013 O O . SER B 1 635 ? 29.859 -22.453 -9.164 1 96.44 635 SER B O 1
ATOM 13015 N N . SER B 1 636 ? 31.844 -21.656 -8.453 1 95.31 636 SER B N 1
ATOM 13016 C CA . SER B 1 636 ? 32.125 -22.641 -7.434 1 95.31 636 SER B CA 1
ATOM 13017 C C . SER B 1 636 ? 32 -24.062 -7.988 1 95.31 636 SER B C 1
ATOM 13019 O O . SER B 1 636 ? 31.328 -24.906 -7.398 1 95.31 636 SER B O 1
ATOM 13021 N N . ILE B 1 637 ? 32.562 -24.297 -9.133 1 93.25 637 ILE B N 1
ATOM 13022 C CA . ILE B 1 637 ? 32.469 -25.625 -9.734 1 93.25 637 ILE B CA 1
ATOM 13023 C C . ILE B 1 637 ? 33.75 -26.391 -9.438 1 93.25 637 ILE B C 1
ATOM 13025 O O . ILE B 1 637 ? 34 -27.469 -10.008 1 93.25 637 ILE B O 1
ATOM 13029 N N . GLY B 1 638 ? 34.688 -25.922 -8.602 1 88.56 638 GLY B N 1
ATOM 13030 C CA . GLY B 1 638 ? 35.844 -26.609 -8.102 1 88.56 638 GLY B CA 1
ATOM 13031 C C . GLY B 1 638 ? 36.844 -26.922 -9.188 1 88.56 638 GLY B C 1
ATOM 13032 O O . GLY B 1 638 ? 37.375 -28.047 -9.242 1 88.56 638 GLY B O 1
ATOM 13033 N N . VAL B 1 639 ? 37.219 -26.047 -9.969 1 87.5 639 VAL B N 1
ATOM 13034 C CA . VAL B 1 639 ? 38.094 -26.297 -11.109 1 87.5 639 VAL B CA 1
ATOM 13035 C C . VAL B 1 639 ? 39.531 -26.078 -10.727 1 87.5 639 VAL B C 1
ATOM 13037 O O . VAL B 1 639 ? 39.844 -25.266 -9.844 1 87.5 639 VAL B O 1
ATOM 13040 N N . THR B 1 640 ? 40.469 -26.844 -11.352 1 86.81 640 THR B N 1
ATOM 13041 C CA . THR B 1 640 ? 41.906 -26.688 -11.227 1 86.81 640 THR B CA 1
ATOM 13042 C C . THR B 1 640 ? 42.438 -25.625 -12.18 1 86.81 640 THR B C 1
ATOM 13044 O O . THR B 1 640 ? 41.688 -25.125 -13.031 1 86.81 640 THR B O 1
ATOM 13047 N N . ALA B 1 641 ? 43.719 -25.219 -12.102 1 88.19 641 ALA B N 1
ATOM 13048 C CA . ALA B 1 641 ? 44.344 -24.188 -12.93 1 88.19 641 ALA B CA 1
ATOM 13049 C C . ALA B 1 641 ? 44.281 -24.578 -14.406 1 88.19 641 ALA B C 1
ATOM 13051 O O . ALA B 1 641 ? 44.031 -23.734 -15.266 1 88.19 641 ALA B O 1
ATOM 13052 N N . ASN B 1 642 ? 44.594 -25.828 -14.648 1 88.88 642 ASN B N 1
ATOM 13053 C CA . ASN B 1 642 ? 44.594 -26.312 -16.031 1 88.88 642 ASN B CA 1
ATOM 13054 C C . ASN B 1 642 ? 43.156 -26.25 -16.609 1 88.88 642 ASN B C 1
ATOM 13056 O O . ASN B 1 642 ? 43 -25.922 -17.781 1 88.88 642 ASN B O 1
ATOM 13060 N N . ALA B 1 643 ? 42.25 -26.625 -15.805 1 91.5 643 ALA B N 1
ATOM 13061 C CA . ALA B 1 643 ? 40.844 -26.594 -16.234 1 91.5 643 ALA B CA 1
ATOM 13062 C C . ALA B 1 643 ? 40.406 -25.172 -16.578 1 91.5 643 ALA B C 1
ATOM 13064 O O . ALA B 1 643 ? 39.625 -24.969 -17.516 1 91.5 643 ALA B O 1
ATOM 13065 N N . ILE B 1 644 ? 40.938 -24.219 -15.859 1 92.19 644 ILE B N 1
ATOM 13066 C CA . ILE B 1 644 ? 40.594 -22.828 -16.094 1 92.19 644 ILE B CA 1
ATOM 13067 C C . ILE B 1 644 ? 41.094 -22.406 -17.469 1 92.19 644 ILE B C 1
ATOM 13069 O O . ILE B 1 644 ? 40.344 -21.766 -18.234 1 92.19 644 ILE B O 1
ATOM 13073 N N . LYS B 1 645 ? 42.25 -22.734 -17.766 1 91.38 645 LYS B N 1
ATOM 13074 C CA . LYS B 1 645 ? 42.812 -22.438 -19.078 1 91.38 645 LYS B CA 1
ATOM 13075 C C . LYS B 1 645 ? 41.969 -23.031 -20.203 1 91.38 645 LYS B C 1
ATOM 13077 O O . LYS B 1 645 ? 41.688 -22.359 -21.188 1 91.38 645 LYS B O 1
ATOM 13082 N N . LEU B 1 646 ? 41.625 -24.25 -19.984 1 93.12 646 LEU B N 1
ATOM 13083 C CA . LEU B 1 646 ? 40.812 -24.938 -21 1 93.12 646 LEU B CA 1
ATOM 13084 C C . LEU B 1 646 ? 39.469 -24.266 -21.188 1 93.12 646 LEU B C 1
ATOM 13086 O O . LEU B 1 646 ? 38.969 -24.141 -22.312 1 93.12 646 LEU B O 1
ATOM 13090 N N . ILE B 1 647 ? 38.875 -23.875 -20.109 1 94.5 647 ILE B N 1
ATOM 13091 C CA . ILE B 1 647 ? 37.562 -23.266 -20.141 1 94.5 647 ILE B CA 1
ATOM 13092 C C . ILE B 1 647 ? 37.625 -21.953 -20.938 1 94.5 647 ILE B C 1
ATOM 13094 O O . ILE B 1 647 ? 36.812 -21.734 -21.844 1 94.5 647 ILE B O 1
ATOM 13098 N N . PHE B 1 648 ? 38.562 -21.078 -20.688 1 93.06 648 PHE B N 1
ATOM 13099 C CA . PHE B 1 648 ? 38.594 -19.781 -21.359 1 93.06 648 PHE B CA 1
ATOM 13100 C C . PHE B 1 648 ? 39.094 -19.938 -22.781 1 93.06 648 PHE B C 1
ATOM 13102 O O . PHE B 1 648 ? 38.719 -19.156 -23.672 1 93.06 648 PHE B O 1
ATOM 13109 N N . ASP B 1 649 ? 39.875 -20.969 -22.984 1 93.25 649 ASP B N 1
ATOM 13110 C CA . ASP B 1 649 ? 40.188 -21.281 -24.359 1 93.25 649 ASP B CA 1
ATOM 13111 C C . ASP B 1 649 ? 38.938 -21.703 -25.141 1 93.25 649 ASP B C 1
ATOM 13113 O O . ASP B 1 649 ? 38.812 -21.359 -26.312 1 93.25 649 ASP B O 1
ATOM 13117 N N . ALA B 1 650 ? 38.188 -22.516 -24.484 1 95.19 650 ALA B N 1
ATOM 13118 C CA . ALA B 1 650 ? 36.938 -22.953 -25.109 1 95.19 650 ALA B CA 1
ATOM 13119 C C . ALA B 1 650 ? 36 -21.781 -25.359 1 95.19 650 ALA B C 1
ATOM 13121 O O . ALA B 1 650 ? 35.312 -21.734 -26.375 1 95.19 650 ALA B O 1
ATOM 13122 N N . LEU B 1 651 ? 35.938 -20.828 -24.422 1 95 651 LEU B N 1
ATOM 13123 C CA . LEU B 1 651 ? 35.125 -19.641 -24.594 1 95 651 LEU B CA 1
ATOM 13124 C C . LEU B 1 651 ? 35.594 -18.812 -25.766 1 95 651 LEU B C 1
ATOM 13126 O O . LEU B 1 651 ? 34.812 -18.203 -26.469 1 95 651 LEU B O 1
ATOM 13130 N N . ARG B 1 652 ? 36.906 -18.797 -25.938 1 93.5 652 ARG B N 1
ATOM 13131 C CA . ARG B 1 652 ? 37.5 -18.062 -27.047 1 93.5 652 ARG B CA 1
ATOM 13132 C C . ARG B 1 652 ? 37.156 -18.703 -28.375 1 93.5 652 ARG B C 1
ATOM 13134 O O . ARG B 1 652 ? 36.812 -18 -29.344 1 93.5 652 ARG B O 1
ATOM 13141 N N . ARG B 1 653 ? 37.156 -19.953 -28.391 1 93.19 653 ARG B N 1
ATOM 13142 C CA . ARG B 1 653 ? 36.969 -20.688 -29.625 1 93.19 653 ARG B CA 1
ATOM 13143 C C . ARG B 1 653 ? 35.469 -20.891 -29.922 1 93.19 653 ARG B C 1
ATOM 13145 O O . ARG B 1 653 ? 35.062 -21.047 -31.062 1 93.19 653 ARG B O 1
ATOM 13152 N N . GLY B 1 654 ? 34.719 -20.953 -28.828 1 91.56 654 GLY B N 1
ATOM 13153 C CA . GLY B 1 654 ? 33.281 -21.172 -28.969 1 91.56 654 GLY B CA 1
ATOM 13154 C C . GLY B 1 654 ? 32.531 -19.953 -29.469 1 91.56 654 GLY B C 1
ATOM 13155 O O . GLY B 1 654 ? 33.125 -18.891 -29.656 1 91.56 654 GLY B O 1
ATOM 13156 N N . ASN B 1 655 ? 31.25 -20.172 -29.797 1 90.12 655 ASN B N 1
ATOM 13157 C CA . ASN B 1 655 ? 30.391 -19.094 -30.281 1 90.12 655 ASN B CA 1
ATOM 13158 C C . ASN B 1 655 ? 29.609 -18.453 -29.141 1 90.12 655 ASN B C 1
ATOM 13160 O O . ASN B 1 655 ? 28.484 -18.859 -28.844 1 90.12 655 ASN B O 1
ATOM 13164 N N . PHE B 1 656 ? 30.141 -17.422 -28.547 1 93.69 656 PHE B N 1
ATOM 13165 C CA . PHE B 1 656 ? 29.5 -16.75 -27.438 1 93.69 656 PHE B CA 1
ATOM 13166 C C . PHE B 1 656 ? 29.266 -15.273 -27.75 1 93.69 656 PHE B C 1
ATOM 13168 O O . PHE B 1 656 ? 29.578 -14.398 -26.938 1 93.69 656 PHE B O 1
ATOM 13175 N N . GLN B 1 657 ? 28.688 -15.023 -28.828 1 89.69 657 GLN B N 1
ATOM 13176 C CA . GLN B 1 657 ? 28.5 -13.656 -29.297 1 89.69 657 GLN B CA 1
ATOM 13177 C C . GLN B 1 657 ? 27.438 -12.922 -28.5 1 89.69 657 GLN B C 1
ATOM 13179 O O . GLN B 1 657 ? 27.453 -11.695 -28.391 1 89.69 657 GLN B O 1
ATOM 13184 N N . SER B 1 658 ? 26.562 -13.648 -27.859 1 93.75 658 SER B N 1
ATOM 13185 C CA . SER B 1 658 ? 25.453 -13.031 -27.156 1 93.75 658 SER B CA 1
ATOM 13186 C C . SER B 1 658 ? 25.719 -12.977 -25.656 1 93.75 658 SER B C 1
ATOM 13188 O O . SER B 1 658 ? 24.891 -12.461 -24.891 1 93.75 658 SER B O 1
ATOM 13190 N N . LEU B 1 659 ? 26.828 -13.469 -25.172 1 95.75 659 LEU B N 1
ATOM 13191 C CA . LEU B 1 659 ? 27.109 -13.57 -23.75 1 95.75 659 LEU B CA 1
ATOM 13192 C C . LEU B 1 659 ? 27.203 -12.188 -23.109 1 95.75 659 LEU B C 1
ATOM 13194 O O . LEU B 1 659 ? 28.016 -11.367 -23.531 1 95.75 659 LEU B O 1
ATOM 13198 N N . GLU B 1 660 ? 26.438 -11.914 -22.141 1 96.81 660 GLU B N 1
ATOM 13199 C CA . GLU B 1 660 ? 26.391 -10.609 -21.5 1 96.81 660 GLU B CA 1
ATOM 13200 C C . GLU B 1 660 ? 26.953 -10.688 -20.078 1 96.81 660 GLU B C 1
ATOM 13202 O O . GLU B 1 660 ? 27.562 -9.719 -19.594 1 96.81 660 GLU B O 1
ATOM 13207 N N . SER B 1 661 ? 26.75 -11.789 -19.438 1 97.62 661 SER B N 1
ATOM 13208 C CA . SER B 1 661 ? 27.156 -11.906 -18.047 1 97.62 661 SER B CA 1
ATOM 13209 C C . SER B 1 661 ? 27.859 -13.242 -17.781 1 97.62 661 SER B C 1
ATOM 13211 O O . SER B 1 661 ? 27.359 -14.289 -18.203 1 97.62 661 SER B O 1
ATOM 13213 N N . LEU B 1 662 ? 28.922 -13.227 -17.156 1 97.5 662 LEU B N 1
ATOM 13214 C CA . LEU B 1 662 ? 29.688 -14.414 -16.766 1 97.5 662 LEU B CA 1
ATOM 13215 C C . LEU B 1 662 ? 30 -14.391 -15.273 1 97.5 662 LEU B C 1
ATOM 13217 O O . LEU B 1 662 ? 30.578 -13.422 -14.773 1 97.5 662 LEU B O 1
ATOM 13221 N N . ASP B 1 663 ? 29.641 -15.328 -14.555 1 97.62 663 ASP B N 1
ATOM 13222 C CA . ASP B 1 663 ? 29.953 -15.469 -13.133 1 97.62 663 ASP B CA 1
ATOM 13223 C C . ASP B 1 663 ? 30.938 -16.594 -12.891 1 97.62 663 ASP B C 1
ATOM 13225 O O . ASP B 1 663 ? 30.594 -17.781 -13.047 1 97.62 663 ASP B O 1
ATOM 13229 N N . PHE B 1 664 ? 32.094 -16.297 -12.602 1 96.44 664 PHE B N 1
ATOM 13230 C CA . PHE B 1 664 ? 33.156 -17.266 -12.344 1 96.44 664 PHE B CA 1
ATOM 13231 C C . PHE B 1 664 ? 33.562 -17.234 -10.875 1 96.44 664 PHE B C 1
ATOM 13233 O O . PHE B 1 664 ? 34.625 -17.734 -10.508 1 96.44 664 PHE B O 1
ATOM 13240 N N . SER B 1 665 ? 32.719 -16.734 -10.016 1 96.44 665 SER B N 1
ATOM 13241 C CA . SER B 1 665 ? 33 -16.5 -8.609 1 96.44 665 SER B CA 1
ATOM 13242 C C . SER B 1 665 ? 33.156 -17.812 -7.852 1 96.44 665 SER B C 1
ATOM 13244 O O . SER B 1 665 ? 32.562 -18.828 -8.234 1 96.44 665 SER B O 1
ATOM 13246 N N . GLY B 1 666 ? 34 -17.766 -6.828 1 95.12 666 GLY B N 1
ATOM 13247 C CA . GLY B 1 666 ? 34.156 -18.906 -5.93 1 95.12 666 GLY B CA 1
ATOM 13248 C C . GLY B 1 666 ? 35.125 -19.938 -6.434 1 95.12 666 GLY B C 1
ATOM 13249 O O . GLY B 1 666 ? 35.469 -20.891 -5.715 1 95.12 666 GLY B O 1
ATOM 13250 N N . ASN B 1 667 ? 35.625 -19.828 -7.676 1 93.94 667 ASN B N 1
ATOM 13251 C CA . ASN B 1 667 ? 36.656 -20.734 -8.188 1 93.94 667 ASN B CA 1
ATOM 13252 C C . ASN B 1 667 ? 38.062 -20.281 -7.777 1 93.94 667 ASN B C 1
ATOM 13254 O O . ASN B 1 667 ? 38.656 -19.422 -8.438 1 93.94 667 ASN B O 1
ATOM 13258 N N . LYS B 1 668 ? 38.75 -20.641 -6.707 1 88.62 668 LYS B N 1
ATOM 13259 C CA . LYS B 1 668 ? 39.906 -20.109 -5.98 1 88.62 668 LYS B CA 1
ATOM 13260 C C . LYS B 1 668 ? 41.219 -20.438 -6.707 1 88.62 668 LYS B C 1
ATOM 13262 O O . LYS B 1 668 ? 42.281 -20 -6.289 1 88.62 668 LYS B O 1
ATOM 13267 N N . ASN B 1 669 ? 41.312 -20.922 -7.852 1 84.25 669 ASN B N 1
ATOM 13268 C CA . ASN B 1 669 ? 42.562 -21.328 -8.484 1 84.25 669 ASN B CA 1
ATOM 13269 C C . ASN B 1 669 ? 42.906 -20.422 -9.656 1 84.25 669 ASN B C 1
ATOM 13271 O O . ASN B 1 669 ? 43.625 -20.828 -10.57 1 84.25 669 ASN B O 1
ATOM 13275 N N . LEU B 1 670 ? 42.562 -19.109 -9.648 1 85.75 670 LEU B N 1
ATOM 13276 C CA . LEU B 1 670 ? 42.781 -18.219 -10.766 1 85.75 670 LEU B CA 1
ATOM 13277 C C . LEU B 1 670 ? 44.156 -17.562 -10.656 1 85.75 670 LEU B C 1
ATOM 13279 O O . LEU B 1 670 ? 44.656 -17 -11.625 1 85.75 670 LEU B O 1
ATOM 13283 N N . LYS B 1 671 ? 44.875 -17.656 -9.633 1 80.12 671 LYS B N 1
ATOM 13284 C CA . LYS B 1 671 ? 46.156 -17.016 -9.312 1 80.12 671 LYS B CA 1
ATOM 13285 C C . LYS B 1 671 ? 46.938 -16.672 -10.578 1 80.12 671 LYS B C 1
ATOM 13287 O O . LYS B 1 671 ? 46.875 -15.555 -11.078 1 80.12 671 LYS B O 1
ATOM 13292 N N . ASP B 1 672 ? 47.594 -17.594 -11.258 1 73.06 672 ASP B N 1
ATOM 13293 C CA . ASP B 1 672 ? 48.5 -17.328 -12.383 1 73.06 672 ASP B CA 1
ATOM 13294 C C . ASP B 1 672 ? 47.75 -17.391 -13.711 1 73.06 672 ASP B C 1
ATOM 13296 O O . ASP B 1 672 ? 48.25 -16.969 -14.75 1 73.06 672 ASP B O 1
ATOM 13300 N N . ASN B 1 673 ? 46.469 -17.703 -13.789 1 78.88 673 ASN B N 1
ATOM 13301 C CA . ASN B 1 673 ? 45.719 -17.938 -15.023 1 78.88 673 ASN B CA 1
ATOM 13302 C C . ASN B 1 673 ? 44.875 -16.734 -15.391 1 78.88 673 ASN B C 1
ATOM 13304 O O . ASN B 1 673 ? 44 -16.828 -16.281 1 78.88 673 ASN B O 1
ATOM 13308 N N . CYS B 1 674 ? 45.062 -15.594 -14.867 1 88.12 674 CYS B N 1
ATOM 13309 C CA . CYS B 1 674 ? 44.312 -14.391 -15.164 1 88.12 674 CYS B CA 1
ATOM 13310 C C . CYS B 1 674 ? 44.625 -13.875 -16.562 1 88.12 674 CYS B C 1
ATOM 13312 O O . CYS B 1 674 ? 43.812 -13.156 -17.156 1 88.12 674 CYS B O 1
ATOM 13314 N N . PHE B 1 675 ? 45.719 -14.383 -17.094 1 89.31 675 PHE B N 1
ATOM 13315 C CA . PHE B 1 675 ? 46.125 -13.93 -18.422 1 89.31 675 PHE B CA 1
ATOM 13316 C C . PHE B 1 675 ? 45.156 -14.367 -19.484 1 89.31 675 PHE B C 1
ATOM 13318 O O . PHE B 1 675 ? 44.875 -13.625 -20.438 1 89.31 675 PHE B O 1
ATOM 13325 N N . ASP B 1 676 ? 44.688 -15.484 -19.297 1 89.31 676 ASP B N 1
ATOM 13326 C CA . ASP B 1 676 ? 43.75 -16.031 -20.281 1 89.31 676 ASP B CA 1
ATOM 13327 C C . ASP B 1 676 ? 42.438 -15.242 -20.266 1 89.31 676 ASP B C 1
ATOM 13329 O O . ASP B 1 676 ? 41.844 -15.008 -21.312 1 89.31 676 ASP B O 1
ATOM 13333 N N . ILE B 1 677 ? 42 -14.898 -19.078 1 93.12 677 ILE B N 1
ATOM 13334 C CA . ILE B 1 677 ? 40.781 -14.109 -18.938 1 93.12 677 ILE B CA 1
ATOM 13335 C C . ILE B 1 677 ? 41 -12.742 -19.594 1 93.12 677 ILE B C 1
ATOM 13337 O O . ILE B 1 677 ? 40.094 -12.266 -20.312 1 93.12 677 ILE B O 1
ATOM 13341 N N . ALA B 1 678 ? 42.125 -12.117 -19.266 1 93.88 678 ALA B N 1
ATOM 13342 C CA . ALA B 1 678 ? 42.438 -10.797 -19.812 1 93.88 678 ALA B CA 1
ATOM 13343 C C . ALA B 1 678 ? 42.438 -10.836 -21.344 1 93.88 678 ALA B C 1
ATOM 13345 O O . ALA B 1 678 ? 41.906 -9.938 -22 1 93.88 678 ALA B O 1
ATOM 13346 N N . LYS B 1 679 ? 43.031 -11.875 -21.859 1 92.44 679 LYS B N 1
ATOM 13347 C CA . LYS B 1 679 ? 43.094 -12.039 -23.312 1 92.44 679 LYS B CA 1
ATOM 13348 C C . LYS B 1 679 ? 41.719 -12.227 -23.906 1 92.44 679 LYS B C 1
ATOM 13350 O O . LYS B 1 679 ? 41.406 -11.641 -24.938 1 92.44 679 LYS B O 1
ATOM 13355 N N . TRP B 1 680 ? 41.031 -13.031 -23.297 1 94.38 680 TRP B N 1
ATOM 13356 C CA . TRP B 1 680 ? 39.656 -13.273 -23.75 1 94.38 680 TRP B CA 1
ATOM 13357 C C . TRP B 1 680 ? 38.844 -12 -23.703 1 94.38 680 TRP B C 1
ATOM 13359 O O . TRP B 1 680 ? 38.094 -11.688 -24.656 1 94.38 680 TRP B O 1
ATOM 13369 N N . LEU B 1 681 ? 38.938 -11.203 -22.656 1 94.62 681 LEU B N 1
ATOM 13370 C CA . LEU B 1 681 ? 38.188 -9.969 -22.469 1 94.62 681 LEU B CA 1
ATOM 13371 C C . LEU B 1 681 ? 38.594 -8.922 -23.5 1 94.62 681 LEU B C 1
ATOM 13373 O O . LEU B 1 681 ? 37.812 -8.031 -23.828 1 94.62 681 LEU B O 1
ATOM 13377 N N . SER B 1 682 ? 39.781 -8.938 -24 1 95.12 682 SER B N 1
ATOM 13378 C CA . SER B 1 682 ? 40.312 -7.949 -24.938 1 95.12 682 SER B CA 1
ATOM 13379 C C . SER B 1 682 ? 39.906 -8.305 -26.375 1 95.12 682 SER B C 1
ATOM 13381 O O . SER B 1 682 ? 40.031 -7.477 -27.281 1 95.12 682 SER B O 1
ATOM 13383 N N . ASN B 1 683 ? 39.438 -9.539 -26.516 1 94.38 683 ASN B N 1
ATOM 13384 C CA . ASN B 1 683 ? 39.156 -9.992 -27.875 1 94.38 683 ASN B CA 1
ATOM 13385 C C . ASN B 1 683 ? 37.75 -10.555 -28.016 1 94.38 683 ASN B C 1
ATOM 13387 O O . ASN B 1 683 ? 36.781 -9.789 -28.109 1 94.38 683 ASN B O 1
ATOM 13391 N N . GLU B 1 684 ? 37.625 -11.922 -27.922 1 93.69 684 GLU B N 1
ATOM 13392 C CA . GLU B 1 684 ? 36.375 -12.586 -28.203 1 93.69 684 GLU B CA 1
ATOM 13393 C C . GLU B 1 684 ? 35.312 -12.242 -27.156 1 93.69 684 GLU B C 1
ATOM 13395 O O . GLU B 1 684 ? 34.125 -12.227 -27.453 1 93.69 684 GLU B O 1
ATOM 13400 N N . GLY B 1 685 ? 35.75 -12 -26.016 1 94.75 685 GLY B N 1
ATOM 13401 C CA . GLY B 1 685 ? 34.844 -11.68 -24.922 1 94.75 685 GLY B CA 1
ATOM 13402 C C . GLY B 1 685 ? 34.688 -10.188 -24.688 1 94.75 685 GLY B C 1
ATOM 13403 O O . GLY B 1 685 ? 34.188 -9.766 -23.641 1 94.75 685 GLY B O 1
ATOM 13404 N N . ALA B 1 686 ? 35.031 -9.375 -25.594 1 94.69 686 ALA B N 1
ATOM 13405 C CA . ALA B 1 686 ? 35.062 -7.922 -25.453 1 94.69 686 ALA B CA 1
ATOM 13406 C C . ALA B 1 686 ? 33.656 -7.355 -25.234 1 94.69 686 ALA B C 1
ATOM 13408 O O . ALA B 1 686 ? 33.5 -6.281 -24.656 1 94.69 686 ALA B O 1
ATOM 13409 N N . HIS B 1 687 ? 32.719 -8.062 -25.656 1 94.5 687 HIS B N 1
ATOM 13410 C CA . HIS B 1 687 ? 31.344 -7.543 -25.625 1 94.5 687 HIS B CA 1
ATOM 13411 C C . HIS B 1 687 ? 30.688 -7.832 -24.281 1 94.5 687 HIS B C 1
ATOM 13413 O O . HIS B 1 687 ? 29.594 -7.344 -24 1 94.5 687 HIS B O 1
ATOM 13419 N N . VAL B 1 688 ? 31.25 -8.633 -23.391 1 96.5 688 VAL B N 1
ATOM 13420 C CA . VAL B 1 688 ? 30.688 -8.992 -22.094 1 96.5 688 VAL B CA 1
ATOM 13421 C C . VAL B 1 688 ? 30.484 -7.738 -21.25 1 96.5 688 VAL B C 1
ATOM 13423 O O . VAL B 1 688 ? 31.359 -6.867 -21.203 1 96.5 688 VAL B O 1
ATOM 13426 N N . LYS B 1 689 ? 29.391 -7.668 -20.578 1 96.88 689 LYS B N 1
ATOM 13427 C CA . LYS B 1 689 ? 29.031 -6.449 -19.859 1 96.88 689 LYS B CA 1
ATOM 13428 C C . LYS B 1 689 ? 29.281 -6.609 -18.359 1 96.88 689 LYS B C 1
ATOM 13430 O O . LYS B 1 689 ? 29.562 -5.633 -17.672 1 96.88 689 LYS B O 1
ATOM 13435 N N . SER B 1 690 ? 29.125 -7.805 -17.844 1 97.75 690 SER B N 1
ATOM 13436 C CA . SER B 1 690 ? 29.25 -8.031 -16.422 1 97.75 690 SER B CA 1
ATOM 13437 C C . SER B 1 690 ? 30.125 -9.25 -16.125 1 97.75 690 SER B C 1
ATOM 13439 O O . SER B 1 690 ? 29.922 -10.32 -16.703 1 97.75 690 SER B O 1
ATOM 13441 N N . LEU B 1 691 ? 31.031 -9.102 -15.305 1 97.62 691 LEU B N 1
ATOM 13442 C CA . LEU B 1 691 ? 31.953 -10.172 -14.938 1 97.62 691 LEU B CA 1
ATOM 13443 C C . LEU B 1 691 ? 32.125 -10.234 -13.422 1 97.62 691 LEU B C 1
ATOM 13445 O O . LEU B 1 691 ? 32.438 -9.227 -12.781 1 97.62 691 LEU B O 1
ATOM 13449 N N . ASN B 1 692 ? 31.906 -11.359 -12.836 1 97.88 692 ASN B N 1
ATOM 13450 C CA . ASN B 1 692 ? 32.094 -11.594 -11.406 1 97.88 692 ASN B CA 1
ATOM 13451 C C . ASN B 1 692 ? 33.25 -12.531 -11.125 1 97.88 692 ASN B C 1
ATOM 13453 O O . ASN B 1 692 ? 33.188 -13.719 -11.461 1 97.88 692 ASN B O 1
ATOM 13457 N N . LEU B 1 693 ? 34.25 -12.047 -10.586 1 96.94 693 LEU B N 1
ATOM 13458 C CA . LEU B 1 693 ? 35.438 -12.828 -10.227 1 96.94 693 LEU B CA 1
ATOM 13459 C C . LEU B 1 693 ? 35.656 -12.82 -8.719 1 96.94 693 LEU B C 1
ATOM 13461 O O . LEU B 1 693 ? 36.781 -12.867 -8.25 1 96.94 693 LEU B O 1
ATOM 13465 N N . SER B 1 694 ? 34.594 -12.711 -7.969 1 97.25 694 SER B N 1
ATOM 13466 C CA . SER B 1 694 ? 34.688 -12.656 -6.516 1 97.25 694 SER B CA 1
ATOM 13467 C C . SER B 1 694 ? 35.188 -13.984 -5.945 1 97.25 694 SER B C 1
ATOM 13469 O O . SER B 1 694 ? 34.844 -15.055 -6.469 1 97.25 694 SER B O 1
ATOM 13471 N N . ASP B 1 695 ? 36.062 -13.891 -4.977 1 95.94 695 ASP B N 1
ATOM 13472 C CA . ASP B 1 695 ? 36.562 -15.039 -4.211 1 95.94 695 ASP B CA 1
ATOM 13473 C C . ASP B 1 695 ? 37.25 -16.047 -5.121 1 95.94 695 ASP B C 1
ATOM 13475 O O . ASP B 1 695 ? 36.938 -17.234 -5.102 1 95.94 695 ASP B O 1
ATOM 13479 N N . THR B 1 696 ? 38.094 -15.57 -6.02 1 95.25 696 THR B N 1
ATOM 13480 C CA . THR B 1 696 ? 38.781 -16.438 -6.965 1 95.25 696 THR B CA 1
ATOM 13481 C C . THR B 1 696 ? 40.281 -16.484 -6.664 1 95.25 696 THR B C 1
ATOM 13483 O O . THR B 1 696 ? 41.031 -17.172 -7.355 1 95.25 696 THR B O 1
ATOM 13486 N N . GLU B 1 697 ? 40.781 -15.734 -5.73 1 93 697 GLU B N 1
ATOM 13487 C CA . GLU B 1 697 ? 42.219 -15.617 -5.379 1 93 697 GLU B CA 1
ATOM 13488 C C . GLU B 1 697 ? 43.031 -15.086 -6.551 1 93 697 GLU B C 1
ATOM 13490 O O . GLU B 1 697 ? 44.156 -15.531 -6.781 1 93 697 GLU B O 1
ATOM 13495 N N . LEU B 1 698 ? 42.375 -14.234 -7.281 1 93.19 698 LEU B N 1
ATOM 13496 C CA . LEU B 1 698 ? 43.031 -13.695 -8.469 1 93.19 698 LEU B CA 1
ATOM 13497 C C . LEU B 1 698 ? 44.156 -12.75 -8.086 1 93.19 698 LEU B C 1
ATOM 13499 O O . LEU B 1 698 ? 44.156 -12.18 -6.988 1 93.19 698 LEU B O 1
ATOM 13503 N N . LYS B 1 699 ? 45.156 -12.594 -9.016 1 90.56 699 LYS B N 1
ATOM 13504 C CA . LYS B 1 699 ? 46.219 -11.602 -8.938 1 90.56 699 LYS B CA 1
ATOM 13505 C C . LYS B 1 699 ? 46.094 -10.555 -10.039 1 90.56 699 LYS B C 1
ATOM 13507 O O . LYS B 1 699 ? 46.25 -10.867 -11.219 1 90.56 699 LYS B O 1
ATOM 13512 N N . PRO B 1 700 ? 45.812 -9.312 -9.633 1 91.69 700 PRO B N 1
ATOM 13513 C CA . PRO B 1 700 ? 45.5 -8.273 -10.617 1 91.69 700 PRO B CA 1
ATOM 13514 C C . PRO B 1 700 ? 46.625 -8.031 -11.609 1 91.69 700 PRO B C 1
ATOM 13516 O O . PRO B 1 700 ? 46.406 -7.594 -12.742 1 91.69 700 PRO B O 1
ATOM 13519 N N . LYS B 1 701 ? 47.875 -8.367 -11.297 1 89.94 701 LYS B N 1
ATOM 13520 C CA . LYS B 1 701 ? 49.031 -8.141 -12.164 1 89.94 701 LYS B CA 1
ATOM 13521 C C . LYS B 1 701 ? 48.906 -8.906 -13.477 1 89.94 701 LYS B C 1
ATOM 13523 O O . LYS B 1 701 ? 49.438 -8.477 -14.508 1 89.94 701 LYS B O 1
ATOM 13528 N N . ASN B 1 702 ? 48.188 -9.977 -13.367 1 90.38 702 ASN B N 1
ATOM 13529 C CA . ASN B 1 702 ? 48.031 -10.828 -14.539 1 90.38 702 ASN B CA 1
ATOM 13530 C C . ASN B 1 702 ? 46.75 -10.508 -15.305 1 90.38 702 ASN B C 1
ATOM 13532 O O . ASN B 1 702 ? 46.531 -11.055 -16.391 1 90.38 702 ASN B O 1
ATOM 13536 N N . LEU B 1 703 ? 45.906 -9.688 -14.82 1 92.5 703 LEU B N 1
ATOM 13537 C CA . LEU B 1 703 ? 44.656 -9.297 -15.453 1 92.5 703 LEU B CA 1
ATOM 13538 C C . LEU B 1 703 ? 44.844 -8.023 -16.281 1 92.5 703 LEU B C 1
ATOM 13540 O O . LEU B 1 703 ? 44.281 -6.977 -15.93 1 92.5 703 LEU B O 1
ATOM 13544 N N . ILE B 1 704 ? 45.531 -8.086 -17.344 1 92.06 704 ILE B N 1
ATOM 13545 C CA . ILE B 1 704 ? 45.844 -6.926 -18.172 1 92.06 704 ILE B CA 1
ATOM 13546 C C . ILE B 1 704 ? 44.938 -6.914 -19.406 1 92.06 704 ILE B C 1
ATOM 13548 O O . ILE B 1 704 ? 45.156 -7.684 -20.359 1 92.06 704 ILE B O 1
ATOM 13552 N N . VAL B 1 705 ? 44.031 -6.059 -19.406 1 94.88 705 VAL B N 1
ATOM 13553 C CA . VAL B 1 705 ? 43.125 -5.898 -20.531 1 94.88 705 VAL B CA 1
ATOM 13554 C C . VAL B 1 705 ? 43.594 -4.738 -21.422 1 94.88 705 VAL B C 1
ATOM 13556 O O . VAL B 1 705 ? 44.031 -3.709 -20.906 1 94.88 705 VAL B O 1
ATOM 13559 N N . ASP B 1 706 ? 43.531 -4.918 -22.688 1 94.25 706 ASP B N 1
ATOM 13560 C CA . ASP B 1 706 ? 43.938 -3.873 -23.625 1 94.25 706 ASP B CA 1
ATOM 13561 C C . ASP B 1 706 ? 43.031 -2.646 -23.516 1 94.25 706 ASP B C 1
ATOM 13563 O O . ASP B 1 706 ? 41.844 -2.775 -23.312 1 94.25 706 ASP B O 1
ATOM 13567 N N . PHE B 1 707 ? 43.625 -1.446 -23.688 1 93.94 707 PHE B N 1
ATOM 13568 C CA . PHE B 1 707 ? 42.938 -0.175 -23.5 1 93.94 707 PHE B CA 1
ATOM 13569 C C . PHE B 1 707 ? 41.781 -0.048 -24.469 1 93.94 707 PHE B C 1
ATOM 13571 O O . PHE B 1 707 ? 41.938 -0.14 -25.672 1 93.94 707 PHE B O 1
ATOM 13578 N N . GLY B 1 708 ? 40.594 0.063 -24.016 1 92.5 708 GLY B N 1
ATOM 13579 C CA . GLY B 1 708 ? 39.406 0.416 -24.75 1 92.5 708 GLY B CA 1
ATOM 13580 C C . GLY B 1 708 ? 38.812 -0.749 -25.516 1 92.5 708 GLY B C 1
ATOM 13581 O O . GLY B 1 708 ? 37.844 -0.574 -26.297 1 92.5 708 GLY B O 1
ATOM 13582 N N . LYS B 1 709 ? 39.312 -1.906 -25.328 1 93.62 709 LYS B N 1
ATOM 13583 C CA . LYS B 1 709 ? 38.844 -3.043 -26.125 1 93.62 709 LYS B CA 1
ATOM 13584 C C . LYS B 1 709 ? 37.625 -3.709 -25.469 1 93.62 709 LYS B C 1
ATOM 13586 O O . LYS B 1 709 ? 36.781 -4.25 -26.172 1 93.62 709 LYS B O 1
ATOM 13591 N N . SER B 1 710 ? 37.625 -3.686 -24.203 1 95.5 710 SER B N 1
ATOM 13592 C CA . SER B 1 710 ? 36.531 -4.359 -23.484 1 95.5 710 SER B CA 1
ATOM 13593 C C . SER B 1 710 ? 35.344 -3.42 -23.234 1 95.5 710 SER B C 1
ATOM 13595 O O . SER B 1 710 ? 35.531 -2.236 -22.953 1 95.5 710 SER B O 1
ATOM 13597 N N . LYS B 1 711 ? 34.188 -3.92 -23.344 1 95.19 711 LYS B N 1
ATOM 13598 C CA . LYS B 1 711 ? 32.969 -3.156 -23.094 1 95.19 711 LYS B CA 1
ATOM 13599 C C . LYS B 1 711 ? 32.406 -3.453 -21.703 1 95.19 711 LYS B C 1
ATOM 13601 O O . LYS B 1 711 ? 31.234 -3.197 -21.438 1 95.19 711 LYS B O 1
ATOM 13606 N N . LEU B 1 712 ? 33.156 -3.951 -20.844 1 96 712 LEU B N 1
ATOM 13607 C CA . LEU B 1 712 ? 32.75 -4.34 -19.484 1 96 712 LEU B CA 1
ATOM 13608 C C . LEU B 1 712 ? 32.188 -3.143 -18.719 1 96 712 LEU B C 1
ATOM 13610 O O . LEU B 1 712 ? 32.844 -2.092 -18.656 1 96 712 LEU B O 1
ATOM 13614 N N . GLU B 1 713 ? 31.047 -3.318 -18.125 1 96.69 713 GLU B N 1
ATOM 13615 C CA . GLU B 1 713 ? 30.391 -2.246 -17.391 1 96.69 713 GLU B CA 1
ATOM 13616 C C . GLU B 1 713 ? 30.453 -2.484 -15.883 1 96.69 713 GLU B C 1
ATOM 13618 O O . GLU B 1 713 ? 30.5 -1.532 -15.102 1 96.69 713 GLU B O 1
ATOM 13623 N N . THR B 1 714 ? 30.375 -3.725 -15.461 1 97.5 714 THR B N 1
ATOM 13624 C CA . THR B 1 714 ? 30.391 -4.066 -14.047 1 97.5 714 THR B CA 1
ATOM 13625 C C . THR B 1 714 ? 31.469 -5.109 -13.75 1 97.5 714 THR B C 1
ATOM 13627 O O . THR B 1 714 ? 31.516 -6.16 -14.391 1 97.5 714 THR B O 1
ATOM 13630 N N . LEU B 1 715 ? 32.219 -4.863 -12.852 1 97.38 715 LEU B N 1
ATOM 13631 C CA . LEU B 1 715 ? 33.281 -5.773 -12.422 1 97.38 715 LEU B CA 1
ATOM 13632 C C . LEU B 1 715 ? 33.25 -5.977 -10.914 1 97.38 715 LEU B C 1
ATOM 13634 O O . LEU B 1 715 ? 33.312 -5.008 -10.148 1 97.38 715 LEU B O 1
ATOM 13638 N N . ASN B 1 716 ? 33.094 -7.172 -10.469 1 97.81 716 ASN B N 1
ATOM 13639 C CA . ASN B 1 716 ? 33.094 -7.527 -9.055 1 97.81 716 ASN B CA 1
ATOM 13640 C C . ASN B 1 716 ? 34.312 -8.328 -8.664 1 97.81 716 ASN B C 1
ATOM 13642 O O . ASN B 1 716 ? 34.5 -9.453 -9.133 1 97.81 716 ASN B O 1
ATOM 13646 N N . LEU B 1 717 ? 35.125 -7.809 -7.875 1 97.12 717 LEU B N 1
ATOM 13647 C CA . LEU B 1 717 ? 36.375 -8.453 -7.43 1 97.12 717 LEU B CA 1
ATOM 13648 C C . LEU B 1 717 ? 36.312 -8.719 -5.93 1 97.12 717 LEU B C 1
ATOM 13650 O O . LEU B 1 717 ? 37.375 -8.836 -5.285 1 97.12 717 LEU B O 1
ATOM 13654 N N . SER B 1 718 ? 35.219 -8.844 -5.336 1 97.38 718 SER B N 1
ATOM 13655 C CA . SER B 1 718 ? 35.031 -8.938 -3.893 1 97.38 718 SER B CA 1
ATOM 13656 C C . SER B 1 718 ? 35.656 -10.211 -3.33 1 97.38 718 SER B C 1
ATOM 13658 O O . SER B 1 718 ? 35.875 -11.172 -4.066 1 97.38 718 SER B O 1
ATOM 13660 N N . LYS B 1 719 ? 36.031 -10.172 -2.084 1 96.25 719 LYS B N 1
ATOM 13661 C CA . LYS B 1 719 ? 36.5 -11.297 -1.283 1 96.25 719 LYS B CA 1
ATOM 13662 C C . LYS B 1 719 ? 37.844 -11.812 -1.806 1 96.25 719 LYS B C 1
ATOM 13664 O O . LYS B 1 719 ? 38.25 -12.945 -1.53 1 96.25 719 LYS B O 1
ATOM 13669 N N . ASN B 1 720 ? 38.469 -11.117 -2.75 1 95.81 720 ASN B N 1
ATOM 13670 C CA . ASN B 1 720 ? 39.875 -11.367 -3.102 1 95.81 720 ASN B CA 1
ATOM 13671 C C . ASN B 1 720 ? 40.812 -10.508 -2.268 1 95.81 720 ASN B C 1
ATOM 13673 O O . ASN B 1 720 ? 40.531 -9.336 -2.014 1 95.81 720 ASN B O 1
ATOM 13677 N N . VAL B 1 721 ? 41.906 -11.008 -1.812 1 94.56 721 VAL B N 1
ATOM 13678 C CA . VAL B 1 721 ? 42.844 -10.25 -0.997 1 94.56 721 VAL B CA 1
ATOM 13679 C C . VAL B 1 721 ? 43.719 -9.383 -1.896 1 94.56 721 VAL B C 1
ATOM 13681 O O . VAL B 1 721 ? 44.562 -9.906 -2.621 1 94.56 721 VAL B O 1
ATOM 13684 N N . LEU B 1 722 ? 43.5 -8.062 -1.876 1 94.25 722 LEU B N 1
ATOM 13685 C CA . LEU B 1 722 ? 44.188 -7.109 -2.727 1 94.25 722 LEU B CA 1
ATOM 13686 C C . LEU B 1 722 ? 44.938 -6.066 -1.888 1 94.25 722 LEU B C 1
ATOM 13688 O O . LEU B 1 722 ? 44.75 -4.863 -2.078 1 94.25 722 LEU B O 1
ATOM 13692 N N . LYS B 1 723 ? 45.719 -6.43 -1.028 1 91 723 LYS B N 1
ATOM 13693 C CA . LYS B 1 723 ? 46.312 -5.578 0.014 1 91 723 LYS B CA 1
ATOM 13694 C C . LYS B 1 723 ? 47.656 -5.008 -0.414 1 91 723 LYS B C 1
ATOM 13696 O O . LYS B 1 723 ? 48.062 -3.967 0.088 1 91 723 LYS B O 1
ATOM 13701 N N . THR B 1 724 ? 48.406 -5.57 -1.424 1 91.31 724 THR B N 1
ATOM 13702 C CA . THR B 1 724 ? 49.75 -5.188 -1.766 1 91.31 724 THR B CA 1
ATOM 13703 C C . THR B 1 724 ? 49.781 -3.984 -2.705 1 91.31 724 THR B C 1
ATOM 13705 O O . THR B 1 724 ? 48.781 -3.721 -3.389 1 91.31 724 THR B O 1
ATOM 13708 N N . ARG B 1 725 ? 50.875 -3.197 -2.727 1 90.44 725 ARG B N 1
ATOM 13709 C CA . ARG B 1 725 ? 51.031 -2.037 -3.598 1 90.44 725 ARG B CA 1
ATOM 13710 C C . ARG B 1 725 ? 50.969 -2.443 -5.066 1 90.44 725 ARG B C 1
ATOM 13712 O O . ARG B 1 725 ? 50.406 -1.714 -5.895 1 90.44 725 ARG B O 1
ATOM 13719 N N . ASP B 1 726 ? 51.594 -3.531 -5.344 1 91 726 ASP B N 1
ATOM 13720 C CA . ASP B 1 726 ? 51.562 -4.047 -6.711 1 91 726 ASP B CA 1
ATOM 13721 C C . ASP B 1 726 ? 50.125 -4.297 -7.176 1 91 726 ASP B C 1
ATOM 13723 O O . ASP B 1 726 ? 49.812 -4.047 -8.336 1 91 726 ASP B O 1
ATOM 13727 N N . ASP B 1 727 ? 49.375 -4.812 -6.266 1 93.19 727 ASP B N 1
ATOM 13728 C CA . ASP B 1 727 ? 47.969 -5.062 -6.59 1 93.19 727 ASP B CA 1
ATOM 13729 C C . ASP B 1 727 ? 47.25 -3.764 -6.93 1 93.19 727 ASP B C 1
ATOM 13731 O O . ASP B 1 727 ? 46.469 -3.709 -7.891 1 93.19 727 ASP B O 1
ATOM 13735 N N . VAL B 1 728 ? 47.531 -2.77 -6.148 1 92.5 728 VAL B N 1
ATOM 13736 C CA . VAL B 1 728 ? 46.844 -1.485 -6.301 1 92.5 728 VAL B CA 1
ATOM 13737 C C . VAL B 1 728 ? 47.219 -0.856 -7.637 1 92.5 728 VAL B C 1
ATOM 13739 O O . VAL B 1 728 ? 46.375 -0.339 -8.359 1 92.5 728 VAL B O 1
ATOM 13742 N N . VAL B 1 729 ? 48.469 -0.924 -7.984 1 92.62 729 VAL B N 1
ATOM 13743 C CA . VAL B 1 729 ? 48.938 -0.365 -9.242 1 92.62 729 VAL B CA 1
ATOM 13744 C C . VAL B 1 729 ? 48.312 -1.111 -10.414 1 92.62 729 VAL B C 1
ATOM 13746 O O . VAL B 1 729 ? 47.906 -0.496 -11.398 1 92.62 729 VAL B O 1
ATOM 13749 N N . ALA B 1 730 ? 48.344 -2.361 -10.281 1 93.62 730 ALA B N 1
ATOM 13750 C CA . ALA B 1 730 ? 47.719 -3.184 -11.328 1 93.62 730 ALA B CA 1
ATOM 13751 C C . ALA B 1 730 ? 46.25 -2.857 -11.5 1 93.62 730 ALA B C 1
ATOM 13753 O O . ALA B 1 730 ? 45.75 -2.791 -12.625 1 93.62 730 ALA B O 1
ATOM 13754 N N . LEU B 1 731 ? 45.562 -2.723 -10.383 1 94.81 731 LEU B N 1
ATOM 13755 C CA . LEU B 1 731 ? 44.125 -2.387 -10.43 1 94.81 731 LEU B CA 1
ATOM 13756 C C . LEU B 1 731 ? 43.906 -1.022 -11.078 1 94.81 731 LEU B C 1
ATOM 13758 O O . LEU B 1 731 ? 42.969 -0.838 -11.852 1 94.81 731 LEU B O 1
ATOM 13762 N N . SER B 1 732 ? 44.719 -0.057 -10.68 1 93.94 732 SER B N 1
ATOM 13763 C CA . SER B 1 732 ? 44.625 1.273 -11.273 1 93.94 732 SER B CA 1
ATOM 13764 C C . SER B 1 732 ? 44.75 1.21 -12.789 1 93.94 732 SER B C 1
ATOM 13766 O O . SER B 1 732 ? 43.969 1.856 -13.508 1 93.94 732 SER B O 1
ATOM 13768 N N . GLN B 1 733 ? 45.688 0.422 -13.273 1 93.38 733 GLN B N 1
ATOM 13769 C CA . GLN B 1 733 ? 45.875 0.242 -14.711 1 93.38 733 GLN B CA 1
ATOM 13770 C C . GLN B 1 733 ? 44.688 -0.462 -15.344 1 93.38 733 GLN B C 1
ATOM 13772 O O . GLN B 1 733 ? 44.219 -0.085 -16.422 1 93.38 733 GLN B O 1
ATOM 13777 N N . LEU B 1 734 ? 44.281 -1.459 -14.664 1 94.62 734 LEU B N 1
ATOM 13778 C CA . LEU B 1 734 ? 43.125 -2.203 -15.148 1 94.62 734 LEU B CA 1
ATOM 13779 C C . LEU B 1 734 ? 41.938 -1.286 -15.312 1 94.62 734 LEU B C 1
ATOM 13781 O O . LEU B 1 734 ? 41.281 -1.284 -16.359 1 94.62 734 LEU B O 1
ATOM 13785 N N . PHE B 1 735 ? 41.594 -0.476 -14.273 1 94.94 735 PHE B N 1
ATOM 13786 C CA . PHE B 1 735 ? 40.438 0.405 -14.297 1 94.94 735 PHE B CA 1
ATOM 13787 C C . PHE B 1 735 ? 40.594 1.474 -15.375 1 94.94 735 PHE B C 1
ATOM 13789 O O . PHE B 1 735 ? 39.625 1.884 -15.992 1 94.94 735 PHE B O 1
ATOM 13796 N N . ASN B 1 736 ? 41.781 1.904 -15.562 1 92.56 736 ASN B N 1
ATOM 13797 C CA . ASN B 1 736 ? 42.031 2.885 -16.609 1 92.56 736 ASN B CA 1
ATOM 13798 C C . ASN B 1 736 ? 41.781 2.295 -18 1 92.56 736 ASN B C 1
ATOM 13800 O O . ASN B 1 736 ? 41.281 2.975 -18.891 1 92.56 736 ASN B O 1
ATOM 13804 N N . ASN B 1 737 ? 42.156 1.021 -18.156 1 93.94 737 ASN B N 1
ATOM 13805 C CA . ASN B 1 737 ? 42.062 0.354 -19.453 1 93.94 737 ASN B CA 1
ATOM 13806 C C . ASN B 1 737 ? 40.594 -0.003 -19.781 1 93.94 737 ASN B C 1
ATOM 13808 O O . ASN B 1 737 ? 40.25 -0.113 -20.953 1 93.94 737 ASN B O 1
ATOM 13812 N N . LEU B 1 738 ? 39.812 -0.214 -18.797 1 94.62 738 LEU B N 1
ATOM 13813 C CA . LEU B 1 738 ? 38.406 -0.528 -19 1 94.62 738 LEU B CA 1
ATOM 13814 C C . LEU B 1 738 ? 37.594 0.747 -19.141 1 94.62 738 LEU B C 1
ATOM 13816 O O . LEU B 1 738 ? 36.938 1.194 -18.188 1 94.62 738 LEU B O 1
ATOM 13820 N N . THR B 1 739 ? 37.438 1.283 -20.188 1 92.88 739 THR B N 1
ATOM 13821 C CA . THR B 1 739 ? 36.938 2.619 -20.453 1 92.88 739 THR B CA 1
ATOM 13822 C C . THR B 1 739 ? 35.406 2.641 -20.297 1 92.88 739 THR B C 1
ATOM 13824 O O . THR B 1 739 ? 34.812 3.703 -20.094 1 92.88 739 THR B O 1
ATOM 13827 N N . ASN B 1 740 ? 34.75 1.478 -20.359 1 94 740 ASN B N 1
ATOM 13828 C CA . ASN B 1 740 ? 33.312 1.436 -20.266 1 94 740 ASN B CA 1
ATOM 13829 C C . ASN B 1 740 ? 32.844 1.054 -18.859 1 94 740 ASN B C 1
ATOM 13831 O O . ASN B 1 740 ? 31.641 0.942 -18.609 1 94 740 ASN B O 1
ATOM 13835 N N . LEU B 1 741 ? 33.688 0.877 -17.938 1 93.69 741 LEU B N 1
ATOM 13836 C CA . LEU B 1 741 ? 33.375 0.423 -16.594 1 93.69 741 LEU B CA 1
ATOM 13837 C C . LEU B 1 741 ? 32.562 1.463 -15.836 1 93.69 741 LEU B C 1
ATOM 13839 O O . LEU B 1 741 ? 32.969 2.627 -15.75 1 93.69 741 LEU B O 1
ATOM 13843 N N . GLN B 1 742 ? 31.438 1.058 -15.328 1 94.5 742 GLN B N 1
ATOM 13844 C CA . GLN B 1 742 ? 30.531 1.95 -14.625 1 94.5 742 GLN B CA 1
ATOM 13845 C C . GLN B 1 742 ? 30.359 1.543 -13.164 1 94.5 742 GLN B C 1
ATOM 13847 O O . GLN B 1 742 ? 30.047 2.377 -12.312 1 94.5 742 GLN B O 1
ATOM 13852 N N . SER B 1 743 ? 30.562 0.28 -12.867 1 96.62 743 SER B N 1
ATOM 13853 C CA . SER B 1 743 ? 30.359 -0.225 -11.516 1 96.62 743 SER B CA 1
ATOM 13854 C C . SER B 1 743 ? 31.547 -1.046 -11.039 1 96.62 743 SER B C 1
ATOM 13856 O O . SER B 1 743 ? 31.922 -2.037 -11.672 1 96.62 743 SER B O 1
ATOM 13858 N N . ILE B 1 744 ? 32.062 -0.628 -10.008 1 96.81 744 ILE B N 1
ATOM 13859 C CA . ILE B 1 744 ? 33.219 -1.315 -9.391 1 96.81 744 ILE B CA 1
ATOM 13860 C C . ILE B 1 744 ? 32.812 -1.789 -7.992 1 96.81 744 ILE B C 1
ATOM 13862 O O . ILE B 1 744 ? 32.438 -0.982 -7.137 1 96.81 744 ILE B O 1
ATOM 13866 N N . ILE B 1 745 ? 32.938 -3.051 -7.719 1 97.31 745 ILE B N 1
ATOM 13867 C CA . ILE B 1 745 ? 32.562 -3.617 -6.426 1 97.31 745 ILE B CA 1
ATOM 13868 C C . ILE B 1 745 ? 33.781 -4.289 -5.785 1 97.31 745 ILE B C 1
ATOM 13870 O O . ILE B 1 745 ? 34.281 -5.285 -6.301 1 97.31 745 ILE B O 1
ATOM 13874 N N . LEU B 1 746 ? 34.219 -3.75 -4.75 1 97.19 746 LEU B N 1
ATOM 13875 C CA . LEU B 1 746 ? 35.375 -4.227 -4.008 1 97.19 746 LEU B CA 1
ATOM 13876 C C . LEU B 1 746 ? 35.031 -4.441 -2.537 1 97.19 746 LEU B C 1
ATOM 13878 O O . LEU B 1 746 ? 35.562 -3.738 -1.665 1 97.19 746 LEU B O 1
ATOM 13882 N N . ILE B 1 747 ? 34.281 -5.406 -2.232 1 97.38 747 ILE B N 1
ATOM 13883 C CA . ILE B 1 747 ? 33.844 -5.68 -0.868 1 97.38 747 ILE B CA 1
ATOM 13884 C C . ILE B 1 747 ? 34.781 -6.695 -0.222 1 97.38 747 ILE B C 1
ATOM 13886 O O . ILE B 1 747 ? 35.125 -7.711 -0.836 1 97.38 747 ILE B O 1
ATOM 13890 N N . ARG B 1 748 ? 35.25 -6.465 0.936 1 96.5 748 ARG B N 1
ATOM 13891 C CA . ARG B 1 748 ? 36.094 -7.371 1.713 1 96.5 748 ARG B CA 1
ATOM 13892 C C . ARG B 1 748 ? 37.344 -7.77 0.927 1 96.5 748 ARG B C 1
ATOM 13894 O O . ARG B 1 748 ? 37.625 -8.961 0.757 1 96.5 748 ARG B O 1
ATOM 13901 N N . THR B 1 749 ? 38 -6.836 0.401 1 96.38 749 THR B N 1
ATOM 13902 C CA . THR B 1 749 ? 39.219 -7.086 -0.381 1 96.38 749 THR B CA 1
ATOM 13903 C C . THR B 1 749 ? 40.469 -6.656 0.389 1 96.38 749 THR B C 1
ATOM 13905 O O . THR B 1 749 ? 41.594 -6.918 -0.042 1 96.38 749 THR B O 1
ATOM 13908 N N . LEU B 1 750 ? 40.344 -5.93 1.474 1 94.75 750 LEU B N 1
ATOM 13909 C CA . LEU B 1 750 ? 41.406 -5.445 2.34 1 94.75 750 LEU B CA 1
ATOM 13910 C C . LEU B 1 750 ? 42.312 -4.445 1.604 1 94.75 750 LEU B C 1
ATOM 13912 O O . LEU B 1 750 ? 43.5 -4.383 1.847 1 94.75 750 LEU B O 1
ATOM 13916 N N . ILE B 1 751 ? 41.719 -3.773 0.654 1 94.62 751 ILE B N 1
ATOM 13917 C CA . ILE B 1 751 ? 42.438 -2.703 -0.017 1 94.62 751 ILE B CA 1
ATOM 13918 C C . ILE B 1 751 ? 42.875 -1.661 1.007 1 94.62 751 ILE B C 1
ATOM 13920 O O . ILE B 1 751 ? 42.125 -1.336 1.934 1 94.62 751 ILE B O 1
ATOM 13924 N N . PRO B 1 752 ? 44.031 -1.127 0.836 1 93.19 752 PRO B N 1
ATOM 13925 C CA . PRO B 1 752 ? 44.531 -0.131 1.798 1 93.19 752 PRO B CA 1
ATOM 13926 C C . PRO B 1 752 ? 43.812 1.212 1.662 1 93.19 752 PRO B C 1
ATOM 13928 O O . PRO B 1 752 ? 43.469 1.628 0.55 1 93.19 752 PRO B O 1
ATOM 13931 N N . SER B 1 753 ? 43.656 1.963 2.773 1 92.38 753 SER B N 1
ATOM 13932 C CA . SER B 1 753 ? 42.938 3.227 2.832 1 92.38 753 SER B CA 1
ATOM 13933 C C . SER B 1 753 ? 43.625 4.301 1.997 1 92.38 753 SER B C 1
ATOM 13935 O O . SER B 1 753 ? 42.938 5.164 1.418 1 92.38 753 SER B O 1
ATOM 13937 N N . ASP B 1 754 ? 44.938 4.285 1.852 1 89.38 754 ASP B N 1
ATOM 13938 C CA . ASP B 1 754 ? 45.688 5.344 1.2 1 89.38 754 ASP B CA 1
ATOM 13939 C C . ASP B 1 754 ? 45.875 5.062 -0.291 1 89.38 754 ASP B C 1
ATOM 13941 O O . ASP B 1 754 ? 46.5 5.836 -1.004 1 89.38 754 ASP B O 1
ATOM 13945 N N . SER B 1 755 ? 45.281 3.984 -0.78 1 90.44 755 SER B N 1
ATOM 13946 C CA . SER B 1 755 ? 45.469 3.576 -2.166 1 90.44 755 SER B CA 1
ATOM 13947 C C . SER B 1 755 ? 44.312 4.004 -3.055 1 90.44 755 SER B C 1
ATOM 13949 O O . SER B 1 755 ? 44.375 3.871 -4.277 1 90.44 755 SER B O 1
ATOM 13951 N N . ILE B 1 756 ? 43.312 4.543 -2.52 1 89.06 756 ILE B N 1
ATOM 13952 C CA . ILE B 1 756 ? 42.094 4.805 -3.246 1 89.06 756 ILE B CA 1
ATOM 13953 C C . ILE B 1 756 ? 42.312 5.887 -4.293 1 89.06 756 ILE B C 1
ATOM 13955 O O . ILE B 1 756 ? 41.812 5.797 -5.414 1 89.06 756 ILE B O 1
ATOM 13959 N N . LYS B 1 757 ? 43.062 6.922 -3.953 1 89.31 757 LYS B N 1
ATOM 13960 C CA . LYS B 1 757 ? 43.344 8.008 -4.887 1 89.31 757 LYS B CA 1
ATOM 13961 C C . LYS B 1 757 ? 44 7.484 -6.156 1 89.31 757 LYS B C 1
ATOM 13963 O O . LYS B 1 757 ? 43.656 7.891 -7.266 1 89.31 757 LYS B O 1
ATOM 13968 N N . GLU B 1 758 ? 44.938 6.605 -5.961 1 90.31 758 GLU B N 1
ATOM 13969 C CA . GLU B 1 758 ? 45.625 5.996 -7.094 1 90.31 758 GLU B CA 1
ATOM 13970 C C . GLU B 1 758 ? 44.688 5.105 -7.902 1 90.31 758 GLU B C 1
ATOM 13972 O O . GLU B 1 758 ? 44.719 5.113 -9.133 1 90.31 758 GLU B O 1
ATOM 13977 N N . MET B 1 759 ? 43.875 4.383 -7.262 1 91.06 759 MET B N 1
ATOM 13978 C CA . MET B 1 759 ? 43 3.408 -7.895 1 91.06 759 MET B CA 1
ATOM 13979 C C . MET B 1 759 ? 41.969 4.102 -8.781 1 91.06 759 MET B C 1
ATOM 13981 O O . MET B 1 759 ? 41.594 3.584 -9.836 1 91.06 759 MET B O 1
ATOM 13985 N N . ILE B 1 760 ? 41.531 5.32 -8.367 1 88.19 760 ILE B N 1
ATOM 13986 C CA . ILE B 1 760 ? 40.469 5.969 -9.102 1 88.19 760 ILE B CA 1
ATOM 13987 C C . ILE B 1 760 ? 41.031 7.133 -9.914 1 88.19 760 ILE B C 1
ATOM 13989 O O . ILE B 1 760 ? 40.312 8.117 -10.164 1 88.19 760 ILE B O 1
ATOM 13993 N N . ARG B 1 761 ? 42.188 7.102 -10.32 1 86.81 761 ARG B N 1
ATOM 13994 C CA . ARG B 1 761 ? 42.812 8.164 -11.086 1 86.81 761 ARG B CA 1
ATOM 13995 C C . ARG B 1 761 ? 42.062 8.453 -12.375 1 86.81 761 ARG B C 1
ATOM 13997 O O . ARG B 1 761 ? 42.094 9.578 -12.883 1 86.81 761 ARG B O 1
ATOM 14004 N N . PHE B 1 762 ? 41.312 7.52 -12.797 1 88.56 762 PHE B N 1
ATOM 14005 C CA . PHE B 1 762 ? 40.594 7.633 -14.055 1 88.56 762 PHE B CA 1
ATOM 14006 C C . PHE B 1 762 ? 39.344 8.5 -13.883 1 88.56 762 PHE B C 1
ATOM 14008 O O . PHE B 1 762 ? 38.75 8.906 -14.867 1 88.56 762 PHE B O 1
ATOM 14015 N N . ILE B 1 763 ? 38.906 8.898 -12.75 1 86.88 763 ILE B N 1
ATOM 14016 C CA . ILE B 1 763 ? 37.625 9.43 -12.375 1 86.88 763 ILE B CA 1
ATOM 14017 C C . ILE B 1 763 ? 37.406 10.797 -13.008 1 86.88 763 ILE B C 1
ATOM 14019 O O . ILE B 1 763 ? 36.281 11.242 -13.188 1 86.88 763 ILE B O 1
ATOM 14023 N N . ASP B 1 764 ? 38.469 11.539 -13.328 1 78.06 764 ASP B N 1
ATOM 14024 C CA . ASP B 1 764 ? 38.375 12.844 -13.977 1 78.06 764 ASP B CA 1
ATOM 14025 C C . ASP B 1 764 ? 37.812 12.719 -15.391 1 78.06 764 ASP B C 1
ATOM 14027 O O . ASP B 1 764 ? 37.219 13.672 -15.922 1 78.06 764 ASP B O 1
ATOM 14031 N N . LYS B 1 765 ? 37.906 11.516 -15.984 1 79.69 765 LYS B N 1
ATOM 14032 C CA . LYS B 1 765 ? 37.562 11.305 -17.391 1 79.69 765 LYS B CA 1
ATOM 14033 C C . LYS B 1 765 ? 36.219 10.633 -17.516 1 79.69 765 LYS B C 1
ATOM 14035 O O . LYS B 1 765 ? 35.594 10.688 -18.578 1 79.69 765 LYS B O 1
ATOM 14040 N N . ARG B 1 766 ? 35.875 9.992 -16.453 1 87.38 766 ARG B N 1
ATOM 14041 C CA . ARG B 1 766 ? 34.688 9.172 -16.594 1 87.38 766 ARG B CA 1
ATOM 14042 C C . ARG B 1 766 ? 33.906 9.133 -15.281 1 87.38 766 ARG B C 1
ATOM 14044 O O . ARG B 1 766 ? 34.469 9.078 -14.203 1 87.38 766 ARG B O 1
ATOM 14051 N N . LYS B 1 767 ? 32.562 9.078 -15.43 1 87.81 767 LYS B N 1
ATOM 14052 C CA . LYS B 1 767 ? 31.688 9.023 -14.266 1 87.81 767 LYS B CA 1
ATOM 14053 C C . LYS B 1 767 ? 31.359 7.578 -13.891 1 87.81 767 LYS B C 1
ATOM 14055 O O . LYS B 1 767 ? 31.328 6.699 -14.75 1 87.81 767 LYS B O 1
ATOM 14060 N N . LEU B 1 768 ? 31.266 7.27 -12.648 1 92.5 768 LEU B N 1
ATOM 14061 C CA . LEU B 1 768 ? 30.906 5.957 -12.125 1 92.5 768 LEU B CA 1
ATOM 14062 C C . LEU B 1 768 ? 29.453 5.941 -11.641 1 92.5 768 LEU B C 1
ATOM 14064 O O . LEU B 1 768 ? 29.016 6.879 -10.969 1 92.5 768 LEU B O 1
ATOM 14068 N N . THR B 1 769 ? 28.828 4.957 -12.016 1 93.25 769 THR B N 1
ATOM 14069 C CA . THR B 1 769 ? 27.469 4.766 -11.516 1 93.25 769 THR B CA 1
ATOM 14070 C C . THR B 1 769 ? 27.484 4.207 -10.094 1 93.25 769 THR B C 1
ATOM 14072 O O . THR B 1 769 ? 26.641 4.555 -9.273 1 93.25 769 THR B O 1
ATOM 14075 N N . GLN B 1 770 ? 28.453 3.32 -9.859 1 96.19 770 GLN B N 1
ATOM 14076 C CA . GLN B 1 770 ? 28.516 2.715 -8.539 1 96.19 770 GLN B CA 1
ATOM 14077 C C . GLN B 1 770 ? 29.969 2.455 -8.133 1 96.19 770 GLN B C 1
ATOM 14079 O O . GLN B 1 770 ? 30.766 1.955 -8.93 1 96.19 770 GLN B O 1
ATOM 14084 N N . PHE B 1 771 ? 30.312 2.84 -7.035 1 96.5 771 PHE B N 1
ATOM 14085 C CA . PHE B 1 771 ? 31.594 2.545 -6.395 1 96.5 771 PHE B CA 1
ATOM 14086 C C . PHE B 1 771 ? 31.375 1.989 -4.992 1 96.5 771 PHE B C 1
ATOM 14088 O O . PHE B 1 771 ? 31.031 2.732 -4.07 1 96.5 771 PHE B O 1
ATOM 14095 N N . ASN B 1 772 ? 31.516 0.696 -4.797 1 97.5 772 ASN B N 1
ATOM 14096 C CA . ASN B 1 772 ? 31.266 0.021 -3.527 1 97.5 772 ASN B CA 1
ATOM 14097 C C . ASN B 1 772 ? 32.562 -0.504 -2.908 1 97.5 772 ASN B C 1
ATOM 14099 O O . ASN B 1 772 ? 33.156 -1.468 -3.406 1 97.5 772 ASN B O 1
ATOM 14103 N N . ILE B 1 773 ? 32.969 0.046 -1.88 1 96.94 773 ILE B N 1
ATOM 14104 C CA . ILE B 1 773 ? 34.188 -0.358 -1.181 1 96.94 773 ILE B CA 1
ATOM 14105 C C . ILE B 1 773 ? 33.844 -0.701 0.271 1 96.94 773 ILE B C 1
ATOM 14107 O O . ILE B 1 773 ? 34.562 -0.295 1.188 1 96.94 773 ILE B O 1
ATOM 14111 N N . GLY B 1 774 ? 32.781 -1.4 0.478 1 96.44 774 GLY B N 1
ATOM 14112 C CA . GLY B 1 774 ? 32.344 -1.74 1.815 1 96.44 774 GLY B CA 1
ATOM 14113 C C . GLY B 1 774 ? 33.156 -2.85 2.461 1 96.44 774 GLY B C 1
ATOM 14114 O O . GLY B 1 774 ? 33.812 -3.611 1.77 1 96.44 774 GLY B O 1
ATOM 14115 N N . GLU B 1 775 ? 33.219 -2.893 3.736 1 96.44 775 GLU B N 1
ATOM 14116 C CA . GLU B 1 775 ? 33.781 -3.953 4.566 1 96.44 775 GLU B CA 1
ATOM 14117 C C . GLU B 1 775 ? 35.25 -4.145 4.289 1 96.44 775 GLU B C 1
ATOM 14119 O O . GLU B 1 775 ? 35.719 -5.27 4.102 1 96.44 775 GLU B O 1
ATOM 14124 N N . ASN B 1 776 ? 36.031 -3.084 4.199 1 96 776 ASN B N 1
ATOM 14125 C CA . ASN B 1 776 ? 37.469 -3.148 3.953 1 96 776 ASN B CA 1
ATOM 14126 C C . ASN B 1 776 ? 38.25 -2.561 5.113 1 96 776 ASN B C 1
ATOM 14128 O O . ASN B 1 776 ? 39.469 -2.354 5.004 1 96 776 ASN B O 1
ATOM 14132 N N . GLN B 1 777 ? 37.594 -2.178 6.223 1 94.38 777 GLN B N 1
ATOM 14133 C CA . GLN B 1 777 ? 38.25 -1.587 7.395 1 94.38 777 GLN B CA 1
ATOM 14134 C C . GLN B 1 777 ? 38.969 -0.304 7.027 1 94.38 777 GLN B C 1
ATOM 14136 O O . GLN B 1 777 ? 40.125 -0.111 7.43 1 94.38 777 GLN B O 1
ATOM 14141 N N . LEU B 1 778 ? 38.344 0.441 6.27 1 95.5 778 LEU B N 1
ATOM 14142 C CA . LEU B 1 778 ? 38.938 1.669 5.762 1 95.5 778 LEU B CA 1
ATOM 14143 C C . LEU B 1 778 ? 38.906 2.76 6.828 1 95.5 778 LEU B C 1
ATOM 14145 O O . LEU B 1 778 ? 38 2.812 7.66 1 95.5 778 LEU B O 1
ATOM 14149 N N . THR B 1 779 ? 39.938 3.633 6.723 1 94.94 779 THR B N 1
ATOM 14150 C CA . THR B 1 779 ? 40.062 4.719 7.684 1 94.94 779 THR B CA 1
ATOM 14151 C C . THR B 1 779 ? 39.625 6.047 7.07 1 94.94 779 THR B C 1
ATOM 14153 O O . THR B 1 779 ? 39.188 6.086 5.922 1 94.94 779 THR B O 1
ATOM 14156 N N . ARG B 1 780 ? 39.75 7.129 7.809 1 92.94 780 ARG B N 1
ATOM 14157 C CA . ARG B 1 780 ? 39.344 8.469 7.418 1 92.94 780 ARG B CA 1
ATOM 14158 C C . ARG B 1 780 ? 40.094 8.945 6.191 1 92.94 780 ARG B C 1
ATOM 14160 O O . ARG B 1 780 ? 39.625 9.797 5.441 1 92.94 780 ARG B O 1
ATOM 14167 N N . THR B 1 781 ? 41.219 8.391 5.949 1 93.12 781 THR B N 1
ATOM 14168 C CA . THR B 1 781 ? 42.062 8.758 4.832 1 93.12 781 THR B CA 1
ATOM 14169 C C . THR B 1 781 ? 41.375 8.539 3.502 1 93.12 781 THR B C 1
ATOM 14171 O O . THR B 1 781 ? 41.594 9.273 2.539 1 93.12 781 THR B O 1
ATOM 14174 N N . VAL B 1 782 ? 40.531 7.586 3.441 1 94.06 782 VAL B N 1
ATOM 14175 C CA . VAL B 1 782 ? 39.812 7.273 2.215 1 94.06 782 VAL B CA 1
ATOM 14176 C C . VAL B 1 782 ? 38.938 8.461 1.814 1 94.06 782 VAL B C 1
ATOM 14178 O O . VAL B 1 782 ? 38.844 8.789 0.632 1 94.06 782 VAL B O 1
ATOM 14181 N N . ILE B 1 783 ? 38.344 9.078 2.824 1 94.19 783 ILE B N 1
ATOM 14182 C CA . ILE B 1 783 ? 37.469 10.227 2.574 1 94.19 783 ILE B CA 1
ATOM 14183 C C . ILE B 1 783 ? 38.281 11.391 2.033 1 94.19 783 ILE B C 1
ATOM 14185 O O . ILE B 1 783 ? 37.906 12.039 1.059 1 94.19 783 ILE B O 1
ATOM 14189 N N . THR B 1 784 ? 39.375 11.609 2.645 1 91.19 784 THR B N 1
ATOM 14190 C CA . THR B 1 784 ? 40.25 12.672 2.201 1 91.19 784 THR B CA 1
ATOM 14191 C C . THR B 1 784 ? 40.688 12.453 0.75 1 91.19 784 THR B C 1
ATOM 14193 O O . THR B 1 784 ? 40.75 13.406 -0.035 1 91.19 784 THR B O 1
ATOM 14196 N N . ASP B 1 785 ? 40.906 11.273 0.408 1 91.75 785 ASP B N 1
ATOM 14197 C CA . ASP B 1 785 ? 41.344 10.922 -0.944 1 91.75 785 ASP B CA 1
ATOM 14198 C C . ASP B 1 785 ? 40.219 11.141 -1.946 1 91.75 785 ASP B C 1
ATOM 14200 O O . ASP B 1 785 ? 40.438 11.656 -3.043 1 91.75 785 ASP B O 1
ATOM 14204 N N . LEU B 1 786 ? 39.031 10.719 -1.592 1 93 786 LEU B N 1
ATOM 14205 C CA . LEU B 1 786 ? 37.875 10.898 -2.463 1 93 786 LEU B CA 1
ATOM 14206 C C . LEU B 1 786 ? 37.625 12.375 -2.75 1 93 786 LEU B C 1
ATOM 14208 O O . LEU B 1 786 ? 37.281 12.742 -3.879 1 93 786 LEU B O 1
ATOM 14212 N N . ILE B 1 787 ? 37.812 13.219 -1.697 1 90.31 787 ILE B N 1
ATOM 14213 C CA . ILE B 1 787 ? 37.594 14.656 -1.813 1 90.31 787 ILE B CA 1
ATOM 14214 C C . ILE B 1 787 ? 38.688 15.289 -2.668 1 90.31 787 ILE B C 1
ATOM 14216 O O . ILE B 1 787 ? 38.375 16.047 -3.596 1 90.31 787 ILE B O 1
ATOM 14220 N N . SER B 1 788 ? 39.906 14.938 -2.363 1 87.44 788 SER B N 1
ATOM 14221 C CA . SER B 1 788 ? 41.031 15.531 -3.055 1 87.44 788 SER B CA 1
ATOM 14222 C C . SER B 1 788 ? 41.031 15.18 -4.539 1 87.44 788 SER B C 1
ATOM 14224 O O . SER B 1 788 ? 41.469 15.977 -5.375 1 87.44 788 SER B O 1
ATOM 14226 N N . SER B 1 789 ? 40.5 14.031 -4.883 1 87.5 789 SER B N 1
ATOM 14227 C CA . SER B 1 789 ? 40.438 13.594 -6.273 1 87.5 789 SER B CA 1
ATOM 14228 C C . SER B 1 789 ? 39.156 14.078 -6.938 1 87.5 789 SER B C 1
ATOM 14230 O O . SER B 1 789 ? 38.906 13.758 -8.102 1 87.5 789 SER B O 1
ATOM 14232 N N . SER B 1 790 ? 38.312 14.773 -6.254 1 87.31 790 SER B N 1
ATOM 14233 C CA . SER B 1 790 ? 37 15.273 -6.723 1 87.31 790 SER B CA 1
ATOM 14234 C C . SER B 1 790 ? 36.125 14.133 -7.199 1 87.31 790 SER B C 1
ATOM 14236 O O . SER B 1 790 ? 35.312 14.312 -8.109 1 87.31 790 SER B O 1
ATOM 14238 N N . ALA B 1 791 ? 36.406 12.938 -6.605 1 91 791 ALA B N 1
ATOM 14239 C CA . ALA B 1 791 ? 35.625 11.758 -7.008 1 91 791 ALA B CA 1
ATOM 14240 C C . ALA B 1 791 ? 34.156 11.891 -6.625 1 91 791 ALA B C 1
ATOM 14242 O O . ALA B 1 791 ? 33.281 11.367 -7.312 1 91 791 ALA B O 1
ATOM 14243 N N . ILE B 1 792 ? 33.875 12.578 -5.57 1 91.44 792 ILE B N 1
ATOM 14244 C CA . ILE B 1 792 ? 32.531 12.703 -5.02 1 91.44 792 ILE B CA 1
ATOM 14245 C C . ILE B 1 792 ? 31.609 13.422 -6.02 1 91.44 792 ILE B C 1
ATOM 14247 O O . ILE B 1 792 ? 30.391 13.328 -5.938 1 91.44 792 ILE B O 1
ATOM 14251 N N . HIS B 1 793 ? 32.188 14.055 -7.02 1 90.25 793 HIS B N 1
ATOM 14252 C CA . HIS B 1 793 ? 31.391 14.766 -8.023 1 90.25 793 HIS B CA 1
ATOM 14253 C C . HIS B 1 793 ? 31.172 13.898 -9.258 1 90.25 793 HIS B C 1
ATOM 14255 O O . HIS B 1 793 ? 30.438 14.289 -10.172 1 90.25 793 HIS B O 1
ATOM 14261 N N . SER B 1 794 ? 31.797 12.719 -9.219 1 92.62 794 SER B N 1
ATOM 14262 C CA . SER B 1 794 ? 31.719 11.859 -10.398 1 92.62 794 SER B CA 1
ATOM 14263 C C . SER B 1 794 ? 31.125 10.5 -10.047 1 92.62 794 SER B C 1
ATOM 14265 O O . SER B 1 794 ? 31.172 9.57 -10.859 1 92.62 794 SER B O 1
ATOM 14267 N N . ILE B 1 795 ? 30.656 10.305 -8.906 1 95 795 ILE B N 1
ATOM 14268 C CA . ILE B 1 795 ? 30.062 9.055 -8.445 1 95 795 ILE B CA 1
ATOM 14269 C C . ILE B 1 795 ? 28.578 9.258 -8.141 1 95 795 ILE B C 1
ATOM 14271 O O . ILE B 1 795 ? 28.203 10.234 -7.488 1 95 795 ILE B O 1
ATOM 14275 N N . ARG B 1 796 ? 27.797 8.406 -8.609 1 95.44 796 ARG B N 1
ATOM 14276 C CA . ARG B 1 796 ? 26.359 8.492 -8.375 1 95.44 796 ARG B CA 1
ATOM 14277 C C . ARG B 1 796 ? 25.953 7.727 -7.125 1 95.44 796 ARG B C 1
ATOM 14279 O O . ARG B 1 796 ? 25.156 8.211 -6.32 1 95.44 796 ARG B O 1
ATOM 14286 N N . VAL B 1 797 ? 26.453 6.461 -6.965 1 97.25 797 VAL B N 1
ATOM 14287 C CA . VAL B 1 797 ? 26.188 5.629 -5.801 1 97.25 797 VAL B CA 1
ATOM 14288 C C . VAL B 1 797 ? 27.5 5.34 -5.062 1 97.25 797 VAL B C 1
ATOM 14290 O O . VAL B 1 797 ? 28.391 4.68 -5.602 1 97.25 797 VAL B O 1
ATOM 14293 N N . LEU B 1 798 ? 27.609 5.797 -3.896 1 97.5 798 LEU B N 1
ATOM 14294 C CA . LEU B 1 798 ? 28.781 5.566 -3.057 1 97.5 798 LEU B CA 1
ATOM 14295 C C . LEU B 1 798 ? 28.422 4.719 -1.84 1 97.5 798 LEU B C 1
ATOM 14297 O O . LEU B 1 798 ? 27.562 5.105 -1.042 1 97.5 798 LEU B O 1
ATOM 14301 N N . ASP B 1 799 ? 29.031 3.564 -1.678 1 98 799 ASP B N 1
ATOM 14302 C CA . ASP B 1 799 ? 28.719 2.643 -0.588 1 98 799 ASP B CA 1
ATOM 14303 C C . ASP B 1 799 ? 29.938 2.41 0.297 1 98 799 ASP B C 1
ATOM 14305 O O . ASP B 1 799 ? 30.922 1.809 -0.141 1 98 799 ASP B O 1
ATOM 14309 N N . LEU B 1 800 ? 29.891 2.846 1.477 1 97.5 800 LEU B N 1
ATOM 14310 C CA . LEU B 1 800 ? 30.953 2.736 2.461 1 97.5 800 LEU B CA 1
ATOM 14311 C C . LEU B 1 800 ? 30.531 1.846 3.625 1 97.5 800 LEU B C 1
ATOM 14313 O O . LEU B 1 800 ? 30.953 2.062 4.762 1 97.5 800 LEU B O 1
ATOM 14317 N N . THR B 1 801 ? 29.781 0.86 3.381 1 97.12 801 THR B N 1
ATOM 14318 C CA . THR B 1 801 ? 29.141 0.022 4.391 1 97.12 801 THR B CA 1
ATOM 14319 C C . THR B 1 801 ? 30.188 -0.656 5.27 1 97.12 801 THR B C 1
ATOM 14321 O O . THR B 1 801 ? 31.188 -1.181 4.766 1 97.12 801 THR B O 1
ATOM 14324 N N . GLU B 1 802 ? 30.031 -0.657 6.539 1 95.69 802 GLU B N 1
ATOM 14325 C CA . GLU B 1 802 ? 30.75 -1.393 7.57 1 95.69 802 GLU B CA 1
ATOM 14326 C C . GLU B 1 802 ? 32.25 -1.051 7.547 1 95.69 802 GLU B C 1
ATOM 14328 O O . GLU B 1 802 ? 33.094 -1.945 7.504 1 95.69 802 GLU B O 1
ATOM 14333 N N . ASN B 1 803 ? 32.562 0.175 7.391 1 95.62 803 ASN B N 1
ATOM 14334 C CA . ASN B 1 803 ? 33.906 0.722 7.633 1 95.62 803 ASN B CA 1
ATOM 14335 C C . ASN B 1 803 ? 33.938 1.57 8.898 1 95.62 803 ASN B C 1
ATOM 14337 O O . ASN B 1 803 ? 33.938 2.801 8.828 1 95.62 803 ASN B O 1
ATOM 14341 N N . LYS B 1 804 ? 34.031 0.962 10 1 92.88 804 LYS B N 1
ATOM 14342 C CA . LYS B 1 804 ? 33.875 1.564 11.32 1 92.88 804 LYS B CA 1
ATOM 14343 C C . LYS B 1 804 ? 35 2.566 11.578 1 92.88 804 LYS B C 1
ATOM 14345 O O . LYS B 1 804 ? 34.812 3.551 12.297 1 92.88 804 LYS B O 1
ATOM 14350 N N . LYS B 1 805 ? 36.156 2.438 10.961 1 93.75 805 LYS B N 1
ATOM 14351 C CA . LYS B 1 805 ? 37.344 3.236 11.25 1 93.75 805 LYS B CA 1
ATOM 14352 C C . LYS B 1 805 ? 37.281 4.59 10.547 1 93.75 805 LYS B C 1
ATOM 14354 O O . LYS B 1 805 ? 38.062 5.488 10.844 1 93.75 805 LYS B O 1
ATOM 14359 N N . ILE B 1 806 ? 36.312 4.785 9.633 1 94.69 806 ILE B N 1
ATOM 14360 C CA . ILE B 1 806 ? 36.094 6.113 9.086 1 94.69 806 ILE B CA 1
ATOM 14361 C C . ILE B 1 806 ? 35.688 7.078 10.203 1 94.69 806 ILE B C 1
ATOM 14363 O O . ILE B 1 806 ? 36.188 8.211 10.25 1 94.69 806 ILE B O 1
ATOM 14367 N N . SER B 1 807 ? 34.812 6.598 11.148 1 92.88 807 SER B N 1
ATOM 14368 C CA . SER B 1 807 ? 34.469 7.285 12.383 1 92.88 807 SER B CA 1
ATOM 14369 C C . SER B 1 807 ? 33.625 8.539 12.102 1 92.88 807 SER B C 1
ATOM 14371 O O . SER B 1 807 ? 33.375 8.867 10.945 1 92.88 807 SER B O 1
ATOM 14373 N N . ASP B 1 808 ? 33.188 9.273 13.156 1 93.69 808 ASP B N 1
ATOM 14374 C CA . ASP B 1 808 ? 32.406 10.5 13.062 1 93.69 808 ASP B CA 1
ATOM 14375 C C . ASP B 1 808 ? 33.219 11.609 12.375 1 93.69 808 ASP B C 1
ATOM 14377 O O . ASP B 1 808 ? 32.625 12.438 11.664 1 93.69 808 ASP B O 1
ATOM 14381 N N . GLY B 1 809 ? 34.5 11.508 12.57 1 90 809 GLY B N 1
ATOM 14382 C CA . GLY B 1 809 ? 35.375 12.492 11.938 1 90 809 GLY B CA 1
ATOM 14383 C C . GLY B 1 809 ? 35.375 12.406 10.422 1 90 809 GLY B C 1
ATOM 14384 O O . GLY B 1 809 ? 35.312 13.438 9.742 1 90 809 GLY B O 1
ATOM 14385 N N . GLY B 1 810 ? 35.531 11.242 9.906 1 93.56 810 GLY B N 1
ATOM 14386 C CA . GLY B 1 810 ? 35.469 11.062 8.461 1 93.56 810 GLY B CA 1
ATOM 14387 C C . GLY B 1 810 ? 34.125 11.453 7.859 1 93.56 810 GLY B C 1
ATOM 14388 O O . GLY B 1 810 ? 34.094 12.031 6.773 1 93.56 810 GLY B O 1
ATOM 14389 N N . ILE B 1 811 ? 33.062 11.133 8.57 1 95.25 811 ILE B N 1
ATOM 14390 C CA . ILE B 1 811 ? 31.734 11.453 8.094 1 95.25 811 ILE B CA 1
ATOM 14391 C C . ILE B 1 811 ? 31.547 12.969 8.062 1 95.25 811 ILE B C 1
ATOM 14393 O O . ILE B 1 811 ? 30.906 13.5 7.152 1 95.25 811 ILE B O 1
ATOM 14397 N N . LYS B 1 812 ? 32.062 13.672 9.102 1 91.81 812 LYS B N 1
ATOM 14398 C CA . LYS B 1 812 ? 32.031 15.133 9.133 1 91.81 812 LYS B CA 1
ATOM 14399 C C . LYS B 1 812 ? 32.688 15.727 7.895 1 91.81 812 LYS B C 1
ATOM 14401 O O . LYS B 1 812 ? 32.094 16.594 7.238 1 91.81 812 LYS B O 1
ATOM 14406 N N . GLU B 1 813 ? 33.812 15.227 7.566 1 90.94 813 GLU B N 1
ATOM 14407 C CA . GLU B 1 813 ? 34.562 15.711 6.406 1 90.94 813 GLU B CA 1
ATOM 14408 C C . GLU B 1 813 ? 33.812 15.438 5.109 1 90.94 813 GLU B C 1
ATOM 14410 O O . GLU B 1 813 ? 33.75 16.297 4.23 1 90.94 813 GLU B O 1
ATOM 14415 N N . LEU B 1 814 ? 33.312 14.25 5.051 1 95.38 814 LEU B N 1
ATOM 14416 C CA . LEU B 1 814 ? 32.531 13.883 3.869 1 95.38 814 LEU B CA 1
ATOM 14417 C C . LEU B 1 814 ? 31.312 14.773 3.717 1 95.38 814 LEU B C 1
ATOM 14419 O O . LEU B 1 814 ? 31.062 15.305 2.633 1 95.38 814 LEU B O 1
ATOM 14423 N N . GLY B 1 815 ? 30.547 14.93 4.832 1 93.25 815 GLY B N 1
ATOM 14424 C CA . GLY B 1 815 ? 29.359 15.773 4.809 1 93.25 815 GLY B CA 1
ATOM 14425 C C . GLY B 1 815 ? 29.641 17.188 4.367 1 93.25 815 GLY B C 1
ATOM 14426 O O . GLY B 1 815 ? 28.906 17.766 3.564 1 93.25 815 GLY B O 1
ATOM 14427 N N . ARG B 1 816 ? 30.688 17.719 4.84 1 88.5 816 ARG B N 1
ATOM 14428 C CA . ARG B 1 816 ? 31.078 19.078 4.484 1 88.5 816 ARG B CA 1
ATOM 14429 C C . ARG B 1 816 ? 31.422 19.188 3.002 1 88.5 816 ARG B C 1
ATOM 14431 O O . ARG B 1 816 ? 31.031 20.141 2.338 1 88.5 816 ARG B O 1
ATOM 14438 N N . ALA B 1 817 ? 32.125 18.219 2.561 1 89.19 817 ALA B N 1
ATOM 14439 C CA . ALA B 1 817 ? 32.531 18.219 1.161 1 89.19 817 ALA B CA 1
ATOM 14440 C C . ALA B 1 817 ? 31.344 18.047 0.229 1 89.19 817 ALA B C 1
ATOM 14442 O O . ALA B 1 817 ? 31.359 18.516 -0.908 1 89.19 817 ALA B O 1
ATOM 14443 N N . LEU B 1 818 ? 30.344 17.375 0.716 1 91.69 818 LEU B N 1
ATOM 14444 C CA . LEU B 1 818 ? 29.188 17.062 -0.109 1 91.69 818 LEU B CA 1
ATOM 14445 C C . LEU B 1 818 ? 28.203 18.25 -0.141 1 91.69 818 LEU B C 1
ATOM 14447 O O . LEU B 1 818 ? 27.234 18.219 -0.887 1 91.69 818 LEU B O 1
ATOM 14451 N N . TYR B 1 819 ? 28.484 19.188 0.669 1 86 819 TYR B N 1
ATOM 14452 C CA . TYR B 1 819 ? 27.609 20.359 0.647 1 86 819 TYR B CA 1
ATOM 14453 C C . TYR B 1 819 ? 27.5 20.922 -0.764 1 86 819 TYR B C 1
ATOM 14455 O O . TYR B 1 819 ? 28.5 21.234 -1.402 1 86 819 TYR B O 1
ATOM 14463 N N . GLY B 1 820 ? 26.281 20.969 -1.363 1 80.94 820 GLY B N 1
ATOM 14464 C CA . GLY B 1 820 ? 26.047 21.484 -2.695 1 80.94 820 GLY B CA 1
ATOM 14465 C C . GLY B 1 820 ? 26.266 20.469 -3.795 1 80.94 820 GLY B C 1
ATOM 14466 O O . GLY B 1 820 ? 26.141 20.781 -4.98 1 80.94 820 GLY B O 1
ATOM 14467 N N . ASN B 1 821 ? 26.562 19.281 -3.355 1 86.5 821 ASN B N 1
ATOM 14468 C CA . ASN B 1 821 ? 26.812 18.203 -4.32 1 86.5 821 ASN B CA 1
ATOM 14469 C C . ASN B 1 821 ? 25.531 17.844 -5.086 1 86.5 821 ASN B C 1
ATOM 14471 O O . ASN B 1 821 ? 24.469 17.734 -4.492 1 86.5 821 ASN B O 1
ATOM 14475 N N . GLN B 1 822 ? 25.641 17.672 -6.414 1 86.19 822 GLN B N 1
ATOM 14476 C CA . GLN B 1 822 ? 24.469 17.344 -7.227 1 86.19 822 GLN B CA 1
ATOM 14477 C C . GLN B 1 822 ? 24.719 16.078 -8.039 1 86.19 822 GLN B C 1
ATOM 14479 O O . GLN B 1 822 ? 24.078 15.859 -9.078 1 86.19 822 GLN B O 1
ATOM 14484 N N . SER B 1 823 ? 25.672 15.289 -7.543 1 91.12 823 SER B N 1
ATOM 14485 C CA . SER B 1 823 ? 26.016 14.078 -8.289 1 91.12 823 SER B CA 1
ATOM 14486 C C . SER B 1 823 ? 25.547 12.828 -7.551 1 91.12 823 SER B C 1
ATOM 14488 O O . SER B 1 823 ? 25 11.914 -8.164 1 91.12 823 SER B O 1
ATOM 14490 N N . ILE B 1 824 ? 25.688 12.766 -6.305 1 95.69 824 ILE B N 1
ATOM 14491 C CA . ILE B 1 824 ? 25.359 11.594 -5.508 1 95.69 824 ILE B CA 1
ATOM 14492 C C . ILE B 1 824 ? 23.844 11.414 -5.441 1 95.69 824 ILE B C 1
ATOM 14494 O O . ILE B 1 824 ? 23.109 12.336 -5.062 1 95.69 824 ILE B O 1
ATOM 14498 N N . VAL B 1 825 ? 23.438 10.305 -5.836 1 96.44 825 VAL B N 1
ATOM 14499 C CA . VAL B 1 825 ? 22.016 9.961 -5.797 1 96.44 825 VAL B CA 1
ATOM 14500 C C . VAL B 1 825 ? 21.75 9.023 -4.621 1 96.44 825 VAL B C 1
ATOM 14502 O O . VAL B 1 825 ? 20.688 9.094 -3.99 1 96.44 825 VAL B O 1
ATOM 14505 N N . LYS B 1 826 ? 22.656 8.18 -4.352 1 97.56 826 LYS B N 1
ATOM 14506 C CA . LYS B 1 826 ? 22.547 7.23 -3.244 1 97.56 826 LYS B CA 1
ATOM 14507 C C . LYS B 1 826 ? 23.828 7.207 -2.414 1 97.56 826 LYS B C 1
ATOM 14509 O O . LYS B 1 826 ? 24.922 6.957 -2.945 1 97.56 826 LYS B O 1
ATOM 14514 N N . LEU B 1 827 ? 23.703 7.414 -1.152 1 98.25 827 LEU B N 1
ATOM 14515 C CA . LEU B 1 827 ? 24.812 7.379 -0.213 1 98.25 827 LEU B CA 1
ATOM 14516 C C . LEU B 1 827 ? 24.578 6.352 0.886 1 98.25 827 LEU B C 1
ATOM 14518 O O . LEU B 1 827 ? 23.562 6.422 1.593 1 98.25 827 LEU B O 1
ATOM 14522 N N . VAL B 1 828 ? 25.469 5.367 1.02 1 98.19 828 VAL B N 1
ATOM 14523 C CA . VAL B 1 828 ? 25.312 4.316 2.021 1 98.19 828 VAL B CA 1
ATOM 14524 C C . VAL B 1 828 ? 26.438 4.418 3.043 1 98.19 828 VAL B C 1
ATOM 14526 O O . VAL B 1 828 ? 27.609 4.207 2.707 1 98.19 828 VAL B O 1
ATOM 14529 N N . LEU B 1 829 ? 26.078 4.688 4.273 1 97.88 829 LEU B N 1
ATOM 14530 C CA . LEU B 1 829 ? 27.016 4.859 5.371 1 97.88 829 LEU B CA 1
ATOM 14531 C C . LEU B 1 829 ? 26.766 3.842 6.477 1 97.88 829 LEU B C 1
ATOM 14533 O O . LEU B 1 829 ? 27.141 4.066 7.633 1 97.88 829 LEU B O 1
ATOM 14537 N N . ASP B 1 830 ? 26.109 2.727 6.184 1 97.38 830 ASP B N 1
ATOM 14538 C CA . ASP B 1 830 ? 25.703 1.736 7.18 1 97.38 830 ASP B CA 1
ATOM 14539 C C . ASP B 1 830 ? 26.906 1.249 7.98 1 97.38 830 ASP B C 1
ATOM 14541 O O . ASP B 1 830 ? 27.891 0.769 7.41 1 97.38 830 ASP B O 1
ATOM 14545 N N . GLY B 1 831 ? 26.797 1.42 9.227 1 95.88 831 GLY B N 1
ATOM 14546 C CA . GLY B 1 831 ? 27.812 0.88 10.117 1 95.88 831 GLY B CA 1
ATOM 14547 C C . GLY B 1 831 ? 29.109 1.671 10.086 1 95.88 831 GLY B C 1
ATOM 14548 O O . GLY B 1 831 ? 30.141 1.183 10.531 1 95.88 831 GLY B O 1
ATOM 14549 N N . SER B 1 832 ? 29.109 2.91 9.625 1 94.88 832 SER B N 1
ATOM 14550 C CA . SER B 1 832 ? 30.359 3.656 9.453 1 94.88 832 SER B CA 1
ATOM 14551 C C . SER B 1 832 ? 30.547 4.672 10.57 1 94.88 832 SER B C 1
ATOM 14553 O O . SER B 1 832 ? 31.625 5.258 10.703 1 94.88 832 SER B O 1
ATOM 14555 N N . PHE B 1 833 ? 29.547 4.91 11.438 1 94.5 833 PHE B N 1
ATOM 14556 C CA . PHE B 1 833 ? 29.656 5.816 12.57 1 94.5 833 PHE B CA 1
ATOM 14557 C C . PHE B 1 833 ? 30.406 5.148 13.719 1 94.5 833 PHE B C 1
ATOM 14559 O O . PHE B 1 833 ? 30.234 3.955 13.969 1 94.5 833 PHE B O 1
ATOM 14566 N N . SER B 1 834 ? 31.281 5.875 14.258 1 92.44 834 SER B N 1
ATOM 14567 C CA . SER B 1 834 ? 31.953 5.391 15.453 1 92.44 834 SER B CA 1
ATOM 14568 C C . SER B 1 834 ? 32.594 6.539 16.234 1 92.44 834 SER B C 1
ATOM 14570 O O . SER B 1 834 ? 33.125 7.484 15.633 1 92.44 834 SER B O 1
ATOM 14572 N N . GLY B 1 835 ? 32.438 6.543 17.453 1 86.19 835 GLY B N 1
ATOM 14573 C CA . GLY B 1 835 ? 33.031 7.555 18.312 1 86.19 835 GLY B CA 1
ATOM 14574 C C . GLY B 1 835 ? 32.188 7.848 19.547 1 86.19 835 GLY B C 1
ATOM 14575 O O . GLY B 1 835 ? 31.109 7.277 19.719 1 86.19 835 GLY B O 1
ATOM 14576 N N . SER B 1 836 ? 32.75 8.562 20.547 1 69.44 836 SER B N 1
ATOM 14577 C CA . SER B 1 836 ? 32.031 8.93 21.766 1 69.44 836 SER B CA 1
ATOM 14578 C C . SER B 1 836 ? 31.031 10.055 21.484 1 69.44 836 SER B C 1
ATOM 14580 O O . SER B 1 836 ? 31.188 10.82 20.531 1 69.44 836 SER B O 1
ATOM 14582 N N . ALA B 1 837 ? 29.844 9.922 22.312 1 65.94 837 ALA B N 1
ATOM 14583 C CA . ALA B 1 837 ? 28.828 10.969 22.266 1 65.94 837 ALA B CA 1
ATOM 14584 C C . ALA B 1 837 ? 29.438 12.336 22.547 1 65.94 837 ALA B C 1
ATOM 14586 O O . ALA B 1 837 ? 30.219 12.492 23.5 1 65.94 837 ALA B O 1
ATOM 14587 N N . GLY B 1 838 ? 30.031 13.102 21.469 1 67.56 838 GLY B N 1
ATOM 14588 C CA . GLY B 1 838 ? 30.703 14.367 21.719 1 67.56 838 GLY B CA 1
ATOM 14589 C C . GLY B 1 838 ? 30.625 15.32 20.531 1 67.56 838 GLY B C 1
ATOM 14590 O O . GLY B 1 838 ? 29.719 15.219 19.703 1 67.56 838 GLY B O 1
ATOM 14591 N N . ALA B 1 839 ? 31.469 16.219 20.484 1 69.62 839 ALA B N 1
ATOM 14592 C CA . ALA B 1 839 ? 31.516 17.344 19.562 1 69.62 839 ALA B CA 1
ATOM 14593 C C . ALA B 1 839 ? 31.672 16.875 18.109 1 69.62 839 ALA B C 1
ATOM 14595 O O . ALA B 1 839 ? 31.031 17.406 17.219 1 69.62 839 ALA B O 1
ATOM 14596 N N . GLN B 1 840 ? 32.344 15.734 17.922 1 81.12 840 GLN B N 1
ATOM 14597 C CA . GLN B 1 840 ? 32.594 15.297 16.562 1 81.12 840 GLN B CA 1
ATOM 14598 C C . GLN B 1 840 ? 31.328 14.688 15.945 1 81.12 840 GLN B C 1
ATOM 14600 O O . GLN B 1 840 ? 31.047 14.898 14.773 1 81.12 840 GLN B O 1
ATOM 14605 N N . ARG B 1 841 ? 30.672 13.977 16.75 1 90.75 841 ARG B N 1
ATOM 14606 C CA . ARG B 1 841 ? 29.438 13.344 16.281 1 90.75 841 ARG B CA 1
ATOM 14607 C C . ARG B 1 841 ? 28.406 14.383 15.898 1 90.75 841 ARG B C 1
ATOM 14609 O O . ARG B 1 841 ? 27.797 14.297 14.836 1 90.75 841 ARG B O 1
ATOM 14616 N N . SER B 1 842 ? 28.203 15.328 16.781 1 85.31 842 SER B N 1
ATOM 14617 C CA . SER B 1 842 ? 27.234 16.391 16.516 1 85.31 842 SER B CA 1
ATOM 14618 C C . SER B 1 842 ? 27.594 17.156 15.242 1 85.31 842 SER B C 1
ATOM 14620 O O . SER B 1 842 ? 26.719 17.516 14.453 1 85.31 842 SER B O 1
ATOM 14622 N N . LYS B 1 843 ? 28.844 17.391 15.039 1 85.44 843 LYS B N 1
ATOM 14623 C CA . LYS B 1 843 ? 29.312 18.109 13.852 1 85.44 843 LYS B CA 1
ATOM 14624 C C . LYS B 1 843 ? 29.094 17.281 12.594 1 85.44 843 LYS B C 1
ATOM 14626 O O . LYS B 1 843 ? 28.766 17.828 11.531 1 85.44 843 LYS B O 1
ATOM 14631 N N . ALA B 1 844 ? 29.344 16 12.719 1 91.75 844 ALA B N 1
ATOM 14632 C CA . ALA B 1 844 ? 29.125 15.109 11.586 1 91.75 844 ALA B CA 1
ATOM 14633 C C . ALA B 1 844 ? 27.656 15.133 11.156 1 91.75 844 ALA B C 1
ATOM 14635 O O . ALA B 1 844 ? 27.359 15.234 9.969 1 91.75 844 ALA B O 1
ATOM 14636 N N . VAL B 1 845 ? 26.781 14.984 12.172 1 92.25 845 VAL B N 1
ATOM 14637 C CA . VAL B 1 845 ? 25.359 14.977 11.914 1 92.25 845 VAL B CA 1
ATOM 14638 C C . VAL B 1 845 ? 24.922 16.297 11.297 1 92.25 845 VAL B C 1
ATOM 14640 O O . VAL B 1 845 ? 24.141 16.328 10.352 1 92.25 845 VAL B O 1
ATOM 14643 N N . LEU B 1 846 ? 25.453 17.391 11.758 1 85.62 846 LEU B N 1
ATOM 14644 C CA . LEU B 1 846 ? 25.141 18.719 11.211 1 85.62 846 LEU B CA 1
ATOM 14645 C C . LEU B 1 846 ? 25.625 18.828 9.766 1 85.62 846 LEU B C 1
ATOM 14647 O O . LEU B 1 846 ? 24.922 19.391 8.922 1 85.62 846 LEU B O 1
ATOM 14651 N N . ALA B 1 847 ? 26.812 18.375 9.516 1 88.19 847 ALA B N 1
ATOM 14652 C CA . ALA B 1 847 ? 27.344 18.391 8.156 1 88.19 847 ALA B CA 1
ATOM 14653 C C . ALA B 1 847 ? 26.453 17.625 7.195 1 88.19 847 ALA B C 1
ATOM 14655 O O . ALA B 1 847 ? 26.188 18.094 6.082 1 88.19 847 ALA B O 1
ATOM 14656 N N . LEU B 1 848 ? 26 16.469 7.609 1 93.44 848 LEU B N 1
ATOM 14657 C CA . LEU B 1 848 ? 25.094 15.672 6.789 1 93.44 848 LEU B CA 1
ATOM 14658 C C . LEU B 1 848 ? 23.781 16.406 6.57 1 93.44 848 LEU B C 1
ATOM 14660 O O . LEU B 1 848 ? 23.219 16.359 5.473 1 93.44 848 LEU B O 1
ATOM 14664 N N . SER B 1 849 ? 23.297 17.016 7.641 1 90.62 849 SER B N 1
ATOM 14665 C CA . SER B 1 849 ? 22.062 17.797 7.539 1 90.62 849 SER B CA 1
ATOM 14666 C C . SER B 1 849 ? 22.188 18.891 6.48 1 90.62 849 SER B C 1
ATOM 14668 O O . SER B 1 849 ? 21.281 19.062 5.656 1 90.62 849 SER B O 1
ATOM 14670 N N . ASN B 1 850 ? 23.297 19.562 6.469 1 83.38 850 ASN B N 1
ATOM 14671 C CA . ASN B 1 850 ? 23.547 20.625 5.504 1 83.38 850 ASN B CA 1
ATOM 14672 C C . ASN B 1 850 ? 23.609 20.078 4.078 1 83.38 850 ASN B C 1
ATOM 14674 O O . ASN B 1 850 ? 23.109 20.703 3.146 1 83.38 850 ASN B O 1
ATOM 14678 N N . PHE B 1 851 ? 24.25 18.984 3.918 1 90.81 851 PHE B N 1
ATOM 14679 C CA . PHE B 1 851 ? 24.312 18.312 2.623 1 90.81 851 PHE B CA 1
ATOM 14680 C C . PHE B 1 851 ? 22.922 18 2.098 1 90.81 851 PHE B C 1
ATOM 14682 O O . PHE B 1 851 ? 22.594 18.344 0.963 1 90.81 851 PHE B O 1
ATOM 14689 N N . LEU B 1 852 ? 22.062 17.406 2.932 1 92.5 852 LEU B N 1
ATOM 14690 C CA . LEU B 1 852 ? 20.719 17 2.521 1 92.5 852 LEU B CA 1
ATOM 14691 C C . LEU B 1 852 ? 19.891 18.219 2.107 1 92.5 852 LEU B C 1
ATOM 14693 O O . LEU B 1 852 ? 19.125 18.156 1.145 1 92.5 852 LEU B O 1
ATOM 14697 N N . GLN B 1 853 ? 20.078 19.312 2.805 1 82.88 853 GLN B N 1
ATOM 14698 C CA . GLN B 1 853 ? 19.312 20.531 2.525 1 82.88 853 GLN B CA 1
ATOM 14699 C C . GLN B 1 853 ? 19.766 21.172 1.226 1 82.88 853 GLN B C 1
ATOM 14701 O O . GLN B 1 853 ? 18.969 21.812 0.528 1 82.88 853 GLN B O 1
ATOM 14706 N N . SER B 1 854 ? 21.016 20.953 0.934 1 79.88 854 SER B N 1
ATOM 14707 C CA . SER B 1 854 ? 21.594 21.656 -0.2 1 79.88 854 SER B CA 1
ATOM 14708 C C . SER B 1 854 ? 21.484 20.844 -1.482 1 79.88 854 SER B C 1
ATOM 14710 O O . SER B 1 854 ? 21.484 21.406 -2.582 1 79.88 854 SER B O 1
ATOM 14712 N N . SER B 1 855 ? 21.391 19.531 -1.337 1 86.88 855 SER B N 1
ATOM 14713 C CA . SER B 1 855 ? 21.391 18.672 -2.508 1 86.88 855 SER B CA 1
ATOM 14714 C C . SER B 1 855 ? 19.984 18.5 -3.068 1 86.88 855 SER B C 1
ATOM 14716 O O . SER B 1 855 ? 19 18.406 -2.311 1 86.88 855 SER B O 1
ATOM 14718 N N . HIS B 1 856 ? 19.859 18.453 -4.422 1 85.06 856 HIS B N 1
ATOM 14719 C CA . HIS B 1 856 ? 18.594 18.203 -5.078 1 85.06 856 HIS B CA 1
ATOM 14720 C C . HIS B 1 856 ? 18.609 16.859 -5.812 1 85.06 856 HIS B C 1
ATOM 14722 O O . HIS B 1 856 ? 17.656 16.531 -6.531 1 85.06 856 HIS B O 1
ATOM 14728 N N . THR B 1 857 ? 19.688 16.094 -5.539 1 90.75 857 THR B N 1
ATOM 14729 C CA . THR B 1 857 ? 19.812 14.852 -6.293 1 90.75 857 THR B CA 1
ATOM 14730 C C . THR B 1 857 ? 19.766 13.641 -5.363 1 90.75 857 THR B C 1
ATOM 14732 O O . THR B 1 857 ? 19.438 12.539 -5.793 1 90.75 857 THR B O 1
ATOM 14735 N N . ILE B 1 858 ? 20.062 13.82 -4.09 1 95.62 858 ILE B N 1
ATOM 14736 C CA . ILE B 1 858 ? 20.141 12.695 -3.156 1 95.62 858 ILE B CA 1
ATOM 14737 C C . ILE B 1 858 ? 18.75 12.078 -2.982 1 95.62 858 ILE B C 1
ATOM 14739 O O . ILE B 1 858 ? 17.797 12.766 -2.604 1 95.62 858 ILE B O 1
ATOM 14743 N N . GLU B 1 859 ? 18.625 10.797 -3.281 1 96 859 GLU B N 1
ATOM 14744 C CA . GLU B 1 859 ? 17.344 10.109 -3.191 1 96 859 GLU B CA 1
ATOM 14745 C C . GLU B 1 859 ? 17.344 9.078 -2.064 1 96 859 GLU B C 1
ATOM 14747 O O . GLU B 1 859 ? 16.312 8.805 -1.457 1 96 859 GLU B O 1
ATOM 14752 N N . VAL B 1 860 ? 18.516 8.484 -1.892 1 97.69 860 VAL B N 1
ATOM 14753 C CA . VAL B 1 860 ? 18.594 7.418 -0.899 1 97.69 860 VAL B CA 1
ATOM 14754 C C . VAL B 1 860 ? 19.75 7.695 0.063 1 97.69 860 VAL B C 1
ATOM 14756 O O . VAL B 1 860 ? 20.891 7.898 -0.366 1 97.69 860 VAL B O 1
ATOM 14759 N N . LEU B 1 861 ? 19.469 7.73 1.306 1 98.19 861 LEU B N 1
ATOM 14760 C CA . LEU B 1 861 ? 20.484 7.809 2.352 1 98.19 861 LEU B CA 1
ATOM 14761 C C . LEU B 1 861 ? 20.328 6.676 3.357 1 98.19 861 LEU B C 1
ATOM 14763 O O . LEU B 1 861 ? 19.297 6.59 4.035 1 98.19 861 LEU B O 1
ATOM 14767 N N . LYS B 1 862 ? 21.25 5.789 3.453 1 97.81 862 LYS B N 1
ATOM 14768 C CA . LYS B 1 862 ? 21.266 4.734 4.465 1 97.81 862 LYS B CA 1
ATOM 14769 C C . LYS B 1 862 ? 22.359 4.984 5.496 1 97.81 862 LYS B C 1
ATOM 14771 O O . LYS B 1 862 ? 23.547 5.102 5.141 1 97.81 862 LYS B O 1
ATOM 14776 N N . MET B 1 863 ? 22.016 5.137 6.648 1 97.31 863 MET B N 1
ATOM 14777 C CA . MET B 1 863 ? 23 5.391 7.703 1 97.31 863 MET B CA 1
ATOM 14778 C C . MET B 1 863 ? 22.688 4.551 8.938 1 97.31 863 MET B C 1
ATOM 14780 O O . MET B 1 863 ? 22.656 5.074 10.055 1 97.31 863 MET B O 1
ATOM 14784 N N . ARG B 1 864 ? 22.359 3.271 8.703 1 97.06 864 ARG B N 1
ATOM 14785 C CA . ARG B 1 864 ? 22.109 2.348 9.805 1 97.06 864 ARG B CA 1
ATOM 14786 C C . ARG B 1 864 ? 23.25 2.348 10.805 1 97.06 864 ARG B C 1
ATOM 14788 O O . ARG B 1 864 ? 24.422 2.369 10.414 1 97.06 864 ARG B O 1
ATOM 14795 N N . GLY B 1 865 ? 22.891 2.354 12.031 1 96.12 865 GLY B N 1
ATOM 14796 C CA . GLY B 1 865 ? 23.891 2.258 13.078 1 96.12 865 GLY B CA 1
ATOM 14797 C C . GLY B 1 865 ? 24.391 0.842 13.305 1 96.12 865 GLY B C 1
ATOM 14798 O O . GLY B 1 865 ? 24.516 0.066 12.352 1 96.12 865 GLY B O 1
ATOM 14799 N N . GLY B 1 866 ? 24.875 0.615 14.477 1 92.44 866 GLY B N 1
ATOM 14800 C CA . GLY B 1 866 ? 25.422 -0.694 14.812 1 92.44 866 GLY B CA 1
ATOM 14801 C C . GLY B 1 866 ? 25 -1.177 16.188 1 92.44 866 GLY B C 1
ATOM 14802 O O . GLY B 1 866 ? 24.312 -0.468 16.922 1 92.44 866 GLY B O 1
ATOM 14803 N N . PRO B 1 867 ? 25.312 -2.361 16.5 1 88.5 867 PRO B N 1
ATOM 14804 C CA . PRO B 1 867 ? 24.922 -2.951 17.781 1 88.5 867 PRO B CA 1
ATOM 14805 C C . PRO B 1 867 ? 25.656 -2.32 18.969 1 88.5 867 PRO B C 1
ATOM 14807 O O . PRO B 1 867 ? 25.141 -2.303 20.094 1 88.5 867 PRO B O 1
ATOM 14810 N N . ASP B 1 868 ? 26.859 -1.735 18.656 1 90.62 868 ASP B N 1
ATOM 14811 C CA . ASP B 1 868 ? 27.656 -1.138 19.719 1 90.62 868 ASP B CA 1
ATOM 14812 C C . ASP B 1 868 ? 27.219 0.303 19.984 1 90.62 868 ASP B C 1
ATOM 14814 O O . ASP B 1 868 ? 26.844 1.026 19.062 1 90.62 868 ASP B O 1
ATOM 14818 N N . ARG B 1 869 ? 27.297 0.714 21.203 1 89.25 869 ARG B N 1
ATOM 14819 C CA . ARG B 1 869 ? 26.859 2.035 21.641 1 89.25 869 ARG B CA 1
ATOM 14820 C C . ARG B 1 869 ? 27.625 3.137 20.922 1 89.25 869 ARG B C 1
ATOM 14822 O O . ARG B 1 869 ? 27.078 4.203 20.641 1 89.25 869 ARG B O 1
ATOM 14829 N N . ASP B 1 870 ? 28.891 2.891 20.609 1 91.38 870 ASP B N 1
ATOM 14830 C CA . ASP B 1 870 ? 29.734 3.914 19.984 1 91.38 870 ASP B CA 1
ATOM 14831 C C . ASP B 1 870 ? 29.328 4.129 18.516 1 91.38 870 ASP B C 1
ATOM 14833 O O . ASP B 1 870 ? 29.734 5.117 17.906 1 91.38 870 ASP B O 1
ATOM 14837 N N . GLN B 1 871 ? 28.531 3.246 17.938 1 94.38 871 GLN B N 1
ATOM 14838 C CA . GLN B 1 871 ? 28.078 3.369 16.562 1 94.38 871 GLN B CA 1
ATOM 14839 C C . GLN B 1 871 ? 26.688 4.016 16.484 1 94.38 871 GLN B C 1
ATOM 14841 O O . GLN B 1 871 ? 26.141 4.203 15.406 1 94.38 871 GLN B O 1
ATOM 14846 N N . GLN B 1 872 ? 26.141 4.387 17.656 1 94.94 872 GLN B N 1
ATOM 14847 C CA . GLN B 1 872 ? 24.766 4.867 17.719 1 94.94 872 GLN B CA 1
ATOM 14848 C C . GLN B 1 872 ? 24.719 6.375 17.953 1 94.94 872 GLN B C 1
ATOM 14850 O O . GLN B 1 872 ? 25.422 6.902 18.797 1 94.94 872 GLN B O 1
ATOM 14855 N N . LEU B 1 873 ? 23.828 7.078 17.234 1 94.88 873 LEU B N 1
ATOM 14856 C CA . LEU B 1 873 ? 23.781 8.539 17.297 1 94.88 873 LEU B CA 1
ATOM 14857 C C . LEU B 1 873 ? 22.953 9.008 18.484 1 94.88 873 LEU B C 1
ATOM 14859 O O . LEU B 1 873 ? 23.141 10.117 18.969 1 94.88 873 LEU B O 1
ATOM 14863 N N . GLN B 1 874 ? 21.969 8.18 18.906 1 93 874 GLN B N 1
ATOM 14864 C CA . GLN B 1 874 ? 21.125 8.523 20.047 1 93 874 GLN B CA 1
ATOM 14865 C C . GLN B 1 874 ? 20.531 9.914 19.891 1 93 874 GLN B C 1
ATOM 14867 O O . GLN B 1 874 ? 20.016 10.266 18.828 1 93 874 GLN B O 1
ATOM 14872 N N . GLY B 1 875 ? 20.625 10.789 20.859 1 88.94 875 GLY B N 1
ATOM 14873 C CA . GLY B 1 875 ? 20.031 12.117 20.828 1 88.94 875 GLY B CA 1
ATOM 14874 C C . GLY B 1 875 ? 20.703 13.047 19.844 1 88.94 875 GLY B C 1
ATOM 14875 O O . GLY B 1 875 ? 20.125 14.039 19.406 1 88.94 87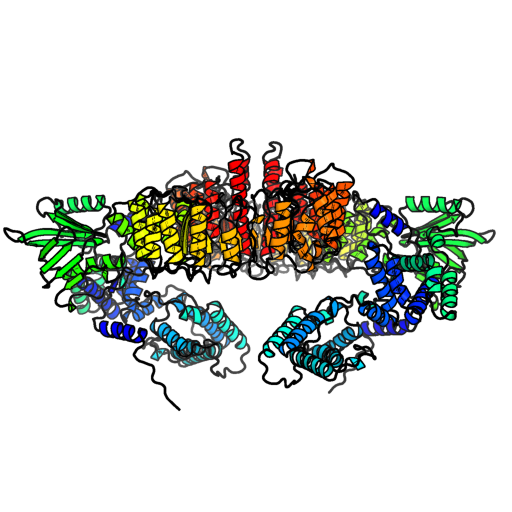5 GLY B O 1
ATOM 14876 N N . CYS B 1 876 ? 21.875 12.797 19.344 1 90.44 876 CYS B N 1
ATOM 14877 C CA . CYS B 1 876 ? 22.656 13.656 18.453 1 90.44 876 CYS B CA 1
ATOM 14878 C C . CYS B 1 876 ? 22 13.719 17.078 1 90.44 876 CYS B C 1
ATOM 14880 O O . CYS B 1 876 ? 22.281 14.633 16.297 1 90.44 876 CYS B O 1
ATOM 14882 N N . ILE B 1 877 ? 21.125 12.773 16.75 1 94 877 ILE B N 1
ATOM 14883 C CA . ILE B 1 877 ? 20.516 12.695 15.422 1 94 877 ILE B CA 1
ATOM 14884 C C . ILE B 1 877 ? 19.391 13.711 15.297 1 94 877 ILE B C 1
ATOM 14886 O O . ILE B 1 877 ? 18.922 13.984 14.195 1 94 877 ILE B O 1
ATOM 14890 N N . ILE B 1 878 ? 18.828 14.273 16.406 1 89.25 878 ILE B N 1
ATOM 14891 C CA . ILE B 1 878 ? 17.609 15.07 16.484 1 89.25 878 ILE B CA 1
ATOM 14892 C C . ILE B 1 878 ? 17.703 16.25 15.523 1 89.25 878 ILE B C 1
ATOM 14894 O O . ILE B 1 878 ? 16.781 16.516 14.75 1 89.25 878 ILE B O 1
ATOM 14898 N N . PRO B 1 879 ? 18.906 16.969 15.398 1 84.94 879 PRO B N 1
ATOM 14899 C CA . PRO B 1 879 ? 18.984 18.078 14.445 1 84.94 879 PRO B CA 1
ATOM 14900 C C . PRO B 1 879 ? 18.812 17.641 13 1 84.94 879 PRO B C 1
ATOM 14902 O O . PRO B 1 879 ? 18.188 18.359 12.203 1 84.94 879 PRO B O 1
ATOM 14905 N N . LEU B 1 880 ? 19.344 16.547 12.688 1 92.5 880 LEU B N 1
ATOM 14906 C CA . LEU B 1 880 ? 19.188 16.016 11.336 1 92.5 880 LEU B CA 1
ATOM 14907 C C . LEU B 1 880 ? 17.719 15.711 11.039 1 92.5 880 LEU B C 1
ATOM 14909 O O . LEU B 1 880 ? 17.203 16.047 9.969 1 92.5 880 LEU B O 1
ATOM 14913 N N . LEU B 1 881 ? 17.062 15.07 12.031 1 93.5 881 LEU B N 1
ATOM 14914 C CA . LEU B 1 881 ? 15.656 14.711 11.859 1 93.5 881 LEU B CA 1
ATOM 14915 C C . LEU B 1 881 ? 14.805 15.961 11.656 1 93.5 881 LEU B C 1
ATOM 14917 O O . LEU B 1 881 ? 13.961 16 10.75 1 93.5 881 LEU B O 1
ATOM 14921 N N . LEU B 1 882 ? 15.039 16.938 12.406 1 83.25 882 LEU B N 1
ATOM 14922 C CA . LEU B 1 882 ? 14.258 18.172 12.312 1 83.25 882 LEU B CA 1
ATOM 14923 C C . LEU B 1 882 ? 14.5 18.875 10.992 1 83.25 882 LEU B C 1
ATOM 14925 O O . LEU B 1 882 ? 13.609 19.547 10.461 1 83.25 882 LEU B O 1
ATOM 14929 N N . SER B 1 883 ? 15.641 18.703 10.406 1 85.06 883 SER B N 1
ATOM 14930 C CA . SER B 1 883 ? 15.992 19.344 9.148 1 85.06 883 SER B CA 1
ATOM 14931 C C . SER B 1 883 ? 15.336 18.656 7.957 1 85.06 883 SER B C 1
ATOM 14933 O O . SER B 1 883 ? 15.219 19.234 6.879 1 85.06 883 SER B O 1
ATOM 14935 N N . LEU B 1 884 ? 14.938 17.422 8.125 1 90.56 884 LEU B N 1
ATOM 14936 C CA . LEU B 1 884 ? 14.359 16.625 7.047 1 90.56 884 LEU B CA 1
ATOM 14937 C C . LEU B 1 884 ? 13.07 17.266 6.535 1 90.56 884 LEU B C 1
ATOM 14939 O O . LEU B 1 884 ? 12.633 16.969 5.418 1 90.56 884 LEU B O 1
ATOM 14943 N N . GLY B 1 885 ? 12.422 18.062 7.34 1 83.69 885 GLY B N 1
ATOM 14944 C CA . GLY B 1 885 ? 11.188 18.703 6.934 1 83.69 885 GLY B CA 1
ATOM 14945 C C . GLY B 1 885 ? 11.336 19.531 5.668 1 83.69 885 GLY B C 1
ATOM 14946 O O . GLY B 1 885 ? 10.406 19.609 4.859 1 83.69 885 GLY B O 1
ATOM 14947 N N . SER B 1 886 ? 12.523 20.109 5.461 1 77.38 886 SER B N 1
ATOM 14948 C CA . SER B 1 886 ? 12.742 21.016 4.34 1 77.38 886 SER B CA 1
ATOM 14949 C C . SER B 1 886 ? 13.43 20.312 3.18 1 77.38 886 SER B C 1
ATOM 14951 O O . SER B 1 886 ? 13.633 20.891 2.115 1 77.38 886 SER B O 1
ATOM 14953 N N . VAL B 1 887 ? 13.766 19.062 3.377 1 87.06 887 VAL B N 1
ATOM 14954 C CA . VAL B 1 887 ? 14.461 18.312 2.334 1 87.06 887 VAL B CA 1
ATOM 14955 C C . VAL B 1 887 ? 13.461 17.875 1.263 1 87.06 887 VAL B C 1
ATOM 14957 O O . VAL B 1 887 ? 12.391 17.344 1.579 1 87.06 887 VAL B O 1
ATOM 14960 N N . GLN B 1 888 ? 13.805 18.047 0.002 1 81.94 888 GLN B N 1
ATOM 14961 C CA . GLN B 1 888 ? 12.82 17.828 -1.055 1 81.94 888 GLN B CA 1
ATOM 14962 C C . GLN B 1 888 ? 13.234 16.688 -1.969 1 81.94 888 GLN B C 1
ATOM 14964 O O . GLN B 1 888 ? 12.469 16.266 -2.832 1 81.94 888 GLN B O 1
ATOM 14969 N N . SER B 1 889 ? 14.414 16.172 -1.789 1 90.31 889 SER B N 1
ATOM 14970 C CA . SER B 1 889 ? 14.906 15.211 -2.773 1 90.31 889 SER B CA 1
ATOM 14971 C C . SER B 1 889 ? 14.977 13.805 -2.189 1 90.31 889 SER B C 1
ATOM 14973 O O . SER B 1 889 ? 14.914 12.82 -2.926 1 90.31 889 SER B O 1
ATOM 14975 N N . LEU B 1 890 ? 15.109 13.648 -0.93 1 95.31 890 LEU B N 1
ATOM 14976 C CA . LEU B 1 890 ? 15.344 12.367 -0.279 1 95.31 890 LEU B CA 1
ATOM 14977 C C . LEU B 1 890 ? 14.086 11.5 -0.329 1 95.31 890 LEU B C 1
ATOM 14979 O O . LEU B 1 890 ? 13.023 11.914 0.121 1 95.31 890 LEU B O 1
ATOM 14983 N N . LYS B 1 891 ? 14.188 10.312 -0.896 1 95.38 891 LYS B N 1
ATOM 14984 C CA . LYS B 1 891 ? 13.047 9.414 -1.051 1 95.38 891 LYS B CA 1
ATOM 14985 C C . LYS B 1 891 ? 13.109 8.266 -0.047 1 95.38 891 LYS B C 1
ATOM 14987 O O . LYS B 1 891 ? 12.07 7.762 0.39 1 95.38 891 LYS B O 1
ATOM 14992 N N . LYS B 1 892 ? 14.242 7.852 0.212 1 96.94 892 LYS B N 1
ATOM 14993 C CA . LYS B 1 892 ? 14.422 6.73 1.129 1 96.94 892 LYS B CA 1
ATOM 14994 C C . LYS B 1 892 ? 15.445 7.066 2.211 1 96.94 892 LYS B C 1
ATOM 14996 O O . LYS B 1 892 ? 16.547 7.535 1.911 1 96.94 892 LYS B O 1
ATOM 15001 N N . LEU B 1 893 ? 15.07 6.793 3.459 1 97.88 893 LEU B N 1
ATOM 15002 C CA . LEU B 1 893 ? 15.938 7.07 4.598 1 97.88 893 LEU B CA 1
ATOM 15003 C C . LEU B 1 893 ? 15.984 5.887 5.555 1 97.88 893 LEU B C 1
ATOM 15005 O O . LEU B 1 893 ? 14.938 5.363 5.949 1 97.88 893 LEU B O 1
ATOM 15009 N N . ASP B 1 894 ? 17.125 5.391 5.871 1 97.81 894 ASP B N 1
ATOM 15010 C CA . ASP B 1 894 ? 17.328 4.34 6.867 1 97.81 894 ASP B CA 1
ATOM 15011 C C . ASP B 1 894 ? 18.094 4.863 8.07 1 97.81 894 ASP B C 1
ATOM 15013 O O . ASP B 1 894 ? 19.297 5.152 7.973 1 97.81 894 ASP B O 1
ATOM 15017 N N . ILE B 1 895 ? 17.516 4.984 9.195 1 97.94 895 ILE B N 1
ATOM 15018 C CA . ILE B 1 895 ? 18.156 5.441 10.422 1 97.94 895 ILE B CA 1
ATOM 15019 C C . ILE B 1 895 ? 17.969 4.395 11.523 1 97.94 895 ILE B C 1
ATOM 15021 O O . ILE B 1 895 ? 17.75 4.738 12.68 1 97.94 895 ILE B O 1
ATOM 15025 N N . SER B 1 896 ? 17.969 3.137 11.195 1 96.81 896 SER B N 1
ATOM 15026 C CA . SER B 1 896 ? 17.812 2.047 12.148 1 96.81 896 SER B CA 1
ATOM 15027 C C . SER B 1 896 ? 19.047 1.912 13.039 1 96.81 896 SER B C 1
ATOM 15029 O O . SER B 1 896 ? 20.141 2.336 12.664 1 96.81 896 SER B O 1
ATOM 15031 N N . HIS B 1 897 ? 18.906 1.43 14.234 1 96.5 897 HIS B N 1
ATOM 15032 C CA . HIS B 1 897 ? 19.969 1.016 15.148 1 96.5 897 HIS B CA 1
ATOM 15033 C C . HIS B 1 897 ? 20.703 2.223 15.711 1 96.5 897 HIS B C 1
ATOM 15035 O O . HIS B 1 897 ? 21.938 2.209 15.805 1 96.5 897 HIS B O 1
ATOM 15041 N N . HIS B 1 898 ? 19.984 3.305 15.992 1 96.44 898 HIS B N 1
ATOM 15042 C CA . HIS B 1 898 ? 20.641 4.465 16.578 1 96.44 898 HIS B CA 1
ATOM 15043 C C . HIS B 1 898 ? 20.125 4.727 18 1 96.44 898 HIS B C 1
ATOM 15045 O O . HIS B 1 898 ? 20.578 5.668 18.656 1 96.44 898 HIS B O 1
ATOM 15051 N N . MET B 1 899 ? 19.141 3.955 18.469 1 95.88 899 MET B N 1
ATOM 15052 C CA . MET B 1 899 ? 18.594 4.105 19.812 1 95.88 899 MET B CA 1
ATOM 15053 C C . MET B 1 899 ? 18.141 5.543 20.062 1 95.88 899 MET B C 1
ATOM 15055 O O . MET B 1 899 ? 18.531 6.164 21.047 1 95.88 899 MET B O 1
ATOM 15059 N N . ILE B 1 900 ? 17.266 6.027 19.219 1 95.19 900 ILE B N 1
ATOM 15060 C CA . ILE B 1 900 ? 16.891 7.438 19.25 1 95.19 900 ILE B CA 1
ATOM 15061 C C . ILE B 1 900 ? 15.836 7.664 20.328 1 95.19 900 ILE B C 1
ATOM 15063 O O . ILE B 1 900 ? 15.562 8.805 20.703 1 95.19 900 ILE B O 1
ATOM 15067 N N . ASP B 1 901 ? 15.172 6.625 20.828 1 94.19 901 ASP B N 1
ATOM 15068 C CA . ASP B 1 901 ? 14.195 6.688 21.922 1 94.19 901 ASP B CA 1
ATOM 15069 C C . ASP B 1 901 ? 13.008 7.566 21.531 1 94.19 901 ASP B C 1
ATOM 15071 O O . ASP B 1 901 ? 12.836 7.918 20.375 1 94.19 901 ASP B O 1
ATOM 15075 N N . ASN B 1 902 ? 12.062 7.898 22.469 1 90.31 902 ASN B N 1
ATOM 15076 C CA . ASN B 1 902 ? 10.859 8.68 22.219 1 90.31 902 ASN B CA 1
ATOM 15077 C C . ASN B 1 902 ? 11.188 10.102 21.781 1 90.31 902 ASN B C 1
ATOM 15079 O O . ASN B 1 902 ? 10.484 10.688 20.969 1 90.31 902 ASN B O 1
ATOM 15083 N N . SER B 1 903 ? 12.266 10.695 22.281 1 87.5 903 SER B N 1
ATOM 15084 C CA . SER B 1 903 ? 12.664 12.055 21.922 1 87.5 903 SER B CA 1
ATOM 15085 C C . SER B 1 903 ? 12.984 12.148 20.438 1 87.5 903 SER B C 1
ATOM 15087 O O . SER B 1 903 ? 12.57 13.094 19.766 1 87.5 903 SER B O 1
ATOM 15089 N N . GLY B 1 904 ? 13.781 11.148 19.969 1 92.62 904 GLY B N 1
ATOM 15090 C CA . GLY B 1 904 ? 14.07 11.102 18.547 1 92.62 904 GLY B CA 1
ATOM 15091 C C . GLY B 1 904 ? 12.828 10.867 17.703 1 92.62 904 GLY B C 1
ATOM 15092 O O . GLY B 1 904 ? 12.688 11.445 16.625 1 92.62 904 GLY B O 1
ATOM 15093 N N . ALA B 1 905 ? 11.961 10.047 18.203 1 93.94 905 ALA B N 1
ATOM 15094 C CA . ALA B 1 905 ? 10.719 9.75 17.484 1 93.94 905 ALA B CA 1
ATOM 15095 C C . ALA B 1 905 ? 9.852 11 17.375 1 93.94 905 ALA B C 1
ATOM 15097 O O . ALA B 1 905 ? 9.195 11.219 16.344 1 93.94 905 ALA B O 1
ATOM 15098 N N . ILE B 1 906 ? 9.789 11.82 18.406 1 87.62 906 ILE B N 1
ATOM 15099 C CA . ILE B 1 906 ? 9.031 13.07 18.391 1 87.62 906 ILE B CA 1
ATOM 15100 C C . ILE B 1 906 ? 9.609 14.008 17.328 1 87.62 906 ILE B C 1
ATOM 15102 O O . ILE B 1 906 ? 8.867 14.602 16.547 1 87.62 906 ILE B O 1
ATOM 15106 N N . ALA B 1 907 ? 10.945 14.094 17.281 1 87.75 907 ALA B N 1
ATOM 15107 C CA . ALA B 1 907 ? 11.602 14.898 16.266 1 87.75 907 ALA B CA 1
ATOM 15108 C C . ALA B 1 907 ? 11.289 14.375 14.867 1 87.75 907 ALA B C 1
ATOM 15110 O O . ALA B 1 907 ? 10.992 15.148 13.953 1 87.75 907 ALA B O 1
ATOM 15111 N N . LEU B 1 908 ? 11.375 13.07 14.742 1 94.06 908 LEU B N 1
ATOM 15112 C CA . LEU B 1 908 ? 11.062 12.43 13.469 1 94.06 908 LEU B CA 1
ATOM 15113 C C . LEU B 1 908 ? 9.617 12.727 13.055 1 94.06 908 LEU B C 1
ATOM 15115 O O . LEU B 1 908 ? 9.336 12.945 11.875 1 94.06 908 LEU B O 1
ATOM 15119 N N . SER B 1 909 ? 8.734 12.633 14.031 1 90.31 909 SER B N 1
ATOM 15120 C CA . SER B 1 909 ? 7.324 12.906 13.758 1 90.31 909 SER B CA 1
ATOM 15121 C C . SER B 1 909 ? 7.137 14.32 13.203 1 90.31 909 SER B C 1
ATOM 15123 O O . SER B 1 909 ? 6.328 14.531 12.289 1 90.31 909 SER B O 1
ATOM 15125 N N . LYS B 1 910 ? 7.82 15.297 13.711 1 83.81 910 LYS B N 1
ATOM 15126 C CA . LYS B 1 910 ? 7.762 16.656 13.18 1 83.81 910 LYS B CA 1
ATOM 15127 C C . LYS B 1 910 ? 8.258 16.719 11.742 1 83.81 910 LYS B C 1
ATOM 15129 O O . LYS B 1 910 ? 7.688 17.422 10.914 1 83.81 910 LYS B O 1
ATOM 15134 N N . ALA B 1 911 ? 9.273 15.914 11.508 1 89.19 911 ALA B N 1
ATOM 15135 C CA . ALA B 1 911 ? 9.797 15.82 10.148 1 89.19 911 ALA B CA 1
ATOM 15136 C C . ALA B 1 911 ? 8.766 15.219 9.195 1 89.19 911 ALA B C 1
ATOM 15138 O O . ALA B 1 911 ? 8.555 15.727 8.094 1 89.19 911 ALA B O 1
ATOM 15139 N N . ILE B 1 912 ? 8.156 14.148 9.68 1 91 912 ILE B N 1
ATOM 15140 C CA . ILE B 1 912 ? 7.156 13.453 8.883 1 91 912 ILE B CA 1
ATOM 15141 C C . ILE B 1 912 ? 6.004 14.398 8.562 1 91 912 ILE B C 1
ATOM 15143 O O . ILE B 1 912 ? 5.492 14.414 7.438 1 91 912 ILE B O 1
ATOM 15147 N N . TYR B 1 913 ? 5.668 15.195 9.508 1 82.06 913 TYR B N 1
ATOM 15148 C CA . TYR B 1 913 ? 4.562 16.125 9.336 1 82.06 913 TYR B CA 1
ATOM 15149 C C . TYR B 1 913 ? 4.852 17.125 8.211 1 82.06 913 TYR B C 1
ATOM 15151 O O . TYR B 1 913 ? 3.959 17.453 7.43 1 82.06 913 TYR B O 1
ATOM 15159 N N . GLN B 1 914 ? 6.105 17.469 8.07 1 78.75 914 GLN B N 1
ATOM 15160 C CA . GLN B 1 914 ? 6.477 18.547 7.16 1 78.75 914 GLN B CA 1
ATOM 15161 C C . GLN B 1 914 ? 6.965 18 5.82 1 78.75 914 GLN B C 1
ATOM 15163 O O . GLN B 1 914 ? 6.715 18.594 4.773 1 78.75 914 GLN B O 1
ATOM 15168 N N . ASN B 1 915 ? 7.57 16.875 5.805 1 86.19 915 ASN B N 1
ATOM 15169 C CA . ASN B 1 915 ? 8.289 16.375 4.641 1 86.19 915 ASN B CA 1
ATOM 15170 C C . ASN B 1 915 ? 7.328 15.883 3.561 1 86.19 915 ASN B C 1
ATOM 15172 O O . ASN B 1 915 ? 6.301 15.273 3.865 1 86.19 915 ASN B O 1
ATOM 15176 N N . ARG B 1 916 ? 7.758 16.156 2.316 1 82.88 916 ARG B N 1
ATOM 15177 C CA . ARG B 1 916 ? 6.918 15.727 1.202 1 82.88 916 ARG B CA 1
ATOM 15178 C C . ARG B 1 916 ? 7.723 14.938 0.176 1 82.88 916 ARG B C 1
ATOM 15180 O O . ARG B 1 916 ? 7.355 14.875 -0.999 1 82.88 916 ARG B O 1
ATOM 15187 N N . SER B 1 917 ? 8.812 14.43 0.637 1 90.75 917 SER B N 1
ATOM 15188 C CA . SER B 1 917 ? 9.656 13.742 -0.334 1 90.75 917 SER B CA 1
ATOM 15189 C C . SER B 1 917 ? 9.938 12.305 0.096 1 90.75 917 SER B C 1
ATOM 15191 O O . SER B 1 917 ? 9.992 11.406 -0.741 1 90.75 917 SER B O 1
ATOM 15193 N N . ILE B 1 918 ? 10.07 12 1.331 1 95.44 918 ILE B N 1
ATOM 15194 C CA . ILE B 1 918 ? 10.445 10.68 1.826 1 95.44 918 ILE B CA 1
ATOM 15195 C C . ILE B 1 918 ? 9.289 9.703 1.609 1 95.44 918 ILE B C 1
ATOM 15197 O O . ILE B 1 918 ? 8.172 9.938 2.068 1 95.44 918 ILE B O 1
ATOM 15201 N N . ARG B 1 919 ? 9.602 8.648 0.933 1 94.62 919 ARG B N 1
ATOM 15202 C CA . ARG B 1 919 ? 8.594 7.641 0.629 1 94.62 919 ARG B CA 1
ATOM 15203 C C . ARG B 1 919 ? 8.805 6.391 1.48 1 94.62 919 ARG B C 1
ATOM 15205 O O . ARG B 1 919 ? 7.848 5.668 1.773 1 94.62 919 ARG B O 1
ATOM 15212 N N . THR B 1 920 ? 10.008 6.105 1.749 1 95.5 920 THR B N 1
ATOM 15213 C CA . THR B 1 920 ? 10.352 4.926 2.533 1 95.5 920 THR B CA 1
ATOM 15214 C C . THR B 1 920 ? 11.188 5.312 3.75 1 95.5 920 THR B C 1
ATOM 15216 O O . THR B 1 920 ? 12.203 6 3.621 1 95.5 920 THR B O 1
ATOM 15219 N N . LEU B 1 921 ? 10.75 4.859 4.906 1 96.56 921 LEU B N 1
ATOM 15220 C CA . LEU B 1 921 ? 11.43 5.188 6.156 1 96.56 921 LEU B CA 1
ATOM 15221 C C . LEU B 1 921 ? 11.688 3.93 6.977 1 96.56 921 LEU B C 1
ATOM 15223 O O . LEU B 1 921 ? 10.75 3.211 7.332 1 96.56 921 LEU B O 1
ATOM 15227 N N . LEU B 1 922 ? 12.945 3.592 7.262 1 96.12 922 LEU B N 1
ATOM 15228 C CA . LEU B 1 922 ? 13.328 2.473 8.117 1 96.12 922 LEU B CA 1
ATOM 15229 C C . LEU B 1 922 ? 13.773 2.965 9.492 1 96.12 922 LEU B C 1
ATOM 15231 O O . LEU B 1 922 ? 14.75 3.707 9.602 1 96.12 922 LEU B O 1
ATOM 15235 N N . ILE B 1 923 ? 13.094 2.52 10.609 1 96.69 923 ILE B N 1
ATOM 15236 C CA . ILE B 1 923 ? 13.359 3.129 11.906 1 96.69 923 ILE B CA 1
ATOM 15237 C C . ILE B 1 923 ? 13.438 2.047 12.977 1 96.69 923 ILE B C 1
ATOM 15239 O O . ILE B 1 923 ? 13.305 2.336 14.172 1 96.69 923 ILE B O 1
ATOM 15243 N N . ASP B 1 924 ? 13.641 0.777 12.656 1 92.94 924 ASP B N 1
ATOM 15244 C CA . ASP B 1 924 ? 13.68 -0.301 13.641 1 92.94 924 ASP B CA 1
ATOM 15245 C C . ASP B 1 924 ? 14.945 -0.224 14.492 1 92.94 924 ASP B C 1
ATOM 15247 O O . ASP B 1 924 ? 15.891 0.485 14.148 1 92.94 924 ASP B O 1
ATOM 15251 N N . ASN B 1 925 ? 14.922 -0.813 15.609 1 93.88 925 ASN B N 1
ATOM 15252 C CA . ASN B 1 925 ? 16.047 -0.887 16.547 1 93.88 925 ASN B CA 1
ATOM 15253 C C . ASN B 1 925 ? 16.422 0.493 17.062 1 93.88 925 ASN B C 1
ATOM 15255 O O . ASN B 1 925 ? 17.609 0.861 17.047 1 93.88 925 ASN B O 1
ATOM 15259 N N . ASN B 1 926 ? 15.406 1.292 17.469 1 96 926 ASN B N 1
ATOM 15260 C CA . ASN B 1 926 ? 15.641 2.633 17.984 1 96 926 ASN B CA 1
ATOM 15261 C C . ASN B 1 926 ? 15.016 2.807 19.375 1 96 926 ASN B C 1
ATOM 15263 O O . ASN B 1 926 ? 14.984 3.916 19.906 1 96 926 ASN B O 1
ATOM 15267 N N . ASN B 1 927 ? 14.484 1.723 19.953 1 93.94 927 ASN B N 1
ATOM 15268 C CA . ASN B 1 927 ? 13.906 1.726 21.297 1 93.94 927 ASN B CA 1
ATOM 15269 C C . ASN B 1 927 ? 12.766 2.73 21.406 1 93.94 927 ASN B C 1
ATOM 15271 O O . ASN B 1 927 ? 12.688 3.477 22.391 1 93.94 927 ASN B O 1
ATOM 15275 N N . ILE B 1 928 ? 11.914 2.811 20.391 1 93.44 928 ILE B N 1
ATOM 15276 C CA . ILE B 1 928 ? 10.773 3.723 20.375 1 93.44 928 ILE B CA 1
ATOM 15277 C C . ILE B 1 928 ? 9.617 3.115 21.172 1 93.44 928 ILE B C 1
ATOM 15279 O O . ILE B 1 928 ? 9.273 1.945 20.984 1 93.44 928 ILE B O 1
ATOM 15283 N N . GLY B 1 929 ? 9.031 3.846 22.062 1 88.31 929 GLY B N 1
ATOM 15284 C CA . GLY B 1 929 ? 7.914 3.402 22.875 1 88.31 929 GLY B CA 1
ATOM 15285 C C . GLY B 1 929 ? 6.57 3.879 22.359 1 88.31 929 GLY B C 1
ATOM 15286 O O . GLY B 1 929 ? 6.465 4.348 21.234 1 88.31 929 GLY B O 1
ATOM 15287 N N . ALA B 1 930 ? 5.484 3.715 23.156 1 86.5 930 ALA B N 1
ATOM 15288 C CA . ALA B 1 930 ? 4.109 4.035 22.781 1 86.5 930 ALA B CA 1
ATOM 15289 C C . ALA B 1 930 ? 3.961 5.52 22.453 1 86.5 930 ALA B C 1
ATOM 15291 O O . ALA B 1 930 ? 3.266 5.883 21.5 1 86.5 930 ALA B O 1
ATOM 15292 N N . LEU B 1 931 ? 4.648 6.379 23.25 1 85.62 931 LEU B N 1
ATOM 15293 C CA . LEU B 1 931 ? 4.582 7.82 23.031 1 85.62 931 LEU B CA 1
ATOM 15294 C C . LEU B 1 931 ? 5.16 8.188 21.672 1 85.62 931 LEU B C 1
ATOM 15296 O O . LEU B 1 931 ? 4.602 9.023 20.953 1 85.62 931 LEU B O 1
ATOM 15300 N N . GLY B 1 932 ? 6.297 7.605 21.344 1 91.06 932 GLY B N 1
ATOM 15301 C CA . GLY B 1 932 ? 6.918 7.852 20.062 1 91.06 932 GLY B CA 1
ATOM 15302 C C . GLY B 1 932 ? 6.051 7.43 18.891 1 91.06 932 GLY B C 1
ATOM 15303 O O . GLY B 1 932 ? 5.855 8.203 17.938 1 91.06 932 GLY B O 1
ATOM 15304 N N . TYR B 1 933 ? 5.457 6.234 18.984 1 92.38 933 TYR B N 1
ATOM 15305 C CA . TYR B 1 933 ? 4.617 5.738 17.906 1 92.38 933 TYR B CA 1
ATOM 15306 C C . TYR B 1 933 ? 3.324 6.535 17.797 1 92.38 933 TYR B C 1
ATOM 15308 O O . TYR B 1 933 ? 2.785 6.723 16.703 1 92.38 933 TYR B O 1
ATOM 15316 N N . ALA B 1 934 ? 2.797 6.977 18.906 1 90.25 934 ALA B N 1
ATOM 15317 C CA . ALA B 1 934 ? 1.613 7.832 18.891 1 90.25 934 ALA B CA 1
ATOM 15318 C C . ALA B 1 934 ? 1.878 9.109 18.094 1 90.25 934 ALA B C 1
ATOM 15320 O O . ALA B 1 934 ? 1.031 9.555 17.312 1 90.25 934 ALA B O 1
ATOM 15321 N N . ASN B 1 935 ? 3.066 9.719 18.297 1 89.38 935 ASN B N 1
ATOM 15322 C CA . ASN B 1 935 ? 3.432 10.93 17.562 1 89.38 935 ASN B CA 1
ATOM 15323 C C . ASN B 1 935 ? 3.629 10.648 16.078 1 89.38 935 ASN B C 1
ATOM 15325 O O . ASN B 1 935 ? 3.199 11.438 15.227 1 89.38 935 ASN B O 1
ATOM 15329 N N . ILE B 1 936 ? 4.258 9.578 15.797 1 93.44 936 ILE B N 1
ATOM 15330 C CA . ILE B 1 936 ? 4.461 9.195 14.406 1 93.44 936 ILE B CA 1
ATOM 15331 C C . ILE B 1 936 ? 3.113 8.984 13.719 1 93.44 936 ILE B C 1
ATOM 15333 O O . ILE B 1 936 ? 2.893 9.461 12.609 1 93.44 936 ILE B O 1
ATOM 15337 N N . LYS B 1 937 ? 2.244 8.242 14.43 1 92.19 937 LYS B N 1
ATOM 15338 C CA . LYS B 1 937 ? 0.9 7.996 13.914 1 92.19 937 LYS B CA 1
ATOM 15339 C C . LYS B 1 937 ? 0.185 9.305 13.594 1 92.19 937 LYS B C 1
ATOM 15341 O O . LYS B 1 937 ? -0.389 9.469 12.516 1 92.19 937 LYS B O 1
ATOM 15346 N N . ASN B 1 938 ? 0.211 10.25 14.492 1 86.19 938 ASN B N 1
ATOM 15347 C CA . ASN B 1 938 ? -0.464 11.531 14.32 1 86.19 938 ASN B CA 1
ATOM 15348 C C . ASN B 1 938 ? 0.086 12.305 13.125 1 86.19 938 ASN B C 1
ATOM 15350 O O . ASN B 1 938 ? -0.669 12.953 12.398 1 86.19 938 ASN B O 1
ATOM 15354 N N . SER B 1 939 ? 1.357 12.258 12.953 1 88.06 939 SER B N 1
ATOM 15355 C CA . SER B 1 939 ? 1.979 12.961 11.836 1 88.06 939 SER B CA 1
ATOM 15356 C C . SER B 1 939 ? 1.668 12.273 10.508 1 88.06 939 SER B C 1
ATOM 15358 O O . SER B 1 939 ? 1.47 12.938 9.492 1 88.06 939 SER B O 1
ATOM 15360 N N . LEU B 1 940 ? 1.639 10.969 10.539 1 90.56 940 LEU B N 1
ATOM 15361 C CA . LEU B 1 940 ? 1.344 10.211 9.328 1 90.56 940 LEU B CA 1
ATOM 15362 C C . LEU B 1 940 ? -0.078 10.477 8.844 1 90.56 940 LEU B C 1
ATOM 15364 O O . LEU B 1 940 ? -0.356 10.414 7.648 1 90.56 940 LEU B O 1
ATOM 15368 N N . LYS B 1 941 ? -0.963 10.719 9.828 1 85.44 941 LYS B N 1
ATOM 15369 C CA . LYS B 1 941 ? -2.344 11.047 9.484 1 85.44 941 LYS B CA 1
ATOM 15370 C C . LYS B 1 941 ? -2.402 12.227 8.516 1 85.44 941 LYS B C 1
ATOM 15372 O O . LYS B 1 941 ? -3.285 12.289 7.66 1 85.44 941 LYS B O 1
ATOM 15377 N N . GLN B 1 942 ? -1.35 13.078 8.602 1 78.88 942 GLN B N 1
ATOM 15378 C CA . GLN B 1 942 ? -1.349 14.281 7.785 1 78.88 942 GLN B CA 1
ATOM 15379 C C . GLN B 1 942 ? -0.381 14.148 6.609 1 78.88 942 GLN B C 1
ATOM 15381 O O . GLN B 1 942 ? -0.284 15.047 5.773 1 78.88 942 GLN B O 1
ATOM 15386 N N . ASN B 1 943 ? 0.374 13.109 6.617 1 85.62 943 ASN B N 1
ATOM 15387 C CA . ASN B 1 943 ? 1.344 12.867 5.555 1 85.62 943 ASN B CA 1
ATOM 15388 C C . ASN B 1 943 ? 0.805 11.883 4.52 1 85.62 943 ASN B C 1
ATOM 15390 O O . ASN B 1 943 ? 0.478 10.742 4.852 1 85.62 943 ASN B O 1
ATOM 15394 N N . TYR B 1 944 ? 0.761 12.266 3.271 1 84.31 944 TYR B N 1
ATOM 15395 C CA . TYR B 1 944 ? 0.183 11.414 2.238 1 84.31 944 TYR B CA 1
ATOM 15396 C C . TYR B 1 944 ? 1.26 10.891 1.292 1 84.31 944 TYR B C 1
ATOM 15398 O O . TYR B 1 944 ? 0.954 10.383 0.211 1 84.31 944 TYR B O 1
ATOM 15406 N N . ILE B 1 945 ? 2.574 11.086 1.722 1 87.69 945 ILE B N 1
ATOM 15407 C CA . ILE B 1 945 ? 3.664 10.797 0.792 1 87.69 945 ILE B CA 1
ATOM 15408 C C . ILE B 1 945 ? 4.344 9.484 1.18 1 87.69 945 ILE B C 1
ATOM 15410 O O . ILE B 1 945 ? 4.684 8.68 0.314 1 87.69 945 ILE B O 1
ATOM 15414 N N . ILE B 1 946 ? 4.551 9.211 2.496 1 94.56 946 ILE B N 1
ATOM 15415 C CA . ILE B 1 946 ? 5.258 8.023 2.959 1 94.56 946 ILE B CA 1
ATOM 15416 C C . ILE B 1 946 ? 4.434 6.777 2.631 1 94.56 946 ILE B C 1
ATOM 15418 O O . ILE B 1 946 ? 3.277 6.664 3.041 1 94.56 946 ILE B O 1
ATOM 15422 N N . LYS B 1 947 ? 5.086 5.902 1.947 1 91.69 947 LYS B N 1
ATOM 15423 C CA . LYS B 1 947 ? 4.367 4.723 1.477 1 91.69 947 LYS B CA 1
ATOM 15424 C C . LYS B 1 947 ? 4.848 3.465 2.195 1 91.69 947 LYS B C 1
ATOM 15426 O O . LYS B 1 947 ? 4.102 2.49 2.314 1 91.69 947 LYS B O 1
ATOM 15431 N N . GLU B 1 948 ? 6.094 3.512 2.572 1 92.44 948 GLU B N 1
ATOM 15432 C CA . GLU B 1 948 ? 6.684 2.305 3.143 1 92.44 948 GLU B CA 1
ATOM 15433 C C . GLU B 1 948 ? 7.375 2.6 4.469 1 92.44 948 GLU B C 1
ATOM 15435 O O . GLU B 1 948 ? 8.281 3.436 4.531 1 92.44 948 GLU B O 1
ATOM 15440 N N . MET B 1 949 ? 6.922 1.955 5.512 1 94 949 MET B N 1
ATOM 15441 C CA . MET B 1 949 ? 7.551 1.904 6.828 1 94 949 MET B CA 1
ATOM 15442 C C . MET B 1 949 ? 7.516 0.488 7.395 1 94 949 MET B C 1
ATOM 15444 O O . MET B 1 949 ? 6.57 0.119 8.094 1 94 949 MET B O 1
ATOM 15448 N N . PRO B 1 950 ? 8.594 -0.24 7.086 1 90.44 950 PRO B N 1
ATOM 15449 C CA . PRO B 1 950 ? 8.594 -1.63 7.547 1 90.44 950 PRO B CA 1
ATOM 15450 C C . PRO B 1 950 ? 8.297 -1.759 9.039 1 90.44 950 PRO B C 1
ATOM 15452 O O . PRO B 1 950 ? 8.641 -0.864 9.82 1 90.44 950 PRO B O 1
ATOM 15455 N N . ILE B 1 951 ? 7.738 -2.852 9.422 1 86.69 951 ILE B N 1
ATOM 15456 C CA . ILE B 1 951 ? 7.371 -3.133 10.812 1 86.69 951 ILE B CA 1
ATOM 15457 C C . ILE B 1 951 ? 8.617 -3.123 11.688 1 86.69 951 ILE B C 1
ATOM 15459 O O . ILE B 1 951 ? 9.602 -3.803 11.383 1 86.69 951 ILE B O 1
ATOM 15463 N N . PRO B 1 952 ? 8.57 -2.293 12.672 1 90.38 952 PRO B N 1
ATOM 15464 C CA . PRO B 1 952 ? 9.711 -2.281 13.578 1 90.38 952 PRO B CA 1
ATOM 15465 C C . PRO B 1 952 ? 9.688 -3.438 14.578 1 90.38 952 PRO B C 1
ATOM 15467 O O . PRO B 1 952 ? 9.461 -3.225 15.773 1 90.38 952 PRO B O 1
ATOM 15470 N N . ILE B 1 953 ? 10.055 -4.562 14.211 1 84.62 953 ILE B N 1
ATOM 15471 C CA . ILE B 1 953 ? 9.898 -5.805 14.953 1 84.62 953 ILE B CA 1
ATOM 15472 C C . ILE B 1 953 ? 10.789 -5.785 16.188 1 84.62 953 ILE B C 1
ATOM 15474 O O . ILE B 1 953 ? 10.383 -6.246 17.266 1 84.62 953 ILE B O 1
ATOM 15478 N N . SER B 1 954 ? 11.984 -5.285 16.031 1 84.81 954 SER B N 1
ATOM 15479 C CA . SER B 1 954 ? 12.914 -5.27 17.156 1 84.81 954 SER B CA 1
ATOM 15480 C C . SER B 1 954 ? 12.406 -4.359 18.266 1 84.81 954 SER B C 1
ATOM 15482 O O . SER B 1 954 ? 12.453 -4.723 19.453 1 84.81 954 SER B O 1
ATOM 15484 N N . ASP B 1 955 ? 11.898 -3.248 17.938 1 88.88 955 ASP B N 1
ATOM 15485 C CA . ASP B 1 955 ? 11.352 -2.328 18.938 1 88.88 955 ASP B CA 1
ATOM 15486 C C . ASP B 1 955 ? 10.109 -2.918 19.609 1 88.88 955 ASP B C 1
ATOM 15488 O O . ASP B 1 955 ? 9.93 -2.789 20.812 1 88.88 955 ASP B O 1
ATOM 15492 N N . LEU B 1 956 ? 9.227 -3.58 18.844 1 84.75 956 LEU B N 1
ATOM 15493 C CA . LEU B 1 956 ? 7.996 -4.164 19.359 1 84.75 956 LEU B CA 1
ATOM 15494 C C . LEU B 1 956 ? 8.305 -5.332 20.297 1 84.75 956 LEU B C 1
ATOM 15496 O O . LEU B 1 956 ? 7.613 -5.527 21.297 1 84.75 956 LEU B O 1
ATOM 15500 N N . SER B 1 957 ? 9.359 -6.094 19.891 1 79.62 957 SER B N 1
ATOM 15501 C CA . SER B 1 957 ? 9.75 -7.23 20.719 1 79.62 957 SER B CA 1
ATOM 15502 C C . SER B 1 957 ? 10.18 -6.777 22.109 1 79.62 957 SER B C 1
ATOM 15504 O O . SER B 1 957 ? 9.891 -7.449 23.094 1 79.62 957 SER B O 1
ATOM 15506 N N . ILE B 1 958 ? 10.789 -5.629 22.203 1 80.94 958 ILE B N 1
ATOM 15507 C CA . ILE B 1 958 ? 11.227 -5.094 23.484 1 80.94 958 ILE B CA 1
ATOM 15508 C C . ILE B 1 958 ? 10.016 -4.672 24.312 1 80.94 958 ILE B C 1
ATOM 15510 O O . ILE B 1 958 ? 9.953 -4.938 25.516 1 80.94 958 ILE B O 1
ATOM 15514 N N . ILE B 1 959 ? 9.023 -4.062 23.672 1 79.62 959 ILE B N 1
ATOM 15515 C CA . ILE B 1 959 ? 7.832 -3.582 24.359 1 79.62 959 ILE B CA 1
ATOM 15516 C C . ILE B 1 959 ? 7.02 -4.77 24.875 1 79.62 959 ILE B C 1
ATOM 15518 O O . ILE B 1 959 ? 6.523 -4.746 26 1 79.62 959 ILE B O 1
ATOM 15522 N N . TYR B 1 960 ? 6.801 -5.82 24.094 1 74.19 960 TYR B N 1
ATOM 15523 C CA . TYR B 1 960 ? 5.945 -6.949 24.453 1 74.19 960 TYR B CA 1
ATOM 15524 C C . TYR B 1 960 ? 6.672 -7.918 25.375 1 74.19 960 TYR B C 1
ATOM 15526 O O . TYR B 1 960 ? 6.035 -8.703 26.078 1 74.19 960 TYR B O 1
ATOM 15534 N N . LYS B 1 961 ? 8.062 -8.008 25.312 1 68.19 961 LYS B N 1
ATOM 15535 C CA . LYS B 1 961 ? 8.836 -8.883 26.188 1 68.19 961 LYS B CA 1
ATOM 15536 C C . LYS B 1 961 ? 8.797 -8.383 27.625 1 68.19 961 LYS B C 1
ATOM 15538 O O . LYS B 1 961 ? 8.82 -9.18 28.562 1 68.19 961 LYS B O 1
ATOM 15543 N N . PHE B 1 962 ? 8.781 -7.023 27.688 1 57.31 962 PHE B N 1
ATOM 15544 C CA . PHE B 1 962 ? 8.898 -6.512 29.047 1 57.31 962 PHE B CA 1
ATOM 15545 C C . PHE B 1 962 ? 7.613 -6.758 29.828 1 57.31 962 PHE B C 1
ATOM 15547 O O . PHE B 1 962 ? 6.539 -6.309 29.438 1 57.31 962 PHE B O 1
ATOM 15554 N N . ASP B 1 963 ? 7.535 -7.883 30.547 1 51.91 963 ASP B N 1
ATOM 15555 C CA . ASP B 1 963 ? 6.473 -8.328 31.438 1 51.91 963 ASP B CA 1
ATOM 15556 C C . ASP B 1 963 ? 5.766 -7.145 32.094 1 51.91 963 ASP B C 1
ATOM 15558 O O . ASP B 1 963 ? 4.586 -7.234 32.438 1 51.91 963 ASP B O 1
ATOM 15562 N N . GLY B 1 964 ? 6.43 -5.98 32.25 1 54.66 964 GLY B N 1
ATOM 15563 C CA . GLY B 1 964 ? 5.824 -4.879 32.969 1 54.66 964 GLY B CA 1
ATOM 15564 C C . GLY B 1 964 ? 4.887 -4.039 32.125 1 54.66 964 GLY B C 1
ATOM 15565 O O . GLY B 1 964 ? 4.223 -3.135 32.625 1 54.66 964 GLY B O 1
ATOM 15566 N N . THR B 1 965 ? 4.93 -4.414 30.797 1 62.88 965 THR B N 1
ATOM 15567 C CA . THR B 1 965 ? 4.039 -3.594 29.984 1 62.88 965 THR B CA 1
ATOM 15568 C C . THR B 1 965 ? 2.588 -4.039 30.156 1 62.88 965 THR B C 1
ATOM 15570 O O . THR B 1 965 ? 2.275 -5.223 30.031 1 62.88 965 THR B O 1
ATOM 15573 N N . SER B 1 966 ? 1.807 -3.191 30.75 1 69.88 966 SER B N 1
ATOM 15574 C CA . SER B 1 966 ? 0.394 -3.432 31.016 1 69.88 966 SER B CA 1
ATOM 15575 C C . SER B 1 966 ? -0.358 -3.826 29.75 1 69.88 966 SER B C 1
ATOM 15577 O O . SER B 1 966 ? 0.077 -3.512 28.641 1 69.88 966 SER B O 1
ATOM 15579 N N . ASN B 1 967 ? -1.209 -4.84 29.797 1 73.94 967 ASN B N 1
ATOM 15580 C CA . ASN B 1 967 ? -2.094 -5.207 28.688 1 73.94 967 ASN B CA 1
ATOM 15581 C C . ASN B 1 967 ? -2.695 -3.979 28.016 1 73.94 967 ASN B C 1
ATOM 15583 O O . ASN B 1 967 ? -2.939 -3.984 26.812 1 73.94 967 ASN B O 1
ATOM 15587 N N . LEU B 1 968 ? -2.809 -3.014 28.812 1 76.94 968 LEU B N 1
ATOM 15588 C CA . LEU B 1 968 ? -3.359 -1.769 28.281 1 76.94 968 LEU B CA 1
ATOM 15589 C C . LEU B 1 968 ? -2.383 -1.107 27.312 1 76.94 968 LEU B C 1
ATOM 15591 O O . LEU B 1 968 ? -2.785 -0.612 26.266 1 76.94 968 LEU B O 1
ATOM 15595 N N . GLU B 1 969 ? -1.129 -1.139 27.719 1 77.62 969 GLU B N 1
ATOM 15596 C CA . GLU B 1 969 ? -0.12 -0.524 26.859 1 77.62 969 GLU B CA 1
ATOM 15597 C C . GLU B 1 969 ? 0.064 -1.319 25.578 1 77.62 969 GLU B C 1
ATOM 15599 O O . GLU B 1 969 ? 0.258 -0.739 24.5 1 77.62 969 GLU B O 1
ATOM 15604 N N . LYS B 1 970 ? -0.055 -2.611 25.734 1 81.31 970 LYS B N 1
ATOM 15605 C CA . LYS B 1 970 ? 0.078 -3.479 24.562 1 81.31 970 LYS B CA 1
ATOM 15606 C C . LYS B 1 970 ? -1.055 -3.24 23.578 1 81.31 970 LYS B C 1
ATOM 15608 O O . LYS B 1 970 ? -0.82 -3.154 22.359 1 81.31 970 LYS B O 1
ATOM 15613 N N . ASN B 1 971 ? -2.221 -3.113 24.031 1 80.69 971 ASN B N 1
ATOM 15614 C CA . ASN B 1 971 ? -3.373 -2.846 23.188 1 80.69 971 ASN B CA 1
ATOM 15615 C C . ASN B 1 971 ? -3.275 -1.473 22.531 1 80.69 971 ASN B C 1
ATOM 15617 O O . ASN B 1 971 ? -3.682 -1.301 21.375 1 80.69 971 ASN B O 1
ATOM 15621 N N . LYS B 1 972 ? -2.754 -0.591 23.344 1 83.81 972 LYS B N 1
ATOM 15622 C CA . LYS B 1 972 ? -2.562 0.75 22.797 1 83.81 972 LYS B CA 1
ATOM 15623 C C . LYS B 1 972 ? -1.588 0.734 21.625 1 83.81 972 LYS B C 1
ATOM 15625 O O . LYS B 1 972 ? -1.84 1.36 20.594 1 83.81 972 LYS B O 1
ATOM 15630 N N . ILE B 1 973 ? -0.521 0.019 21.781 1 86.19 973 ILE B N 1
ATOM 15631 C CA . ILE B 1 973 ? 0.494 -0.053 20.734 1 86.19 973 ILE B CA 1
ATOM 15632 C C . ILE B 1 973 ? -0.083 -0.746 19.516 1 86.19 973 ILE B C 1
ATOM 15634 O O . ILE B 1 973 ? 0.198 -0.346 18.375 1 86.19 973 ILE B O 1
ATOM 15638 N N . ARG B 1 974 ? -0.86 -1.761 19.781 1 85.12 974 ARG B N 1
ATOM 15639 C CA . ARG B 1 974 ? -1.505 -2.469 18.688 1 85.12 974 ARG B CA 1
ATOM 15640 C C . ARG B 1 974 ? -2.414 -1.538 17.891 1 85.12 974 ARG B C 1
ATOM 15642 O O . ARG B 1 974 ? -2.385 -1.534 16.656 1 85.12 974 ARG B O 1
ATOM 15649 N N . SER B 1 975 ? -3.174 -0.833 18.562 1 88.31 975 SER B N 1
ATOM 15650 C CA . SER B 1 975 ? -4.074 0.113 17.922 1 88.31 975 SER B CA 1
ATOM 15651 C C . SER B 1 975 ? -3.301 1.158 17.125 1 88.31 975 SER B C 1
ATOM 15653 O O . SER B 1 975 ? -3.697 1.521 16.016 1 88.31 975 SER B O 1
ATOM 15655 N N . LEU B 1 976 ? -2.232 1.642 17.734 1 90.5 976 LEU B N 1
ATOM 15656 C CA . LEU B 1 976 ? -1.397 2.635 17.078 1 90.5 976 LEU B CA 1
ATOM 15657 C C . LEU B 1 976 ? -0.807 2.07 15.789 1 90.5 976 LEU B C 1
ATOM 15659 O O . LEU B 1 976 ? -0.825 2.734 14.75 1 90.5 976 LEU B O 1
ATOM 15663 N N . LEU B 1 977 ? -0.33 0.873 15.844 1 89.56 977 LEU B N 1
ATOM 15664 C CA . LEU B 1 977 ? 0.29 0.244 14.68 1 89.56 977 LEU B CA 1
ATOM 15665 C C . LEU B 1 977 ? -0.737 0 13.578 1 89.56 977 LEU B C 1
ATOM 15667 O O . LEU B 1 977 ? -0.434 0.158 12.398 1 89.56 977 LEU B O 1
ATOM 15671 N N . PHE B 1 978 ? -1.878 -0.403 13.969 1 88 978 PHE B N 1
ATOM 15672 C CA . PHE B 1 978 ? -2.951 -0.594 13 1 88 978 PHE B CA 1
ATOM 15673 C C . PHE B 1 978 ? -3.26 0.708 12.273 1 88 978 PHE B C 1
ATOM 15675 O O . PHE B 1 978 ? -3.48 0.709 11.062 1 88 978 PHE B O 1
ATOM 15682 N N . LYS B 1 979 ? -3.35 1.782 13.016 1 91.81 979 LYS B N 1
ATOM 15683 C CA . LYS B 1 979 ? -3.627 3.078 12.398 1 91.81 979 LYS B CA 1
ATOM 15684 C C . LYS B 1 979 ? -2.498 3.492 11.461 1 91.81 979 LYS B C 1
ATOM 15686 O O . LYS B 1 979 ? -2.748 4.035 10.383 1 91.81 979 LYS B O 1
ATOM 15691 N N . ILE B 1 980 ? -1.292 3.27 11.898 1 93.38 980 ILE B N 1
ATOM 15692 C CA . ILE B 1 980 ? -0.142 3.586 11.055 1 93.38 980 ILE B CA 1
ATOM 15693 C C . ILE B 1 980 ? -0.238 2.814 9.742 1 93.38 980 ILE B C 1
ATOM 15695 O O . ILE B 1 980 ? -0.075 3.391 8.664 1 93.38 980 ILE B O 1
ATOM 15699 N N . GLU B 1 981 ? -0.526 1.549 9.828 1 89.69 981 GLU B N 1
ATOM 15700 C CA . GLU B 1 981 ? -0.673 0.72 8.633 1 89.69 981 GLU B CA 1
ATOM 15701 C C . GLU B 1 981 ? -1.798 1.233 7.742 1 89.69 981 GLU B C 1
ATOM 15703 O O . GLU B 1 981 ? -1.68 1.216 6.516 1 89.69 981 GLU B O 1
ATOM 15708 N N . SER B 1 982 ? -2.85 1.624 8.336 1 89.31 982 SER B N 1
ATOM 15709 C CA . SER B 1 982 ? -3.982 2.145 7.578 1 89.31 982 SER B CA 1
ATOM 15710 C C . SER B 1 982 ? -3.598 3.4 6.805 1 89.31 982 SER B C 1
ATOM 15712 O O . SER B 1 982 ? -3.992 3.568 5.648 1 89.31 982 SER B O 1
ATOM 15714 N N . TYR B 1 983 ? -2.857 4.266 7.484 1 91.81 983 TYR B N 1
ATOM 15715 C CA . TYR B 1 983 ? -2.43 5.492 6.816 1 91.81 983 TYR B CA 1
ATOM 15716 C C . TYR B 1 983 ? -1.46 5.184 5.684 1 91.81 983 TYR B C 1
ATOM 15718 O O . TYR B 1 983 ? -1.499 5.832 4.633 1 91.81 983 TYR B O 1
ATOM 15726 N N . LEU B 1 984 ? -0.608 4.258 5.879 1 91.81 984 LEU B N 1
ATOM 15727 C CA . LEU B 1 984 ? 0.311 3.852 4.82 1 91.81 984 LEU B CA 1
ATOM 15728 C C . LEU B 1 984 ? -0.451 3.275 3.631 1 91.81 984 LEU B C 1
ATOM 15730 O O . LEU B 1 984 ? -0.106 3.547 2.479 1 91.81 984 LEU B O 1
ATOM 15734 N N . LEU B 1 985 ? -1.43 2.449 3.936 1 86.69 985 LEU B N 1
ATOM 15735 C CA . LEU B 1 985 ? -2.271 1.891 2.883 1 86.69 985 LEU B CA 1
ATOM 15736 C C . LEU B 1 985 ? -2.947 2.998 2.08 1 86.69 985 LEU B C 1
ATOM 15738 O O . LEU B 1 985 ? -3.008 2.93 0.851 1 86.69 985 LEU B O 1
ATOM 15742 N N . ARG B 1 986 ? -3.434 3.986 2.748 1 87.62 986 ARG B N 1
ATOM 15743 C CA . ARG B 1 986 ? -4.031 5.148 2.096 1 87.62 986 ARG B CA 1
ATOM 15744 C C . ARG B 1 986 ? -3.035 5.816 1.153 1 87.62 986 ARG B C 1
ATOM 15746 O O . ARG B 1 986 ? -3.375 6.145 0.014 1 87.62 986 ARG B O 1
ATOM 15753 N N . ASN B 1 987 ? -1.815 6.016 1.663 1 87.62 987 ASN B N 1
ATOM 15754 C CA . ASN B 1 987 ? -0.79 6.688 0.872 1 87.62 987 ASN B CA 1
ATOM 15755 C C . ASN B 1 987 ? -0.432 5.891 -0.377 1 87.62 987 ASN B C 1
ATOM 15757 O O . ASN B 1 987 ? -0.025 6.461 -1.391 1 87.62 987 ASN B O 1
ATOM 15761 N N . GLN B 1 988 ? -0.472 4.641 -0.325 1 84.19 988 GLN B N 1
ATOM 15762 C CA . GLN B 1 988 ? -0.084 3.766 -1.428 1 84.19 988 GLN B CA 1
ATOM 15763 C C . GLN B 1 988 ? -1.146 3.758 -2.521 1 84.19 988 GLN B C 1
ATOM 15765 O O . GLN B 1 988 ? -0.88 3.336 -3.65 1 84.19 988 GLN B O 1
ATOM 15770 N N . GLN B 1 989 ? -2.359 4.195 -2.213 1 73.5 989 GLN B N 1
ATOM 15771 C CA . GLN B 1 989 ? -3.434 4.27 -3.197 1 73.5 989 GLN B CA 1
ATOM 15772 C C . GLN B 1 989 ? -3.344 5.559 -4.008 1 73.5 989 GLN B C 1
ATOM 15774 O O . GLN B 1 989 ? -3.988 5.688 -5.055 1 73.5 989 GLN B O 1
ATOM 15779 N N . TYR B 1 990 ? -2.572 6.602 -3.469 1 61.53 990 TYR B N 1
ATOM 15780 C CA . TYR B 1 990 ? -2.385 7.852 -4.199 1 61.53 990 TYR B CA 1
ATOM 15781 C C . TYR B 1 990 ? -1.131 7.793 -5.066 1 61.53 990 TYR B C 1
ATOM 15783 O O . TYR B 1 990 ? -0.144 7.152 -4.695 1 61.53 990 TYR B O 1
#

InterPro domains:
  IPR001611 Leucine-rich repeat [PF13516] (793-814)
  IPR001611 Leucine-rich repeat [PF13516] (888-909)
  IPR001936 Ras GTPase-activating domain [PF00616] (139-232)
  IPR001936 Ras GTPase-activating domain [PS50018] (176-235)
  IPR008936 Rho GTPase activation protein [G3DSA:1.10.506.10] (83-267)
  IPR008936 Rho GTPase activation protein [SSF48350] (71-327)
  IPR032675 Leucine-rich repeat domain superfamily [G3DSA:3.80.10.10] (474-987)
  IPR051279 Protein Phosphatase 1 Regulatory and Actin Interaction Protein [PTHR24112] (251-989)

Organism: Heterostelium pallidum (strain ATCC 26659 / Pp 5 / PN500) (NCBI:txid670386)

Secondary structure (DSSP, 8-state):
-------TT-HHHHHHHHHHHHTTS----EEE---GGG----TT----HHHHHHHHHHHHTTPPPPHHHHHHHHHHHHHHHHH-THHHHHHGGGS-GGGHHHHHHHHHHHHHSSTTHHHHHHHHHHS---TT--------HHHHHHHHHHHHHHHTSHHHHHTS-HHHHHHHHHHHHHS-STT-HHHHIIIIIIIIIHHHHSTTTTT-S-TTS---HHHHHHHHHHHHHHHHHHH-------S-TTHHHHHHHHHHHHHHTTHHHHHHHS---TTTS---SEEEHHHHHHHHHHHHHTHHHHHHH-SSHHHHHHHHHHHHHH--HHHHHHTTTS-HHHHHHHHHHHHHTT---SEEEEEEEEETTEEEEEEEEE-SSEEEEEETTT--EEEEEEGGGEEEEEESSTTEEEEEESS-EEEEE-TTHHHHHHHHHHHHHHHHTTS-GGGSPEEEESSGGGSPPPPPP---HHHHHHHHHHHHHHHHT----HHHHHHHHHTTTT-TT--EEETHHHHTTT-PPPPHHHHHHHHHHHTT-SS--EEEEES-----HHHHHHHHHHHHH-SS--EEEEES--PPTTHHHHHHHHHHH-TT---SEEE-TT-PPPHHHHHHHHHHHHHS--TT--EEE-TT----HHHHHHHHHHHHHS--TT--EEE-TT-TT-GGGHHHHHHHHHTTTTT--EEE-TTS---GGG--PPTTT----EEE-TTS---SHHHHHHHHHHHHH-TT--EEE--S----GGGHHHHTGGGGT--EEEEE--SS---THHHHHHHHTTGGGSEEEEE-TT-GGGHHHHHHHHHHHHTT--S-SEEE-TT---S-SSHHHHHHHHHHHHHHHH-SS--EEE----SSGGG--GGGGHHHHHHGGG--S--EEE--SS--HHHHHHHHHHHHHH-SS--EEE--SS---HHHHHHHHHHHHH-SS--B----HHHHHHHHHSTTS-HHHHHHHHHHHHHHHHHHHHHHH-/-------TT-HHHHHHHHHHHHTTS----EEE---S------TT----HHHHHHHHHHHHTTPPPPHHHHHHHHHHHHHHHHH-THHHHHHGGGS-GGGHHHHHHHHHHHHHHSTTHHHHHHHHHHS--TTS--------HHHHHHHHHHHHHHHHSHHHHHTS-HHHHHHHHHHHHHS-STTSHHHHIIIIIIIIHHHHHSTTTTT-S-TTS---HHHHHHHHHHHHHHHHHHH-------S-TTHHHHHHHHHHHHHHTTHHHHHHHS---HHHH---SEEEHHHHHHHHHHHHHTHHHHHHH-SSHHHHHHHHHHHHHH--HHHHHHTTTS-HHHHHHHHHHHHHTT---SEEEEEEEEETTEEEEEEEEE-SSEEEEEETTT--EEEEEEGGGEEEEEESSTTEEEEEESS-EEEEE-TTHHHHHHHHHHHHHHHHTTS-GGGSPEEEESSGGGSPPPPPP---HHHHHHHHHHHHHHHHT----HHHHHHHHHTTTT-TT--EEETHHHHTTT-PPPPHHHHHHHHHHHTT-SS--EEEEES-----HHHHHHHHHHHHH-SS--EEEEES--PPTTHHHHHHHHHHH-TT---SEEE-TT-PPPHHHHHHHHHHHHHS--TT--EEE-TT----HHHHHHHHHHHHHS--TT--EEE-TT-TT-GGGHHHHHHHHHTTTTT--EEE-TTS---GGG--PPTTT----EEE-TTS---SHHHHHHHHHHHHH-TT--EEE-TT----GGGHHHHTGGGGT--EEEEE--SS---THHHHHHHHTTGGGSEEEEE-TT-GGGHHHHHHHHHHHHTT--S-SEEE-TT---S-SSHHHHHHHHHHHHHHHH-SS--EEE----SSGGG--GGGGHHHHHHGGG--S--EEE--SS--HHHHHHHHHHHHHH-SS--EEE--SS---HHHHHHHHHHHHH-SS--B----HHHHHHHHHSTTS-HHHHHHHHHHHHHHHHHHHHHHH-

pLDDT: mean 78.66, std 19.22, range [16.66, 98.25]

Solvent-accessible surface area (backbone atoms only — not comparable to full-atom values): 99673 Å² total; per-residue (Å²): 133,86,78,76,72,82,70,73,74,40,65,70,47,47,53,47,49,49,51,54,61,61,54,66,58,80,86,61,50,42,72,38,77,61,80,68,76,68,78,62,63,47,90,81,58,78,66,51,72,65,51,46,49,51,48,54,51,42,63,47,56,38,61,61,75,41,69,68,47,40,45,46,53,47,48,52,50,48,51,32,61,74,72,36,52,65,52,60,63,52,50,63,74,74,51,57,82,85,43,47,61,56,51,52,50,38,52,46,29,53,18,59,50,34,87,51,24,60,54,50,51,48,50,59,66,58,52,66,79,56,85,75,77,68,92,82,83,79,75,52,74,68,45,51,46,50,46,41,43,48,47,36,44,51,56,29,28,70,65,37,48,69,62,47,55,62,67,54,40,50,48,34,41,49,32,30,65,74,39,62,61,87,83,55,49,47,30,30,34,44,55,32,46,64,39,47,20,41,38,40,46,41,23,60,85,65,64,74,40,58,86,84,53,72,73,46,72,61,54,38,49,48,28,32,49,42,20,40,47,51,23,26,51,68,54,60,47,90,62,92,69,76,97,65,82,68,49,67,56,42,36,50,50,37,45,45,38,37,59,72,45,34,31,70,54,48,42,52,58,59,52,66,47,73,51,69,72,45,65,43,15,31,36,39,45,65,42,47,52,48,50,47,41,56,50,56,77,40,38,70,65,53,39,65,64,34,85,51,62,68,58,23,51,48,48,53,51,49,50,59,71,66,46,62,51,65,46,61,58,65,48,63,90,46,58,66,69,36,46,51,40,48,50,51,51,28,54,73,66,72,40,52,58,33,40,75,47,75,32,34,30,72,45,100,95,41,74,42,66,28,35,41,34,34,37,67,50,36,43,35,33,26,37,63,88,74,25,42,83,65,50,78,45,47,56,89,42,37,51,32,41,40,20,75,39,72,41,35,36,32,44,32,38,80,90,50,70,48,50,31,36,29,90,53,34,61,49,52,52,50,51,52,50,52,44,47,41,50,31,48,59,68,49,59,74,88,74,45,60,42,80,48,50,44,62,62,81,70,61,72,87,74,76,77,55,90,58,49,81,38,42,38,42,41,36,27,25,51,49,32,14,61,71,71,72,38,81,77,55,56,66,51,46,49,42,43,49,53,60,49,62,62,47,79,83,50,38,64,48,47,60,63,68,65,20,54,71,74,71,52,74,78,53,64,73,62,42,40,31,53,43,57,33,48,20,52,39,78,65,43,32,26,43,35,47,62,75,46,75,45,76,52,65,68,40,52,51,42,50,39,49,22,62,58,58,26,70,44,44,28,29,44,32,50,25,34,29,67,61,49,87,66,46,65,24,52,45,29,50,40,52,36,69,28,78,69,39,56,29,35,32,44,30,46,23,49,33,79,50,52,72,66,25,47,52,30,43,32,46,26,44,40,68,23,62,38,49,56,22,29,36,41,32,55,23,32,24,62,56,53,53,68,53,49,54,47,43,49,50,17,55,53,69,15,50,46,83,45,33,35,35,41,32,46,24,51,28,58,47,33,38,85,57,26,44,54,54,16,51,31,32,39,49,73,43,12,71,28,32,34,43,31,48,23,34,10,48,55,40,46,74,41,38,61,46,50,74,63,44,27,47,34,28,34,44,32,48,22,55,18,78,42,57,50,70,65,34,44,54,28,43,21,51,33,53,54,16,33,68,46,47,28,31,45,35,40,34,44,17,47,46,52,37,84,47,50,48,61,41,48,63,50,42,86,80,44,61,29,56,31,45,32,54,20,45,29,68,29,37,38,55,36,47,54,31,37,57,75,64,52,37,65,67,30,30,26,26,43,32,41,30,46,14,44,58,23,18,23,62,26,46,22,53,46,19,53,68,39,45,63,39,70,38,37,30,32,45,34,37,29,30,16,44,28,51,68,100,45,72,51,42,43,48,14,38,48,23,41,37,48,18,51,63,51,20,75,40,35,28,35,42,35,48,28,26,38,96,48,74,46,24,33,54,29,74,54,43,35,61,36,34,51,51,43,27,75,25,69,34,41,28,32,42,30,56,22,27,21,50,30,28,40,70,32,30,41,31,38,15,54,12,44,45,54,31,77,28,46,28,33,47,40,61,32,42,16,62,48,47,63,69,14,48,48,20,36,33,59,19,40,72,71,29,65,50,41,46,41,62,69,81,39,58,62,24,50,49,54,54,69,55,40,81,80,52,47,71,64,55,53,50,48,43,50,52,41,51,52,49,39,51,51,38,25,54,54,16,37,72,102,134,86,79,80,74,83,74,77,74,44,62,70,49,47,53,46,47,50,52,55,62,62,53,65,61,78,92,61,58,42,68,39,78,57,84,68,69,72,73,61,63,49,90,82,56,78,65,53,71,65,52,46,48,50,48,54,50,40,63,48,58,39,61,63,76,40,68,68,48,44,45,47,52,50,50,52,50,48,51,33,56,73,72,37,53,66,54,62,62,51,50,61,74,75,50,55,82,86,41,49,62,56,52,50,50,37,53,47,30,53,13,63,57,34,84,51,18,60,55,49,51,47,49,58,66,60,52,71,64,84,72,80,83,69,87,82,78,80,71,50,74,68,49,49,44,52,46,39,41,50,47,35,46,48,56,26,29,71,66,36,46,68,62,48,55,53,68,54,38,51,48,35,43,48,32,30,65,73,40,64,62,86,81,54,50,48,29,32,34,42,54,31,46,65,40,48,21,41,38,39,47,39,23,59,84,65,65,73,40,58,86,86,52,71,73,45,74,61,54,40,50,48,29,32,49,39,22,40,48,50,22,25,52,69,55,60,47,92,64,91,74,74,95,60,81,67,50,66,57,40,37,49,50,33,46,44,37,37,59,74,44,34,31,70,54,48,42,53,60,57,53,67,47,75,46,61,74,50,62,48,19,32,36,38,45,67,40,49,54,50,51,46,41,57,50,59,77,40,40,70,63,52,39,66,65,35,87,51,64,68,57,22,50,48,48,53,50,50,50,58,70,67,47,62,52,67,47,60,57,65,49,64,91,44,59,65,71,35,45,52,40,46,52,51,50,29,54,74,65,74,41,49,57,32,42,75,47,74,33,34,29,72,45,97,95,43,73,41,66,27,35,40,34,36,36,69,52,36,43,34,33,24,38,64,88,75,24,43,81,64,51,77,43,48,56,87,42,37,51,34,40,41,21,75,38,71,41,36,36,31,45,34,36,80,91,49,67,49,51,32,35,30,89,54,33,61,50,53,52,51,52,53,51,52,45,45,42,48,31,49,60,69,48,59,74,88,75,47,59,43,78,49,50,45,62,62,82,70,61,74,88,75,76,78,56,84,57,50,80,40,42,38,42,42,37,27,25,52,48,32,14,61,72,70,73,38,83,76,56,52,66,53,48,48,42,43,49,52,60,50,65,63,49,81,84,50,39,64,50,48,60,62,68,64,18,53,73,75,71,52,74,78,52,63,74,61,42,39,31,51,42,56,33,49,21,53,38,78,64,45,33,27,43,36,46,63,76,45,76,45,77,52,64,68,39,52,52,43,49,39,50,22,63,58,59,25,70,43,44,27,28,43,32,48,26,34,28,68,61,50,87,66,47,65,23,52,43,30,51,40,52,34,70,28,79,69,40,55,29,35,32,44,29,47,22,48,32,80,49,51,72,66,25,47,52,30,43,32,46,24,45,40,68,23,62,37,49,55,23,28,36,42,32,54,22,32,24,61,56,52,56,69,52,49,53,46,44,49,50,17,53,53,68,15,51,48,83,44,32,34,35,41,34,47,24,53,30,58,47,31,39,89,55,27,44,54,53,15,51,31,33,38,51,73,42,12,70,27,31,34,43,32,49,24,32,10,49,54,40,46,73,41,38,60,46,49,72,62,44,27,46,34,28,34,44,33,47,21,53,18,79,41,59,50,69,65,34,44,54,28,42,21,51,36,53,53,17,36,68,47,46,29,30,43,37,41,34,43,16,48,44,54,36,84,46,51,49,61,41,50,62,52,43,86,80,44,63,31,56,33,45,32,54,20,44,30,69,29,38,37,54,35,46,54,31,37,57,74,63,52,37,64,68,30,31,26,27,46,33,41,31,45,15,44,58,24,16,23,60,26,45,22,54,46,17,54,68,38,46,62,40,70,39,38,31,31,43,34,39,29,30,17,45,27,52,67,99,46,72,51,41,44,48,13,37,50,22,40,38,48,17,51,63,50,20,75,40,35,28,35,42,34,48,28,27,38,95,49,74,46,24,32,53,28,74,54,43,37,62,37,32,50,50,43,28,75,24,68,32,41,29,34,42,31,55,21,28,22,50,31,28,39,69,31,30,40,30,37,17,55,13,45,46,54,30,75,29,47,28,32,46,40,62,32,43,16,60,49,47,62,69,13,48,48,20,36,35,59,18,38,73,70,27,67,51,43,45,43,63,70,80,40,58,62,26,49,49,54,53,71,54,40,80,80,52,46,71,65,55,53,51,49,43,50,52,42,50,52,50,40,51,51,39,25,53,54,17,37,72,103

Sequence (1980 aa):
MMMDQLSTTSNAYNAMISAENSVKGTSNTVVIYKPLGVDILPQGSIITEEEQAIRNREKSMTLMYSIKESSIIDQLFKLIALNQIDVFKQLYNYIEQDEYLLLSKVLMTISIGCNSSLRLVRYFIHCDYKQAVAGNQSPTMSSLLNYCREIATQFTSTDSIDKLPVPIKVVAMFYHEMWPHEEDQGISNFLINRFLVQALQSPESYSLVPPQLHISARSSSNLTIIAKMISHTLTGTPFKYGEEKDIEQTKQTIKQIFRESNYFKSVLGSRFSTQSYQFSNEATMSQLHLIHRLLWQNKQEIQSMFKNVEFGTEFDSLINKLGDYNSRISLQSIAPNELKSIKNYMNQKNEDISYIGYIQKNGKRGPVKRVLVVGTNKVITFKHTNGKLGRDGHLLDLVEINSPSGQQLDLIFKRHQISSTSEDCDHIITCIRRIYEYSFNNWPFSMKMKLKITPQSRLEAIAPADHTPSSIMVAAYKSLCAYYQSPVKPNVCWFIENAFGRDPKNKVFNFKLFTKHTREQLSNQDLIPLIHALRYDWYFEELAIKNYPITLKELITEITTMLSSNTTINSISLSNLSLPKESIMQIFDVIQNQKTLNLTKLDISKNMFDEKSVNSFVAYLQYGQTGAIKELNISSIGVTANAIKLIFDALRRGNFQSLESLDFSGNKNLKDNCFDIAKWLSNEGAHVKSLNLSDTELKPKNLIVDFGKSKLETLNLSKNVLKTRDDVVALSQLFNNLTNLQSIILIRTLIPSDSIKEMIRFIDKRKLTQFNIGENQLTRTVITDLISSSAIHSIRVLDLTENKKISDGGIKELGRALYGNQSIVKLVLDGSFSGSAGAQRSKAVLALSNFLQSSHTIEVLKMRGGPDRDQQLQGCIIPLLLSLGSVQSLKKLDISHHMIDNSGAIALSKAIYQNRSIRTLLIDNNNIGALGYANIKNSLKQNYIIKEMPIPISDLSIIYKFDGTSNLEKNKIRSLLFKIESYLLRNQQYMMMDQLSTTSNAYNAMISAENSVKGTSNTVVIYKPLGVDILPQGSIITEEEQAIRNREKSMTLMYSIKESSIIDQLFKLIALNQIDVFKQLYNYIEQDEYLLLSKVLMTISIGCNSSLRLVRYFIHCDYKQAVAGNQSPTMSSLLNYCREIATQFTSTDSIDKLPVPIKVVAMFYHEMWPHEEDQGISNFLINRFLVQALQSPESYSLVPPQLHISARSSSNLTIIAKMISHTLTGTPFKYGEEKDIEQTKQTIKQIFRESNYFKSVLGSRFSTQSYQFSNEATMSQLHLIHRLLWQNKQEIQSMFKNVEFGTEFDSLINKLGDYNSRISLQSIAPNELKSIKNYMNQKNEDISYIGYIQKNGKRGPVKRVLVVGTNKVITFKHTNGKLGRDGHLLDLVEINSPSGQQLDLIFKRHQISSTSEDCDHIITCIRRIYEYSFNNWPFSMKMKLKITPQSRLEAIAPADHTPSSIMVAAYKSLCAYYQSPVKPNVCWFIENAFGRDPKNKVFNFKLFTKHTREQLSNQDLIPLIHALRYDWYFEELAIKNYPITLKELITEITTMLSSNTTINSISLSNLSLPKESIMQIFDVIQNQKTLNLTKLDISKNMFDEKSVNSFVAYLQYGQTGAIKELNISSIGVTANAIKLIFDALRRGNFQSLESLDFSGNKNLKDNCFDIAKWLSNEGAHVKSLNLSDTELKPKNLIVDFGKSKLETLNLSKNVLKTRDDVVALSQLFNNLTNLQSIILIRTLIPSDSIKEMIRFIDKRKLTQFNIGENQLTRTVITDLISSSAIHSIRVLDLTENKKISDGGIKELGRALYGNQSIVKLVLDGSFSGSAGAQRSKAVLALSNFLQSSHTIEVLKMRGGPDRDQQLQGCIIPLLLSLGSVQSLKKLDISHHMIDNSGAIALSKAIYQNRSIRTLLIDNNNIGALGYANIKNSLKQNYIIKEMPIPISDLSIIYKFDGTSNLEKNKIRSLLFKIESYLLRNQQY

Radius of gyration: 44.39 Å; Cα contacts (8 Å, |Δi|>4): 3572; chains: 2; bounding box: 101×148×96 Å

Foldseek 3Di:
DDPPDPDCPDPVNVVVVVVVVVVVDDLQLAAAEDQQPPVPQAVVNDDDPVSVVVSVVSLLLQADDFSVLSRLLLVLLCLCLPFPVCVLVVLVVVDDPVCVVVSVVLLCLLVVSPPSNVVNVVVVVPPPPPDPDDDDDDQPPVRLLVVLLVVLLVCLPLVNLLPPDVVLLVVLVVQCVVVVDDQSQSSQCSVQVVNVLCCQLPVVVVPVDPPVDDQDPVSSVSSNLSSCLLCCLRNVPDDDDPPDPCSVVSSVSSVVSCVVSVSSVSSNPVPCPVVVVPSRSHDYSVSVLSSLQSCQVCVVVSLVSGPDVVSSVVSVVSNVVSPDSVCSSVVVQADPQLVVLVVVVCVVLVWGFHDWDWWFFQDPVGTAIWIWTDTLFWIWIAHRPRNHTDDIDGLLQFAEWAAQDCFWTWTDGVVDITTTGHNCRLRVVQSSVSSCCQQQVLPDPVSHHYYHHPPPVSDDDHDHHPDDLQQNLLSNLCSLCSVLVHDDNSLVSVCSRPVCPPPLVAQEDEQVSSCVPVVDHDDLSSCLSNLLSLLRRQRHAEYAYEQAAREDPSSLVSNLNSLQRYLRHAEYAAEQHNYDACSLLSNLQSQQPRQSHHHQYDHYYHAAHDPSNLVSNLVCLQRGNQQNHQYYEHEQRADACVSVLSNLVSPQNGRDQNHAEYEHENQQHCAQVLLSVQVSCLPVVQAHAYYEHENRLYQLQNNQHAAPRHQYAEYHHENHAQADPSSLQSLLNVVRRNQNYAEYAYAHRLHAQQSLLSNVVNQVPAAHAYDAHEHNLHALSNLVSCLVSVNLQRYAAYAHAQNQRNELQSLLSNLQSLQLRARHQEYHCHAHYFDDQDDSNLSSLVSVLNNQLNYQRHAYYHHEFDPDQRRANACSNLVSLLSLLNGARYAEYEHEQRLNELSSLLSNLNSLLRHQHHAEYEYANNLYFLNSLLSNLVSLLNHLRHQYYDDNVRNLCVQVVPPPNPPVRNVSSVVSVVSNVVSNVNSVVD/DDPPDPDCPDPVNVVVVVVVVVVVDDLQQFAQEDQQDDPPPAVVNDDPPVRVVVRVVSLLLQADDFSVLSVLLLVLLVLCLPFPVCVLVVLVVVDDPVCVVVSVVLLCLLLVSPVSNVVNVVVVVPPPPPDDDPDDDQQDPVRLLVVLLVVLLVCLPLVNLLPPQVVLLVVLLVQCVVVVDDQSQSSLCSVQVVNVLCCLLPVVVVPVDPPPDDQPPSSSVSSNLSSCLLCCLRNVPDDCPDPDPCSVVSSVSSVVSCVVSVRSVSSNPVPCPVVSVPSRSHDYSVSVLVSLQSCQVCVPVSLVSGPDVVSSVVSVVSNVVSPDSVCSSVVVQADPQLVVLVVVVCVVLVWGFHDKDWWFFQDPVGTAIWIWTDTLFWIWIAHRPRNHTDDIDGLLQFAEWAAQDCFWTWTDGVVDITTTGDNCRLVVVQSSVSSCLQQCVLPDPVSHHYYHHPPPVSDDDHRHHSDDLQQNLLSNLCSLCSVLVHDDNSLVSVCSRPVCPPPLVAQEDEQVSSCVPVVDHDDLSSCLSNLQSLLRRQRHAEYAYEQAAREDVSSLVSNLNSLQRYLRHAEYAAEQHNYPACSLLSNLQSQQPRQSRHHQYDHYYHAAHDPSNLVSNLVCLQRGNQQNHQYYEHEQRADALVSVLSNLVSPQNGRHQNHAEYEHENQQHCAQVLQSVQVSCLPVVQAHAYYEHENRLYQLQNNQHAAPRHQYAEYHHENHAQADPSSLQSLLNRVRRNQNYAEYAYAHRLYAQQSQLSNVLNQVPAAHAYDHHEHNLHALSNLVSCLVSVNLQRYAAYAHAQNQRPELQSLLSNLQSLQLRARHQEYHQHAHYFDDQDDSNLSSLVSVLNNQLNYQRHAYYHHEFDPDQRRANACSNLVSLLSLLNGARYAEYHHEQRLNELSSLLSNLNSLLRHQHHAEYEYANNLYFLNSLLSNLVSLLNHLRHQYYDDNVRNLCVQVVPPPNPPVRNVSSVVSVVSNVVSNVNSVVD